Protein 8FPI (pdb70)

Secondary structure (DSSP, 8-state):
-B----SS--S--BHHHHHHHHHHHHTS-SS--SGGGTHHHHS--HHHHHHHHSHHHHHHHHHHHTT-SEE--HHHHHHHHHT-----SSSSSTTHHHHHHHHHHHHHHHHHHHHHHHHHHT----SHHHHHHHHHSSS--HHHHHHHHHHHHHHHHHHHHHHHHHHSTT--EEESSSSTTEEEEEETTEEEEEETTTTEEEEE-HHHHHHHHHHHHHHHHHHHHHHHHHHHHHH-TTTS-S----HHHHHHHHHHHHHHHHHS-TTHHHHHHTHHHHHHHHHHHHHS-HHHHHHHHHHHHHHHHHHHHHHHHHHHHHGGGSTTGGGS-HHHHTSTHHHHHHHHHHHHHHHHTT-HHHHHHGGGGGGSS----B-HHHHHHHHHHHHH---EEEHHHHHHHHHHHHHHHHHHHHHHTSSPPPBS-GGGS-HHHHHHHHTT----TTT--HHHHHHHTT--BPP-S---SS--HHHH--SSB-PPPGGGGGGGS-TTTS-HHHHHHHHHHGGGS-TTTT--BHHHHHHT-TT--TTHHHHHHHHTTTSS-TT--EEE--EE--HHHHHHHHHHHHHIIIIIGGG-TT--EEEEEEEE--TTHHHH--HHHHTTTHHHHHHHTT-SSSTTHHHHHGGGS-EEE--TT-PPP--TT---SSSSPPBTTEE----S--SSTTHHHHHHHHHHHHHHHHHHHT---B--B-SS-EEEEEEEE----TT--HHHHHHHHHHHHHHHHHHHHHHTT----TTT-EEESS-TTTTS-EEETTEEE--HHHHTTT--TTTT-SS--HHHHHHHHHHHHTHHHHTS--HHHHHHHHHHHHHIIIIISGGG-SSSTTHHHHHHHHHHHHHHHHTT-S-SSHHHHHHTTSBGGGT-SBSS-GGGGTBS--S-HHHHHHHHHHHHHHHHH---SSSPP---S--HHHHHHHHHH-------SHHHHHHH-TT---TT-S---HHHHHHHHHHHHHTT-SSHHHHHHHHSHHHHHHHTTTTTTT-SSB-HHHHHHHHHTSTHHHHHHHHHHHTTSS-STTTTT--SPBPHHHHHHHHHHHHHHHHHHHHHS--SHHHH-SSPPP-TT--HHHHHHHHHHHHHT-S-B-SS----HHHHEEEESS--TT--SEEEEE-SSSS--TT---SSPP---BPPP--EEPPPS-GGGS-HHHHHHHHHHHHHHHHTTTSTTHHHHHHHHHHHHTSS-SSSSTTTSPEE--S-HHHH---TTS-SB--BSS-HHHHTTEEEE-HHHHHHHHHHHTTS-EES-HHHHHHHHHHHHHHHHHHHSS--SEEEEEE-GGG-EE-------S---HHHHHHHHHHTGGG------HHHHTTT-/-TTTHHHHHTTTTTSTTTSSSSEEEEPPEE-SS-SSEE--EEEEHHHHHHHHHTTSS--SSHHHHHHHHTT---HHHHHHT-SS-PPPHHHHHHHHHT-/-TTTHHHHHHHHHHHHHHHHHHHHHHHSSHHHHHHT-HHHHH---HHHHHHHHHHH-/--SSSTTHHHHHHHHHHHHHHHHHHHHS-SSSSSHHHHHHHHHHHHHHHHHHTT-/-HHHHHHHHHHHHHHHHHHHHHTT--TTHHHHHHHHHHHHHHHHHHHHHH-

Sequence (1619 aa):
NVYLTDSYLKGVISFSECNALGSYIFNGPYLKNDYTNLISRQNPLIEHMNLKKLNITQSLISKYHKGEIKLEEPTYFQSLLMTYKSMTSSEQIATTNLLKKIIRRAIEISDVKVYAILNKLGLTIKTTLLKKLMCSMQHPPSWLIHWFNLYTKLNNILTQYRSNEVKNHGFTLIDNQTLSGFQFILNQYGCIVYHKELKRITVTTYNQFLTWKDISLSRLNVCLITWISNCLNTLNKSLGLRCGFNNVILTQLFLYGDCILKLFHNEGFYIIKEVEGFIMSLILNITEEDQFRKRFYNSMLNNITDAANKAQKNLLSRVCHTLLDKTVSDNIINGRWIILLSKFLKLIKLAGDNNLNNLSELYFLFRIFGHPMVDERQAMDAVKINCNETKFYLLSSLSMLRGAFIYRIIKGFVNNYNRWPTLRNAIVLPLRWLTYYKLNTYPSLLELTERDLIVLSGLRFYREFRLPKKVDLEMIINDKAISPPKNLIWTSFPRNYMPSHIQNYIEHEKLKFSESDKSRRVLEYYLRDNKFNECDLYNCVVNQSYLNNPNHVVSLTFAMQPGMFRQVQILAEKMIAENILQFFPESYISKCSIITDLSKFNQAFRYETSCICSDVLDELHGVQSLFSWLHLTIPHVTIICTYRHAPPYIGDHIVDLNNVDEQSGLYRYHMGGIEGWCQKLWTIEAISLLDLISLKGKFSITALINGDNQSIDISKPIRLMEGQTHAQADYLLALNSLKLLYKEYAGIGHKLKGTETYISRDMQFMSKTIQHNGVYYPASIKKVLRVGPWINTILDDFKVSLESIGSLTQELEYRGESLLCSLIFRNVWLYNQIALQLKNHALCNNKLYLDILKVLKHLKTFFNLDNIDTALTLYMNLPMLFGGGDPNLLYRSFYRRTPDFLTEAIVHSVFILSYYTNHDLKDKLQDLSDDRLNKFLTCIITFDKNPNAEFVTLMRDPQALGSERQAKITSEINRLAVTEVLSTAPNKIFSKSAQHYTTTEIDLNDIMQNIEPTYPHGLRVVYESLPFYKAEKIVNLISGTKSITNILEKTSAIDLTDIDRATEMMRKNITLLIRILPLDCNRDKREILSMENLSITELSKYVRERSWSLSNIVGVTSPSIMYTMDIKYTTSTISSGIIIEKYNVNSLTRGERGPTKPWVGSSTQEKKTMPVYNRQVLTKKQRDQIDLLAKLDWVYASIDNKDEFMEELSIGTLGLTYEKAKKLFPQYLSVNYLHRLTVSSRPCEFPASIPAYRTTNYHFDTSPINRILTEKYGDEDIDIVFQNCISFGLSLMSVVEQFTNVCPNRIILIPKLNEIHLMKPPIFTGDVDIHKLKQVIQKQHMFLPDKISLTQYVELFNITARLDRIDEKLSEILGMLHTLVVASAGPTSARDGIRDAMIGLREEMIEKIRTEALMTNDRLEAMARLRNEESEKMAKDTSDEVSLNPTSEKLNNLLENITARLDRIDEKLSEILGMLHTLVVASAGPTSARDGIRDAMIGLREEMIEKIRTEALNITARLDRIDEKLSEILGMLHTLVVASAGPTSARDGIRDAMIGLREEMIEKIRTEITARLDRIDEKLSEILGMLHTLVVAREEMIEKIRTEALMTNDRLEAMARLR

Solvent-accessible surface area: 58946 Å² total; per-residue (Å²): 127,23,54,17,17,47,14,16,16,141,50,88,2,1,3,2,20,0,0,0,0,0,0,19,2,6,89,4,22,0,0,46,77,24,43,0,1,83,16,0,83,119,58,14,6,110,21,2,64,89,1,30,131,44,141,37,2,88,49,5,15,41,66,38,110,146,44,79,1,78,6,21,5,2,7,36,0,3,8,31,0,0,69,12,111,36,100,75,97,90,19,28,98,64,1,31,92,50,4,59,89,5,0,89,22,0,0,19,2,0,0,0,11,0,51,0,3,34,28,6,2,39,82,122,27,102,9,82,26,0,110,116,0,15,93,52,1,57,137,9,36,72,42,0,16,9,0,11,3,0,7,29,30,0,14,59,0,1,31,77,0,12,19,34,4,21,130,79,113,59,44,29,6,81,13,67,144,32,2,47,25,6,26,2,0,0,12,48,89,0,0,3,0,7,16,118,124,72,106,59,0,0,0,0,0,10,36,8,0,1,1,0,1,9,4,0,0,5,0,0,0,0,0,4,0,3,14,0,3,48,17,0,12,115,54,28,135,6,0,0,3,37,4,41,6,84,7,85,32,0,20,77,0,0,61,53,0,2,40,1,1,80,20,2,8,20,18,0,14,71,4,5,116,43,2,39,15,5,0,46,0,14,0,1,51,64,17,7,92,75,38,2,68,102,24,21,51,38,24,4,0,23,36,2,0,79,3,0,51,91,0,41,147,41,0,67,81,27,2,72,124,9,45,0,66,146,28,31,40,93,54,0,105,87,25,122,8,20,47,27,2,3,96,1,3,98,17,0,117,103,7,0,96,113,57,14,26,7,2,2,4,0,19,0,0,62,126,0,2,8,59,53,4,70,18,24,8,70,53,10,54,67,43,48,98,50,0,18,20,9,16,3,0,36,0,17,28,0,0,16,0,0,0,3,0,0,2,19,0,1,54,8,0,19,96,63,47,123,71,2,0,28,13,32,3,30,44,1,1,1,56,102,1,42,71,44,34,130,125,52,54,54,1,43,53,162,98,9,61,64,99,3,3,2,4,1,0,1,2,27,2,24,26,16,3,48,3,22,100,58,15,41,9,95,38,0,11,53,78,106,33,4,2,5,6,19,42,1,0,1,18,24,10,10,151,43,1,8,46,80,26,1,23,85,39,15,80,110,16,61,156,142,35,40,92,5,44,39,0,104,109,1,12,12,27,2,3,36,28,74,131,22,63,26,47,68,6,30,67,12,1,11,63,22,62,2,29,81,32,95,44,8,0,0,0,37,87,115,15,28,4,8,2,49,1,31,18,0,24,33,9,4,25,72,3,4,28,56,13,0,34,73,8,1,110,37,64,63,73,2,82,0,0,0,5,2,38,18,45,58,17,14,22,7,2,2,4,2,1,0,1,0,0,0,2,0,0,0,3,0,0,1,2,6,0,0,3,2,3,2,5,0,4,0,2,57,6,0,1,0,3,6,38,99,12,1,0,5,121,7,25,120,155,49,52,42,1,54,97,1,97,43,52,48,3,0,3,32,28,3,5,0,0,13,117,42,17,7,70,65,5,7,16,0,2,0,0,0,5,1,11,6,0,13,19,66,10,148,12,69,22,87,5,93,11,65,45,81,36,0,12,0,50,0,26,62,100,56,220,49,124,164,80,31,77,98,28,91,2,3,19,90,13,0,8,76,2,2,84,36,1,3,107,19,0,4,12,5,6,5,56,27,81,26,80,62,6,25,3,0,74,37,62,1,16,43,61,148,29,8,56,36,114,15,13,30,29,5,21,0,0,56,87,0,8,97,0,0,5,22,6,104,18,78,18,8,6,8,43,48,0,1,72,13,0,0,58,46,0,13,37,0,7,14,89,1,3,0,2,0,0,0,2,0,0,9,6,5,6,1,11,11,0,0,13,26,27,0,81,64,2,5,25,0,76,69,86,0,44,92,1,2,51,88,0,4,114,14,0,79,77,3,2,119,10,116,78,58,86,27,0,13,9,1,3,3,2,1,1,17,39,4,4,7,0,3,28,11,24,4,8,72,13,4,0,63,93,5,24,0,86,2,0,2,0,0,0,0,0,0,1,0,2,0,12,34,1,92,12,64,8,78,75,139,10,83,107,53,125,48,66,49,0,12,52,1,0,3,0,4,32,20,10,111,99,74,42,114,34,35,12,3,34,0,0,51,64,6,31,4,4,12,12,114,19,42,12,82,93,45,24,64,28,12,29,129,21,0,6,108,26,7,24,101,5,62,1,116,28,4,7,84,6,5,86,76,4,78,60,0,39,100,2,0,20,32,0,2,76,92,6,131,18,5,0,0,8,0,4,26,0,0,5,13,0,0,0,0,40,44,2,2,56,6,5,68,61,1,2,40,32,75,10,4,45,19,34,30,106,108,81,79,0,0,32,83,72,5,10,68,45,8,13,109,11,6,79,87,16,5,18,6,0,50,112,2,0,28,82,73,50,4,99,108,90,220,144,37,39,70,4,82,119,32,10,0,1,95,11,0,64,111,4,1,29,56,0,6,52,31,104,59,0,25,14,3,12,6,6,0,6,1,12,0,3,22,10,72,74,94,74,66,141,92,76,20,0,3,28,0,44,30,114,23,146,60,57,59,0,39,22,61,101,15,102,34,167,52,38,97,0,72,38,64,122,20,107,65,61,106,32,147,21,41,50,15,12,2,17,106,62,2,67,64,6,3,34,34,0,1,21,0,17,29,1,1,51,48,7,98,12,48,86,77,0,0,41,40,0,0,71,15,1,0,26,4,38,34,102,68,0,75,126,3,1,5,72,31,111,14,120,11,16,5,64,51,3,63,16,82,39,48,17,97,70,13,30,2,7,7,10,60,6,1,2,0,0,1,65,57,47,23,61,13,10,83,127,50,28,66,125,120,27,40,143,86,39,28,16,19,30,97,19,2,6,0,0,0,0,1,0,0,0,4,3,6,1,6,22,56,52,78,4,19,118,86,0,3,0,31,18,44,57,86,2,5,61,89,28,93,30,11,120,0,64,14,68,5,44,32,116,52,0,102,57,0,19,108,22,0,95,18,13,25,10,21,129,5,52,102,41,14,29,34,17,0,167,129,42,102,50,38,3,72,124,0,44,93,36,0,70,77,0,23,33,21,0,71,39,0,0,2,0,0,4,0,21,49,106,75,66,103,25,20,40,54,20,68,22,4,64,60,123,78,2,4,60,53,0,130,79,78,63,10,138,14,53,56,78,123,17,4,14,15,49,1,96,128,112,111,25,146,105,35,33,145,38,3,39,86,135,32,85,36,31,122,30,0,78,94,0,32,96,48,24,176,154,69,52,50,67,1,56,158,5,7,30,58,0,0,13,0,1,0,0,0,12,0,2,9,2,1,27,0,2,4,3,0,3,92,37,37,0,8,30,5,15,13,15,10,3,6,6,39,0,40,62,0,41,101,89,15,202,143,48,63,68,59,1,74,40,0,46,103,0,5,63,20,0,17,13,10,0,32,7,3,19,25,4,49,42,54,86,108,89,17,10,61,12,0,102,85,32,28,101,26,8,81,102,92,2,23,89,88,17,145,100,112,78,51,63,66,0,51,132,1,26,76,88,0,54,72,0,20,41,47,0,92,65,2,13,129,71,98,120,110,2,18,91,51,9,58,50,37,2,35,115,0,0,71,99,19,26,49,59,21,166,104,139

Foldseek 3Di:
DFFFDDLAQDDAFAPLLQQLLVLLLQVWRQFFPDLSNVLSNVFNDPLSVVLNPDPVNVVLNVCVVVPQAAEDFVLQVLLVLLPQDDDDCPQLVVLQVVVLVLLVLLLCLLQLLVVLVCLQQVNCHDDVLSVQLSVQPNGQDPQLSSLSSSLVLLSVLVLVQRLVCRVPPPDWDWDDPSRPQWTWRADQSWIWIAGNVRRYIGIGHNSQSSQSSLLSLLLSLVSLLQSSQQSLCVVPVLFHFPAHFDVVLVVVLLSLLSVQCQQQPLLSLLLLLLVVLLLVLLLCVLFFDDPQSVLSVVLSVVSNVVSLVVSLVCNQVGLCRTSCNPSRDVCSVVVVCVVSVVVNSVSLSVRCVSPVQSSLLVCLSNVNSGHGNDHQLVVVVVLQPLQQDDADFDPLLLLLLLLLLLLLQQQLCCVPVVAGAAWPCLVLDDPVVNVCRVNSHDDDLVPDDSVNSNSSLPTAGAALFAAFQFDQVLQQDAWFWAQAFQLQNVVLADPSSDDPLQNVSNVVVVVPDACLRVQGHRNSNQLQDLPDDGRPLVVCQAVVCLFPPNRWAWEPCVIHTHSSVVSLLSSLVVCCVFPPCSSPVQCVWQKWKKKFFCPCVQSQDFLSLLPSSQVNVCNNHVTPCSSVSCNRHQQQYKYAHSHHSDDDDAPPPDSGLSPGDDDRRIDHRRGGGDPPRSVSSVVSSVVSLVSSLCSVVVWDWDWHDNHGMIMIMTIHDDDDDPPQDSSNSNVVVQVVSVVSVQVSCSSRRHHGDSNRMRMGRDCACVPVWGQRPLFTRHNLSSLQSSLAAQPPAFLSQRQVSLLVLLVSLCSCCLVSVNPVSSSSSSSSRLCCNQVPCQCSRSLCNCLLVVLLQVLLVLQCVLQVNPDSSVSLSLQCQQDLFLLGNDNDQSLCLQWNDDLAVLQSNLVSNVSSCCSVVVDRLLDAWADDPDCSNLLLLLLLLDDDADADLPLLVLQVAVRDFAPLRGADDQLVLCLLVLLVLQCPRSHVLSNLLSVCVVVLSVLLSQFQPFFQAAESQLSNLLVVLFLVVSSCVVSSNLSRHAQSPCSNPPDSGGDVVSSVSSVVSSSCSNNSNCRSRPNPCSNPCVPTDHRVLDASLVSSQSSRCSNNVRPHYAQRGFHRLSSFWRKDQDDDPVNAFKKKFFQDPDFDLRSHFAQAAFDWFAADAFAWAFADWSVSLDRPLQLVSLQSLLVCCQQAVQEPAVQLVSQLSCCLFAVDGCVLSVRGHIGTPDNDCSRHPDDPNGDRTMATSYHRRSSRRIDMDNVRHCVVCCVVVNPAAKRHDPSSNSSNQSSSQSVCCSVVVGGRRMMGIHGDCSNMGGRHRDRTYDHGPSVSSVVSSVSSVSSRGDHCDDVSSVRRD/DCVVVVVVVVVVVVVVVVQVVFKDWACWDADPVRPDIDHTDIDGLVVVLVCLVVCVPPDPPSVVVSQVSPVHADDVNCQVPPPDHDQDPVSVVVVVVVD/DVVVVVVVVVVVVVVVVVVVLVVLQVVCDDVVVVVVNNCVSVHDDDVVVVVVVVVVD/DVVVVVVVVVVVVVVVVVVVVVVVLVPPDDPVSVVVVVVVVVVVVVVVVVVPVVD/DVVVVVVVVVVVVVVVVVVVVVVVDVVVPVVVCVVVVVVVVVVVVVVVVVD

Nearest PDB structures (foldseek):
  6pzk-assembly1_C  TM=9.944E-01  e=2.398E-07  Human respiratory syncytial virus A2
  8fpi-assembly1_B  TM=1.010E+00  e=7.574E-18  Human respiratory syncytial virus A2
  8fu3-assembly1_B  TM=9.921E-01  e=2.842E-15  Human respiratory syncytial virus A2
  6pzk-assembly1_B  TM=9.920E-01  e=2.052E-15  Human respiratory syncytial virus A2
  8snx-assembly1_E  TM=9.918E-01  e=1.879E-14  Respiratory syncytial virus A2

B-factor: mean 58.62, std 10.72, range [44.03, 93.52]

InterPro domains:
  IPR014023 Mononegavirales RNA-directed RNA polymerase catalytic domain [PF00946] (16-1180)
  IPR014023 Mononegavirales RNA-directed RNA polymerase catalytic domain [PS50526] (693-877)
  IPR025786 Mononegavirus L protein 2-O-ribose methyltransferase [PS51590] (1820-2008)
  IPR026890 Mononegavirales mRNA-capping domain V [PF14318] (1201-1399)
  IPR039530 RNA-directed RNA polymerase L methyltransferase domain, rhabdovirus [PF14314] (1812-2041)
  IPR039736 RNA-directed RNA polymerase L, C-terminal [TIGR04198] (1285-2160)

Radius of gyration: 35.76 Å; Cα contacts (8 Å, |Δi|>4): 2834; chains: 5; bounding box: 82×104×88 Å

GO terms:
  GO:0039689 negative stranded viral RNA replication (P, IDA)
  GO:0030430 host cell cytoplasm (C, EXP)
  GO:0034062 5'-3' RNA polymerase activity (F, EXP)

Structure (mmCIF, N/CA/C/O backbone):
data_8FPI
#
_entry.id   8FPI
#
_cell.length_a   1.00
_cell.length_b   1.00
_cell.length_c   1.00
_cell.angle_alpha   90.00
_cell.angle_beta   90.00
_cell.angle_gamma   90.00
#
_symmetry.space_group_name_H-M   'P 1'
#
loop_
_entity.id
_entity.type
_entity.pdbx_description
1 polymer 'RNA-directed RNA polymerase L'
2 polymer Phosphoprotein
3 non-polymer "4-(2-aminopropan-2-yl)-N'-[4-(cyclopropyloxy)-3-methoxybenzoyl]-6-(4-fluorophenyl)pyridine-2-carbohydrazide"
#
loop_
_atom_site.group_PDB
_atom_site.id
_atom_site.type_symbol
_atom_site.label_atom_id
_atom_site.label_alt_id
_atom_site.label_comp_id
_atom_site.label_asym_id
_atom_site.label_entity_id
_atom_site.label_seq_id
_atom_site.pdbx_PDB_ins_code
_atom_site.Cartn_x
_atom_site.Cartn_y
_atom_site.Cartn_z
_atom_site.occupancy
_atom_site.B_iso_or_equiv
_atom_site.auth_seq_id
_atom_site.auth_comp_id
_atom_site.auth_asym_id
_atom_site.auth_atom_id
_atom_site.pdbx_PDB_model_num
ATOM 1 N N . ASN A 1 48 ? 92.188 135.586 103.641 1.00 61.45 11 ASN A N 1
ATOM 2 C CA . ASN A 1 48 ? 92.677 134.357 103.029 1.00 61.45 11 ASN A CA 1
ATOM 3 C C . ASN A 1 48 ? 94.047 134.581 102.399 1.00 61.45 11 ASN A C 1
ATOM 4 O O . ASN A 1 48 ? 94.203 135.380 101.480 1.00 61.45 11 ASN A O 1
ATOM 14 N N . VAL A 1 49 ? 95.036 133.854 102.906 1.00 56.95 12 VAL A N 1
ATOM 15 C CA . VAL A 1 49 ? 96.441 134.047 102.567 1.00 56.95 12 VAL A CA 1
ATOM 16 C C . VAL A 1 49 ? 96.924 132.790 101.863 1.00 56.95 12 VAL A C 1
ATOM 17 O O . VAL A 1 49 ? 96.362 131.710 102.063 1.00 56.95 12 VAL A O 1
ATOM 30 N N . TYR A 1 50 ? 97.942 132.931 101.022 1.00 57.30 13 TYR A N 1
ATOM 31 C CA . TYR A 1 50 ? 98.572 131.776 100.401 1.00 57.30 13 TYR A CA 1
ATOM 32 C C . TYR A 1 50 ? 100.034 131.720 100.808 1.00 57.30 13 TYR A C 1
ATOM 33 O O . TYR A 1 50 ? 100.799 132.642 100.530 1.00 57.30 13 TYR A O 1
ATOM 51 N N . LEU A 1 51 ? 100.421 130.641 101.472 1.00 54.51 14 LEU A N 1
ATOM 52 C CA . LEU A 1 51 ? 101.804 130.434 101.866 1.00 54.51 14 LEU A CA 1
ATOM 53 C C . LEU A 1 51 ? 102.380 129.370 100.949 1.00 54.51 14 LEU A C 1
ATOM 54 O O . LEU A 1 51 ? 101.858 128.253 100.886 1.00 54.51 14 LEU A O 1
ATOM 70 N N . THR A 1 52 ? 103.432 129.724 100.222 1.00 50.39 15 THR A N 1
ATOM 71 C CA . THR A 1 52 ? 103.988 128.831 99.223 1.00 50.39 15 THR A CA 1
ATOM 72 C C . THR A 1 52 ? 105.116 128.011 99.820 1.00 50.39 15 THR A C 1
ATOM 73 O O . THR A 1 52 ? 105.677 128.354 100.860 1.00 50.39 15 THR A O 1
ATOM 84 N N . ASP A 1 53 ? 105.441 126.916 99.149 1.00 49.57 16 ASP A N 1
ATOM 85 C CA . ASP A 1 53 ? 106.466 126.013 99.640 1.00 49.57 16 ASP A CA 1
ATOM 86 C C . ASP A 1 53 ? 107.813 126.715 99.709 1.00 49.57 16 ASP A C 1
ATOM 87 O O . ASP A 1 53 ? 108.135 127.576 98.893 1.00 49.57 16 ASP A O 1
ATOM 96 N N . SER A 1 54 ? 108.595 126.344 100.711 1.00 47.53 17 SER A N 1
ATOM 97 C CA . SER A 1 54 ? 109.972 126.780 100.832 1.00 47.53 17 SER A CA 1
ATOM 98 C C . SER A 1 54 ? 110.951 125.714 100.374 1.00 47.53 17 SER A C 1
ATOM 99 O O . SER A 1 54 ? 112.127 126.020 100.167 1.00 47.53 17 SER A O 1
ATOM 107 N N . TYR A 1 55 ? 110.484 124.481 100.210 1.00 47.75 18 TYR A N 1
ATOM 108 C CA . TYR A 1 55 ? 111.258 123.362 99.709 1.00 47.75 18 TYR A CA 1
ATOM 109 C C . TYR A 1 55 ? 110.430 122.671 98.651 1.00 47.75 18 TYR A C 1
ATOM 110 O O . TYR A 1 55 ? 109.216 122.860 98.580 1.00 47.75 18 TYR A O 1
ATOM 128 N N . LEU A 1 56 ? 111.090 121.874 97.826 1.00 46.96 19 LEU A N 1
ATOM 129 C CA . LEU A 1 56 ? 110.355 121.057 96.878 1.00 46.96 19 LEU A CA 1
ATOM 130 C C . LEU A 1 56 ? 109.579 119.984 97.625 1.00 46.96 19 LEU A C 1
ATOM 131 O O . LEU A 1 56 ? 110.160 119.135 98.308 1.00 46.96 19 LEU A O 1
ATOM 147 N N . LYS A 1 57 ? 108.255 120.050 97.520 1.00 49.01 20 LYS A N 1
ATOM 148 C CA . LYS A 1 57 ? 107.362 119.054 98.061 1.00 49.01 20 LYS A CA 1
ATOM 149 C C . LYS A 1 57 ? 106.386 118.720 96.938 1.00 49.01 20 LYS A C 1
ATOM 150 O O . LYS A 1 57 ? 105.256 119.187 96.898 1.00 49.01 20 LYS A O 1
ATOM 169 N N . GLY A 1 58 ? 106.819 117.883 96.020 1.00 48.78 21 GLY A N 1
ATOM 170 C CA . GLY A 1 58 ? 106.091 117.675 94.789 1.00 48.78 21 GLY A CA 1
ATOM 171 C C . GLY A 1 58 ? 107.057 117.469 93.643 1.00 48.78 21 GLY A C 1
ATOM 172 O O . GLY A 1 58 ? 108.223 117.154 93.841 1.00 48.78 21 GLY A O 1
ATOM 176 N N . VAL A 1 59 ? 106.544 117.660 92.435 1.00 47.51 22 VAL A N 1
ATOM 177 C CA . VAL A 1 59 ? 107.278 117.327 91.222 1.00 47.51 22 VAL A CA 1
ATOM 178 C C . VAL A 1 59 ? 107.454 118.569 90.364 1.00 47.51 22 VAL A C 1
ATOM 179 O O . VAL A 1 59 ? 106.572 119.428 90.273 1.00 47.51 22 VAL A O 1
ATOM 192 N N . ILE A 1 60 ? 108.617 118.650 89.725 1.00 46.46 23 ILE A N 1
ATOM 193 C CA . ILE A 1 60 ? 108.866 119.622 88.668 1.00 46.46 23 ILE A CA 1
ATOM 194 C C . ILE A 1 60 ? 108.103 119.118 87.449 1.00 46.46 23 ILE A C 1
ATOM 195 O O . ILE A 1 60 ? 108.396 118.052 86.920 1.00 46.46 23 ILE A O 1
ATOM 211 N N . SER A 1 61 ? 107.111 119.870 87.010 1.00 46.49 24 SER A N 1
ATOM 212 C CA . SER A 1 61 ? 106.253 119.392 85.944 1.00 46.49 24 SER A CA 1
ATOM 213 C C . SER A 1 61 ? 106.823 119.769 84.587 1.00 46.49 24 SER A C 1
ATOM 214 O O . SER A 1 61 ? 107.058 120.944 84.300 1.00 46.49 24 SER A O 1
ATOM 222 N N . PHE A 1 62 ? 107.061 118.753 83.763 1.00 46.85 25 PHE A N 1
ATOM 223 C CA . PHE A 1 62 ? 107.455 118.972 82.382 1.00 46.85 25 PHE A CA 1
ATOM 224 C C . PHE A 1 62 ? 106.350 119.681 81.620 1.00 46.85 25 PHE A C 1
ATOM 225 O O . PHE A 1 62 ? 106.608 120.601 80.839 1.00 46.85 25 PHE A O 1
ATOM 242 N N . SER A 1 63 ? 105.108 119.259 81.843 1.00 46.20 26 SER A N 1
ATOM 243 C CA . SER A 1 63 ? 103.959 119.837 81.164 1.00 46.20 26 SER A CA 1
ATOM 244 C C . SER A 1 63 ? 103.714 121.285 81.555 1.00 46.20 26 SER A C 1
ATOM 245 O O . SER A 1 63 ? 103.369 122.094 80.695 1.00 46.20 26 SER A O 1
ATOM 253 N N . GLU A 1 64 ? 103.880 121.632 82.828 1.00 45.74 27 GLU A N 1
ATOM 254 C CA . GLU A 1 64 ? 103.730 123.015 83.259 1.00 45.74 27 GLU A CA 1
ATOM 255 C C . GLU A 1 64 ? 104.771 123.917 82.618 1.00 45.74 27 GLU A C 1
ATOM 256 O O . GLU A 1 64 ? 104.434 124.978 82.080 1.00 45.74 27 GLU A O 1
ATOM 268 N N . CYS A 1 65 ? 106.037 123.503 82.680 1.00 45.63 28 CYS A N 1
ATOM 269 C CA . CYS A 1 65 ? 107.115 124.285 82.096 1.00 45.63 28 CYS A CA 1
ATOM 270 C C . CYS A 1 65 ? 106.933 124.420 80.593 1.00 45.63 28 CYS A C 1
ATOM 271 O O . CYS A 1 65 ? 107.110 125.507 80.034 1.00 45.63 28 CYS A O 1
ATOM 279 N N . ASN A 1 66 ? 106.533 123.334 79.929 1.00 44.98 29 ASN A N 1
ATOM 280 C CA . ASN A 1 66 ? 106.275 123.375 78.495 1.00 44.98 29 ASN A CA 1
ATOM 281 C C . ASN A 1 66 ? 105.126 124.317 78.162 1.00 44.98 29 ASN A C 1
ATOM 282 O O . ASN A 1 66 ? 105.236 125.120 77.237 1.00 44.98 29 ASN A O 1
ATOM 293 N N . ALA A 1 67 ? 104.021 124.253 78.909 1.00 45.37 30 ALA A N 1
ATOM 294 C CA . ALA A 1 67 ? 102.885 125.127 78.615 1.00 45.37 30 ALA A CA 1
ATOM 295 C C . ALA A 1 67 ? 103.243 126.597 78.801 1.00 45.37 30 ALA A C 1
ATOM 296 O O . ALA A 1 67 ? 102.952 127.432 77.935 1.00 45.37 30 ALA A O 1
ATOM 303 N N . LEU A 1 68 ? 103.886 126.935 79.919 1.00 45.50 31 LEU A N 1
ATOM 304 C CA . LEU A 1 68 ? 104.250 128.327 80.150 1.00 45.50 31 LEU A CA 1
ATOM 305 C C . LEU A 1 68 ? 105.228 128.827 79.095 1.00 45.50 31 LEU A C 1
ATOM 306 O O . LEU A 1 68 ? 104.985 129.855 78.451 1.00 45.50 31 LEU A O 1
ATOM 322 N N . GLY A 1 69 ? 106.342 128.116 78.897 1.00 45.41 32 GLY A N 1
ATOM 323 C CA . GLY A 1 69 ? 107.328 128.567 77.935 1.00 45.41 32 GLY A CA 1
ATOM 324 C C . GLY A 1 69 ? 106.803 128.600 76.517 1.00 45.41 32 GLY A C 1
ATOM 325 O O . GLY A 1 69 ? 107.155 129.490 75.741 1.00 45.41 32 GLY A O 1
ATOM 329 N N . SER A 1 70 ? 105.953 127.645 76.158 1.00 45.67 33 SER A N 1
ATOM 330 C CA . SER A 1 70 ? 105.409 127.610 74.815 1.00 45.67 33 SER A CA 1
ATOM 331 C C . SER A 1 70 ? 104.463 128.767 74.576 1.00 45.67 33 SER A C 1
ATOM 332 O O . SER A 1 70 ? 104.467 129.353 73.493 1.00 45.67 33 SER A O 1
ATOM 340 N N . TYR A 1 71 ? 103.634 129.116 75.562 1.00 45.71 34 TYR A N 1
ATOM 341 C CA . TYR A 1 71 ? 102.799 130.300 75.392 1.00 45.71 34 TYR A CA 1
ATOM 342 C C . TYR A 1 71 ? 103.644 131.562 75.313 1.00 45.71 34 TYR A C 1
ATOM 343 O O . TYR A 1 71 ? 103.372 132.449 74.498 1.00 45.71 34 TYR A O 1
ATOM 361 N N . ILE A 1 72 ? 104.673 131.664 76.153 1.00 46.26 35 ILE A N 1
ATOM 362 C CA . ILE A 1 72 ? 105.450 132.895 76.220 1.00 46.26 35 ILE A CA 1
ATOM 363 C C . ILE A 1 72 ? 106.205 133.123 74.916 1.00 46.26 35 ILE A C 1
ATOM 364 O O . ILE A 1 72 ? 106.254 134.244 74.399 1.00 46.26 35 ILE A O 1
ATOM 380 N N . PHE A 1 73 ? 106.796 132.067 74.355 1.00 47.11 36 PHE A N 1
ATOM 381 C CA . PHE A 1 73 ? 107.646 132.213 73.179 1.00 47.11 36 PHE A CA 1
ATOM 382 C C . PHE A 1 73 ? 106.987 131.811 71.867 1.00 47.11 36 PHE A C 1
ATOM 383 O O . PHE A 1 73 ? 107.675 131.791 70.844 1.00 47.11 36 PHE A O 1
ATOM 400 N N . ASN A 1 74 ? 105.692 131.510 71.850 1.00 47.25 37 ASN A N 1
ATOM 401 C CA . ASN A 1 74 ? 104.962 131.288 70.601 1.00 47.25 37 ASN A CA 1
ATOM 402 C C . ASN A 1 74 ? 105.615 130.210 69.744 1.00 47.25 37 ASN A C 1
ATOM 403 O O . ASN A 1 74 ? 105.846 130.385 68.548 1.00 47.25 37 ASN A O 1
ATOM 414 N N . GLY A 1 75 ? 105.904 129.078 70.359 1.00 45.42 38 GLY A N 1
ATOM 415 C CA . GLY A 1 75 ? 106.446 127.958 69.645 1.00 45.42 38 GLY A CA 1
ATOM 416 C C . GLY A 1 75 ? 106.792 126.852 70.604 1.00 45.42 38 GLY A C 1
ATOM 417 O O . GLY A 1 75 ? 107.061 127.098 71.780 1.00 45.42 38 GLY A O 1
ATOM 421 N N . PRO A 1 76 ? 106.790 125.609 70.130 1.00 46.46 39 PRO A N 1
ATOM 422 C CA . PRO A 1 76 ? 107.000 124.485 71.042 1.00 46.46 39 PRO A CA 1
ATOM 423 C C . PRO A 1 76 ? 108.286 124.686 71.813 1.00 46.46 39 PRO A C 1
ATOM 424 O O . PRO A 1 76 ? 109.354 124.871 71.236 1.00 46.46 39 PRO A O 1
ATOM 435 N N . TYR A 1 77 ? 108.177 124.686 73.128 1.00 45.46 40 TYR A N 1
ATOM 436 C CA . TYR A 1 77 ? 109.323 125.052 73.933 1.00 45.46 40 TYR A CA 1
ATOM 437 C C . TYR A 1 77 ? 110.143 123.810 74.242 1.00 45.46 40 TYR A C 1
ATOM 438 O O . TYR A 1 77 ? 111.321 123.738 73.890 1.00 45.46 40 TYR A O 1
ATOM 456 N N . LEU A 1 78 ? 109.538 122.824 74.884 1.00 46.06 41 LEU A N 1
ATOM 457 C CA . LEU A 1 78 ? 110.253 121.619 75.271 1.00 46.06 41 LEU A CA 1
ATOM 458 C C . LEU A 1 78 ? 109.901 120.417 74.417 1.00 46.06 41 LEU A C 1
ATOM 459 O O . LEU A 1 78 ? 110.794 119.652 74.055 1.00 46.06 41 LEU A O 1
ATOM 475 N N . LYS A 1 79 ? 108.630 120.242 74.091 1.00 47.80 42 LYS A N 1
ATOM 476 C CA . LYS A 1 79 ? 108.153 119.088 73.361 1.00 47.80 42 LYS A CA 1
ATOM 477 C C . LYS A 1 79 ? 106.976 119.553 72.532 1.00 47.80 42 LYS A C 1
ATOM 478 O O . LYS A 1 79 ? 106.229 120.439 72.941 1.00 47.80 42 LYS A O 1
ATOM 497 N N . ASN A 1 80 ? 106.825 118.956 71.361 1.00 48.69 43 ASN A N 1
ATOM 498 C CA . ASN A 1 80 ? 105.831 119.409 70.392 1.00 48.69 43 ASN A CA 1
ATOM 499 C C . ASN A 1 80 ? 104.514 118.669 70.579 1.00 48.69 43 ASN A C 1
ATOM 500 O O . ASN A 1 80 ? 103.924 118.175 69.624 1.00 48.69 43 ASN A O 1
ATOM 511 N N . ASP A 1 81 ? 104.017 118.610 71.813 1.00 46.97 44 ASP A N 1
ATOM 512 C CA . ASP A 1 81 ? 102.862 117.813 72.180 1.00 46.97 44 ASP A CA 1
ATOM 513 C C . ASP A 1 81 ? 101.639 118.720 72.281 1.00 46.97 44 ASP A C 1
ATOM 514 O O . ASP A 1 81 ? 101.687 119.874 71.827 1.00 46.97 44 ASP A O 1
ATOM 523 N N . TYR A 1 82 ? 100.548 118.201 72.840 1.00 46.29 45 TYR A N 1
ATOM 524 C CA . TYR A 1 82 ? 99.329 118.986 72.965 1.00 46.29 45 TYR A CA 1
ATOM 525 C C . TYR A 1 82 ? 99.412 120.013 74.089 1.00 46.29 45 TYR A C 1
ATOM 526 O O . TYR A 1 82 ? 98.664 120.991 74.073 1.00 46.29 45 TYR A O 1
ATOM 544 N N . THR A 1 83 ? 100.304 119.830 75.061 1.00 46.92 46 THR A N 1
ATOM 545 C CA . THR A 1 83 ? 100.560 120.888 76.031 1.00 46.92 46 THR A CA 1
ATOM 546 C C . THR A 1 83 ? 101.583 121.874 75.499 1.00 46.92 46 THR A C 1
ATOM 547 O O . THR A 1 83 ? 102.500 122.280 76.212 1.00 46.92 46 THR A O 1
ATOM 558 N N . ASN A 1 84 ? 101.446 122.244 74.241 1.00 46.68 47 ASN A N 1
ATOM 559 C CA . ASN A 1 84 ? 102.140 123.387 73.682 1.00 46.68 47 ASN A CA 1
ATOM 560 C C . ASN A 1 84 ? 101.175 124.083 72.749 1.00 46.68 47 ASN A C 1
ATOM 561 O O . ASN A 1 84 ? 101.400 125.222 72.356 1.00 46.68 47 ASN A O 1
ATOM 572 N N . LEU A 1 85 ? 100.102 123.397 72.381 1.00 47.21 48 LEU A N 1
ATOM 573 C CA . LEU A 1 85 ? 99.114 123.913 71.461 1.00 47.21 48 LEU A CA 1
ATOM 574 C C . LEU A 1 85 ? 97.992 124.619 72.198 1.00 47.21 48 LEU A C 1
ATOM 575 O O . LEU A 1 85 ? 97.727 125.796 71.952 1.00 47.21 48 LEU A O 1
ATOM 591 N N . ILE A 1 86 ? 97.348 123.913 73.123 1.00 46.73 49 ILE A N 1
ATOM 592 C CA . ILE A 1 86 ? 96.268 124.497 73.906 1.00 46.73 49 ILE A CA 1
ATOM 593 C C . ILE A 1 86 ? 96.805 125.595 74.814 1.00 46.73 49 ILE A C 1
ATOM 594 O O . ILE A 1 86 ? 96.083 126.526 75.182 1.00 46.73 49 ILE A O 1
ATOM 610 N N . SER A 1 87 ? 98.081 125.510 75.181 1.00 46.06 50 SER A N 1
ATOM 611 C CA . SER A 1 87 ? 98.693 126.553 75.992 1.00 46.06 50 SER A CA 1
ATOM 612 C C . SER A 1 87 ? 98.735 127.887 75.260 1.00 46.06 50 SER A C 1
ATOM 613 O O . SER A 1 87 ? 98.645 128.945 75.887 1.00 46.06 50 SER A O 1
ATOM 621 N N . ARG A 1 88 ? 98.895 127.868 73.940 1.00 45.84 51 ARG A N 1
ATOM 622 C CA . ARG A 1 88 ? 98.970 129.104 73.178 1.00 45.84 51 ARG A CA 1
ATOM 623 C C . ARG A 1 88 ? 97.656 129.494 72.530 1.00 45.84 51 ARG A C 1
ATOM 624 O O . ARG A 1 88 ? 97.479 130.678 72.225 1.00 45.84 51 ARG A O 1
ATOM 645 N N . GLN A 1 89 ? 96.737 128.553 72.282 1.00 48.37 52 GLN A N 1
ATOM 646 C CA . GLN A 1 89 ? 95.418 128.972 71.815 1.00 48.37 52 GLN A CA 1
ATOM 647 C C . GLN A 1 89 ? 94.631 129.617 72.943 1.00 48.37 52 GLN A C 1
ATOM 648 O O . GLN A 1 89 ? 94.085 130.714 72.787 1.00 48.37 52 GLN A O 1
ATOM 662 N N . ASN A 1 90 ? 94.581 128.958 74.095 1.00 47.62 53 ASN A N 1
ATOM 663 C CA . ASN A 1 90 ? 93.776 129.401 75.232 1.00 47.62 53 ASN A CA 1
ATOM 664 C C . ASN A 1 90 ? 94.661 129.368 76.466 1.00 47.62 53 ASN A C 1
ATOM 665 O O . ASN A 1 90 ? 94.647 128.407 77.238 1.00 47.62 53 ASN A O 1
ATOM 676 N N . PRO A 1 91 ? 95.474 130.403 76.671 1.00 47.02 54 PRO A N 1
ATOM 677 C CA . PRO A 1 91 ? 96.440 130.377 77.775 1.00 47.02 54 PRO A CA 1
ATOM 678 C C . PRO A 1 91 ? 95.796 130.576 79.141 1.00 47.02 54 PRO A C 1
ATOM 679 O O . PRO A 1 91 ? 94.704 131.126 79.280 1.00 47.02 54 PRO A O 1
ATOM 690 N N . LEU A 1 92 ? 96.509 130.120 80.165 1.00 46.25 55 LEU A N 1
ATOM 691 C CA . LEU A 1 92 ? 96.082 130.251 81.547 1.00 46.25 55 LEU A CA 1
ATOM 692 C C . LEU A 1 92 ? 96.255 131.697 81.988 1.00 46.25 55 LEU A C 1
ATOM 693 O O . LEU A 1 92 ? 97.191 132.373 81.567 1.00 46.25 55 LEU A O 1
ATOM 709 N N . ILE A 1 93 ? 95.358 132.167 82.854 1.00 48.11 56 ILE A N 1
ATOM 710 C CA . ILE A 1 93 ? 95.444 133.549 83.318 1.00 48.11 56 ILE A CA 1
ATOM 711 C C . ILE A 1 93 ? 96.757 133.783 84.049 1.00 48.11 56 ILE A C 1
ATOM 712 O O . ILE A 1 93 ? 97.363 134.855 83.943 1.00 48.11 56 ILE A O 1
ATOM 728 N N . GLU A 1 94 ? 97.220 132.789 84.800 1.00 47.82 57 GLU A N 1
ATOM 729 C CA . GLU A 1 94 ? 98.490 132.928 85.495 1.00 47.82 57 GLU A CA 1
ATOM 730 C C . GLU A 1 94 ? 99.657 133.082 84.534 1.00 47.82 57 GLU A C 1
ATOM 731 O O . GLU A 1 94 ? 100.623 133.778 84.857 1.00 47.82 57 GLU A O 1
ATOM 743 N N . HIS A 1 95 ? 99.612 132.423 83.378 1.00 46.06 58 HIS A N 1
ATOM 744 C CA . HIS A 1 95 ? 100.618 132.602 82.343 1.00 46.06 58 HIS A CA 1
ATOM 745 C C . HIS A 1 95 ? 100.488 133.931 81.625 1.00 46.06 58 HIS A C 1
ATOM 746 O O . HIS A 1 95 ? 101.500 134.592 81.372 1.00 46.06 58 HIS A O 1
ATOM 760 N N . MET A 1 96 ? 99.263 134.342 81.311 1.00 48.82 59 MET A N 1
ATOM 761 C CA . MET A 1 96 ? 99.057 135.656 80.724 1.00 48.82 59 MET A CA 1
ATOM 762 C C . MET A 1 96 ? 99.656 136.742 81.596 1.00 48.82 59 MET A C 1
ATOM 763 O O . MET A 1 96 ? 100.363 137.620 81.099 1.00 48.82 59 MET A O 1
ATOM 777 N N . ASN A 1 97 ? 99.406 136.694 82.903 1.00 49.22 60 ASN A N 1
ATOM 778 C CA . ASN A 1 97 ? 99.938 137.732 83.779 1.00 49.22 60 ASN A CA 1
ATOM 779 C C . ASN A 1 97 ? 101.456 137.786 83.746 1.00 49.22 60 ASN A C 1
ATOM 780 O O . ASN A 1 97 ? 102.021 138.881 83.740 1.00 49.22 60 ASN A O 1
ATOM 791 N N . LEU A 1 98 ? 102.126 136.636 83.740 1.00 47.98 61 LEU A N 1
ATOM 792 C CA . LEU A 1 98 ? 103.582 136.604 83.652 1.00 47.98 61 LEU A CA 1
ATOM 793 C C . LEU A 1 98 ? 104.070 137.201 82.344 1.00 47.98 61 LEU A C 1
ATOM 794 O O . LEU A 1 98 ? 105.035 137.959 82.325 1.00 47.98 61 LEU A O 1
ATOM 810 N N . LYS A 1 99 ? 103.426 136.853 81.234 1.00 47.59 62 LYS A N 1
ATOM 811 C CA . LYS A 1 99 ? 103.886 137.341 79.940 1.00 47.59 62 LYS A CA 1
ATOM 812 C C . LYS A 1 99 ? 103.616 138.825 79.754 1.00 47.59 62 LYS A C 1
ATOM 813 O O . LYS A 1 99 ? 104.336 139.494 79.011 1.00 47.59 62 LYS A O 1
ATOM 832 N N . LYS A 1 100 ? 102.565 139.353 80.378 1.00 48.88 63 LYS A N 1
ATOM 833 C CA . LYS A 1 100 ? 102.199 140.747 80.174 1.00 48.88 63 LYS A CA 1
ATOM 834 C C . LYS A 1 100 ? 103.093 141.714 80.930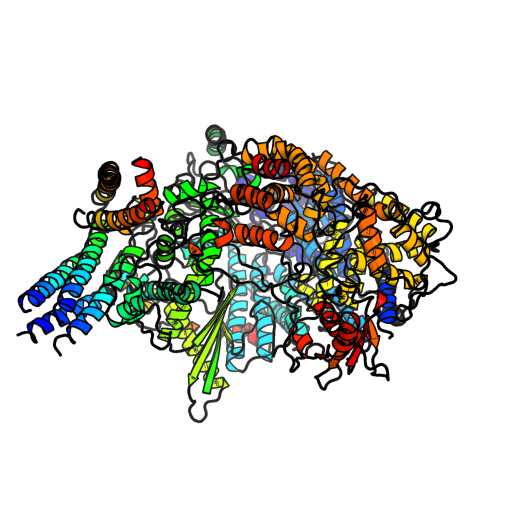 1.00 48.88 63 LYS A C 1
ATOM 835 O O . LYS A 1 100 ? 102.998 142.921 80.693 1.00 48.88 63 LYS A O 1
ATOM 854 N N . LEU A 1 101 ? 103.958 141.230 81.815 1.00 48.60 64 LEU A N 1
ATOM 855 C CA . LEU A 1 101 ? 104.809 142.127 82.581 1.00 48.60 64 LEU A CA 1
ATOM 856 C C . LEU A 1 101 ? 105.683 142.946 81.647 1.00 48.60 64 LEU A C 1
ATOM 857 O O . LEU A 1 101 ? 105.998 142.521 80.538 1.00 48.60 64 LEU A O 1
ATOM 873 N N . ASN A 1 102 ? 106.072 144.132 82.102 1.00 51.63 65 ASN A N 1
ATOM 874 C CA . ASN A 1 102 ? 106.946 144.982 81.309 1.00 51.63 65 ASN A CA 1
ATOM 875 C C . ASN A 1 102 ? 108.352 144.415 81.194 1.00 51.63 65 ASN A C 1
ATOM 876 O O . ASN A 1 102 ? 109.011 144.626 80.172 1.00 51.63 65 ASN A O 1
ATOM 887 N N . ILE A 1 103 ? 108.838 143.722 82.220 1.00 49.51 66 ILE A N 1
ATOM 888 C CA . ILE A 1 103 ? 110.163 143.120 82.142 1.00 49.51 66 ILE A CA 1
ATOM 889 C C . ILE A 1 103 ? 110.189 142.039 81.078 1.00 49.51 66 ILE A C 1
ATOM 890 O O . ILE A 1 103 ? 111.093 141.994 80.238 1.00 49.51 66 ILE A O 1
ATOM 906 N N . THR A 1 104 ? 109.187 141.160 81.091 1.00 49.10 67 THR A N 1
ATOM 907 C CA . THR A 1 104 ? 109.185 140.028 80.179 1.00 49.10 67 THR A CA 1
ATOM 908 C C . THR A 1 104 ? 108.782 140.450 78.780 1.00 49.10 67 THR A C 1
ATOM 909 O O . THR A 1 104 ? 109.180 139.812 77.805 1.00 49.10 67 THR A O 1
ATOM 920 N N . GLN A 1 105 ? 107.986 141.505 78.657 1.00 50.28 68 GLN A N 1
ATOM 921 C CA . GLN A 1 105 ? 107.590 141.955 77.333 1.00 50.28 68 GLN A CA 1
ATOM 922 C C . GLN A 1 105 ? 108.782 142.480 76.553 1.00 50.28 68 GLN A C 1
ATOM 923 O O . GLN A 1 105 ? 108.716 142.597 75.329 1.00 50.28 68 GLN A O 1
ATOM 937 N N . SER A 1 106 ? 109.874 142.803 77.243 1.00 51.03 69 SER A N 1
ATOM 938 C CA . SER A 1 106 ? 111.096 143.277 76.604 1.00 51.03 69 SER A CA 1
ATOM 939 C C . SER A 1 106 ? 112.052 142.131 76.300 1.00 51.03 69 SER A C 1
ATOM 940 O O . SER A 1 106 ? 112.708 142.132 75.258 1.00 51.03 69 SER A O 1
ATOM 948 N N . LEU A 1 107 ? 112.144 141.153 77.198 1.00 49.92 70 LEU A N 1
ATOM 949 C CA . LEU A 1 107 ? 112.907 139.944 76.924 1.00 49.92 70 LEU A CA 1
ATOM 950 C C . LEU A 1 107 ? 112.318 139.207 75.728 1.00 49.92 70 LEU A C 1
ATOM 951 O O . LEU A 1 107 ? 113.050 138.756 74.847 1.00 49.92 70 LEU A O 1
ATOM 967 N N . ILE A 1 108 ? 110.990 139.100 75.676 1.00 50.06 71 ILE A N 1
ATOM 968 C CA . ILE A 1 108 ? 110.307 138.525 74.521 1.00 50.06 71 ILE A CA 1
ATOM 969 C C . ILE A 1 108 ? 110.661 139.230 73.227 1.00 50.06 71 ILE A C 1
ATOM 970 O O . ILE A 1 108 ? 110.984 138.565 72.233 1.00 50.06 71 ILE A O 1
ATOM 986 N N . SER A 1 109 ? 110.597 140.556 73.205 1.00 53.14 72 SER A N 1
ATOM 987 C CA . SER A 1 109 ? 110.938 141.329 72.025 1.00 53.14 72 SER A CA 1
ATOM 988 C C . SER A 1 109 ? 112.388 141.148 71.629 1.00 53.14 72 SER A C 1
ATOM 989 O O . SER A 1 109 ? 112.678 140.976 70.448 1.00 53.14 72 SER A O 1
ATOM 997 N N . LYS A 1 110 ? 113.307 141.165 72.591 1.00 53.39 73 LYS A N 1
ATOM 998 C CA . LYS A 1 110 ? 114.695 140.857 72.279 1.00 53.39 73 LYS A CA 1
ATOM 999 C C . LYS A 1 110 ? 114.800 139.502 71.607 1.00 53.39 73 LYS A C 1
ATOM 1000 O O . LYS A 1 110 ? 115.556 139.335 70.647 1.00 53.39 73 LYS A O 1
ATOM 1019 N N . TYR A 1 111 ? 114.054 138.521 72.112 1.00 51.68 74 TYR A N 1
ATOM 1020 C CA . TYR A 1 111 ? 114.130 137.168 71.581 1.00 51.68 74 TYR A CA 1
ATOM 1021 C C . TYR A 1 111 ? 113.644 137.108 70.143 1.00 51.68 74 TYR A C 1
ATOM 1022 O O . TYR A 1 111 ? 114.270 136.465 69.297 1.00 51.68 74 TYR A O 1
ATOM 1040 N N . HIS A 1 112 ? 112.535 137.766 69.834 1.00 53.48 75 HIS A N 1
ATOM 1041 C CA . HIS A 1 112 ? 112.074 137.722 68.454 1.00 53.48 75 HIS A CA 1
ATOM 1042 C C . HIS A 1 112 ? 113.069 138.368 67.500 1.00 53.48 75 HIS A C 1
ATOM 1043 O O . HIS A 1 112 ? 113.299 137.837 66.412 1.00 53.48 75 HIS A O 1
ATOM 1057 N N . LYS A 1 113 ? 113.677 139.483 67.884 1.00 55.57 76 LYS A N 1
ATOM 1058 C CA . LYS A 1 113 ? 114.740 140.080 67.087 1.00 55.57 76 LYS A CA 1
ATOM 1059 C C . LYS A 1 113 ? 116.021 139.250 67.094 1.00 55.57 76 LYS A C 1
ATOM 1060 O O . LYS A 1 113 ? 117.012 139.666 66.485 1.00 55.57 76 LYS A O 1
ATOM 1079 N N . GLY A 1 114 ? 116.038 138.116 67.789 1.00 55.06 77 GLY A N 1
ATOM 1080 C CA . GLY A 1 114 ? 117.151 137.200 67.723 1.00 55.06 77 GLY A CA 1
ATOM 1081 C C . GLY A 1 114 ? 118.309 137.526 68.626 1.00 55.06 77 GLY A C 1
ATOM 1082 O O . GLY A 1 114 ? 119.372 136.920 68.473 1.00 55.06 77 GLY A O 1
ATOM 1086 N N . GLU A 1 115 ? 118.147 138.456 69.567 1.00 56.23 78 GLU A N 1
ATOM 1087 C CA . GLU A 1 115 ? 119.278 138.866 70.388 1.00 56.23 78 GLU A CA 1
ATOM 1088 C C . GLU A 1 115 ? 119.505 137.958 71.582 1.00 56.23 78 GLU A C 1
ATOM 1089 O O . GLU A 1 115 ? 120.540 138.083 72.238 1.00 56.23 78 GLU A O 1
ATOM 1101 N N . ILE A 1 116 ? 118.580 137.060 71.893 1.00 53.20 79 ILE A N 1
ATOM 1102 C CA . ILE A 1 116 ? 118.720 136.193 73.053 1.00 53.20 79 ILE A CA 1
ATOM 1103 C C . ILE A 1 116 ? 118.295 134.777 72.687 1.00 53.20 79 ILE A C 1
ATOM 1104 O O . ILE A 1 116 ? 117.284 134.575 72.008 1.00 53.20 79 ILE A O 1
ATOM 1120 N N . LYS A 1 117 ? 119.088 133.803 73.126 1.00 53.32 80 LYS A N 1
ATOM 1121 C CA . LYS A 1 117 ? 118.921 132.398 72.790 1.00 53.32 80 LYS A CA 1
ATOM 1122 C C . LYS A 1 117 ? 118.136 131.662 73.868 1.00 53.32 80 LYS A C 1
ATOM 1123 O O . LYS A 1 117 ? 118.586 131.511 75.003 1.00 53.32 80 LYS A O 1
ATOM 1142 N N . LEU A 1 118 ? 116.983 131.144 73.481 1.00 49.58 81 LEU A N 1
ATOM 1143 C CA . LEU A 1 118 ? 116.137 130.370 74.372 1.00 49.58 81 LEU A CA 1
ATOM 1144 C C . LEU A 1 118 ? 116.798 129.031 74.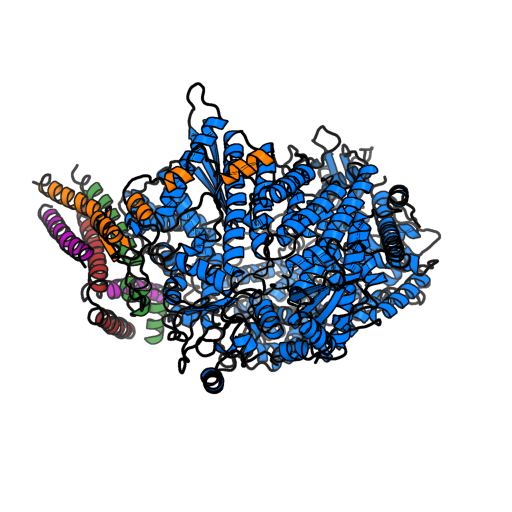668 1.00 49.58 81 LEU A C 1
ATOM 1145 O O . LEU A 1 118 ? 117.286 128.359 73.758 1.00 49.58 81 LEU A O 1
ATOM 1161 N N . GLU A 1 119 ? 116.830 128.648 75.944 1.00 50.11 82 GLU A N 1
ATOM 1162 C CA . GLU A 1 119 ? 117.489 127.420 76.367 1.00 50.11 82 GLU A CA 1
ATOM 1163 C C . GLU A 1 119 ? 116.600 126.659 77.336 1.00 50.11 82 GLU A C 1
ATOM 1164 O O . GLU A 1 119 ? 115.439 127.004 77.546 1.00 50.11 82 GLU A O 1
ATOM 1176 N N . GLU A 1 120 ? 117.169 125.603 77.915 1.00 49.24 83 GLU A N 1
ATOM 1177 C CA . GLU A 1 120 ? 116.507 124.628 78.765 1.00 49.24 83 GLU A CA 1
ATOM 1178 C C . GLU A 1 120 ? 116.908 124.848 80.219 1.00 49.24 83 GLU A C 1
ATOM 1179 O O . GLU A 1 120 ? 118.045 125.239 80.487 1.00 49.24 83 GLU A O 1
ATOM 1191 N N . PRO A 1 121 ? 116.024 124.582 81.177 1.00 47.80 84 PRO A N 1
ATOM 1192 C CA . PRO A 1 121 ? 116.359 124.898 82.571 1.00 47.80 84 PRO A CA 1
ATOM 1193 C C . PRO A 1 121 ? 117.585 124.189 83.117 1.00 47.80 84 PRO A C 1
ATOM 1194 O O . PRO A 1 121 ? 118.108 124.633 84.141 1.00 47.80 84 PRO A O 1
ATOM 1205 N N . THR A 1 122 ? 118.050 123.096 82.513 1.00 46.66 85 THR A N 1
ATOM 1206 C CA . THR A 1 122 ? 119.294 122.486 82.978 1.00 46.66 85 THR A CA 1
ATOM 1207 C C . THR A 1 122 ? 120.519 123.286 82.555 1.00 46.66 85 THR A C 1
ATOM 1208 O O . THR A 1 122 ? 121.543 123.268 83.252 1.00 46.66 85 THR A O 1
ATOM 1219 N N . TYR A 1 123 ? 120.424 123.995 81.433 1.00 50.05 86 TYR A N 1
ATOM 1220 C CA . TYR A 1 123 ? 121.481 124.906 81.023 1.00 50.05 86 TYR A CA 1
ATOM 1221 C C . TYR A 1 123 ? 121.688 125.990 82.072 1.00 50.05 86 TYR A C 1
ATOM 1222 O O . TYR A 1 123 ? 122.818 126.285 82.480 1.00 50.05 86 TYR A O 1
ATOM 1240 N N . PHE A 1 124 ? 120.592 126.573 82.551 1.00 47.95 87 PHE A N 1
ATOM 1241 C CA . PHE A 1 124 ? 120.697 127.605 83.568 1.00 47.95 87 PHE A CA 1
ATOM 1242 C C . PHE A 1 124 ? 120.953 127.018 84.937 1.00 47.95 87 PHE A C 1
ATOM 1243 O O . PHE A 1 124 ? 121.464 127.716 85.806 1.00 47.95 87 PHE A O 1
ATOM 1260 N N . GLN A 1 125 ? 120.615 125.751 85.160 1.00 45.82 88 GLN A N 1
ATOM 1261 C CA . GLN A 1 125 ? 121.064 125.100 86.381 1.00 45.82 88 GLN A CA 1
ATOM 1262 C C . GLN A 1 125 ? 122.577 125.052 86.410 1.00 45.82 88 GLN A C 1
ATOM 1263 O O . GLN A 1 125 ? 123.203 125.325 87.438 1.00 45.82 88 GLN A O 1
ATOM 1277 N N . SER A 1 126 ? 123.186 124.703 85.279 1.00 47.81 89 SER A N 1
ATOM 1278 C CA . SER A 1 126 ? 124.641 124.684 85.201 1.00 47.81 89 SER A CA 1
ATOM 1279 C C . SER A 1 126 ? 125.216 126.086 85.361 1.00 47.81 89 SER A C 1
ATOM 1280 O O . SER A 1 126 ? 126.258 126.269 85.994 1.00 47.81 89 SER A O 1
ATOM 1288 N N . LEU A 1 127 ? 124.564 127.087 84.763 1.00 49.69 90 LEU A N 1
ATOM 1289 C CA . LEU A 1 127 ? 125.024 128.467 84.922 1.00 49.69 90 LEU A CA 1
ATOM 1290 C C . LEU A 1 127 ? 124.946 128.943 86.366 1.00 49.69 90 LEU A C 1
ATOM 1291 O O . LEU A 1 127 ? 125.935 129.441 86.908 1.00 49.69 90 LEU A O 1
ATOM 1307 N N . LEU A 1 128 ? 123.782 128.804 87.000 1.00 48.56 91 LEU A N 1
ATOM 1308 C CA . LEU A 1 128 ? 123.636 129.192 88.393 1.00 48.56 91 LEU A CA 1
ATOM 1309 C C . LEU A 1 128 ? 124.648 128.487 89.269 1.00 48.56 91 LEU A C 1
ATOM 1310 O O . LEU A 1 128 ? 125.312 129.127 90.083 1.00 48.56 91 LEU A O 1
ATOM 1326 N N . MET A 1 129 ? 124.784 127.174 89.130 1.00 47.04 92 MET A N 1
ATOM 1327 C CA . MET A 1 129 ? 125.590 126.450 90.100 1.00 47.04 92 MET A CA 1
ATOM 1328 C C . MET A 1 129 ? 127.052 126.867 90.046 1.00 47.04 92 MET A C 1
ATOM 1329 O O . MET A 1 129 ? 127.738 126.865 91.070 1.00 47.04 92 MET A O 1
ATOM 1343 N N . THR A 1 130 ? 127.563 127.201 88.864 1.00 50.08 93 THR A N 1
ATOM 1344 C CA . THR A 1 130 ? 128.936 127.691 88.740 1.00 50.08 93 THR A CA 1
ATOM 1345 C C . THR A 1 130 ? 128.939 129.214 88.613 1.00 50.08 93 THR A C 1
ATOM 1346 O O . THR A 1 130 ? 129.609 129.802 87.765 1.00 50.08 93 THR A O 1
ATOM 1357 N N . TYR A 1 131 ? 128.186 129.860 89.495 1.00 53.86 94 TYR A N 1
ATOM 1358 C CA . TYR A 1 131 ? 128.092 131.315 89.525 1.00 53.86 94 TYR A CA 1
ATOM 1359 C C . TYR A 1 131 ? 129.142 131.782 90.515 1.00 53.86 94 TYR A C 1
ATOM 1360 O O . TYR A 1 131 ? 128.949 131.666 91.728 1.00 53.86 94 TYR A O 1
ATOM 1378 N N . LYS A 1 132 ? 130.276 132.256 90.007 1.00 59.19 95 LYS A N 1
ATOM 1379 C CA . LYS A 1 132 ? 131.333 132.787 90.860 1.00 59.19 95 LYS A CA 1
ATOM 1380 C C . LYS A 1 132 ? 131.440 134.259 90.496 1.00 59.19 95 LYS A C 1
ATOM 1381 O O . LYS A 1 132 ? 132.291 134.670 89.706 1.00 59.19 95 LYS A O 1
ATOM 1400 N N . SER A 1 133 ? 130.557 135.055 91.083 1.00 60.47 96 SER A N 1
ATOM 1401 C CA . SER A 1 133 ? 130.578 136.496 90.931 1.00 60.47 96 SER A CA 1
ATOM 1402 C C . SER A 1 133 ? 130.959 137.106 92.268 1.00 60.47 96 SER A C 1
ATOM 1403 O O . SER A 1 133 ? 130.381 136.785 93.308 1.00 60.47 96 SER A O 1
ATOM 1411 N N . MET A 1 134 ? 131.963 137.970 92.228 1.00 65.21 97 MET A N 1
ATOM 1412 C CA . MET A 1 134 ? 132.624 138.430 93.433 1.00 65.21 97 MET A CA 1
ATOM 1413 C C . MET A 1 134 ? 132.729 139.946 93.356 1.00 65.21 97 MET A C 1
ATOM 1414 O O . MET A 1 134 ? 132.718 140.544 92.275 1.00 65.21 97 MET A O 1
ATOM 1428 N N . THR A 1 135 ? 132.819 140.577 94.520 1.00 66.98 98 THR A N 1
ATOM 1429 C CA . THR A 1 135 ? 133.126 141.993 94.620 1.00 66.98 98 THR A CA 1
ATOM 1430 C C . THR A 1 135 ? 133.905 142.202 95.906 1.00 66.98 98 THR A C 1
ATOM 1431 O O . THR A 1 135 ? 134.442 141.246 96.473 1.00 66.98 98 THR A O 1
ATOM 1442 N N . SER A 1 136 ? 133.983 143.443 96.365 1.00 67.20 99 SER A N 1
ATOM 1443 C CA . SER A 1 136 ? 134.442 143.746 97.712 1.00 67.20 99 SER A CA 1
ATOM 1444 C C . SER A 1 136 ? 133.223 143.978 98.596 1.00 67.20 99 SER A C 1
ATOM 1445 O O . SER A 1 136 ? 133.308 144.534 99.691 1.00 67.20 99 SER A O 1
ATOM 1453 N N . SER A 1 137 ? 132.059 143.555 98.103 1.00 66.38 100 SER A N 1
ATOM 1454 C CA . SER A 1 137 ? 130.802 143.786 98.798 1.00 66.38 100 SER A CA 1
ATOM 1455 C C . SER A 1 137 ? 129.863 142.590 98.684 1.00 66.38 100 SER A C 1
ATOM 1456 O O . SER A 1 137 ? 128.724 142.654 99.158 1.00 66.38 100 SER A O 1
ATOM 1464 N N . GLU A 1 138 ? 130.311 141.502 98.050 1.00 62.69 101 GLU A N 1
ATOM 1465 C CA . GLU A 1 138 ? 129.538 140.269 98.023 1.00 62.69 101 GLU A CA 1
ATOM 1466 C C . GLU A 1 138 ? 130.313 139.052 98.493 1.00 62.69 101 GLU A C 1
ATOM 1467 O O . GLU A 1 138 ? 129.711 138.165 99.101 1.00 62.69 101 GLU A O 1
ATOM 1479 N N . GLN A 1 139 ? 131.613 138.971 98.223 1.00 61.75 102 GLN A N 1
ATOM 1480 C CA . GLN A 1 139 ? 132.444 137.898 98.748 1.00 61.75 102 GLN A CA 1
ATOM 1481 C C . GLN A 1 139 ? 133.105 138.288 100.058 1.00 61.75 102 GLN A C 1
ATOM 1482 O O . GLN A 1 139 ? 133.802 137.469 100.661 1.00 61.75 102 GLN A O 1
ATOM 1496 N N . ILE A 1 140 ? 132.902 139.521 100.508 1.00 60.76 103 ILE A N 1
ATOM 1497 C CA . ILE A 1 140 ? 133.293 139.920 101.850 1.00 60.76 103 ILE A CA 1
ATOM 1498 C C . ILE A 1 140 ? 132.111 139.969 102.802 1.00 60.76 103 ILE A C 1
ATOM 1499 O O . ILE A 1 140 ? 132.311 139.837 104.018 1.00 60.76 103 ILE A O 1
ATOM 1515 N N . ALA A 1 141 ? 130.889 140.128 102.305 1.00 58.78 104 ALA A N 1
ATOM 1516 C CA . ALA A 1 141 ? 129.708 140.119 103.151 1.00 58.78 104 ALA A CA 1
ATOM 1517 C C . ALA A 1 141 ? 129.062 138.743 103.138 1.00 58.78 104 ALA A C 1
ATOM 1518 O O . ALA A 1 141 ? 127.884 138.604 103.475 1.00 58.78 104 ALA A O 1
ATOM 1525 N N . THR A 1 142 ? 129.814 137.729 102.720 1.00 53.99 105 THR A N 1
ATOM 1526 C CA . THR A 1 142 ? 129.355 136.349 102.789 1.00 53.99 105 THR A CA 1
ATOM 1527 C C . THR A 1 142 ? 130.411 135.527 103.505 1.00 53.99 105 THR A C 1
ATOM 1528 O O . THR A 1 142 ? 130.089 134.592 104.235 1.00 53.99 105 THR A O 1
ATOM 1539 N N . THR A 1 143 ? 131.679 135.856 103.289 1.00 54.19 106 THR A N 1
ATOM 1540 C CA . THR A 1 143 ? 132.728 135.276 104.108 1.00 54.19 106 THR A CA 1
ATOM 1541 C C . THR A 1 143 ? 132.563 135.679 105.560 1.00 54.19 106 THR A C 1
ATOM 1542 O O . THR A 1 143 ? 132.722 134.847 106.459 1.00 54.19 106 THR A O 1
ATOM 1553 N N . ASN A 1 144 ? 132.240 136.941 105.799 1.00 53.80 107 ASN A N 1
ATOM 1554 C CA . ASN A 1 144 ? 132.049 137.446 107.143 1.00 53.80 107 ASN A CA 1
ATOM 1555 C C . ASN A 1 144 ? 130.833 136.850 107.831 1.00 53.80 107 ASN A C 1
ATOM 1556 O O . ASN A 1 144 ? 130.877 136.626 109.043 1.00 53.80 107 ASN A O 1
ATOM 1567 N N . LEU A 1 145 ? 129.752 136.601 107.100 1.00 51.03 108 LEU A N 1
ATOM 1568 C CA . LEU A 1 145 ? 128.586 135.979 107.709 1.00 51.03 108 LEU A CA 1
ATOM 1569 C C . LEU A 1 145 ? 128.829 134.505 108.017 1.00 51.03 108 LEU A C 1
ATOM 1570 O O . LEU A 1 145 ? 128.424 134.020 109.078 1.00 51.03 108 LEU A O 1
ATOM 1586 N N . LEU A 1 146 ? 129.505 133.788 107.122 1.00 49.63 109 LEU A N 1
ATOM 1587 C CA . LEU A 1 146 ? 129.854 132.396 107.379 1.00 49.63 109 LEU A CA 1
ATOM 1588 C C . LEU A 1 146 ? 130.816 132.257 108.546 1.00 49.63 109 LEU A C 1
ATOM 1589 O O . LEU A 1 146 ? 130.670 131.338 109.356 1.00 49.63 109 LEU A O 1
ATOM 1605 N N . LYS A 1 147 ? 131.816 133.129 108.644 1.00 51.74 110 LYS A N 1
ATOM 1606 C CA . LYS A 1 147 ? 132.738 133.043 109.769 1.00 51.74 110 LYS A CA 1
ATOM 1607 C C . LYS A 1 147 ? 132.000 133.208 111.090 1.00 51.74 110 LYS A C 1
ATOM 1608 O O . LYS A 1 147 ? 132.281 132.500 112.065 1.00 51.74 110 LYS A O 1
ATOM 1627 N N . LYS A 1 148 ? 131.037 134.127 111.129 1.00 51.51 111 LYS A N 1
ATOM 1628 C CA . LYS A 1 148 ? 130.218 134.310 112.318 1.00 51.51 111 LYS A CA 1
ATOM 1629 C C . LYS A 1 148 ? 129.385 133.073 112.615 1.00 51.51 111 LYS A C 1
ATOM 1630 O O . LYS A 1 148 ? 129.321 132.629 113.764 1.00 51.51 111 LYS A O 1
ATOM 1649 N N . ILE A 1 149 ? 128.711 132.513 111.606 1.00 49.06 112 ILE A N 1
ATOM 1650 C CA . ILE A 1 149 ? 127.894 131.328 111.865 1.00 49.06 112 ILE A CA 1
ATOM 1651 C C . ILE A 1 149 ? 128.752 130.213 112.443 1.00 49.06 112 ILE A C 1
ATOM 1652 O O . ILE A 1 149 ? 128.352 129.530 113.389 1.00 49.06 112 ILE A O 1
ATOM 1668 N N . ILE A 1 150 ? 129.931 129.990 111.872 1.00 49.10 113 ILE A N 1
ATOM 1669 C CA . ILE A 1 150 ? 130.764 128.890 112.344 1.00 49.10 113 ILE A CA 1
ATOM 1670 C C . ILE A 1 150 ? 131.229 129.147 113.769 1.00 49.10 113 ILE A C 1
ATOM 1671 O O . ILE A 1 150 ? 131.188 128.250 114.621 1.00 49.10 113 ILE A O 1
ATOM 1687 N N . ARG A 1 151 ? 131.680 130.368 114.056 1.00 51.91 114 ARG A N 1
ATOM 1688 C CA . ARG A 1 151 ? 132.129 130.675 115.408 1.00 51.91 114 ARG A CA 1
ATOM 1689 C C . ARG A 1 151 ? 130.996 130.501 116.402 1.00 51.91 114 ARG A C 1
ATOM 1690 O O . ARG A 1 151 ? 131.182 129.933 117.481 1.00 51.91 114 ARG A O 1
ATOM 1711 N N . ARG A 1 152 ? 129.807 130.982 116.052 1.00 49.80 115 ARG A N 1
ATOM 1712 C CA . ARG A 1 152 ? 128.676 130.883 116.959 1.00 49.80 115 ARG A CA 1
ATOM 1713 C C . ARG A 1 152 ? 128.260 129.443 117.185 1.00 49.80 115 ARG A C 1
ATOM 1714 O O . ARG A 1 152 ? 127.964 129.071 118.318 1.00 49.80 115 ARG A O 1
ATOM 1735 N N . ALA A 1 153 ? 128.227 128.619 116.137 1.00 46.52 116 ALA A N 1
ATOM 1736 C CA . ALA A 1 153 ? 127.845 127.222 116.309 1.00 46.52 116 ALA A CA 1
ATOM 1737 C C . ALA A 1 153 ? 128.856 126.476 117.164 1.00 46.52 116 ALA A C 1
ATOM 1738 O O . ALA A 1 153 ? 128.478 125.650 117.995 1.00 46.52 116 ALA A O 1
ATOM 1745 N N . ILE A 1 154 ? 130.142 126.757 116.992 1.00 49.29 117 ILE A N 1
ATOM 1746 C CA . ILE A 1 154 ? 131.130 126.145 117.873 1.00 49.29 117 ILE A CA 1
ATOM 1747 C C . ILE A 1 154 ? 130.959 126.634 119.308 1.00 49.29 117 ILE A C 1
ATOM 1748 O O . ILE A 1 154 ? 131.103 125.860 120.258 1.00 49.29 117 ILE A O 1
ATOM 1764 N N . GLU A 1 155 ? 130.647 127.916 119.502 1.00 50.04 118 GLU A N 1
ATOM 1765 C CA . GLU A 1 155 ? 130.477 128.439 120.852 1.00 50.04 118 GLU A CA 1
ATOM 1766 C C . GLU A 1 155 ? 129.227 127.908 121.529 1.00 50.04 118 GLU A C 1
ATOM 1767 O O . GLU A 1 155 ? 129.209 127.781 122.756 1.00 50.04 118 GLU A O 1
ATOM 1779 N N . ILE A 1 156 ? 128.177 127.626 120.768 1.00 47.58 119 ILE A N 1
ATOM 1780 C CA . ILE A 1 156 ? 126.990 126.993 121.325 1.00 47.58 119 ILE A CA 1
ATOM 1781 C C . ILE A 1 156 ? 127.264 125.535 121.653 1.00 47.58 119 ILE A C 1
ATOM 1782 O O . ILE A 1 156 ? 126.867 125.040 122.709 1.00 47.58 119 ILE A O 1
ATOM 1798 N N . SER A 1 157 ? 127.947 124.824 120.756 1.00 46.65 120 SER A N 1
ATOM 1799 C CA . SER A 1 157 ? 128.305 123.438 121.013 1.00 46.65 120 SER A CA 1
ATOM 1800 C C . SER A 1 157 ? 129.247 123.302 122.189 1.00 46.65 120 SER A C 1
ATOM 1801 O O . SER A 1 157 ? 129.320 122.231 122.795 1.00 46.65 120 SER A O 1
ATOM 1809 N N . ASP A 1 158 ? 129.997 124.354 122.503 1.00 50.14 121 ASP A N 1
ATOM 1810 C CA . ASP A 1 158 ? 131.020 124.228 123.527 1.00 50.14 121 ASP A CA 1
ATOM 1811 C C . ASP A 1 158 ? 130.433 123.863 124.874 1.00 50.14 121 ASP A C 1
ATOM 1812 O O . ASP A 1 158 ? 131.066 123.152 125.651 1.00 50.14 121 ASP A O 1
ATOM 1821 N N . VAL A 1 159 ? 129.232 124.340 125.185 1.00 50.87 122 VAL A N 1
ATOM 1822 C CA . VAL A 1 159 ? 128.710 124.119 126.529 1.00 50.87 122 VAL A CA 1
ATOM 1823 C C . VAL A 1 159 ? 128.249 122.672 126.685 1.00 50.87 122 VAL A C 1
ATOM 1824 O O . VAL A 1 159 ? 128.449 122.051 127.733 1.00 50.87 122 VAL A O 1
ATOM 1837 N N . LYS A 1 160 ? 127.641 122.106 125.641 1.00 48.18 123 LYS A N 1
ATOM 1838 C CA . LYS A 1 160 ? 127.307 120.684 125.661 1.00 48.18 123 LYS A CA 1
ATOM 1839 C C . LYS A 1 160 ? 128.554 119.819 125.675 1.00 48.18 123 LYS A C 1
ATOM 1840 O O . LYS A 1 160 ? 128.601 118.791 126.352 1.00 48.18 123 LYS A O 1
ATOM 1859 N N . VAL A 1 161 ? 129.572 120.203 124.913 1.00 48.28 124 VAL A N 1
ATOM 1860 C CA . VAL A 1 161 ? 130.816 119.446 124.934 1.00 48.28 124 VAL A CA 1
ATOM 1861 C C . VAL A 1 161 ? 131.442 119.511 126.317 1.00 48.28 124 VAL A C 1
ATOM 1862 O O . VAL A 1 161 ? 131.988 118.524 126.816 1.00 48.28 124 VAL A O 1
ATOM 1874 N N . TYR A 1 162 ? 131.377 120.679 126.953 1.00 51.06 125 TYR A N 1
ATOM 1875 C CA . TYR A 1 162 ? 131.858 120.843 128.319 1.00 51.06 125 TYR A CA 1
ATOM 1876 C C . TYR A 1 162 ? 131.104 119.934 129.279 1.00 51.06 125 TYR A C 1
ATOM 1877 O O . TYR A 1 162 ? 131.701 119.280 130.136 1.00 51.06 125 TYR A O 1
ATOM 1895 N N . ALA A 1 163 ? 129.777 119.898 129.147 1.00 49.83 126 ALA A N 1
ATOM 1896 C CA . ALA A 1 163 ? 128.949 119.050 129.992 1.00 49.83 126 ALA A CA 1
ATOM 1897 C C . ALA A 1 163 ? 129.298 117.580 129.820 1.00 49.83 126 ALA A C 1
ATOM 1898 O O . ALA A 1 163 ? 129.462 116.852 130.805 1.00 49.83 126 ALA A O 1
ATOM 1905 N N . ILE A 1 164 ? 129.406 117.122 128.571 1.00 48.36 127 ILE A N 1
ATOM 1906 C CA . ILE A 1 164 ? 129.752 115.739 128.307 1.00 48.36 127 ILE A CA 1
ATOM 1907 C C . ILE A 1 164 ? 131.140 115.400 128.815 1.00 48.36 127 ILE A C 1
ATOM 1908 O O . ILE A 1 164 ? 131.309 114.372 129.466 1.00 48.36 127 ILE A O 1
ATOM 1924 N N . LEU A 1 165 ? 132.152 116.212 128.541 1.00 49.20 128 LEU A N 1
ATOM 1925 C CA . LEU A 1 165 ? 133.479 115.882 129.045 1.00 49.20 128 LEU A CA 1
ATOM 1926 C C . LEU A 1 165 ? 133.545 115.931 130.556 1.00 49.20 128 LEU A C 1
ATOM 1927 O O . LEU A 1 165 ? 134.333 115.202 131.162 1.00 49.20 128 LEU A O 1
ATOM 1943 N N . ASN A 1 166 ? 132.757 116.806 131.170 1.00 53.63 129 ASN A N 1
ATOM 1944 C CA . ASN A 1 166 ? 132.719 116.890 132.623 1.00 53.63 129 ASN A CA 1
ATOM 1945 C C . ASN A 1 166 ? 132.087 115.642 133.221 1.00 53.63 129 ASN A C 1
ATOM 1946 O O . ASN A 1 166 ? 132.592 115.080 134.197 1.00 53.63 129 ASN A O 1
ATOM 1957 N N . LYS A 1 167 ? 130.974 115.192 132.638 1.00 52.62 130 LYS A N 1
ATOM 1958 C CA . LYS A 1 167 ? 130.312 113.989 133.122 1.00 52.62 130 LYS A CA 1
ATOM 1959 C C . LYS A 1 167 ? 131.181 112.760 132.908 1.00 52.62 130 LYS A C 1
ATOM 1960 O O . LYS A 1 167 ? 131.410 111.989 133.844 1.00 52.62 130 LYS A O 1
ATOM 1979 N N . LEU A 1 168 ? 131.687 112.564 131.694 1.00 50.90 131 LEU A N 1
ATOM 1980 C CA . LEU A 1 168 ? 132.544 111.416 131.436 1.00 50.90 131 LEU A CA 1
ATOM 1981 C C . LEU A 1 168 ? 133.849 111.499 132.206 1.00 50.90 131 LEU A C 1
ATOM 1982 O O . LEU A 1 168 ? 134.441 110.466 132.514 1.00 50.90 131 LEU A O 1
ATOM 1998 N N . GLY A 1 169 ? 134.312 112.700 132.526 1.00 50.11 132 GLY A N 1
ATOM 1999 C CA . GLY A 1 169 ? 135.526 112.834 133.301 1.00 50.11 132 GLY A CA 1
ATOM 2000 C C . GLY A 1 169 ? 136.785 112.820 132.477 1.00 50.11 132 GLY A C 1
ATOM 2001 O O . GLY A 1 169 ? 137.779 112.217 132.884 1.00 50.11 132 GLY A O 1
ATOM 2004 N N . LEU A 1 170 ? 136.778 113.482 131.329 1.00 51.00 133 LEU A N 1
ATOM 2005 C CA . LEU A 1 170 ? 137.874 113.391 130.381 1.00 51.00 133 LEU A CA 1
ATOM 2006 C C . LEU A 1 170 ? 138.752 114.637 130.408 1.00 51.00 133 LEU A C 1
ATOM 2007 O O . LEU A 1 170 ? 138.262 115.754 130.571 1.00 51.00 133 LEU A O 1
ATOM 2023 N N . THR A 1 221 ? 135.049 132.440 125.528 1.00 53.19 184 THR A N 1
ATOM 2024 C CA . THR A 1 221 ? 133.755 131.984 125.037 1.00 53.19 184 THR A CA 1
ATOM 2025 C C . THR A 1 221 ? 133.803 130.523 124.623 1.00 53.19 184 THR A C 1
ATOM 2026 O O . THR A 1 221 ? 132.768 129.900 124.417 1.00 53.19 184 THR A O 1
ATOM 2036 N N . ILE A 1 222 ? 135.013 129.994 124.468 1.00 51.78 185 ILE A N 1
ATOM 2037 C CA . ILE A 1 222 ? 135.253 128.566 124.315 1.00 51.78 185 ILE A CA 1
ATOM 2038 C C . ILE A 1 222 ? 136.060 128.121 125.521 1.00 51.78 185 ILE A C 1
ATOM 2039 O O . ILE A 1 222 ? 137.182 128.594 125.724 1.00 51.78 185 ILE A O 1
ATOM 2055 N N . LYS A 1 223 ? 135.496 127.216 126.315 1.00 53.18 186 LYS A N 1
ATOM 2056 C CA . LYS A 1 223 ? 136.180 126.692 127.487 1.00 53.18 186 LYS A CA 1
ATOM 2057 C C . LYS A 1 223 ? 136.893 125.381 127.200 1.00 53.18 186 LYS A C 1
ATOM 2058 O O . LYS A 1 223 ? 137.908 125.080 127.829 1.00 53.18 186 LYS A O 1
ATOM 2077 N N . THR A 1 224 ? 136.372 124.584 126.274 1.00 50.82 187 THR A N 1
ATOM 2078 C CA . THR A 1 224 ? 136.947 123.279 125.981 1.00 50.82 187 THR A CA 1
ATOM 2079 C C . THR A 1 224 ? 138.082 123.451 124.992 1.00 50.82 187 THR A C 1
ATOM 2080 O O . THR A 1 224 ? 137.886 124.017 123.917 1.00 50.82 187 THR A O 1
ATOM 2091 N N . THR A 1 225 ? 139.266 122.961 125.349 1.00 51.61 188 THR A N 1
ATOM 2092 C CA . THR A 1 225 ? 140.403 123.095 124.454 1.00 51.61 188 THR A CA 1
ATOM 2093 C C . THR A 1 225 ? 140.164 122.403 123.127 1.00 51.61 188 THR A C 1
ATOM 2094 O O . THR A 1 225 ? 140.801 122.758 122.134 1.00 51.61 188 THR A O 1
ATOM 2105 N N . LEU A 1 226 ? 139.258 121.430 123.083 1.00 49.42 189 LEU A N 1
ATOM 2106 C CA . LEU A 1 226 ? 138.945 120.783 121.820 1.00 49.42 189 LEU A CA 1
ATOM 2107 C C . LEU A 1 226 ? 138.346 121.766 120.828 1.00 49.42 189 LEU A C 1
ATOM 2108 O O . LEU A 1 226 ? 138.845 121.899 119.707 1.00 49.42 189 LEU A O 1
ATOM 2124 N N . LEU A 1 227 ? 137.293 122.474 121.218 1.00 48.93 190 LEU A N 1
ATOM 2125 C CA . LEU A 1 227 ? 136.648 123.433 120.339 1.00 48.93 190 LEU A CA 1
ATOM 2126 C C . LEU A 1 227 ? 137.439 124.723 120.218 1.00 48.93 190 LEU A C 1
ATOM 2127 O O . LEU A 1 227 ? 137.157 125.532 119.333 1.00 48.93 190 LEU A O 1
ATOM 2143 N N . LYS A 1 228 ? 138.415 124.923 121.086 1.00 51.43 191 LYS A N 1
ATOM 2144 C CA . LYS A 1 228 ? 139.392 125.988 120.972 1.00 51.43 191 LYS A CA 1
ATOM 2145 C C . LYS A 1 228 ? 140.391 125.694 119.865 1.00 51.43 191 LYS A C 1
ATOM 2146 O O . LYS A 1 228 ? 140.793 126.600 119.133 1.00 51.43 191 LYS A O 1
ATOM 2165 N N . LYS A 1 229 ? 140.808 124.434 119.742 1.00 51.50 192 LYS A N 1
ATOM 2166 C CA . LYS A 1 229 ? 141.580 124.004 118.587 1.00 51.50 192 LYS A CA 1
ATOM 2167 C C . LYS A 1 229 ? 140.746 123.974 117.319 1.00 51.50 192 LYS A C 1
ATOM 2168 O O . LYS A 1 229 ? 141.251 124.315 116.247 1.00 51.50 192 LYS A O 1
ATOM 2187 N N . LEU A 1 230 ? 139.498 123.534 117.408 1.00 49.60 193 LEU A N 1
ATOM 2188 C CA . LEU A 1 230 ? 138.618 123.500 116.253 1.00 49.60 193 LEU A CA 1
ATOM 2189 C C . LEU A 1 230 ? 138.288 124.880 115.729 1.00 49.60 193 LEU A C 1
ATOM 2190 O O . LEU A 1 230 ? 137.881 125.009 114.573 1.00 49.60 193 LEU A O 1
ATOM 2206 N N . MET A 1 231 ? 138.407 125.906 116.561 1.00 53.52 194 MET A N 1
ATOM 2207 C CA . MET A 1 231 ? 138.132 127.264 116.130 1.00 53.52 194 MET A CA 1
ATOM 2208 C C . MET A 1 231 ? 139.277 127.874 115.344 1.00 53.52 194 MET A C 1
ATOM 2209 O O . MET A 1 231 ? 139.025 128.581 114.370 1.00 53.52 194 MET A O 1
ATOM 2223 N N . CYS A 1 232 ? 140.519 127.604 115.724 1.00 54.26 195 CYS A N 1
ATOM 2224 C CA . CYS A 1 232 ? 141.650 128.082 114.951 1.00 54.26 195 CYS A CA 1
ATOM 2225 C C . CYS A 1 232 ? 141.763 127.387 113.608 1.00 54.26 195 CYS A C 1
ATOM 2226 O O . CYS A 1 232 ? 142.546 127.829 112.765 1.00 54.26 195 CYS A O 1
ATOM 2234 N N . SER A 1 233 ? 141.009 126.313 113.391 1.00 52.81 196 SER A N 1
ATOM 2235 C CA . SER A 1 233 ? 141.037 125.601 112.123 1.00 52.81 196 SER A CA 1
ATOM 2236 C C . SER A 1 233 ? 139.920 126.042 111.193 1.00 52.81 196 SER A C 1
ATOM 2237 O O . SER A 1 233 ? 140.134 126.140 109.984 1.00 52.81 196 SER A O 1
ATOM 2245 N N . MET A 1 234 ? 138.731 126.310 111.724 1.00 50.16 197 MET A N 1
ATOM 2246 C CA . MET A 1 234 ? 137.610 126.682 110.875 1.00 50.16 197 MET A CA 1
ATOM 2247 C C . MET A 1 234 ? 137.502 128.194 110.743 1.00 50.16 197 MET A C 1
ATOM 2248 O O . MET A 1 234 ? 136.425 128.724 110.462 1.00 50.16 197 MET A O 1
ATOM 2262 N N . GLN A 1 235 ? 138.619 128.893 110.916 1.00 54.23 198 GLN A N 1
ATOM 2263 C CA . GLN A 1 235 ? 138.597 130.346 110.864 1.00 54.23 198 GLN A CA 1
ATOM 2264 C C . GLN A 1 235 ? 138.305 130.871 109.467 1.00 54.23 198 GLN A C 1
ATOM 2265 O O . GLN A 1 235 ? 137.587 131.865 109.328 1.00 54.23 198 GLN A O 1
ATOM 2279 N N . HIS A 1 236 ? 138.841 130.236 108.428 1.00 54.50 199 HIS A N 1
ATOM 2280 C CA . HIS A 1 236 ? 138.672 130.698 107.054 1.00 54.50 199 HIS A CA 1
ATOM 2281 C C . HIS A 1 236 ? 137.916 129.662 106.237 1.00 54.50 199 HIS A C 1
ATOM 2282 O O . HIS A 1 236 ? 138.505 128.635 105.866 1.00 54.50 199 HIS A O 1
ATOM 2296 N N . PRO A 1 237 ? 136.643 129.861 105.919 1.00 49.80 200 PRO A N 1
ATOM 2297 C CA . PRO A 1 237 ? 135.944 128.902 105.069 1.00 49.80 200 PRO A CA 1
ATOM 2298 C C . PRO A 1 237 ? 136.614 128.790 103.712 1.00 49.80 200 PRO A C 1
ATOM 2299 O O . PRO A 1 237 ? 137.011 129.806 103.126 1.00 49.80 200 PRO A O 1
ATOM 2310 N N . PRO A 1 238 ? 136.750 127.586 103.166 1.00 48.04 201 PRO A N 1
ATOM 2311 C CA . PRO A 1 238 ? 137.373 127.465 101.846 1.00 48.04 201 PRO A CA 1
ATOM 2312 C C . PRO A 1 238 ? 136.498 128.001 100.729 1.00 48.04 201 PRO A C 1
ATOM 2313 O O . PRO A 1 238 ? 135.273 128.004 100.842 1.00 48.04 201 PRO A O 1
ATOM 2324 N N . SER A 1 239 ? 137.111 128.432 99.634 1.00 49.09 202 SER A N 1
ATOM 2325 C CA . SER A 1 239 ? 136.364 129.063 98.557 1.00 49.09 202 SER A CA 1
ATOM 2326 C C . SER A 1 239 ? 135.241 128.192 98.017 1.00 49.09 202 SER A C 1
ATOM 2327 O O . SER A 1 239 ? 134.214 128.733 97.598 1.00 49.09 202 SER A O 1
ATOM 2335 N N . TRP A 1 240 ? 135.400 126.870 98.008 1.00 47.95 203 TRP A N 1
ATOM 2336 C CA . TRP A 1 240 ? 134.312 126.020 97.538 1.00 47.95 203 TRP A CA 1
ATOM 2337 C C . TRP A 1 240 ? 133.097 126.139 98.444 1.00 47.95 203 TRP A C 1
ATOM 2338 O O . TRP A 1 240 ? 131.958 126.132 97.965 1.00 47.95 203 TRP A O 1
ATOM 2359 N N . LEU A 1 241 ? 133.320 126.231 99.758 1.00 47.68 204 LEU A N 1
ATOM 2360 C CA . LEU A 1 241 ? 132.213 126.339 100.701 1.00 47.68 204 LEU A CA 1
ATOM 2361 C C . LEU A 1 241 ? 131.587 127.721 100.661 1.00 47.68 204 LEU A C 1
ATOM 2362 O O . LEU A 1 241 ? 130.360 127.857 100.700 1.00 47.68 204 LEU A O 1
ATOM 2378 N N . ILE A 1 242 ? 132.412 128.763 100.596 1.00 49.89 205 ILE A N 1
ATOM 2379 C CA . ILE A 1 242 ? 131.868 130.100 100.406 1.00 49.89 205 ILE A CA 1
ATOM 2380 C C . ILE A 1 242 ? 131.027 130.152 99.145 1.00 49.89 205 ILE A C 1
ATOM 2381 O O . ILE A 1 242 ? 130.020 130.858 99.102 1.00 49.89 205 ILE A O 1
ATOM 2397 N N . HIS A 1 243 ? 131.411 129.401 98.106 1.00 48.25 206 HIS A N 1
ATOM 2398 C CA . HIS A 1 243 ? 130.671 129.437 96.849 1.00 48.25 206 HIS A CA 1
ATOM 2399 C C . HIS A 1 243 ? 129.219 129.008 97.032 1.00 48.25 206 HIS A C 1
ATOM 2400 O O . HIS A 1 243 ? 128.290 129.721 96.629 1.00 48.25 206 HIS A O 1
ATOM 2414 N N . TRP A 1 244 ? 128.999 127.846 97.641 1.00 46.53 207 TRP A N 1
ATOM 2415 C CA . TRP A 1 244 ? 127.647 127.343 97.844 1.00 46.53 207 TRP A CA 1
ATOM 2416 C C . TRP A 1 244 ? 126.909 128.078 98.942 1.00 46.53 207 TRP A C 1
ATOM 2417 O O . TRP A 1 244 ? 125.694 128.238 98.846 1.00 46.53 207 TRP A O 1
ATOM 2438 N N . PHE A 1 245 ? 127.601 128.537 99.983 1.00 47.86 208 PHE A N 1
ATOM 2439 C CA . PHE A 1 245 ? 126.922 129.361 100.969 1.00 47.86 208 PHE A CA 1
ATOM 2440 C C . PHE A 1 245 ? 126.412 130.655 100.351 1.00 47.86 208 PHE A C 1
ATOM 2441 O O . PHE A 1 245 ? 125.267 131.043 100.594 1.00 47.86 208 PHE A O 1
ATOM 2458 N N . ASN A 1 246 ? 127.227 131.324 99.537 1.00 49.45 209 ASN A N 1
ATOM 2459 C CA . ASN A 1 246 ? 126.779 132.515 98.831 1.00 49.45 209 ASN A CA 1
ATOM 2460 C C . ASN A 1 246 ? 125.614 132.209 97.909 1.00 49.45 209 ASN A C 1
ATOM 2461 O O . ASN A 1 246 ? 124.621 132.944 97.887 1.00 49.45 209 ASN A O 1
ATOM 2472 N N . LEU A 1 247 ? 125.723 131.138 97.123 1.00 46.83 210 LEU A N 1
ATOM 2473 C CA . LEU A 1 247 ? 124.654 130.824 96.186 1.00 46.83 210 LEU A CA 1
ATOM 2474 C C . LEU A 1 247 ? 123.362 130.515 96.920 1.00 46.83 210 LEU A C 1
ATOM 2475 O O . LEU A 1 247 ? 122.286 130.955 96.501 1.00 46.83 210 LEU A O 1
ATOM 2491 N N . TYR A 1 248 ? 123.452 129.762 98.019 1.00 45.42 211 TYR A N 1
ATOM 2492 C CA . TYR A 1 248 ? 122.268 129.401 98.783 1.00 45.42 211 TYR A CA 1
ATOM 2493 C C . TYR A 1 248 ? 121.646 130.623 99.438 1.00 45.42 211 TYR A C 1
ATOM 2494 O O . TYR A 1 248 ? 120.427 130.770 99.457 1.00 45.42 211 TYR A O 1
ATOM 2512 N N . THR A 1 249 ? 122.466 131.516 99.980 1.00 47.91 212 THR A N 1
ATOM 2513 C CA . THR A 1 249 ? 121.925 132.741 100.550 1.00 47.91 212 THR A CA 1
ATOM 2514 C C . THR A 1 249 ? 121.192 133.556 99.496 1.00 47.91 212 THR A C 1
ATOM 2515 O O . THR A 1 249 ? 120.068 134.002 99.727 1.00 47.91 212 THR A O 1
ATOM 2526 N N . LYS A 1 250 ? 121.791 133.732 98.318 1.00 49.99 213 LYS A N 1
ATOM 2527 C CA . LYS A 1 250 ? 121.141 134.533 97.284 1.00 49.99 213 LYS A CA 1
ATOM 2528 C C . LYS A 1 250 ? 119.842 133.890 96.801 1.00 49.99 213 LYS A C 1
ATOM 2529 O O . LYS A 1 250 ? 118.803 134.555 96.714 1.00 49.99 213 LYS A O 1
ATOM 2548 N N . LEU A 1 251 ? 119.876 132.603 96.473 1.00 46.67 214 LEU A N 1
ATOM 2549 C CA . LEU A 1 251 ? 118.667 131.936 96.012 1.00 46.67 214 LEU A CA 1
ATOM 2550 C C . LEU A 1 251 ? 117.597 131.924 97.089 1.00 46.67 214 LEU A C 1
ATOM 2551 O O . LEU A 1 251 ? 116.425 132.218 96.820 1.00 46.67 214 LEU A O 1
ATOM 2567 N N . ASN A 1 252 ? 117.996 131.604 98.320 1.00 46.88 215 ASN A N 1
ATOM 2568 C CA . ASN A 1 252 ? 117.061 131.515 99.424 1.00 46.88 215 ASN A CA 1
ATOM 2569 C C . ASN A 1 252 ? 116.424 132.855 99.724 1.00 46.88 215 ASN A C 1
ATOM 2570 O O . ASN A 1 252 ? 115.237 132.912 100.032 1.00 46.88 215 ASN A O 1
ATOM 2581 N N . ASN A 1 253 ? 117.182 133.939 99.676 1.00 47.53 216 ASN A N 1
ATOM 2582 C CA . ASN A 1 253 ? 116.577 135.215 100.009 1.00 47.53 216 ASN A CA 1
ATOM 2583 C C . ASN A 1 253 ? 115.995 135.925 98.801 1.00 47.53 216 ASN A C 1
ATOM 2584 O O . ASN A 1 253 ? 115.484 137.035 98.952 1.00 47.53 216 ASN A O 1
ATOM 2595 N N . ILE A 1 254 ? 116.082 135.330 97.609 1.00 47.68 217 ILE A N 1
ATOM 2596 C CA . ILE A 1 254 ? 115.088 135.608 96.573 1.00 47.68 217 ILE A CA 1
ATOM 2597 C C . ILE A 1 254 ? 113.778 134.915 96.919 1.00 47.68 217 ILE A C 1
ATOM 2598 O O . ILE A 1 254 ? 112.691 135.492 96.780 1.00 47.68 217 ILE A O 1
ATOM 2614 N N . LEU A 1 255 ? 113.861 133.668 97.385 1.00 47.43 218 LEU A N 1
ATOM 2615 C CA . LEU A 1 255 ? 112.665 132.901 97.721 1.00 47.43 218 LEU A CA 1
ATOM 2616 C C . LEU A 1 255 ? 111.916 133.488 98.912 1.00 47.43 218 LEU A C 1
ATOM 2617 O O . LEU A 1 255 ? 110.687 133.561 98.899 1.00 47.43 218 LEU A O 1
ATOM 2633 N N . THR A 1 256 ? 112.638 133.867 99.960 1.00 48.30 219 THR A N 1
ATOM 2634 C CA . THR A 1 256 ? 112.030 134.516 101.114 1.00 48.30 219 THR A CA 1
ATOM 2635 C C . THR A 1 256 ? 111.382 135.833 100.728 1.00 48.30 219 THR A C 1
ATOM 2636 O O . THR A 1 256 ? 110.273 136.140 101.179 1.00 48.30 219 THR A O 1
ATOM 2647 N N . GLN A 1 257 ? 112.065 136.626 99.909 1.00 49.15 220 GLN A N 1
ATOM 2648 C CA . GLN A 1 257 ? 111.500 137.879 99.447 1.00 49.15 220 GLN A CA 1
ATOM 2649 C C . GLN A 1 257 ? 110.240 137.657 98.637 1.00 49.15 220 GLN A C 1
ATOM 2650 O O . GLN A 1 257 ? 109.356 138.515 98.637 1.00 49.15 220 GLN A O 1
ATOM 2664 N N . TYR A 1 258 ? 110.142 136.544 97.910 1.00 47.76 221 TYR A N 1
ATOM 2665 C CA . TYR A 1 258 ? 108.886 136.276 97.219 1.00 47.76 221 TYR A CA 1
ATOM 2666 C C . TYR A 1 258 ? 107.817 135.797 98.193 1.00 47.76 221 TYR A C 1
ATOM 2667 O O . TYR A 1 258 ? 106.664 136.218 98.112 1.00 47.76 221 TYR A O 1
ATOM 2685 N N . ARG A 1 259 ? 108.183 134.912 99.121 1.00 49.19 222 ARG A N 1
ATOM 2686 C CA . ARG A 1 259 ? 107.193 134.285 99.991 1.00 49.19 222 ARG A CA 1
ATOM 2687 C C . ARG A 1 259 ? 106.546 135.297 100.922 1.00 49.19 222 ARG A C 1
ATOM 2688 O O . ARG A 1 259 ? 105.317 135.348 101.044 1.00 49.19 222 ARG A O 1
ATOM 2709 N N . SER A 1 260 ? 107.354 136.104 101.602 1.00 49.83 223 SER A N 1
ATOM 2710 C CA . SER A 1 260 ? 106.776 137.124 102.461 1.00 49.83 223 SER A CA 1
ATOM 2711 C C . SER A 1 260 ? 105.912 138.090 101.665 1.00 49.83 223 SER A C 1
ATOM 2712 O O . SER A 1 260 ? 104.816 138.440 102.105 1.00 49.83 223 SER A O 1
ATOM 2720 N N . ASN A 1 261 ? 106.373 138.513 100.489 1.00 50.26 224 ASN A N 1
ATOM 2721 C CA . ASN A 1 261 ? 105.641 139.490 99.694 1.00 50.26 224 ASN A CA 1
ATOM 2722 C C . ASN A 1 261 ? 104.375 138.919 99.091 1.00 50.26 224 ASN A C 1
ATOM 2723 O O . ASN A 1 261 ? 103.482 139.677 98.708 1.00 50.26 224 ASN A O 1
ATOM 2734 N N . GLU A 1 262 ? 104.301 137.606 98.946 1.00 52.03 225 GLU A N 1
ATOM 2735 C CA . GLU A 1 262 ? 103.088 136.972 98.465 1.00 52.03 225 GLU A CA 1
ATOM 2736 C C . GLU A 1 262 ? 102.116 136.694 99.592 1.00 52.03 225 GLU A C 1
ATOM 2737 O O . GLU A 1 262 ? 100.904 136.677 99.362 1.00 52.03 225 GLU A O 1
ATOM 2749 N N . VAL A 1 263 ? 102.624 136.469 100.802 1.00 52.76 226 VAL A N 1
ATOM 2750 C CA . VAL A 1 263 ? 101.760 136.472 101.973 1.00 52.76 226 VAL A CA 1
ATOM 2751 C C . VAL A 1 263 ? 101.130 137.845 102.148 1.00 52.76 226 VAL A C 1
ATOM 2752 O O . VAL A 1 263 ? 99.922 137.969 102.364 1.00 52.76 226 VAL A O 1
ATOM 2765 N N . LYS A 1 264 ? 101.936 138.900 102.040 1.00 52.80 227 LYS A N 1
ATOM 2766 C CA . LYS A 1 264 ? 101.425 140.240 102.299 1.00 52.80 227 LYS A CA 1
ATOM 2767 C C . LYS A 1 264 ? 100.361 140.635 101.292 1.00 52.80 227 LYS A C 1
ATOM 2768 O O . LYS A 1 264 ? 99.285 141.100 101.676 1.00 52.80 227 LYS A O 1
ATOM 2787 N N . ASN A 1 265 ? 100.628 140.454 100.005 1.00 53.23 228 ASN A N 1
ATOM 2788 C CA . ASN A 1 265 ? 99.624 140.731 98.989 1.00 53.23 228 ASN A CA 1
ATOM 2789 C C . ASN A 1 265 ? 99.640 139.627 97.948 1.00 53.23 228 ASN A C 1
ATOM 2790 O O . ASN A 1 265 ? 100.695 139.083 97.623 1.00 53.23 228 ASN A O 1
ATOM 2801 N N . HIS A 1 266 ? 98.457 139.296 97.445 1.00 54.74 229 HIS A N 1
ATOM 2802 C CA . HIS A 1 266 ? 98.301 138.187 96.520 1.00 54.74 229 HIS A CA 1
ATOM 2803 C C . HIS A 1 266 ? 98.642 138.624 95.103 1.00 54.74 229 HIS A C 1
ATOM 2804 O O . HIS A 1 266 ? 98.515 139.795 94.741 1.00 54.74 229 HIS A O 1
ATOM 2818 N N . GLY A 1 267 ? 99.078 137.663 94.293 1.00 53.20 230 GLY A N 1
ATOM 2819 C CA . GLY A 1 267 ? 99.449 137.945 92.924 1.00 53.20 230 GLY A CA 1
ATOM 2820 C C . GLY A 1 267 ? 100.837 138.505 92.750 1.00 53.20 230 GLY A C 1
ATOM 2821 O O . GLY A 1 267 ? 101.210 138.860 91.632 1.00 53.20 230 GLY A O 1
ATOM 2825 N N . PHE A 1 268 ? 101.617 138.583 93.819 1.00 48.82 231 PHE A N 1
ATOM 2826 C CA . PHE A 1 268 ? 102.928 139.206 93.754 1.00 48.82 231 PHE A CA 1
ATOM 2827 C C . PHE A 1 268 ? 103.829 138.435 92.797 1.00 48.82 231 PHE A C 1
ATOM 2828 O O . PHE A 1 268 ? 103.869 137.205 92.829 1.00 48.82 231 PHE A O 1
ATOM 2845 N N . THR A 1 269 ? 104.546 139.157 91.940 1.00 48.31 232 THR A N 1
ATOM 2846 C CA . THR A 1 269 ? 105.563 138.584 91.066 1.00 48.31 232 THR A CA 1
ATOM 2847 C C . THR A 1 269 ? 106.889 139.250 91.390 1.00 48.31 232 THR A C 1
ATOM 2848 O O . THR A 1 269 ? 107.050 140.452 91.166 1.00 48.31 232 THR A O 1
ATOM 2859 N N . LEU A 1 270 ? 107.842 138.480 91.899 1.00 48.71 233 LEU A N 1
ATOM 2860 C CA . LEU A 1 270 ? 109.142 139.054 92.217 1.00 48.71 233 LEU A CA 1
ATOM 2861 C C . LEU A 1 270 ? 109.959 139.258 90.949 1.00 48.71 233 LEU A C 1
ATOM 2862 O O . LEU A 1 270 ? 110.240 138.312 90.218 1.00 48.71 233 LEU A O 1
ATOM 2878 N N . ILE A 1 271 ? 110.355 140.497 90.692 1.00 49.01 234 ILE A N 1
ATOM 2879 C CA . ILE A 1 271 ? 111.208 140.834 89.562 1.00 49.01 234 ILE A CA 1
ATOM 2880 C C . ILE A 1 271 ? 112.533 141.321 90.121 1.00 49.01 234 ILE A C 1
ATOM 2881 O O . ILE A 1 271 ? 112.620 142.440 90.638 1.00 49.01 234 ILE A O 1
ATOM 2896 N N . ASP A 1 272 ? 113.566 140.496 89.999 1.00 52.59 235 ASP A N 1
ATOM 2897 C CA . ASP A 1 272 ? 114.808 140.694 90.740 1.00 52.59 235 ASP A CA 1
ATOM 2898 C C . ASP A 1 272 ? 115.977 140.552 89.781 1.00 52.59 235 ASP A C 1
ATOM 2899 O O . ASP A 1 272 ? 116.167 139.483 89.207 1.00 52.59 235 ASP A O 1
ATOM 2908 N N . ASN A 1 273 ? 116.778 141.601 89.621 1.00 54.29 236 ASN A N 1
ATOM 2909 C CA . ASN A 1 273 ? 117.975 141.510 88.797 1.00 54.29 236 ASN A CA 1
ATOM 2910 C C . ASN A 1 273 ? 119.236 141.921 89.537 1.00 54.29 236 ASN A C 1
ATOM 2911 O O . ASN A 1 273 ? 120.275 142.108 88.900 1.00 54.29 236 ASN A O 1
ATOM 2922 N N . GLN A 1 274 ? 119.185 142.032 90.861 1.00 55.29 237 GLN A N 1
ATOM 2923 C CA . GLN A 1 274 ? 120.311 142.511 91.649 1.00 55.29 237 GLN A CA 1
ATOM 2924 C C . GLN A 1 274 ? 120.858 141.489 92.626 1.00 55.29 237 GLN A C 1
ATOM 2925 O O . GLN A 1 274 ? 122.042 141.548 92.953 1.00 55.29 237 GLN A O 1
ATOM 2939 N N . THR A 1 275 ? 120.034 140.567 93.118 1.00 51.50 238 THR A N 1
ATOM 2940 C CA . THR A 1 275 ? 120.507 139.634 94.133 1.00 51.50 238 THR A CA 1
ATOM 2941 C C . THR A 1 275 ? 121.636 138.768 93.595 1.00 51.50 238 THR A C 1
ATOM 2942 O O . THR A 1 275 ? 122.699 138.661 94.215 1.00 51.50 238 THR A O 1
ATOM 2953 N N . LEU A 1 276 ? 121.426 138.145 92.441 1.00 51.15 239 LEU A N 1
ATOM 2954 C CA . LEU A 1 276 ? 122.458 137.407 91.724 1.00 51.15 239 LEU A CA 1
ATOM 2955 C C . LEU A 1 276 ? 122.924 138.268 90.563 1.00 51.15 239 LEU A C 1
ATOM 2956 O O . LEU A 1 276 ? 122.126 138.617 89.691 1.00 51.15 239 LEU A O 1
ATOM 2972 N N . SER A 1 277 ? 124.199 138.624 90.561 1.00 56.06 240 SER A N 1
ATOM 2973 C CA . SER A 1 277 ? 124.708 139.519 89.538 1.00 56.06 240 SER A CA 1
ATOM 2974 C C . SER A 1 277 ? 124.762 138.809 88.197 1.00 56.06 240 SER A C 1
ATOM 2975 O O . SER A 1 277 ? 125.321 137.717 88.077 1.00 56.06 240 SER A O 1
ATOM 2983 N N . GLY A 1 278 ? 124.184 139.441 87.182 1.00 54.90 241 GLY A N 1
ATOM 2984 C CA . GLY A 1 278 ? 124.126 138.860 85.857 1.00 54.90 241 GLY A CA 1
ATOM 2985 C C . GLY A 1 278 ? 122.790 138.223 85.542 1.00 54.90 241 GLY A C 1
ATOM 2986 O O . GLY A 1 278 ? 122.301 138.318 84.415 1.00 54.90 241 GLY A O 1
ATOM 2990 N N . PHE A 1 279 ? 122.183 137.586 86.531 1.00 50.51 242 PHE A N 1
ATOM 2991 C CA . PHE A 1 279 ? 120.907 136.926 86.322 1.00 50.51 242 PHE A CA 1
ATOM 2992 C C . PHE A 1 279 ? 119.757 137.891 86.552 1.00 50.51 242 PHE A C 1
ATOM 2993 O O . PHE A 1 279 ? 119.894 138.904 87.233 1.00 50.51 242 PHE A O 1
ATOM 3010 N N . GLN A 1 280 ? 118.613 137.575 85.964 1.00 50.55 243 GLN A N 1
ATOM 3011 C CA . GLN A 1 280 ? 117.395 138.332 86.186 1.00 50.55 243 GLN A CA 1
ATOM 3012 C C . GLN A 1 280 ? 116.232 137.367 86.284 1.00 50.55 243 GLN A C 1
ATOM 3013 O O . GLN A 1 280 ? 115.864 136.740 85.288 1.00 50.55 243 GLN A O 1
ATOM 3027 N N . PHE A 1 281 ? 115.648 137.268 87.471 1.00 48.63 244 PHE A N 1
ATOM 3028 C CA . PHE A 1 281 ? 114.521 136.389 87.728 1.00 48.63 244 PHE A CA 1
ATOM 3029 C C . PHE A 1 281 ? 113.218 137.165 87.645 1.00 48.63 244 PHE A C 1
ATOM 3030 O O . PHE A 1 281 ? 113.117 138.285 88.147 1.00 48.63 244 PHE A O 1
ATOM 3047 N N . ILE A 1 282 ? 112.244 136.579 86.965 1.00 47.66 245 ILE A N 1
ATOM 3048 C CA . ILE A 1 282 ? 110.835 136.866 87.164 1.00 47.66 245 ILE A CA 1
ATOM 3049 C C . ILE A 1 282 ? 110.259 135.643 87.849 1.00 47.66 245 ILE A C 1
ATOM 3050 O O . ILE A 1 282 ? 109.890 134.676 87.177 1.00 47.66 245 ILE A O 1
ATOM 3066 N N . LEU A 1 283 ? 110.228 135.662 89.179 1.00 47.44 246 LEU A N 1
ATOM 3067 C CA . LEU A 1 283 ? 109.809 134.521 89.978 1.00 47.44 246 LEU A CA 1
ATOM 3068 C C . LEU A 1 283 ? 108.370 134.713 90.421 1.00 47.44 246 LEU A C 1
ATOM 3069 O O . LEU A 1 283 ? 107.924 135.842 90.633 1.00 47.44 246 LEU A O 1
ATOM 3085 N N . ASN A 1 284 ? 107.653 133.607 90.557 1.00 47.92 247 ASN A N 1
ATOM 3086 C CA . ASN A 1 284 ? 106.241 133.610 90.874 1.00 47.92 247 ASN A CA 1
ATOM 3087 C C . ASN A 1 284 ? 105.831 132.160 91.070 1.00 47.92 247 ASN A C 1
ATOM 3088 O O . ASN A 1 284 ? 106.453 131.248 90.522 1.00 47.92 247 ASN A O 1
ATOM 3099 N N . GLN A 1 285 ? 104.785 131.926 91.855 1.00 49.11 248 GLN A N 1
ATOM 3100 C CA . GLN A 1 285 ? 104.406 130.543 92.117 1.00 49.11 248 GLN A CA 1
ATOM 3101 C C . GLN A 1 285 ? 103.880 129.851 90.871 1.00 49.11 248 GLN A C 1
ATOM 3102 O O . GLN A 1 285 ? 103.766 128.622 90.860 1.00 49.11 248 GLN A O 1
ATOM 3116 N N . TYR A 1 286 ? 103.579 130.609 89.826 1.00 48.76 249 TYR A N 1
ATOM 3117 C CA . TYR A 1 286 ? 103.153 130.068 88.549 1.00 48.76 249 TYR A CA 1
ATOM 3118 C C . TYR A 1 286 ? 104.242 130.110 87.491 1.00 48.76 249 TYR A C 1
ATOM 3119 O O . TYR A 1 286 ? 103.939 129.896 86.319 1.00 48.76 249 TYR A O 1
ATOM 3137 N N . GLY A 1 287 ? 105.490 130.381 87.861 1.00 45.68 250 GLY A N 1
ATOM 3138 C CA . GLY A 1 287 ? 106.548 130.381 86.874 1.00 45.68 250 GLY A CA 1
ATOM 3139 C C . GLY A 1 287 ? 107.804 131.113 87.278 1.00 45.68 250 GLY A C 1
ATOM 3140 O O . GLY A 1 287 ? 107.764 132.032 88.094 1.00 45.68 250 GLY A O 1
ATOM 3144 N N . CYS A 1 288 ? 108.929 130.717 86.704 1.00 46.25 251 CYS A N 1
ATOM 3145 C CA . CYS A 1 288 ? 110.206 131.376 86.920 1.00 46.25 251 CYS A CA 1
ATOM 3146 C C . CYS A 1 288 ? 110.905 131.589 85.585 1.00 46.25 251 CYS A C 1
ATOM 3147 O O . CYS A 1 288 ? 111.300 130.635 84.920 1.00 46.25 251 CYS A O 1
ATOM 3155 N N . ILE A 1 289 ? 111.082 132.847 85.204 1.00 46.39 252 ILE A N 1
ATOM 3156 C CA . ILE A 1 289 ? 111.763 133.199 83.965 1.00 46.39 252 ILE A CA 1
ATOM 3157 C C . ILE A 1 289 ? 113.131 133.756 84.314 1.00 46.39 252 ILE A C 1
ATOM 3158 O O . ILE A 1 289 ? 113.230 134.813 84.938 1.00 46.39 252 ILE A O 1
ATOM 3174 N N . VAL A 1 290 ? 114.190 133.066 83.910 1.00 47.75 253 VAL A N 1
ATOM 3175 C CA . VAL A 1 290 ? 115.544 133.546 84.159 1.00 47.75 253 VAL A CA 1
ATOM 3176 C C . VAL A 1 290 ? 116.133 134.044 82.852 1.00 47.75 253 VAL A C 1
ATOM 3177 O O . VAL A 1 290 ? 116.023 133.384 81.816 1.00 47.75 253 VAL A O 1
ATOM 3190 N N . TYR A 1 291 ? 116.727 135.229 82.901 1.00 50.74 254 TYR A N 1
ATOM 3191 C CA . TYR A 1 291 ? 117.406 135.829 81.767 1.00 50.74 254 TYR A CA 1
ATOM 3192 C C . TYR A 1 291 ? 118.828 136.168 82.176 1.00 50.74 254 TYR A C 1
ATOM 3193 O O . TYR A 1 291 ? 119.035 136.860 83.173 1.00 50.74 254 TYR A O 1
ATOM 3211 N N . HIS A 1 292 ? 119.802 135.680 81.419 1.00 52.56 255 HIS A N 1
ATOM 3212 C CA . HIS A 1 292 ? 121.211 136.002 81.619 1.00 52.56 255 HIS A CA 1
ATOM 3213 C C . HIS A 1 292 ? 121.661 136.920 80.492 1.00 52.56 255 HIS A C 1
ATOM 3214 O O . HIS A 1 292 ? 121.631 136.530 79.321 1.00 52.56 255 HIS A O 1
ATOM 3228 N N . LYS A 1 293 ? 122.066 138.139 80.843 1.00 54.39 256 LYS A N 1
ATOM 3229 C CA . LYS A 1 293 ? 122.356 139.153 79.835 1.00 54.39 256 LYS A CA 1
ATOM 3230 C C . LYS A 1 293 ? 123.708 138.925 79.176 1.00 54.39 256 LYS A C 1
ATOM 3231 O O . LYS A 1 293 ? 123.804 138.894 77.949 1.00 54.39 256 LYS A O 1
ATOM 3250 N N . GLU A 1 294 ? 124.764 138.766 79.972 1.00 56.77 257 GLU A N 1
ATOM 3251 C CA . GLU A 1 294 ? 126.096 138.634 79.394 1.00 56.77 257 GLU A CA 1
ATOM 3252 C C . GLU A 1 294 ? 126.152 137.507 78.376 1.00 56.77 257 GLU A C 1
ATOM 3253 O O . GLU A 1 294 ? 126.944 137.569 77.431 1.00 56.77 257 GLU A O 1
ATOM 3265 N N . LEU A 1 295 ? 125.331 136.474 78.547 1.00 53.69 258 LEU A N 1
ATOM 3266 C CA . LEU A 1 295 ? 125.287 135.354 77.621 1.00 53.69 258 LEU A CA 1
ATOM 3267 C C . LEU A 1 295 ? 124.099 135.428 76.675 1.00 53.69 258 LEU A C 1
ATOM 3268 O O . LEU A 1 295 ? 124.055 134.679 75.699 1.00 53.69 258 LEU A O 1
ATOM 3284 N N . LYS A 1 296 ? 123.141 136.313 76.935 1.00 53.86 259 LYS A N 1
ATOM 3285 C CA . LYS A 1 296 ? 121.951 136.459 76.102 1.00 53.86 259 LYS A CA 1
ATOM 3286 C C . LYS A 1 296 ? 121.106 135.198 76.049 1.00 53.86 259 LYS A C 1
ATOM 3287 O O . LYS A 1 296 ? 120.816 134.697 74.962 1.00 53.86 259 LYS A O 1
ATOM 3306 N N . ARG A 1 297 ? 120.681 134.689 77.196 1.00 51.78 260 ARG A N 1
ATOM 3307 C CA . ARG A 1 297 ? 119.915 133.457 77.243 1.00 51.78 260 ARG A CA 1
ATOM 3308 C C . ARG A 1 297 ? 118.709 133.607 78.152 1.00 51.78 260 ARG A C 1
ATOM 3309 O O . ARG A 1 297 ? 118.741 134.347 79.128 1.00 51.78 260 ARG A O 1
ATOM 3330 N N . ILE A 1 298 ? 117.639 132.904 77.809 1.00 50.41 261 ILE A N 1
ATOM 3331 C CA . ILE A 1 298 ? 116.403 132.899 78.576 1.00 50.41 261 ILE A CA 1
ATOM 3332 C C . ILE A 1 298 ? 115.960 131.464 78.789 1.00 50.41 261 ILE A C 1
ATOM 3333 O O . ILE A 1 298 ? 115.945 130.666 77.848 1.00 50.41 261 ILE A O 1
ATOM 3349 N N . THR A 1 299 ? 115.573 131.139 80.016 1.00 48.86 262 THR A N 1
ATOM 3350 C CA . THR A 1 299 ? 114.812 129.930 80.274 1.00 48.86 262 THR A CA 1
ATOM 3351 C C . THR A 1 299 ? 113.506 130.305 80.946 1.00 48.86 262 THR A C 1
ATOM 3352 O O . THR A 1 299 ? 113.440 131.246 81.739 1.00 48.86 262 THR A O 1
ATOM 3363 N N . VAL A 1 300 ? 112.468 129.562 80.599 1.00 45.42 263 VAL A N 1
ATOM 3364 C CA . VAL A 1 300 ? 111.202 129.571 81.307 1.00 45.42 263 VAL A CA 1
ATOM 3365 C C . VAL A 1 300 ? 111.120 128.268 82.077 1.00 45.42 263 VAL A C 1
ATOM 3366 O O . VAL A 1 300 ? 111.480 127.214 81.550 1.00 45.42 263 VAL A O 1
ATOM 3379 N N . THR A 1 301 ? 110.685 128.334 83.326 1.00 45.75 264 THR A N 1
ATOM 3380 C CA . THR A 1 301 ? 110.561 127.134 84.128 1.00 45.75 264 THR A CA 1
ATOM 3381 C C . THR A 1 301 ? 109.478 127.369 85.167 1.00 45.75 264 THR A C 1
ATOM 3382 O O . THR A 1 301 ? 108.725 128.338 85.090 1.00 45.75 264 THR A O 1
ATOM 3393 N N . THR A 1 302 ? 109.406 126.476 86.147 1.00 46.18 265 THR A N 1
ATOM 3394 C CA . THR A 1 302 ? 108.325 126.535 87.118 1.00 46.18 265 THR A CA 1
ATOM 3395 C C . THR A 1 302 ? 108.857 126.889 88.501 1.00 46.18 265 THR A C 1
ATOM 3396 O O . THR A 1 302 ? 110.058 126.852 88.761 1.00 46.18 265 THR A O 1
ATOM 3407 N N . TYR A 1 303 ? 107.935 127.249 89.392 1.00 46.76 266 TYR A N 1
ATOM 3408 C CA . TYR A 1 303 ? 108.320 127.607 90.750 1.00 46.76 266 TYR A CA 1
ATOM 3409 C C . TYR A 1 303 ? 108.996 126.433 91.440 1.00 46.76 266 TYR A C 1
ATOM 3410 O O . TYR A 1 303 ? 109.933 126.615 92.220 1.00 46.76 266 TYR A O 1
ATOM 3428 N N . ASN A 1 304 ? 108.542 125.217 91.147 1.00 46.40 267 ASN A N 1
ATOM 3429 C CA . ASN A 1 304 ? 109.138 124.020 91.723 1.00 46.40 267 ASN A CA 1
ATOM 3430 C C . ASN A 1 304 ? 110.565 123.804 91.259 1.00 46.40 267 ASN A C 1
ATOM 3431 O O . ASN A 1 304 ? 111.378 123.274 92.019 1.00 46.40 267 ASN A O 1
ATOM 3442 N N . GLN A 1 305 ? 110.887 124.182 90.026 1.00 45.64 268 GLN A N 1
ATOM 3443 C CA . GLN A 1 305 ? 112.259 124.084 89.553 1.00 45.64 268 GLN A CA 1
ATOM 3444 C C . GLN A 1 305 ? 113.165 125.101 90.234 1.00 45.64 268 GLN A C 1
ATOM 3445 O O . GLN A 1 305 ? 114.329 124.799 90.503 1.00 45.64 268 GLN A O 1
ATOM 3459 N N . PHE A 1 306 ? 112.662 126.300 90.532 1.00 45.49 269 PHE A N 1
ATOM 3460 C CA . PHE A 1 306 ? 113.437 127.218 91.356 1.00 45.49 269 PHE A CA 1
ATOM 3461 C C . PHE A 1 306 ? 113.620 126.671 92.764 1.00 45.49 269 PHE A C 1
ATOM 3462 O O . PHE A 1 306 ? 114.706 126.771 93.342 1.00 45.49 269 PHE A O 1
ATOM 3479 N N . LEU A 1 307 ? 112.564 126.116 93.347 1.00 45.82 270 LEU A N 1
ATOM 3480 C CA . LEU A 1 307 ? 112.711 125.453 94.636 1.00 45.82 270 LEU A CA 1
ATOM 3481 C C . LEU A 1 307 ? 113.776 124.378 94.563 1.00 45.82 270 LEU A C 1
ATOM 3482 O O . LEU A 1 307 ? 114.533 124.179 95.513 1.00 45.82 270 LEU A O 1
ATOM 3498 N N . THR A 1 308 ? 113.842 123.670 93.438 1.00 44.98 271 THR A N 1
ATOM 3499 C CA . THR A 1 308 ? 114.825 122.612 93.264 1.00 44.98 271 THR A CA 1
ATOM 3500 C C . THR A 1 308 ? 116.234 123.168 93.145 1.00 44.98 271 THR A C 1
ATOM 3501 O O . THR A 1 308 ? 117.183 122.555 93.628 1.00 44.98 271 THR A O 1
ATOM 3512 N N . TRP A 1 309 ? 116.401 124.299 92.456 1.00 44.76 272 TRP A N 1
ATOM 3513 C CA . TRP A 1 309 ? 117.714 124.938 92.404 1.00 44.76 272 TRP A CA 1
ATOM 3514 C C . TRP A 1 309 ? 118.165 125.347 93.791 1.00 44.76 272 TRP A C 1
ATOM 3515 O O . TRP A 1 309 ? 119.319 125.127 94.176 1.00 44.76 272 TRP A O 1
ATOM 3536 N N . LYS A 1 310 ? 117.262 125.960 94.550 1.00 45.70 273 LYS A N 1
ATOM 3537 C CA . LYS A 1 310 ? 117.560 126.320 95.927 1.00 45.70 273 LYS A CA 1
ATOM 3538 C C . LYS A 1 310 ? 117.905 125.080 96.738 1.00 45.70 273 LYS A C 1
ATOM 3539 O O . LYS A 1 310 ? 118.816 125.100 97.566 1.00 45.70 273 LYS A O 1
ATOM 3558 N N . ASP A 1 311 ? 117.190 123.984 96.509 1.00 46.02 274 ASP A N 1
ATOM 3559 C CA . ASP A 1 311 ? 117.496 122.744 97.208 1.00 46.02 274 ASP A CA 1
ATOM 3560 C C . ASP A 1 311 ? 118.858 122.195 96.816 1.00 46.02 274 ASP A C 1
ATOM 3561 O O . ASP A 1 311 ? 119.563 121.661 97.666 1.00 46.02 274 ASP A O 1
ATOM 3570 N N . ILE A 1 312 ? 119.242 122.306 95.546 1.00 44.10 275 ILE A N 1
ATOM 3571 C CA . ILE A 1 312 ? 120.558 121.843 95.121 1.00 44.10 275 ILE A CA 1
ATOM 3572 C C . ILE A 1 312 ? 121.644 122.649 95.808 1.00 44.10 275 ILE A C 1
ATOM 3573 O O . ILE A 1 312 ? 122.626 122.097 96.307 1.00 44.10 275 ILE A O 1
ATOM 3589 N N . SER A 1 313 ? 121.499 123.973 95.815 1.00 44.81 276 SER A N 1
ATOM 3590 C CA . SER A 1 313 ? 122.495 124.817 96.465 1.00 44.81 276 SER A CA 1
ATOM 3591 C C . SER A 1 313 ? 122.555 124.552 97.961 1.00 44.81 276 SER A C 1
ATOM 3592 O O . SER A 1 313 ? 123.644 124.481 98.532 1.00 44.81 276 SER A O 1
ATOM 3600 N N . LEU A 1 314 ? 121.407 124.356 98.601 1.00 45.01 277 LEU A N 1
ATOM 3601 C CA . LEU A 1 314 ? 121.390 123.986 100.010 1.00 45.01 277 LEU A CA 1
ATOM 3602 C C . LEU A 1 314 ? 122.063 122.641 100.239 1.00 45.01 277 LEU A C 1
ATOM 3603 O O . LEU A 1 314 ? 122.821 122.475 101.192 1.00 45.01 277 LEU A O 1
ATOM 3619 N N . SER A 1 315 ? 121.796 121.667 99.368 1.00 44.95 278 SER A N 1
ATOM 3620 C CA . SER A 1 315 ? 122.319 120.319 99.543 1.00 44.95 278 SER A CA 1
ATOM 3621 C C . SER A 1 315 ? 123.819 120.281 99.341 1.00 44.95 278 SER A C 1
ATOM 3622 O O . SER A 1 315 ? 124.525 119.560 100.046 1.00 44.95 278 SER A O 1
ATOM 3630 N N . ARG A 1 316 ? 124.328 121.039 98.378 1.00 44.03 279 ARG A N 1
ATOM 3631 C CA . ARG A 1 316 ? 125.768 121.095 98.177 1.00 44.03 279 ARG A CA 1
ATOM 3632 C C . ARG A 1 316 ? 126.442 121.900 99.264 1.00 44.03 279 ARG A C 1
ATOM 3633 O O . ARG A 1 316 ? 127.555 121.565 99.675 1.00 44.03 279 ARG A O 1
ATOM 3654 N N . LEU A 1 317 ? 125.778 122.945 99.758 1.00 45.19 280 LEU A N 1
ATOM 3655 C CA . LEU A 1 317 ? 126.257 123.639 100.943 1.00 45.19 280 LEU A CA 1
ATOM 3656 C C . LEU A 1 317 ? 126.353 122.684 102.118 1.00 45.19 280 LEU A C 1
ATOM 3657 O O . LEU A 1 317 ? 127.326 122.699 102.864 1.00 45.19 280 LEU A O 1
ATOM 3673 N N . ASN A 1 318 ? 125.341 121.847 102.301 1.00 45.32 281 ASN A N 1
ATOM 3674 C CA . ASN A 1 318 ? 125.350 120.898 103.402 1.00 45.32 281 ASN A CA 1
ATOM 3675 C C . ASN A 1 318 ? 126.424 119.844 103.216 1.00 45.32 281 ASN A C 1
ATOM 3676 O O . ASN A 1 318 ? 127.094 119.471 104.177 1.00 45.32 281 ASN A O 1
ATOM 3687 N N . VAL A 1 319 ? 126.595 119.332 101.999 1.00 45.73 282 VAL A N 1
ATOM 3688 C CA . VAL A 1 319 ? 127.643 118.343 101.774 1.00 45.73 282 VAL A CA 1
ATOM 3689 C C . VAL A 1 319 ? 128.999 118.947 102.092 1.00 45.73 282 VAL A C 1
ATOM 3690 O O . VAL A 1 319 ? 129.806 118.348 102.808 1.00 45.73 282 VAL A O 1
ATOM 3703 N N . CYS A 1 320 ? 129.250 120.164 101.615 1.00 46.73 283 CYS A N 1
ATOM 3704 C CA . CYS A 1 320 ? 130.499 120.854 101.906 1.00 46.73 283 CYS A CA 1
ATOM 3705 C C . CYS A 1 320 ? 130.656 121.171 103.386 1.00 46.73 283 CYS A C 1
ATOM 3706 O O . CYS A 1 320 ? 131.746 121.016 103.931 1.00 46.73 283 CYS A O 1
ATOM 3714 N N . LEU A 1 321 ? 129.589 121.616 104.049 1.00 45.55 284 LEU A N 1
ATOM 3715 C CA . LEU A 1 321 ? 129.636 121.911 105.476 1.00 45.55 284 LEU A CA 1
ATOM 3716 C C . LEU A 1 321 ? 129.951 120.666 106.282 1.00 45.55 284 LEU A C 1
ATOM 3717 O O . LEU A 1 321 ? 130.839 120.673 107.132 1.00 45.55 284 LEU A O 1
ATOM 3733 N N . ILE A 1 322 ? 129.202 119.590 106.052 1.00 45.59 285 ILE A N 1
ATOM 3734 C CA . ILE A 1 322 ? 129.445 118.345 106.769 1.00 45.59 285 ILE A CA 1
ATOM 3735 C C . ILE A 1 322 ? 130.869 117.890 106.523 1.00 45.59 285 ILE A C 1
ATOM 3736 O O . ILE A 1 322 ? 131.601 117.548 107.455 1.00 45.59 285 ILE A O 1
ATOM 3752 N N . THR A 1 323 ? 131.297 117.928 105.264 1.00 46.25 286 THR A N 1
ATOM 3753 C CA . THR A 1 323 ? 132.609 117.419 104.910 1.00 46.25 286 THR A CA 1
ATOM 3754 C C . THR A 1 323 ? 133.714 118.237 105.551 1.00 46.25 286 THR A C 1
ATOM 3755 O O . THR A 1 323 ? 134.706 117.678 106.015 1.00 46.25 286 THR A O 1
ATOM 3766 N N . TRP A 1 324 ? 133.561 119.556 105.605 1.00 45.86 287 TRP A N 1
ATOM 3767 C CA . TRP A 1 324 ? 134.656 120.399 106.064 1.00 45.86 287 TRP A CA 1
ATOM 3768 C C . TRP A 1 324 ? 134.634 120.597 107.575 1.00 45.86 287 TRP A C 1
ATOM 3769 O O . TRP A 1 324 ? 135.685 120.840 108.171 1.00 45.86 287 TRP A O 1
ATOM 3790 N N . ILE A 1 325 ? 133.476 120.454 108.219 1.00 46.70 288 ILE A N 1
ATOM 3791 C CA . ILE A 1 325 ? 133.451 120.258 109.665 1.00 46.70 288 ILE A CA 1
ATOM 3792 C C . ILE A 1 325 ? 134.135 118.945 110.021 1.00 46.70 288 ILE A C 1
ATOM 3793 O O . ILE A 1 325 ? 134.960 118.880 110.939 1.00 46.70 288 ILE A O 1
ATOM 3809 N N . SER A 1 326 ? 133.817 117.885 109.279 1.00 47.02 289 SER A N 1
ATOM 3810 C CA . SER A 1 326 ? 134.300 116.547 109.578 1.00 47.02 289 SER A CA 1
ATOM 3811 C C . SER A 1 326 ? 135.793 116.400 109.336 1.00 47.02 289 SER A C 1
ATOM 3812 O O . SER A 1 326 ? 136.471 115.710 110.099 1.00 47.02 289 SER A O 1
ATOM 3820 N N . ASN A 1 327 ? 136.322 117.039 108.298 1.00 46.44 290 ASN A N 1
ATOM 3821 C CA . ASN A 1 327 ? 137.746 116.957 108.008 1.00 46.44 290 ASN A CA 1
ATOM 3822 C C . ASN A 1 327 ? 138.563 117.705 109.046 1.00 46.44 290 ASN A C 1
ATOM 3823 O O . ASN A 1 327 ? 139.674 117.294 109.371 1.00 46.44 290 ASN A O 1
ATOM 3834 N N . CYS A 1 328 ? 138.039 118.811 109.568 1.00 47.26 291 CYS A N 1
ATOM 3835 C CA . CYS A 1 328 ? 138.722 119.521 110.645 1.00 47.26 291 CYS A CA 1
ATOM 3836 C C . CYS A 1 328 ? 138.679 118.719 111.936 1.00 47.26 291 CYS A C 1
ATOM 3837 O O . CYS A 1 328 ? 139.701 118.555 112.617 1.00 47.26 291 CYS A O 1
ATOM 3845 N N . LEU A 1 329 ? 137.504 118.183 112.263 1.00 46.58 292 LEU A N 1
ATOM 3846 C CA . LEU A 1 329 ? 137.402 117.251 113.374 1.00 46.58 292 LEU A CA 1
ATOM 3847 C C . LEU A 1 329 ? 138.427 116.141 113.256 1.00 46.58 292 LEU A C 1
ATOM 3848 O O . LEU A 1 329 ? 139.106 115.825 114.237 1.00 46.58 292 LEU A O 1
ATOM 3864 N N . ASN A 1 330 ? 138.561 115.541 112.066 1.00 46.14 293 ASN A N 1
ATOM 3865 C CA . ASN A 1 330 ? 139.463 114.412 111.874 1.00 46.14 293 ASN A CA 1
ATOM 3866 C C . ASN A 1 330 ? 140.916 114.822 111.763 1.00 46.14 293 ASN A C 1
ATOM 3867 O O . ASN A 1 330 ? 141.792 113.974 111.926 1.00 46.14 293 ASN A O 1
ATOM 3878 N N . THR A 1 331 ? 141.199 116.081 111.473 1.00 46.36 294 THR A N 1
ATOM 3879 C CA . THR A 1 331 ? 142.550 116.572 111.665 1.00 46.36 294 THR A CA 1
ATOM 3880 C C . THR A 1 331 ? 142.886 116.694 113.136 1.00 46.36 294 THR A C 1
ATOM 3881 O O . THR A 1 331 ? 144.059 116.601 113.502 1.00 46.36 294 THR A O 1
ATOM 3891 N N . LEU A 1 332 ? 141.883 116.924 113.983 1.00 48.39 295 LEU A N 1
ATOM 3892 C CA . LEU A 1 332 ? 142.108 116.926 115.426 1.00 48.39 295 LEU A CA 1
ATOM 3893 C C . LEU A 1 332 ? 142.180 115.512 115.994 1.00 48.39 295 LEU A C 1
ATOM 3894 O O . LEU A 1 332 ? 143.185 115.138 116.600 1.00 48.39 295 LEU A O 1
ATOM 3910 N N . ASN A 1 333 ? 141.121 114.726 115.821 1.00 47.59 296 ASN A N 1
ATOM 3911 C CA . ASN A 1 333 ? 141.095 113.314 116.187 1.00 47.59 296 ASN A CA 1
ATOM 3912 C C . ASN A 1 333 ? 140.564 112.511 115.020 1.00 47.59 296 ASN A C 1
ATOM 3913 O O . ASN A 1 333 ? 139.475 112.798 114.522 1.00 47.59 296 ASN A O 1
ATOM 3924 N N . LYS A 1 334 ? 141.289 111.489 114.625 1.00 47.29 297 LYS A N 1
ATOM 3925 C CA . LYS A 1 334 ? 140.802 110.694 113.514 1.00 47.29 297 LYS A CA 1
ATOM 3926 C C . LYS A 1 334 ? 139.513 110.003 113.826 1.00 47.29 297 LYS A C 1
ATOM 3927 O O . LYS A 1 334 ? 138.799 109.604 112.907 1.00 47.29 297 LYS A O 1
ATOM 3946 N N . SER A 1 335 ? 139.171 109.860 115.105 1.00 47.83 298 SER A N 1
ATOM 3947 C CA . SER A 1 335 ? 137.950 109.179 115.514 1.00 47.83 298 SER A CA 1
ATOM 3948 C C . SER A 1 335 ? 136.871 110.135 116.001 1.00 47.83 298 SER A C 1
ATOM 3949 O O . SER A 1 335 ? 135.896 109.684 116.599 1.00 47.83 298 SER A O 1
ATOM 3957 N N . LEU A 1 336 ? 137.005 111.428 115.730 1.00 47.17 299 LEU A N 1
ATOM 3958 C CA . LEU A 1 336 ? 136.079 112.440 116.211 1.00 47.17 299 LEU A CA 1
ATOM 3959 C C . LEU A 1 336 ? 135.102 112.874 115.136 1.00 47.17 299 LEU A C 1
ATOM 3960 O O . LEU A 1 336 ? 134.017 113.365 115.451 1.00 47.17 299 LEU A O 1
ATOM 3976 N N . GLY A 1 337 ? 135.468 112.711 113.873 1.00 46.45 300 GLY A N 1
ATOM 3977 C CA . GLY A 1 337 ? 134.601 113.060 112.774 1.00 46.45 300 GLY A CA 1
ATOM 3978 C C . GLY A 1 337 ? 133.903 111.849 112.199 1.00 46.45 300 GLY A C 1
ATOM 3979 O O . GLY A 1 337 ? 133.875 110.766 112.781 1.00 46.45 300 GLY A O 1
ATOM 3983 N N . LEU A 1 338 ? 133.346 112.039 111.009 1.00 47.09 301 LEU A N 1
ATOM 3984 C CA . LEU A 1 338 ? 132.630 110.963 110.346 1.00 47.09 301 LEU A CA 1
ATOM 3985 C C . LEU A 1 338 ? 133.603 109.891 109.849 1.00 47.09 301 LEU A C 1
ATOM 3986 O O . LEU A 1 338 ? 134.823 110.028 109.924 1.00 47.09 301 LEU A O 1
ATOM 4002 N N . ARG A 1 339 ? 133.032 108.798 109.340 1.00 48.27 302 ARG A N 1
ATOM 4003 C CA . ARG A 1 339 ? 133.845 107.684 108.861 1.00 48.27 302 ARG A CA 1
ATOM 4004 C C . ARG A 1 339 ? 134.476 108.004 107.510 1.00 48.27 302 ARG A C 1
ATOM 4005 O O . ARG A 1 339 ? 135.577 107.537 107.206 1.00 48.27 302 ARG A O 1
ATOM 4026 N N . CYS A 1 340 ? 133.783 108.785 106.685 1.00 49.65 303 CYS A N 1
ATOM 4027 C CA . CYS A 1 340 ? 134.262 109.168 105.365 1.00 49.65 303 CYS A CA 1
ATOM 4028 C C . CYS A 1 340 ? 135.347 110.244 105.455 1.00 49.65 303 CYS A C 1
ATOM 4029 O O . CYS A 1 340 ? 135.509 110.926 106.467 1.00 49.65 303 CYS A O 1
ATOM 4037 N N . GLY A 1 341 ? 136.100 110.387 104.365 1.00 50.70 304 GLY A N 1
ATOM 4038 C CA . GLY A 1 341 ? 137.227 111.300 104.311 1.00 50.70 304 GLY A CA 1
ATOM 4039 C C . GLY A 1 341 ? 137.312 112.173 103.074 1.00 50.70 304 GLY A C 1
ATOM 4040 O O . GLY A 1 341 ? 138.409 112.382 102.557 1.00 50.70 304 GLY A O 1
ATOM 4044 N N . PHE A 1 342 ? 136.193 112.692 102.585 1.00 50.25 305 PHE A N 1
ATOM 4045 C CA . PHE A 1 342 ? 136.161 113.305 101.261 1.00 50.25 305 PHE A CA 1
ATOM 4046 C C . PHE A 1 342 ? 137.097 114.503 101.133 1.00 50.25 305 PHE A C 1
ATOM 4047 O O . PHE A 1 342 ? 137.396 115.205 102.098 1.00 50.25 305 PHE A O 1
ATOM 4064 N N . ASN A 1 343 ? 137.555 114.723 99.906 1.00 51.47 306 ASN A N 1
ATOM 4065 C CA . ASN A 1 343 ? 138.301 115.909 99.507 1.00 51.47 306 ASN A CA 1
ATOM 4066 C C . ASN A 1 343 ? 137.363 116.775 98.674 1.00 51.47 306 ASN A C 1
ATOM 4067 O O . ASN A 1 343 ? 136.737 116.284 97.732 1.00 51.47 306 ASN A O 1
ATOM 4078 N N . ASN A 1 344 ? 137.273 118.062 99.010 1.00 50.61 307 ASN A N 1
ATOM 4079 C CA . ASN A 1 344 ? 136.145 118.848 98.524 1.00 50.61 307 ASN A CA 1
ATOM 4080 C C . ASN A 1 344 ? 136.428 119.555 97.203 1.00 50.61 307 ASN A C 1
ATOM 4081 O O . ASN A 1 344 ? 135.486 120.002 96.540 1.00 50.61 307 ASN A O 1
ATOM 4092 N N . VAL A 1 345 ? 137.689 119.653 96.777 1.00 51.52 308 VAL A N 1
ATOM 4093 C CA . VAL A 1 345 ? 137.918 120.107 95.409 1.00 51.52 308 VAL A CA 1
ATOM 4094 C C . VAL A 1 345 ? 137.438 119.046 94.427 1.00 51.52 308 VAL A C 1
ATOM 4095 O O . VAL A 1 345 ? 136.773 119.363 93.433 1.00 51.52 308 VAL A O 1
ATOM 4108 N N . ILE A 1 346 ? 137.723 117.772 94.708 1.00 50.76 309 ILE A N 1
ATOM 4109 C CA . ILE A 1 346 ? 137.159 116.693 93.907 1.00 50.76 309 ILE A CA 1
ATOM 4110 C C . ILE A 1 346 ? 135.645 116.719 93.963 1.00 50.76 309 ILE A C 1
ATOM 4111 O O . ILE A 1 346 ? 134.988 116.483 92.955 1.00 50.76 309 ILE A O 1
ATOM 4127 N N . LEU A 1 347 ? 135.061 116.985 95.123 1.00 49.00 310 LEU A N 1
ATOM 4128 C CA . LEU A 1 347 ? 133.609 116.961 95.225 1.00 49.00 310 LEU A CA 1
ATOM 4129 C C . LEU A 1 347 ? 132.980 118.088 94.419 1.00 49.00 310 LEU A C 1
ATOM 4130 O O . LEU A 1 347 ? 131.938 117.897 93.784 1.00 49.00 310 LEU A O 1
ATOM 4146 N N . THR A 1 348 ? 133.586 119.273 94.435 1.00 48.94 311 THR A N 1
ATOM 4147 C CA . THR A 1 348 ? 133.039 120.369 93.644 1.00 48.94 311 THR A CA 1
ATOM 4148 C C . THR A 1 348 ? 133.221 120.112 92.158 1.00 48.94 311 THR A C 1
ATOM 4149 O O . THR A 1 348 ? 132.348 120.454 91.354 1.00 48.94 311 THR A O 1
ATOM 4160 N N . GLN A 1 349 ? 134.341 119.507 91.770 1.00 49.74 312 GLN A N 1
ATOM 4161 C CA . GLN A 1 349 ? 134.497 119.083 90.384 1.00 49.74 312 GLN A CA 1
ATOM 4162 C C . GLN A 1 349 ? 133.430 118.065 90.004 1.00 49.74 312 GLN A C 1
ATOM 4163 O O . GLN A 1 349 ? 132.891 118.104 88.899 1.00 49.74 312 GLN A O 1
ATOM 4177 N N . LEU A 1 350 ? 133.133 117.132 90.904 1.00 48.32 313 LEU A N 1
ATOM 4178 C CA . LEU A 1 350 ? 132.023 116.209 90.709 1.00 48.32 313 LEU A CA 1
ATOM 4179 C C . LEU A 1 350 ? 130.731 116.949 90.422 1.00 48.32 313 LEU A C 1
ATOM 4180 O O . LEU A 1 350 ? 129.999 116.610 89.485 1.00 48.32 313 LEU A O 1
ATOM 4196 N N . PHE A 1 351 ? 130.424 117.948 91.246 1.00 47.21 314 PHE A N 1
ATOM 4197 C CA . PHE A 1 351 ? 129.208 118.727 91.054 1.00 47.21 314 PHE A CA 1
ATOM 4198 C C . PHE A 1 351 ? 129.205 119.393 89.689 1.00 47.21 314 PHE A C 1
ATOM 4199 O O . PHE A 1 351 ? 128.199 119.363 88.970 1.00 47.21 314 PHE A O 1
ATOM 4216 N N . LEU A 1 352 ? 130.338 119.969 89.298 1.00 48.64 315 LEU A N 1
ATOM 4217 C CA . LEU A 1 352 ? 130.380 120.706 88.042 1.00 48.64 315 LEU A CA 1
ATOM 4218 C C . LEU A 1 352 ? 130.321 119.780 86.838 1.00 48.64 315 LEU A C 1
ATOM 4219 O O . LEU A 1 352 ? 129.749 120.151 85.816 1.00 48.64 315 LEU A O 1
ATOM 4235 N N . TYR A 1 353 ? 130.881 118.574 86.929 1.00 48.79 316 TYR A N 1
ATOM 4236 C CA . TYR A 1 353 ? 130.837 117.664 85.786 1.00 48.79 316 TYR A CA 1
ATOM 4237 C C . TYR A 1 353 ? 129.469 117.012 85.646 1.00 48.79 316 TYR A C 1
ATOM 4238 O O . TYR A 1 353 ? 128.993 116.799 84.530 1.00 48.79 316 TYR A O 1
ATOM 4256 N N . GLY A 1 354 ? 128.820 116.681 86.751 1.00 46.66 317 GLY A N 1
ATOM 4257 C CA . GLY A 1 354 ? 127.433 116.303 86.634 1.00 46.66 317 GLY A CA 1
ATOM 4258 C C . GLY A 1 354 ? 126.548 117.383 86.078 1.00 46.66 317 GLY A C 1
ATOM 4259 O O . GLY A 1 354 ? 125.628 117.088 85.310 1.00 46.66 317 GLY A O 1
ATOM 4263 N N . ASP A 1 355 ? 126.801 118.633 86.445 1.00 47.65 318 ASP A N 1
ATOM 4264 C CA . ASP A 1 355 ? 126.131 119.779 85.852 1.00 47.65 318 ASP A CA 1
ATOM 4265 C C . ASP A 1 355 ? 126.405 119.912 84.368 1.00 47.65 318 ASP A C 1
ATOM 4266 O O . ASP A 1 355 ? 125.498 120.213 83.604 1.00 47.65 318 ASP A O 1
ATOM 4275 N N . CYS A 1 356 ? 127.648 119.693 83.947 1.00 50.44 319 CYS A N 1
ATOM 4276 C CA . CYS A 1 356 ? 127.981 119.674 82.528 1.00 50.44 319 CYS A CA 1
ATOM 4277 C C . CYS A 1 356 ? 127.228 118.572 81.791 1.00 50.44 319 CYS A C 1
ATOM 4278 O O . CYS A 1 356 ? 126.750 118.788 80.674 1.00 50.44 319 CYS A O 1
ATOM 4286 N N . ILE A 1 357 ? 127.129 117.388 82.391 1.00 48.12 320 ILE A N 1
ATOM 4287 C CA . ILE A 1 357 ? 126.359 116.308 81.786 1.00 48.12 320 ILE A CA 1
ATOM 4288 C C . ILE A 1 357 ? 124.914 116.733 81.607 1.00 48.12 320 ILE A C 1
ATOM 4289 O O . ILE A 1 357 ? 124.328 116.552 80.537 1.00 48.12 320 ILE A O 1
ATOM 4305 N N . LEU A 1 358 ? 124.314 117.308 82.646 1.00 47.16 321 LEU A N 1
ATOM 4306 C CA . LEU A 1 358 ? 122.943 117.787 82.507 1.00 47.16 321 LEU A CA 1
ATOM 4307 C C . LEU A 1 358 ? 122.839 118.985 81.578 1.00 47.16 321 LEU A C 1
ATOM 4308 O O . LEU A 1 358 ? 121.738 119.327 81.149 1.00 47.16 321 LEU A O 1
ATOM 4324 N N . LYS A 1 359 ? 123.948 119.647 81.277 1.00 49.75 322 LYS A N 1
ATOM 4325 C CA . LYS A 1 359 ? 123.904 120.752 80.330 1.00 49.75 322 LYS A CA 1
ATOM 4326 C C . LYS A 1 359 ? 123.901 120.237 78.897 1.00 49.75 322 LYS A C 1
ATOM 4327 O O . LYS A 1 359 ? 123.121 120.710 78.066 1.00 49.75 322 LYS A O 1
ATOM 4345 N N . LEU A 1 360 ? 124.785 119.282 78.584 1.00 51.49 323 LEU A N 1
ATOM 4346 C CA . LEU A 1 360 ? 124.774 118.646 77.267 1.00 51.49 323 LEU A CA 1
ATOM 4347 C C . LEU A 1 360 ? 123.463 117.929 77.021 1.00 51.49 323 LEU A C 1
ATOM 4348 O O . LEU A 1 360 ? 122.672 118.312 76.155 1.00 51.49 323 LEU A O 1
ATOM 4364 N N . PHE A 1 361 ? 123.235 116.860 77.757 1.00 49.63 324 PHE A N 1
ATOM 4365 C CA . PHE A 1 361 ? 121.932 116.239 77.788 1.00 49.63 324 PHE A CA 1
ATOM 4366 C C . PHE A 1 361 ? 120.934 117.090 78.543 1.00 49.63 324 PHE A C 1
ATOM 4367 O O . PHE A 1 361 ? 121.148 117.378 79.722 1.00 49.63 324 PHE A O 1
ATOM 4384 N N . HIS A 1 362 ? 119.836 117.457 77.923 1.00 48.53 325 HIS A N 1
ATOM 4385 C CA . HIS A 1 362 ? 118.847 118.335 78.537 1.00 48.53 325 HIS A CA 1
ATOM 4386 C C . HIS A 1 362 ? 118.212 117.500 79.647 1.00 48.53 325 HIS A C 1
ATOM 4387 O O . HIS A 1 362 ? 118.910 116.771 80.362 1.00 48.53 325 HIS A O 1
ATOM 4401 N N . ASN A 1 363 ? 116.934 117.711 79.926 1.00 48.09 326 ASN A N 1
ATOM 4402 C CA . ASN A 1 363 ? 116.227 116.855 80.866 1.00 48.09 326 ASN A CA 1
ATOM 4403 C C . ASN A 1 363 ? 116.746 115.417 80.813 1.00 48.09 326 ASN A C 1
ATOM 4404 O O . ASN A 1 363 ? 117.087 114.825 81.844 1.00 48.09 326 ASN A O 1
ATOM 4415 N N . GLU A 1 364 ? 116.879 114.866 79.606 1.00 50.91 327 GLU A N 1
ATOM 4416 C CA . GLU A 1 364 ? 117.368 113.506 79.388 1.00 50.91 327 GLU A CA 1
ATOM 4417 C C . GLU A 1 364 ? 118.603 113.165 80.210 1.00 50.91 327 GLU A C 1
ATOM 4418 O O . GLU A 1 364 ? 118.803 112.005 80.564 1.00 50.91 327 GLU A O 1
ATOM 4430 N N . GLY A 1 365 ? 119.443 114.153 80.506 1.00 48.22 328 GLY A N 1
ATOM 4431 C CA . GLY A 1 365 ? 120.683 113.873 81.199 1.00 48.22 328 GLY A CA 1
ATOM 4432 C C . GLY A 1 365 ? 120.481 113.153 82.505 1.00 48.22 328 GLY A C 1
ATOM 4433 O O . GLY A 1 365 ? 121.385 112.447 82.961 1.00 48.22 328 GLY A O 1
ATOM 4437 N N . PHE A 1 366 ? 119.303 113.289 83.111 1.00 46.85 329 PHE A N 1
ATOM 4438 C CA . PHE A 1 366 ? 119.069 112.619 84.381 1.00 46.85 329 PHE A CA 1
ATOM 4439 C C . PHE A 1 366 ? 119.062 111.104 84.232 1.00 46.85 329 PHE A C 1
ATOM 4440 O O . PHE A 1 366 ? 119.531 110.408 85.141 1.00 46.85 329 PHE A O 1
ATOM 4457 N N . TYR A 1 367 ? 118.588 110.586 83.091 1.00 51.28 330 TYR A N 1
ATOM 4458 C CA . TYR A 1 367 ? 118.808 109.181 82.762 1.00 51.28 330 TYR A CA 1
ATOM 4459 C C . TYR A 1 367 ? 120.229 108.768 83.076 1.00 51.28 330 TYR A C 1
ATOM 4460 O O . TYR A 1 367 ? 120.456 107.769 83.759 1.00 51.28 330 TYR A O 1
ATOM 4478 N N . ILE A 1 368 ? 121.204 109.513 82.574 1.00 48.54 331 ILE A N 1
ATOM 4479 C CA . ILE A 1 368 ? 122.588 109.140 82.815 1.00 48.54 331 ILE A CA 1
ATOM 4480 C C . ILE A 1 368 ? 122.913 109.246 84.295 1.00 48.54 331 ILE A C 1
ATOM 4481 O O . ILE A 1 368 ? 123.499 108.329 84.879 1.00 48.54 331 ILE A O 1
ATOM 4497 N N . ILE A 1 369 ? 122.499 110.340 84.941 1.00 48.15 332 ILE A N 1
ATOM 4498 C CA . ILE A 1 369 ? 122.823 110.521 86.351 1.00 48.15 332 ILE A CA 1
ATOM 4499 C C . ILE A 1 369 ? 122.230 109.389 87.171 1.00 48.15 332 ILE A C 1
ATOM 4500 O O . ILE A 1 369 ? 122.835 108.938 88.146 1.00 48.15 332 ILE A O 1
ATOM 4516 N N . LYS A 1 370 ? 121.038 108.921 86.800 1.00 50.53 333 LYS A N 1
ATOM 4517 C CA . LYS A 1 370 ? 120.388 107.832 87.516 1.00 50.53 333 LYS A CA 1
ATOM 4518 C C . LYS A 1 370 ? 121.195 106.543 87.498 1.00 50.53 333 LYS A C 1
ATOM 4519 O O . LYS A 1 370 ? 121.025 105.718 88.397 1.00 50.53 333 LYS A O 1
ATOM 4538 N N . GLU A 1 371 ? 122.059 106.340 86.508 1.00 53.07 334 GLU A N 1
ATOM 4539 C CA . GLU A 1 371 ? 122.926 105.170 86.476 1.00 53.07 334 GLU A CA 1
ATOM 4540 C C . GLU A 1 371 ? 124.144 105.324 87.369 1.00 53.07 334 GLU A C 1
ATOM 4541 O O . GLU A 1 371 ? 124.973 104.415 87.427 1.00 53.07 334 GLU A O 1
ATOM 4553 N N . VAL A 1 372 ? 124.278 106.458 88.052 1.00 52.39 335 VAL A N 1
ATOM 4554 C CA . VAL A 1 372 ? 125.391 106.658 88.973 1.00 52.39 335 VAL A CA 1
ATOM 4555 C C . VAL A 1 372 ? 125.347 105.623 90.083 1.00 52.39 335 VAL A C 1
ATOM 4556 O O . VAL A 1 372 ? 126.373 105.040 90.447 1.00 52.39 335 VAL A O 1
ATOM 4569 N N . GLU A 1 373 ? 124.164 105.393 90.655 1.00 53.90 336 GLU A N 1
ATOM 4570 C CA . GLU A 1 373 ? 124.026 104.325 91.639 1.00 53.90 336 GLU A CA 1
ATOM 4571 C C . GLU A 1 373 ? 124.745 103.079 91.156 1.00 53.90 336 GLU A C 1
ATOM 4572 O O . GLU A 1 373 ? 125.675 102.590 91.805 1.00 53.90 336 GLU A O 1
ATOM 4584 N N . GLY A 1 374 ? 124.343 102.580 89.985 1.00 52.43 337 GLY A N 1
ATOM 4585 C CA . GLY A 1 374 ? 125.008 101.430 89.406 1.00 52.43 337 GLY A CA 1
ATOM 4586 C C . GLY A 1 374 ? 126.514 101.527 89.498 1.00 52.43 337 GLY A C 1
ATOM 4587 O O . GLY A 1 374 ? 127.170 100.652 90.062 1.00 52.43 337 GLY A O 1
ATOM 4591 N N . PHE A 1 375 ? 127.085 102.608 88.976 1.00 50.93 338 PHE A N 1
ATOM 4592 C CA . PHE A 1 375 ? 128.537 102.698 88.967 1.00 50.93 338 PHE A CA 1
ATOM 4593 C C . PHE A 1 375 ? 129.087 102.567 90.378 1.00 50.93 338 PHE A C 1
ATOM 4594 O O . PHE A 1 375 ? 129.991 101.762 90.618 1.00 50.93 338 PHE A O 1
ATOM 4611 N N . ILE A 1 376 ? 128.505 103.287 91.340 1.00 51.01 339 ILE A N 1
ATOM 4612 C CA . ILE A 1 376 ? 128.999 103.188 92.708 1.00 51.01 339 ILE A CA 1
ATOM 4613 C C . ILE A 1 376 ? 128.874 101.760 93.201 1.00 51.01 339 ILE A C 1
ATOM 4614 O O . ILE A 1 376 ? 129.802 101.227 93.816 1.00 51.01 339 ILE A O 1
ATOM 4630 N N . MET A 1 377 ? 127.747 101.105 92.910 1.00 54.26 340 MET A N 1
ATOM 4631 C CA . MET A 1 377 ? 127.587 99.707 93.280 1.00 54.26 340 MET A CA 1
ATOM 4632 C C . MET A 1 377 ? 128.784 98.896 92.818 1.00 54.26 340 MET A C 1
ATOM 4633 O O . MET A 1 377 ? 129.400 98.171 93.605 1.00 54.26 340 MET A O 1
ATOM 4647 N N . SER A 1 378 ? 129.168 99.050 91.553 1.00 53.76 341 SER A N 1
ATOM 4648 C CA . SER A 1 378 ? 130.291 98.276 91.049 1.00 53.76 341 SER A CA 1
ATOM 4649 C C . SER A 1 378 ? 131.539 98.553 91.858 1.00 53.76 341 SER A C 1
ATOM 4650 O O . SER A 1 378 ? 132.267 97.627 92.220 1.00 53.76 341 SER A O 1
ATOM 4658 N N . LEU A 1 379 ? 131.793 99.816 92.179 1.00 51.46 342 LEU A N 1
ATOM 4659 C CA . LEU A 1 379 ? 132.999 100.134 92.927 1.00 51.46 342 LEU A CA 1
ATOM 4660 C C . LEU A 1 379 ? 132.983 99.470 94.289 1.00 51.46 342 LEU A C 1
ATOM 4661 O O . LEU A 1 379 ? 134.040 99.120 94.820 1.00 51.46 342 LEU A O 1
ATOM 4677 N N . ILE A 1 380 ? 131.798 99.296 94.869 1.00 52.87 343 ILE A N 1
ATOM 4678 C CA . ILE A 1 380 ? 131.685 98.542 96.110 1.00 52.87 343 ILE A CA 1
ATOM 4679 C C . ILE A 1 380 ? 131.919 97.064 95.844 1.00 52.87 343 ILE A C 1
ATOM 4680 O O . ILE A 1 380 ? 132.684 96.403 96.552 1.00 52.87 343 ILE A O 1
ATOM 4696 N N . LEU A 1 381 ? 131.298 96.535 94.786 1.00 55.06 344 LEU A N 1
ATOM 4697 C CA . LEU A 1 381 ? 131.456 95.121 94.468 1.00 55.06 344 LEU A CA 1
ATOM 4698 C C . LEU A 1 381 ? 132.905 94.789 94.166 1.00 55.06 344 LEU A C 1
ATOM 4699 O O . LEU A 1 381 ? 133.407 93.744 94.584 1.00 55.06 344 LEU A O 1
ATOM 4715 N N . ASN A 1 382 ? 133.605 95.680 93.474 1.00 53.86 345 ASN A N 1
ATOM 4716 C CA . ASN A 1 382 ? 135.003 95.429 93.159 1.00 53.86 345 ASN A CA 1
ATOM 4717 C C . ASN A 1 382 ? 135.833 95.235 94.413 1.00 53.86 345 ASN A C 1
ATOM 4718 O O . ASN A 1 382 ? 136.927 94.675 94.340 1.00 53.86 345 ASN A O 1
ATOM 4729 N N . ILE A 1 383 ? 135.350 95.701 95.564 1.00 54.11 346 ILE A N 1
ATOM 4730 C CA . ILE A 1 383 ? 136.079 95.504 96.816 1.00 54.11 346 ILE A CA 1
ATOM 4731 C C . ILE A 1 383 ? 135.615 94.235 97.515 1.00 54.11 346 ILE A C 1
ATOM 4732 O O . ILE A 1 383 ? 136.401 93.547 98.174 1.00 54.11 346 ILE A O 1
ATOM 4748 N N . THR A 1 384 ? 134.331 93.902 97.379 1.00 54.58 347 THR A N 1
ATOM 4749 C CA . THR A 1 384 ? 133.739 92.903 98.261 1.00 54.58 347 THR A CA 1
ATOM 4750 C C . THR A 1 384 ? 133.604 91.541 97.585 1.00 54.58 347 THR A C 1
ATOM 4751 O O . THR A 1 384 ? 133.561 90.512 98.268 1.00 54.58 347 THR A O 1
ATOM 4762 N N . GLU A 1 385 ? 133.550 91.505 96.257 1.00 59.03 348 GLU A N 1
ATOM 4763 C CA . GLU A 1 385 ? 133.221 90.288 95.528 1.00 59.03 348 GLU A CA 1
ATOM 4764 C C . GLU A 1 385 ? 134.454 89.631 94.930 1.00 59.03 348 GLU A C 1
ATOM 4765 O O . GLU A 1 385 ? 135.530 90.227 94.855 1.00 59.03 348 GLU A O 1
ATOM 4777 N N . GLU A 1 386 ? 134.274 88.381 94.505 1.00 62.44 349 GLU A N 1
ATOM 4778 C CA . GLU A 1 386 ? 135.295 87.672 93.753 1.00 62.44 349 GLU A CA 1
ATOM 4779 C C . GLU A 1 386 ? 135.149 87.974 92.265 1.00 62.44 349 GLU A C 1
ATOM 4780 O O . GLU A 1 386 ? 134.185 88.597 91.820 1.00 62.44 349 GLU A O 1
ATOM 4792 N N . ASP A 1 387 ? 136.103 87.468 91.486 1.00 61.58 350 ASP A N 1
ATOM 4793 C CA . ASP A 1 387 ? 136.304 87.975 90.134 1.00 61.58 350 ASP A CA 1
ATOM 4794 C C . ASP A 1 387 ? 135.050 87.883 89.283 1.00 61.58 350 ASP A C 1
ATOM 4795 O O . ASP A 1 387 ? 134.643 88.871 88.678 1.00 61.58 350 ASP A O 1
ATOM 4804 N N . GLN A 1 388 ? 134.435 86.712 89.195 1.00 62.21 351 GLN A N 1
ATOM 4805 C CA . GLN A 1 388 ? 133.341 86.547 88.248 1.00 62.21 351 GLN A CA 1
ATOM 4806 C C . GLN A 1 388 ? 132.111 87.356 88.610 1.00 62.21 351 GLN A C 1
ATOM 4807 O O . GLN A 1 388 ? 131.452 87.881 87.713 1.00 62.21 351 GLN A O 1
ATOM 4821 N N . PHE A 1 389 ? 131.779 87.477 89.890 1.00 61.82 352 PHE A N 1
ATOM 4822 C CA . PHE A 1 389 ? 130.610 88.261 90.262 1.00 61.82 352 PHE A CA 1
ATOM 4823 C C . PHE A 1 389 ? 130.809 89.733 89.923 1.00 61.82 352 PHE A C 1
ATOM 4824 O O . PHE A 1 389 ? 129.942 90.360 89.300 1.00 61.82 352 PHE A O 1
ATOM 4841 N N . ARG A 1 390 ? 131.966 90.291 90.290 1.00 58.75 353 ARG A N 1
ATOM 4842 C CA . ARG A 1 390 ? 132.202 91.713 90.090 1.00 58.75 353 ARG A CA 1
ATOM 4843 C C . ARG A 1 390 ? 132.462 92.026 88.624 1.00 58.75 353 ARG A C 1
ATOM 4844 O O . ARG A 1 390 ? 132.044 93.071 88.126 1.00 58.75 353 ARG A O 1
ATOM 4865 N N . LYS A 1 391 ? 133.152 91.136 87.911 1.00 59.00 354 LYS A N 1
ATOM 4866 C CA . LYS A 1 391 ? 133.365 91.343 86.484 1.00 59.00 354 LYS A CA 1
ATOM 4867 C C . LYS A 1 391 ? 132.042 91.399 85.744 1.00 59.00 354 LYS A C 1
ATOM 4868 O O . LYS A 1 391 ? 131.816 92.293 84.921 1.00 59.00 354 LYS A O 1
ATOM 4887 N N . ARG A 1 392 ? 131.151 90.461 86.029 1.00 59.22 355 ARG A N 1
ATOM 4888 C CA . ARG A 1 392 ? 129.835 90.462 85.420 1.00 59.22 355 ARG A CA 1
ATOM 4889 C C . ARG A 1 392 ? 129.024 91.686 85.792 1.00 59.22 355 ARG A C 1
ATOM 4890 O O . ARG A 1 392 ? 128.383 92.283 84.916 1.00 59.22 355 ARG A O 1
ATOM 4911 N N . PHE A 1 393 ? 129.028 92.083 87.066 1.00 55.29 356 PHE A N 1
ATOM 4912 C CA . PHE A 1 393 ? 128.280 93.273 87.446 1.00 55.29 356 PHE A CA 1
ATOM 4913 C C . PHE A 1 393 ? 128.852 94.511 86.767 1.00 55.29 356 PHE A C 1
ATOM 4914 O O . PHE A 1 393 ? 128.110 95.378 86.300 1.00 55.29 356 PHE A O 1
ATOM 4931 N N . TYR A 1 394 ? 130.179 94.597 86.687 1.00 54.86 357 TYR A N 1
ATOM 4932 C CA . TYR A 1 394 ? 130.835 95.742 86.074 1.00 54.86 357 TYR A CA 1
ATOM 4933 C C . TYR A 1 394 ? 130.489 95.858 84.598 1.00 54.86 357 TYR A C 1
ATOM 4934 O O . TYR A 1 394 ? 130.220 96.953 84.094 1.00 54.86 357 TYR A O 1
ATOM 4952 N N . ASN A 1 395 ? 130.499 94.734 83.884 1.00 56.24 358 ASN A N 1
ATOM 4953 C CA . ASN A 1 395 ? 130.166 94.770 82.467 1.00 56.24 358 ASN A CA 1
ATOM 4954 C C . ASN A 1 395 ? 128.703 95.127 82.252 1.00 56.24 358 ASN A C 1
ATOM 4955 O O . ASN A 1 395 ? 128.381 95.977 81.413 1.00 56.24 358 ASN A O 1
ATOM 4966 N N . SER A 1 396 ? 127.797 94.493 82.990 1.00 55.63 359 SER A N 1
ATOM 4967 C CA . SER A 1 396 ? 126.400 94.872 82.860 1.00 55.63 359 SER A CA 1
ATOM 4968 C C . SER A 1 396 ? 126.172 96.327 83.228 1.00 55.63 359 SER A C 1
ATOM 4969 O O . SER A 1 396 ? 125.260 96.954 82.689 1.00 55.63 359 SER A O 1
ATOM 4977 N N . MET A 1 397 ? 126.977 96.869 84.141 1.00 54.48 360 MET A N 1
ATOM 4978 C CA . MET A 1 397 ? 126.822 98.245 84.591 1.00 54.48 360 MET A CA 1
ATOM 4979 C C . MET A 1 397 ? 127.306 99.233 83.544 1.00 54.48 360 MET A C 1
ATOM 4980 O O . MET A 1 397 ? 126.661 100.256 83.300 1.00 54.48 360 MET A O 1
ATOM 4994 N N . LEU A 1 398 ? 128.453 98.958 82.930 1.00 54.02 361 LEU A N 1
ATOM 4995 C CA . LEU A 1 398 ? 128.879 99.787 81.816 1.00 54.02 361 LEU A CA 1
ATOM 4996 C C . LEU A 1 398 ? 127.881 99.736 80.680 1.00 54.02 361 LEU A C 1
ATOM 4997 O O . LEU A 1 398 ? 127.590 100.777 80.086 1.00 54.02 361 LEU A O 1
ATOM 5013 N N . ASN A 1 399 ? 127.325 98.563 80.385 1.00 53.40 362 ASN A N 1
ATOM 5014 C CA . ASN A 1 399 ? 126.277 98.490 79.374 1.00 53.40 362 ASN A CA 1
ATOM 5015 C C . ASN A 1 399 ? 125.080 99.337 79.771 1.00 53.40 362 ASN A C 1
ATOM 5016 O O . ASN A 1 399 ? 124.492 100.024 78.938 1.00 53.40 362 ASN A O 1
ATOM 5027 N N . ASN A 1 400 ? 124.690 99.288 81.039 1.00 54.24 363 ASN A N 1
ATOM 5028 C CA . ASN A 1 400 ? 123.542 100.070 81.480 1.00 54.24 363 ASN A CA 1
ATOM 5029 C C . ASN A 1 400 ? 123.797 101.559 81.313 1.00 54.24 363 ASN A C 1
ATOM 5030 O O . ASN A 1 400 ? 122.959 102.286 80.776 1.00 54.24 363 ASN A O 1
ATOM 5041 N N . ILE A 1 401 ? 124.966 102.026 81.754 1.00 52.51 364 ILE A N 1
ATOM 5042 C CA . ILE A 1 401 ? 125.287 103.447 81.671 1.00 52.51 364 ILE A CA 1
ATOM 5043 C C . ILE A 1 401 ? 125.296 103.902 80.227 1.00 52.51 364 ILE A C 1
ATOM 5044 O O . ILE A 1 401 ? 124.747 104.954 79.885 1.00 52.51 364 ILE A O 1
ATOM 5060 N N . THR A 1 402 ? 125.928 103.132 79.357 1.00 52.76 365 THR A N 1
ATOM 5061 C CA . THR A 1 402 ? 126.072 103.555 77.979 1.00 52.76 365 THR A CA 1
ATOM 5062 C C . THR A 1 402 ? 124.788 103.404 77.174 1.00 52.76 365 THR A C 1
ATOM 5063 O O . THR A 1 402 ? 124.542 104.206 76.273 1.00 52.76 365 THR A O 1
ATOM 5074 N N . ASP A 1 403 ? 123.943 102.420 77.472 1.00 51.81 366 ASP A N 1
ATOM 5075 C CA . ASP A 1 403 ? 122.620 102.392 76.862 1.00 51.81 366 ASP A CA 1
ATOM 5076 C C . ASP A 1 403 ? 121.767 103.539 77.367 1.00 51.81 366 ASP A C 1
ATOM 5077 O O . ASP A 1 403 ? 120.955 104.084 76.621 1.00 51.81 366 ASP A O 1
ATOM 5086 N N . ALA A 1 404 ? 121.930 103.920 78.635 1.00 50.98 367 ALA A N 1
ATOM 5087 C CA . ALA A 1 404 ? 121.270 105.118 79.135 1.00 50.98 367 ALA A CA 1
ATOM 5088 C C . ALA A 1 404 ? 121.709 106.354 78.369 1.00 50.98 367 ALA A C 1
ATOM 5089 O O . ALA A 1 404 ? 120.871 107.163 77.974 1.00 50.98 367 ALA A O 1
ATOM 5096 N N . ALA A 1 405 ? 123.009 106.499 78.131 1.00 50.30 368 ALA A N 1
ATOM 5097 C CA . ALA A 1 405 ? 123.517 107.627 77.361 1.00 50.30 368 ALA A CA 1
ATOM 5098 C C . ALA A 1 405 ? 123.009 107.624 75.923 1.00 50.30 368 ALA A C 1
ATOM 5099 O O . ALA A 1 405 ? 122.635 108.676 75.393 1.00 50.30 368 ALA A O 1
ATOM 5106 N N . ASN A 1 406 ? 123.009 106.463 75.266 1.00 52.49 369 ASN A N 1
ATOM 5107 C CA . ASN A 1 406 ? 122.537 106.385 73.886 1.00 52.49 369 ASN A CA 1
ATOM 5108 C C . ASN A 1 406 ? 121.049 106.676 73.803 1.00 52.49 369 ASN A C 1
ATOM 5109 O O . ASN A 1 406 ? 120.591 107.375 72.897 1.00 52.49 369 ASN A O 1
ATOM 5120 N N . LYS A 1 407 ? 120.270 106.138 74.737 1.00 51.99 370 LYS A N 1
ATOM 5121 C CA . LYS A 1 407 ? 118.847 106.445 74.767 1.00 51.99 370 LYS A CA 1
ATOM 5122 C C . LYS A 1 407 ? 118.619 107.920 75.053 1.00 51.99 370 LYS A C 1
ATOM 5123 O O . LYS A 1 407 ? 117.681 108.524 74.525 1.00 51.99 370 LYS A O 1
ATOM 5142 N N . ALA A 1 408 ? 119.470 108.515 75.890 1.00 51.26 371 ALA A N 1
ATOM 5143 C CA . ALA A 1 408 ? 119.363 109.934 76.190 1.00 51.26 371 ALA A CA 1
ATOM 5144 C C . ALA A 1 408 ? 119.586 110.771 74.943 1.00 51.26 371 ALA A C 1
ATOM 5145 O O . ALA A 1 408 ? 118.815 111.690 74.658 1.00 51.26 371 ALA A O 1
ATOM 5152 N N . GLN A 1 409 ? 120.630 110.462 74.175 1.00 51.51 372 GLN A N 1
ATOM 5153 C CA . GLN A 1 409 ? 120.840 111.195 72.931 1.00 51.51 372 GLN A CA 1
ATOM 5154 C C . GLN A 1 409 ? 119.696 110.979 71.958 1.00 51.51 372 GLN A C 1
ATOM 5155 O O . GLN A 1 409 ? 119.253 111.926 71.300 1.00 51.51 372 GLN A O 1
ATOM 5169 N N . LYS A 1 410 ? 119.226 109.745 71.826 1.00 52.04 373 LYS A N 1
ATOM 5170 C CA . LYS A 1 410 ? 118.121 109.482 70.918 1.00 52.04 373 LYS A CA 1
ATOM 5171 C C . LYS A 1 410 ? 116.904 110.313 71.280 1.00 52.04 373 LYS A C 1
ATOM 5172 O O . LYS A 1 410 ? 116.320 110.979 70.420 1.00 52.04 373 LYS A O 1
ATOM 5191 N N . ASN A 1 411 ? 116.513 110.297 72.552 1.00 51.57 374 ASN A N 1
ATOM 5192 C CA . ASN A 1 411 ? 115.317 111.015 72.969 1.00 51.57 374 ASN A CA 1
ATOM 5193 C C . ASN A 1 411 ? 115.517 112.518 72.877 1.00 51.57 374 ASN A C 1
ATOM 5194 O O . ASN A 1 411 ? 114.591 113.250 72.525 1.00 51.57 374 ASN A O 1
ATOM 5205 N N . LEU A 1 412 ? 116.722 113.000 73.179 1.00 50.85 375 LEU A N 1
ATOM 5206 C CA . LEU A 1 412 ? 116.987 114.426 73.079 1.00 50.85 375 LEU A CA 1
ATOM 5207 C C . LEU A 1 412 ? 116.828 114.906 71.648 1.00 50.85 375 LEU A C 1
ATOM 5208 O O . LEU A 1 412 ? 116.112 115.874 71.384 1.00 50.85 375 LEU A O 1
ATOM 5224 N N . LEU A 1 413 ? 117.488 114.239 70.704 1.00 51.04 376 LEU A N 1
ATOM 5225 C CA . LEU A 1 413 ? 117.382 114.666 69.317 1.00 51.04 376 LEU A CA 1
ATOM 5226 C C . LEU A 1 413 ? 115.999 114.427 68.738 1.00 51.04 376 LEU A C 1
ATOM 5227 O O . LEU A 1 413 ? 115.605 115.142 67.817 1.00 51.04 376 LEU A O 1
ATOM 5243 N N . SER A 1 414 ? 115.252 113.447 69.235 1.00 50.21 377 SER A N 1
ATOM 5244 C CA . SER A 1 414 ? 113.900 113.255 68.733 1.00 50.21 377 SER A CA 1
ATOM 5245 C C . SER A 1 414 ? 112.926 114.281 69.295 1.00 50.21 377 SER A C 1
ATOM 5246 O O . SER A 1 414 ? 111.981 114.672 68.605 1.00 50.21 377 SER A O 1
ATOM 5254 N N . ARG A 1 415 ? 113.120 114.698 70.547 1.00 49.77 378 ARG A N 1
ATOM 5255 C CA . ARG A 1 415 ? 112.251 115.675 71.190 1.00 49.77 378 ARG A CA 1
ATOM 5256 C C . ARG A 1 415 ? 112.519 117.081 70.684 1.00 49.77 378 ARG A C 1
ATOM 5257 O O . ARG A 1 415 ? 111.591 117.837 70.392 1.00 49.77 378 ARG A O 1
ATOM 5278 N N . VAL A 1 416 ? 113.793 117.429 70.562 1.00 49.97 379 VAL A N 1
ATOM 5279 C CA . VAL A 1 416 ? 114.187 118.813 70.358 1.00 49.97 379 VAL A CA 1
ATOM 5280 C C . VAL A 1 416 ? 114.080 119.183 68.888 1.00 49.97 379 VAL A C 1
ATOM 5281 O O . VAL A 1 416 ? 114.263 120.341 68.508 1.00 49.97 379 VAL A O 1
ATOM 5293 N N . CYS A 1 417 ? 113.747 118.215 68.041 1.00 52.33 380 CYS A N 1
ATOM 5294 C CA . CYS A 1 417 ? 113.837 118.437 66.603 1.00 52.33 380 CYS A CA 1
ATOM 5295 C C . CYS A 1 417 ? 112.856 119.500 66.130 1.00 52.33 380 CYS A C 1
ATOM 5296 O O . CYS A 1 417 ? 113.212 120.367 65.325 1.00 52.33 380 CYS A O 1
ATOM 5304 N N . HIS A 1 418 ? 111.616 119.450 66.608 1.00 53.15 381 HIS A N 1
ATOM 5305 C CA . HIS A 1 418 ? 110.564 120.322 66.103 1.00 53.15 381 HIS A CA 1
ATOM 5306 C C . HIS A 1 418 ? 110.207 121.448 67.060 1.00 53.15 381 HIS A C 1
ATOM 5307 O O . HIS A 1 418 ? 109.212 122.138 66.831 1.00 53.15 381 HIS A O 1
ATOM 5321 N N . THR A 1 419 ? 110.985 121.649 68.117 1.00 48.63 382 THR A N 1
ATOM 5322 C CA . THR A 1 419 ? 110.676 122.670 69.098 1.00 48.63 382 THR A CA 1
ATOM 5323 C C . THR A 1 419 ? 111.507 123.921 68.842 1.00 48.63 382 THR A C 1
ATOM 5324 O O . THR A 1 419 ? 112.248 124.020 67.865 1.00 48.63 382 THR A O 1
ATOM 5335 N N . LEU A 1 420 ? 111.359 124.899 69.737 1.00 48.12 383 LEU A N 1
ATOM 5336 C CA . LEU A 1 420 ? 112.198 126.089 69.698 1.00 48.12 383 LEU A CA 1
ATOM 5337 C C . LEU A 1 420 ? 113.612 125.818 70.179 1.00 48.12 383 LEU A C 1
ATOM 5338 O O . LEU A 1 420 ? 114.492 126.653 69.962 1.00 48.12 383 LEU A O 1
ATOM 5354 N N . LEU A 1 421 ? 113.849 124.675 70.814 1.00 48.66 384 LEU A N 1
ATOM 5355 C CA . LEU A 1 421 ? 115.163 124.302 71.311 1.00 48.66 384 LEU A CA 1
ATOM 5356 C C . LEU A 1 421 ? 116.000 123.557 70.280 1.00 48.66 384 LEU A C 1
ATOM 5357 O O . LEU A 1 421 ? 116.990 122.927 70.655 1.00 48.66 384 LEU A O 1
ATOM 5373 N N . ASP A 1 422 ? 115.640 123.633 68.998 1.00 50.92 385 ASP A N 1
ATOM 5374 C CA . ASP A 1 422 ? 116.226 122.752 67.993 1.00 50.92 385 ASP A CA 1
ATOM 5375 C C . ASP A 1 422 ? 117.729 122.960 67.853 1.00 50.92 385 ASP A C 1
ATOM 5376 O O . ASP A 1 422 ? 118.488 121.995 67.725 1.00 50.92 385 ASP A O 1
ATOM 5385 N N . LYS A 1 423 ? 118.182 124.209 67.859 1.00 52.45 386 LYS A N 1
ATOM 5386 C CA . LYS A 1 423 ? 119.596 124.510 67.695 1.00 52.45 386 LYS A CA 1
ATOM 5387 C C . LYS A 1 423 ? 120.307 124.726 69.021 1.00 52.45 386 LYS A C 1
ATOM 5388 O O . LYS A 1 423 ? 121.329 125.412 69.058 1.00 52.45 386 LYS A O 1
ATOM 5407 N N . THR A 1 424 ? 119.800 124.151 70.106 1.00 51.17 387 THR A N 1
ATOM 5408 C CA . THR A 1 424 ? 120.461 124.208 71.399 1.00 51.17 387 THR A CA 1
ATOM 5409 C C . THR A 1 424 ? 121.181 122.917 71.729 1.00 51.17 387 THR A C 1
ATOM 5410 O O . THR A 1 424 ? 121.718 122.785 72.830 1.00 51.17 387 THR A O 1
ATOM 5421 N N . VAL A 1 425 ? 121.204 121.962 70.811 1.00 51.98 388 VAL A N 1
ATOM 5422 C CA . VAL A 1 425 ? 121.859 120.681 71.022 1.00 51.98 388 VAL A CA 1
ATOM 5423 C C . VAL A 1 425 ? 123.325 120.840 70.656 1.00 51.98 388 VAL A C 1
ATOM 5424 O O . VAL A 1 425 ? 123.655 121.297 69.557 1.00 51.98 388 VAL A O 1
ATOM 5437 N N . SER A 1 426 ? 124.206 120.477 71.575 1.00 54.67 389 SER A N 1
ATOM 5438 C CA . SER A 1 426 ? 125.624 120.692 71.364 1.00 54.67 389 SER A CA 1
ATOM 5439 C C . SER A 1 426 ? 126.140 119.817 70.228 1.00 54.67 389 SER A C 1
ATOM 5440 O O . SER A 1 426 ? 125.494 118.860 69.798 1.00 54.67 389 SER A O 1
ATOM 5448 N N . ASP A 1 427 ? 127.324 120.173 69.728 1.00 58.17 390 ASP A N 1
ATOM 5449 C CA . ASP A 1 427 ? 127.987 119.329 68.742 1.00 58.17 390 ASP A CA 1
ATOM 5450 C C . ASP A 1 427 ? 128.730 118.182 69.404 1.00 58.17 390 ASP A C 1
ATOM 5451 O O . ASP A 1 427 ? 129.122 117.227 68.730 1.00 58.17 390 ASP A O 1
ATOM 5460 N N . ASN A 1 428 ? 128.947 118.260 70.714 1.00 55.59 391 ASN A N 1
ATOM 5461 C CA . ASN A 1 428 ? 129.518 117.136 71.437 1.00 55.59 391 ASN A CA 1
ATOM 5462 C C . ASN A 1 428 ? 128.521 116.007 71.616 1.00 55.59 391 ASN A C 1
ATOM 5463 O O . ASN A 1 428 ? 128.898 114.931 72.078 1.00 55.59 391 ASN A O 1
ATOM 5474 N N . ILE A 1 429 ? 127.257 116.226 71.288 1.00 53.62 392 ILE A N 1
ATOM 5475 C CA . ILE A 1 429 ? 126.288 115.142 71.282 1.00 53.62 392 ILE A CA 1
ATOM 5476 C C . ILE A 1 429 ? 126.262 114.444 69.934 1.00 53.62 392 ILE A C 1
ATOM 5477 O O . ILE A 1 429 ? 126.282 113.214 69.862 1.00 53.62 392 ILE A O 1
ATOM 5493 N N . ILE A 1 430 ? 126.242 115.214 68.846 1.00 56.21 393 ILE A N 1
ATOM 5494 C CA . ILE A 1 430 ? 126.158 114.610 67.524 1.00 56.21 393 ILE A CA 1
ATOM 5495 C C . ILE A 1 430 ? 127.442 113.868 67.184 1.00 56.21 393 ILE A C 1
ATOM 5496 O O . ILE A 1 430 ? 127.395 112.777 66.608 1.00 56.21 393 ILE A O 1
ATOM 5512 N N . ASN A 1 431 ? 128.602 114.419 67.543 1.00 56.92 394 ASN A N 1
ATOM 5513 C CA . ASN A 1 431 ? 129.876 113.813 67.176 1.00 56.92 394 ASN A CA 1
ATOM 5514 C C . ASN A 1 431 ? 130.431 112.883 68.244 1.00 56.92 394 ASN A C 1
ATOM 5515 O O . ASN A 1 431 ? 131.602 112.505 68.161 1.00 56.92 394 ASN A O 1
ATOM 5526 N N . GLY A 1 432 ? 129.642 112.534 69.254 1.00 54.84 395 GLY A N 1
ATOM 5527 C CA . GLY A 1 432 ? 130.024 111.495 70.183 1.00 54.84 395 GLY A CA 1
ATOM 5528 C C . GLY A 1 432 ? 131.132 111.852 71.143 1.00 54.84 395 GLY A C 1
ATOM 5529 O O . GLY A 1 432 ? 131.643 110.959 71.824 1.00 54.84 395 GLY A O 1
ATOM 5533 N N . ARG A 1 433 ? 131.523 113.121 71.229 1.00 55.90 396 ARG A N 1
ATOM 5534 C CA . ARG A 1 433 ? 132.564 113.503 72.172 1.00 55.90 396 ARG A CA 1
ATOM 5535 C C . ARG A 1 433 ? 132.093 113.455 73.616 1.00 55.90 396 ARG A C 1
ATOM 5536 O O . ARG A 1 433 ? 132.933 113.421 74.519 1.00 55.90 396 ARG A O 1
ATOM 5557 N N . TRP A 1 434 ? 130.785 113.418 73.859 1.00 52.34 397 TRP A N 1
ATOM 5558 C CA . TRP A 1 434 ? 130.292 113.389 75.228 1.00 52.34 397 TRP A CA 1
ATOM 5559 C C . TRP A 1 434 ? 130.872 112.219 76.006 1.00 52.34 397 TRP A C 1
ATOM 5560 O O . TRP A 1 434 ? 130.958 112.271 77.236 1.00 52.34 397 TRP A O 1
ATOM 5581 N N . ILE A 1 435 ? 131.274 111.157 75.311 1.00 53.37 398 ILE A N 1
ATOM 5582 C CA . ILE A 1 435 ? 131.792 109.981 75.992 1.00 53.37 398 ILE A CA 1
ATOM 5583 C C . ILE A 1 435 ? 132.974 110.374 76.847 1.00 53.37 398 ILE A C 1
ATOM 5584 O O . ILE A 1 435 ? 133.206 109.788 77.909 1.00 53.37 398 ILE A O 1
ATOM 5600 N N . ILE A 1 436 ? 133.745 111.366 76.406 1.00 53.35 399 ILE A N 1
ATOM 5601 C CA . ILE A 1 436 ? 134.870 111.835 77.207 1.00 53.35 399 ILE A CA 1
ATOM 5602 C C . ILE A 1 436 ? 134.369 112.491 78.486 1.00 53.35 399 ILE A C 1
ATOM 5603 O O . ILE A 1 436 ? 134.817 112.160 79.588 1.00 53.35 399 ILE A O 1
ATOM 5619 N N . LEU A 1 437 ? 133.401 113.401 78.361 1.00 50.71 400 LEU A N 1
ATOM 5620 C CA . LEU A 1 437 ? 132.823 114.031 79.541 1.00 50.71 400 LEU A CA 1
ATOM 5621 C C . LEU A 1 437 ? 132.348 112.980 80.533 1.00 50.71 400 LEU A C 1
ATOM 5622 O O . LEU A 1 437 ? 132.729 113.003 81.707 1.00 50.71 400 LEU A O 1
ATOM 5638 N N . LEU A 1 438 ? 131.539 112.028 80.069 1.00 49.96 401 LEU A N 1
ATOM 5639 C CA . LEU A 1 438 ? 131.152 110.910 80.922 1.00 49.96 401 LEU A CA 1
ATOM 5640 C C . LEU A 1 438 ? 132.364 110.240 81.541 1.00 49.96 401 LEU A C 1
ATOM 5641 O O . LEU A 1 438 ? 132.427 110.065 82.760 1.00 49.96 401 LEU A O 1
ATOM 5657 N N . SER A 1 439 ? 133.350 109.883 80.724 1.00 52.03 402 SER A N 1
ATOM 5658 C CA . SER A 1 439 ? 134.526 109.216 81.260 1.00 52.03 402 SER A CA 1
ATOM 5659 C C . SER A 1 439 ? 135.149 110.032 82.380 1.00 52.03 402 SER A C 1
ATOM 5660 O O . SER A 1 439 ? 135.680 109.470 83.344 1.00 52.03 402 SER A O 1
ATOM 5668 N N . LYS A 1 440 ? 135.091 111.363 82.272 1.00 51.02 403 LYS A N 1
ATOM 5669 C CA . LYS A 1 440 ? 135.680 112.220 83.296 1.00 51.02 403 LYS A CA 1
ATOM 5670 C C . LYS A 1 440 ? 134.784 112.316 84.522 1.00 51.02 403 LYS A C 1
ATOM 5671 O O . LYS A 1 440 ? 135.277 112.368 85.650 1.00 51.02 403 LYS A O 1
ATOM 5690 N N . PHE A 1 441 ? 133.466 112.322 84.321 1.00 48.32 404 PHE A N 1
ATOM 5691 C CA . PHE A 1 441 ? 132.537 112.280 85.442 1.00 48.32 404 PHE A CA 1
ATOM 5692 C C . PHE A 1 441 ? 132.729 111.015 86.267 1.00 48.32 404 PHE A C 1
ATOM 5693 O O . PHE A 1 441 ? 133.060 111.079 87.455 1.00 48.32 404 PHE A O 1
ATOM 5710 N N . LEU A 1 442 ? 132.531 109.848 85.654 1.00 50.04 405 LEU A N 1
ATOM 5711 C CA . LEU A 1 442 ? 132.709 108.603 86.388 1.00 50.04 405 LEU A CA 1
ATOM 5712 C C . LEU A 1 442 ? 134.099 108.523 86.984 1.00 50.04 405 LEU A C 1
ATOM 5713 O O . LEU A 1 442 ? 134.262 108.106 88.131 1.00 50.04 405 LEU A O 1
ATOM 5729 N N . LYS A 1 443 ? 135.115 108.933 86.235 1.00 51.55 406 LYS A N 1
ATOM 5730 C CA . LYS A 1 443 ? 136.470 108.821 86.752 1.00 51.55 406 LYS A CA 1
ATOM 5731 C C . LYS A 1 443 ? 136.666 109.689 87.986 1.00 51.55 406 LYS A C 1
ATOM 5732 O O . LYS A 1 443 ? 137.526 109.393 88.821 1.00 51.55 406 LYS A O 1
ATOM 5751 N N . LEU A 1 444 ? 135.868 110.752 88.127 1.00 49.96 407 LEU A N 1
ATOM 5752 C CA . LEU A 1 444 ? 135.885 111.540 89.354 1.00 49.96 407 LEU A CA 1
ATOM 5753 C C . LEU A 1 444 ? 135.187 110.813 90.493 1.00 49.96 407 LEU A C 1
ATOM 5754 O O . LEU A 1 444 ? 135.661 110.846 91.630 1.00 49.96 407 LEU A O 1
ATOM 5770 N N . ILE A 1 445 ? 134.062 110.149 90.212 1.00 49.44 408 ILE A N 1
ATOM 5771 C CA . ILE A 1 445 ? 133.383 109.388 91.256 1.00 49.44 408 ILE A CA 1
ATOM 5772 C C . ILE A 1 445 ? 134.327 108.367 91.868 1.00 49.44 408 ILE A C 1
ATOM 5773 O O . ILE A 1 445 ? 134.489 108.316 93.088 1.00 49.44 408 ILE A O 1
ATOM 5789 N N . LYS A 1 446 ? 134.991 107.565 91.043 1.00 51.67 409 LYS A N 1
ATOM 5790 C CA . LYS A 1 446 ? 135.925 106.583 91.573 1.00 51.67 409 LYS A CA 1
ATOM 5791 C C . LYS A 1 446 ? 137.045 107.250 92.356 1.00 51.67 409 LYS A C 1
ATOM 5792 O O . LYS A 1 446 ? 137.686 106.609 93.195 1.00 51.67 409 LYS A O 1
ATOM 5811 N N . LEU A 1 447 ? 137.300 108.531 92.098 1.00 50.95 410 LEU A N 1
ATOM 5812 C CA . LEU A 1 447 ? 138.327 109.248 92.846 1.00 50.95 410 LEU A CA 1
ATOM 5813 C C . LEU A 1 447 ? 137.770 109.816 94.147 1.00 50.95 410 LEU A C 1
ATOM 5814 O O . LEU A 1 447 ? 138.495 109.937 95.137 1.00 50.95 410 LEU A O 1
ATOM 5830 N N . ALA A 1 448 ? 136.487 110.176 94.159 1.00 49.94 411 ALA A N 1
ATOM 5831 C CA . ALA A 1 448 ? 135.853 110.591 95.400 1.00 49.94 411 ALA A CA 1
ATOM 5832 C C . ALA A 1 448 ? 135.681 109.412 96.341 1.00 49.94 411 ALA A C 1
ATOM 5833 O O . ALA A 1 448 ? 135.787 109.564 97.561 1.00 49.94 411 ALA A O 1
ATOM 5840 N N . GLY A 1 449 ? 135.408 108.230 95.792 1.00 51.27 412 GLY A N 1
ATOM 5841 C CA . GLY A 1 449 ? 135.312 107.031 96.596 1.00 51.27 412 GLY A CA 1
ATOM 5842 C C . GLY A 1 449 ? 136.615 106.612 97.236 1.00 51.27 412 GLY A C 1
ATOM 5843 O O . GLY A 1 449 ? 136.605 106.084 98.346 1.00 51.27 412 GLY A O 1
ATOM 5847 N N . ASP A 1 450 ? 137.733 106.813 96.558 1.00 55.30 413 ASP A N 1
ATOM 5848 C CA . ASP A 1 450 ? 139.051 106.479 97.080 1.00 55.30 413 ASP A CA 1
ATOM 5849 C C . ASP A 1 450 ? 139.208 104.999 97.394 1.00 55.30 413 ASP A C 1
ATOM 5850 O O . ASP A 1 450 ? 140.034 104.637 98.238 1.00 55.30 413 ASP A O 1
ATOM 5859 N N . ASN A 1 451 ? 138.447 104.125 96.735 1.00 54.00 414 ASN A N 1
ATOM 5860 C CA . ASN A 1 451 ? 138.547 102.685 96.973 1.00 54.00 414 ASN A CA 1
ATOM 5861 C C . ASN A 1 451 ? 138.385 102.369 98.457 1.00 54.00 414 ASN A C 1
ATOM 5862 O O . ASN A 1 451 ? 138.988 101.437 98.989 1.00 54.00 414 ASN A O 1
ATOM 5873 N N . ASN A 1 452 ? 137.564 103.162 99.126 1.00 52.32 415 ASN A N 1
ATOM 5874 C CA . ASN A 1 452 ? 137.287 103.046 100.547 1.00 52.32 415 ASN A CA 1
ATOM 5875 C C . ASN A 1 452 ? 135.783 102.914 100.687 1.00 52.32 415 ASN A C 1
ATOM 5876 O O . ASN A 1 452 ? 135.034 103.689 100.089 1.00 52.32 415 ASN A O 1
ATOM 5887 N N . LEU A 1 453 ? 135.339 101.923 101.449 1.00 51.50 416 LEU A N 1
ATOM 5888 C CA . LEU A 1 453 ? 133.928 101.574 101.431 1.00 51.50 416 LEU A CA 1
ATOM 5889 C C . LEU A 1 453 ? 133.069 102.602 102.160 1.00 51.50 416 LEU A C 1
ATOM 5890 O O . LEU A 1 453 ? 131.888 102.751 101.827 1.00 51.50 416 LEU A O 1
ATOM 5906 N N . ASN A 1 454 ? 133.642 103.326 103.127 1.00 51.34 417 ASN A N 1
ATOM 5907 C CA . ASN A 1 454 ? 132.928 104.422 103.776 1.00 51.34 417 ASN A CA 1
ATOM 5908 C C . ASN A 1 454 ? 132.622 105.544 102.802 1.00 51.34 417 ASN A C 1
ATOM 5909 O O . ASN A 1 454 ? 131.475 105.997 102.705 1.00 51.34 417 ASN A O 1
ATOM 5920 N N . ASN A 1 455 ? 133.641 106.023 102.090 1.00 51.47 418 ASN A N 1
ATOM 5921 C CA . ASN A 1 455 ? 133.414 107.049 101.083 1.00 51.47 418 ASN A CA 1
ATOM 5922 C C . ASN A 1 455 ? 132.390 106.574 100.077 1.00 51.47 418 ASN A C 1
ATOM 5923 O O . ASN A 1 455 ? 131.449 107.294 99.753 1.00 51.47 418 ASN A O 1
ATOM 5934 N N . LEU A 1 456 ? 132.544 105.344 99.592 1.00 50.41 419 LEU A N 1
ATOM 5935 C CA . LEU A 1 456 ? 131.661 104.839 98.554 1.00 50.41 419 LEU A CA 1
ATOM 5936 C C . LEU A 1 456 ? 130.219 104.738 99.010 1.00 50.41 419 LEU A C 1
ATOM 5937 O O . LEU A 1 456 ? 129.320 105.117 98.261 1.00 50.41 419 LEU A O 1
ATOM 5953 N N . SER A 1 457 ? 129.971 104.203 100.198 1.00 51.79 420 SER A N 1
ATOM 5954 C CA . SER A 1 457 ? 128.612 104.094 100.707 1.00 51.79 420 SER A CA 1
ATOM 5955 C C . SER A 1 457 ? 128.000 105.457 100.989 1.00 51.79 420 SER A C 1
ATOM 5956 O O . SER A 1 457 ? 126.820 105.677 100.701 1.00 51.79 420 SER A O 1
ATOM 5964 N N . GLU A 1 458 ? 128.776 106.385 101.546 1.00 51.41 421 GLU A N 1
ATOM 5965 C CA . GLU A 1 458 ? 128.236 107.713 101.782 1.00 51.41 421 GLU A CA 1
ATOM 5966 C C . GLU A 1 458 ? 128.072 108.489 100.490 1.00 51.41 421 GLU A C 1
ATOM 5967 O O . GLU A 1 458 ? 127.334 109.473 100.456 1.00 51.41 421 GLU A O 1
ATOM 5979 N N . LEU A 1 459 ? 128.717 108.051 99.419 1.00 49.36 422 LEU A N 1
ATOM 5980 C CA . LEU A 1 459 ? 128.717 108.766 98.154 1.00 49.36 422 LEU A CA 1
ATOM 5981 C C . LEU A 1 459 ? 127.372 108.666 97.459 1.00 49.36 422 LEU A C 1
ATOM 5982 O O . LEU A 1 459 ? 127.201 109.179 96.356 1.00 49.36 422 LEU A O 1
ATOM 5998 N N . TYR A 1 460 ? 126.412 108.004 98.092 1.00 51.22 423 TYR A N 1
ATOM 5999 C CA . TYR A 1 460 ? 125.086 107.888 97.510 1.00 51.22 423 TYR A CA 1
ATOM 6000 C C . TYR A 1 460 ? 124.307 109.185 97.593 1.00 51.22 423 TYR A C 1
ATOM 6001 O O . TYR A 1 460 ? 123.223 109.277 97.010 1.00 51.22 423 TYR A O 1
ATOM 6019 N N . PHE A 1 461 ? 124.808 110.173 98.338 1.00 47.48 424 PHE A N 1
ATOM 6020 C CA . PHE A 1 461 ? 124.182 111.488 98.327 1.00 47.48 424 PHE A CA 1
ATOM 6021 C C . PHE A 1 461 ? 124.274 112.121 96.951 1.00 47.48 424 PHE A C 1
ATOM 6022 O O . PHE A 1 461 ? 123.507 113.032 96.630 1.00 47.48 424 PHE A O 1
ATOM 6039 N N . LEU A 1 462 ? 125.207 111.645 96.129 1.00 48.29 425 LEU A N 1
ATOM 6040 C CA . LEU A 1 462 ? 125.383 112.148 94.777 1.00 48.29 425 LEU A CA 1
ATOM 6041 C C . LEU A 1 462 ? 124.131 111.980 93.948 1.00 48.29 425 LEU A C 1
ATOM 6042 O O . LEU A 1 462 ? 123.833 112.830 93.111 1.00 48.29 425 LEU A O 1
ATOM 6058 N N . PHE A 1 463 ? 123.392 110.900 94.170 1.00 51.96 426 PHE A N 1
ATOM 6059 C CA . PHE A 1 463 ? 122.202 110.616 93.381 1.00 51.96 426 PHE A CA 1
ATOM 6060 C C . PHE A 1 463 ? 121.103 111.628 93.646 1.00 51.96 426 PHE A C 1
ATOM 6061 O O . PHE A 1 463 ? 120.107 111.668 92.923 1.00 51.96 426 PHE A O 1
ATOM 6078 N N . ARG A 1 464 ? 121.261 112.449 94.676 1.00 50.94 427 ARG A N 1
ATOM 6079 C CA . ARG A 1 464 ? 120.240 113.405 95.063 1.00 50.94 427 ARG A CA 1
ATOM 6080 C C . ARG A 1 464 ? 120.684 114.855 94.938 1.00 50.94 427 ARG A C 1
ATOM 6081 O O . ARG A 1 464 ? 119.884 115.751 95.215 1.00 50.94 427 ARG A O 1
ATOM 6102 N N . ILE A 1 465 ? 121.913 115.110 94.495 1.00 46.25 428 ILE A N 1
ATOM 6103 C CA . ILE A 1 465 ? 122.521 116.423 94.614 1.00 46.25 428 ILE A CA 1
ATOM 6104 C C . ILE A 1 465 ? 122.562 117.151 93.280 1.00 46.25 428 ILE A C 1
ATOM 6105 O O . ILE A 1 465 ? 123.187 118.204 93.175 1.00 46.25 428 ILE A O 1
ATOM 6121 N N . PHE A 1 466 ? 121.907 116.613 92.256 1.00 45.36 429 PHE A N 1
ATOM 6122 C CA . PHE A 1 466 ? 121.901 117.201 90.926 1.00 45.36 429 PHE A CA 1
ATOM 6123 C C . PHE A 1 466 ? 120.523 117.669 90.526 1.00 45.36 429 PHE A C 1
ATOM 6124 O O . PHE A 1 466 ? 120.318 118.041 89.374 1.00 45.36 429 PHE A O 1
ATOM 6141 N N . GLY A 1 467 ? 119.587 117.673 91.447 1.00 44.86 430 GLY A N 1
ATOM 6142 C CA . GLY A 1 467 ? 118.268 118.150 91.160 1.00 44.86 430 GLY A CA 1
ATOM 6143 C C . GLY A 1 467 ? 117.346 117.009 90.832 1.00 44.86 430 GLY A C 1
ATOM 6144 O O . GLY A 1 467 ? 117.590 115.855 91.159 1.00 44.86 430 GLY A O 1
ATOM 6148 N N . HIS A 1 468 ? 116.259 117.356 90.171 1.00 45.94 431 HIS A N 1
ATOM 6149 C CA . HIS A 1 468 ? 115.258 116.385 89.814 1.00 45.94 431 HIS A CA 1
ATOM 6150 C C . HIS A 1 468 ? 114.829 116.605 88.374 1.00 45.94 431 HIS A C 1
ATOM 6151 O O . HIS A 1 468 ? 114.793 117.745 87.906 1.00 45.94 431 HIS A O 1
ATOM 6165 N N . PRO A 1 469 ? 114.522 115.543 87.637 1.00 45.96 432 PRO A N 1
ATOM 6166 C CA . PRO A 1 469 ? 114.147 115.727 86.237 1.00 45.96 432 PRO A CA 1
ATOM 6167 C C . PRO A 1 469 ? 112.746 116.288 86.118 1.00 45.96 432 PRO A C 1
ATOM 6168 O O . PRO A 1 469 ? 111.901 116.101 86.992 1.00 45.96 432 PRO A O 1
ATOM 6179 N N . MET A 1 470 ? 112.510 116.984 85.024 1.00 47.70 433 MET A N 1
ATOM 6180 C CA . MET A 1 470 ? 111.169 117.417 84.668 1.00 47.70 433 MET A CA 1
ATOM 6181 C C . MET A 1 470 ? 110.448 116.244 84.026 1.00 47.70 433 MET A C 1
ATOM 6182 O O . MET A 1 470 ? 110.490 116.057 82.811 1.00 47.70 433 MET A O 1
ATOM 6196 N N . VAL A 1 471 ? 109.782 115.443 84.848 1.00 48.84 434 VAL A N 1
ATOM 6197 C CA . VAL A 1 471 ? 109.266 114.156 84.405 1.00 48.84 434 VAL A CA 1
ATOM 6198 C C . VAL A 1 471 ? 108.117 114.401 83.434 1.00 48.84 434 VAL A C 1
ATOM 6199 O O . VAL A 1 471 ? 107.200 115.170 83.722 1.00 48.84 434 VAL A O 1
ATOM 6212 N N . ASP A 1 472 ? 108.176 113.742 82.278 1.00 50.59 435 ASP A N 1
ATOM 6213 C CA . ASP A 1 472 ? 107.138 113.819 81.262 1.00 50.59 435 ASP A CA 1
ATOM 6214 C C . ASP A 1 472 ? 106.023 112.842 81.591 1.00 50.59 435 ASP A C 1
ATOM 6215 O O . ASP A 1 472 ? 106.245 111.631 81.634 1.00 50.59 435 ASP A O 1
ATOM 6224 N N . GLU A 1 473 ? 104.816 113.356 81.803 1.00 49.78 436 GLU A N 1
ATOM 6225 C CA . GLU A 1 473 ? 103.723 112.536 82.303 1.00 49.78 436 GLU A CA 1
ATOM 6226 C C . GLU A 1 473 ? 103.072 111.681 81.231 1.00 49.78 436 GLU A C 1
ATOM 6227 O O . GLU A 1 473 ? 102.820 110.502 81.481 1.00 49.78 436 GLU A O 1
ATOM 6239 N N . ARG A 1 474 ? 102.804 112.226 80.055 1.00 47.35 437 ARG A N 1
ATOM 6240 C CA . ARG A 1 474 ? 102.243 111.449 78.967 1.00 47.35 437 ARG A CA 1
ATOM 6241 C C . ARG A 1 474 ? 103.174 110.370 78.443 1.00 47.35 437 ARG A C 1
ATOM 6242 O O . ARG A 1 474 ? 102.689 109.323 78.011 1.00 47.35 437 ARG A O 1
ATOM 6263 N N . GLN A 1 475 ? 104.484 110.604 78.443 1.00 52.18 438 GLN A N 1
ATOM 6264 C CA . GLN A 1 475 ? 105.446 109.613 77.981 1.00 52.18 438 GLN A CA 1
ATOM 6265 C C . GLN A 1 475 ? 105.614 108.467 78.967 1.00 52.18 438 GLN A C 1
ATOM 6266 O O . GLN A 1 475 ? 105.780 107.314 78.549 1.00 52.18 438 GLN A O 1
ATOM 6280 N N . ALA A 1 476 ? 105.588 108.755 80.266 1.00 51.37 439 ALA A N 1
ATOM 6281 C CA . ALA A 1 476 ? 105.696 107.691 81.252 1.00 51.37 439 ALA A CA 1
ATOM 6282 C C . ALA A 1 476 ? 104.497 106.761 81.213 1.00 51.37 439 ALA A C 1
ATOM 6283 O O . ALA A 1 476 ? 104.620 105.600 81.610 1.00 51.37 439 ALA A O 1
ATOM 6290 N N . MET A 1 477 ? 103.342 107.244 80.761 1.00 50.42 440 MET A N 1
ATOM 6291 C CA . MET A 1 477 ? 102.182 106.392 80.542 1.00 50.42 440 MET A CA 1
ATOM 6292 C C . MET A 1 477 ? 102.307 105.574 79.268 1.00 50.42 440 MET A C 1
ATOM 6293 O O . MET A 1 477 ? 101.837 104.435 79.215 1.00 50.42 440 MET A O 1
ATOM 6307 N N . ASP A 1 478 ? 102.908 106.146 78.227 1.00 51.91 441 ASP A N 1
ATOM 6308 C CA . ASP A 1 478 ? 103.096 105.410 76.986 1.00 51.91 441 ASP A CA 1
ATOM 6309 C C . ASP A 1 478 ? 104.095 104.281 77.158 1.00 51.91 441 ASP A C 1
ATOM 6310 O O . ASP A 1 478 ? 103.958 103.229 76.526 1.00 51.91 441 ASP A O 1
ATOM 6319 N N . ALA A 1 479 ? 105.105 104.475 77.995 1.00 53.83 442 ALA A N 1
ATOM 6320 C CA . ALA A 1 479 ? 106.053 103.408 78.275 1.00 53.83 442 ALA A CA 1
ATOM 6321 C C . ALA A 1 479 ? 105.427 102.256 79.042 1.00 53.83 442 ALA A C 1
ATOM 6322 O O . ALA A 1 479 ? 106.049 101.198 79.163 1.00 53.83 442 ALA A O 1
ATOM 6329 N N . VAL A 1 480 ? 104.217 102.435 79.556 1.00 54.27 443 VAL A N 1
ATOM 6330 C CA . VAL A 1 480 ? 103.581 101.467 80.435 1.00 54.27 443 VAL A CA 1
ATOM 6331 C C . VAL A 1 480 ? 102.367 100.882 79.730 1.00 54.27 443 VAL A C 1
ATOM 6332 O O . VAL A 1 480 ? 101.867 99.821 80.104 1.00 54.27 443 VAL A O 1
ATOM 6345 N N . LYS A 1 481 ? 101.888 101.567 78.697 1.00 54.21 444 LYS A N 1
ATOM 6346 C CA . LYS A 1 481 ? 100.796 101.020 77.907 1.00 54.21 444 LYS A CA 1
ATOM 6347 C C . LYS A 1 481 ? 101.200 99.718 77.235 1.00 54.21 444 LYS A C 1
ATOM 6348 O O . LYS A 1 481 ? 100.391 98.791 77.143 1.00 54.21 444 LYS A O 1
ATOM 6367 N N . ILE A 1 482 ? 102.437 99.633 76.748 1.00 58.17 445 ILE A N 1
ATOM 6368 C CA . ILE A 1 482 ? 102.870 98.454 76.007 1.00 58.17 445 ILE A CA 1
ATOM 6369 C C . ILE A 1 482 ? 103.003 97.256 76.935 1.00 58.17 445 ILE A C 1
ATOM 6370 O O . ILE A 1 482 ? 102.565 96.149 76.610 1.00 58.17 445 ILE A O 1
ATOM 6386 N N . ASN A 1 483 ? 103.623 97.450 78.097 1.00 57.64 446 ASN A N 1
ATOM 6387 C CA . ASN A 1 483 ? 103.829 96.345 79.019 1.00 57.64 446 ASN A CA 1
ATOM 6388 C C . ASN A 1 483 ? 102.533 95.838 79.625 1.00 57.64 446 ASN A C 1
ATOM 6389 O O . ASN A 1 483 ? 102.536 94.765 80.229 1.00 57.64 446 ASN A O 1
ATOM 6400 N N . CYS A 1 484 ? 101.437 96.584 79.500 1.00 54.57 447 CYS A N 1
ATOM 6401 C CA . CYS A 1 484 ? 100.176 96.226 80.127 1.00 54.57 447 CYS A CA 1
ATOM 6402 C C . CYS A 1 484 ? 99.090 95.819 79.154 1.00 54.57 447 CYS A C 1
ATOM 6403 O O . CYS A 1 484 ? 98.047 95.347 79.599 1.00 54.57 447 CYS A O 1
ATOM 6411 N N . ASN A 1 485 ? 99.285 96.004 77.855 1.00 55.87 448 ASN A N 1
ATOM 6412 C CA . ASN A 1 485 ? 98.365 95.446 76.877 1.00 55.87 448 ASN A CA 1
ATOM 6413 C C . ASN A 1 485 ? 98.862 94.126 76.320 1.00 55.87 448 ASN A C 1
ATOM 6414 O O . ASN A 1 485 ? 98.091 93.396 75.694 1.00 55.87 448 ASN A O 1
ATOM 6425 N N . GLU A 1 486 ? 100.130 93.812 76.541 1.00 60.39 449 GLU A N 1
ATOM 6426 C CA . GLU A 1 486 ? 100.768 92.665 75.922 1.00 60.39 449 GLU A CA 1
ATOM 6427 C C . GLU A 1 486 ? 100.103 91.365 76.352 1.00 60.39 449 GLU A C 1
ATOM 6428 O O . GLU A 1 486 ? 99.834 91.158 77.536 1.00 60.39 449 GLU A O 1
ATOM 6440 N N . THR A 1 487 ? 99.833 90.492 75.382 1.00 63.04 450 THR A N 1
ATOM 6441 C CA . THR A 1 487 ? 99.240 89.194 75.679 1.00 63.04 450 THR A CA 1
ATOM 6442 C C . THR A 1 487 ? 100.282 88.242 76.237 1.00 63.04 450 THR A C 1
ATOM 6443 O O . THR A 1 487 ? 101.427 88.220 75.791 1.00 63.04 450 THR A O 1
ATOM 6454 N N . LYS A 1 488 ? 99.869 87.438 77.205 1.00 60.12 451 LYS A N 1
ATOM 6455 C CA . LYS A 1 488 ? 100.749 86.512 77.897 1.00 60.12 451 LYS A CA 1
ATOM 6456 C C . LYS A 1 488 ? 100.314 85.083 77.623 1.00 60.12 451 LYS A C 1
ATOM 6457 O O . LYS A 1 488 ? 99.121 84.803 77.502 1.00 60.12 451 LYS A O 1
ATOM 6476 N N . PHE A 1 489 ? 101.286 84.189 77.524 1.00 67.14 452 PHE A N 1
ATOM 6477 C CA . PHE A 1 489 ? 101.053 82.793 77.192 1.00 67.14 452 PHE A CA 1
ATOM 6478 C C . PHE A 1 489 ? 101.649 81.919 78.282 1.00 67.14 452 PHE A C 1
ATOM 6479 O O . PHE A 1 489 ? 102.867 81.897 78.464 1.00 67.14 452 PHE A O 1
ATOM 6496 N N . TYR A 1 490 ? 100.793 81.195 78.990 1.00 62.22 453 TYR A N 1
ATOM 6497 C CA . TYR A 1 490 ? 101.217 80.329 80.076 1.00 62.22 453 TYR A CA 1
ATOM 6498 C C . TYR A 1 490 ? 100.866 78.886 79.759 1.00 62.22 453 TYR A C 1
ATOM 6499 O O . TYR A 1 490 ? 99.852 78.601 79.123 1.00 62.22 453 TYR A O 1
ATOM 6517 N N . LEU A 1 491 ? 101.710 77.980 80.231 1.00 66.86 454 LEU A N 1
ATOM 6518 C CA . LEU A 1 491 ? 101.360 76.570 80.281 1.00 66.86 454 LEU A CA 1
ATOM 6519 C C . LEU A 1 491 ? 100.366 76.357 81.411 1.00 66.86 454 LEU A C 1
ATOM 6520 O O . LEU A 1 491 ? 100.601 76.799 82.538 1.00 66.86 454 LEU A O 1
ATOM 6536 N N . LEU A 1 492 ? 99.264 75.673 81.124 1.00 66.25 455 LEU A N 1
ATOM 6537 C CA . LEU A 1 492 ? 98.252 75.465 82.147 1.00 66.25 455 LEU A CA 1
ATOM 6538 C C . LEU A 1 492 ? 98.891 74.836 83.371 1.00 66.25 455 LEU A C 1
ATOM 6539 O O . LEU A 1 492 ? 98.454 75.069 84.498 1.00 66.25 455 LEU A O 1
ATOM 6555 N N . SER A 1 493 ? 99.931 74.044 83.154 1.00 64.66 456 SER A N 1
ATOM 6556 C CA . SER A 1 493 ? 100.700 73.459 84.236 1.00 64.66 456 SER A CA 1
ATOM 6557 C C . SER A 1 493 ? 101.473 74.490 85.035 1.00 64.66 456 SER A C 1
ATOM 6558 O O . SER A 1 493 ? 101.760 74.247 86.205 1.00 64.66 456 SER A O 1
ATOM 6566 N N . SER A 1 494 ? 101.834 75.621 84.439 1.00 63.46 457 SER A N 1
ATOM 6567 C CA . SER A 1 494 ? 102.559 76.649 85.174 1.00 63.46 457 SER A CA 1
ATOM 6568 C C . SER A 1 494 ? 101.633 77.378 86.134 1.00 63.46 457 SER A C 1
ATOM 6569 O O . SER A 1 494 ? 102.046 77.793 87.218 1.00 63.46 457 SER A O 1
ATOM 6577 N N . LEU A 1 495 ? 100.376 77.553 85.732 1.00 61.53 458 LEU A N 1
ATOM 6578 C CA . LEU A 1 495 ? 99.390 78.199 86.582 1.00 61.53 458 LEU A CA 1
ATOM 6579 C C . LEU A 1 495 ? 98.959 77.276 87.708 1.00 61.53 458 LEU A C 1
ATOM 6580 O O . LEU A 1 495 ? 98.773 77.710 88.848 1.00 61.53 458 LEU A O 1
ATOM 6596 N N . SER A 1 496 ? 98.804 75.988 87.403 1.00 62.77 459 SER A N 1
ATOM 6597 C CA . SER A 1 496 ? 98.470 75.018 88.435 1.00 62.77 459 SER A CA 1
ATOM 6598 C C . SER A 1 496 ? 99.545 74.961 89.501 1.00 62.77 459 SER A C 1
ATOM 6599 O O . SER A 1 496 ? 99.242 74.901 90.691 1.00 62.77 459 SER A O 1
ATOM 6607 N N . MET A 1 497 ? 100.810 74.956 89.100 1.00 63.17 460 MET A N 1
ATOM 6608 C CA . MET A 1 497 ? 101.871 74.865 90.090 1.00 63.17 460 MET A CA 1
ATOM 6609 C C . MET A 1 497 ? 101.955 76.105 90.952 1.00 63.17 460 MET A C 1
ATOM 6610 O O . MET A 1 497 ? 102.208 75.988 92.149 1.00 63.17 460 MET A O 1
ATOM 6624 N N . LEU A 1 498 ? 101.760 77.286 90.377 1.00 60.04 461 LEU A N 1
ATOM 6625 C CA . LEU A 1 498 ? 101.750 78.500 91.180 1.00 60.04 461 LEU A CA 1
ATOM 6626 C C . LEU A 1 498 ? 100.593 78.484 92.169 1.00 60.04 461 LEU A C 1
ATOM 6627 O O . LEU A 1 498 ? 100.784 78.736 93.363 1.00 60.04 461 LEU A O 1
ATOM 6643 N N . ARG A 1 499 ? 99.385 78.189 91.686 1.00 60.32 462 ARG A N 1
ATOM 6644 C CA . ARG A 1 499 ? 98.241 78.081 92.577 1.00 60.32 462 ARG A CA 1
ATOM 6645 C C . ARG A 1 499 ? 98.495 77.077 93.686 1.00 60.32 462 ARG A C 1
ATOM 6646 O O . ARG A 1 499 ? 98.190 77.340 94.851 1.00 60.32 462 ARG A O 1
ATOM 6667 N N . GLY A 1 500 ? 99.028 75.908 93.342 1.00 60.88 463 GLY A N 1
ATOM 6668 C CA . GLY A 1 500 ? 99.245 74.882 94.340 1.00 60.88 463 GLY A CA 1
ATOM 6669 C C . GLY A 1 500 ? 100.313 75.260 95.339 1.00 60.88 463 GLY A C 1
ATOM 6670 O O . GLY A 1 500 ? 100.199 74.958 96.523 1.00 60.88 463 GLY A O 1
ATOM 6674 N N . ALA A 1 501 ? 101.378 75.911 94.877 1.00 59.94 464 ALA A N 1
ATOM 6675 C CA . ALA A 1 501 ? 102.409 76.352 95.800 1.00 59.94 464 ALA A CA 1
ATOM 6676 C C . ALA A 1 501 ? 101.895 77.440 96.718 1.00 59.94 464 ALA A C 1
ATOM 6677 O O . ALA A 1 501 ? 102.394 77.581 97.836 1.00 59.94 464 ALA A O 1
ATOM 6684 N N . PHE A 1 502 ? 100.927 78.225 96.261 1.00 57.48 465 PHE A N 1
ATOM 6685 C CA . PHE A 1 502 ? 100.275 79.178 97.144 1.00 57.48 465 PHE A CA 1
ATOM 6686 C C . PHE A 1 502 ? 99.406 78.463 98.168 1.00 57.48 465 PHE A C 1
ATOM 6687 O O . PHE A 1 502 ? 99.478 78.753 99.365 1.00 57.48 465 PHE A O 1
ATOM 6704 N N . ILE A 1 503 ? 98.595 77.512 97.716 1.00 59.99 466 ILE A N 1
ATOM 6705 C CA . ILE A 1 503 ? 97.692 76.778 98.591 1.00 59.99 466 ILE A CA 1
ATOM 6706 C C . ILE A 1 503 ? 98.497 76.029 99.638 1.00 59.99 466 ILE A C 1
ATOM 6707 O O . ILE A 1 503 ? 98.042 75.848 100.768 1.00 59.99 466 ILE A O 1
ATOM 6723 N N . TYR A 1 504 ? 99.685 75.574 99.271 1.00 61.40 467 TYR A N 1
ATOM 6724 C CA . TYR A 1 504 ? 100.576 74.917 100.208 1.00 61.40 467 TYR A CA 1
ATOM 6725 C C . TYR A 1 504 ? 101.042 75.854 101.306 1.00 61.40 467 TYR A C 1
ATOM 6726 O O . TYR A 1 504 ? 101.106 75.453 102.466 1.00 61.40 467 TYR A O 1
ATOM 6744 N N . ARG A 1 505 ? 101.359 77.101 100.970 1.00 59.18 468 ARG A N 1
ATOM 6745 C CA . ARG A 1 505 ? 101.710 78.074 101.996 1.00 59.18 468 ARG A CA 1
ATOM 6746 C C . ARG A 1 505 ? 100.560 78.303 102.960 1.00 59.18 468 ARG A C 1
ATOM 6747 O O . ARG A 1 505 ? 100.779 78.440 104.164 1.00 59.18 468 ARG A O 1
ATOM 6768 N N . ILE A 1 506 ? 99.334 78.336 102.452 1.00 58.67 469 ILE A N 1
ATOM 6769 C CA . ILE A 1 506 ? 98.172 78.577 103.293 1.00 58.67 469 ILE A CA 1
ATOM 6770 C C . ILE A 1 506 ? 97.889 77.385 104.198 1.00 58.67 469 ILE A C 1
ATOM 6771 O O . ILE A 1 506 ? 97.593 77.555 105.382 1.00 58.67 469 ILE A O 1
ATOM 6787 N N . ILE A 1 507 ? 97.983 76.166 103.671 1.00 60.39 470 ILE A N 1
ATOM 6788 C CA . ILE A 1 507 ? 97.809 74.977 104.499 1.00 60.39 470 ILE A CA 1
ATOM 6789 C C . ILE A 1 507 ? 98.897 74.908 105.563 1.00 60.39 470 ILE A C 1
ATOM 6790 O O . ILE A 1 507 ? 98.632 74.603 106.731 1.00 60.39 470 ILE A O 1
ATOM 6806 N N . LYS A 1 508 ? 100.139 75.182 105.171 1.00 60.21 471 LYS A N 1
ATOM 6807 C CA . LYS A 1 508 ? 101.243 75.179 106.117 1.00 60.21 471 LYS A CA 1
ATOM 6808 C C . LYS A 1 508 ? 101.046 76.213 107.214 1.00 60.21 471 LYS A C 1
ATOM 6809 O O . LYS A 1 508 ? 101.260 75.917 108.394 1.00 60.21 471 LYS A O 1
ATOM 6828 N N . GLY A 1 509 ? 100.637 77.426 106.851 1.00 59.15 472 GLY A N 1
ATOM 6829 C CA . GLY A 1 509 ? 100.452 78.461 107.848 1.00 59.15 472 GLY A CA 1
ATOM 6830 C C . GLY A 1 509 ? 99.289 78.175 108.773 1.00 59.15 472 GLY A C 1
ATOM 6831 O O . GLY A 1 509 ? 99.361 78.440 109.973 1.00 59.15 472 GLY A O 1
ATOM 6835 N N . PHE A 1 510 ? 98.197 77.638 108.232 1.00 60.29 473 PHE A N 1
ATOM 6836 C CA . PHE A 1 510 ? 97.098 77.235 109.097 1.00 60.29 473 PHE A CA 1
ATOM 6837 C C . PHE A 1 510 ? 97.542 76.177 110.093 1.00 60.29 473 PHE A C 1
ATOM 6838 O O . PHE A 1 510 ? 97.310 76.315 111.296 1.00 60.29 473 PHE A O 1
ATOM 6855 N N . VAL A 1 511 ? 98.206 75.123 109.625 1.00 62.35 474 VAL A N 1
ATOM 6856 C CA . VAL A 1 511 ? 98.638 74.084 110.549 1.00 62.35 474 VAL A CA 1
ATOM 6857 C C . VAL A 1 511 ? 99.606 74.652 111.580 1.00 62.35 474 VAL A C 1
ATOM 6858 O O . VAL A 1 511 ? 99.639 74.199 112.729 1.00 62.35 474 VAL A O 1
ATOM 6871 N N . ASN A 1 512 ? 100.422 75.634 111.195 1.00 61.77 475 ASN A N 1
ATOM 6872 C CA . ASN A 1 512 ? 101.375 76.187 112.151 1.00 61.77 475 ASN A CA 1
ATOM 6873 C C . ASN A 1 512 ? 100.717 77.134 113.149 1.00 61.77 475 ASN A C 1
ATOM 6874 O O . ASN A 1 512 ? 101.173 77.233 114.292 1.00 61.77 475 ASN A O 1
ATOM 6885 N N . ASN A 1 513 ? 99.671 77.847 112.747 1.00 61.08 476 ASN A N 1
ATOM 6886 C CA . ASN A 1 513 ? 99.020 78.793 113.643 1.00 61.08 476 ASN A CA 1
ATOM 6887 C C . ASN A 1 513 ? 97.820 78.175 114.339 1.00 61.08 476 ASN A C 1
ATOM 6888 O O . ASN A 1 513 ? 97.750 78.161 115.571 1.00 61.08 476 ASN A O 1
ATOM 6899 N N . TYR A 1 514 ? 96.872 77.665 113.560 1.00 60.69 477 TYR A N 1
ATOM 6900 C CA . TYR A 1 514 ? 95.605 77.203 114.105 1.00 60.69 477 TYR A CA 1
ATOM 6901 C C . TYR A 1 514 ? 95.615 75.710 114.384 1.00 60.69 477 TYR A C 1
ATOM 6902 O O . TYR A 1 514 ? 94.565 75.123 114.653 1.00 60.69 477 TYR A O 1
ATOM 6920 N N . ASN A 1 515 ? 96.788 75.087 114.312 1.00 64.38 478 ASN A N 1
ATOM 6921 C CA . ASN A 1 515 ? 96.945 73.675 114.643 1.00 64.38 478 ASN A CA 1
ATOM 6922 C C . ASN A 1 515 ? 95.977 72.810 113.851 1.00 64.38 478 ASN A C 1
ATOM 6923 O O . ASN A 1 515 ? 95.464 71.811 114.352 1.00 64.38 478 ASN A O 1
ATOM 6934 N N . ARG A 1 516 ? 95.727 73.181 112.605 1.00 62.83 479 ARG A N 1
ATOM 6935 C CA . ARG A 1 516 ? 94.632 72.608 111.853 1.00 62.83 479 ARG A CA 1
ATOM 6936 C C . ARG A 1 516 ? 94.891 72.862 110.371 1.00 62.83 479 ARG A C 1
ATOM 6937 O O . ARG A 1 516 ? 95.654 73.765 110.014 1.00 62.83 479 ARG A O 1
ATOM 6958 N N . TRP A 1 517 ? 94.260 72.070 109.511 1.00 63.61 480 TRP A N 1
ATOM 6959 C CA . TRP A 1 517 ? 94.163 72.366 108.095 1.00 63.61 480 TRP A CA 1
ATOM 6960 C C . TRP A 1 517 ? 92.978 73.298 107.927 1.00 63.61 480 TRP A C 1
ATOM 6961 O O . TRP A 1 517 ? 92.020 73.206 108.694 1.00 63.61 480 TRP A O 1
ATOM 6982 N N . PRO A 1 518 ? 92.999 74.198 106.952 1.00 61.06 481 PRO A N 1
ATOM 6983 C CA . PRO A 1 518 ? 91.790 74.968 106.664 1.00 61.06 481 PRO A CA 1
ATOM 6984 C C . PRO A 1 518 ? 90.664 74.042 106.248 1.00 61.06 481 PRO A C 1
ATOM 6985 O O . PRO A 1 518 ? 90.880 72.989 105.655 1.00 61.06 481 PRO A O 1
ATOM 6996 N N . THR A 1 519 ? 89.448 74.427 106.599 1.00 64.06 482 THR A N 1
ATOM 6997 C CA . THR A 1 519 ? 88.288 73.606 106.282 1.00 64.06 482 THR A CA 1
ATOM 6998 C C . THR A 1 519 ? 88.131 73.498 104.769 1.00 64.06 482 THR A C 1
ATOM 6999 O O . THR A 1 519 ? 87.945 74.507 104.083 1.00 64.06 482 THR A O 1
ATOM 7010 N N . LEU A 1 520 ? 88.201 72.278 104.249 1.00 63.55 483 LEU A N 1
ATOM 7011 C CA . LEU A 1 520 ? 88.179 72.038 102.817 1.00 63.55 483 LEU A CA 1
ATOM 7012 C C . LEU A 1 520 ? 86.759 71.811 102.334 1.00 63.55 483 LEU A C 1
ATOM 7013 O O . LEU A 1 520 ? 86.013 71.017 102.907 1.00 63.55 483 LEU A O 1
ATOM 7029 N N . ARG A 1 521 ? 86.405 72.501 101.264 1.00 66.30 484 ARG A N 1
ATOM 7030 C CA . ARG A 1 521 ? 85.164 72.270 100.553 1.00 66.30 484 ARG A CA 1
ATOM 7031 C C . ARG A 1 521 ? 85.240 71.058 99.640 1.00 66.30 484 ARG A C 1
ATOM 7032 O O . ARG A 1 521 ? 84.210 70.635 99.109 1.00 66.30 484 ARG A O 1
ATOM 7053 N N . ASN A 1 522 ? 86.431 70.476 99.477 1.00 66.88 485 ASN A N 1
ATOM 7054 C CA . ASN A 1 522 ? 86.733 69.583 98.362 1.00 66.88 485 ASN A CA 1
ATOM 7055 C C . ASN A 1 522 ? 87.457 68.307 98.745 1.00 66.88 485 ASN A C 1
ATOM 7056 O O . ASN A 1 522 ? 87.982 67.646 97.848 1.00 66.88 485 ASN A O 1
ATOM 7067 N N . ALA A 1 523 ? 87.490 67.908 100.011 1.00 67.97 486 ALA A N 1
ATOM 7068 C CA . ALA A 1 523 ? 88.386 66.853 100.472 1.00 67.97 486 ALA A CA 1
ATOM 7069 C C . ALA A 1 523 ? 88.407 65.643 99.547 1.00 67.97 486 ALA A C 1
ATOM 7070 O O . ALA A 1 523 ? 89.389 64.897 99.527 1.00 67.97 486 ALA A O 1
ATOM 7077 N N . ILE A 1 524 ? 87.333 65.429 98.785 1.00 73.69 487 ILE A N 1
ATOM 7078 C CA . ILE A 1 524 ? 87.273 64.307 97.861 1.00 73.69 487 ILE A CA 1
ATOM 7079 C C . ILE A 1 524 ? 88.282 64.435 96.732 1.00 73.69 487 ILE A C 1
ATOM 7080 O O . ILE A 1 524 ? 88.461 63.493 95.964 1.00 73.69 487 ILE A O 1
ATOM 7095 N N . VAL A 1 525 ? 88.944 65.584 96.612 1.00 69.86 488 VAL A N 1
ATOM 7096 C CA . VAL A 1 525 ? 89.876 65.815 95.513 1.00 69.86 488 VAL A CA 1
ATOM 7097 C C . VAL A 1 525 ? 91.231 65.181 95.807 1.00 69.86 488 VAL A C 1
ATOM 7098 O O . VAL A 1 525 ? 91.978 64.830 94.889 1.00 69.86 488 VAL A O 1
ATOM 7111 N N . LEU A 1 526 ? 91.578 65.033 97.075 1.00 69.36 489 LEU A N 1
ATOM 7112 C CA . LEU A 1 526 ? 92.923 64.602 97.401 1.00 69.36 489 LEU A CA 1
ATOM 7113 C C . LEU A 1 526 ? 93.067 63.095 97.197 1.00 69.36 489 LEU A C 1
ATOM 7114 O O . LEU A 1 526 ? 92.079 62.362 97.209 1.00 69.36 489 LEU A O 1
ATOM 7130 N N . PRO A 1 527 ? 94.287 62.614 96.984 1.00 72.41 490 PRO A N 1
ATOM 7131 C CA . PRO A 1 527 ? 94.544 61.176 97.053 1.00 72.41 490 PRO A CA 1
ATOM 7132 C C . PRO A 1 527 ? 94.704 60.717 98.496 1.00 72.41 490 PRO A C 1
ATOM 7133 O O . PRO A 1 527 ? 94.670 61.506 99.436 1.00 72.41 490 PRO A O 1
ATOM 7144 N N . LEU A 1 528 ? 94.892 59.408 98.657 1.00 75.15 491 LEU A N 1
ATOM 7145 C CA . LEU A 1 528 ? 95.047 58.855 99.998 1.00 75.15 491 LEU A CA 1
ATOM 7146 C C . LEU A 1 528 ? 96.285 59.406 100.688 1.00 75.15 491 LEU A C 1
ATOM 7147 O O . LEU A 1 528 ? 96.262 59.676 101.893 1.00 75.15 491 LEU A O 1
ATOM 7163 N N . ARG A 1 529 ? 97.381 59.569 99.950 1.00 71.13 492 ARG A N 1
ATOM 7164 C CA . ARG A 1 529 ? 98.590 60.119 100.551 1.00 71.13 492 ARG A CA 1
ATOM 7165 C C . ARG A 1 529 ? 98.354 61.526 101.081 1.00 71.13 492 ARG A C 1
ATOM 7166 O O . ARG A 1 529 ? 98.951 61.915 102.089 1.00 71.13 492 ARG A O 1
ATOM 7187 N N . TRP A 1 530 ? 97.502 62.304 100.418 1.00 68.35 493 TRP A N 1
ATOM 7188 C CA . TRP A 1 530 ? 97.227 63.682 100.842 1.00 68.35 493 TRP A CA 1
ATOM 7189 C C . TRP A 1 530 ? 96.062 63.712 101.822 1.00 68.35 493 TRP A C 1
ATOM 7190 O O . TRP A 1 530 ? 96.136 64.361 102.868 1.00 68.35 493 TRP A O 1
ATOM 7211 N N . LEU A 1 531 ? 94.986 63.001 101.498 1.00 70.29 494 LEU A N 1
ATOM 7212 C CA . LEU A 1 531 ? 93.800 63.005 102.337 1.00 70.29 494 LEU A CA 1
ATOM 7213 C C . LEU A 1 531 ? 94.150 62.474 103.715 1.00 70.29 494 LEU A C 1
ATOM 7214 O O . LEU A 1 531 ? 93.418 62.707 104.677 1.00 70.29 494 LEU A O 1
ATOM 7230 N N . THR A 1 532 ? 95.262 61.757 103.824 1.00 69.07 495 THR A N 1
ATOM 7231 C CA . THR A 1 532 ? 95.796 61.357 105.111 1.00 69.07 495 THR A CA 1
ATOM 7232 C C . THR A 1 532 ? 96.546 62.487 105.795 1.00 69.07 495 THR A C 1
ATOM 7233 O O . THR A 1 532 ? 96.735 62.440 107.013 1.00 69.07 495 THR A O 1
ATOM 7244 N N . TYR A 1 533 ? 96.990 63.493 105.052 1.00 67.30 496 TYR A N 1
ATOM 7245 C CA . TYR A 1 533 ? 97.531 64.706 105.640 1.00 67.30 496 TYR A CA 1
ATOM 7246 C C . TYR A 1 533 ? 96.440 65.637 106.134 1.00 67.30 496 TYR A C 1
ATOM 7247 O O . TYR A 1 533 ? 96.680 66.415 107.060 1.00 67.30 496 TYR A O 1
ATOM 7265 N N . TYR A 1 534 ? 95.255 65.581 105.530 1.00 65.36 497 TYR A N 1
ATOM 7266 C CA . TYR A 1 534 ? 94.126 66.354 106.021 1.00 65.36 497 TYR A CA 1
ATOM 7267 C C . TYR A 1 534 ? 93.727 65.900 107.419 1.00 65.36 497 TYR A C 1
ATOM 7268 O O . TYR A 1 534 ? 93.510 66.723 108.314 1.00 65.36 497 TYR A O 1
ATOM 7286 N N . LYS A 1 535 ? 93.639 64.585 107.631 1.00 67.86 498 LYS A N 1
ATOM 7287 C CA . LYS A 1 535 ? 93.102 64.081 108.888 1.00 67.86 498 LYS A CA 1
ATOM 7288 C C . LYS A 1 535 ? 94.106 64.212 110.019 1.00 67.86 498 LYS A C 1
ATOM 7289 O O . LYS A 1 535 ? 93.728 64.492 111.161 1.00 67.86 498 LYS A O 1
ATOM 7308 N N . LEU A 1 536 ? 95.382 64.018 109.733 1.00 67.23 499 LEU A N 1
ATOM 7309 C CA . LEU A 1 536 ? 96.400 64.184 110.757 1.00 67.23 499 LEU A CA 1
ATOM 7310 C C . LEU A 1 536 ? 96.743 65.640 111.015 1.00 67.23 499 LEU A C 1
ATOM 7311 O O . LEU A 1 536 ? 97.520 65.917 111.932 1.00 67.23 499 LEU A O 1
ATOM 7327 N N . ASN A 1 537 ? 96.195 66.566 110.231 1.00 65.80 500 ASN A N 1
ATOM 7328 C CA . ASN A 1 537 ? 96.511 67.986 110.351 1.00 65.80 500 ASN A CA 1
ATOM 7329 C C . ASN A 1 537 ? 98.019 68.207 110.371 1.00 65.80 500 ASN A C 1
ATOM 7330 O O . ASN A 1 537 ? 98.563 68.900 111.232 1.00 65.80 500 ASN A O 1
ATOM 7341 N N . THR A 1 538 ? 98.702 67.589 109.412 1.00 66.94 501 THR A N 1
ATOM 7342 C CA . THR A 1 538 ? 100.119 67.848 109.202 1.00 66.94 501 THR A CA 1
ATOM 7343 C C . THR A 1 538 ? 100.402 67.939 107.707 1.00 66.94 501 THR A C 1
ATOM 7344 O O . THR A 1 538 ? 99.561 67.557 106.890 1.00 66.94 501 THR A O 1
ATOM 7355 N N . TYR A 1 539 ? 101.568 68.454 107.341 1.00 64.07 502 TYR A N 1
ATOM 7356 C CA . TYR A 1 539 ? 101.896 68.738 105.953 1.00 64.07 502 TYR A CA 1
ATOM 7357 C C . TYR A 1 539 ? 103.269 68.161 105.652 1.00 64.07 502 TYR A C 1
ATOM 7358 O O . TYR A 1 539 ? 104.092 67.998 106.562 1.00 64.07 502 TYR A O 1
ATOM 7376 N N . PRO A 1 540 ? 103.551 67.841 104.388 1.00 67.05 503 PRO A N 1
ATOM 7377 C CA . PRO A 1 540 ? 104.908 67.421 104.018 1.00 67.05 503 PRO A CA 1
ATOM 7378 C C . PRO A 1 540 ? 105.824 68.624 103.880 1.00 67.05 503 PRO A C 1
ATOM 7379 O O . PRO A 1 540 ? 105.373 69.728 103.583 1.00 67.05 503 PRO A O 1
ATOM 7390 N N . SER A 1 541 ? 107.114 68.409 104.101 1.00 68.74 504 SER A N 1
ATOM 7391 C CA . SER A 1 541 ? 108.057 69.500 103.938 1.00 68.74 504 SER A CA 1
ATOM 7392 C C . SER A 1 541 ? 108.357 69.717 102.459 1.00 68.74 504 SER A C 1
ATOM 7393 O O . SER A 1 541 ? 107.964 68.931 101.595 1.00 68.74 504 SER A O 1
ATOM 7401 N N . LEU A 1 542 ? 109.055 70.815 102.170 1.00 68.69 505 LEU A N 1
ATOM 7402 C CA . LEU A 1 542 ? 109.462 71.080 100.796 1.00 68.69 505 LEU A CA 1
ATOM 7403 C C . LEU A 1 542 ? 110.264 69.920 100.220 1.00 68.69 505 LEU A C 1
ATOM 7404 O O . LEU A 1 542 ? 110.168 69.633 99.023 1.00 68.69 505 LEU A O 1
ATOM 7420 N N . LEU A 1 543 ? 111.058 69.246 101.053 1.00 71.10 506 LEU A N 1
ATOM 7421 C CA . LEU A 1 543 ? 111.867 68.134 100.571 1.00 71.10 506 LEU A CA 1
ATOM 7422 C C . LEU A 1 543 ? 111.011 66.967 100.096 1.00 71.10 506 LEU A C 1
ATOM 7423 O O . LEU A 1 543 ? 111.295 66.385 99.044 1.00 71.10 506 LEU A O 1
ATOM 7439 N N . GLU A 1 544 ? 109.975 66.599 100.850 1.00 70.72 507 GLU A N 1
ATOM 7440 C CA . GLU A 1 544 ? 109.088 65.520 100.431 1.00 70.72 507 GLU A CA 1
ATOM 7441 C C . GLU A 1 544 ? 108.053 65.979 99.422 1.00 70.72 507 GLU A C 1
ATOM 7442 O O . GLU A 1 544 ? 107.322 65.146 98.881 1.00 70.72 507 GLU A O 1
ATOM 7454 N N . LEU A 1 545 ? 107.971 67.276 99.165 1.00 67.36 508 LEU A N 1
ATOM 7455 C CA . LEU A 1 545 ? 106.966 67.794 98.256 1.00 67.36 508 LEU A CA 1
ATOM 7456 C C . LEU A 1 545 ? 107.399 67.575 96.813 1.00 67.36 508 LEU A C 1
ATOM 7457 O O . LEU A 1 545 ? 108.583 67.637 96.478 1.00 67.36 508 LEU A O 1
ATOM 7473 N N . THR A 1 546 ? 106.422 67.310 95.956 1.00 67.45 509 THR A N 1
ATOM 7474 C CA . THR A 1 546 ? 106.655 67.011 94.554 1.00 67.45 509 THR A CA 1
ATOM 7475 C C . THR A 1 546 ? 105.773 67.913 93.707 1.00 67.45 509 THR A C 1
ATOM 7476 O O . THR A 1 546 ? 104.759 68.424 94.178 1.00 67.45 509 THR A O 1
ATOM 7487 N N . GLU A 1 547 ? 106.175 68.136 92.460 1.00 67.11 510 GLU A N 1
ATOM 7488 C CA . GLU A 1 547 ? 105.409 69.049 91.621 1.00 67.11 510 GLU A CA 1
ATOM 7489 C C . GLU A 1 547 ? 104.040 68.482 91.281 1.00 67.11 510 GLU A C 1
ATOM 7490 O O . GLU A 1 547 ? 103.088 69.244 91.077 1.00 67.11 510 GLU A O 1
ATOM 7502 N N . ARG A 1 548 ? 103.911 67.156 91.240 1.00 69.34 511 ARG A N 1
ATOM 7503 C CA . ARG A 1 548 ? 102.585 66.554 91.179 1.00 69.34 511 ARG A CA 1
ATOM 7504 C C . ARG A 1 548 ? 101.757 66.927 92.401 1.00 69.34 511 ARG A C 1
ATOM 7505 O O . ARG A 1 548 ? 100.550 67.166 92.286 1.00 69.34 511 ARG A O 1
ATOM 7526 N N . ASP A 1 549 ? 102.385 66.972 93.580 1.00 66.36 512 ASP A N 1
ATOM 7527 C CA . ASP A 1 549 ? 101.679 67.420 94.773 1.00 66.36 512 ASP A CA 1
ATOM 7528 C C . ASP A 1 549 ? 101.155 68.838 94.597 1.00 66.36 512 ASP A C 1
ATOM 7529 O O . ASP A 1 549 ? 100.013 69.133 94.959 1.00 66.36 512 ASP A O 1
ATOM 7538 N N . LEU A 1 550 ? 101.974 69.730 94.049 1.00 63.77 513 LEU A N 1
ATOM 7539 C CA . LEU A 1 550 ? 101.529 71.094 93.821 1.00 63.77 513 LEU A CA 1
ATOM 7540 C C . LEU A 1 550 ? 100.439 71.176 92.775 1.00 63.77 513 LEU A C 1
ATOM 7541 O O . LEU A 1 550 ? 99.624 72.094 92.841 1.00 63.77 513 LEU A O 1
ATOM 7557 N N . ILE A 1 551 ? 100.399 70.266 91.808 1.00 65.86 514 ILE A N 1
ATOM 7558 C CA . ILE A 1 551 ? 99.294 70.278 90.854 1.00 65.86 514 ILE A CA 1
ATOM 7559 C C . ILE A 1 551 ? 98.004 69.822 91.524 1.00 65.86 514 ILE A C 1
ATOM 7560 O O . ILE A 1 551 ? 96.926 70.372 91.275 1.00 65.86 514 ILE A O 1
ATOM 7576 N N . VAL A 1 552 ? 98.093 68.780 92.357 1.00 67.25 515 VAL A N 1
ATOM 7577 C CA . VAL A 1 552 ? 96.901 68.237 93.008 1.00 67.25 515 VAL A CA 1
ATOM 7578 C C . VAL A 1 552 ? 96.348 69.209 94.041 1.00 67.25 515 VAL A C 1
ATOM 7579 O O . VAL A 1 552 ? 95.128 69.300 94.224 1.00 67.25 515 VAL A O 1
ATOM 7592 N N . LEU A 1 553 ? 97.220 69.940 94.738 1.00 63.04 516 LEU A N 1
ATOM 7593 C CA . LEU A 1 553 ? 96.749 70.916 95.714 1.00 63.04 516 LEU A CA 1
ATOM 7594 C C . LEU A 1 553 ? 95.945 72.027 95.062 1.00 63.04 516 LEU A C 1
ATOM 7595 O O . LEU A 1 553 ? 95.075 72.616 95.704 1.00 63.04 516 LEU A O 1
ATOM 7611 N N . SER A 1 554 ? 96.209 72.324 93.793 1.00 62.85 517 SER A N 1
ATOM 7612 C CA . SER A 1 554 ? 95.553 73.451 93.149 1.00 62.85 517 SER A CA 1
ATOM 7613 C C . SER A 1 554 ? 94.070 73.214 92.926 1.00 62.85 517 SER A C 1
ATOM 7614 O O . SER A 1 554 ? 93.383 74.112 92.428 1.00 62.85 517 SER A O 1
ATOM 7622 N N . GLY A 1 555 ? 93.566 72.028 93.246 1.00 63.43 518 GLY A N 1
ATOM 7623 C CA . GLY A 1 555 ? 92.153 71.751 93.134 1.00 63.43 518 GLY A CA 1
ATOM 7624 C C . GLY A 1 555 ? 91.367 71.995 94.388 1.00 63.43 518 GLY A C 1
ATOM 7625 O O . GLY A 1 555 ? 90.140 72.080 94.339 1.00 63.43 518 GLY A O 1
ATOM 7629 N N . LEU A 1 556 ? 92.049 72.123 95.518 1.00 63.48 519 LEU A N 1
ATOM 7630 C CA . LEU A 1 556 ? 91.395 72.341 96.794 1.00 63.48 519 LEU A CA 1
ATOM 7631 C C . LEU A 1 556 ? 90.678 73.681 96.821 1.00 63.48 519 LEU A C 1
ATOM 7632 O O . LEU A 1 556 ? 91.198 74.703 96.372 1.00 63.48 519 LEU A O 1
ATOM 7648 N N . ARG A 1 557 ? 89.471 73.664 97.373 1.00 65.15 520 ARG A N 1
ATOM 7649 C CA . ARG A 1 557 ? 88.710 74.868 97.647 1.00 65.15 520 ARG A CA 1
ATOM 7650 C C . ARG A 1 557 ? 88.369 74.900 99.124 1.00 65.15 520 ARG A C 1
ATOM 7651 O O . ARG A 1 557 ? 88.032 73.877 99.720 1.00 65.15 520 ARG A O 1
ATOM 7672 N N . PHE A 1 558 ? 88.472 76.079 99.708 1.00 61.54 521 PHE A N 1
ATOM 7673 C CA . PHE A 1 558 ? 88.360 76.251 101.140 1.00 61.54 521 PHE A CA 1
ATOM 7674 C C . PHE A 1 558 ? 86.983 76.784 101.508 1.00 61.54 521 PHE A C 1
ATOM 7675 O O . PHE A 1 558 ? 86.276 77.380 100.691 1.00 61.54 521 PHE A O 1
ATOM 7692 N N . TYR A 1 559 ? 86.596 76.541 102.754 1.00 64.93 522 TYR A N 1
ATOM 7693 C CA . TYR A 1 559 ? 85.482 77.228 103.379 1.00 64.93 522 TYR A CA 1
ATOM 7694 C C . TYR A 1 559 ? 86.028 78.453 104.097 1.00 64.93 522 TYR A C 1
ATOM 7695 O O . TYR A 1 559 ? 87.213 78.518 104.431 1.00 64.93 522 TYR A O 1
ATOM 7713 N N . ARG A 1 560 ? 85.154 79.426 104.336 1.00 63.14 523 ARG A N 1
ATOM 7714 C CA . ARG A 1 560 ? 85.548 80.687 104.946 1.00 63.14 523 ARG A CA 1
ATOM 7715 C C . ARG A 1 560 ? 86.227 80.418 106.280 1.00 63.14 523 ARG A C 1
ATOM 7716 O O . ARG A 1 560 ? 85.732 79.622 107.083 1.00 63.14 523 ARG A O 1
ATOM 7737 N N . GLU A 1 561 ? 87.357 81.080 106.515 1.00 60.91 524 GLU A N 1
ATOM 7738 C CA . GLU A 1 561 ? 88.051 80.950 107.787 1.00 60.91 524 GLU A CA 1
ATOM 7739 C C . GLU A 1 561 ? 88.150 82.287 108.502 1.00 60.91 524 GLU A C 1
ATOM 7740 O O . GLU A 1 561 ? 88.147 82.336 109.734 1.00 60.91 524 GLU A O 1
ATOM 7752 N N . PHE A 1 562 ? 88.263 83.369 107.742 1.00 57.95 525 PHE A N 1
ATOM 7753 C CA . PHE A 1 562 ? 88.232 84.701 108.311 1.00 57.95 525 PHE A CA 1
ATOM 7754 C C . PHE A 1 562 ? 86.945 85.402 107.918 1.00 57.95 525 PHE A C 1
ATOM 7755 O O . PHE A 1 562 ? 86.192 84.938 107.064 1.00 57.95 525 PHE A O 1
ATOM 7772 N N . ARG A 1 563 ? 86.698 86.536 108.561 1.00 63.73 526 ARG A N 1
ATOM 7773 C CA . ARG A 1 563 ? 85.467 87.287 108.386 1.00 63.73 526 ARG A CA 1
ATOM 7774 C C . ARG A 1 563 ? 85.793 88.727 108.035 1.00 63.73 526 ARG A C 1
ATOM 7775 O O . ARG A 1 563 ? 86.786 89.279 108.514 1.00 63.73 526 ARG A O 1
ATOM 7796 N N . LEU A 1 564 ? 84.970 89.321 107.189 1.00 59.80 527 LEU A N 1
ATOM 7797 C CA . LEU A 1 564 ? 85.122 90.739 106.904 1.00 59.80 527 LEU A CA 1
ATOM 7798 C C . LEU A 1 564 ? 84.705 91.568 108.116 1.00 59.80 527 LEU A C 1
ATOM 7799 O O . LEU A 1 564 ? 83.683 91.277 108.741 1.00 59.80 527 LEU A O 1
ATOM 7815 N N . PRO A 1 565 ? 85.469 92.601 108.470 1.00 60.06 528 PRO A N 1
ATOM 7816 C CA . PRO A 1 565 ? 84.952 93.605 109.407 1.00 60.06 528 PRO A CA 1
ATOM 7817 C C . PRO A 1 565 ? 83.691 94.240 108.852 1.00 60.06 528 PRO A C 1
ATOM 7818 O O . PRO A 1 565 ? 83.664 94.709 107.716 1.00 60.06 528 PRO A O 1
ATOM 7829 N N . LYS A 1 566 ? 82.637 94.240 109.652 1.00 59.69 529 LYS A N 1
ATOM 7830 C CA . LYS A 1 566 ? 81.334 94.656 109.166 1.00 59.69 529 LYS A CA 1
ATOM 7831 C C . LYS A 1 566 ? 81.128 96.157 109.224 1.00 59.69 529 LYS A C 1
ATOM 7832 O O . LYS A 1 566 ? 80.171 96.652 108.626 1.00 59.69 529 LYS A O 1
ATOM 7851 N N . LYS A 1 567 ? 82.003 96.891 109.905 1.00 61.65 530 LYS A N 1
ATOM 7852 C CA . LYS A 1 567 ? 81.871 98.332 110.031 1.00 61.65 530 LYS A CA 1
ATOM 7853 C C . LYS A 1 567 ? 83.205 98.967 109.676 1.00 61.65 530 LYS A C 1
ATOM 7854 O O . LYS A 1 567 ? 84.253 98.513 110.138 1.00 61.65 530 LYS A O 1
ATOM 7873 N N . VAL A 1 568 ? 83.152 100.023 108.857 1.00 60.75 531 VAL A N 1
ATOM 7874 C CA . VAL A 1 568 ? 84.370 100.628 108.329 1.00 60.75 531 VAL A CA 1
ATOM 7875 C C . VAL A 1 568 ? 85.264 101.076 109.469 1.00 60.75 531 VAL A C 1
ATOM 7876 O O . VAL A 1 568 ? 84.796 101.614 110.477 1.00 60.75 531 VAL A O 1
ATOM 7889 N N . ASP A 1 569 ? 86.563 100.874 109.301 1.00 61.40 532 ASP A N 1
ATOM 7890 C CA . ASP A 1 569 ? 87.569 101.516 110.139 1.00 61.40 532 ASP A CA 1
ATOM 7891 C C . ASP A 1 569 ? 87.877 102.861 109.501 1.00 61.40 532 ASP A C 1
ATOM 7892 O O . ASP A 1 569 ? 88.507 102.940 108.448 1.00 61.40 532 ASP A O 1
ATOM 7901 N N . LEU A 1 570 ? 87.411 103.938 110.133 1.00 59.80 533 LEU A N 1
ATOM 7902 C CA . LEU A 1 570 ? 87.598 105.261 109.549 1.00 59.80 533 LEU A CA 1
ATOM 7903 C C . LEU A 1 570 ? 89.048 105.712 109.623 1.00 59.80 533 LEU A C 1
ATOM 7904 O O . LEU A 1 570 ? 89.442 106.641 108.917 1.00 59.80 533 LEU A O 1
ATOM 7920 N N . GLU A 1 571 ? 89.853 105.082 110.467 1.00 60.98 534 GLU A N 1
ATOM 7921 C CA . GLU A 1 571 ? 91.253 105.463 110.548 1.00 60.98 534 GLU A CA 1
ATOM 7922 C C . GLU A 1 571 ? 92.051 104.955 109.358 1.00 60.98 534 GLU A C 1
ATOM 7923 O O . GLU A 1 571 ? 93.181 105.403 109.146 1.00 60.98 534 GLU A O 1
ATOM 7935 N N . MET A 1 572 ? 91.495 104.020 108.583 1.00 59.58 535 MET A N 1
ATOM 7936 C CA . MET A 1 572 ? 92.233 103.476 107.448 1.00 59.58 535 MET A CA 1
ATOM 7937 C C . MET A 1 572 ? 91.756 104.064 106.127 1.00 59.58 535 MET A C 1
ATOM 7938 O O . MET A 1 572 ? 92.452 103.947 105.114 1.00 59.58 535 MET A O 1
ATOM 7952 N N . ILE A 1 573 ? 90.581 104.693 106.111 1.00 57.97 536 ILE A N 1
ATOM 7953 C CA . ILE A 1 573 ? 90.030 105.239 104.879 1.00 57.97 536 ILE A CA 1
ATOM 7954 C C . ILE A 1 573 ? 90.165 106.751 104.776 1.00 57.97 536 ILE A C 1
ATOM 7955 O O . ILE A 1 573 ? 89.691 107.331 103.788 1.00 57.97 536 ILE A O 1
ATOM 7971 N N . ILE A 1 574 ? 90.802 107.407 105.741 1.00 59.00 537 ILE A N 1
ATOM 7972 C CA . ILE A 1 574 ? 90.863 108.863 105.793 1.00 59.00 537 ILE A CA 1
ATOM 7973 C C . ILE A 1 574 ? 92.327 109.276 105.813 1.00 59.00 537 ILE A C 1
ATOM 7974 O O . ILE A 1 574 ? 93.122 108.737 106.591 1.00 59.00 537 ILE A O 1
ATOM 7990 N N . ASN A 1 575 ? 92.684 110.228 104.952 1.00 59.99 538 ASN A N 1
ATOM 7991 C CA . ASN A 1 575 ? 94.042 110.744 104.893 1.00 59.99 538 ASN A CA 1
ATOM 7992 C C . ASN A 1 575 ? 94.043 112.112 104.225 1.00 59.99 538 ASN A C 1
ATOM 7993 O O . ASN A 1 575 ? 93.002 112.637 103.827 1.00 59.99 538 ASN A O 1
ATOM 8004 N N . ASP A 1 576 ? 95.244 112.679 104.104 1.00 62.53 539 ASP A N 1
ATOM 8005 C CA . ASP A 1 576 ? 95.394 114.056 103.653 1.00 62.53 539 ASP A CA 1
ATOM 8006 C C . ASP A 1 576 ? 95.453 114.186 102.138 1.00 62.53 539 ASP A C 1
ATOM 8007 O O . ASP A 1 576 ? 95.477 115.311 101.633 1.00 62.53 539 ASP A O 1
ATOM 8016 N N . LYS A 1 577 ? 95.486 113.081 101.401 1.00 61.04 540 LYS A N 1
ATOM 8017 C CA . LYS A 1 577 ? 95.794 113.141 99.979 1.00 61.04 540 LYS A CA 1
ATOM 8018 C C . LYS A 1 577 ? 94.515 113.327 99.165 1.00 61.04 540 LYS A C 1
ATOM 8019 O O . LYS A 1 577 ? 93.410 113.420 99.702 1.00 61.04 540 LYS A O 1
ATOM 8038 N N . ALA A 1 578 ? 94.664 113.382 97.846 1.00 57.68 541 ALA A N 1
ATOM 8039 C CA . ALA A 1 578 ? 93.592 113.744 96.937 1.00 57.68 541 ALA A CA 1
ATOM 8040 C C . ALA A 1 578 ? 92.872 112.509 96.410 1.00 57.68 541 ALA A C 1
ATOM 8041 O O . ALA A 1 578 ? 93.306 111.372 96.588 1.00 57.68 541 ALA A O 1
ATOM 8048 N N . ILE A 1 579 ? 91.756 112.752 95.737 1.00 54.31 542 ILE A N 1
ATOM 8049 C CA . ILE A 1 579 ? 90.858 111.701 95.287 1.00 54.31 542 ILE A CA 1
ATOM 8050 C C . ILE A 1 579 ? 90.465 111.984 93.843 1.00 54.31 542 ILE A C 1
ATOM 8051 O O . ILE A 1 579 ? 90.149 113.125 93.491 1.00 54.31 542 ILE A O 1
ATOM 8067 N N . SER A 1 580 ? 90.504 110.956 93.008 1.00 49.53 543 SER A N 1
ATOM 8068 C CA . SER A 1 580 ? 90.099 111.130 91.631 1.00 49.53 543 SER A CA 1
ATOM 8069 C C . SER A 1 580 ? 88.599 111.380 91.557 1.00 49.53 543 SER A C 1
ATOM 8070 O O . SER A 1 580 ? 87.825 110.739 92.264 1.00 49.53 543 SER A O 1
ATOM 8078 N N . PRO A 1 581 ? 88.156 112.309 90.721 1.00 48.44 544 PRO A N 1
ATOM 8079 C CA . PRO A 1 581 ? 86.727 112.465 90.518 1.00 48.44 544 PRO A CA 1
ATOM 8080 C C . PRO A 1 581 ? 86.120 111.168 90.023 1.00 48.44 544 PRO A C 1
ATOM 8081 O O . PRO A 1 581 ? 86.846 110.242 89.637 1.00 48.44 544 PRO A O 1
ATOM 8092 N N . PRO A 1 582 ? 84.802 111.046 90.036 1.00 48.93 545 PRO A N 1
ATOM 8093 C CA . PRO A 1 582 ? 84.169 109.994 89.246 1.00 48.93 545 PRO A CA 1
ATOM 8094 C C . PRO A 1 582 ? 84.452 110.207 87.771 1.00 48.93 545 PRO A C 1
ATOM 8095 O O . PRO A 1 582 ? 84.888 111.277 87.352 1.00 48.93 545 PRO A O 1
ATOM 8106 N N . LYS A 1 583 ? 84.208 109.165 86.977 1.00 48.78 546 LYS A N 1
ATOM 8107 C CA . LYS A 1 583 ? 84.555 109.222 85.562 1.00 48.78 546 LYS A CA 1
ATOM 8108 C C . LYS A 1 583 ? 83.951 110.438 84.880 1.00 48.78 546 LYS A C 1
ATOM 8109 O O . LYS A 1 583 ? 84.654 111.212 84.229 1.00 48.78 546 LYS A O 1
ATOM 8128 N N . ASN A 1 584 ? 82.646 110.632 85.025 1.00 49.39 547 ASN A N 1
ATOM 8129 C CA . ASN A 1 584 ? 81.986 111.708 84.305 1.00 49.39 547 ASN A CA 1
ATOM 8130 C C . ASN A 1 584 ? 82.492 113.081 84.710 1.00 49.39 547 ASN A C 1
ATOM 8131 O O . ASN A 1 584 ? 82.266 114.046 83.978 1.00 49.39 547 ASN A O 1
ATOM 8142 N N . LEU A 1 585 ? 83.165 113.196 85.844 1.00 49.02 548 LEU A N 1
ATOM 8143 C CA . LEU A 1 585 ? 83.729 114.458 86.281 1.00 49.02 548 LEU A CA 1
ATOM 8144 C C . LEU A 1 585 ? 85.242 114.494 86.170 1.00 49.02 548 LEU A C 1
ATOM 8145 O O . LEU A 1 585 ? 85.873 115.357 86.786 1.00 49.02 548 LEU A O 1
ATOM 8161 N N . ILE A 1 586 ? 85.845 113.592 85.399 1.00 48.03 549 ILE A N 1
ATOM 8162 C CA . ILE A 1 586 ? 87.299 113.573 85.308 1.00 48.03 549 ILE A CA 1
ATOM 8163 C C . ILE A 1 586 ? 87.804 114.847 84.649 1.00 48.03 549 ILE A C 1
ATOM 8164 O O . ILE A 1 586 ? 88.893 115.335 84.973 1.00 48.03 549 ILE A O 1
ATOM 8180 N N . TRP A 1 587 ? 87.006 115.436 83.755 1.00 46.91 550 TRP A N 1
ATOM 8181 C CA . TRP A 1 587 ? 87.418 116.675 83.113 1.00 46.91 550 TRP A CA 1
ATOM 8182 C C . TRP A 1 587 ? 87.509 117.833 84.091 1.00 46.91 550 TRP A C 1
ATOM 8183 O O . TRP A 1 587 ? 87.980 118.906 83.711 1.00 46.91 550 TRP A O 1
ATOM 8204 N N . THR A 1 588 ? 87.061 117.661 85.336 1.00 48.11 551 THR A N 1
ATOM 8205 C CA . THR A 1 588 ? 87.267 118.720 86.314 1.00 48.11 551 THR A CA 1
ATOM 8206 C C . THR A 1 588 ? 88.697 118.752 86.822 1.00 48.11 551 THR A C 1
ATOM 8207 O O . THR A 1 588 ? 89.040 119.636 87.608 1.00 48.11 551 THR A O 1
ATOM 8218 N N . SER A 1 589 ? 89.538 117.813 86.405 1.00 46.30 552 SER A N 1
ATOM 8219 C CA . SER A 1 589 ? 90.927 117.833 86.834 1.00 46.30 552 SER A CA 1
ATOM 8220 C C . SER A 1 589 ? 91.813 118.665 85.918 1.00 46.30 552 SER A C 1
ATOM 8221 O O . SER A 1 589 ? 93.026 118.720 86.137 1.00 46.30 552 SER A O 1
ATOM 8229 N N . PHE A 1 590 ? 91.237 119.325 84.918 1.00 45.69 553 PHE A N 1
ATOM 8230 C CA . PHE A 1 590 ? 91.983 120.163 83.995 1.00 45.69 553 PHE A CA 1
ATOM 8231 C C . PHE A 1 590 ? 91.436 121.582 83.993 1.00 45.69 553 PHE A C 1
ATOM 8232 O O . PHE A 1 590 ? 90.227 121.776 84.131 1.00 45.69 553 PHE A O 1
ATOM 8249 N N . PRO A 1 591 ? 92.278 122.597 83.819 1.00 46.17 554 PRO A N 1
ATOM 8250 C CA . PRO A 1 591 ? 91.777 123.969 83.856 1.00 46.17 554 PRO A CA 1
ATOM 8251 C C . PRO A 1 591 ? 90.750 124.228 82.775 1.00 46.17 554 PRO A C 1
ATOM 8252 O O . PRO A 1 591 ? 90.820 123.684 81.678 1.00 46.17 554 PRO A O 1
ATOM 8263 N N . ARG A 1 592 ? 89.790 125.084 83.107 1.00 52.35 555 ARG A N 1
ATOM 8264 C CA . ARG A 1 59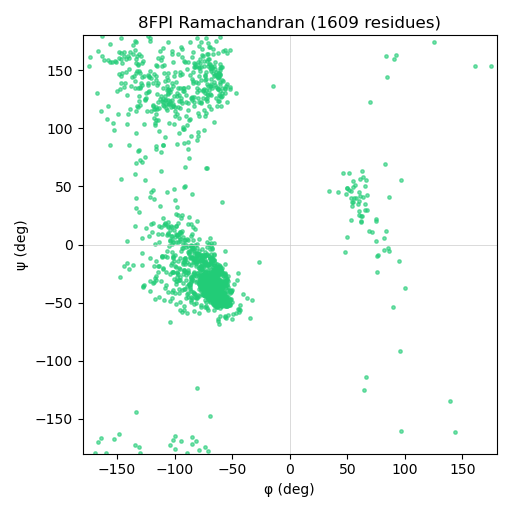2 ? 88.662 125.331 82.223 1.00 52.35 555 ARG A CA 1
ATOM 8265 C C . ARG A 1 592 ? 89.117 125.897 80.886 1.00 52.35 555 ARG A C 1
ATOM 8266 O O . ARG A 1 592 ? 88.378 125.855 79.899 1.00 52.35 555 ARG A O 1
ATOM 8287 N N . ASN A 1 593 ? 90.327 126.445 80.837 1.00 47.70 556 ASN A N 1
ATOM 8288 C CA . ASN A 1 593 ? 90.812 127.045 79.603 1.00 47.70 556 ASN A CA 1
ATOM 8289 C C . ASN A 1 593 ? 91.405 126.002 78.674 1.00 47.70 556 ASN A C 1
ATOM 8290 O O . ASN A 1 593 ? 91.457 126.208 77.459 1.00 47.70 556 ASN A O 1
ATOM 8301 N N . TYR A 1 594 ? 91.851 124.880 79.224 1.00 45.25 557 TYR A N 1
ATOM 8302 C CA . TYR A 1 594 ? 92.449 123.813 78.442 1.00 45.25 557 TYR A CA 1
ATOM 8303 C C . TYR A 1 594 ? 91.431 122.828 77.903 1.00 45.25 557 TYR A C 1
ATOM 8304 O O . TYR A 1 594 ? 91.808 121.943 77.134 1.00 45.25 557 TYR A O 1
ATOM 8322 N N . MET A 1 595 ? 90.174 122.961 78.266 1.00 47.17 558 MET A N 1
ATOM 8323 C CA . MET A 1 595 ? 89.087 122.108 77.832 1.00 47.17 558 MET A CA 1
ATOM 8324 C C . MET A 1 595 ? 88.220 122.818 76.807 1.00 47.17 558 MET A C 1
ATOM 8325 O O . MET A 1 595 ? 87.980 124.020 76.932 1.00 47.17 558 MET A O 1
ATOM 8339 N N . PRO A 1 596 ? 87.738 122.118 75.785 1.00 48.71 559 PRO A N 1
ATOM 8340 C CA . PRO A 1 596 ? 86.900 122.780 74.786 1.00 48.71 559 PRO A CA 1
ATOM 8341 C C . PRO A 1 596 ? 85.531 123.132 75.346 1.00 48.71 559 PRO A C 1
ATOM 8342 O O . PRO A 1 596 ? 85.104 122.629 76.381 1.00 48.71 559 PRO A O 1
ATOM 8353 N N . SER A 1 597 ? 84.837 124.023 74.639 1.00 51.26 560 SER A N 1
ATOM 8354 C CA . SER A 1 597 ? 83.602 124.582 75.175 1.00 51.26 560 SER A CA 1
ATOM 8355 C C . SER A 1 597 ? 82.578 123.498 75.470 1.00 51.26 560 SER A C 1
ATOM 8356 O O . SER A 1 597 ? 81.898 123.544 76.502 1.00 51.26 560 SER A O 1
ATOM 8364 N N . HIS A 1 598 ? 82.440 122.523 74.577 1.00 51.10 561 HIS A N 1
ATOM 8365 C CA . HIS A 1 598 ? 81.460 121.467 74.782 1.00 51.10 561 HIS A CA 1
ATOM 8366 C C . HIS A 1 598 ? 81.745 120.639 76.023 1.00 51.10 561 HIS A C 1
ATOM 8367 O O . HIS A 1 598 ? 80.829 119.987 76.530 1.00 51.10 561 HIS A O 1
ATOM 8381 N N . ILE A 1 599 ? 82.975 120.638 76.518 1.00 49.11 562 ILE A N 1
ATOM 8382 C CA . ILE A 1 599 ? 83.330 119.940 77.744 1.00 49.11 562 ILE A CA 1
ATOM 8383 C C . ILE A 1 599 ? 83.085 120.814 78.961 1.00 49.11 562 ILE A C 1
ATOM 8384 O O . ILE A 1 599 ? 82.628 120.338 79.999 1.00 49.11 562 ILE A O 1
ATOM 8400 N N . GLN A 1 600 ? 83.370 122.107 78.847 1.00 51.08 563 GLN A N 1
ATOM 8401 C CA . GLN A 1 600 ? 83.075 123.018 79.941 1.00 51.08 563 GLN A CA 1
ATOM 8402 C C . GLN A 1 600 ? 81.587 123.032 80.242 1.00 51.08 563 GLN A C 1
ATOM 8403 O O . GLN A 1 600 ? 81.171 122.841 81.390 1.00 51.08 563 GLN A O 1
ATOM 8417 N N . ASN A 1 601 ? 80.763 123.250 79.224 1.00 51.49 564 ASN A N 1
ATOM 8418 C CA . ASN A 1 601 ? 79.333 123.325 79.478 1.00 51.49 564 ASN A CA 1
ATOM 8419 C C . ASN A 1 601 ? 78.674 121.960 79.492 1.00 51.49 564 ASN A C 1
ATOM 8420 O O . ASN A 1 601 ? 77.445 121.883 79.502 1.00 51.49 564 ASN A O 1
ATOM 8431 N N . TYR A 1 602 ? 79.456 120.889 79.465 1.00 49.89 565 TYR A N 1
ATOM 8432 C CA . TYR A 1 602 ? 78.957 119.567 79.809 1.00 49.89 565 TYR A CA 1
ATOM 8433 C C . TYR A 1 602 ? 79.212 119.297 81.283 1.00 49.89 565 TYR A C 1
ATOM 8434 O O . TYR A 1 602 ? 78.369 118.720 81.973 1.00 49.89 565 TYR A O 1
ATOM 8452 N N . ILE A 1 603 ? 80.368 119.727 81.784 1.00 49.66 566 ILE A N 1
ATOM 8453 C CA . ILE A 1 603 ? 80.693 119.448 83.174 1.00 49.66 566 ILE A CA 1
ATOM 8454 C C . ILE A 1 603 ? 80.084 120.482 84.102 1.00 49.66 566 ILE A C 1
ATOM 8455 O O . ILE A 1 603 ? 80.084 120.304 85.322 1.00 49.66 566 ILE A O 1
ATOM 8471 N N . GLU A 1 604 ? 79.549 121.572 83.557 1.00 53.60 567 GLU A N 1
ATOM 8472 C CA . GLU A 1 604 ? 78.679 122.402 84.380 1.00 53.60 567 GLU A CA 1
ATOM 8473 C C . GLU A 1 604 ? 77.310 121.773 84.599 1.00 53.60 567 GLU A C 1
ATOM 8474 O O . GLU A 1 604 ? 76.633 122.135 85.565 1.00 53.60 567 GLU A O 1
ATOM 8486 N N . HIS A 1 605 ? 76.891 120.843 83.745 1.00 53.53 568 HIS A N 1
ATOM 8487 C CA . HIS A 1 605 ? 75.623 120.151 83.904 1.00 53.53 568 HIS A CA 1
ATOM 8488 C C . HIS A 1 605 ? 75.777 118.792 84.558 1.00 53.53 568 HIS A C 1
ATOM 8489 O O . HIS A 1 605 ? 74.816 118.289 85.141 1.00 53.53 568 HIS A O 1
ATOM 8503 N N . GLU A 1 606 ? 76.946 118.176 84.460 1.00 50.97 569 GLU A N 1
ATOM 8504 C CA . GLU A 1 606 ? 77.181 116.902 85.115 1.00 50.97 569 GLU A CA 1
ATOM 8505 C C . GLU A 1 606 ? 77.426 117.041 86.604 1.00 50.97 569 GLU A C 1
ATOM 8506 O O . GLU A 1 606 ? 77.380 116.040 87.320 1.00 50.97 569 GLU A O 1
ATOM 8518 N N . LYS A 1 607 ? 77.713 118.248 87.090 1.00 51.48 570 LYS A N 1
ATOM 8519 C CA . LYS A 1 607 ? 77.842 118.449 88.527 1.00 51.48 570 LYS A CA 1
ATOM 8520 C C . LYS A 1 607 ? 76.480 118.496 89.196 1.00 51.48 570 LYS A C 1
ATOM 8521 O O . LYS A 1 607 ? 76.332 118.059 90.339 1.00 51.48 570 LYS A O 1
ATOM 8540 N N . LEU A 1 608 ? 75.470 118.995 88.494 1.00 52.31 571 LEU A N 1
ATOM 8541 C CA . LEU A 1 608 ? 74.121 119.050 89.029 1.00 52.31 571 LEU A CA 1
ATOM 8542 C C . LEU A 1 608 ? 73.516 117.676 89.254 1.00 52.31 571 LEU A C 1
ATOM 8543 O O . LEU A 1 608 ? 72.357 117.593 89.673 1.00 52.31 571 LEU A O 1
ATOM 8559 N N . LYS A 1 609 ? 74.253 116.603 88.977 1.00 51.72 572 LYS A N 1
ATOM 8560 C CA . LYS A 1 609 ? 73.771 115.253 89.233 1.00 51.72 572 LYS A CA 1
ATOM 8561 C C . LYS A 1 609 ? 74.825 114.396 89.921 1.00 51.72 572 LYS A C 1
ATOM 8562 O O . LYS A 1 609 ? 74.860 113.184 89.713 1.00 51.72 572 LYS A O 1
ATOM 8581 N N . PHE A 1 610 ? 75.673 115.000 90.738 1.00 51.17 573 PHE A N 1
ATOM 8582 C CA . PHE A 1 610 ? 76.577 114.272 91.609 1.00 51.17 573 PHE A CA 1
ATOM 8583 C C . PHE A 1 610 ? 76.466 114.838 93.015 1.00 51.17 573 PHE A C 1
ATOM 8584 O O . PHE A 1 610 ? 76.178 116.021 93.197 1.00 51.17 573 PHE A O 1
ATOM 8601 N N . SER A 1 611 ? 76.677 113.984 94.006 1.00 55.20 574 SER A N 1
ATOM 8602 C CA . SER A 1 611 ? 76.641 114.432 95.383 1.00 55.20 574 SER A CA 1
ATOM 8603 C C . SER A 1 611 ? 77.865 115.281 95.689 1.00 55.20 574 SER A C 1
ATOM 8604 O O . SER A 1 611 ? 78.896 115.194 95.025 1.00 55.20 574 SER A O 1
ATOM 8612 N N . GLU A 1 612 ? 77.747 116.104 96.727 1.00 56.34 575 GLU A N 1
ATOM 8613 C CA . GLU A 1 612 ? 78.864 116.937 97.137 1.00 56.34 575 GLU A CA 1
ATOM 8614 C C . GLU A 1 612 ? 80.083 116.119 97.519 1.00 56.34 575 GLU A C 1
ATOM 8615 O O . GLU A 1 612 ? 81.192 116.656 97.520 1.00 56.34 575 GLU A O 1
ATOM 8627 N N . SER A 1 613 ? 79.909 114.849 97.859 1.00 56.76 576 SER A N 1
ATOM 8628 C CA . SER A 1 613 ? 81.031 113.973 98.147 1.00 56.76 576 SER A CA 1
ATOM 8629 C C . SER A 1 613 ? 81.744 113.506 96.887 1.00 56.76 576 SER A C 1
ATOM 8630 O O . SER A 1 613 ? 82.973 113.408 96.888 1.00 56.76 576 SER A O 1
ATOM 8638 N N . ASP A 1 614 ? 81.011 113.242 95.810 1.00 54.54 577 ASP A N 1
ATOM 8639 C CA . ASP A 1 614 ? 81.627 112.883 94.541 1.00 54.54 577 ASP A CA 1
ATOM 8640 C C . ASP A 1 614 ? 82.417 114.034 93.941 1.00 54.54 577 ASP A C 1
ATOM 8641 O O . ASP A 1 614 ? 83.478 113.812 93.350 1.00 54.54 577 ASP A O 1
ATOM 8650 N N . LYS A 1 615 ? 81.925 115.263 94.089 1.00 52.81 578 LYS A N 1
ATOM 8651 C CA . LYS A 1 615 ? 82.632 116.412 93.540 1.00 52.81 578 LYS A CA 1
ATOM 8652 C C . LYS A 1 615 ? 83.747 116.880 94.466 1.00 52.81 578 LYS A C 1
ATOM 8653 O O . LYS A 1 615 ? 84.286 117.973 94.277 1.00 52.81 578 LYS A O 1
ATOM 8672 N N . SER A 1 616 ? 84.117 116.070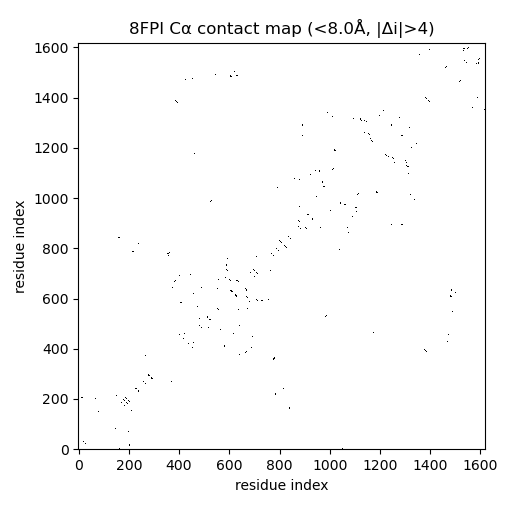 95.457 1.00 57.34 579 SER A N 1
ATOM 8673 C CA . SER A 1 616 ? 84.847 116.600 96.602 1.00 57.34 579 SER A CA 1
ATOM 8674 C C . SER A 1 616 ? 86.295 116.941 96.260 1.00 57.34 579 SER A C 1
ATOM 8675 O O . SER A 1 616 ? 86.787 118.005 96.654 1.00 57.34 579 SER A O 1
ATOM 8683 N N . ARG A 1 617 ? 86.991 116.074 95.531 1.00 54.61 580 ARG A N 1
ATOM 8684 C CA . ARG A 1 617 ? 88.370 116.330 95.116 1.00 54.61 580 ARG A CA 1
ATOM 8685 C C . ARG A 1 617 ? 89.419 116.009 96.169 1.00 54.61 580 ARG A C 1
ATOM 8686 O O . ARG A 1 617 ? 90.612 116.084 95.875 1.00 54.61 580 ARG A O 1
ATOM 8707 N N . ARG A 1 618 ? 89.019 115.633 97.378 1.00 57.52 581 ARG A N 1
ATOM 8708 C CA . ARG A 1 618 ? 89.973 115.151 98.370 1.00 57.52 581 ARG A CA 1
ATOM 8709 C C . ARG A 1 618 ? 89.318 114.078 99.222 1.00 57.52 581 ARG A C 1
ATOM 8710 O O . ARG A 1 618 ? 88.095 114.024 99.349 1.00 57.52 581 ARG A O 1
ATOM 8730 N N . VAL A 1 619 ? 90.152 113.222 99.805 1.00 56.39 582 VAL A N 1
ATOM 8731 C CA . VAL A 1 619 ? 89.647 112.097 100.589 1.00 56.39 582 VAL A CA 1
ATOM 8732 C C . VAL A 1 619 ? 88.926 112.594 101.837 1.00 56.39 582 VAL A C 1
ATOM 8733 O O . VAL A 1 619 ? 87.749 112.283 102.067 1.00 56.39 582 VAL A O 1
ATOM 8746 N N . LEU A 1 620 ? 89.621 113.380 102.658 1.00 57.71 583 LEU A N 1
ATOM 8747 C CA . LEU A 1 620 ? 89.011 113.934 103.860 1.00 57.71 583 LEU A CA 1
ATOM 8748 C C . LEU A 1 620 ? 87.701 114.626 103.529 1.00 57.71 583 LEU A C 1
ATOM 8749 O O . LEU A 1 620 ? 86.665 114.356 104.142 1.00 57.71 583 LEU A O 1
ATOM 8765 N N . GLU A 1 621 ? 87.732 115.526 102.553 1.00 57.76 584 GLU A N 1
ATOM 8766 C CA . GLU A 1 621 ? 86.522 116.204 102.117 1.00 57.76 584 GLU A CA 1
ATOM 8767 C C . GLU A 1 621 ? 85.506 115.218 101.566 1.00 57.76 584 GLU A C 1
ATOM 8768 O O . GLU A 1 621 ? 84.295 115.407 101.715 1.00 57.76 584 GLU A O 1
ATOM 8780 N N . TYR A 1 622 ? 85.985 114.155 100.915 1.00 55.51 585 TYR A N 1
ATOM 8781 C CA . TYR A 1 622 ? 85.083 113.169 100.332 1.00 55.51 585 TYR A CA 1
ATOM 8782 C C . TYR A 1 622 ? 84.207 112.545 101.398 1.00 55.51 585 TYR A C 1
ATOM 8783 O O . TYR A 1 622 ? 83.004 112.360 101.194 1.00 55.51 585 TYR A O 1
ATOM 8801 N N . TYR A 1 623 ? 84.794 112.220 102.548 1.00 56.51 586 TYR A N 1
ATOM 8802 C CA . TYR A 1 623 ? 84.021 111.587 103.610 1.00 56.51 586 TYR A CA 1
ATOM 8803 C C . TYR A 1 623 ? 83.261 112.608 104.446 1.00 56.51 586 TYR A C 1
ATOM 8804 O O . TYR A 1 623 ? 82.087 112.399 104.762 1.00 56.51 586 TYR A O 1
ATOM 8822 N N . LEU A 1 624 ? 83.899 113.727 104.795 1.00 57.74 587 LEU A N 1
ATOM 8823 C CA . LEU A 1 624 ? 83.229 114.747 105.593 1.00 57.74 587 LEU A CA 1
ATOM 8824 C C . LEU A 1 624 ? 81.981 115.289 104.929 1.00 57.74 587 LEU A C 1
ATOM 8825 O O . LEU A 1 624 ? 81.109 115.802 105.631 1.00 57.74 587 LEU A O 1
ATOM 8841 N N . ARG A 1 625 ? 81.865 115.193 103.610 1.00 57.79 588 ARG A N 1
ATOM 8842 C CA . ARG A 1 625 ? 80.723 115.739 102.894 1.00 57.79 588 ARG A CA 1
ATOM 8843 C C . ARG A 1 625 ? 79.669 114.694 102.591 1.00 57.79 588 ARG A C 1
ATOM 8844 O O . ARG A 1 625 ? 78.721 114.980 101.856 1.00 57.79 588 ARG A O 1
ATOM 8865 N N . ASP A 1 626 ? 79.810 113.491 103.140 1.00 58.76 589 ASP A N 1
ATOM 8866 C CA . ASP A 1 626 ? 78.920 112.381 102.820 1.00 58.76 589 ASP A CA 1
ATOM 8867 C C . ASP A 1 626 ? 77.787 112.360 103.838 1.00 58.76 589 ASP A C 1
ATOM 8868 O O . ASP A 1 626 ? 77.911 111.852 104.951 1.00 58.76 589 ASP A O 1
ATOM 8877 N N . ASN A 1 627 ? 76.665 112.906 103.437 1.00 58.44 590 ASN A N 1
ATOM 8878 C CA . ASN A 1 627 ? 75.519 112.981 104.319 1.00 58.44 590 ASN A CA 1
ATOM 8879 C C . ASN A 1 627 ? 74.665 111.733 104.291 1.00 58.44 590 ASN A C 1
ATOM 8880 O O . ASN A 1 627 ? 73.662 111.686 105.005 1.00 58.44 590 ASN A O 1
ATOM 8891 N N . LYS A 1 628 ? 75.018 110.722 103.496 1.00 59.86 591 LYS A N 1
ATOM 8892 C CA . LYS A 1 628 ? 74.338 109.433 103.499 1.00 59.86 591 LYS A CA 1
ATOM 8893 C C . LYS A 1 628 ? 75.304 108.322 103.879 1.00 59.86 591 LYS A C 1
ATOM 8894 O O . LYS A 1 628 ? 75.044 107.146 103.636 1.00 59.86 591 LYS A O 1
ATOM 8913 N N . PHE A 1 629 ? 76.419 108.691 104.489 1.00 58.53 592 PHE A N 1
ATOM 8914 C CA . PHE A 1 629 ? 77.403 107.725 104.940 1.00 58.53 592 PHE A CA 1
ATOM 8915 C C . PHE A 1 629 ? 76.795 106.806 105.987 1.00 58.53 592 PHE A C 1
ATOM 8916 O O . PHE A 1 629 ? 75.944 107.219 106.775 1.00 58.53 592 PHE A O 1
ATOM 8933 N N . ASN A 1 630 ? 77.216 105.544 105.982 1.00 61.10 593 ASN A N 1
ATOM 8934 C CA . ASN A 1 630 ? 76.963 104.672 107.116 1.00 61.10 593 ASN A CA 1
ATOM 8935 C C . ASN A 1 630 ? 78.077 103.648 107.190 1.00 61.10 593 ASN A C 1
ATOM 8936 O O . ASN A 1 630 ? 78.747 103.369 106.199 1.00 61.10 593 ASN A O 1
ATOM 8947 N N . GLU A 1 631 ? 78.272 103.100 108.388 1.00 62.36 594 GLU A N 1
ATOM 8948 C CA . GLU A 1 631 ? 79.477 102.330 108.663 1.00 62.36 594 GLU A CA 1
ATOM 8949 C C . GLU A 1 631 ? 79.504 101.019 107.901 1.00 62.36 594 GLU A C 1
ATOM 8950 O O . GLU A 1 631 ? 80.560 100.390 107.791 1.00 62.36 594 GLU A O 1
ATOM 8962 N N . CYS A 1 632 ? 78.360 100.590 107.378 1.00 62.94 595 CYS A N 1
ATOM 8963 C CA . CYS A 1 632 ? 78.240 99.293 106.735 1.00 62.94 595 CYS A CA 1
ATOM 8964 C C . CYS A 1 632 ? 78.161 99.389 105.218 1.00 62.94 595 CYS A C 1
ATOM 8965 O O . CYS A 1 632 ? 77.749 98.421 104.573 1.00 62.94 595 CYS A O 1
ATOM 8973 N N . ASP A 1 633 ? 78.521 100.527 104.637 1.00 61.27 596 ASP A N 1
ATOM 8974 C CA . ASP A 1 633 ? 78.475 100.719 103.197 1.00 61.27 596 ASP A CA 1
ATOM 8975 C C . ASP A 1 633 ? 79.650 100.078 102.476 1.00 61.27 596 ASP A C 1
ATOM 8976 O O . ASP A 1 633 ? 79.478 99.621 101.345 1.00 61.27 596 ASP A O 1
ATOM 8985 N N . LEU A 1 634 ? 80.836 100.056 103.077 1.00 56.38 597 LEU A N 1
ATOM 8986 C CA . LEU A 1 634 ? 81.966 99.372 102.470 1.00 56.38 597 LEU A CA 1
ATOM 8987 C C . LEU A 1 634 ? 81.664 97.884 102.432 1.00 56.38 597 LEU A C 1
ATOM 8988 O O . LEU A 1 634 ? 81.761 97.246 101.382 1.00 56.38 597 LEU A O 1
ATOM 9004 N N . TYR A 1 635 ? 81.250 97.337 103.569 1.00 58.95 598 TYR A N 1
ATOM 9005 C CA . TYR A 1 635 ? 80.974 95.917 103.701 1.00 58.95 598 TYR A CA 1
ATOM 9006 C C . TYR A 1 635 ? 79.898 95.468 102.727 1.00 58.95 598 TYR A C 1
ATOM 9007 O O . TYR A 1 635 ? 80.009 94.395 102.135 1.00 58.95 598 TYR A O 1
ATOM 9025 N N . ASN A 1 636 ? 78.850 96.258 102.550 1.00 58.38 599 ASN A N 1
ATOM 9026 C CA . ASN A 1 636 ? 77.823 95.877 101.593 1.00 58.38 599 ASN A CA 1
ATOM 9027 C C . ASN A 1 636 ? 78.325 95.883 100.160 1.00 58.38 599 ASN A C 1
ATOM 9028 O O . ASN A 1 636 ? 77.794 95.137 99.334 1.00 58.38 599 ASN A O 1
ATOM 9039 N N . CYS A 1 637 ? 79.321 96.705 99.846 1.00 57.68 600 CYS A N 1
ATOM 9040 C CA . CYS A 1 637 ? 79.891 96.718 98.505 1.00 57.68 600 CYS A CA 1
ATOM 9041 C C . CYS A 1 637 ? 80.687 95.448 98.232 1.00 57.68 600 CYS A C 1
ATOM 9042 O O . CYS A 1 637 ? 80.525 94.811 97.188 1.00 57.68 600 CYS A O 1
ATOM 9050 N N . VAL A 1 638 ? 81.552 95.061 99.169 1.00 56.57 601 VAL A N 1
ATOM 9051 C CA . VAL A 1 638 ? 82.366 93.867 98.977 1.00 56.57 601 VAL A CA 1
ATOM 9052 C C . VAL A 1 638 ? 81.516 92.612 98.932 1.00 56.57 601 VAL A C 1
ATOM 9053 O O . VAL A 1 638 ? 81.939 91.591 98.385 1.00 56.57 601 VAL A O 1
ATOM 9066 N N . VAL A 1 639 ? 80.319 92.652 99.510 1.00 60.41 602 VAL A N 1
ATOM 9067 C CA . VAL A 1 639 ? 79.453 91.481 99.466 1.00 60.41 602 VAL A CA 1
ATOM 9068 C C . VAL A 1 639 ? 78.579 91.495 98.223 1.00 60.41 602 VAL A C 1
ATOM 9069 O O . VAL A 1 639 ? 78.412 90.461 97.572 1.00 60.41 602 VAL A O 1
ATOM 9082 N N . ASN A 1 640 ? 78.016 92.643 97.862 1.00 61.09 603 ASN A N 1
ATOM 9083 C CA . ASN A 1 640 ? 77.210 92.757 96.658 1.00 61.09 603 ASN A CA 1
ATOM 9084 C C . ASN A 1 640 ? 78.046 92.943 95.408 1.00 61.09 603 ASN A C 1
ATOM 9085 O O . ASN A 1 640 ? 77.506 92.854 94.305 1.00 61.09 603 ASN A O 1
ATOM 9096 N N . GLN A 1 641 ? 79.341 93.207 95.552 1.00 57.47 604 GLN A N 1
ATOM 9097 C CA . GLN A 1 641 ? 80.237 93.413 94.421 1.00 57.47 604 GLN A CA 1
ATOM 9098 C C . GLN A 1 641 ? 79.707 94.520 93.512 1.00 57.47 604 GLN A C 1
ATOM 9099 O O . GLN A 1 641 ? 79.500 94.345 92.314 1.00 57.47 604 GLN A O 1
ATOM 9113 N N . SER A 1 642 ? 79.472 95.669 94.135 1.00 57.33 605 SER A N 1
ATOM 9114 C CA . SER A 1 642 ? 78.996 96.832 93.408 1.00 57.33 605 SER A CA 1
ATOM 9115 C C . SER A 1 642 ? 80.128 97.608 92.764 1.00 57.33 605 SER A C 1
ATOM 9116 O O . SER A 1 642 ? 79.868 98.580 92.050 1.00 57.33 605 SER A O 1
ATOM 9124 N N . TYR A 1 643 ? 81.365 97.187 92.994 1.00 53.84 606 TYR A N 1
ATOM 9125 C CA . TYR A 1 643 ? 82.549 97.713 92.341 1.00 53.84 606 TYR A CA 1
ATOM 9126 C C . TYR A 1 643 ? 82.850 97.041 91.009 1.00 53.84 606 TYR A C 1
ATOM 9127 O O . TYR A 1 643 ? 83.910 97.293 90.440 1.00 53.84 606 TYR A O 1
ATOM 9145 N N . LEU A 1 644 ? 81.972 96.186 90.503 1.00 54.34 607 LEU A N 1
ATOM 9146 C CA . LEU A 1 644 ? 82.169 95.516 89.231 1.00 54.34 607 LEU A CA 1
ATOM 9147 C C . LEU A 1 644 ? 81.300 96.191 88.188 1.00 54.34 607 LEU A C 1
ATOM 9148 O O . LEU A 1 644 ? 80.123 96.460 88.432 1.00 54.34 607 LEU A O 1
ATOM 9164 N N . ASN A 1 645 ? 81.883 96.460 87.026 1.00 54.93 608 ASN A N 1
ATOM 9165 C CA . ASN A 1 645 ? 81.169 97.080 85.922 1.00 54.93 608 ASN A CA 1
ATOM 9166 C C . ASN A 1 645 ? 80.502 98.372 86.382 1.00 54.93 608 ASN A C 1
ATOM 9167 O O . ASN A 1 645 ? 79.382 98.700 85.999 1.00 54.93 608 ASN A O 1
ATOM 9178 N N . ASN A 1 646 ? 81.227 99.104 87.216 1.00 51.62 609 ASN A N 1
ATOM 9179 C CA . ASN A 1 646 ? 80.740 100.338 87.796 1.00 51.62 609 ASN A CA 1
ATOM 9180 C C . ASN A 1 646 ? 81.061 101.497 86.872 1.00 51.62 609 ASN A C 1
ATOM 9181 O O . ASN A 1 646 ? 82.242 101.787 86.654 1.00 51.62 609 ASN A O 1
ATOM 9192 N N . PRO A 1 647 ? 80.062 102.184 86.313 1.00 52.24 610 PRO A N 1
ATOM 9193 C CA . PRO A 1 647 ? 80.352 103.215 85.309 1.00 52.24 610 PRO A CA 1
ATOM 9194 C C . PRO A 1 647 ? 81.031 104.452 85.856 1.00 52.24 610 PRO A C 1
ATOM 9195 O O . PRO A 1 647 ? 81.190 105.415 85.101 1.00 52.24 610 PRO A O 1
ATOM 9206 N N . ASN A 1 648 ? 81.417 104.477 87.124 1.00 50.13 611 ASN A N 1
ATOM 9207 C CA . ASN A 1 648 ? 82.131 105.610 87.685 1.00 50.13 611 ASN A CA 1
ATOM 9208 C C . ASN A 1 648 ? 83.623 105.367 87.793 1.00 50.13 611 ASN A C 1
ATOM 9209 O O . ASN A 1 648 ? 84.312 106.147 88.449 1.00 50.13 611 ASN A O 1
ATOM 9220 N N . HIS A 1 649 ? 84.138 104.322 87.169 1.00 48.42 612 HIS A N 1
ATOM 9221 C CA . HIS A 1 649 ? 85.509 103.911 87.414 1.00 48.42 612 HIS A CA 1
ATOM 9222 C C . HIS A 1 649 ? 86.458 104.558 86.416 1.00 48.42 612 HIS A C 1
ATOM 9223 O O . HIS A 1 649 ? 86.176 104.614 85.218 1.00 48.42 612 HIS A O 1
ATOM 9237 N N . VAL A 1 650 ? 87.574 105.067 86.927 1.00 48.64 613 VAL A N 1
ATOM 9238 C CA . VAL A 1 650 ? 88.666 105.595 86.127 1.00 48.64 613 VAL A CA 1
ATOM 9239 C C . VAL A 1 650 ? 89.947 105.326 86.891 1.00 48.64 613 VAL A C 1
ATOM 9240 O O . VAL A 1 650 ? 89.933 104.987 88.071 1.00 48.64 613 VAL A O 1
ATOM 9253 N N . VAL A 1 651 ? 91.064 105.468 86.195 1.00 48.55 614 VAL A N 1
ATOM 9254 C CA . VAL A 1 651 ? 92.368 105.584 86.823 1.00 48.55 614 VAL A CA 1
ATOM 9255 C C . VAL A 1 651 ? 93.009 106.858 86.304 1.00 48.55 614 VAL A C 1
ATOM 9256 O O . VAL A 1 651 ? 93.116 107.063 85.089 1.00 48.55 614 VAL A O 1
ATOM 9269 N N . SER A 1 652 ? 93.403 107.717 87.229 1.00 49.17 615 SER A N 1
ATOM 9270 C CA . SER A 1 652 ? 93.965 109.019 86.933 1.00 49.17 615 SER A CA 1
ATOM 9271 C C . SER A 1 652 ? 95.398 109.029 87.423 1.00 49.17 615 SER A C 1
ATOM 9272 O O . SER A 1 652 ? 95.642 108.907 88.623 1.00 49.17 615 SER A O 1
ATOM 9280 N N . LEU A 1 653 ? 96.337 109.180 86.504 1.00 50.59 616 LEU A N 1
ATOM 9281 C CA . LEU A 1 653 ? 97.755 109.178 86.822 1.00 50.59 616 LEU A CA 1
ATOM 9282 C C . LEU A 1 653 ? 98.201 110.608 87.074 1.00 50.59 616 LEU A C 1
ATOM 9283 O O . LEU A 1 653 ? 97.842 111.516 86.320 1.00 50.59 616 LEU A O 1
ATOM 9299 N N . THR A 1 654 ? 98.960 110.806 88.141 1.00 54.87 617 THR A N 1
ATOM 9300 C CA . THR A 1 654 ? 99.438 112.128 88.512 1.00 54.87 617 THR A CA 1
ATOM 9301 C C . THR A 1 654 ? 100.877 112.044 88.992 1.00 54.87 617 THR A C 1
ATOM 9302 O O . THR A 1 654 ? 101.675 111.282 88.450 1.00 54.87 617 THR A O 1
ATOM 9313 N N . PHE A 1 666 ? 102.055 107.906 90.371 1.00 55.97 629 PHE A N 1
ATOM 9314 C CA . PHE A 1 666 ? 101.001 107.853 91.377 1.00 55.97 629 PHE A CA 1
ATOM 9315 C C . PHE A 1 666 ? 99.632 107.746 90.728 1.00 55.97 629 PHE A C 1
ATOM 9316 O O . PHE A 1 666 ? 99.247 108.605 89.952 1.00 55.97 629 PHE A O 1
ATOM 9332 N N . ALA A 1 667 ? 98.888 106.699 91.061 1.00 51.48 630 ALA A N 1
ATOM 9333 C CA . ALA A 1 667 ? 97.591 106.434 90.459 1.00 51.48 630 ALA A CA 1
ATOM 9334 C C . ALA A 1 667 ? 96.500 106.635 91.495 1.00 51.48 630 ALA A C 1
ATOM 9335 O O . ALA A 1 667 ? 96.744 106.504 92.693 1.00 51.48 630 ALA A O 1
ATOM 9342 N N . MET A 1 668 ? 95.299 106.957 91.034 1.00 50.39 631 MET A N 1
ATOM 9343 C CA . MET A 1 668 ? 94.187 107.150 91.942 1.00 50.39 631 MET A CA 1
ATOM 9344 C C . MET A 1 668 ? 92.886 106.916 91.198 1.00 50.39 631 MET A C 1
ATOM 9345 O O . MET A 1 668 ? 92.818 107.024 89.977 1.00 50.39 631 MET A O 1
ATOM 9359 N N . GLN A 1 669 ? 91.854 106.584 91.960 1.00 48.74 632 GLN A N 1
ATOM 9360 C CA . GLN A 1 669 ? 90.546 106.241 91.419 1.00 48.74 632 GLN A CA 1
ATOM 9361 C C . GLN A 1 669 ? 89.496 106.786 92.368 1.00 48.74 632 GLN A C 1
ATOM 9362 O O . GLN A 1 669 ? 89.816 107.160 93.500 1.00 48.74 632 GLN A O 1
ATOM 9376 N N . PRO A 1 670 ? 88.237 106.842 91.945 1.00 49.71 633 PRO A N 1
ATOM 9377 C CA . PRO A 1 670 ? 87.189 107.356 92.826 1.00 49.71 633 PRO A CA 1
ATOM 9378 C C . PRO A 1 670 ? 87.194 106.671 94.182 1.00 49.71 633 PRO A C 1
ATOM 9379 O O . PRO A 1 670 ? 87.855 105.653 94.388 1.00 49.71 633 PRO A O 1
ATOM 9390 N N . GLY A 1 671 ? 86.458 107.261 95.124 1.00 51.32 634 GLY A N 1
ATOM 9391 C CA . GLY A 1 671 ? 86.523 106.797 96.500 1.00 51.32 634 GLY A CA 1
ATOM 9392 C C . GLY A 1 671 ? 85.923 105.425 96.698 1.00 51.32 634 GLY A C 1
ATOM 9393 O O . GLY A 1 671 ? 86.398 104.642 97.521 1.00 51.32 634 GLY A O 1
ATOM 9397 N N . MET A 1 672 ? 84.868 105.115 95.953 1.00 53.36 635 MET A N 1
ATOM 9398 C CA . MET A 1 672 ? 84.172 103.854 96.152 1.00 53.36 635 MET A CA 1
ATOM 9399 C C . MET A 1 672 ? 85.051 102.658 95.819 1.00 53.36 635 MET A C 1
ATOM 9400 O O . MET A 1 672 ? 84.819 101.564 96.334 1.00 53.36 635 MET A O 1
ATOM 9414 N N . PHE A 1 673 ? 86.049 102.835 94.957 1.00 50.55 636 PHE A N 1
ATOM 9415 C CA . PHE A 1 673 ? 86.966 101.760 94.600 1.00 50.55 636 PHE A CA 1
ATOM 9416 C C . PHE A 1 673 ? 88.251 101.831 95.395 1.00 50.55 636 PHE A C 1
ATOM 9417 O O . PHE A 1 673 ? 88.882 100.804 95.641 1.00 50.55 636 PHE A O 1
ATOM 9434 N N . ARG A 1 674 ? 88.676 103.034 95.755 1.00 51.90 637 ARG A N 1
ATOM 9435 C CA . ARG A 1 674 ? 89.783 103.175 96.678 1.00 51.90 637 ARG A CA 1
ATOM 9436 C C . ARG A 1 674 ? 89.480 102.498 98.002 1.00 51.90 637 ARG A C 1
ATOM 9437 O O . ARG A 1 674 ? 90.371 101.891 98.603 1.00 51.90 637 ARG A O 1
ATOM 9458 N N . GLN A 1 675 ? 88.229 102.584 98.452 1.00 54.05 638 GLN A N 1
ATOM 9459 C CA . GLN A 1 675 ? 87.779 101.867 99.639 1.00 54.05 638 GLN A CA 1
ATOM 9460 C C . GLN A 1 675 ? 88.059 100.376 99.523 1.00 54.05 638 GLN A C 1
ATOM 9461 O O . GLN A 1 675 ? 88.664 99.771 100.413 1.00 54.05 638 GLN A O 1
ATOM 9475 N N . VAL A 1 676 ? 87.605 99.770 98.426 1.00 52.62 639 VAL A N 1
ATOM 9476 C CA . VAL A 1 676 ? 87.769 98.341 98.217 1.00 52.62 639 VAL A CA 1
ATOM 9477 C C . VAL A 1 676 ? 89.235 97.979 98.075 1.00 52.62 639 VAL A C 1
ATOM 9478 O O . VAL A 1 676 ? 89.677 96.950 98.580 1.00 52.62 639 VAL A O 1
ATOM 9491 N N . GLN A 1 677 ? 90.012 98.810 97.399 1.00 50.87 640 GLN A N 1
ATOM 9492 C CA . GLN A 1 677 ? 91.440 98.562 97.276 1.00 50.87 640 GLN A CA 1
ATOM 9493 C C . GLN A 1 677 ? 92.112 98.523 98.643 1.00 50.87 640 GLN A C 1
ATOM 9494 O O . GLN A 1 677 ? 92.894 97.610 98.937 1.00 50.87 640 GLN A O 1
ATOM 9508 N N . ILE A 1 678 ? 91.801 99.494 99.504 1.00 52.56 641 ILE A N 1
ATOM 9509 C CA . ILE A 1 678 ? 92.407 99.535 100.832 1.00 52.56 641 ILE A CA 1
ATOM 9510 C C . ILE A 1 678 ? 91.929 98.367 101.689 1.00 52.56 641 ILE A C 1
ATOM 9511 O O . ILE A 1 678 ? 92.715 97.764 102.423 1.00 52.56 641 ILE A O 1
ATOM 9527 N N . LEU A 1 679 ? 90.639 98.031 101.617 1.00 54.22 642 LEU A N 1
ATOM 9528 C CA . LEU A 1 679 ? 90.130 96.889 102.369 1.00 54.22 642 LEU A CA 1
ATOM 9529 C C . LEU A 1 679 ? 90.806 95.599 101.937 1.00 54.22 642 LEU A C 1
ATOM 9530 O O . LEU A 1 679 ? 91.160 94.764 102.774 1.00 54.22 642 LEU A O 1
ATOM 9546 N N . ALA A 1 680 ? 90.959 95.399 100.632 1.00 53.27 643 ALA A N 1
ATOM 9547 C CA . ALA A 1 680 ? 91.600 94.189 100.148 1.00 53.27 643 ALA A CA 1
ATOM 9548 C C . ALA A 1 680 ? 93.050 94.115 100.588 1.00 53.27 643 ALA A C 1
ATOM 9549 O O . ALA A 1 680 ? 93.523 93.042 100.962 1.00 53.27 643 ALA A O 1
ATOM 9556 N N . GLU A 1 681 ? 93.777 95.227 100.548 1.00 54.71 644 GLU A N 1
ATOM 9557 C CA . GLU A 1 681 ? 95.141 95.197 101.058 1.00 54.71 644 GLU A CA 1
ATOM 9558 C C . GLU A 1 681 ? 95.165 94.934 102.558 1.00 54.71 644 GLU A C 1
ATOM 9559 O O . GLU A 1 681 ? 96.058 94.245 103.063 1.00 54.71 644 GLU A O 1
ATOM 9571 N N . LYS A 1 682 ? 94.180 95.463 103.285 1.00 55.28 645 LYS A N 1
ATOM 9572 C CA . LYS A 1 682 ? 94.173 95.361 104.739 1.00 55.28 645 LYS A CA 1
ATOM 9573 C C . LYS A 1 682 ? 93.860 93.943 105.195 1.00 55.28 645 LYS A C 1
ATOM 9574 O O . LYS A 1 682 ? 94.436 93.454 106.170 1.00 55.28 645 LYS A O 1
ATOM 9593 N N . MET A 1 683 ? 92.938 93.270 104.511 1.00 54.81 646 MET A N 1
ATOM 9594 C CA . MET A 1 683 ? 92.618 91.896 104.871 1.00 54.81 646 MET A CA 1
ATOM 9595 C C . MET A 1 683 ? 93.805 90.978 104.648 1.00 54.81 646 MET A C 1
ATOM 9596 O O . MET A 1 683 ? 94.046 90.073 105.448 1.00 54.81 646 MET A O 1
ATOM 9610 N N . ILE A 1 684 ? 94.557 91.189 103.572 1.00 54.44 647 ILE A N 1
ATOM 9611 C CA . ILE A 1 684 ? 95.780 90.424 103.369 1.00 54.44 647 ILE A CA 1
ATOM 9612 C C . ILE A 1 684 ? 96.796 90.752 104.454 1.00 54.44 647 ILE A C 1
ATOM 9613 O O . ILE A 1 684 ? 97.504 89.870 104.941 1.00 54.44 647 ILE A O 1
ATOM 9629 N N . ALA A 1 685 ? 96.893 92.019 104.848 1.00 54.79 648 ALA A N 1
ATOM 9630 C CA . ALA A 1 685 ? 97.864 92.378 105.876 1.00 54.79 648 ALA A CA 1
ATOM 9631 C C . ALA A 1 685 ? 97.520 91.748 107.222 1.00 54.79 648 ALA A C 1
ATOM 9632 O O . ALA A 1 685 ? 98.411 91.329 107.971 1.00 54.79 648 ALA A O 1
ATOM 9639 N N . GLU A 1 686 ? 96.232 91.691 107.552 1.00 58.36 649 GLU A N 1
ATOM 9640 C CA . GLU A 1 686 ? 95.813 91.219 108.866 1.00 58.36 649 GLU A CA 1
ATOM 9641 C C . GLU A 1 686 ? 95.779 89.702 108.922 1.00 58.36 649 GLU A C 1
ATOM 9642 O O . GLU A 1 686 ? 96.359 89.087 109.822 1.00 58.36 649 GLU A O 1
ATOM 9654 N N . ASN A 1 687 ? 95.121 89.089 107.957 1.00 56.16 650 ASN A N 1
ATOM 9655 C CA . ASN A 1 687 ? 94.759 87.690 108.013 1.00 56.16 650 ASN A CA 1
ATOM 9656 C C . ASN A 1 687 ? 95.718 86.767 107.282 1.00 56.16 650 ASN A C 1
ATOM 9657 O O . ASN A 1 687 ? 95.811 85.597 107.650 1.00 56.16 650 ASN A O 1
ATOM 9668 N N . ILE A 1 688 ? 96.449 87.253 106.279 1.00 55.64 651 ILE A N 1
ATOM 9669 C CA . ILE A 1 688 ? 97.132 86.377 105.344 1.00 55.64 651 ILE A CA 1
ATOM 9670 C C . ILE A 1 688 ? 98.647 86.540 105.360 1.00 55.64 651 ILE A C 1
ATOM 9671 O O . ILE A 1 688 ? 99.349 85.647 104.878 1.00 55.64 651 ILE A O 1
ATOM 9687 N N . LEU A 1 689 ? 99.182 87.637 105.878 1.00 55.61 652 LEU A N 1
ATOM 9688 C CA . LEU A 1 689 ? 100.630 87.794 105.847 1.00 55.61 652 LEU A CA 1
ATOM 9689 C C . LEU A 1 689 ? 101.273 87.012 106.978 1.00 55.61 652 LEU A C 1
ATOM 9690 O O . LEU A 1 689 ? 102.500 86.920 107.048 1.00 55.61 652 LEU A O 1
ATOM 9706 N N . GLN A 1 690 ? 100.460 86.469 107.884 1.00 57.74 653 GLN A N 1
ATOM 9707 C CA . GLN A 1 690 ? 100.988 85.589 108.922 1.00 57.74 653 GLN A CA 1
ATOM 9708 C C . GLN A 1 690 ? 101.605 84.337 108.315 1.00 57.74 653 GLN A C 1
ATOM 9709 O O . GLN A 1 690 ? 102.560 83.781 108.865 1.00 57.74 653 GLN A O 1
ATOM 9723 N N . PHE A 1 691 ? 101.067 83.885 107.185 1.00 57.12 654 PHE A N 1
ATOM 9724 C CA . PHE A 1 691 ? 101.558 82.710 106.484 1.00 57.12 654 PHE A CA 1
ATOM 9725 C C . PHE A 1 691 ? 102.804 82.989 105.656 1.00 57.12 654 PHE A C 1
ATOM 9726 O O . PHE A 1 691 ? 103.428 82.041 105.175 1.00 57.12 654 PHE A O 1
ATOM 9743 N N . PHE A 1 692 ? 103.174 84.254 105.475 1.00 56.57 655 PHE A N 1
ATOM 9744 C CA . PHE A 1 692 ? 104.278 84.653 104.612 1.00 56.57 655 PHE A CA 1
ATOM 9745 C C . PHE A 1 692 ? 105.228 85.570 105.366 1.00 56.57 655 PHE A C 1
ATOM 9746 O O . PHE A 1 692 ? 105.294 86.767 105.077 1.00 56.57 655 PHE A O 1
ATOM 9763 N N . PRO A 1 693 ? 105.986 85.046 106.329 1.00 60.53 656 PRO A N 1
ATOM 9764 C CA . PRO A 1 693 ? 106.846 85.913 107.149 1.00 60.53 656 PRO A CA 1
ATOM 9765 C C . PRO A 1 693 ? 107.999 86.562 106.397 1.00 60.53 656 PRO A C 1
ATOM 9766 O O . PRO A 1 693 ? 108.740 87.341 107.006 1.00 60.53 656 PRO A O 1
ATOM 9777 N N . GLU A 1 694 ? 108.194 86.257 105.113 1.00 61.84 657 GLU A N 1
ATOM 9778 C CA . GLU A 1 694 ? 109.281 86.875 104.363 1.00 61.84 657 GLU A CA 1
ATOM 9779 C C . GLU A 1 694 ? 108.924 88.275 103.881 1.00 61.84 657 GLU A C 1
ATOM 9780 O O . GLU A 1 694 ? 109.818 89.031 103.489 1.00 61.84 657 GLU A O 1
ATOM 9792 N N . SER A 1 695 ? 107.647 88.638 103.916 1.00 60.01 658 SER A N 1
ATOM 9793 C CA . SER A 1 695 ? 107.214 89.995 103.624 1.00 60.01 658 SER A CA 1
ATOM 9794 C C . SER A 1 695 ? 107.869 90.989 104.572 1.00 60.01 658 SER A C 1
ATOM 9795 O O . SER A 1 695 ? 107.458 91.123 105.723 1.00 60.01 658 SER A O 1
ATOM 9803 N N . TYR A 1 728 ? 130.234 70.376 99.780 1.00 70.45 691 TYR A N 1
ATOM 9804 C CA . TYR A 1 728 ? 130.231 71.821 99.952 1.00 70.45 691 TYR A CA 1
ATOM 9805 C C . TYR A 1 728 ? 128.824 72.393 99.795 1.00 70.45 691 TYR A C 1
ATOM 9806 O O . TYR A 1 728 ? 128.087 72.015 98.891 1.00 70.45 691 TYR A O 1
ATOM 9823 N N . ILE A 1 729 ? 128.456 73.311 100.685 1.00 69.83 692 ILE A N 1
ATOM 9824 C CA . ILE A 1 729 ? 127.153 73.962 100.617 1.00 69.83 692 ILE A CA 1
ATOM 9825 C C . ILE A 1 729 ? 127.253 75.244 99.797 1.00 69.83 692 ILE A C 1
ATOM 9826 O O . ILE A 1 729 ? 127.458 76.334 100.339 1.00 69.83 692 ILE A O 1
ATOM 9842 N N . SER A 1 730 ? 127.092 75.124 98.482 1.00 69.02 693 SER A N 1
ATOM 9843 C CA . SER A 1 730 ? 127.266 76.269 97.601 1.00 69.02 693 SER A CA 1
ATOM 9844 C C . SER A 1 730 ? 126.140 77.274 97.784 1.00 69.02 693 SER A C 1
ATOM 9845 O O . SER A 1 730 ? 124.972 76.980 97.530 1.00 69.02 693 SER A O 1
ATOM 9853 N N . LYS A 1 731 ? 126.511 78.483 98.191 1.00 68.49 694 LYS A N 1
ATOM 9854 C CA . LYS A 1 731 ? 125.563 79.533 98.521 1.00 68.49 694 LYS A CA 1
ATOM 9855 C C . LYS A 1 731 ? 125.655 80.628 97.474 1.00 68.49 694 LYS A C 1
ATOM 9856 O O . LYS A 1 731 ? 126.637 80.709 96.735 1.00 68.49 694 LYS A O 1
ATOM 9875 N N . CYS A 1 732 ? 124.625 81.461 97.405 1.00 67.21 695 CYS A N 1
ATOM 9876 C CA . CYS A 1 732 ? 124.492 82.439 96.340 1.00 67.21 695 CYS A CA 1
ATOM 9877 C C . CYS A 1 732 ? 123.409 83.437 96.716 1.00 67.21 695 CYS A C 1
ATOM 9878 O O . CYS A 1 732 ? 122.622 83.212 97.637 1.00 67.21 695 CYS A O 1
ATOM 9886 N N . SER A 1 733 ? 123.361 84.545 95.986 1.00 65.06 696 SER A N 1
ATOM 9887 C CA . SER A 1 733 ? 122.356 85.570 96.221 1.00 65.06 696 SER A CA 1
ATOM 9888 C C . SER A 1 733 ? 121.941 86.147 94.878 1.00 65.06 696 SER A C 1
ATOM 9889 O O . SER A 1 733 ? 122.782 86.347 94.003 1.00 65.06 696 SER A O 1
ATOM 9897 N N . ILE A 1 734 ? 120.647 86.390 94.712 1.00 65.17 697 ILE A N 1
ATOM 9898 C CA . ILE A 1 734 ? 120.107 86.966 93.489 1.00 65.17 697 ILE A CA 1
ATOM 9899 C C . ILE A 1 734 ? 119.177 88.104 93.869 1.00 65.17 697 ILE A C 1
ATOM 9900 O O . ILE A 1 734 ? 118.158 87.889 94.531 1.00 65.17 697 ILE A O 1
ATOM 9916 N N . ILE A 1 735 ? 119.504 89.313 93.429 1.00 65.06 698 ILE A N 1
ATOM 9917 C CA . ILE A 1 735 ? 118.748 90.504 93.789 1.00 65.06 698 ILE A CA 1
ATOM 9918 C C . ILE A 1 735 ? 117.966 90.973 92.575 1.00 65.06 698 ILE A C 1
ATOM 9919 O O . ILE A 1 735 ? 118.531 91.160 91.494 1.00 65.06 698 ILE A O 1
ATOM 9935 N N . THR A 1 736 ? 116.664 91.161 92.758 1.00 66.20 699 THR A N 1
ATOM 9936 C CA . THR A 1 736 ? 115.764 91.550 91.687 1.00 66.20 699 THR A CA 1
ATOM 9937 C C . THR A 1 736 ? 114.970 92.770 92.122 1.00 66.20 699 THR A C 1
ATOM 9938 O O . THR A 1 736 ? 114.603 92.896 93.292 1.00 66.20 699 THR A O 1
ATOM 9949 N N . ASP A 1 737 ? 114.704 93.665 91.176 1.00 65.79 700 ASP A N 1
ATOM 9950 C CA . ASP A 1 737 ? 113.883 94.841 91.419 1.00 65.79 700 ASP A CA 1
ATOM 9951 C C . ASP A 1 737 ? 112.494 94.554 90.862 1.00 65.79 700 ASP A C 1
ATOM 9952 O O . ASP A 1 737 ? 112.341 94.285 89.668 1.00 65.79 700 ASP A O 1
ATOM 9961 N N . LEU A 1 738 ? 111.480 94.616 91.723 1.00 63.85 701 LEU A N 1
ATOM 9962 C CA . LEU A 1 738 ? 110.110 94.299 91.349 1.00 63.85 701 LEU A CA 1
ATOM 9963 C C . LEU A 1 738 ? 109.282 95.538 91.048 1.00 63.85 701 LEU A C 1
ATOM 9964 O O . LEU A 1 738 ? 108.059 95.505 91.186 1.00 63.85 701 LEU A O 1
ATOM 9980 N N . SER A 1 739 ? 109.918 96.627 90.627 1.00 64.06 702 SER A N 1
ATOM 9981 C CA . SER A 1 739 ? 109.175 97.851 90.362 1.00 64.06 702 SER A CA 1
ATOM 9982 C C . SER A 1 739 ? 108.177 97.664 89.227 1.00 64.06 702 SER A C 1
ATOM 9983 O O . SER A 1 739 ? 106.992 97.977 89.379 1.00 64.06 702 SER A O 1
ATOM 9991 N N . LYS A 1 740 ? 108.631 97.159 88.082 1.00 63.49 703 LYS A N 1
ATOM 9992 C CA . LYS A 1 740 ? 107.754 96.877 86.952 1.00 63.49 703 LYS A CA 1
ATOM 9993 C C . LYS A 1 740 ? 107.014 95.560 87.112 1.00 63.49 703 LYS A C 1
ATOM 9994 O O . LYS A 1 740 ? 106.097 95.279 86.341 1.00 63.49 703 LYS A O 1
ATOM 10013 N N . PHE A 1 741 ? 107.385 94.762 88.105 1.00 60.65 704 PHE A N 1
ATOM 10014 C CA . PHE A 1 741 ? 106.892 93.408 88.287 1.00 60.65 704 PHE A CA 1
ATOM 10015 C C . PHE A 1 741 ? 105.377 93.346 88.376 1.00 60.65 704 PHE A C 1
ATOM 10016 O O . PHE A 1 741 ? 104.795 92.337 87.977 1.00 60.65 704 PHE A O 1
ATOM 10033 N N . ASN A 1 742 ? 104.728 94.403 88.860 1.00 56.22 705 ASN A N 1
ATOM 10034 C CA . ASN A 1 742 ? 103.274 94.486 88.865 1.00 56.22 705 ASN A CA 1
ATOM 10035 C C . ASN A 1 742 ? 102.689 94.615 87.473 1.00 56.22 705 ASN A C 1
ATOM 10036 O O . ASN A 1 742 ? 101.515 94.299 87.279 1.00 56.22 705 ASN A O 1
ATOM 10047 N N . GLN A 1 743 ? 103.462 95.126 86.524 1.00 57.36 706 GLN A N 1
ATOM 10048 C CA . GLN A 1 743 ? 102.980 95.363 85.173 1.00 57.36 706 GLN A CA 1
ATOM 10049 C C . GLN A 1 743 ? 102.741 94.072 84.415 1.00 57.36 706 GLN A C 1
ATOM 10050 O O . GLN A 1 743 ? 101.874 94.031 83.537 1.00 57.36 706 GLN A O 1
ATOM 10064 N N . ALA A 1 744 ? 103.490 93.020 84.750 1.00 58.97 707 ALA A N 1
ATOM 10065 C CA . ALA A 1 744 ? 103.431 91.779 83.994 1.00 58.97 707 ALA A CA 1
ATOM 10066 C C . ALA A 1 744 ? 102.300 90.882 84.478 1.00 58.97 707 ALA A C 1
ATOM 10067 O O . ALA A 1 744 ? 101.880 89.965 83.765 1.00 58.97 707 ALA A O 1
ATOM 10074 N N . PHE A 1 745 ? 101.786 91.132 85.675 1.00 55.85 708 PHE A N 1
ATOM 10075 C CA . PHE A 1 745 ? 100.717 90.307 86.216 1.00 55.85 708 PHE A CA 1
ATOM 10076 C C . PHE A 1 745 ? 99.478 90.440 85.363 1.00 55.85 708 PHE A C 1
ATOM 10077 O O . PHE A 1 745 ? 99.247 91.482 84.758 1.00 55.85 708 PHE A O 1
ATOM 10094 N N . ARG A 1 746 ? 98.698 89.380 85.292 1.00 55.13 709 ARG A N 1
ATOM 10095 C CA . ARG A 1 746 ? 97.413 89.394 84.623 1.00 55.13 709 ARG A CA 1
ATOM 10096 C C . ARG A 1 746 ? 96.405 88.695 85.517 1.00 55.13 709 ARG A C 1
ATOM 10097 O O . ARG A 1 746 ? 96.749 88.140 86.557 1.00 55.13 709 ARG A O 1
ATOM 10118 N N . TYR A 1 747 ? 95.146 88.699 85.094 1.00 57.34 710 TYR A N 1
ATOM 10119 C CA . TYR A 1 747 ? 94.154 87.979 85.874 1.00 57.34 710 TYR A CA 1
ATOM 10120 C C . TYR A 1 747 ? 94.511 86.506 86.004 1.00 57.34 710 TYR A C 1
ATOM 10121 O O . TYR A 1 747 ? 94.281 85.905 87.055 1.00 57.34 710 TYR A O 1
ATOM 10139 N N . GLU A 1 748 ? 95.066 85.901 84.954 1.00 58.81 711 GLU A N 1
ATOM 10140 C CA . GLU A 1 748 ? 95.348 84.474 84.996 1.00 58.81 711 GLU A CA 1
ATOM 10141 C C . GLU A 1 748 ? 96.463 84.133 85.964 1.00 58.81 711 GLU A C 1
ATOM 10142 O O . GLU A 1 748 ? 96.520 82.999 86.437 1.00 58.81 711 GLU A O 1
ATOM 10154 N N . THR A 1 749 ? 97.346 85.074 86.270 1.00 57.14 712 THR A N 1
ATOM 10155 C CA . THR A 1 749 ? 98.438 84.833 87.194 1.00 57.14 712 THR A CA 1
ATOM 10156 C C . THR A 1 749 ? 98.214 85.441 88.569 1.00 57.14 712 THR A C 1
ATOM 10157 O O . THR A 1 749 ? 98.779 84.941 89.546 1.00 57.14 712 THR A O 1
ATOM 10168 N N . SER A 1 750 ? 97.409 86.493 88.677 1.00 55.38 713 SER A N 1
ATOM 10169 C CA . SER A 1 750 ? 97.096 87.097 89.965 1.00 55.38 713 SER A CA 1
ATOM 10170 C C . SER A 1 750 ? 95.968 86.353 90.664 1.00 55.38 713 SER A C 1
ATOM 10171 O O . SER A 1 750 ? 96.139 85.861 91.779 1.00 55.38 713 SER A O 1
ATOM 10179 N N . CYS A 1 751 ? 94.818 86.253 90.011 1.00 58.12 714 CYS A N 1
ATOM 10180 C CA . CYS A 1 751 ? 93.627 85.714 90.640 1.00 58.12 714 CYS A CA 1
ATOM 10181 C C . CYS A 1 751 ? 93.496 84.215 90.433 1.00 58.12 714 CYS A C 1
ATOM 10182 O O . CYS A 1 751 ? 92.440 83.728 90.028 1.00 58.12 714 CYS A O 1
ATOM 10189 N N . ILE A 1 752 ? 94.562 83.477 90.715 1.00 58.32 715 ILE A N 1
ATOM 10190 C CA . ILE A 1 752 ? 94.465 82.048 90.976 1.00 58.32 715 ILE A CA 1
ATOM 10191 C C . ILE A 1 752 ? 94.916 81.862 92.415 1.00 58.32 715 ILE A C 1
ATOM 10192 O O . ILE A 1 752 ? 94.451 80.963 93.120 1.00 58.32 715 ILE A O 1
ATOM 10208 N N . CYS A 1 753 ? 95.819 82.732 92.858 1.00 57.09 716 CYS A N 1
ATOM 10209 C CA . CYS A 1 753 ? 96.226 82.806 94.252 1.00 57.09 716 CYS A CA 1
ATOM 10210 C C . CYS A 1 753 ? 95.311 83.740 95.036 1.00 57.09 716 CYS A C 1
ATOM 10211 O O . CYS A 1 753 ? 95.058 83.522 96.221 1.00 57.09 716 CYS A O 1
ATOM 10219 N N . SER A 1 754 ? 94.821 84.791 94.392 1.00 56.29 717 SER A N 1
ATOM 10220 C CA . SER A 1 754 ? 93.920 85.730 95.041 1.00 56.29 717 SER A CA 1
ATOM 10221 C C . SER A 1 754 ? 92.525 85.146 95.155 1.00 56.29 717 SER A C 1
ATOM 10222 O O . SER A 1 754 ? 91.706 85.642 95.928 1.00 56.29 717 SER A O 1
ATOM 10230 N N . ASP A 1 755 ? 92.227 84.125 94.360 1.00 58.83 718 ASP A N 1
ATOM 10231 C CA . ASP A 1 755 ? 90.961 83.425 94.488 1.00 58.83 718 ASP A CA 1
ATOM 10232 C C . ASP A 1 755 ? 90.943 82.472 95.668 1.00 58.83 718 ASP A C 1
ATOM 10233 O O . ASP A 1 755 ? 89.864 82.063 96.098 1.00 58.83 718 ASP A O 1
ATOM 10242 N N . VAL A 1 756 ? 92.105 82.092 96.187 1.00 58.27 719 VAL A N 1
ATOM 10243 C CA . VAL A 1 756 ? 92.152 81.294 97.400 1.00 58.27 719 VAL A CA 1
ATOM 10244 C C . VAL A 1 756 ? 91.903 82.147 98.633 1.00 58.27 719 VAL A C 1
ATOM 10245 O O . VAL A 1 756 ? 91.395 81.631 99.635 1.00 58.27 719 VAL A O 1
ATOM 10258 N N . LEU A 1 757 ? 92.244 83.434 98.586 1.00 55.74 720 LEU A N 1
ATOM 10259 C CA . LEU A 1 757 ? 91.931 84.346 99.678 1.00 55.74 720 LEU A CA 1
ATOM 10260 C C . LEU A 1 757 ? 90.481 84.800 99.639 1.00 55.74 720 LEU A C 1
ATOM 10261 O O . LEU A 1 757 ? 89.920 85.142 100.679 1.00 55.74 720 LEU A O 1
ATOM 10277 N N . ASP A 1 758 ? 89.853 84.800 98.471 1.00 58.39 721 ASP A N 1
ATOM 10278 C CA . ASP A 1 758 ? 88.425 85.069 98.415 1.00 58.39 721 ASP A CA 1
ATOM 10279 C C . ASP A 1 758 ? 87.630 84.015 99.160 1.00 58.39 721 ASP A C 1
ATOM 10280 O O . ASP A 1 758 ? 86.628 84.338 99.800 1.00 58.39 721 ASP A O 1
ATOM 10289 N N . GLU A 1 759 ? 88.043 82.757 99.057 1.00 60.36 722 GLU A N 1
ATOM 10290 C CA . GLU A 1 759 ? 87.308 81.672 99.687 1.00 60.36 722 GLU A CA 1
ATOM 10291 C C . GLU A 1 759 ? 87.528 81.666 101.189 1.00 60.36 722 GLU A C 1
ATOM 10292 O O . GLU A 1 759 ? 86.598 81.424 101.960 1.00 60.36 722 GLU A O 1
ATOM 10304 N N . LEU A 1 760 ? 88.749 81.954 101.623 1.00 58.30 723 LEU A N 1
ATOM 10305 C CA . LEU A 1 760 ? 89.051 82.062 103.039 1.00 58.30 723 LEU A CA 1
ATOM 10306 C C . LEU A 1 760 ? 88.225 83.134 103.735 1.00 58.30 723 LEU A C 1
ATOM 10307 O O . LEU A 1 760 ? 87.865 82.963 104.901 1.00 58.30 723 LEU A O 1
ATOM 10323 N N . HIS A 1 761 ? 87.936 84.245 103.062 1.00 55.56 724 HIS A N 1
ATOM 10324 C CA . HIS A 1 761 ? 87.145 85.297 103.684 1.00 55.56 724 HIS A CA 1
ATOM 10325 C C . HIS A 1 761 ? 85.687 85.199 103.272 1.00 55.56 724 HIS A C 1
ATOM 10326 O O . HIS A 1 761 ? 84.891 86.085 103.580 1.00 55.56 724 HIS A O 1
ATOM 10340 N N . GLY A 1 762 ? 85.330 84.131 102.577 1.00 60.75 725 GLY A N 1
ATOM 10341 C CA . GLY A 1 762 ? 83.945 83.896 102.224 1.00 60.75 725 GLY A CA 1
ATOM 10342 C C . GLY A 1 762 ? 83.405 84.876 101.213 1.00 60.75 725 GLY A C 1
ATOM 10343 O O . GLY A 1 762 ? 82.196 84.907 100.976 1.00 60.75 725 GLY A O 1
ATOM 10346 N N . VAL A 1 763 ? 84.270 85.665 100.592 1.00 58.70 726 VAL A N 1
ATOM 10347 C CA . VAL A 1 763 ? 83.838 86.717 99.684 1.00 58.70 726 VAL A CA 1
ATOM 10348 C C . VAL A 1 763 ? 84.026 86.251 98.257 1.00 58.70 726 VAL A C 1
ATOM 10349 O O . VAL A 1 763 ? 84.747 85.291 97.978 1.00 58.70 726 VAL A O 1
ATOM 10362 N N . GLN A 1 764 ? 83.370 86.953 97.351 1.00 61.82 727 GLN A N 1
ATOM 10363 C CA . GLN A 1 764 ? 83.635 86.831 95.931 1.00 61.82 727 GLN A CA 1
ATOM 10364 C C . GLN A 1 764 ? 84.361 88.087 95.490 1.00 61.82 727 GLN A C 1
ATOM 10365 O O . GLN A 1 764 ? 83.878 89.200 95.722 1.00 61.82 727 GLN A O 1
ATOM 10379 N N . SER A 1 765 ? 85.532 87.927 94.893 1.00 56.56 728 SER A N 1
ATOM 10380 C CA . SER A 1 765 ? 86.197 88.922 94.065 1.00 56.56 728 SER A CA 1
ATOM 10381 C C . SER A 1 765 ? 86.817 90.064 94.851 1.00 56.56 728 SER A C 1
ATOM 10382 O O . SER A 1 765 ? 87.321 90.993 94.234 1.00 56.56 728 SER A O 1
ATOM 10390 N N . LEU A 1 766 ? 86.777 90.059 96.183 1.00 54.42 729 LEU A N 1
ATOM 10391 C CA . LEU A 1 766 ? 87.377 91.182 96.893 1.00 54.42 729 LEU A CA 1
ATOM 10392 C C . LEU A 1 766 ? 88.854 91.288 96.569 1.00 54.42 729 LEU A C 1
ATOM 10393 O O . LEU A 1 766 ? 89.362 92.376 96.285 1.00 54.42 729 LEU A O 1
ATOM 10409 N N . PHE A 1 767 ? 89.562 90.175 96.618 1.00 54.53 730 PHE A N 1
ATOM 10410 C CA . PHE A 1 767 ? 90.989 90.184 96.374 1.00 54.53 730 PHE A CA 1
ATOM 10411 C C . PHE A 1 767 ? 91.314 90.099 94.895 1.00 54.53 730 PHE A C 1
ATOM 10412 O O . PHE A 1 767 ? 92.487 90.187 94.528 1.00 54.53 730 PHE A O 1
ATOM 10429 N N . SER A 1 768 ? 90.303 89.947 94.049 1.00 55.16 731 SER A N 1
ATOM 10430 C CA . SER A 1 768 ? 90.461 89.883 92.606 1.00 55.16 731 SER A CA 1
ATOM 10431 C C . SER A 1 768 ? 89.912 91.137 91.946 1.00 55.16 731 SER A C 1
ATOM 10432 O O . SER A 1 768 ? 89.659 91.153 90.743 1.00 55.16 731 SER A O 1
ATOM 10440 N N . TRP A 1 769 ? 89.719 92.193 92.736 1.00 49.97 732 TRP A N 1
ATOM 10441 C CA . TRP A 1 769 ? 88.968 93.353 92.272 1.00 49.97 732 TRP A CA 1
ATOM 10442 C C . TRP A 1 769 ? 89.666 94.030 91.103 1.00 49.97 732 TRP A C 1
ATOM 10443 O O . TRP A 1 769 ? 89.010 94.471 90.155 1.00 49.97 732 TRP A O 1
ATOM 10464 N N . LEU A 1 770 ? 90.996 94.111 91.151 1.00 50.35 733 LEU A N 1
ATOM 10465 C CA . LEU A 1 770 ? 91.794 94.885 90.207 1.00 50.35 733 LEU A CA 1
ATOM 10466 C C . LEU A 1 770 ? 91.663 94.380 88.778 1.00 50.35 733 LEU A C 1
ATOM 10467 O O . LEU A 1 770 ? 91.160 95.094 87.906 1.00 50.35 733 LEU A O 1
ATOM 10483 N N . HIS A 1 771 ? 92.108 93.157 88.518 1.00 51.14 734 HIS A N 1
ATOM 10484 C CA . HIS A 1 771 ? 92.117 92.648 87.159 1.00 51.14 734 HIS A CA 1
ATOM 10485 C C . HIS A 1 771 ? 90.731 92.371 86.630 1.00 51.14 734 HIS A C 1
ATOM 10486 O O . HIS A 1 771 ? 90.593 92.140 85.432 1.00 51.14 734 HIS A O 1
ATOM 10500 N N . LEU A 1 772 ? 89.704 92.408 87.468 1.00 54.94 735 LEU A N 1
ATOM 10501 C CA . LEU A 1 772 ? 88.336 92.221 87.010 1.00 54.94 735 LEU A CA 1
ATOM 10502 C C . LEU A 1 772 ? 87.638 93.521 86.664 1.00 54.94 735 LEU A C 1
ATOM 10503 O O . LEU A 1 772 ? 86.571 93.490 86.047 1.00 54.94 735 LEU A O 1
ATOM 10519 N N . THR A 1 773 ? 88.208 94.660 87.045 1.00 52.02 736 THR A N 1
ATOM 10520 C CA . THR A 1 773 ? 87.558 95.957 86.915 1.00 52.02 736 THR A CA 1
ATOM 10521 C C . THR A 1 773 ? 88.350 96.931 86.054 1.00 52.02 736 THR A C 1
ATOM 10522 O O . THR A 1 773 ? 87.765 97.663 85.260 1.00 52.02 736 THR A O 1
ATOM 10533 N N . ILE A 1 774 ? 89.670 96.949 86.196 1.00 50.02 737 ILE A N 1
ATOM 10534 C CA . ILE A 1 774 ? 90.505 97.948 85.542 1.00 50.02 737 ILE A CA 1
ATOM 10535 C C . ILE A 1 774 ? 90.591 97.713 84.038 1.00 50.02 737 ILE A C 1
ATOM 10536 O O . ILE A 1 774 ? 90.716 98.680 83.278 1.00 50.02 737 ILE A O 1
ATOM 10552 N N . PRO A 1 775 ? 90.548 96.476 83.549 1.00 51.64 738 PRO A N 1
ATOM 10553 C CA . PRO A 1 775 ? 90.518 96.291 82.097 1.00 51.64 738 PRO A CA 1
ATOM 10554 C C . PRO A 1 775 ? 89.381 97.013 81.410 1.00 51.64 738 PRO A C 1
ATOM 10555 O O . PRO A 1 775 ? 89.431 97.185 80.189 1.00 51.64 738 PRO A O 1
ATOM 10566 N N . HIS A 1 776 ? 88.355 97.443 82.143 1.00 52.87 739 HIS A N 1
ATOM 10567 C CA . HIS A 1 776 ? 87.197 98.069 81.515 1.00 52.87 739 HIS A CA 1
ATOM 10568 C C . HIS A 1 776 ? 87.173 99.578 81.678 1.00 52.87 739 HIS A C 1
ATOM 10569 O O . HIS A 1 776 ? 86.211 100.216 81.251 1.00 52.87 739 HIS A O 1
ATOM 10583 N N . VAL A 1 777 ? 88.198 100.155 82.265 1.00 48.68 740 VAL A N 1
ATOM 10584 C CA . VAL A 1 777 ? 88.239 101.580 82.550 1.00 48.68 740 VAL A CA 1
ATOM 10585 C C . VAL A 1 777 ? 89.343 102.215 81.726 1.00 48.68 740 VAL A C 1
ATOM 10586 O O . VAL A 1 777 ? 90.256 101.541 81.239 1.00 48.68 740 VAL A O 1
ATOM 10599 N N . THR A 1 778 ? 89.255 103.531 81.569 1.00 47.83 741 THR A N 1
ATOM 10600 C CA . THR A 1 778 ? 90.250 104.288 80.827 1.00 47.83 741 THR A CA 1
ATOM 10601 C C . THR A 1 778 ? 91.314 104.806 81.782 1.00 47.83 741 THR A C 1
ATOM 10602 O O . THR A 1 778 ? 90.991 105.351 82.836 1.00 47.83 741 THR A O 1
ATOM 10613 N N . ILE A 1 779 ? 92.576 104.615 81.427 1.00 48.33 742 ILE A N 1
ATOM 10614 C CA . ILE A 1 779 ? 93.692 105.145 82.195 1.00 48.33 742 ILE A CA 1
ATOM 10615 C C . ILE A 1 779 ? 94.102 106.453 81.541 1.00 48.33 742 ILE A C 1
ATOM 10616 O O . ILE A 1 779 ? 94.399 106.489 80.344 1.00 48.33 742 ILE A O 1
ATOM 10632 N N . ILE A 1 780 ? 94.098 107.533 82.315 1.00 47.33 743 ILE A N 1
ATOM 10633 C CA . ILE A 1 780 ? 94.287 108.866 81.765 1.00 47.33 743 ILE A CA 1
ATOM 10634 C C . ILE A 1 780 ? 95.273 109.637 82.626 1.00 47.33 743 ILE A C 1
ATOM 10635 O O . ILE A 1 780 ? 95.273 109.525 83.853 1.00 47.33 743 ILE A O 1
ATOM 10651 N N . CYS A 1 781 ? 96.136 110.406 81.972 1.00 47.26 744 CYS A N 1
ATOM 10652 C CA . CYS A 1 781 ? 96.984 111.363 82.668 1.00 47.26 744 CYS A CA 1
ATOM 10653 C C . CYS A 1 781 ? 96.151 112.591 82.995 1.00 47.26 744 CYS A C 1
ATOM 10654 O O . CYS A 1 781 ? 95.760 113.339 82.095 1.00 47.26 744 CYS A O 1
ATOM 10662 N N . THR A 1 782 ? 95.867 112.794 84.278 1.00 48.37 745 THR A N 1
ATOM 10663 C CA . THR A 1 782 ? 95.014 113.890 84.708 1.00 48.37 745 THR A CA 1
ATOM 10664 C C . THR A 1 782 ? 95.799 115.011 85.362 1.00 48.37 745 THR A C 1
ATOM 10665 O O . THR A 1 782 ? 95.215 115.825 86.077 1.00 48.37 745 THR A O 1
ATOM 10676 N N . TYR A 1 783 ? 97.106 115.081 85.131 1.00 48.64 746 TYR A N 1
ATOM 10677 C CA . TYR A 1 783 ? 97.857 116.232 85.600 1.00 48.64 746 TYR A CA 1
ATOM 10678 C C . TYR A 1 783 ? 97.360 117.490 84.899 1.00 48.64 746 TYR A C 1
ATOM 10679 O O . TYR A 1 783 ? 96.949 117.459 83.739 1.00 48.64 746 TYR A O 1
ATOM 10697 N N . ARG A 1 784 ? 97.391 118.601 85.636 1.00 45.88 747 ARG A N 1
ATOM 10698 C CA . ARG A 1 784 ? 96.660 119.810 85.273 1.00 45.88 747 ARG A CA 1
ATOM 10699 C C . ARG A 1 784 ? 96.951 120.262 83.846 1.00 45.88 747 ARG A C 1
ATOM 10700 O O . ARG A 1 784 ? 96.038 120.526 83.060 1.00 45.88 747 ARG A O 1
ATOM 10721 N N . HIS A 1 785 ? 98.226 120.375 83.501 1.00 46.00 748 HIS A N 1
ATOM 10722 C CA . HIS A 1 785 ? 98.630 121.015 82.259 1.00 46.00 748 HIS A CA 1
ATOM 10723 C C . HIS A 1 785 ? 98.717 120.025 81.109 1.00 46.00 748 HIS A C 1
ATOM 10724 O O . HIS A 1 785 ? 98.959 120.419 79.969 1.00 46.00 748 HIS A O 1
ATOM 10738 N N . ALA A 1 786 ? 98.466 118.758 81.380 1.00 46.73 749 ALA A N 1
ATOM 10739 C CA . ALA A 1 786 ? 98.572 117.725 80.365 1.00 46.73 749 ALA A CA 1
ATOM 10740 C C . ALA A 1 786 ? 97.193 117.178 80.036 1.00 46.73 749 ALA A C 1
ATOM 10741 O O . ALA A 1 786 ? 96.924 115.996 80.262 1.00 46.73 749 ALA A O 1
ATOM 10748 N N . PRO A 1 787 ? 96.294 118.001 79.499 1.00 45.31 750 PRO A N 1
ATOM 10749 C CA . PRO A 1 787 ? 94.981 117.497 79.143 1.00 45.31 750 PRO A CA 1
ATOM 10750 C C . PRO A 1 787 ? 95.060 116.600 77.922 1.00 45.31 750 PRO A C 1
ATOM 10751 O O . PRO A 1 787 ? 96.068 116.601 77.197 1.00 45.31 750 PRO A O 1
ATOM 10762 N N . PRO A 1 788 ? 94.027 115.811 77.658 1.00 46.66 751 PRO A N 1
ATOM 10763 C CA . PRO A 1 788 ? 93.987 115.061 76.410 1.00 46.66 751 PRO A CA 1
ATOM 10764 C C . PRO A 1 788 ? 93.280 115.867 75.346 1.00 46.66 751 PRO A C 1
ATOM 10765 O O . PRO A 1 788 ? 92.490 116.763 75.640 1.00 46.66 751 PRO A O 1
ATOM 10776 N N . TYR A 1 789 ? 93.568 115.552 74.098 1.00 47.68 752 TYR A N 1
ATOM 10777 C CA . TYR A 1 789 ? 92.806 116.158 73.026 1.00 47.68 752 TYR A CA 1
ATOM 10778 C C . TYR A 1 789 ? 91.474 115.435 72.916 1.00 47.68 752 TYR A C 1
ATOM 10779 O O . TYR A 1 789 ? 91.437 114.216 72.731 1.00 47.68 752 TYR A O 1
ATOM 10797 N N . ILE A 1 790 ? 90.381 116.174 73.047 1.00 48.69 753 ILE A N 1
ATOM 10798 C CA . ILE A 1 790 ? 89.040 115.612 73.051 1.00 48.69 753 ILE A CA 1
ATOM 10799 C C . ILE A 1 790 ? 88.367 116.009 71.753 1.00 48.69 753 ILE A C 1
ATOM 10800 O O . ILE A 1 790 ? 88.187 117.199 71.477 1.00 48.69 753 ILE A O 1
ATOM 10816 N N . GLY A 1 791 ? 87.988 115.018 70.960 1.00 52.90 754 GLY A N 1
ATOM 10817 C CA . GLY A 1 791 ? 87.330 115.312 69.707 1.00 52.90 754 GLY A CA 1
ATOM 10818 C C . GLY A 1 791 ? 85.975 115.944 69.934 1.00 52.90 754 GLY A C 1
ATOM 10819 O O . GLY A 1 791 ? 85.331 115.731 70.958 1.00 52.90 754 GLY A O 1
ATOM 10823 N N . ASP A 1 792 ? 85.535 116.718 68.950 1.00 58.15 755 ASP A N 1
ATOM 10824 C CA . ASP A 1 792 ? 84.302 117.476 69.096 1.00 58.15 755 ASP A CA 1
ATOM 10825 C C . ASP A 1 792 ? 83.168 116.573 69.545 1.00 58.15 755 ASP A C 1
ATOM 10826 O O . ASP A 1 792 ? 82.975 115.477 69.015 1.00 58.15 755 ASP A O 1
ATOM 10835 N N . HIS A 1 793 ? 82.422 117.039 70.536 1.00 58.17 756 HIS A N 1
ATOM 10836 C CA . HIS A 1 793 ? 81.210 116.372 70.981 1.00 58.17 756 HIS A CA 1
ATOM 10837 C C . HIS A 1 793 ? 81.483 114.960 71.478 1.00 58.17 756 HIS A C 1
ATOM 10838 O O . HIS A 1 793 ? 80.686 114.047 71.260 1.00 58.17 756 HIS A O 1
ATOM 10852 N N . ILE A 1 794 ? 82.610 114.770 72.153 1.00 51.66 757 ILE A N 1
ATOM 10853 C CA . ILE A 1 794 ? 82.874 113.571 72.932 1.00 51.66 757 ILE A CA 1
ATOM 10854 C C . ILE A 1 794 ? 83.028 114.000 74.379 1.00 51.66 757 ILE A C 1
ATOM 10855 O O . ILE A 1 794 ? 83.960 114.737 74.715 1.00 51.66 757 ILE A O 1
ATOM 10871 N N . VAL A 1 795 ? 82.130 113.526 75.235 1.00 49.80 758 VAL A N 1
ATOM 10872 C CA . VAL A 1 795 ? 82.068 113.983 76.616 1.00 49.80 758 VAL A CA 1
ATOM 10873 C C . VAL A 1 795 ? 82.489 112.856 77.545 1.00 49.80 758 VAL A C 1
ATOM 10874 O O . VAL A 1 795 ? 83.051 113.099 78.615 1.00 49.80 758 VAL A O 1
ATOM 10887 N N . ASP A 1 796 ? 82.215 111.619 77.138 1.00 50.50 759 ASP A N 1
ATOM 10888 C CA . ASP A 1 796 ? 82.612 110.427 77.883 1.00 50.50 759 ASP A CA 1
ATOM 10889 C C . ASP A 1 796 ? 84.046 110.097 77.499 1.00 50.50 759 ASP A C 1
ATOM 10890 O O . ASP A 1 796 ? 84.410 110.217 76.329 1.00 50.50 759 ASP A O 1
ATOM 10899 N N . LEU A 1 797 ? 84.878 109.699 78.463 1.00 48.65 760 LEU A N 1
ATOM 10900 C CA . LEU A 1 797 ? 86.258 109.383 78.111 1.00 48.65 760 LEU A CA 1
ATOM 10901 C C . LEU A 1 797 ? 86.465 107.918 77.813 1.00 48.65 760 LEU A C 1
ATOM 10902 O O . LEU A 1 797 ? 87.576 107.528 77.451 1.00 48.65 760 LEU A O 1
ATOM 10918 N N . ASN A 1 798 ? 85.444 107.094 77.962 1.00 49.57 761 ASN A N 1
ATOM 10919 C CA . ASN A 1 798 ? 85.488 105.777 77.357 1.00 49.57 761 ASN A CA 1
ATOM 10920 C C . ASN A 1 798 ? 85.315 105.856 75.852 1.00 49.57 761 ASN A C 1
ATOM 10921 O O . ASN A 1 798 ? 85.666 104.905 75.150 1.00 49.57 761 ASN A O 1
ATOM 10932 N N . ASN A 1 799 ? 84.800 106.976 75.347 1.00 49.44 762 ASN A N 1
ATOM 10933 C CA . ASN A 1 799 ? 84.666 107.211 73.921 1.00 49.44 762 ASN A CA 1
ATOM 10934 C C . ASN A 1 799 ? 85.749 108.135 73.391 1.00 49.44 762 ASN A C 1
ATOM 10935 O O . ASN A 1 799 ? 85.835 108.336 72.179 1.00 49.44 762 ASN A O 1
ATOM 10946 N N . VAL A 1 800 ? 86.566 108.707 74.258 1.00 49.22 763 VAL A N 1
ATOM 10947 C CA . VAL A 1 800 ? 87.673 109.543 73.819 1.00 49.22 763 VAL A CA 1
ATOM 10948 C C . VAL A 1 800 ? 88.741 108.639 73.236 1.00 49.22 763 VAL A C 1
ATOM 10949 O O . VAL A 1 800 ? 89.193 107.692 73.886 1.00 49.22 763 VAL A O 1
ATOM 10962 N N . ASP A 1 801 ? 89.135 108.916 72.003 1.00 50.08 764 ASP A N 1
ATOM 10963 C CA . ASP A 1 801 ? 90.063 108.036 71.316 1.00 50.08 764 ASP A CA 1
ATOM 10964 C C . ASP A 1 801 ? 91.428 108.062 71.989 1.00 50.08 764 ASP A C 1
ATOM 10965 O O . ASP A 1 801 ? 91.840 109.074 72.557 1.00 50.08 764 ASP A O 1
ATOM 10974 N N . GLU A 1 802 ? 92.113 106.925 71.952 1.00 50.51 765 GLU A N 1
ATOM 10975 C CA . GLU A 1 802 ? 93.383 106.801 72.642 1.00 50.51 765 GLU A CA 1
ATOM 10976 C C . GLU A 1 802 ? 94.431 107.684 71.983 1.00 50.51 765 GLU A C 1
ATOM 10977 O O . GLU A 1 802 ? 94.365 107.991 70.791 1.00 50.51 765 GLU A O 1
ATOM 10989 N N . GLN A 1 803 ? 95.400 108.102 72.781 1.00 46.96 766 GLN A N 1
ATOM 10990 C CA . GLN A 1 803 ? 96.412 109.052 72.355 1.00 46.96 766 GLN A CA 1
ATOM 10991 C C . GLN A 1 803 ? 97.505 109.014 73.402 1.00 46.96 766 GLN A C 1
ATOM 10992 O O . GLN A 1 803 ? 97.520 108.137 74.263 1.00 46.96 766 GLN A O 1
ATOM 11006 N N . SER A 1 804 ? 98.426 109.960 73.320 1.00 45.82 767 SER A N 1
ATOM 11007 C CA . SER A 1 804 ? 99.453 110.044 74.344 1.00 45.82 767 SER A CA 1
ATOM 11008 C C . SER A 1 804 ? 98.826 110.468 75.662 1.00 45.82 767 SER A C 1
ATOM 11009 O O . SER A 1 804 ? 98.099 111.462 75.720 1.00 45.82 767 SER A O 1
ATOM 11017 N N . GLY A 1 805 ? 99.111 109.714 76.721 1.00 46.32 768 GLY A N 1
ATOM 11018 C CA . GLY A 1 805 ? 98.568 109.996 78.029 1.00 46.32 768 GLY A CA 1
ATOM 11019 C C . GLY A 1 805 ? 97.112 109.646 78.216 1.00 46.32 768 GLY A C 1
ATOM 11020 O O . GLY A 1 805 ? 96.465 110.229 79.087 1.00 46.32 768 GLY A O 1
ATOM 11024 N N . 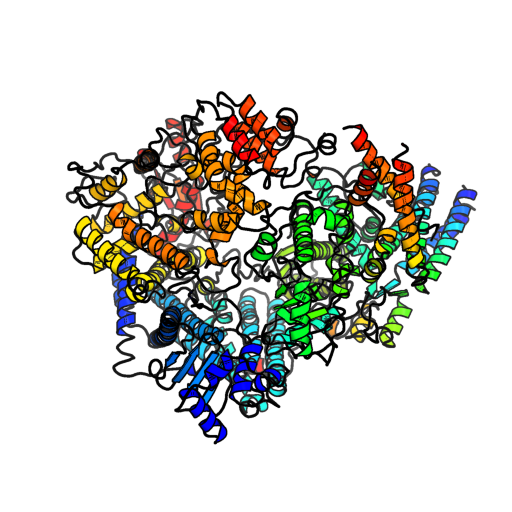LEU A 1 806 ? 96.560 108.745 77.410 1.00 47.36 769 LEU A N 1
ATOM 11025 C CA . LEU A 1 806 ? 95.189 108.282 77.597 1.00 47.36 769 LEU A CA 1
ATOM 11026 C C . LEU A 1 806 ? 94.997 107.007 76.799 1.00 47.36 769 LEU A C 1
ATOM 11027 O O . LEU A 1 806 ? 95.037 107.048 75.571 1.00 47.36 769 LEU A O 1
ATOM 11043 N N . TYR A 1 807 ? 94.758 105.888 77.480 1.00 50.13 770 TYR A N 1
ATOM 11044 C CA . TYR A 1 807 ? 94.539 104.634 76.776 1.00 50.13 770 TYR A CA 1
ATOM 11045 C C . TYR A 1 807 ? 93.546 103.772 77.536 1.00 50.13 770 TYR A C 1
ATOM 11046 O O . TYR A 1 807 ? 93.059 104.142 78.602 1.00 50.13 770 TYR A O 1
ATOM 11064 N N . ARG A 1 808 ? 93.237 102.621 76.958 1.00 48.89 771 ARG A N 1
ATOM 11065 C CA . ARG A 1 808 ? 92.278 101.680 77.502 1.00 48.89 771 ARG A CA 1
ATOM 11066 C C . ARG A 1 808 ? 92.897 100.285 77.547 1.00 48.89 771 ARG A C 1
ATOM 11067 O O . ARG A 1 808 ? 94.064 100.091 77.215 1.00 48.89 771 ARG A O 1
ATOM 11088 N N . TYR A 1 809 ? 92.106 99.315 78.012 1.00 52.43 772 TYR A N 1
ATOM 11089 C CA . TYR A 1 809 ? 92.501 97.904 78.051 1.00 52.43 772 TYR A CA 1
ATOM 11090 C C . TYR A 1 809 ? 93.827 97.712 78.765 1.00 52.43 772 TYR A C 1
ATOM 11091 O O . TYR A 1 809 ? 94.714 97.006 78.295 1.00 52.43 772 TYR A O 1
ATOM 11109 N N . HIS A 1 810 ? 93.961 98.351 79.912 1.00 50.86 773 HIS A N 1
ATOM 11110 C CA . HIS A 1 810 ? 95.107 98.119 80.762 1.00 50.86 773 HIS A CA 1
ATOM 11111 C C . HIS A 1 810 ? 94.886 96.834 81.535 1.00 50.86 773 HIS A C 1
ATOM 11112 O O . HIS A 1 810 ? 94.190 96.818 82.549 1.00 50.86 773 HIS A O 1
ATOM 11126 N N . MET A 1 811 ? 95.445 95.746 81.038 1.00 52.85 774 MET A N 1
ATOM 11127 C CA . MET A 1 811 ? 95.538 94.523 81.811 1.00 52.85 774 MET A CA 1
ATOM 11128 C C . MET A 1 811 ? 96.793 94.640 82.658 1.00 52.85 774 MET A C 1
ATOM 11129 O O . MET A 1 811 ? 97.788 95.207 82.209 1.00 52.85 774 MET A O 1
ATOM 11143 N N . GLY A 1 812 ? 96.751 94.159 83.883 1.00 51.90 775 GLY A N 1
ATOM 11144 C CA . GLY A 1 812 ? 97.993 93.972 84.595 1.00 51.90 775 GLY A CA 1
ATOM 11145 C C . GLY A 1 812 ? 98.538 94.990 85.575 1.00 51.90 775 GLY A C 1
ATOM 11146 O O . GLY A 1 812 ? 99.690 95.400 85.446 1.00 51.90 775 GLY A O 1
ATOM 11150 N N . GLY A 1 813 ? 97.770 95.361 86.586 1.00 52.81 776 GLY A N 1
ATOM 11151 C CA . GLY A 1 813 ? 98.398 95.779 87.824 1.00 52.81 776 GLY A CA 1
ATOM 11152 C C . GLY A 1 813 ? 98.905 97.196 87.984 1.00 52.81 776 GLY A C 1
ATOM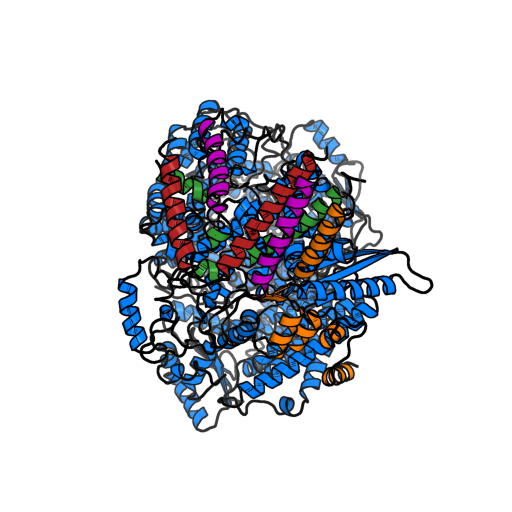 11153 O O . GLY A 1 813 ? 100.116 97.418 88.016 1.00 52.81 776 GLY A O 1
ATOM 11157 N N . ILE A 1 814 ? 98.001 98.169 88.066 1.00 52.27 777 ILE A N 1
ATOM 11158 C CA . ILE A 1 814 ? 98.375 99.477 88.593 1.00 52.27 777 ILE A CA 1
ATOM 11159 C C . ILE A 1 814 ? 99.172 99.285 89.872 1.00 52.27 777 ILE A C 1
ATOM 11160 O O . ILE A 1 814 ? 98.757 98.547 90.770 1.00 52.27 777 ILE A O 1
ATOM 11176 N N . GLU A 1 815 ? 100.321 99.946 89.965 1.00 55.88 778 GLU A N 1
ATOM 11177 C CA . GLU A 1 815 ? 101.260 99.640 91.036 1.00 55.88 778 GLU A CA 1
ATOM 11178 C C . GLU A 1 815 ? 100.816 100.254 92.357 1.00 55.88 778 GLU A C 1
ATOM 11179 O O . GLU A 1 815 ? 100.152 101.292 92.392 1.00 55.88 778 GLU A O 1
ATOM 11191 N N . GLY A 1 816 ? 101.223 99.614 93.449 1.00 54.68 779 GLY A N 1
ATOM 11192 C CA . GLY A 1 816 ? 100.767 99.983 94.767 1.00 54.68 779 GLY A CA 1
ATOM 11193 C C . GLY A 1 816 ? 99.506 99.234 95.122 1.00 54.68 779 GLY A C 1
ATOM 11194 O O . GLY A 1 816 ? 99.432 98.579 96.162 1.00 54.68 779 GLY A O 1
ATOM 11198 N N . TRP A 1 817 ? 98.501 99.326 94.262 1.00 50.98 780 TRP A N 1
ATOM 11199 C CA . TRP A 1 817 ? 97.282 98.561 94.449 1.00 50.98 780 TRP A CA 1
ATOM 11200 C C . TRP A 1 817 ? 97.654 97.088 94.427 1.00 50.98 780 TRP A C 1
ATOM 11201 O O . TRP A 1 817 ? 98.407 96.660 93.554 1.00 50.98 780 TRP A O 1
ATOM 11222 N N . CYS A 1 818 ? 97.173 96.308 95.387 1.00 53.19 781 CYS A N 1
ATOM 11223 C CA . CYS A 1 818 ? 97.443 94.874 95.414 1.00 53.19 781 CYS A CA 1
ATOM 11224 C C . CYS A 1 818 ? 98.922 94.555 95.537 1.00 53.19 781 CYS A C 1
ATOM 11225 O O . CYS A 1 818 ? 99.332 93.430 95.256 1.00 53.19 781 CYS A O 1
ATOM 11233 N N . GLN A 1 819 ? 99.731 95.503 95.995 1.00 56.10 782 GLN A N 1
ATOM 11234 C CA . GLN A 1 819 ? 101.144 95.206 96.162 1.00 56.10 782 GLN A CA 1
ATOM 11235 C C . GLN A 1 819 ? 101.381 94.032 97.095 1.00 56.10 782 GLN A C 1
ATOM 11236 O O . GLN A 1 819 ? 102.375 93.320 96.932 1.00 56.10 782 GLN A O 1
ATOM 11250 N N . LYS A 1 820 ? 100.515 93.829 98.085 1.00 55.14 783 LYS A N 1
ATOM 11251 C CA . LYS A 1 820 ? 100.663 92.732 99.028 1.00 55.14 783 LYS A CA 1
ATOM 11252 C C . LYS A 1 820 ? 100.249 91.392 98.446 1.00 55.14 783 LYS A C 1
ATOM 11253 O O . LYS A 1 820 ? 100.848 90.373 98.790 1.00 55.14 783 LYS A O 1
ATOM 11272 N N . LEU A 1 821 ? 99.242 91.373 97.577 1.00 54.38 784 LEU A N 1
ATOM 11273 C CA . LEU A 1 821 ? 98.880 90.152 96.877 1.00 54.38 784 LEU A CA 1
ATOM 11274 C C . LEU A 1 821 ? 100.012 89.663 95.995 1.00 54.38 784 LEU A C 1
ATOM 11275 O O . LEU A 1 821 ? 100.313 88.469 95.985 1.00 54.38 784 LEU A O 1
ATOM 11291 N N . TRP A 1 822 ? 100.656 90.562 95.266 1.00 54.43 785 TRP A N 1
ATOM 11292 C CA . TRP A 1 822 ? 101.752 90.203 94.386 1.00 54.43 785 TRP A CA 1
ATOM 11293 C C . TRP A 1 822 ? 103.007 89.801 95.136 1.00 54.43 785 TRP A C 1
ATOM 11294 O O . TRP A 1 822 ? 103.809 89.040 94.595 1.00 54.43 785 TRP A O 1
ATOM 11315 N N . THR A 1 823 ? 103.211 90.286 96.350 1.00 56.64 786 THR A N 1
ATOM 11316 C CA . THR A 1 823 ? 104.344 89.851 97.149 1.00 56.64 786 THR A CA 1
ATOM 11317 C C . THR A 1 823 ? 104.244 88.395 97.569 1.00 56.64 786 THR A C 1
ATOM 11318 O O . THR A 1 823 ? 105.244 87.673 97.520 1.00 56.64 786 THR A O 1
ATOM 11329 N N . ILE A 1 824 ? 103.065 87.946 97.990 1.00 55.83 787 ILE A N 1
ATOM 11330 C CA . ILE A 1 824 ? 102.904 86.580 98.462 1.00 55.83 787 ILE A CA 1
ATOM 11331 C C . ILE A 1 824 ? 102.813 85.590 97.312 1.00 55.83 787 ILE A C 1
ATOM 11332 O O . ILE A 1 824 ? 103.265 84.446 97.464 1.00 55.83 787 ILE A O 1
ATOM 11348 N N . GLU A 1 825 ? 102.302 86.002 96.152 1.00 57.18 788 GLU A N 1
ATOM 11349 C CA . GLU A 1 825 ? 102.452 85.225 94.927 1.00 57.18 788 GLU A CA 1
ATOM 11350 C C . GLU A 1 825 ? 103.909 85.098 94.505 1.00 57.18 788 GLU A C 1
ATOM 11351 O O . GLU A 1 825 ? 104.330 84.035 94.049 1.00 57.18 788 GLU A O 1
ATOM 11363 N N . ALA A 1 826 ? 104.695 86.160 94.648 1.00 58.11 789 ALA A N 1
ATOM 11364 C CA . ALA A 1 826 ? 106.114 86.066 94.340 1.00 58.11 789 ALA A CA 1
ATOM 11365 C C . ALA A 1 826 ? 106.822 85.108 95.288 1.00 58.11 789 ALA A C 1
ATOM 11366 O O . ALA A 1 826 ? 107.673 84.321 94.865 1.00 58.11 789 ALA A O 1
ATOM 11372 N N . ILE A 1 827 ? 106.493 85.158 96.583 1.00 59.31 790 ILE A N 1
ATOM 11373 C CA . ILE A 1 827 ? 107.101 84.211 97.517 1.00 59.31 790 ILE A CA 1
ATOM 11374 C C . ILE A 1 827 ? 106.657 82.781 97.227 1.00 59.31 790 ILE A C 1
ATOM 11375 O O . ILE A 1 827 ? 107.446 81.839 97.379 1.00 59.31 790 ILE A O 1
ATOM 11391 N N . SER A 1 828 ? 105.408 82.592 96.806 1.00 58.88 791 SER A N 1
ATOM 11392 C CA . SER A 1 828 ? 104.960 81.275 96.381 1.00 58.88 791 SER A CA 1
ATOM 11393 C C . SER A 1 828 ? 105.758 80.785 95.177 1.00 58.88 791 SER A C 1
ATOM 11394 O O . SER A 1 828 ? 106.158 79.616 95.115 1.00 58.88 791 SER A O 1
ATOM 11402 N N . LEU A 1 829 ? 105.987 81.669 94.206 1.00 61.85 792 LEU A N 1
ATOM 11403 C CA . LEU A 1 829 ? 106.850 81.342 93.078 1.00 61.85 792 LEU A CA 1
ATOM 11404 C C . LEU A 1 829 ? 108.236 80.937 93.544 1.00 61.85 792 LEU A C 1
ATOM 11405 O O . LEU A 1 829 ? 108.844 80.027 92.981 1.00 61.85 792 LEU A O 1
ATOM 11421 N N . LEU A 1 830 ? 108.775 81.639 94.536 1.00 63.29 793 LEU A N 1
ATOM 11422 C CA . LEU A 1 830 ? 110.093 81.279 95.038 1.00 63.29 793 LEU A CA 1
ATOM 11423 C C . LEU A 1 830 ? 110.083 79.885 95.636 1.00 63.29 793 LEU A C 1
ATOM 11424 O O . LEU A 1 830 ? 111.041 79.126 95.461 1.00 63.29 793 LEU A O 1
ATOM 11440 N N . ASP A 1 831 ? 109.022 79.529 96.346 1.00 63.15 794 ASP A N 1
ATOM 11441 C CA . ASP A 1 831 ? 108.894 78.180 96.881 1.00 63.15 794 ASP A CA 1
ATOM 11442 C C . ASP A 1 831 ? 108.759 77.123 95.795 1.00 63.15 794 ASP A C 1
ATOM 11443 O O . ASP A 1 831 ? 109.216 75.996 95.990 1.00 63.15 794 ASP A O 1
ATOM 11452 N N . LEU A 1 832 ? 108.130 77.451 94.674 1.00 63.15 795 LEU A N 1
ATOM 11453 C CA . LEU A 1 832 ? 108.037 76.545 93.535 1.00 63.15 795 LEU A CA 1
ATOM 11454 C C . LEU A 1 832 ? 109.362 76.391 92.796 1.00 63.15 795 LEU A C 1
ATOM 11455 O O . LEU A 1 832 ? 109.704 75.293 92.347 1.00 63.15 795 LEU A O 1
ATOM 11471 N N . ILE A 1 833 ? 110.118 77.480 92.666 1.00 64.37 796 ILE A N 1
ATOM 11472 C CA . ILE A 1 833 ? 111.455 77.411 92.083 1.00 64.37 796 ILE A CA 1
ATOM 11473 C C . ILE A 1 833 ? 112.370 76.569 92.958 1.00 64.37 796 ILE A C 1
ATOM 11474 O O . ILE A 1 833 ? 113.133 75.736 92.464 1.00 64.37 796 ILE A O 1
ATOM 11490 N N . SER A 1 834 ? 112.326 76.793 94.272 1.00 64.06 797 SER A N 1
ATOM 11491 C CA . SER A 1 834 ? 113.149 76.007 95.182 1.00 64.06 797 SER A CA 1
ATOM 11492 C C . SER A 1 834 ? 112.889 74.522 95.022 1.00 64.06 797 SER A C 1
ATOM 11493 O O . SER A 1 834 ? 113.794 73.705 95.210 1.00 64.06 797 SER A O 1
ATOM 11501 N N . LEU A 1 835 ? 111.655 74.158 94.694 1.00 65.71 798 LEU A N 1
ATOM 11502 C CA . LEU A 1 835 ? 111.303 72.766 94.464 1.00 65.71 798 LEU A CA 1
ATOM 11503 C C . LEU A 1 835 ? 111.831 72.282 93.123 1.00 65.71 798 LEU A C 1
ATOM 11504 O O . LEU A 1 835 ? 112.359 71.172 93.022 1.00 65.71 798 LEU A O 1
ATOM 11520 N N . LYS A 1 836 ? 111.699 73.111 92.084 1.00 65.57 799 LYS A N 1
ATOM 11521 C CA . LYS A 1 836 ? 112.107 72.698 90.745 1.00 65.57 799 LYS A CA 1
ATOM 11522 C C . LYS A 1 836 ? 113.620 72.583 90.626 1.00 65.57 799 LYS A C 1
ATOM 11523 O O . LYS A 1 836 ? 114.130 71.749 89.872 1.00 65.57 799 LYS A O 1
ATOM 11542 N N . GLY A 1 837 ? 114.356 73.417 91.347 1.00 65.35 800 GLY A N 1
ATOM 11543 C CA . GLY A 1 837 ? 115.797 73.443 91.208 1.00 65.35 800 GLY A CA 1
ATOM 11544 C C . GLY A 1 837 ? 116.562 72.800 92.341 1.00 65.35 800 GLY A C 1
ATOM 11545 O O . GLY A 1 837 ? 117.792 72.751 92.305 1.00 65.35 800 GLY A O 1
ATOM 11549 N N . LYS A 1 838 ? 115.855 72.302 93.351 1.00 66.65 801 LYS A N 1
ATOM 11550 C CA . LYS A 1 838 ? 116.474 71.594 94.472 1.00 66.65 801 LYS A CA 1
ATOM 11551 C C . LYS A 1 838 ? 117.476 72.462 95.226 1.00 66.65 801 LYS A C 1
ATOM 11552 O O . LYS A 1 838 ? 118.571 72.012 95.564 1.00 66.65 801 LYS A O 1
ATOM 11571 N N . PHE A 1 839 ? 117.121 73.708 95.515 1.00 65.91 802 PHE A N 1
ATOM 11572 C CA . PHE A 1 839 ? 117.912 74.528 96.418 1.00 65.91 802 PHE A CA 1
ATOM 11573 C C . PHE A 1 839 ? 117.009 75.166 97.463 1.00 65.91 802 PHE A C 1
ATOM 11574 O O . PHE A 1 839 ? 115.788 75.218 97.321 1.00 65.91 802 PHE A O 1
ATOM 11591 N N . SER A 1 840 ? 117.633 75.653 98.529 1.00 65.96 803 SER A N 1
ATOM 11592 C CA . SER A 1 840 ? 116.908 76.170 99.684 1.00 65.96 803 SER A CA 1
ATOM 11593 C C . SER A 1 840 ? 116.811 77.691 99.600 1.00 65.96 803 SER A C 1
ATOM 11594 O O . SER A 1 840 ? 117.625 78.427 100.147 1.00 65.96 803 SER A O 1
ATOM 11602 N N . ILE A 1 841 ? 115.773 78.159 98.908 1.00 64.88 804 ILE A N 1
ATOM 11603 C CA . ILE A 1 841 ? 115.593 79.595 98.753 1.00 64.88 804 ILE A CA 1
ATOM 11604 C C . ILE A 1 841 ? 115.143 80.191 100.075 1.00 64.88 804 ILE A C 1
ATOM 11605 O O . ILE A 1 841 ? 114.035 79.920 100.548 1.00 64.88 804 ILE A O 1
ATOM 11621 N N . THR A 1 842 ? 115.993 81.012 100.671 1.00 66.38 805 THR A N 1
ATOM 11622 C CA . THR A 1 842 ? 115.541 82.023 101.609 1.00 66.38 805 THR A CA 1
ATOM 11623 C C . THR A 1 842 ? 115.229 83.298 100.831 1.00 66.38 805 THR A C 1
ATOM 11624 O O . THR A 1 842 ? 115.809 83.567 99.781 1.00 66.38 805 THR A O 1
ATOM 11635 N N . ALA A 1 843 ? 114.293 84.085 101.342 1.00 65.28 806 ALA A N 1
ATOM 11636 C CA . ALA A 1 843 ? 113.808 85.227 100.588 1.00 65.28 806 ALA A CA 1
ATOM 11637 C C . ALA A 1 843 ? 113.618 86.404 101.525 1.00 65.28 806 ALA A C 1
ATOM 11638 O O . ALA A 1 843 ? 113.532 86.254 102.743 1.00 65.28 806 ALA A O 1
ATOM 11645 N N . LEU A 1 844 ? 113.579 87.592 100.932 1.00 66.32 807 LEU A N 1
ATOM 11646 C CA . LEU A 1 844 ? 113.364 88.818 101.683 1.00 66.32 807 LEU A CA 1
ATOM 11647 C C . LEU A 1 844 ? 112.861 89.868 100.711 1.00 66.32 807 LEU A C 1
ATOM 11648 O O . LEU A 1 844 ? 113.627 90.357 99.879 1.00 66.32 807 LEU A O 1
ATOM 11664 N N . ILE A 1 845 ? 111.586 90.214 100.817 1.00 64.65 808 ILE A N 1
ATOM 11665 C CA . ILE A 1 845 ? 110.967 91.198 99.943 1.00 64.65 808 ILE A CA 1
ATOM 11666 C C . ILE A 1 845 ? 110.667 92.435 100.771 1.00 64.65 808 ILE A C 1
ATOM 11667 O O . ILE A 1 845 ? 109.997 92.346 101.804 1.00 64.65 808 ILE A O 1
ATOM 11683 N N . ASN A 1 846 ? 111.169 93.582 100.325 1.00 67.99 809 ASN A N 1
ATOM 11684 C CA . ASN A 1 846 ? 110.877 94.850 100.977 1.00 67.99 809 ASN A CA 1
ATOM 11685 C C . ASN A 1 846 ? 110.700 95.908 99.905 1.00 67.99 809 ASN A C 1
ATOM 11686 O O . ASN A 1 846 ? 111.681 96.389 99.331 1.00 67.99 809 ASN A O 1
ATOM 11697 N N . GLY A 1 847 ? 109.451 96.273 99.646 1.00 67.53 810 GLY A N 1
ATOM 11698 C CA . GLY A 1 847 ? 109.159 97.224 98.598 1.00 67.53 810 GLY A CA 1
ATOM 11699 C C . GLY A 1 847 ? 109.519 96.693 97.230 1.00 67.53 810 GLY A C 1
ATOM 11700 O O . GLY A 1 847 ? 109.061 95.620 96.830 1.00 67.53 810 GLY A O 1
ATOM 11704 N N . ASP A 1 848 ? 110.336 97.445 96.500 1.00 67.43 811 ASP A N 1
ATOM 11705 C CA . ASP A 1 848 ? 110.725 97.101 95.141 1.00 67.43 811 ASP A CA 1
ATOM 11706 C C . ASP A 1 848 ? 112.098 96.447 95.060 1.00 67.43 811 ASP A C 1
ATOM 11707 O O . ASP A 1 848 ? 112.861 96.750 94.139 1.00 67.43 811 ASP A O 1
ATOM 11716 N N . ASN A 1 849 ? 112.449 95.585 96.008 1.00 67.51 812 ASN A N 1
ATOM 11717 C CA . ASN A 1 849 ? 113.724 94.882 95.944 1.00 67.51 812 ASN A CA 1
ATOM 11718 C C . ASN A 1 849 ? 113.555 93.524 96.599 1.00 67.51 812 ASN A C 1
ATOM 11719 O O . ASN A 1 849 ? 113.373 93.446 97.816 1.00 67.51 812 ASN A O 1
ATOM 11730 N N . GLN A 1 850 ? 113.629 92.466 95.803 1.00 65.27 813 GLN A N 1
ATOM 11731 C CA . GLN A 1 850 ? 113.526 91.100 96.290 1.00 65.27 813 GLN A CA 1
ATOM 11732 C C . GLN A 1 850 ? 114.920 90.501 96.361 1.00 65.27 813 GLN A C 1
ATOM 11733 O O . GLN A 1 850 ? 115.596 90.373 95.339 1.00 65.27 813 GLN A O 1
ATOM 11747 N N . SER A 1 851 ? 115.337 90.119 97.561 1.00 66.99 814 SER A N 1
ATOM 11748 C CA . SER A 1 851 ? 116.701 89.666 97.817 1.00 66.99 814 SER A CA 1
ATOM 11749 C C . SER A 1 851 ? 116.659 88.172 98.105 1.00 66.99 814 SER A C 1
ATOM 11750 O O . SER A 1 851 ? 116.620 87.747 99.257 1.00 66.99 814 SER A O 1
ATOM 11758 N N . ILE A 1 852 ? 116.689 87.375 97.040 1.00 65.62 815 ILE A N 1
ATOM 11759 C CA . ILE A 1 852 ? 116.740 85.929 97.178 1.00 65.62 815 ILE A CA 1
ATOM 11760 C C . ILE A 1 852 ? 118.086 85.520 97.747 1.00 65.62 815 ILE A C 1
ATOM 11761 O O . ILE A 1 852 ? 119.125 86.098 97.413 1.00 65.62 815 ILE A O 1
ATOM 11777 N N . ASP A 1 853 ? 118.074 84.514 98.605 1.00 66.42 816 ASP A N 1
ATOM 11778 C CA . ASP A 1 853 ? 119.278 83.819 99.015 1.00 66.42 816 ASP A CA 1
ATOM 11779 C C . ASP A 1 853 ? 119.107 82.340 98.710 1.00 66.42 816 ASP A C 1
ATOM 11780 O O . ASP A 1 853 ? 118.043 81.764 98.931 1.00 66.42 816 ASP A O 1
ATOM 11789 N N . ILE A 1 854 ? 120.158 81.725 98.176 1.00 65.57 817 ILE A N 1
ATOM 11790 C CA . ILE A 1 854 ? 120.059 80.364 97.672 1.00 65.57 817 ILE A CA 1
ATOM 11791 C C . ILE A 1 854 ? 121.192 79.553 98.268 1.00 65.57 817 ILE A C 1
ATOM 11792 O O . ILE A 1 854 ? 122.317 80.035 98.406 1.00 65.57 817 ILE A O 1
ATOM 11808 N N . SER A 1 855 ? 120.878 78.321 98.648 1.00 66.69 818 SER A N 1
ATOM 11809 C CA . SER A 1 855 ? 121.874 77.351 99.065 1.00 66.69 818 SER A CA 1
ATOM 11810 C C . SER A 1 855 ? 121.573 76.049 98.351 1.00 66.69 818 SER A C 1
ATOM 11811 O O . SER A 1 855 ? 120.425 75.745 98.031 1.00 66.69 818 SER A O 1
ATOM 11819 N N . LYS A 1 856 ? 122.608 75.288 98.080 1.00 68.26 819 LYS A N 1
ATOM 11820 C CA . LYS A 1 856 ? 122.388 73.991 97.468 1.00 68.26 819 LYS A CA 1
ATOM 11821 C C . LYS A 1 856 ? 123.538 73.071 97.830 1.00 68.26 819 LYS A C 1
ATOM 11822 O O . LYS A 1 856 ? 124.628 73.204 97.266 1.00 68.26 819 LYS A O 1
ATOM 11841 N N . PRO A 1 857 ? 123.349 72.124 98.747 1.00 69.56 820 PRO A N 1
ATOM 11842 C CA . PRO A 1 857 ? 124.475 71.275 99.146 1.00 69.56 820 PRO A CA 1
ATOM 11843 C C . PRO A 1 857 ? 124.979 70.459 97.968 1.00 69.56 820 PRO A C 1
ATOM 11844 O O . PRO A 1 857 ? 124.219 69.743 97.314 1.00 69.56 820 PRO A O 1
ATOM 11855 N N . ILE A 1 858 ? 126.269 70.609 97.682 1.00 72.49 821 ILE A N 1
ATOM 11856 C CA . ILE A 1 858 ? 126.966 69.820 96.680 1.00 72.49 821 ILE A CA 1
ATOM 11857 C C . ILE A 1 858 ? 128.277 69.351 97.292 1.00 72.49 821 ILE A C 1
ATOM 11858 O O . ILE A 1 858 ? 128.638 69.724 98.407 1.00 72.49 821 ILE A O 1
ATOM 11874 N N . ARG A 1 859 ? 128.985 68.509 96.550 1.00 77.30 822 ARG A N 1
ATOM 11875 C CA . ARG A 1 859 ? 130.396 68.276 96.825 1.00 77.30 822 ARG A CA 1
ATOM 11876 C C . ARG A 1 859 ? 131.141 68.409 95.510 1.00 77.30 822 ARG A C 1
ATOM 11877 O O . ARG A 1 859 ? 130.819 67.731 94.530 1.00 77.30 822 ARG A O 1
ATOM 11898 N N . LEU A 1 860 ? 132.118 69.305 95.508 1.00 76.53 823 LEU A N 1
ATOM 11899 C CA . LEU A 1 860 ? 132.712 69.802 94.280 1.00 76.53 823 LEU A CA 1
ATOM 11900 C C . LEU A 1 860 ? 133.786 68.852 93.774 1.00 76.53 823 LEU A C 1
ATOM 11901 O O . LEU A 1 860 ? 134.420 68.124 94.540 1.00 76.53 823 LEU A O 1
ATOM 11917 N N . MET A 1 861 ? 133.989 68.872 92.460 1.00 81.38 824 MET A N 1
ATOM 11918 C CA . MET A 1 861 ? 134.986 68.013 91.836 1.00 81.38 824 MET A CA 1
ATOM 11919 C C . MET A 1 861 ? 136.384 68.533 92.143 1.00 81.38 824 MET A C 1
ATOM 11920 O O . MET A 1 861 ? 136.544 69.473 92.928 1.00 81.38 824 MET A O 1
ATOM 11934 N N . GLU A 1 862 ? 137.402 67.917 91.550 1.00 84.05 825 GLU A N 1
ATOM 11935 C CA . GLU A 1 862 ? 138.788 68.316 91.750 1.00 84.05 825 GLU A CA 1
ATOM 11936 C C . GLU A 1 862 ? 139.081 69.522 90.868 1.00 84.05 825 GLU A C 1
ATOM 11937 O O . GLU A 1 862 ? 138.713 69.539 89.689 1.00 84.05 825 GLU A O 1
ATOM 11949 N N . GLY A 1 863 ? 139.735 70.527 91.441 1.00 80.11 826 GLY A N 1
ATOM 11950 C CA . GLY A 1 863 ? 140.074 71.722 90.700 1.00 80.11 826 GLY A CA 1
ATOM 11951 C C . GLY A 1 863 ? 138.994 72.777 90.661 1.00 80.11 826 GLY A C 1
ATOM 11952 O O . GLY A 1 863 ? 139.240 73.870 90.139 1.00 80.11 826 GLY A O 1
ATOM 11956 N N . GLN A 1 864 ? 137.812 72.491 91.192 1.00 74.68 827 GLN A N 1
ATOM 11957 C CA . GLN A 1 864 ? 136.735 73.463 91.276 1.00 74.68 827 GLN A CA 1
ATOM 11958 C C . GLN A 1 864 ? 136.730 74.069 92.670 1.00 74.68 827 GLN A C 1
ATOM 11959 O O . GLN A 1 864 ? 136.729 73.347 93.671 1.00 74.68 827 GLN A O 1
ATOM 11973 N N . THR A 1 865 ? 136.747 75.394 92.732 1.00 70.99 828 THR A N 1
ATOM 11974 C CA . THR A 1 865 ? 136.866 76.107 93.992 1.00 70.99 828 THR A CA 1
ATOM 11975 C C . THR A 1 865 ? 135.496 76.531 94.503 1.00 70.99 828 THR A C 1
ATOM 11976 O O . THR A 1 865 ? 134.505 76.545 93.769 1.00 70.99 828 THR A O 1
ATOM 11987 N N . HIS A 1 866 ? 135.457 76.879 95.790 1.00 69.96 829 HIS A N 1
ATOM 11988 C CA . HIS A 1 866 ? 134.221 77.353 96.400 1.00 69.96 829 HIS A CA 1
ATOM 11989 C C . HIS A 1 866 ? 133.639 78.516 95.614 1.00 69.96 829 HIS A C 1
ATOM 11990 O O . HIS A 1 866 ? 132.432 78.571 95.369 1.00 69.96 829 HIS A O 1
ATOM 12004 N N . ALA A 1 867 ? 134.486 79.471 95.233 1.00 66.76 830 ALA A N 1
ATOM 12005 C CA . ALA A 1 867 ? 134.010 80.623 94.478 1.00 66.76 830 ALA A CA 1
ATOM 12006 C C . ALA A 1 867 ? 133.465 80.204 93.125 1.00 66.76 830 ALA A C 1
ATOM 12007 O O . ALA A 1 867 ? 132.416 80.690 92.692 1.00 66.76 830 ALA A O 1
ATOM 12014 N N . GLN A 1 868 ? 134.163 79.297 92.444 1.00 68.75 831 GLN A N 1
ATOM 12015 C CA . GLN A 1 868 ? 133.683 78.807 91.158 1.00 68.75 831 GLN A CA 1
ATOM 12016 C C . GLN A 1 868 ? 132.346 78.100 91.311 1.00 68.75 831 GLN A C 1
ATOM 12017 O O . GLN A 1 868 ? 131.438 78.293 90.496 1.00 68.75 831 GLN A O 1
ATOM 12031 N N . ALA A 1 869 ? 132.209 77.282 92.356 1.00 68.76 832 ALA A N 1
ATOM 12032 C CA . ALA A 1 869 ? 130.963 76.574 92.619 1.00 68.76 832 ALA A CA 1
ATOM 12033 C C . ALA A 1 869 ? 129.822 77.542 92.895 1.00 68.76 832 ALA A C 1
ATOM 12034 O O . ALA A 1 869 ? 128.715 77.380 92.379 1.00 68.76 832 ALA A O 1
ATOM 12041 N N . ASP A 1 870 ? 130.071 78.551 93.731 1.00 66.81 833 ASP A N 1
ATOM 12042 C CA . ASP A 1 870 ? 129.038 79.535 94.027 1.00 66.81 833 ASP A CA 1
ATOM 12043 C C . ASP A 1 870 ? 128.637 80.294 92.776 1.00 66.81 833 ASP A C 1
ATOM 12044 O O . ASP A 1 870 ? 127.453 80.561 92.560 1.00 66.81 833 ASP A O 1
ATOM 12053 N N . TYR A 1 871 ? 129.607 80.667 91.944 1.00 63.93 834 TYR A N 1
ATOM 12054 C CA . TYR A 1 871 ? 129.264 81.353 90.706 1.00 63.93 834 TYR A CA 1
ATOM 12055 C C . TYR A 1 871 ? 128.430 80.467 89.800 1.00 63.93 834 TYR A C 1
ATOM 12056 O O . TYR A 1 871 ? 127.466 80.935 89.187 1.00 63.93 834 TYR A O 1
ATOM 12074 N N . LEU A 1 872 ? 128.796 79.192 89.692 1.00 66.48 835 LEU A N 1
ATOM 12075 C CA . LEU A 1 872 ? 128.043 78.272 88.855 1.00 66.48 835 LEU A CA 1
ATOM 12076 C C . LEU A 1 872 ? 126.624 78.102 89.373 1.00 66.48 835 LEU A C 1
ATOM 12077 O O . LEU A 1 872 ? 125.666 78.107 88.595 1.00 66.48 835 LEU A O 1
ATOM 12093 N N . LEU A 1 873 ? 126.476 77.953 90.687 1.00 66.72 836 LEU A N 1
ATOM 12094 C CA . LEU A 1 873 ? 125.155 77.835 91.288 1.00 66.72 836 LEU A CA 1
ATOM 12095 C C . LEU A 1 873 ? 124.339 79.093 91.045 1.00 66.72 836 LEU A C 1
ATOM 12096 O O . LEU A 1 873 ? 123.145 79.023 90.751 1.00 66.72 836 LEU A O 1
ATOM 12112 N N . ALA A 1 874 ? 124.971 80.260 91.156 1.00 65.07 837 ALA A N 1
ATOM 12113 C CA . ALA A 1 874 ? 124.269 81.508 90.890 1.00 65.07 837 ALA A CA 1
ATOM 12114 C C . ALA A 1 874 ? 123.798 81.568 89.450 1.00 65.07 837 ALA A C 1
ATOM 12115 O O . ALA A 1 874 ? 122.652 81.927 89.178 1.00 65.07 837 ALA A O 1
ATOM 12122 N N . LEU A 1 875 ? 124.662 81.204 88.514 1.00 66.32 838 LEU A N 1
ATOM 12123 C CA . LEU A 1 875 ? 124.296 81.244 87.106 1.00 66.32 838 LEU A CA 1
ATOM 12124 C C . LEU A 1 875 ? 123.204 80.246 86.761 1.00 66.32 838 LEU A C 1
ATOM 12125 O O . LEU A 1 875 ? 122.360 80.544 85.912 1.00 66.32 838 LEU A O 1
ATOM 12141 N N . ASN A 1 876 ? 123.229 79.062 87.376 1.00 66.66 839 ASN A N 1
ATOM 12142 C CA . ASN A 1 876 ? 122.205 78.051 87.151 1.00 66.66 839 ASN A CA 1
ATOM 12143 C C . ASN A 1 876 ? 120.868 78.475 87.744 1.00 66.66 839 ASN A C 1
ATOM 12144 O O . ASN A 1 876 ? 119.833 78.419 87.073 1.00 66.66 839 ASN A O 1
ATOM 12155 N N . SER A 1 877 ? 120.879 78.917 89.002 1.00 66.57 840 SER A N 1
ATOM 12156 C CA . SER A 1 877 ? 119.658 79.370 89.650 1.00 66.57 840 SER A CA 1
ATOM 12157 C C . SER A 1 877 ? 119.083 80.591 88.959 1.00 66.57 840 SER A C 1
ATOM 12158 O O . SER A 1 877 ? 117.868 80.769 88.926 1.00 66.57 840 SER A O 1
ATOM 12166 N N . LEU A 1 878 ? 119.939 81.458 88.423 1.00 66.06 841 LEU A N 1
ATOM 12167 C CA . LEU A 1 878 ? 119.478 82.597 87.645 1.00 66.06 841 LEU A CA 1
ATOM 12168 C C . LEU A 1 878 ? 118.771 82.166 86.375 1.00 66.06 841 LEU A C 1
ATOM 12169 O O . LEU A 1 878 ? 117.755 82.758 86.013 1.00 66.06 841 LEU A O 1
ATOM 12185 N N . LYS A 1 879 ? 119.296 81.153 85.694 1.00 67.60 842 LYS A N 1
ATOM 12186 C CA . LYS A 1 879 ? 118.617 80.604 84.529 1.00 67.60 842 LYS A CA 1
ATOM 12187 C C . LYS A 1 879 ? 117.224 80.118 84.895 1.00 67.60 842 LYS A C 1
ATOM 12188 O O . LYS A 1 879 ? 116.246 80.412 84.197 1.00 67.60 842 LYS A O 1
ATOM 12207 N N . LEU A 1 880 ? 117.123 79.376 85.997 1.00 66.64 843 LEU A N 1
ATOM 12208 C CA . LEU A 1 880 ? 115.861 78.809 86.450 1.00 66.64 843 LEU A CA 1
ATOM 12209 C C . LEU A 1 880 ? 114.886 79.894 86.879 1.00 66.64 843 LEU A C 1
ATOM 12210 O O . LEU A 1 880 ? 113.703 79.849 86.545 1.00 66.64 843 LEU A O 1
ATOM 12226 N N . LEU A 1 881 ? 115.368 80.866 87.635 1.00 65.96 844 LEU A N 1
ATOM 12227 C CA . LEU A 1 881 ? 114.572 82.000 88.060 1.00 65.96 844 LEU A CA 1
ATOM 12228 C C . LEU A 1 881 ? 113.971 82.681 86.843 1.00 65.96 844 LEU A C 1
ATOM 12229 O O . LEU A 1 881 ? 112.771 82.959 86.810 1.00 65.96 844 LEU A O 1
ATOM 12245 N N . TYR A 1 882 ? 114.799 82.943 85.835 1.00 69.21 845 TYR A N 1
ATOM 12246 C CA . TYR A 1 882 ? 114.337 83.539 84.591 1.00 69.21 845 TYR A CA 1
ATOM 12247 C C . TYR A 1 882 ? 113.273 82.696 83.917 1.00 69.21 845 TYR A C 1
ATOM 12248 O O . TYR A 1 882 ? 112.223 83.219 83.532 1.00 69.21 845 TYR A O 1
ATOM 12266 N N . LYS A 1 883 ? 113.526 81.396 83.767 1.00 68.03 846 LYS A N 1
ATOM 12267 C CA . LYS A 1 883 ? 112.573 80.548 83.066 1.00 68.03 846 LYS A CA 1
ATOM 12268 C C . LYS A 1 883 ? 111.238 80.498 83.786 1.00 68.03 846 LYS A C 1
ATOM 12269 O O . LYS A 1 883 ? 110.187 80.560 83.146 1.00 68.03 846 LYS A O 1
ATOM 12288 N N . GLU A 1 884 ? 111.255 80.404 85.111 1.00 67.30 847 GLU A N 1
ATOM 12289 C CA . GLU A 1 884 ? 110.017 80.253 85.860 1.00 67.30 847 GLU A CA 1
ATOM 12290 C C . GLU A 1 884 ? 109.253 81.559 85.971 1.00 67.30 847 GLU A C 1
ATOM 12291 O O . GLU A 1 884 ? 108.019 81.547 85.937 1.00 67.30 847 GLU A O 1
ATOM 12303 N N . TYR A 1 885 ? 109.946 82.688 86.086 1.00 64.20 848 TYR A N 1
ATOM 12304 C CA . TYR A 1 885 ? 109.252 83.962 85.986 1.00 64.20 848 TYR A CA 1
ATOM 12305 C C . TYR A 1 885 ? 108.633 84.131 84.609 1.00 64.20 848 TYR A C 1
ATOM 12306 O O . TYR A 1 885 ? 107.504 84.611 84.487 1.00 64.20 848 TYR A O 1
ATOM 12324 N N . ALA A 1 886 ? 109.350 83.740 83.556 1.00 65.51 849 ALA A N 1
ATOM 12325 C CA . ALA A 1 886 ? 108.786 83.843 82.220 1.00 65.51 849 ALA A CA 1
ATOM 12326 C C . ALA A 1 886 ? 107.608 82.905 82.046 1.00 65.51 849 ALA A C 1
ATOM 12327 O O . ALA A 1 886 ? 106.690 83.201 81.276 1.00 65.51 849 ALA A O 1
ATOM 12334 N N . GLY A 1 887 ? 107.612 81.779 82.749 1.00 64.68 850 GLY A N 1
ATOM 12335 C CA . GLY A 1 887 ? 106.515 80.838 82.680 1.00 64.68 850 GLY A CA 1
ATOM 12336 C C . GLY A 1 887 ? 105.198 81.491 83.026 1.00 64.68 850 GLY A C 1
ATOM 12337 O O . GLY A 1 887 ? 104.149 81.101 82.512 1.00 64.68 850 GLY A O 1
ATOM 12341 N N . ILE A 1 888 ? 105.243 82.490 83.903 1.00 62.25 851 ILE A N 1
ATOM 12342 C CA . ILE A 1 888 ? 104.075 83.315 84.173 1.00 62.25 851 ILE A CA 1
ATOM 12343 C C . ILE A 1 888 ? 104.364 84.740 83.734 1.00 62.25 851 ILE A C 1
ATOM 12344 O O . ILE A 1 888 ? 104.798 85.564 84.536 1.00 62.25 851 ILE A O 1
ATOM 12360 N N . GLY A 1 889 ? 104.156 85.034 82.459 1.00 61.95 852 GLY A N 1
ATOM 12361 C CA . GLY A 1 889 ? 104.044 86.398 81.983 1.00 61.95 852 GLY A CA 1
ATOM 12362 C C . GLY A 1 889 ? 105.103 87.417 82.368 1.00 61.95 852 GLY A C 1
ATOM 12363 O O . GLY A 1 889 ? 104.943 88.585 82.016 1.00 61.95 852 GLY A O 1
ATOM 12367 N N . HIS A 1 890 ? 106.190 87.029 83.029 1.00 62.39 853 HIS A N 1
ATOM 12368 C CA . HIS A 1 890 ? 107.167 87.980 83.550 1.00 62.39 853 HIS A CA 1
ATOM 12369 C C . HIS A 1 890 ? 108.526 87.764 82.905 1.00 62.39 853 HIS A C 1
ATOM 12370 O O . HIS A 1 890 ? 109.150 86.720 83.094 1.00 62.39 853 HIS A O 1
ATOM 12384 N N . LYS A 1 891 ? 109.001 88.764 82.170 1.00 70.43 854 LYS A N 1
ATOM 12385 C CA . LYS A 1 891 ? 110.299 88.706 81.507 1.00 70.43 854 LYS A CA 1
ATOM 12386 C C . LYS A 1 891 ? 111.271 89.568 82.294 1.00 70.43 854 LYS A C 1
ATOM 12387 O O . LYS A 1 891 ? 111.220 90.797 82.214 1.00 70.43 854 LYS A O 1
ATOM 12406 N N . LEU A 1 892 ? 112.160 88.936 83.042 1.00 68.08 855 LEU A N 1
ATOM 12407 C CA . LEU A 1 892 ? 113.146 89.683 83.802 1.00 68.08 855 LEU A CA 1
ATOM 12408 C C . LEU A 1 892 ? 114.047 90.424 82.822 1.00 68.08 855 LEU A C 1
ATOM 12409 O O . LEU A 1 892 ? 113.943 90.281 81.602 1.00 68.08 855 LEU A O 1
ATOM 12425 N N . LYS A 1 893 ? 114.949 91.237 83.357 1.00 68.26 856 LYS A N 1
ATOM 12426 C CA . LYS A 1 893 ? 115.819 92.062 82.527 1.00 68.26 856 LYS A CA 1
ATOM 12427 C C . LYS A 1 893 ? 117.191 92.082 83.173 1.00 68.26 856 LYS A C 1
ATOM 12428 O O . LYS A 1 893 ? 117.304 92.372 84.366 1.00 68.26 856 LYS A O 1
ATOM 12447 N N . GLY A 1 894 ? 118.222 91.781 82.396 1.00 68.67 857 GLY A N 1
ATOM 12448 C CA . GLY A 1 894 ? 119.563 91.697 82.933 1.00 68.67 857 GLY A CA 1
ATOM 12449 C C . GLY A 1 894 ? 119.967 92.948 83.680 1.00 68.67 857 GLY A C 1
ATOM 12450 O O . GLY A 1 894 ? 120.805 92.895 84.583 1.00 68.67 857 GLY A O 1
ATOM 12454 N N . THR A 1 895 ? 119.378 94.084 83.308 1.00 66.33 858 THR A N 1
ATOM 12455 C CA . THR A 1 895 ? 119.729 95.344 83.951 1.00 66.33 858 THR A CA 1
ATOM 12456 C C . THR A 1 895 ? 119.292 95.372 85.411 1.00 66.33 858 THR A C 1
ATOM 12457 O O . THR A 1 895 ? 120.103 95.656 86.299 1.00 66.33 858 THR A O 1
ATOM 12468 N N . GLU A 1 896 ? 118.031 95.056 85.680 1.00 67.88 859 GLU A N 1
ATOM 12469 C CA . GLU A 1 896 ? 117.458 95.192 87.011 1.00 67.88 859 GLU A CA 1
ATOM 12470 C C . GLU A 1 896 ? 117.758 94.009 87.923 1.00 67.88 859 GLU A C 1
ATOM 12471 O O . GLU A 1 896 ? 117.563 94.118 89.137 1.00 67.88 859 GLU A O 1
ATOM 12483 N N . THR A 1 897 ? 118.243 92.900 87.381 1.00 66.79 860 THR A N 1
ATOM 12484 C CA . THR A 1 897 ? 118.620 91.735 88.164 1.00 66.79 860 THR A CA 1
ATOM 12485 C C . THR A 1 897 ? 120.133 91.595 88.167 1.00 66.79 860 THR A C 1
ATOM 12486 O O . THR A 1 897 ? 120.810 91.963 87.206 1.00 66.79 860 THR A O 1
ATOM 12497 N N . TYR A 1 898 ? 120.664 91.079 89.266 1.00 63.50 861 TYR A N 1
ATOM 12498 C CA . TYR A 1 898 ? 122.070 90.737 89.329 1.00 63.50 861 TYR A CA 1
ATOM 12499 C C . TYR A 1 898 ? 122.265 89.672 90.396 1.00 63.50 861 TYR A C 1
ATOM 12500 O O . TYR A 1 898 ? 121.340 89.313 91.126 1.00 63.50 861 TYR A O 1
ATOM 12518 N N . ILE A 1 899 ? 123.481 89.149 90.466 1.00 64.25 862 ILE A N 1
ATOM 12519 C CA . ILE A 1 899 ? 123.821 88.036 91.336 1.00 64.25 862 ILE A CA 1
ATOM 12520 C C . ILE A 1 899 ? 125.037 88.433 92.152 1.00 64.25 862 ILE A C 1
ATOM 12521 O O . ILE A 1 899 ? 125.970 89.042 91.623 1.00 64.25 862 ILE A O 1
ATOM 12537 N N . SER A 1 900 ? 125.014 88.111 93.437 1.00 64.20 863 SER A N 1
ATOM 12538 C CA . SER A 1 900 ? 126.156 88.295 94.311 1.00 64.20 863 SER A CA 1
ATOM 12539 C C . SER A 1 900 ? 126.294 87.045 95.152 1.00 64.20 863 SER A C 1
ATOM 12540 O O . SER A 1 900 ? 125.377 86.229 95.234 1.00 64.20 863 SER A O 1
ATOM 12548 N N . ARG A 1 901 ? 127.454 86.880 95.762 1.00 66.19 864 ARG A N 1
ATOM 12549 C CA . ARG A 1 901 ? 127.636 85.796 96.706 1.00 66.19 864 ARG A CA 1
ATOM 12550 C C . ARG A 1 901 ? 127.227 86.204 98.110 1.00 66.19 864 ARG A C 1
ATOM 12551 O O . ARG A 1 901 ? 126.894 85.338 98.922 1.00 66.19 864 ARG A O 1
ATOM 12572 N N . ASP A 1 902 ? 127.211 87.504 98.410 1.00 66.87 865 ASP A N 1
ATOM 12573 C CA . ASP A 1 902 ? 126.904 87.958 99.767 1.00 66.87 865 ASP A CA 1
ATOM 12574 C C . ASP A 1 902 ? 126.004 89.198 99.711 1.00 66.87 865 ASP A C 1
ATOM 12575 O O . ASP A 1 902 ? 126.488 90.331 99.733 1.00 66.87 865 ASP A O 1
ATOM 12584 N N . MET A 1 903 ? 124.693 88.959 99.617 1.00 67.28 866 MET A N 1
ATOM 12585 C CA . MET A 1 903 ? 123.661 89.841 100.164 1.00 67.28 866 MET A CA 1
ATOM 12586 C C . MET A 1 903 ? 123.969 91.336 100.138 1.00 67.28 866 MET A C 1
ATOM 12587 O O . MET A 1 903 ? 123.665 92.049 101.096 1.00 67.28 866 MET A O 1
ATOM 12601 N N . GLN A 1 904 ? 124.467 91.847 99.022 1.00 62.29 867 GLN A N 1
ATOM 12602 C CA . GLN A 1 904 ? 124.867 93.245 98.964 1.00 62.29 867 GLN A CA 1
ATOM 12603 C C . GLN A 1 904 ? 123.654 94.161 98.815 1.00 62.29 867 GLN A C 1
ATOM 12604 O O . GLN A 1 904 ? 122.629 93.789 98.241 1.00 62.29 867 GLN A O 1
ATOM 12618 N N . PHE A 1 905 ? 123.784 95.368 99.361 1.00 60.50 868 PHE A N 1
ATOM 12619 C CA . PHE A 1 905 ? 122.793 96.430 99.194 1.00 60.50 868 PHE A CA 1
ATOM 12620 C C . PHE A 1 905 ? 121.387 95.918 99.476 1.00 60.50 868 PHE A C 1
ATOM 12621 O O . PHE A 1 905 ? 120.431 96.218 98.759 1.00 60.50 868 PHE A O 1
ATOM 12638 N N . MET A 1 906 ? 121.259 95.138 100.547 1.00 66.91 869 MET A N 1
ATOM 12639 C CA . MET A 1 906 ? 119.992 94.472 100.827 1.00 66.91 869 MET A CA 1
ATOM 12640 C C . MET A 1 906 ? 118.884 95.483 101.097 1.00 66.91 869 MET A C 1
ATOM 12641 O O . MET A 1 906 ? 117.775 95.351 100.571 1.00 66.91 869 MET A O 1
ATOM 12655 N N . SER A 1 907 ? 119.174 96.498 101.913 1.00 67.31 870 SER A N 1
ATOM 12656 C CA . SER A 1 907 ? 118.161 97.491 102.251 1.00 67.31 870 SER A CA 1
ATOM 12657 C C . SER A 1 907 ? 118.610 98.889 101.855 1.00 67.31 870 SER A C 1
ATOM 12658 O O . SER A 1 907 ? 118.389 99.852 102.597 1.00 67.31 870 SER A O 1
ATOM 12666 N N . LYS A 1 908 ? 119.234 99.022 100.688 1.00 67.60 871 LYS A N 1
ATOM 12667 C CA . LYS A 1 908 ? 119.930 100.256 100.356 1.00 67.60 871 LYS A CA 1
ATOM 12668 C C . LYS A 1 908 ? 120.823 100.596 101.536 1.00 67.60 871 LYS A C 1
ATOM 12669 O O . LYS A 1 908 ? 120.811 101.722 102.042 1.00 67.60 871 LYS A O 1
ATOM 12688 N N . THR A 1 909 ? 121.583 99.605 101.992 1.00 62.82 872 THR A N 1
ATOM 12689 C CA . THR A 1 909 ? 122.283 99.682 103.262 1.00 62.82 872 THR A CA 1
ATOM 12690 C C . THR A 1 909 ? 123.519 98.800 103.219 1.00 62.82 872 THR A C 1
ATOM 12691 O O . THR A 1 909 ? 123.424 97.588 103.413 1.00 62.82 872 THR A O 1
ATOM 12702 N N . ILE A 1 910 ? 124.685 99.387 102.973 1.00 54.90 873 ILE A N 1
ATOM 12703 C CA . ILE A 1 910 ? 125.869 98.581 102.703 1.00 54.90 873 ILE A CA 1
ATOM 12704 C C . ILE A 1 910 ? 126.347 97.982 104.021 1.00 54.90 873 ILE A C 1
ATOM 12705 O O . ILE A 1 910 ? 127.036 98.637 104.804 1.00 54.90 873 ILE A O 1
ATOM 12721 N N . GLN A 1 911 ? 125.981 96.731 104.267 1.00 57.21 874 GLN A N 1
ATOM 12722 C CA . GLN A 1 911 ? 126.553 95.930 105.340 1.00 57.21 874 GLN A CA 1
ATOM 12723 C C . GLN A 1 911 ? 127.587 95.014 104.716 1.00 57.21 874 GLN A C 1
ATOM 12724 O O . GLN A 1 911 ? 127.289 94.322 103.741 1.00 57.21 874 GLN A O 1
ATOM 12738 N N . HIS A 1 912 ? 128.799 95.022 105.255 1.00 52.04 875 HIS A N 1
ATOM 12739 C CA . HIS A 1 912 ? 129.863 94.183 104.729 1.00 52.04 875 HIS A CA 1
ATOM 12740 C C . HIS A 1 912 ? 130.644 93.590 105.887 1.00 52.04 875 HIS A C 1
ATOM 12741 O O . HIS A 1 912 ? 131.292 94.324 106.637 1.00 52.04 875 HIS A O 1
ATOM 12755 N N . ASN A 1 913 ? 130.612 92.262 106.000 1.00 50.74 876 ASN A N 1
ATOM 12756 C CA . ASN A 1 913 ? 131.237 91.544 107.102 1.00 50.74 876 ASN A CA 1
ATOM 12757 C C . ASN A 1 913 ? 130.628 91.967 108.423 1.00 50.74 876 ASN A C 1
ATOM 12758 O O . ASN A 1 913 ? 131.344 92.160 109.406 1.00 50.74 876 ASN A O 1
ATOM 12769 N N . GLY A 1 914 ? 129.311 92.125 108.449 1.00 50.56 877 GLY A N 1
ATOM 12770 C CA . GLY A 1 914 ? 128.613 92.490 109.660 1.00 50.56 877 GLY A CA 1
ATOM 12771 C C . GLY A 1 914 ? 128.759 93.949 110.032 1.00 50.56 877 GLY A C 1
ATOM 12772 O O . GLY A 1 914 ? 127.902 94.499 110.725 1.00 50.56 877 GLY A O 1
ATOM 12776 N N . VAL A 1 915 ? 129.818 94.596 109.557 1.00 49.02 878 VAL A N 1
ATOM 12777 C CA . VAL A 1 915 ? 130.023 96.015 109.789 1.00 49.02 878 VAL A CA 1
ATOM 12778 C C . VAL A 1 915 ? 128.998 96.762 108.958 1.00 49.02 878 VAL A C 1
ATOM 12779 O O . VAL A 1 915 ? 128.452 96.218 107.998 1.00 49.02 878 VAL A O 1
ATOM 12792 N N . TYR A 1 916 ? 128.722 98.003 109.314 1.00 51.12 879 TYR A N 1
ATOM 12793 C CA . TYR A 1 916 ? 127.655 98.776 108.699 1.00 51.12 879 TYR A CA 1
ATOM 12794 C C . TYR A 1 916 ? 128.264 100.040 108.121 1.00 51.12 879 TYR A C 1
ATOM 12795 O O . TYR A 1 916 ? 129.060 100.710 108.783 1.00 51.12 879 TYR A O 1
ATOM 12813 N N . TYR A 1 917 ? 127.918 100.341 106.876 1.00 49.73 880 TYR A N 1
ATOM 12814 C CA . TYR A 1 917 ? 128.441 101.500 106.175 1.00 49.73 880 TYR A CA 1
ATOM 12815 C C . TYR A 1 917 ? 127.280 102.415 105.858 1.00 49.73 880 TYR A C 1
ATOM 12816 O O . TYR A 1 917 ? 126.501 102.124 104.940 1.00 49.73 880 TYR A O 1
ATOM 12834 N N . PRO A 1 918 ? 127.095 103.502 106.596 1.00 49.89 881 PRO A N 1
ATOM 12835 C CA . PRO A 1 918 ? 125.876 104.290 106.451 1.00 49.89 881 PRO A CA 1
ATOM 12836 C C . PRO A 1 918 ? 125.952 105.303 105.323 1.00 49.89 881 PRO A C 1
ATOM 12837 O O . PRO A 1 918 ? 127.019 105.710 104.867 1.00 49.89 881 PRO A O 1
ATOM 12848 N N . ALA A 1 919 ? 124.771 105.738 104.921 1.00 50.94 882 ALA A N 1
ATOM 12849 C CA . ALA A 1 919 ? 124.562 106.835 103.991 1.00 50.94 882 ALA A CA 1
ATOM 12850 C C . ALA A 1 919 ? 124.054 108.050 104.757 1.00 50.94 882 ALA A C 1
ATOM 12851 O O . ALA A 1 919 ? 123.077 108.691 104.377 1.00 50.94 882 ALA A O 1
ATOM 12858 N N . SER A 1 920 ? 124.691 108.324 105.894 1.00 50.38 883 SER A N 1
ATOM 12859 C CA . SER A 1 920 ? 124.195 109.339 106.816 1.00 50.38 883 SER A CA 1
ATOM 12860 C C . SER A 1 920 ? 124.092 110.705 106.149 1.00 50.38 883 SER A C 1
ATOM 12861 O O . SER A 1 920 ? 123.085 111.401 106.300 1.00 50.38 883 SER A O 1
ATOM 12869 N N . ILE A 1 921 ? 125.115 111.103 105.391 1.00 47.95 884 ILE A N 1
ATOM 12870 C CA . ILE A 1 921 ? 125.090 112.424 104.771 1.00 47.95 884 ILE A CA 1
ATOM 12871 C C . ILE A 1 921 ? 123.870 112.579 103.879 1.00 47.95 884 ILE A C 1
ATOM 12872 O O . ILE A 1 921 ? 123.291 113.663 103.798 1.00 47.95 884 ILE A O 1
ATOM 12888 N N . LYS A 1 922 ? 123.466 111.516 103.189 1.00 49.39 885 LYS A N 1
ATOM 12889 C CA . LYS A 1 922 ? 122.283 111.585 102.338 1.00 49.39 885 LYS A CA 1
ATOM 12890 C C . LYS A 1 922 ? 121.048 112.000 103.122 1.00 49.39 885 LYS A C 1
ATOM 12891 O O . LYS A 1 922 ? 120.154 112.651 102.576 1.00 49.39 885 LYS A O 1
ATOM 12910 N N . LYS A 1 923 ? 120.968 111.618 104.395 1.00 50.61 886 LYS A N 1
ATOM 12911 C CA . LYS A 1 923 ? 119.781 111.897 105.192 1.00 50.61 886 LYS A CA 1
ATOM 12912 C C . LYS A 1 923 ? 119.683 113.369 105.560 1.00 50.61 886 LYS A C 1
ATOM 12913 O O . LYS A 1 923 ? 118.619 113.840 105.973 1.00 50.61 886 LYS A O 1
ATOM 12932 N N . VAL A 1 924 ? 120.775 114.111 105.396 1.00 47.89 887 VAL A N 1
ATOM 12933 C CA . VAL A 1 924 ? 120.898 115.411 106.035 1.00 47.89 887 VAL A CA 1
ATOM 12934 C C . VAL A 1 924 ? 121.061 116.521 105.002 1.00 47.89 887 VAL A C 1
ATOM 12935 O O . VAL A 1 924 ? 121.372 117.661 105.347 1.00 47.89 887 VAL A O 1
ATOM 12948 N N . LEU A 1 925 ? 120.854 116.221 103.724 1.00 46.63 888 LEU A N 1
ATOM 12949 C CA . LEU A 1 925 ? 121.091 117.207 102.679 1.00 46.63 888 LEU A CA 1
ATOM 12950 C C . LEU A 1 925 ? 120.168 118.403 102.820 1.00 46.63 888 LEU A C 1
ATOM 12951 O O . LEU A 1 925 ? 120.600 119.545 102.659 1.00 46.63 888 LEU A O 1
ATOM 12967 N N . ARG A 1 926 ? 118.904 118.161 103.116 1.00 48.28 889 ARG A N 1
ATOM 12968 C CA . ARG A 1 926 ? 117.926 119.235 103.137 1.00 48.28 889 ARG A CA 1
ATOM 12969 C C . ARG A 1 926 ? 117.660 119.781 104.540 1.00 48.28 889 ARG A C 1
ATOM 12970 O O . ARG A 1 926 ? 116.544 120.223 104.818 1.00 48.28 889 ARG A O 1
ATOM 12991 N N . VAL A 1 927 ? 118.661 119.781 105.418 1.00 46.39 890 VAL A N 1
ATOM 12992 C CA . VAL A 1 927 ? 118.551 120.423 106.720 1.00 46.39 890 VAL A CA 1
ATOM 12993 C C . VAL A 1 927 ? 118.703 121.926 106.525 1.00 46.39 890 VAL A C 1
ATOM 12994 O O . VAL A 1 927 ? 119.715 122.395 106.000 1.00 46.39 890 VAL A O 1
ATOM 13007 N N . GLY A 1 928 ? 117.704 122.691 106.947 1.00 47.03 891 GLY A N 1
ATOM 13008 C CA . GLY A 1 928 ? 117.685 124.109 106.704 1.00 47.03 891 GLY A CA 1
ATOM 13009 C C . GLY A 1 928 ? 116.683 124.826 107.575 1.00 47.03 891 GLY A C 1
ATOM 13010 O O . GLY A 1 928 ? 116.173 124.276 108.550 1.00 47.03 891 GLY A O 1
ATOM 13014 N N . PRO A 1 929 ? 116.385 126.072 107.241 1.00 48.06 892 PRO A N 1
ATOM 13015 C CA . PRO A 1 929 ? 115.581 126.909 108.136 1.00 48.06 892 PRO A CA 1
ATOM 13016 C C . PRO A 1 929 ? 114.214 126.366 108.537 1.00 48.06 892 PRO A C 1
ATOM 13017 O O . PRO A 1 929 ? 113.989 126.140 109.727 1.00 48.06 892 PRO A O 1
ATOM 13028 N N . TRP A 1 930 ? 113.298 126.140 107.602 1.00 49.89 893 TRP A N 1
ATOM 13029 C CA . TRP A 1 930 ? 111.904 125.936 107.986 1.00 49.89 893 TRP A CA 1
ATOM 13030 C C . TRP A 1 930 ? 111.391 124.565 107.576 1.00 49.89 893 TRP A C 1
ATOM 13031 O O . TRP A 1 930 ? 110.294 124.449 107.025 1.00 49.89 893 TRP A O 1
ATOM 13052 N N . ILE A 1 931 ? 112.163 123.525 107.858 1.00 48.54 894 ILE A N 1
ATOM 13053 C CA . ILE A 1 931 ? 111.903 122.202 107.307 1.00 48.54 894 ILE A CA 1
ATOM 13054 C C . ILE A 1 931 ? 110.833 121.493 108.120 1.00 48.54 894 ILE A C 1
ATOM 13055 O O . ILE A 1 931 ? 110.809 121.570 109.351 1.00 48.54 894 ILE A O 1
ATOM 13071 N N . ASN A 1 932 ? 109.942 120.795 107.418 1.00 50.59 895 ASN A N 1
ATOM 13072 C CA . ASN A 1 932 ? 109.037 119.817 108.019 1.00 50.59 895 ASN A CA 1
ATOM 13073 C C . ASN A 1 932 ? 108.073 120.460 109.006 1.00 50.59 895 ASN A C 1
ATOM 13074 O O . ASN A 1 932 ? 107.785 119.893 110.059 1.00 50.59 895 ASN A O 1
ATOM 13085 N N . THR A 1 933 ? 107.556 121.628 108.665 1.00 52.33 896 THR A N 1
ATOM 13086 C CA . THR A 1 933 ? 106.636 122.348 109.529 1.00 52.33 896 THR A CA 1
ATOM 13087 C C . THR A 1 933 ? 105.322 122.573 108.798 1.00 52.33 896 THR A C 1
ATOM 13088 O O . THR A 1 933 ? 105.159 122.202 107.636 1.00 52.33 896 THR A O 1
ATOM 13099 N N . ILE A 1 934 ? 104.374 123.175 109.505 1.00 55.92 897 ILE A N 1
ATOM 13100 C CA . ILE A 1 934 ? 103.142 123.682 108.922 1.00 55.92 897 ILE A CA 1
ATOM 13101 C C . ILE A 1 934 ? 103.031 125.142 109.321 1.00 55.92 897 ILE A C 1
ATOM 13102 O O . ILE A 1 934 ? 103.079 125.465 110.512 1.00 55.92 897 ILE A O 1
ATOM 13118 N N . LEU A 1 935 ? 102.892 126.023 108.334 1.00 55.95 898 LEU A N 1
ATOM 13119 C CA . LEU A 1 935 ? 102.908 127.459 108.584 1.00 55.95 898 LEU A CA 1
ATOM 13120 C C . LEU A 1 935 ? 104.217 127.902 109.224 1.00 55.95 898 LEU A C 1
ATOM 13121 O O . LEU A 1 935 ? 104.238 128.813 110.050 1.00 55.95 898 LEU A O 1
ATOM 13137 N N . ASP A 1 936 ? 105.322 127.266 108.851 1.00 53.32 899 ASP A N 1
ATOM 13138 C CA . ASP A 1 936 ? 106.652 127.697 109.273 1.00 53.32 899 ASP A CA 1
ATOM 13139 C C . ASP A 1 936 ? 106.774 127.735 110.791 1.00 53.32 899 ASP A C 1
ATOM 13140 O O . ASP A 1 936 ? 107.383 128.644 111.352 1.00 53.32 899 ASP A O 1
ATOM 13149 N N . ASP A 1 937 ? 106.199 126.746 111.470 1.00 54.04 900 ASP A N 1
ATOM 13150 C CA . ASP A 1 937 ? 106.236 126.709 112.925 1.00 54.04 900 ASP A CA 1
ATOM 13151 C C . ASP A 1 937 ? 107.669 126.625 113.422 1.00 54.04 900 ASP A C 1
ATOM 13152 O O . ASP A 1 937 ? 108.404 125.701 113.080 1.00 54.04 900 ASP A O 1
ATOM 13161 N N . PHE A 1 938 ? 108.051 127.585 114.258 1.00 51.35 901 PHE A N 1
ATOM 13162 C CA . PHE A 1 938 ? 109.424 127.693 114.722 1.00 51.35 901 PHE A CA 1
ATOM 13163 C C . PHE A 1 938 ? 109.868 126.488 115.540 1.00 51.35 901 PHE A C 1
ATOM 13164 O O . PHE A 1 938 ? 111.050 126.136 115.509 1.00 51.35 901 PHE A O 1
ATOM 13181 N N . LYS A 1 939 ? 108.963 125.856 116.279 1.00 51.49 902 LYS A N 1
ATOM 13182 C CA . LYS A 1 939 ? 109.336 124.767 117.174 1.00 51.49 902 LYS A CA 1
ATOM 13183 C C . LYS A 1 939 ? 109.422 123.432 116.442 1.00 51.49 902 LYS A C 1
ATOM 13184 O O . LYS A 1 939 ? 110.339 122.647 116.684 1.00 51.49 902 LYS A O 1
ATOM 13203 N N . VAL A 1 940 ? 108.482 123.163 115.538 1.00 50.96 903 VAL A N 1
ATOM 13204 C CA . VAL A 1 940 ? 108.555 121.950 114.737 1.00 50.96 903 VAL A CA 1
ATOM 13205 C C . VAL A 1 940 ? 109.781 121.972 113.835 1.00 50.96 903 VAL A C 1
ATOM 13206 O O . VAL A 1 940 ? 110.412 120.937 113.606 1.00 50.96 903 VAL A O 1
ATOM 13219 N N . SER A 1 941 ? 110.134 123.138 113.298 1.00 50.15 904 SER A N 1
ATOM 13220 C CA . SER A 1 941 ? 111.342 123.248 112.490 1.00 50.15 904 SER A CA 1
ATOM 13221 C C . SER A 1 941 ? 112.578 122.912 113.308 1.00 50.15 904 SER A C 1
ATOM 13222 O O . SER A 1 941 ? 113.467 122.193 112.845 1.00 50.15 904 SER A O 1
ATOM 13230 N N . LEU A 1 942 ? 112.656 123.437 114.527 1.00 49.00 905 LEU A N 1
ATOM 13231 C CA . LEU A 1 942 ? 113.758 123.088 115.411 1.00 49.00 905 LEU A CA 1
ATOM 13232 C C . LEU A 1 942 ? 113.778 121.595 115.683 1.00 49.00 905 LEU A C 1
ATOM 13233 O O . LEU A 1 942 ? 114.844 120.967 115.704 1.00 49.00 905 LEU A O 1
ATOM 13249 N N . GLU A 1 943 ? 112.604 121.012 115.898 1.00 50.36 906 GLU A N 1
ATOM 13250 C CA . GLU A 1 943 ? 112.510 119.588 116.179 1.00 50.36 906 GLU A CA 1
ATOM 13251 C C . GLU A 1 943 ? 113.053 118.761 115.026 1.00 50.36 906 GLU A C 1
ATOM 13252 O O . GLU A 1 943 ? 113.794 117.802 115.244 1.00 50.36 906 GLU A O 1
ATOM 13264 N N . SER A 1 944 ? 112.693 119.120 113.795 1.00 47.84 907 SER A N 1
ATOM 13265 C CA . SER A 1 944 ? 113.159 118.370 112.636 1.00 47.84 907 SER A CA 1
ATOM 13266 C C . SER A 1 944 ? 114.639 118.599 112.360 1.00 47.84 907 SER A C 1
ATOM 13267 O O . SER A 1 944 ? 115.344 117.653 112.008 1.00 47.84 907 SER A O 1
ATOM 13275 N N . ILE A 1 945 ? 115.143 119.820 112.523 1.00 46.66 908 ILE A N 1
ATOM 13276 C CA . ILE A 1 945 ? 116.585 120.015 112.415 1.00 46.66 908 ILE A CA 1
ATOM 13277 C C . ILE A 1 945 ? 117.307 119.096 113.390 1.00 46.66 908 ILE A C 1
ATOM 13278 O O . ILE A 1 945 ? 118.235 118.368 113.015 1.00 46.66 908 ILE A O 1
ATOM 13294 N N . GLY A 1 946 ? 116.875 119.091 114.651 1.00 47.32 909 GLY A N 1
ATOM 13295 C CA . GLY A 1 946 ? 117.562 118.289 115.648 1.00 47.32 909 GLY A CA 1
ATOM 13296 C C . GLY A 1 946 ? 117.438 116.801 115.392 1.00 47.32 909 GLY A C 1
ATOM 13297 O O . GLY A 1 946 ? 118.383 116.043 115.604 1.00 47.32 909 GLY A O 1
ATOM 13301 N N . SER A 1 947 ? 116.263 116.358 114.941 1.00 48.25 910 SER A N 1
ATOM 13302 C CA . SER A 1 947 ? 116.057 114.935 114.702 1.00 48.25 910 SER A CA 1
ATOM 13303 C C . SER A 1 947 ? 116.867 114.453 113.512 1.00 48.25 910 SER A C 1
ATOM 13304 O O . SER A 1 947 ? 117.576 113.446 113.604 1.00 48.25 910 SER A O 1
ATOM 13312 N N . LEU A 1 948 ? 116.785 115.162 112.386 1.00 48.26 911 LEU A N 1
ATOM 13313 C CA . LEU A 1 948 ? 117.564 114.788 111.218 1.00 48.26 911 LEU A CA 1
ATOM 13314 C C . LEU A 1 948 ? 119.055 114.861 111.482 1.00 48.26 911 LEU A C 1
ATOM 13315 O O . LEU A 1 948 ? 119.821 114.111 110.878 1.00 48.26 911 LEU A O 1
ATOM 13331 N N . THR A 1 949 ? 119.492 115.748 112.360 1.00 47.40 912 THR A N 1
ATOM 13332 C CA . THR A 1 949 ? 120.919 115.963 112.508 1.00 47.40 912 THR A CA 1
ATOM 13333 C C . THR A 1 949 ? 121.605 114.922 113.387 1.00 47.40 912 THR A C 1
ATOM 13334 O O . THR A 1 949 ? 122.835 114.890 113.420 1.00 47.40 912 THR A O 1
ATOM 13345 N N . GLN A 1 950 ? 120.872 114.056 114.083 1.00 47.96 913 GLN A N 1
ATOM 13346 C CA . GLN A 1 950 ? 121.519 112.972 114.812 1.00 47.96 913 GLN A CA 1
ATOM 13347 C C . GLN A 1 950 ? 121.563 111.675 114.013 1.00 47.96 913 GLN A C 1
ATOM 13348 O O . GLN A 1 950 ? 121.900 110.628 114.568 1.00 47.96 913 GLN A O 1
ATOM 13362 N N . GLU A 1 951 ? 121.241 111.728 112.720 1.00 48.80 914 GLU A N 1
ATOM 13363 C CA . GLU A 1 951 ? 121.663 110.670 111.813 1.00 48.80 914 GLU A CA 1
ATOM 13364 C C . GLU A 1 951 ? 123.173 110.696 111.634 1.00 48.80 914 GLU A C 1
ATOM 13365 O O . GLU A 1 951 ? 123.780 109.675 111.301 1.00 48.80 914 GLU A O 1
ATOM 13377 N N . LEU A 1 952 ? 123.795 111.858 111.839 1.00 47.03 915 LEU A N 1
ATOM 13378 C CA . LEU A 1 952 ? 125.249 111.956 111.814 1.00 47.03 915 LEU A CA 1
ATOM 13379 C C . LEU A 1 952 ? 125.873 111.417 113.082 1.00 47.03 915 LEU A C 1
ATOM 13380 O O . LEU A 1 952 ? 127.097 111.308 113.162 1.00 47.03 915 LEU A O 1
ATOM 13396 N N . GLU A 1 953 ? 125.069 111.114 114.086 1.00 47.33 916 GLU A N 1
ATOM 13397 C CA . GLU A 1 953 ? 125.542 110.463 115.296 1.00 47.33 916 GLU A CA 1
ATOM 13398 C C . GLU A 1 953 ? 125.078 109.027 115.421 1.00 47.33 916 GLU A C 1
ATOM 13399 O O . GLU A 1 953 ? 125.883 108.149 115.712 1.00 47.33 916 GLU A O 1
ATOM 13411 N N . TYR A 1 954 ? 123.795 108.767 115.206 1.00 46.45 917 TYR A N 1
ATOM 13412 C CA . TYR A 1 954 ? 123.288 107.413 115.333 1.00 46.45 917 TYR A CA 1
ATOM 13413 C C . TYR A 1 954 ? 123.842 106.493 114.257 1.00 46.45 917 TYR A C 1
ATOM 13414 O O . TYR A 1 954 ? 124.180 105.343 114.551 1.00 46.45 917 TYR A O 1
ATOM 13432 N N . ARG A 1 955 ? 123.945 106.966 113.017 1.00 48.49 918 ARG A N 1
ATOM 13433 C CA . ARG A 1 955 ? 124.523 106.193 111.926 1.00 48.49 918 ARG A CA 1
ATOM 13434 C C . ARG A 1 955 ? 125.931 106.641 111.575 1.00 48.49 918 ARG A C 1
ATOM 13435 O O . ARG A 1 955 ? 126.834 105.811 111.473 1.00 48.49 918 ARG A O 1
ATOM 13456 N N . GLY A 1 956 ? 126.148 107.942 111.397 1.00 47.80 919 GLY A N 1
ATOM 13457 C CA . GLY A 1 956 ? 127.487 108.422 111.131 1.00 47.80 919 GLY A CA 1
ATOM 13458 C C . GLY A 1 956 ? 128.456 108.172 112.260 1.00 47.80 919 GLY A C 1
ATOM 13459 O O . GLY A 1 956 ? 129.667 108.120 112.033 1.00 47.80 919 GLY A O 1
ATOM 13463 N N . GLU A 1 957 ? 127.952 108.023 113.481 1.00 47.89 920 GLU A N 1
ATOM 13464 C CA . GLU A 1 957 ? 128.771 107.743 114.653 1.00 47.89 920 GLU A CA 1
ATOM 13465 C C . GLU A 1 957 ? 129.710 108.890 114.994 1.00 47.89 920 GLU A C 1
ATOM 13466 O O . GLU A 1 957 ? 130.790 108.672 115.539 1.00 47.89 920 GLU A O 1
ATOM 13478 N N . SER A 1 958 ? 129.322 110.119 114.689 1.00 46.88 921 SER A N 1
ATOM 13479 C CA . SER A 1 958 ? 130.025 111.301 115.169 1.00 46.88 921 SER A CA 1
ATOM 13480 C C . SER A 1 958 ? 129.076 112.115 116.031 1.00 46.88 921 SER A C 1
ATOM 13481 O O . SER A 1 958 ? 128.130 112.717 115.518 1.00 46.88 921 SER A O 1
ATOM 13489 N N . LEU A 1 959 ? 129.322 112.121 117.336 1.00 46.27 922 LEU A N 1
ATOM 13490 C CA . LEU A 1 959 ? 128.577 113.002 118.218 1.00 46.27 922 LEU A CA 1
ATOM 13491 C C . LEU A 1 959 ? 128.851 114.456 117.873 1.00 46.27 922 LEU A C 1
ATOM 13492 O O . LEU A 1 959 ? 127.915 115.234 117.660 1.00 46.27 922 LEU A O 1
ATOM 13508 N N . LEU A 1 960 ? 130.128 114.824 117.772 1.00 46.21 923 LEU A N 1
ATOM 13509 C CA . LEU A 1 960 ? 130.499 116.222 117.657 1.00 46.21 923 LEU A CA 1
ATOM 13510 C C . LEU A 1 960 ? 130.175 116.808 116.298 1.00 46.21 923 LEU A C 1
ATOM 13511 O O . LEU A 1 960 ? 129.725 117.951 116.237 1.00 46.21 923 LEU A O 1
ATOM 13527 N N . CYS A 1 961 ? 130.367 116.069 115.216 1.00 46.79 924 CYS A N 1
ATOM 13528 C CA . CYS A 1 961 ? 129.954 116.528 113.900 1.00 46.79 924 CYS A CA 1
ATOM 13529 C C . CYS A 1 961 ? 128.454 116.716 113.806 1.00 46.79 924 CYS A C 1
ATOM 13530 O O . CYS A 1 961 ? 127.997 117.660 113.172 1.00 46.79 924 CYS A O 1
ATOM 13538 N N . SER A 1 962 ? 127.671 115.846 114.437 1.00 46.81 925 SER A N 1
ATOM 13539 C CA . SER A 1 962 ? 126.233 116.062 114.507 1.00 46.81 925 SER A CA 1
ATOM 13540 C C . SER A 1 962 ? 125.917 117.326 115.299 1.00 46.81 925 SER A C 1
ATOM 13541 O O . SER A 1 962 ? 125.064 118.123 114.907 1.00 46.81 925 SER A O 1
ATOM 13549 N N . LEU A 1 963 ? 126.615 117.527 116.417 1.00 45.97 926 LEU A N 1
ATOM 13550 C CA . LEU A 1 963 ? 126.401 118.696 117.261 1.00 45.97 926 LEU A CA 1
ATOM 13551 C C . LEU A 1 963 ? 126.669 120.005 116.525 1.00 45.97 926 LEU A C 1
ATOM 13552 O O . LEU A 1 963 ? 125.826 120.903 116.511 1.00 45.97 926 LEU A O 1
ATOM 13568 N N . ILE A 1 964 ? 127.842 120.127 115.902 1.00 45.07 927 ILE A N 1
ATOM 13569 C CA . ILE A 1 964 ? 128.222 121.384 115.271 1.00 45.07 927 ILE A CA 1
ATOM 13570 C C . ILE A 1 964 ? 127.320 121.699 114.094 1.00 45.07 927 ILE A C 1
ATOM 13571 O O . ILE A 1 964 ? 126.968 122.856 113.866 1.00 45.07 927 ILE A O 1
ATOM 13587 N N . PHE A 1 965 ? 126.967 120.701 113.307 1.00 45.26 928 PHE A N 1
ATOM 13588 C CA . PHE A 1 965 ? 126.052 120.885 112.195 1.00 45.26 928 PHE A CA 1
ATOM 13589 C C . PHE A 1 965 ? 124.644 121.256 112.648 1.00 45.26 928 PHE A C 1
ATOM 13590 O O . PHE A 1 965 ? 124.026 122.169 112.073 1.00 45.26 928 PHE A O 1
ATOM 13607 N N . ARG A 1 966 ? 124.139 120.602 113.686 1.00 46.55 929 ARG A N 1
ATOM 13608 C CA . ARG A 1 966 ? 122.915 121.020 114.341 1.00 46.55 929 ARG A CA 1
ATOM 13609 C C . ARG A 1 966 ? 122.960 122.475 114.737 1.00 46.55 929 ARG A C 1
ATOM 13610 O O . ARG A 1 966 ? 122.012 123.207 114.481 1.00 46.55 929 ARG A O 1
ATOM 13631 N N . ASN A 1 967 ? 124.035 122.894 115.394 1.00 44.33 930 ASN A N 1
ATOM 13632 C CA . ASN A 1 967 ? 124.108 124.247 115.904 1.00 44.33 930 ASN A CA 1
ATOM 13633 C C . ASN A 1 967 ? 124.281 125.272 114.797 1.00 44.33 930 ASN A C 1
ATOM 13634 O O . ASN A 1 967 ? 123.738 126.367 114.912 1.00 44.33 930 ASN A O 1
ATOM 13645 N N . VAL A 1 968 ? 124.982 124.944 113.717 1.00 44.42 931 VAL A N 1
ATOM 13646 C CA . VAL A 1 968 ? 124.981 125.822 112.550 1.00 44.42 931 VAL A CA 1
ATOM 13647 C C . VAL A 1 968 ? 123.550 126.088 112.115 1.00 44.42 931 VAL A C 1
ATOM 13648 O O . VAL A 1 968 ? 123.114 127.238 111.998 1.00 44.42 931 VAL A O 1
ATOM 13661 N N . TRP A 1 969 ? 122.782 125.024 111.911 1.00 44.04 932 TRP A N 1
ATOM 13662 C CA . TRP A 1 969 ? 121.475 125.229 111.300 1.00 44.04 932 TRP A CA 1
ATOM 13663 C C . TRP A 1 969 ? 120.417 125.639 112.313 1.00 44.04 932 TRP A C 1
ATOM 13664 O O . TRP A 1 969 ? 119.329 126.068 111.921 1.00 44.04 932 TRP A O 1
ATOM 13685 N N . LEU A 1 970 ? 120.713 125.520 113.607 1.00 46.42 933 LEU A N 1
ATOM 13686 C CA . LEU A 1 970 ? 119.824 126.050 114.631 1.00 46.42 933 LEU A CA 1
ATOM 13687 C C . LEU A 1 970 ? 120.083 127.527 114.841 1.00 46.42 933 LEU A C 1
ATOM 13688 O O . LEU A 1 970 ? 119.152 128.336 114.820 1.00 46.42 933 LEU A O 1
ATOM 13704 N N . TYR A 1 971 ? 121.347 127.897 115.059 1.00 48.11 934 TYR A N 1
ATOM 13705 C CA . TYR A 1 971 ? 121.706 129.299 115.129 1.00 48.11 934 TYR A CA 1
ATOM 13706 C C . TYR A 1 971 ? 121.196 130.052 113.924 1.00 48.11 934 TYR A C 1
ATOM 13707 O O . TYR A 1 971 ? 120.741 131.188 114.066 1.00 48.11 934 TYR A O 1
ATOM 13725 N N . ASN A 1 972 ? 121.263 129.460 112.738 1.00 48.87 935 ASN A N 1
ATOM 13726 C CA . ASN A 1 972 ? 120.770 130.139 111.562 1.00 48.87 935 ASN A CA 1
ATOM 13727 C C . ASN A 1 972 ? 119.276 130.420 111.630 1.00 48.87 935 ASN A C 1
ATOM 13728 O O . ASN A 1 972 ? 118.861 131.526 111.284 1.00 48.87 935 ASN A O 1
ATOM 13739 N N . GLN A 1 973 ? 118.461 129.481 112.099 1.00 48.94 936 GLN A N 1
ATOM 13740 C CA . GLN A 1 973 ? 117.028 129.728 112.180 1.00 48.94 936 GLN A CA 1
ATOM 13741 C C . GLN A 1 973 ? 116.631 130.607 113.355 1.00 48.94 936 GLN A C 1
ATOM 13742 O O . GLN A 1 973 ? 115.594 131.272 113.295 1.00 48.94 936 GLN A O 1
ATOM 13756 N N . ILE A 1 974 ? 117.408 130.614 114.428 1.00 49.58 937 ILE A N 1
ATOM 13757 C CA . ILE A 1 974 ? 117.087 131.459 115.570 1.00 49.58 937 ILE A CA 1
ATOM 13758 C C . ILE A 1 974 ? 117.650 132.862 115.400 1.00 49.58 937 ILE A C 1
ATOM 13759 O O . ILE A 1 974 ? 116.927 133.844 115.549 1.00 49.58 937 ILE A O 1
ATOM 13775 N N . ALA A 1 975 ? 118.923 132.993 115.052 1.00 49.57 938 ALA A N 1
ATOM 13776 C CA . ALA A 1 975 ? 119.581 134.285 115.051 1.00 49.57 938 ALA A CA 1
ATOM 13777 C C . ALA A 1 975 ? 119.472 135.014 113.720 1.00 49.57 938 ALA A C 1
ATOM 13778 O O . ALA A 1 975 ? 119.559 136.244 113.700 1.00 49.57 938 ALA A O 1
ATOM 13785 N N . LEU A 1 976 ? 119.266 134.302 112.612 1.00 49.94 939 LEU A N 1
ATOM 13786 C CA . LEU A 1 976 ? 119.322 134.941 111.302 1.00 49.94 939 LEU A CA 1
ATOM 13787 C C . LEU A 1 976 ? 118.005 134.890 110.548 1.00 49.94 939 LEU A C 1
ATOM 13788 O O . LEU A 1 976 ? 117.574 135.907 110.006 1.00 49.94 939 LEU A O 1
ATOM 13804 N N . GLN A 1 977 ? 117.355 133.741 110.494 1.00 48.82 940 GLN A N 1
ATOM 13805 C CA . GLN A 1 977 ? 116.148 133.608 109.700 1.00 48.82 940 GLN A CA 1
ATOM 13806 C C . GLN A 1 977 ? 114.876 133.807 110.505 1.00 48.82 940 GLN A C 1
ATOM 13807 O O . GLN A 1 977 ? 113.786 133.670 109.949 1.00 48.82 940 GLN A O 1
ATOM 13821 N N . LEU A 1 978 ? 114.980 134.136 111.793 1.00 51.09 941 LEU A N 1
ATOM 13822 C CA . LEU A 1 978 ? 113.778 134.297 112.604 1.00 51.09 941 LEU A CA 1
ATOM 13823 C C . LEU A 1 978 ? 113.084 135.620 112.320 1.00 51.09 941 LEU A C 1
ATOM 13824 O O . LEU A 1 978 ? 111.852 135.698 112.358 1.00 51.09 941 LEU A O 1
ATOM 13840 N N . LYS A 1 979 ? 113.850 136.673 112.049 1.00 51.75 942 LYS A N 1
ATOM 13841 C CA . LYS A 1 979 ? 113.241 137.956 111.731 1.00 51.75 942 LYS A CA 1
ATOM 13842 C C . LYS A 1 979 ? 112.590 137.977 110.361 1.00 51.75 942 LYS A C 1
ATOM 13843 O O . LYS A 1 979 ? 111.928 138.963 110.033 1.00 51.75 942 LYS A O 1
ATOM 13862 N N . ASN A 1 980 ? 112.770 136.937 109.554 1.00 52.26 943 ASN A N 1
ATOM 13863 C CA . ASN A 1 980 ? 112.240 136.889 108.201 1.00 52.26 943 ASN A CA 1
ATOM 13864 C C . ASN A 1 980 ? 110.997 136.028 108.078 1.00 52.26 943 ASN A C 1
ATOM 13865 O O . ASN A 1 980 ? 110.616 135.680 106.959 1.00 52.26 943 ASN A O 1
ATOM 13876 N N . HIS A 1 981 ? 110.353 135.680 109.187 1.00 54.11 944 HIS A N 1
ATOM 13877 C CA . HIS A 1 981 ? 109.221 134.767 109.150 1.00 54.11 944 HIS A CA 1
ATOM 13878 C C . HIS A 1 981 ? 108.177 135.285 108.178 1.00 54.11 944 HIS A C 1
ATOM 13879 O O . HIS A 1 981 ? 107.916 136.485 108.120 1.00 54.11 944 HIS A O 1
ATOM 13893 N N . ALA A 1 982 ? 107.594 134.384 107.394 1.00 53.63 945 ALA A N 1
ATOM 13894 C CA . ALA A 1 982 ? 106.710 134.803 106.319 1.00 53.63 945 ALA A CA 1
ATOM 13895 C C . ALA A 1 982 ? 105.398 135.354 106.857 1.00 53.63 945 ALA A C 1
ATOM 13896 O O . ALA A 1 982 ? 104.776 136.211 106.220 1.00 53.63 945 ALA A O 1
ATOM 13903 N N . LEU A 1 983 ? 104.955 134.872 108.017 1.00 55.65 946 LEU A N 1
ATOM 13904 C CA . LEU A 1 983 ? 103.664 135.260 108.574 1.00 55.65 946 LEU A CA 1
ATOM 13905 C C . LEU A 1 983 ? 103.783 136.184 109.774 1.00 55.65 946 LEU A C 1
ATOM 13906 O O . LEU A 1 983 ? 102.844 136.929 110.067 1.00 55.65 946 LEU A O 1
ATOM 13922 N N . CYS A 1 984 ? 104.919 136.156 110.461 1.00 58.44 947 CYS A N 1
ATOM 13923 C CA . CYS A 1 984 ? 105.113 136.815 111.743 1.00 58.44 947 CYS A CA 1
ATOM 13924 C C . CYS A 1 984 ? 106.309 137.747 111.747 1.00 58.44 947 CYS A C 1
ATOM 13925 O O . CYS A 1 984 ? 107.181 137.587 112.605 1.00 58.44 947 CYS A O 1
ATOM 13933 N N . ASN A 1 985 ? 106.377 138.706 110.830 1.00 57.78 948 ASN A N 1
ATOM 13934 C CA . ASN A 1 985 ? 107.641 139.181 110.277 1.00 57.78 948 ASN A CA 1
ATOM 13935 C C . ASN A 1 985 ? 108.796 139.193 111.269 1.00 57.78 948 ASN A C 1
ATOM 13936 O O . ASN A 1 985 ? 109.752 138.443 111.079 1.00 57.78 948 ASN A O 1
ATOM 13947 N N . ASN A 1 986 ? 108.735 139.986 112.339 1.00 54.66 949 ASN A N 1
ATOM 13948 C CA . ASN A 1 986 ? 109.808 139.912 113.329 1.00 54.66 949 ASN A CA 1
ATOM 13949 C C . ASN A 1 986 ? 109.253 139.715 114.726 1.00 54.66 949 ASN A C 1
ATOM 13950 O O . ASN A 1 986 ? 110.011 139.727 115.700 1.00 54.66 949 ASN A O 1
ATOM 13961 N N . LYS A 1 987 ? 107.939 139.530 114.838 1.00 56.34 950 LYS A N 1
ATOM 13962 C CA . LYS A 1 987 ? 107.321 139.231 116.122 1.00 56.34 950 LYS A CA 1
ATOM 13963 C C . LYS A 1 987 ? 108.093 138.151 116.866 1.00 56.34 950 LYS A C 1
ATOM 13964 O O . LYS A 1 987 ? 108.562 138.361 117.989 1.00 56.34 950 LYS A O 1
ATOM 13983 N N . LEU A 1 988 ? 108.222 136.978 116.247 1.00 54.81 951 LEU A N 1
ATOM 13984 C CA . LEU A 1 988 ? 108.947 135.874 116.859 1.00 54.81 951 LEU A CA 1
ATOM 13985 C C . LEU A 1 988 ? 110.345 136.290 117.275 1.00 54.81 951 LEU A C 1
ATOM 13986 O O . LEU A 1 988 ? 110.840 135.850 118.318 1.00 54.81 951 LEU A O 1
ATOM 14002 N N . TYR A 1 989 ? 110.993 137.147 116.491 1.00 52.34 952 TYR A N 1
ATOM 14003 C CA . TYR A 1 989 ? 112.351 137.561 116.818 1.00 52.34 952 TYR A CA 1
ATOM 14004 C C . TYR A 1 989 ? 112.381 138.540 117.984 1.00 52.34 952 TYR A C 1
ATOM 14005 O O . TYR A 1 989 ? 113.294 138.494 118.813 1.00 52.34 952 TYR A O 1
ATOM 14023 N N . LEU A 1 990 ? 111.406 139.442 118.064 1.00 54.24 953 LEU A N 1
ATOM 14024 C CA . LEU A 1 990 ? 111.349 140.336 119.211 1.00 54.24 953 LEU A CA 1
ATOM 14025 C C . LEU A 1 990 ? 111.072 139.556 120.487 1.00 54.24 953 LEU A C 1
ATOM 14026 O O . LEU A 1 990 ? 111.637 139.859 121.546 1.00 54.24 953 LEU A O 1
ATOM 14042 N N . ASP A 1 991 ? 110.212 138.541 120.396 1.00 54.48 954 ASP A N 1
ATOM 14043 C CA . ASP A 1 991 ? 109.994 137.619 121.499 1.00 54.48 954 ASP A CA 1
ATOM 14044 C C . ASP A 1 991 ? 111.261 136.891 121.900 1.00 54.48 954 ASP A C 1
ATOM 14045 O O . ASP A 1 991 ? 111.522 136.756 123.092 1.00 54.48 954 ASP A O 1
ATOM 14054 N N . ILE A 1 992 ? 112.048 136.409 120.950 1.00 51.72 955 ILE A N 1
ATOM 14055 C CA . ILE A 1 992 ? 113.316 135.793 121.312 1.00 51.72 955 ILE A CA 1
ATOM 14056 C C . ILE A 1 992 ? 114.235 136.793 121.992 1.00 51.72 955 ILE A C 1
ATOM 14057 O O . ILE A 1 992 ? 114.922 136.453 122.951 1.00 51.72 955 ILE A O 1
ATOM 14073 N N . LEU A 1 993 ? 114.278 138.036 121.520 1.00 52.76 956 LEU A N 1
ATOM 14074 C CA . LEU A 1 993 ? 115.177 139.013 122.127 1.00 52.76 956 LEU A CA 1
ATOM 14075 C C . LEU A 1 993 ? 114.781 139.331 123.560 1.00 52.76 956 LEU A C 1
ATOM 14076 O O . LEU A 1 993 ? 115.648 139.490 124.424 1.00 52.76 956 LEU A O 1
ATOM 14092 N N . LYS A 1 994 ? 113.486 139.434 123.839 1.00 53.69 957 LYS A N 1
ATOM 14093 C CA . LYS A 1 994 ? 113.063 139.665 125.213 1.00 53.69 957 LYS A CA 1
ATOM 14094 C C . LYS A 1 994 ? 113.171 138.419 126.085 1.00 53.69 957 LYS A C 1
ATOM 14095 O O . LYS A 1 994 ? 113.476 138.539 127.277 1.00 53.69 957 LYS A O 1
ATOM 14114 N N . VAL A 1 995 ? 112.990 137.231 125.513 1.00 52.15 958 VAL A N 1
ATOM 14115 C CA . VAL A 1 995 ? 113.296 136.005 126.232 1.00 52.15 958 VAL A CA 1
ATOM 14116 C C . VAL A 1 995 ? 114.766 135.950 126.603 1.00 52.15 958 VAL A C 1
ATOM 14117 O O . VAL A 1 995 ? 115.117 135.438 127.666 1.00 52.15 958 VAL A O 1
ATOM 14130 N N . LEU A 1 996 ? 115.646 136.443 125.739 1.00 51.02 959 LEU A N 1
ATOM 14131 C CA . LEU A 1 996 ? 117.070 136.489 126.023 1.00 51.02 959 LEU A CA 1
ATOM 14132 C C . LEU A 1 996 ? 117.437 137.556 127.032 1.00 51.02 959 LEU A C 1
ATOM 14133 O O . LEU A 1 996 ? 118.354 137.342 127.823 1.00 51.02 959 LEU A O 1
ATOM 14149 N N . LYS A 1 997 ? 116.761 138.703 127.019 1.00 54.00 960 LYS A N 1
ATOM 14150 C CA . LYS A 1 997 ? 116.973 139.676 128.083 1.00 54.00 960 LYS A CA 1
ATOM 14151 C C . LYS A 1 997 ? 116.599 139.075 129.429 1.00 54.00 960 LYS A C 1
ATOM 14152 O O . LYS A 1 997 ? 117.340 139.208 130.413 1.00 54.00 960 LYS A O 1
ATOM 14171 N N . HIS A 1 998 ? 115.452 138.396 129.484 1.00 54.32 961 HIS A N 1
ATOM 14172 C CA . HIS A 1 998 ? 115.057 137.670 130.680 1.00 54.32 961 HIS A CA 1
ATOM 14173 C C . HIS A 1 998 ? 116.143 136.714 131.131 1.00 54.32 961 HIS A C 1
ATOM 14174 O O . HIS A 1 998 ? 116.532 136.739 132.292 1.00 54.32 961 HIS A O 1
ATOM 14188 N N . LEU A 1 999 ? 116.628 135.862 130.232 1.00 52.02 962 LEU A N 1
ATOM 14189 C CA . LEU A 1 999 ? 117.662 134.901 130.591 1.00 52.02 962 LEU A CA 1
ATOM 14190 C C . LEU A 1 999 ? 118.911 135.600 131.089 1.00 52.02 962 LEU A C 1
ATOM 14191 O O . LEU A 1 999 ? 119.601 135.111 131.985 1.00 52.02 962 LEU A O 1
ATOM 14207 N N . LYS A 1 1000 ? 119.245 136.732 130.482 1.00 53.35 963 LYS A N 1
ATOM 14208 C CA . LYS A 1 1000 ? 120.445 137.447 130.877 1.00 53.35 963 LYS A CA 1
ATOM 14209 C C . LYS A 1 1000 ? 120.328 137.918 132.315 1.00 53.35 963 LYS A C 1
ATOM 14210 O O . LYS A 1 1000 ? 121.272 137.802 133.101 1.00 53.35 963 LYS A O 1
ATOM 14229 N N . THR A 1 1001 ? 119.162 138.455 132.677 1.00 55.54 964 THR A N 1
ATOM 14230 C CA . THR A 1 1001 ? 118.990 138.966 134.035 1.00 55.54 964 THR A CA 1
ATOM 14231 C C . THR A 1 1001 ? 118.755 137.849 135.046 1.00 55.54 964 THR A C 1
ATOM 14232 O O . THR A 1 1001 ? 119.171 137.966 136.201 1.00 55.54 964 THR A O 1
ATOM 14243 N N . PHE A 1 1002 ? 118.094 136.768 134.641 1.00 55.89 965 PHE A N 1
ATOM 14244 C CA . PHE A 1 1002 ? 117.843 135.659 135.552 1.00 55.89 965 PHE A CA 1
ATOM 14245 C C . PHE A 1 1002 ? 119.145 135.004 135.983 1.00 55.89 965 PHE A C 1
ATOM 14246 O O . PHE A 1 1002 ? 119.407 134.840 137.179 1.00 55.89 965 PHE A O 1
ATOM 14263 N N . PHE A 1 1003 ? 119.976 134.623 135.022 1.00 53.99 966 PHE A N 1
ATOM 14264 C CA . PHE A 1 1003 ? 121.258 134.012 135.319 1.00 53.99 966 PHE A CA 1
ATOM 14265 C C . PHE A 1 1003 ? 122.386 135.022 135.352 1.00 53.99 966 PHE A C 1
ATOM 14266 O O . PHE A 1 1003 ? 123.551 134.629 135.412 1.00 53.99 966 PHE A O 1
ATOM 14283 N N . ASN A 1 1004 ? 122.074 136.312 135.310 1.00 54.81 967 ASN A N 1
ATOM 14284 C CA . ASN A 1 1004 ? 123.081 137.357 135.434 1.00 54.81 967 ASN A CA 1
ATOM 14285 C C . ASN A 1 1004 ? 124.218 137.087 134.442 1.00 54.81 967 ASN A C 1
ATOM 14286 O O . ASN A 1 1004 ? 125.371 136.840 134.793 1.00 54.81 967 ASN A O 1
ATOM 14297 N N . LEU A 1 1005 ? 123.839 137.102 133.166 1.00 53.88 968 LEU A N 1
ATOM 14298 C CA . LEU A 1 1005 ? 124.745 136.829 132.061 1.00 53.88 968 LEU A CA 1
ATOM 14299 C C . LEU A 1 1005 ? 125.274 138.146 131.513 1.00 53.88 968 LEU A C 1
ATOM 14300 O O . LEU A 1 1005 ? 124.557 139.149 131.496 1.00 53.88 968 LEU A O 1
ATOM 14316 N N . ASP A 1 1006 ? 126.524 138.136 131.053 1.00 55.80 969 ASP A N 1
ATOM 14317 C CA . ASP A 1 1006 ? 127.196 139.375 130.680 1.00 55.80 969 ASP A CA 1
ATOM 14318 C C . ASP A 1 1006 ? 126.771 139.914 129.322 1.00 55.80 969 ASP A C 1
ATOM 14319 O O . ASP A 1 1006 ? 127.081 141.069 129.022 1.00 55.80 969 ASP A O 1
ATOM 14328 N N . ASN A 1 1007 ? 126.076 139.130 128.505 1.00 55.05 970 ASN A N 1
ATOM 14329 C CA . ASN A 1 1007 ? 125.724 139.556 127.157 1.00 55.05 970 ASN A CA 1
ATOM 14330 C C . ASN A 1 1007 ? 124.397 138.923 126.781 1.00 55.05 970 ASN A C 1
ATOM 14331 O O . ASN A 1 1007 ? 123.972 137.931 127.371 1.00 55.05 970 ASN A O 1
ATOM 14342 N N . ILE A 1 1008 ? 123.746 139.509 125.777 1.00 52.52 971 ILE A N 1
ATOM 14343 C CA . ILE A 1 1008 ? 122.625 138.860 125.119 1.00 52.52 971 ILE A CA 1
ATOM 14344 C C . ILE A 1 1008 ? 123.089 137.861 124.072 1.00 52.52 971 ILE A C 1
ATOM 14345 O O . ILE A 1 1008 ? 122.267 137.127 123.513 1.00 52.52 971 ILE A O 1
ATOM 14361 N N . ASP A 1 1009 ? 124.390 137.817 123.790 1.00 53.74 972 ASP A N 1
ATOM 14362 C CA . ASP A 1 1009 ? 124.991 136.780 122.962 1.00 53.74 972 ASP A CA 1
ATOM 14363 C C . ASP A 1 1009 ? 125.258 135.515 123.757 1.00 53.74 972 ASP A C 1
ATOM 14364 O O . ASP A 1 1009 ? 124.969 134.414 123.283 1.00 53.74 972 ASP A O 1
ATOM 14373 N N . THR A 1 1010 ? 125.824 135.651 124.951 1.00 52.95 973 THR A N 1
ATOM 14374 C CA . THR A 1 1010 ? 125.949 134.527 125.861 1.00 52.95 973 THR A CA 1
ATOM 14375 C C . THR A 1 1010 ? 124.612 134.075 126.412 1.00 52.95 973 THR A C 1
ATOM 14376 O O . THR A 1 1010 ? 124.553 133.023 127.047 1.00 52.95 973 THR A O 1
ATOM 14387 N N . ALA A 1 1011 ? 123.552 134.846 126.214 1.00 50.92 974 ALA A N 1
ATOM 14388 C CA . ALA A 1 1011 ? 122.217 134.445 126.615 1.00 50.92 974 ALA A CA 1
ATOM 14389 C C . ALA A 1 1011 ? 121.512 133.638 125.545 1.00 50.92 974 ALA A C 1
ATOM 14390 O O . ALA A 1 1011 ? 120.502 133.002 125.836 1.00 50.92 974 ALA A O 1
ATOM 14397 N N . LEU A 1 1012 ? 122.003 133.677 124.312 1.00 49.26 975 LEU A N 1
ATOM 14398 C CA . LEU A 1 1012 ? 121.506 132.839 123.232 1.00 49.26 975 LEU A CA 1
ATOM 14399 C C . LEU A 1 1012 ? 122.217 131.497 123.221 1.00 49.26 975 LEU A C 1
ATOM 14400 O O . LEU A 1 1012 ? 121.608 130.468 122.931 1.00 49.26 975 LEU A O 1
ATOM 14416 N N . THR A 1 1013 ? 123.498 131.491 123.567 1.00 49.52 976 THR A N 1
ATOM 14417 C CA . THR A 1 1013 ? 124.197 130.236 123.785 1.00 49.52 976 THR A CA 1
ATOM 14418 C C . THR A 1 1013 ? 123.493 129.401 124.844 1.00 49.52 976 THR A C 1
ATOM 14419 O O . THR A 1 1013 ? 123.511 128.169 124.785 1.00 49.52 976 THR A O 1
ATOM 14430 N N . LEU A 1 1014 ? 122.876 130.052 125.831 1.00 50.55 977 LEU A N 1
ATOM 14431 C CA . LEU A 1 1014 ? 122.177 129.320 126.881 1.00 50.55 977 LEU A CA 1
ATOM 14432 C C . LEU A 1 1014 ? 120.772 128.922 126.444 1.00 50.55 977 LEU A C 1
ATOM 14433 O O . LEU A 1 1014 ? 120.323 127.809 126.718 1.00 50.55 977 LEU A O 1
ATOM 14449 N N . TYR A 1 1015 ? 120.059 129.816 125.770 1.00 49.08 978 TYR A N 1
ATOM 14450 C CA . TYR A 1 1015 ? 118.720 129.488 125.307 1.00 49.08 978 TYR A CA 1
ATOM 14451 C C . TYR A 1 1015 ? 118.713 128.289 124.378 1.00 49.08 978 TYR A C 1
ATOM 14452 O O . TYR A 1 1015 ? 117.753 127.512 124.382 1.00 49.08 978 TYR A O 1
ATOM 14470 N N . MET A 1 1016 ? 119.751 128.129 123.570 1.00 49.19 979 MET A N 1
ATOM 14471 C CA . MET A 1 1016 ? 119.822 127.064 122.586 1.00 49.19 979 MET A CA 1
ATOM 14472 C C . MET A 1 1016 ? 120.436 125.799 123.146 1.00 49.19 979 MET A C 1
ATOM 14473 O O . MET A 1 1016 ? 120.632 124.836 122.404 1.00 49.19 979 MET A O 1
ATOM 14487 N N . ASN A 1 1017 ? 120.734 125.779 124.436 1.00 49.13 980 ASN A N 1
ATOM 14488 C CA . ASN A 1 1017 ? 121.172 124.582 125.119 1.00 49.13 980 ASN A CA 1
ATOM 14489 C C . ASN A 1 1017 ? 120.123 124.021 126.058 1.00 49.13 980 ASN A C 1
ATOM 14490 O O . ASN A 1 1017 ? 119.983 122.803 126.146 1.00 49.13 980 ASN A O 1
ATOM 14501 N N . LEU A 1 1018 ? 119.364 124.854 126.738 1.00 49.53 981 LEU A N 1
ATOM 14502 C CA . LEU A 1 1018 ? 118.425 124.276 127.686 1.00 49.53 981 LEU A CA 1
ATOM 14503 C C . LEU A 1 1018 ? 117.185 123.733 126.972 1.00 49.53 981 LEU A C 1
ATOM 14504 O O . LEU A 1 1018 ? 116.806 124.218 125.908 1.00 49.53 981 LEU A O 1
ATOM 14520 N N . PRO A 1 1019 ? 116.545 122.721 127.548 1.00 49.15 982 PRO A N 1
ATOM 14521 C CA . PRO A 1 1019 ? 115.607 121.893 126.789 1.00 49.15 982 PRO A CA 1
ATOM 14522 C C . PRO A 1 1019 ? 114.371 122.622 126.292 1.00 49.15 982 PRO A C 1
ATOM 14523 O O . PRO A 1 1019 ? 113.944 123.638 126.831 1.00 49.15 982 PRO A O 1
ATOM 14534 N N . MET A 1 1020 ? 113.791 122.049 125.235 1.00 50.36 983 MET A N 1
ATOM 14535 C CA . MET A 1 1020 ? 112.582 122.601 124.642 1.00 50.36 983 MET A CA 1
ATOM 14536 C C . MET A 1 1020 ? 111.363 122.349 125.511 1.00 50.36 983 MET A C 1
ATOM 14537 O O . MET A 1 1020 ? 110.312 122.961 125.297 1.00 50.36 983 MET A O 1
ATOM 14551 N N . LEU A 1 1021 ? 111.465 121.423 126.465 1.00 50.36 984 LEU A N 1
ATOM 14552 C CA . LEU A 1 1021 ? 110.362 121.181 127.385 1.00 50.36 984 LEU A CA 1
ATOM 14553 C C . LEU A 1 1021 ? 110.093 122.406 128.243 1.00 50.36 984 LEU A C 1
ATOM 14554 O O . LEU A 1 1021 ? 108.933 122.761 128.476 1.00 50.36 984 LEU A O 1
ATOM 14570 N N . PHE A 1 1022 ? 111.149 123.078 128.693 1.00 50.31 985 PHE A N 1
ATOM 14571 C CA . PHE A 1 1022 ? 111.042 124.299 129.471 1.00 50.31 985 PHE A CA 1
ATOM 14572 C C . PHE A 1 1022 ? 110.963 125.543 128.603 1.00 50.31 985 PHE A C 1
ATOM 14573 O O . PHE A 1 1022 ? 111.300 126.630 129.073 1.00 50.31 985 PHE A O 1
ATOM 14590 N N . GLY A 1 1023 ? 110.530 125.411 127.354 1.00 50.52 986 GLY A N 1
ATOM 14591 C CA . GLY A 1 1023 ? 110.490 126.546 126.457 1.00 50.52 986 GLY A CA 1
ATOM 14592 C C . GLY A 1 1023 ? 111.837 126.978 125.939 1.00 50.52 986 GLY A C 1
ATOM 14593 O O . GLY A 1 1023 ? 111.983 128.114 125.494 1.00 50.52 986 GLY A O 1
ATOM 14597 N N . GLY A 1 1024 ? 112.826 126.098 125.986 1.00 49.29 987 GLY A N 1
ATOM 14598 C CA . GLY A 1 1024 ? 114.150 126.396 125.498 1.00 49.29 987 GLY A CA 1
ATOM 14599 C C . GLY A 1 1024 ? 114.304 126.154 124.013 1.00 49.29 987 GLY A C 1
ATOM 14600 O O . GLY A 1 1024 ? 113.342 126.010 123.261 1.00 49.29 987 GLY A O 1
ATOM 14604 N N . GLY A 1 1025 ? 115.563 126.121 123.586 1.00 48.62 988 GLY A N 1
ATOM 14605 C CA . GLY A 1 1025 ? 115.888 125.931 122.191 1.00 48.62 988 GLY A CA 1
ATOM 14606 C C . GLY A 1 1025 ? 116.583 124.640 121.842 1.00 48.62 988 GLY A C 1
ATOM 14607 O O . GLY A 1 1025 ? 116.897 124.434 120.670 1.00 48.62 988 GLY A O 1
ATOM 14611 N N . ASP A 1 1026 ? 116.823 123.749 122.803 1.00 49.29 989 ASP A N 1
ATOM 14612 C CA . ASP A 1 1026 ? 117.562 122.523 122.531 1.00 49.29 989 ASP A CA 1
ATOM 14613 C C . ASP A 1 1026 ? 116.604 121.416 122.122 1.00 49.29 989 ASP A C 1
ATOM 14614 O O . ASP A 1 1026 ? 115.875 120.905 122.979 1.00 49.29 989 ASP A O 1
ATOM 14623 N N . PRO A 1 1027 ? 116.600 120.977 120.862 1.00 48.79 990 PRO A N 1
ATOM 14624 C CA . PRO A 1 1027 ? 115.652 119.935 120.464 1.00 48.79 990 PRO A CA 1
ATOM 14625 C C . PRO A 1 1027 ? 116.109 118.540 120.818 1.00 48.79 990 PRO A C 1
ATOM 14626 O O . PRO A 1 1027 ? 115.277 117.628 120.842 1.00 48.79 990 PRO A O 1
ATOM 14637 N N . ASN A 1 1028 ? 117.395 118.342 121.075 1.00 48.09 991 ASN A N 1
ATOM 14638 C CA . ASN A 1 1028 ? 117.963 117.032 121.354 1.00 48.09 991 ASN A CA 1
ATOM 14639 C C . ASN A 1 1028 ? 118.486 117.046 122.781 1.00 48.09 991 ASN A C 1
ATOM 14640 O O . ASN A 1 1028 ? 119.512 117.660 123.072 1.00 48.09 991 ASN A O 1
ATOM 14651 N N . LEU A 1 1029 ? 117.771 116.362 123.667 1.00 47.70 992 LEU A N 1
ATOM 14652 C CA . LEU A 1 1029 ? 118.196 116.235 125.053 1.00 47.70 992 LEU A CA 1
ATOM 14653 C C . LEU A 1 1029 ? 119.488 115.444 125.137 1.00 47.70 992 LEU A C 1
ATOM 14654 O O . LEU A 1 1029 ? 119.719 114.519 124.362 1.00 47.70 992 LEU A O 1
ATOM 14670 N N . LEU A 1 1030 ? 120.326 115.799 126.099 1.00 47.19 993 LEU A N 1
ATOM 14671 C CA . LEU A 1 1030 ? 121.675 115.260 126.137 1.00 47.19 993 LEU A CA 1
ATOM 14672 C C . LEU A 1 1030 ? 121.676 113.754 126.376 1.00 47.19 993 LEU A C 1
ATOM 14673 O O . LEU A 1 1030 ? 122.687 113.087 126.141 1.00 47.19 993 LEU A O 1
ATOM 14688 N N . TYR A 1 1031 ? 120.555 113.203 126.835 1.00 46.36 994 TYR A N 1
ATOM 14689 C CA . TYR A 1 1031 ? 120.456 111.771 127.070 1.00 46.36 994 TYR A CA 1
ATOM 14690 C C . TYR A 1 1031 ? 120.359 110.975 125.786 1.00 46.36 994 TYR A C 1
ATOM 14691 O O . TYR A 1 1031 ? 120.707 109.791 125.783 1.00 46.36 994 TYR A O 1
ATOM 14709 N N . ARG A 1 1032 ? 119.902 111.595 124.698 1.00 45.62 995 ARG A N 1
ATOM 14710 C CA . ARG A 1 1032 ? 119.744 110.881 123.443 1.00 45.62 995 ARG A CA 1
ATOM 14711 C C . ARG A 1 1032 ? 121.067 110.638 122.742 1.00 45.62 995 ARG A C 1
ATOM 14712 O O . ARG A 1 1032 ? 121.106 109.870 121.781 1.00 45.62 995 ARG A O 1
ATOM 14733 N N . SER A 1 1033 ? 122.142 111.265 123.194 1.00 45.55 996 SER A N 1
ATOM 14734 C CA . SER A 1 1033 ? 123.467 110.912 122.721 1.00 45.55 996 SER A CA 1
ATOM 14735 C C . SER A 1 1033 ? 123.958 109.586 123.277 1.00 45.55 996 SER A C 1
ATOM 14736 O O . SER A 1 1033 ? 125.036 109.138 122.880 1.00 45.55 996 SER A O 1
ATOM 14744 N N . PHE A 1 1034 ? 123.220 108.966 124.201 1.00 46.24 997 PHE A N 1
ATOM 14745 C CA . PHE A 1 1034 ? 123.639 107.715 124.818 1.00 46.24 997 PHE A CA 1
ATOM 14746 C C . PHE A 1 1034 ? 122.601 106.608 124.750 1.00 46.24 997 PHE A C 1
ATOM 14747 O O . PHE A 1 1034 ? 122.977 105.451 124.580 1.00 46.24 997 PHE A O 1
ATOM 14764 N N . TYR A 1 1035 ? 121.313 106.914 124.867 1.00 45.35 998 TYR A N 1
ATOM 14765 C CA . TYR A 1 1035 ? 120.289 105.909 124.615 1.00 45.35 998 TYR A CA 1
ATOM 14766 C C . TYR A 1 1035 ? 119.079 106.597 124.020 1.00 45.35 998 TYR A C 1
ATOM 14767 O O . TYR A 1 1035 ? 118.782 107.736 124.368 1.00 45.35 998 TYR A O 1
ATOM 14785 N N . ARG A 1 1036 ? 118.390 105.913 123.118 1.00 46.93 999 ARG A N 1
ATOM 14786 C CA . ARG A 1 1036 ? 117.398 106.594 122.309 1.00 46.93 999 ARG A CA 1
ATOM 14787 C C . ARG A 1 1036 ? 116.050 106.732 122.991 1.00 46.93 999 ARG A C 1
ATOM 14788 O O . ARG A 1 1036 ? 115.229 107.523 122.525 1.00 46.93 999 ARG A O 1
ATOM 14809 N N . ARG A 1 1037 ? 115.792 106.000 124.070 1.00 48.85 1000 ARG A N 1
ATOM 14810 C CA . ARG A 1 1037 ? 114.459 105.974 124.654 1.00 48.85 1000 ARG A CA 1
ATOM 14811 C C . ARG A 1 1037 ? 114.534 106.229 126.146 1.00 48.85 1000 ARG A C 1
ATOM 14812 O O . ARG A 1 1037 ? 115.526 105.890 126.791 1.00 48.85 1000 ARG A O 1
ATOM 14833 N N . THR A 1 1038 ? 113.502 106.868 126.677 1.00 49.08 1001 THR A N 1
ATOM 14834 C CA . THR A 1 1038 ? 113.355 107.008 128.105 1.00 49.08 1001 THR A CA 1
ATOM 14835 C C . THR A 1 1038 ? 111.877 106.958 128.462 1.00 49.08 1001 THR A C 1
ATOM 14836 O O . THR A 1 1038 ? 111.035 107.377 127.663 1.00 49.08 1001 THR A O 1
ATOM 14847 N N . PRO A 1 1039 ? 111.526 106.426 129.633 1.00 50.07 1002 PRO A N 1
ATOM 14848 C CA . PRO A 1 1039 ? 110.128 106.491 130.065 1.00 50.07 1002 PRO A CA 1
ATOM 14849 C C . PRO A 1 1039 ? 109.709 107.851 130.605 1.00 50.07 1002 PRO A C 1
ATOM 14850 O O . PRO A 1 1039 ? 108.519 108.174 130.533 1.00 50.07 1002 PRO A O 1
ATOM 14861 N N . ASP A 1 1040 ? 110.637 108.660 131.120 1.00 50.13 1003 ASP A N 1
ATOM 14862 C CA . ASP A 1 1040 ? 110.302 109.909 131.800 1.00 50.13 1003 ASP A CA 1
ATOM 14863 C C . ASP A 1 1040 ? 111.069 111.066 131.173 1.00 50.13 1003 ASP A C 1
ATOM 14864 O O . ASP A 1 1040 ? 112.260 111.238 131.440 1.00 50.13 1003 ASP A O 1
ATOM 14873 N N . PHE A 1 1041 ? 110.382 111.869 130.358 1.00 48.23 1004 PHE A N 1
ATOM 14874 C CA . PHE A 1 1041 ? 111.027 112.998 129.695 1.00 48.23 1004 PHE A CA 1
ATOM 14875 C C . PHE A 1 1041 ? 111.365 114.136 130.646 1.00 48.23 1004 PHE A C 1
ATOM 14876 O O . PHE A 1 1041 ? 112.327 114.862 130.398 1.00 48.23 1004 PHE A O 1
ATOM 14893 N N . LEU A 1 1042 ? 110.581 114.339 131.705 1.00 49.28 1005 LEU A N 1
ATOM 14894 C CA . LEU A 1 1042 ? 110.820 115.467 132.598 1.00 49.28 1005 LEU A CA 1
ATOM 14895 C C . LEU A 1 1042 ? 112.129 115.309 133.353 1.00 49.28 1005 LEU A C 1
ATOM 14896 O O . LEU A 1 1042 ? 112.855 116.284 133.560 1.00 49.28 1005 LEU A O 1
ATOM 14912 N N . THR A 1 1043 ? 112.434 114.101 133.807 1.00 49.13 1006 THR A N 1
ATOM 14913 C CA . THR A 1 1043 ? 113.694 113.903 134.510 1.00 49.13 1006 THR A CA 1
ATOM 14914 C C . THR A 1 1043 ? 114.868 114.152 133.577 1.00 49.13 1006 THR A C 1
ATOM 14915 O O . THR A 1 1043 ? 115.906 114.675 133.991 1.00 49.13 1006 THR A O 1
ATOM 14926 N N . GLU A 1 1044 ? 114.720 113.777 132.310 1.00 49.05 1007 GLU A N 1
ATOM 14927 C CA . GLU A 1 1044 ? 115.777 114.020 131.344 1.00 49.05 1007 GLU A CA 1
ATOM 14928 C C . GLU A 1 1044 ? 115.924 115.501 131.056 1.00 49.05 1007 GLU A C 1
ATOM 14929 O O . GLU A 1 1044 ? 117.043 116.004 130.953 1.00 49.05 1007 GLU A O 1
ATOM 14941 N N . ALA A 1 1045 ? 114.811 116.222 130.942 1.00 48.36 1008 ALA A N 1
ATOM 14942 C CA . ALA A 1 1045 ? 114.895 117.663 130.754 1.00 48.36 1008 ALA A CA 1
ATOM 14943 C C . ALA A 1 1045 ? 115.564 118.342 131.942 1.00 48.36 1008 ALA A C 1
ATOM 14944 O O . ALA A 1 1045 ? 116.399 119.232 131.757 1.00 48.36 1008 ALA A O 1
ATOM 14951 N N . ILE A 1 1046 ? 115.242 117.918 133.163 1.00 49.80 1009 ILE A N 1
ATOM 14952 C CA . ILE A 1 1046 ? 115.812 118.559 134.345 1.00 49.80 1009 ILE A CA 1
ATOM 14953 C C . ILE A 1 1046 ? 117.291 118.224 134.479 1.00 49.80 1009 ILE A C 1
ATOM 14954 O O . ILE A 1 1046 ? 118.106 119.078 134.844 1.00 49.80 1009 ILE A O 1
ATOM 14970 N N . VAL A 1 1047 ? 117.664 116.976 134.200 1.00 49.85 1010 VAL A N 1
ATOM 14971 C CA . VAL A 1 1047 ? 119.073 116.597 134.248 1.00 49.85 1010 VAL A CA 1
ATOM 14972 C C . VAL A 1 1047 ? 119.855 117.341 133.180 1.00 49.85 1010 VAL A C 1
ATOM 14973 O O . VAL A 1 1047 ? 120.984 117.781 133.412 1.00 49.85 1010 VAL A O 1
ATOM 14986 N N . HIS A 1 1048 ? 119.275 117.470 131.990 1.00 48.99 1011 HIS A N 1
ATOM 14987 C CA . HIS A 1 1048 ? 119.884 118.252 130.929 1.00 48.99 1011 HIS A CA 1
ATOM 14988 C C . HIS A 1 1048 ? 120.138 119.679 131.377 1.00 48.99 1011 HIS A C 1
ATOM 14989 O O . HIS A 1 1048 ? 121.235 120.208 131.188 1.00 48.99 1011 HIS A O 1
ATOM 15003 N N . SER A 1 1049 ? 119.129 120.321 131.964 1.00 51.12 1012 SER A N 1
ATOM 15004 C CA . SER A 1 1049 ? 119.290 121.690 132.438 1.00 51.12 1012 SER A CA 1
ATOM 15005 C C . SER A 1 1049 ? 120.378 121.787 133.496 1.00 51.12 1012 SER A C 1
ATOM 15006 O O . SER A 1 1049 ? 121.166 122.730 133.489 1.00 51.12 1012 SER A O 1
ATOM 15014 N N . VAL A 1 1050 ? 120.443 120.823 134.411 1.00 53.50 1013 VAL A N 1
ATOM 15015 C CA . VAL A 1 1050 ? 121.496 120.829 135.425 1.00 53.50 1013 VAL A CA 1
ATOM 15016 C C . VAL A 1 1050 ? 122.870 120.765 134.766 1.00 53.50 1013 VAL A C 1
ATOM 15017 O O . VAL A 1 1050 ? 123.778 121.552 135.073 1.00 53.50 1013 VAL A O 1
ATOM 15030 N N . PHE A 1 1051 ? 123.045 119.807 133.857 1.00 52.00 1014 PHE A N 1
ATOM 15031 C CA . PHE A 1 1051 ? 124.334 119.606 133.208 1.00 52.00 1014 PHE A CA 1
ATOM 15032 C C . PHE A 1 1051 ? 124.746 120.838 132.421 1.00 52.00 1014 PHE A C 1
ATOM 15033 O O . PHE A 1 1051 ? 125.903 121.262 132.472 1.00 52.00 1014 PHE A O 1
ATOM 15050 N N . ILE A 1 1052 ? 123.804 121.423 131.683 1.00 50.67 1015 ILE A N 1
ATOM 15051 C CA . ILE A 1 1052 ? 124.088 122.619 130.898 1.00 50.67 1015 ILE A CA 1
ATOM 15052 C C . ILE A 1 1052 ? 124.447 123.787 131.799 1.00 50.67 1015 ILE A C 1
ATOM 15053 O O . ILE A 1 1052 ? 125.431 124.493 131.558 1.00 50.67 1015 ILE A O 1
ATOM 15069 N N . LEU A 1 1053 ? 123.658 124.018 132.844 1.00 53.12 1016 LEU A N 1
ATOM 15070 C CA . LEU A 1 1053 ? 123.938 125.112 133.751 1.00 53.12 1016 LEU A CA 1
ATOM 15071 C C . LEU A 1 1053 ? 125.284 124.958 134.425 1.00 53.12 1016 LEU A C 1
ATOM 15072 O O . LEU A 1 1053 ? 125.872 125.960 134.835 1.00 53.12 1016 LEU A O 1
ATOM 15088 N N . SER A 1 1054 ? 125.787 123.735 134.552 1.00 55.06 1017 SER A N 1
ATOM 15089 C CA . SER A 1 1054 ? 127.095 123.530 135.165 1.00 55.06 1017 SER A CA 1
ATOM 15090 C C . SER A 1 1054 ? 128.197 124.301 134.444 1.00 55.06 1017 SER A C 1
ATOM 15091 O O . SER A 1 1054 ? 129.222 124.632 135.040 1.00 55.06 1017 SER A O 1
ATOM 15099 N N . TYR A 1 1055 ? 127.996 124.590 133.163 1.00 53.78 1018 TYR A N 1
ATOM 15100 C CA . TYR A 1 1055 ? 128.951 125.343 132.362 1.00 53.78 1018 TYR A CA 1
ATOM 15101 C C . TYR A 1 1055 ? 129.179 126.735 132.932 1.00 53.78 1018 TYR A C 1
ATOM 15102 O O . TYR A 1 1055 ? 130.316 127.208 133.000 1.00 53.78 1018 TYR A O 1
ATOM 15120 N N . TYR A 1 1056 ? 128.093 127.391 133.348 1.00 53.90 1019 TYR A N 1
ATOM 15121 C CA . TYR A 1 1056 ? 128.175 128.730 133.915 1.00 53.90 1019 TYR A CA 1
ATOM 15122 C C . TYR A 1 1056 ? 128.420 128.684 135.415 1.00 53.90 1019 TYR A C 1
ATOM 15123 O O . TYR A 1 1056 ? 129.105 129.550 135.966 1.00 53.90 1019 TYR A O 1
ATOM 15141 N N . THR A 1 1057 ? 127.862 127.687 136.087 1.00 59.15 1020 THR A N 1
ATOM 15142 C CA . THR A 1 1057 ? 127.996 127.517 137.523 1.00 59.15 1020 THR A CA 1
ATOM 15143 C C . THR A 1 1057 ? 129.245 126.737 137.905 1.00 59.15 1020 THR A C 1
ATOM 15144 O O . THR A 1 1057 ? 129.593 126.696 139.086 1.00 59.15 1020 THR A O 1
ATOM 15155 N N . ASN A 1 1058 ? 129.925 126.136 136.931 1.00 61.38 1021 ASN A N 1
ATOM 15156 C CA . ASN A 1 1058 ? 131.069 125.244 137.157 1.00 61.38 1021 ASN A CA 1
ATOM 15157 C C . ASN A 1 1058 ? 130.842 124.300 138.339 1.00 61.38 1021 ASN A C 1
ATOM 15158 O O . ASN A 1 1058 ? 131.724 124.096 139.175 1.00 61.38 1021 ASN A O 1
ATOM 15169 N N . HIS A 1 1059 ? 129.654 123.705 138.400 1.00 61.99 1022 HIS A N 1
ATOM 15170 C CA . HIS A 1 1059 ? 129.467 122.481 139.161 1.00 61.99 1022 HIS A CA 1
ATOM 15171 C C . HIS A 1 1059 ? 130.185 121.326 138.468 1.00 61.99 1022 HIS A C 1
ATOM 15172 O O . HIS A 1 1059 ? 130.409 121.341 137.256 1.00 61.99 1022 HIS A O 1
ATOM 15186 N N . ASP A 1 1060 ? 130.543 120.310 139.248 1.00 61.77 1023 ASP A N 1
ATOM 15187 C CA . ASP A 1 1060 ? 131.102 119.075 138.714 1.00 61.77 1023 ASP A CA 1
ATOM 15188 C C . ASP A 1 1060 ? 130.045 117.984 138.746 1.00 61.77 1023 ASP A C 1
ATOM 15189 O O . ASP A 1 1060 ? 129.513 117.657 139.810 1.00 61.77 1023 ASP A O 1
ATOM 15198 N N . LEU A 1 1061 ? 129.751 117.421 137.577 1.00 57.15 1024 LEU A N 1
ATOM 15199 C CA . LEU A 1 1061 ? 128.707 116.419 137.444 1.00 57.15 1024 LEU A CA 1
ATOM 15200 C C . LEU A 1 1061 ? 129.135 115.045 137.929 1.00 57.15 1024 LEU A C 1
ATOM 15201 O O . LEU A 1 1061 ? 128.275 114.178 138.109 1.00 57.15 1024 LEU A O 1
ATOM 15217 N N . LYS A 1 1062 ? 130.428 114.815 138.130 1.00 60.67 1025 LYS A N 1
ATOM 15218 C CA . LYS A 1 1062 ? 130.848 113.587 138.788 1.00 60.67 1025 LYS A CA 1
ATOM 15219 C C . LYS A 1 1062 ? 130.623 113.662 140.292 1.00 60.67 1025 LYS A C 1
ATOM 15220 O O . LYS A 1 1062 ? 130.265 112.659 140.920 1.00 60.67 1025 LYS A O 1
ATOM 15239 N N . ASP A 1 1063 ? 130.823 114.837 140.884 1.00 66.96 1026 ASP A N 1
ATOM 15240 C CA . ASP A 1 1063 ? 130.631 114.997 142.316 1.00 66.96 1026 ASP A CA 1
ATOM 15241 C C . ASP A 1 1063 ? 129.155 115.206 142.648 1.00 66.96 1026 ASP A C 1
ATOM 15242 O O . ASP A 1 1063 ? 128.358 115.668 141.829 1.00 66.96 1026 ASP A O 1
ATOM 15251 N N . LYS A 1 1064 ? 128.803 114.857 143.881 1.00 68.88 1027 LYS A N 1
ATOM 15252 C CA . LYS A 1 1064 ? 127.433 115.005 144.350 1.00 68.88 1027 LYS A CA 1
ATOM 15253 C C . LYS A 1 1064 ? 127.014 116.469 144.299 1.00 68.88 1027 LYS A C 1
ATOM 15254 O O . LYS A 1 1064 ? 127.846 117.371 144.425 1.00 68.88 1027 LYS A O 1
ATOM 15273 N N . LEU A 1 1065 ? 125.719 116.711 144.100 1.00 65.46 1028 LEU A N 1
ATOM 15274 C CA . LEU A 1 1065 ? 125.227 118.080 144.147 1.00 65.46 1028 LEU A CA 1
ATOM 15275 C C . LEU A 1 1065 ? 125.598 118.716 145.476 1.00 65.46 1028 LEU A C 1
ATOM 15276 O O . LEU A 1 1065 ? 125.469 118.101 146.537 1.00 65.46 1028 LEU A O 1
ATOM 15292 N N . GLN A 1 1066 ? 126.062 119.958 145.412 1.00 70.19 1029 GLN A N 1
ATOM 15293 C CA . GLN A 1 1066 ? 126.618 120.622 146.574 1.00 70.19 1029 GLN A CA 1
ATOM 15294 C C . GLN A 1 1066 ? 126.174 122.073 146.594 1.00 70.19 1029 GLN A C 1
ATOM 15295 O O . GLN A 1 1066 ? 125.718 122.622 145.590 1.00 70.19 1029 GLN A O 1
ATOM 15309 N N . ASP A 1 1067 ? 126.296 122.680 147.769 1.00 71.44 1030 ASP A N 1
ATOM 15310 C CA . ASP A 1 1067 ? 126.196 124.126 147.882 1.00 71.44 1030 ASP A CA 1
ATOM 15311 C C . ASP A 1 1067 ? 127.398 124.789 147.225 1.00 71.44 1030 ASP A C 1
ATOM 15312 O O . ASP A 1 1067 ? 128.541 124.362 147.405 1.00 71.44 1030 ASP A O 1
ATOM 15321 N N . LEU A 1 1068 ? 127.134 125.845 146.462 1.00 67.10 1031 LEU A N 1
ATOM 15322 C CA . LEU A 1 1068 ? 128.188 126.643 145.860 1.00 67.10 1031 LEU A CA 1
ATOM 15323 C C . LEU A 1 1068 ? 127.872 128.112 146.082 1.00 67.10 1031 LEU A C 1
ATOM 15324 O O . LEU A 1 1068 ? 126.718 128.497 146.280 1.00 67.10 1031 LEU A O 1
ATOM 15340 N N . SER A 1 1069 ? 128.912 128.932 146.043 1.00 69.09 1032 SER A N 1
ATOM 15341 C CA . SER A 1 1069 ? 128.758 130.359 146.295 1.00 69.09 1032 SER A CA 1
ATOM 15342 C C . SER A 1 1069 ? 127.782 131.025 145.352 1.00 69.09 1032 SER A C 1
ATOM 15343 O O . SER A 1 1069 ? 127.185 132.025 145.762 1.00 69.09 1032 SER A O 1
ATOM 15351 N N . ASP A 1 1070 ? 127.573 130.538 144.131 1.00 65.08 1033 ASP A N 1
ATOM 15352 C CA . ASP A 1 1070 ? 126.570 131.094 143.240 1.00 65.08 1033 ASP A CA 1
ATOM 15353 C C . ASP A 1 1070 ? 125.423 130.106 143.129 1.00 65.08 1033 ASP A C 1
ATOM 15354 O O . ASP A 1 1070 ? 125.630 128.892 143.075 1.00 65.08 1033 ASP A O 1
ATOM 15363 N N . ASP A 1 1071 ? 124.207 130.641 143.107 1.00 62.74 1034 ASP A N 1
ATOM 15364 C CA . ASP A 1 1071 ? 123.015 129.836 143.299 1.00 62.74 1034 ASP A CA 1
ATOM 15365 C C . ASP A 1 1071 ? 122.181 129.676 142.042 1.00 62.74 1034 ASP A C 1
ATOM 15366 O O . ASP A 1 1071 ? 120.987 129.395 142.149 1.00 62.74 1034 ASP A O 1
ATOM 15375 N N . ARG A 1 1072 ? 122.767 129.836 140.865 1.00 57.57 1035 ARG A N 1
ATOM 15376 C CA . ARG A 1 1072 ? 121.980 129.833 139.642 1.00 57.57 1035 ARG A CA 1
ATOM 15377 C C . ARG A 1 1072 ? 121.263 128.509 139.421 1.00 57.57 1035 ARG A C 1
ATOM 15378 O O . ARG A 1 1072 ? 120.151 128.484 138.884 1.00 57.57 1035 ARG A O 1
ATOM 15399 N N . LEU A 1 1073 ? 121.883 127.403 139.828 1.00 57.69 1036 LEU A N 1
ATOM 15400 C CA . LEU A 1 1073 ? 121.194 126.123 139.734 1.00 57.69 1036 LEU A CA 1
ATOM 15401 C C . LEU A 1 1073 ? 120.127 125.994 140.813 1.00 57.69 1036 LEU A C 1
ATOM 15402 O O . LEU A 1 1073 ? 119.048 125.447 140.559 1.00 57.69 1036 LEU A O 1
ATOM 15418 N N . ASN A 1 1074 ? 120.399 126.512 142.011 1.00 60.15 1037 ASN A N 1
ATOM 15419 C CA . ASN A 1 1074 ? 119.368 126.583 143.037 1.00 60.15 1037 ASN A CA 1
ATOM 15420 C C . ASN A 1 1074 ? 118.176 127.397 142.556 1.00 60.15 1037 ASN A C 1
ATOM 15421 O O . ASN A 1 1074 ? 117.025 126.990 142.723 1.00 60.15 1037 ASN A O 1
ATOM 15432 N N . LYS A 1 1075 ? 118.434 128.567 141.966 1.00 59.79 1038 LYS A N 1
ATOM 15433 C CA . LYS A 1 1075 ? 117.339 129.379 141.453 1.00 59.79 1038 LYS A CA 1
ATOM 15434 C C . LYS A 1 1075 ? 116.600 128.667 140.337 1.00 59.79 1038 LYS A C 1
ATOM 15435 O O . LYS A 1 1075 ? 115.374 128.760 140.242 1.00 59.79 1038 LYS A O 1
ATOM 15454 N N . PHE A 1 1076 ? 117.323 127.994 139.448 1.00 54.50 1039 PHE A N 1
ATOM 15455 C CA . PHE A 1 1076 ? 116.623 127.273 138.396 1.00 54.50 1039 PHE A CA 1
ATOM 15456 C C . PHE A 1 1076 ? 115.698 126.212 138.971 1.00 54.50 1039 PHE A C 1
ATOM 15457 O O . PHE A 1 1076 ? 114.525 126.138 138.591 1.00 54.50 1039 PHE A O 1
ATOM 15474 N N . LEU A 1 1077 ? 116.194 125.400 139.905 1.00 56.59 1040 LEU A N 1
ATOM 15475 C CA . LEU A 1 1077 ? 115.383 124.311 140.435 1.00 56.59 1040 LEU A CA 1
ATOM 15476 C C . LEU A 1 1077 ? 114.216 124.841 141.255 1.00 56.59 1040 LEU A C 1
ATOM 15477 O O . LEU A 1 1077 ? 113.106 124.304 141.184 1.00 56.59 1040 LEU A O 1
ATOM 15493 N N . THR A 1 1078 ? 114.442 125.896 142.040 1.00 59.50 1041 THR A N 1
ATOM 15494 C CA . THR A 1 1078 ? 113.359 126.488 142.810 1.00 59.50 1041 THR A CA 1
ATOM 15495 C C . THR A 1 1078 ? 112.246 127.009 141.928 1.00 59.50 1041 THR A C 1
ATOM 15496 O O . THR A 1 1078 ? 111.079 126.766 142.224 1.00 59.50 1041 THR A O 1
ATOM 15507 N N . CYS A 1 1079 ? 112.568 127.717 140.856 1.00 57.85 1042 CYS A N 1
ATOM 15508 C CA . CYS A 1 1079 ? 111.532 128.149 139.936 1.00 57.85 1042 CYS A CA 1
ATOM 15509 C C . CYS A 1 1079 ? 110.839 126.974 139.271 1.00 57.85 1042 CYS A C 1
ATOM 15510 O O . CYS A 1 1079 ? 109.713 127.123 138.788 1.00 57.85 1042 CYS A O 1
ATOM 15518 N N . ILE A 1 1080 ? 111.486 125.810 139.255 1.00 54.85 1043 ILE A N 1
ATOM 15519 C CA . ILE A 1 1080 ? 110.907 124.632 138.626 1.00 54.85 1043 ILE A CA 1
ATOM 15520 C C . ILE A 1 1080 ? 109.896 123.974 139.559 1.00 54.85 1043 ILE A C 1
ATOM 15521 O O . ILE A 1 1080 ? 108.786 123.624 139.144 1.00 54.85 1043 ILE A O 1
ATOM 15537 N N . ILE A 1 1081 ? 110.251 123.820 140.839 1.00 56.09 1044 ILE A N 1
ATOM 15538 C CA . ILE A 1 1081 ? 109.378 123.152 141.804 1.00 56.09 1044 ILE A CA 1
ATOM 15539 C C . ILE A 1 1081 ? 108.365 124.092 142.425 1.00 56.09 1044 ILE A C 1
ATOM 15540 O O . ILE A 1 1081 ? 107.283 123.647 142.824 1.00 56.09 1044 ILE A O 1
ATOM 15555 N N . THR A 1 1082 ? 108.677 125.373 142.527 1.00 61.42 1045 THR A N 1
ATOM 15556 C CA . THR A 1 1082 ? 107.796 126.349 143.146 1.00 61.42 1045 THR A CA 1
ATOM 15557 C C . THR A 1 1082 ? 107.061 127.088 142.040 1.00 61.42 1045 THR A C 1
ATOM 15558 O O . THR A 1 1082 ? 107.688 127.732 141.197 1.00 61.42 1045 THR A O 1
ATOM 15568 N N . PHE A 1 1083 ? 105.740 126.971 142.028 1.00 55.78 1046 PHE A N 1
ATOM 15569 C CA . PHE A 1 1083 ? 104.940 127.627 141.013 1.00 55.78 1046 PHE A CA 1
ATOM 15570 C C . PHE A 1 1083 ? 103.473 127.444 141.351 1.00 55.78 1046 PHE A C 1
ATOM 15571 O O . PHE A 1 1083 ? 103.105 126.572 142.138 1.00 55.78 1046 PHE A O 1
ATOM 15588 N N . ASP A 1 1084 ? 102.643 128.286 140.754 1.00 59.47 1047 ASP A N 1
ATOM 15589 C CA . ASP A 1 1084 ? 101.230 128.281 141.074 1.00 59.47 1047 ASP A CA 1
ATOM 15590 C C . ASP A 1 1084 ? 100.551 127.047 140.504 1.00 59.47 1047 ASP A C 1
ATOM 15591 O O . ASP A 1 1084 ? 100.798 126.638 139.369 1.00 59.47 1047 ASP A O 1
ATOM 15600 N N . LYS A 1 1085 ? 99.678 126.459 141.309 1.00 57.02 1048 LYS A N 1
ATOM 15601 C CA . LYS A 1 1085 ? 98.920 125.287 140.914 1.00 57.02 1048 LYS A CA 1
ATOM 15602 C C . LYS A 1 1085 ? 97.675 125.720 140.162 1.00 57.02 1048 LYS A C 1
ATOM 15603 O O . LYS A 1 1085 ? 96.896 126.539 140.650 1.00 57.02 1048 LYS A O 1
ATOM 15622 N N . ASN A 1 1086 ? 97.492 125.169 138.979 1.00 60.21 1049 ASN A N 1
ATOM 15623 C CA . ASN A 1 1086 ? 96.312 125.485 138.194 1.00 60.21 1049 ASN A CA 1
ATOM 15624 C C . ASN A 1 1086 ? 95.894 124.260 137.391 1.00 60.21 1049 ASN A C 1
ATOM 15625 O O . ASN A 1 1086 ? 95.766 124.333 136.164 1.00 60.21 1049 ASN A O 1
ATOM 15636 N N . PRO A 1 1087 ? 95.652 123.128 138.047 1.00 57.56 1050 PRO A N 1
ATOM 15637 C CA . PRO A 1 1087 ? 95.277 121.913 137.316 1.00 57.56 1050 PRO A CA 1
ATOM 15638 C C . PRO A 1 1087 ? 93.904 122.050 136.680 1.00 57.56 1050 PRO A C 1
ATOM 15639 O O . PRO A 1 1087 ? 92.952 122.511 137.309 1.00 57.56 1050 PRO A O 1
ATOM 15650 N N . ASN A 1 1088 ? 93.806 121.638 135.426 1.00 59.51 1051 ASN A N 1
ATOM 15651 C CA . ASN A 1 1088 ? 92.550 121.653 134.698 1.00 59.51 1051 ASN A CA 1
ATOM 15652 C C . ASN A 1 1088 ? 92.499 120.433 133.795 1.00 59.51 1051 ASN A C 1
ATOM 15653 O O . ASN A 1 1088 ? 93.487 120.101 133.138 1.00 59.51 1051 ASN A O 1
ATOM 15664 N N . ALA A 1 1089 ? 91.352 119.760 133.777 1.00 56.32 1052 ALA A N 1
ATOM 15665 C CA . ALA A 1 1089 ? 91.168 118.536 133.003 1.00 56.32 1052 ALA A CA 1
ATOM 15666 C C . ALA A 1 1089 ? 92.343 117.590 133.211 1.00 56.32 1052 ALA A C 1
ATOM 15667 O O . ALA A 1 1089 ? 93.061 117.230 132.280 1.00 56.32 1052 ALA A O 1
ATOM 15674 N N . GLU A 1 1090 ? 92.525 117.173 134.463 1.00 54.97 1053 GLU A N 1
ATOM 15675 C CA . GLU A 1 1090 ? 93.722 116.427 134.832 1.00 54.97 1053 GLU A CA 1
ATOM 15676 C C . GLU A 1 1090 ? 93.754 115.059 134.172 1.00 54.97 1053 GLU A C 1
ATOM 15677 O O . GLU A 1 1090 ? 94.825 114.556 133.819 1.00 54.97 1053 GLU A O 1
ATOM 15689 N N . PHE A 1 1091 ? 92.594 114.429 134.018 1.00 54.07 1054 PHE A N 1
ATOM 15690 C CA . PHE A 1 1091 ? 92.574 112.999 133.722 1.00 54.07 1054 PHE A CA 1
ATOM 15691 C C . PHE A 1 1091 ? 92.452 112.756 132.225 1.00 54.07 1054 PHE A C 1
ATOM 15692 O O . PHE A 1 1091 ? 93.141 111.898 131.671 1.00 54.07 1054 PHE A O 1
ATOM 15709 N N . VAL A 1 1092 ? 91.607 113.524 131.547 1.00 53.80 1055 VAL A N 1
ATOM 15710 C CA . VAL A 1 1092 ? 91.494 113.403 130.101 1.00 53.80 1055 VAL A CA 1
ATOM 15711 C C . VAL A 1 1092 ? 92.802 113.812 129.450 1.00 53.80 1055 VAL A C 1
ATOM 15712 O O . VAL A 1 1092 ? 93.074 113.420 128.317 1.00 53.80 1055 VAL A O 1
ATOM 15725 N N . THR A 1 1093 ? 93.618 114.600 130.147 1.00 52.19 1056 THR A N 1
ATOM 15726 C CA . THR A 1 1093 ? 94.921 115.020 129.644 1.00 52.19 1056 THR A CA 1
ATOM 15727 C C . THR A 1 1093 ? 96.014 114.004 129.925 1.00 52.19 1056 THR A C 1
ATOM 15728 O O . THR A 1 1093 ? 96.813 113.706 129.041 1.00 52.19 1056 THR A O 1
ATOM 15739 N N . LEU A 1 1094 ? 96.081 113.476 131.143 1.00 51.16 1057 LEU A N 1
ATOM 15740 C CA . LEU A 1 1094 ? 96.994 112.383 131.426 1.00 51.16 1057 LEU A CA 1
ATOM 15741 C C . LEU A 1 1094 ? 96.663 111.149 130.611 1.00 51.16 1057 LEU A C 1
ATOM 15742 O O . LEU A 1 1094 ? 97.520 110.282 130.441 1.00 51.16 1057 LEU A O 1
ATOM 15758 N N . MET A 1 1095 ? 95.436 111.035 130.122 1.00 53.03 1058 MET A N 1
ATOM 15759 C CA . MET A 1 1095 ? 95.088 109.903 129.283 1.00 53.03 1058 MET A CA 1
ATOM 15760 C C . MET A 1 1095 ? 95.732 110.033 127.916 1.00 53.03 1058 MET A C 1
ATOM 15761 O O . MET A 1 1095 ? 96.430 109.124 127.459 1.00 53.03 1058 MET A O 1
ATOM 15775 N N . ARG A 1 1096 ? 95.527 111.169 127.247 1.00 53.27 1059 ARG A N 1
ATOM 15776 C CA . ARG A 1 1096 ? 95.993 111.271 125.871 1.00 53.27 1059 ARG A CA 1
ATOM 15777 C C . ARG A 1 1096 ? 97.456 111.700 125.798 1.00 53.27 1059 ARG A C 1
ATOM 15778 O O . ARG A 1 1096 ? 98.020 111.777 124.705 1.00 53.27 1059 ARG A O 1
ATOM 15798 N N . ASP A 1 1097 ? 98.093 111.951 126.935 1.00 51.70 1060 ASP A N 1
ATOM 15799 C CA . ASP A 1 1097 ? 99.547 112.083 127.013 1.00 51.70 1060 ASP A CA 1
ATOM 15800 C C . ASP A 1 1097 ? 99.980 111.772 128.436 1.00 51.70 1060 ASP A C 1
ATOM 15801 O O . ASP A 1 1097 ? 100.146 112.671 129.265 1.00 51.70 1060 ASP A O 1
ATOM 15810 N N . PRO A 1 1098 ? 100.188 110.499 128.754 1.00 50.54 1061 PRO A N 1
ATOM 15811 C CA . PRO A 1 1098 ? 100.505 110.122 130.135 1.00 50.54 1061 PRO A CA 1
ATOM 15812 C C . PRO A 1 1098 ? 101.712 110.818 130.729 1.00 50.54 1061 PRO A C 1
ATOM 15813 O O . PRO A 1 1098 ? 102.001 110.641 131.913 1.00 50.54 1061 PRO A O 1
ATOM 15824 N N . GLN A 1 1099 ? 102.432 111.599 129.931 1.00 50.49 1062 GLN A N 1
ATOM 15825 C CA . GLN A 1 1099 ? 103.599 112.327 130.408 1.00 50.49 1062 GLN A CA 1
ATOM 15826 C C . GLN A 1 1099 ? 103.371 113.833 130.379 1.00 50.49 1062 GLN A C 1
ATOM 15827 O O . GLN A 1 1099 ? 104.328 114.601 130.474 1.00 50.49 1062 GLN A O 1
ATOM 15841 N N . ALA A 1 1100 ? 102.120 114.266 130.262 1.00 51.69 1063 ALA A N 1
ATOM 15842 C CA . ALA A 1 1100 ? 101.807 115.685 130.263 1.00 51.69 1063 ALA A CA 1
ATOM 15843 C C . ALA A 1 1100 ? 102.074 116.286 131.634 1.00 51.69 1063 ALA A C 1
ATOM 15844 O O . ALA A 1 1100 ? 101.943 115.612 132.657 1.00 51.69 1063 ALA A O 1
ATOM 15851 N N . LEU A 1 1101 ? 102.446 117.565 131.658 1.00 51.86 1064 LEU A N 1
ATOM 15852 C CA . LEU A 1 1101 ? 102.818 118.183 132.923 1.00 51.86 1064 LEU A CA 1
ATOM 15853 C C . LEU A 1 1101 ? 101.669 118.932 133.576 1.00 51.86 1064 LEU A C 1
ATOM 15854 O O . LEU A 1 1101 ? 101.436 118.747 134.773 1.00 51.86 1064 LEU A O 1
ATOM 15870 N N . GLY A 1 1102 ? 100.961 119.787 132.854 1.00 53.20 1065 GLY A N 1
ATOM 15871 C CA . GLY A 1 1102 ? 99.839 120.489 133.453 1.00 53.20 1065 GLY A CA 1
ATOM 15872 C C . GLY A 1 1102 ? 100.213 121.736 134.228 1.00 53.20 1065 GLY A C 1
ATOM 15873 O O . GLY A 1 1102 ? 101.369 121.904 134.616 1.00 53.20 1065 GLY A O 1
ATOM 15877 N N . SER A 1 1103 ? 99.231 122.602 134.485 1.00 55.98 1066 SER A N 1
ATOM 15878 C CA . SER A 1 1103 ? 99.448 123.908 135.106 1.00 55.98 1066 SER A CA 1
ATOM 15879 C C . SER A 1 1103 ? 100.241 124.831 134.191 1.00 55.98 1066 SER A C 1
ATOM 15880 O O . SER A 1 1103 ? 100.966 125.709 134.665 1.00 55.98 1066 SER A O 1
ATOM 15888 N N . GLU A 1 1104 ? 100.100 124.655 132.879 1.00 57.25 1067 GLU A N 1
ATOM 15889 C CA . GLU A 1 1104 ? 100.828 125.455 131.899 1.00 57.25 1067 GLU A CA 1
ATOM 15890 C C . GLU A 1 1104 ? 102.330 125.400 132.142 1.00 57.25 1067 GLU A C 1
ATOM 15891 O O . GLU A 1 1104 ? 103.036 126.387 131.950 1.00 57.25 1067 GLU A O 1
ATOM 15903 N N . ARG A 1 1105 ? 102.827 124.245 132.565 1.00 54.53 1068 ARG A N 1
ATOM 15904 C CA . ARG A 1 1105 ? 104.231 124.084 132.895 1.00 54.53 1068 ARG A CA 1
ATOM 15905 C C . ARG A 1 1105 ? 105.022 123.433 131.776 1.00 54.53 1068 ARG A C 1
ATOM 15906 O O . ARG A 1 1105 ? 106.198 123.118 131.971 1.00 54.53 1068 ARG A O 1
ATOM 15927 N N . GLN A 1 1106 ? 104.403 123.209 130.624 1.00 53.22 1069 GLN A N 1
ATOM 15928 C CA . GLN A 1 1106 ? 105.105 122.733 129.448 1.00 53.22 1069 GLN A CA 1
ATOM 15929 C C . GLN A 1 1106 ? 104.514 123.413 128.223 1.00 53.22 1069 GLN A C 1
ATOM 15930 O O . GLN A 1 1106 ? 103.405 123.947 128.256 1.00 53.22 1069 GLN A O 1
ATOM 15944 N N . ALA A 1 1107 ? 105.289 123.410 127.146 1.00 55.57 1070 ALA A N 1
ATOM 15945 C CA . ALA A 1 1107 ? 104.854 124.023 125.902 1.00 55.57 1070 ALA A CA 1
ATOM 15946 C C . ALA A 1 1107 ? 103.713 123.227 125.292 1.00 55.57 1070 ALA A C 1
ATOM 15947 O O . ALA A 1 1107 ? 103.748 121.996 125.254 1.00 55.57 1070 ALA A O 1
ATOM 15954 N N . LYS A 1 1108 ? 102.696 123.927 124.811 1.00 59.69 1071 LYS A N 1
ATOM 15955 C CA . LYS A 1 1108 ? 101.616 123.226 124.145 1.00 59.69 1071 LYS A CA 1
ATOM 15956 C C . LYS A 1 1108 ? 102.055 122.838 122.738 1.00 59.69 1071 LYS A C 1
ATOM 15957 O O . LYS A 1 1108 ? 103.147 123.177 122.279 1.00 59.69 1071 LYS A O 1
ATOM 15976 N N . ILE A 1 1109 ? 101.202 122.087 122.047 1.00 61.93 1072 ILE A N 1
ATOM 15977 C CA . ILE A 1 1109 ? 101.516 121.582 120.720 1.00 61.93 1072 ILE A CA 1
ATOM 15978 C C . ILE A 1 1109 ? 100.304 121.806 119.837 1.00 61.93 1072 ILE A C 1
ATOM 15979 O O . ILE A 1 1109 ? 99.216 122.125 120.311 1.00 61.93 1072 ILE A O 1
ATOM 15995 N N . THR A 1 1110 ? 100.505 121.636 118.532 1.00 60.88 1073 THR A N 1
ATOM 15996 C CA . THR A 1 1110 ? 99.506 122.064 117.564 1.00 60.88 1073 THR A CA 1
ATOM 15997 C C . THR A 1 1110 ? 98.193 121.304 117.708 1.00 60.88 1073 THR A C 1
ATOM 15998 O O . THR A 1 1110 ? 97.125 121.857 117.425 1.00 60.88 1073 THR A O 1
ATOM 16009 N N . SER A 1 1111 ? 98.243 120.042 118.137 1.00 61.57 1074 SER A N 1
ATOM 16010 C CA . SER A 1 1111 ? 97.019 119.257 118.272 1.00 61.57 1074 SER A CA 1
ATOM 16011 C C . SER A 1 1111 ? 96.094 119.860 119.321 1.00 61.57 1074 SER A C 1
ATOM 16012 O O . SER A 1 1111 ? 94.896 120.038 119.083 1.00 61.57 1074 SER A O 1
ATOM 16020 N N . GLU A 1 1112 ? 96.640 120.202 120.487 1.00 62.12 1075 GLU A N 1
ATOM 16021 C CA . GLU A 1 1112 ? 95.825 120.821 121.526 1.00 62.12 1075 GLU A CA 1
ATOM 16022 C C . GLU A 1 1112 ? 95.312 122.185 121.097 1.00 62.12 1075 GLU A C 1
ATOM 16023 O O . GLU A 1 1112 ? 94.162 122.535 121.382 1.00 62.12 1075 GLU A O 1
ATOM 16035 N N . ILE A 1 1113 ? 96.153 122.967 120.430 1.00 59.82 1076 ILE A N 1
ATOM 16036 C CA . ILE A 1 1113 ? 95.783 124.312 120.015 1.00 59.82 1076 ILE A CA 1
ATOM 16037 C C . ILE A 1 1113 ? 94.662 124.269 118.997 1.00 59.82 1076 ILE A C 1
ATOM 16038 O O . ILE A 1 1113 ? 93.735 125.083 119.038 1.00 59.82 1076 ILE A O 1
ATOM 16054 N N . ASN A 1 1114 ? 94.733 123.331 118.068 1.00 60.18 1077 ASN A N 1
ATOM 16055 C CA . ASN A 1 1114 ? 93.810 123.275 116.951 1.00 60.18 1077 ASN A CA 1
ATOM 16056 C C . ASN A 1 1114 ? 92.626 122.362 117.190 1.00 60.18 1077 ASN A C 1
ATOM 16057 O O . ASN A 1 1114 ? 91.742 122.306 116.335 1.00 60.18 1077 ASN A O 1
ATOM 16068 N N . ARG A 1 1115 ? 92.599 121.632 118.307 1.00 57.53 1078 ARG A N 1
ATOM 16069 C CA . ARG A 1 1115 ? 91.525 120.683 118.544 1.00 57.53 1078 ARG A CA 1
ATOM 16070 C C . ARG A 1 1115 ? 90.169 121.357 118.613 1.00 57.53 1078 ARG A C 1
ATOM 16071 O O . ARG A 1 1115 ? 89.209 120.876 118.009 1.00 57.53 1078 ARG A O 1
ATOM 16092 N N . LEU A 1 1116 ? 90.064 122.469 119.324 1.00 58.06 1079 LEU A N 1
ATOM 16093 C CA . LEU A 1 1116 ? 88.781 123.129 119.480 1.00 58.06 1079 LEU A CA 1
ATOM 16094 C C . LEU A 1 1116 ? 88.309 123.788 118.194 1.00 58.06 1079 LEU A C 1
ATOM 16095 O O . LEU A 1 1116 ? 87.120 124.080 118.065 1.00 58.06 1079 LEU A O 1
ATOM 16111 N N . ALA A 1 1117 ? 89.200 124.020 117.238 1.00 58.26 1080 ALA A N 1
ATOM 16112 C CA . ALA A 1 1117 ? 88.790 124.483 115.922 1.00 58.26 1080 ALA A CA 1
ATOM 16113 C C . ALA A 1 1117 ? 88.430 123.330 115.002 1.00 58.26 1080 ALA A C 1
ATOM 16114 O O . ALA A 1 1117 ? 87.503 123.452 114.192 1.00 58.26 1080 ALA A O 1
ATOM 16121 N N . VAL A 1 1118 ? 89.137 122.206 115.135 1.00 57.73 1081 VAL A N 1
ATOM 16122 C CA . VAL A 1 1118 ? 88.842 121.030 114.326 1.00 57.73 1081 VAL A CA 1
ATOM 16123 C C . VAL A 1 1118 ? 87.434 120.539 114.611 1.00 57.73 1081 VAL A C 1
ATOM 16124 O O . VAL A 1 1118 ? 86.688 120.177 113.696 1.00 57.73 1081 VAL A O 1
ATOM 16137 N N . THR A 1 1119 ? 87.052 120.504 115.884 1.00 56.74 1082 THR A N 1
ATOM 16138 C CA . THR A 1 1119 ? 85.731 120.020 116.241 1.00 56.74 1082 THR A CA 1
ATOM 16139 C C . THR A 1 1119 ? 84.636 120.990 115.842 1.00 56.74 1082 THR A C 1
ATOM 16140 O O . THR A 1 1119 ? 83.511 120.558 115.590 1.00 56.74 1082 THR A O 1
ATOM 16151 N N . GLU A 1 1120 ? 84.933 122.282 115.766 1.00 58.30 1083 GLU A N 1
ATOM 16152 C CA . GLU A 1 1120 ? 83.938 123.250 115.332 1.00 58.30 1083 GLU A CA 1
ATOM 16153 C C . GLU A 1 1120 ? 83.780 123.305 113.825 1.00 58.30 1083 GLU A C 1
ATOM 16154 O O . GLU A 1 1120 ? 82.725 123.730 113.350 1.00 58.30 1083 GLU A O 1
ATOM 16166 N N . VAL A 1 1121 ? 84.800 122.912 113.061 1.00 58.32 1084 VAL A N 1
ATOM 16167 C CA . VAL A 1 1121 ? 84.548 122.691 111.636 1.00 58.32 1084 VAL A CA 1
ATOM 16168 C C . VAL A 1 1121 ? 83.865 121.341 111.421 1.00 58.32 1084 VAL A C 1
ATOM 16169 O O . VAL A 1 1121 ? 83.033 121.204 110.518 1.00 58.32 1084 VAL A O 1
ATOM 16182 N N . LEU A 1 1122 ? 84.190 120.334 112.238 1.00 58.12 1085 LEU A N 1
ATOM 16183 C CA . LEU A 1 1122 ? 83.561 119.025 112.091 1.00 58.12 1085 LEU A CA 1
ATOM 16184 C C . LEU A 1 1122 ? 82.102 119.045 112.512 1.00 58.12 1085 LEU A C 1
ATOM 16185 O O . LEU A 1 1122 ? 81.295 118.289 111.970 1.00 58.12 1085 LEU A O 1
ATOM 16201 N N . SER A 1 1123 ? 81.743 119.884 113.474 1.00 57.13 1086 SER A N 1
ATOM 16202 C CA . SER A 1 1123 ? 80.356 119.978 113.895 1.00 57.13 1086 SER A CA 1
ATOM 16203 C C . SER A 1 1123 ? 79.443 120.434 112.778 1.00 57.13 1086 SER A C 1
ATOM 16204 O O . SER A 1 1123 ? 78.226 120.267 112.891 1.00 57.13 1086 SER A O 1
ATOM 16212 N N . THR A 1 1124 ? 79.991 121.016 111.719 1.00 59.20 1087 THR A N 1
ATOM 16213 C CA . THR A 1 1124 ? 79.213 121.453 110.573 1.00 59.20 1087 THR A CA 1
ATOM 16214 C C . THR A 1 1124 ? 79.311 120.507 109.386 1.00 59.20 1087 THR A C 1
ATOM 16215 O O . THR A 1 1124 ? 78.699 120.777 108.349 1.00 59.20 1087 THR A O 1
ATOM 16226 N N . ALA A 1 1125 ? 80.054 119.417 109.506 1.00 57.26 1088 ALA A N 1
ATOM 16227 C CA . ALA A 1 1125 ? 80.198 118.471 108.415 1.00 57.26 1088 ALA A CA 1
ATOM 16228 C C . ALA A 1 1125 ? 78.846 117.841 108.106 1.00 57.26 1088 ALA A C 1
ATOM 16229 O O . ALA A 1 1125 ? 78.107 117.504 109.033 1.00 57.26 1088 ALA A O 1
ATOM 16236 N N . PRO A 1 1126 ? 78.465 117.708 106.832 1.00 57.70 1089 PRO A N 1
ATOM 16237 C CA . PRO A 1 1126 ? 77.198 117.029 106.521 1.00 57.70 1089 PRO A CA 1
ATOM 16238 C C . PRO A 1 1126 ? 77.165 115.569 106.928 1.00 57.70 1089 PRO A C 1
ATOM 16239 O O . PRO A 1 1126 ? 76.072 115.024 107.108 1.00 57.70 1089 PRO A O 1
ATOM 16250 N N . ASN A 1 1127 ? 78.312 114.917 107.075 1.00 57.90 1090 ASN A N 1
ATOM 16251 C CA . ASN A 1 1127 ? 78.341 113.519 107.482 1.00 57.90 1090 ASN A CA 1
ATOM 16252 C C . ASN A 1 1127 ? 78.148 113.420 108.986 1.00 57.90 1090 ASN A C 1
ATOM 16253 O O . ASN A 1 1127 ? 79.022 113.817 109.761 1.00 57.90 1090 ASN A O 1
ATOM 16264 N N . LYS A 1 1128 ? 77.017 112.852 109.400 1.00 58.85 1091 LYS A N 1
ATOM 16265 C CA . LYS A 1 1128 ? 76.620 112.896 110.800 1.00 58.85 1091 LYS A CA 1
ATOM 16266 C C . LYS A 1 1128 ? 77.542 112.100 111.708 1.00 58.85 1091 LYS A C 1
ATOM 16267 O O . LYS A 1 1128 ? 77.584 112.372 112.910 1.00 58.85 1091 LYS A O 1
ATOM 16286 N N . ILE A 1 1129 ? 78.291 111.136 111.176 1.00 58.91 1092 ILE A N 1
ATOM 16287 C CA . ILE A 1 1129 ? 79.212 110.392 112.020 1.00 58.91 1092 ILE A CA 1
ATOM 16288 C C . ILE A 1 1129 ? 80.264 111.310 112.619 1.00 58.91 1092 ILE A C 1
ATOM 16289 O O . ILE A 1 1129 ? 80.629 111.146 113.785 1.00 58.91 1092 ILE A O 1
ATOM 16305 N N . PHE A 1 1130 ? 80.764 112.278 111.861 1.00 58.84 1093 PHE A N 1
ATOM 16306 C CA . PHE A 1 1130 ? 81.685 113.269 112.399 1.00 58.84 1093 PHE A CA 1
ATOM 16307 C C . PHE A 1 1130 ? 80.967 114.448 113.033 1.00 58.84 1093 PHE A C 1
ATOM 16308 O O . PHE A 1 1130 ? 81.452 115.005 114.016 1.00 58.84 1093 PHE A O 1
ATOM 16325 N N . SER A 1 1131 ? 79.812 114.830 112.495 1.00 57.86 1094 SER A N 1
ATOM 16326 C CA . SER A 1 1131 ? 79.067 115.945 113.061 1.00 57.86 1094 SER A CA 1
ATOM 16327 C C . SER A 1 1131 ? 78.706 115.687 114.518 1.00 57.86 1094 SER A C 1
ATOM 16328 O O . SER A 1 1131 ? 78.998 116.507 115.393 1.00 57.86 1094 SER A O 1
ATOM 16336 N N . LYS A 1 1132 ? 78.072 114.548 114.804 1.00 58.21 1095 LYS A N 1
ATOM 16337 C CA . LYS A 1 1132 ? 77.610 114.294 116.164 1.00 58.21 1095 LYS A CA 1
ATOM 16338 C C . LYS A 1 1132 ? 78.777 114.024 117.100 1.00 58.21 1095 LYS A C 1
ATOM 16339 O O . LYS A 1 1132 ? 78.768 114.451 118.261 1.00 58.21 1095 LYS A O 1
ATOM 16358 N N . SER A 1 1133 ? 79.802 113.337 116.609 1.00 57.00 1096 SER A N 1
ATOM 16359 C CA . SER A 1 1133 ? 81.002 113.148 117.408 1.00 57.00 1096 SER A CA 1
ATOM 16360 C C . SER A 1 1133 ? 81.591 114.481 117.834 1.00 57.00 1096 SER A C 1
ATOM 16361 O O . SER A 1 1133 ? 81.899 114.688 119.009 1.00 57.00 1096 SER A O 1
ATOM 16369 N N . ALA A 1 1134 ? 81.755 115.402 116.888 1.00 56.75 1097 ALA A N 1
ATOM 16370 C CA . ALA A 1 1134 ? 82.337 116.698 117.185 1.00 56.75 1097 ALA A CA 1
ATOM 16371 C C . ALA A 1 1134 ? 81.436 117.558 118.044 1.00 56.75 1097 ALA A C 1
ATOM 16372 O O . ALA A 1 1134 ? 81.943 118.339 118.851 1.00 56.75 1097 ALA A O 1
ATOM 16379 N N . GLN A 1 1135 ? 80.122 117.434 117.894 1.00 57.05 1098 GLN A N 1
ATOM 16380 C CA . GLN A 1 1135 ? 79.179 118.132 118.748 1.00 57.05 1098 GLN A CA 1
ATOM 16381 C C . GLN A 1 1135 ? 79.205 117.648 120.186 1.00 57.05 1098 GLN A C 1
ATOM 16382 O O . GLN A 1 1135 ? 78.944 118.445 121.091 1.00 57.05 1098 GLN A O 1
ATOM 16396 N N . HIS A 1 1136 ? 79.500 116.367 120.420 1.00 57.81 1099 HIS A N 1
ATOM 16397 C CA . HIS A 1 1136 ? 79.592 115.816 121.768 1.00 57.81 1099 HIS A CA 1
ATOM 16398 C C . HIS A 1 1136 ? 81.023 115.751 122.277 1.00 57.81 1099 HIS A C 1
ATOM 16399 O O . HIS A 1 1136 ? 81.254 115.228 123.361 1.00 57.81 1099 HIS A O 1
ATOM 16413 N N . TYR A 1 1137 ? 81.990 116.219 121.501 1.00 56.47 1100 TYR A N 1
ATOM 16414 C CA . TYR A 1 1137 ? 83.390 116.109 121.884 1.00 56.47 1100 TYR A CA 1
ATOM 16415 C C . TYR A 1 1137 ? 83.716 116.772 123.213 1.00 56.47 1100 TYR A C 1
ATOM 16416 O O . TYR A 1 1137 ? 84.375 116.148 124.053 1.00 56.47 1100 TYR A O 1
ATOM 16434 N N . THR A 1 1138 ? 83.296 118.019 123.422 1.00 57.55 1101 THR A N 1
ATOM 16435 C CA . THR A 1 1138 ? 83.611 118.716 124.666 1.00 57.55 1101 THR A CA 1
ATOM 16436 C C . THR A 1 1138 ? 82.954 118.069 125.879 1.00 57.55 1101 THR A C 1
ATOM 16437 O O . THR A 1 1138 ? 83.614 117.882 126.909 1.00 57.55 1101 THR A O 1
ATOM 16448 N N . THR A 1 1139 ? 81.684 117.687 125.766 1.00 57.80 1102 THR A N 1
ATOM 16449 C CA . THR A 1 1139 ? 80.997 116.988 126.839 1.00 57.80 1102 THR A CA 1
ATOM 16450 C C . THR A 1 1139 ? 81.612 115.631 127.120 1.00 57.80 1102 THR A C 1
ATOM 16451 O O . THR A 1 1139 ? 81.665 115.210 128.278 1.00 57.80 1102 THR A O 1
ATOM 16462 N N . THR A 1 1140 ? 82.078 114.939 126.086 1.00 58.16 1103 THR A N 1
ATOM 16463 C CA . THR A 1 1140 ? 82.653 113.621 126.264 1.00 58.16 1103 THR A CA 1
ATOM 16464 C C . THR A 1 1140 ? 84.030 113.684 126.888 1.00 58.16 1103 THR A C 1
ATOM 16465 O O . THR A 1 1140 ? 84.399 112.765 127.617 1.00 58.16 1103 THR A O 1
ATOM 16476 N N . GLU A 1 1141 ? 84.804 114.724 126.621 1.00 57.80 1104 GLU A N 1
ATOM 16477 C CA . GLU A 1 1141 ? 86.023 114.895 127.391 1.00 57.80 1104 GLU A CA 1
ATOM 16478 C C . GLU A 1 1141 ? 85.749 115.448 128.780 1.00 57.80 1104 GLU A C 1
ATOM 16479 O O . GLU A 1 1141 ? 86.609 115.328 129.656 1.00 57.80 1104 GLU A O 1
ATOM 16491 N N . ILE A 1 1142 ? 84.576 116.042 129.008 1.00 58.38 1105 ILE A N 1
ATOM 16492 C CA . ILE A 1 1142 ? 84.192 116.405 130.368 1.00 58.38 1105 ILE A CA 1
ATOM 16493 C C . ILE A 1 1142 ? 83.928 115.177 131.224 1.00 58.38 1105 ILE A C 1
ATOM 16494 O O . ILE A 1 1142 ? 84.390 115.120 132.365 1.00 58.38 1105 ILE A O 1
ATOM 16510 N N . ASP A 1 1143 ? 83.196 114.188 130.712 1.00 59.58 1106 ASP A N 1
ATOM 16511 C CA . ASP A 1 1143 ? 82.876 112.989 131.479 1.00 59.58 1106 ASP A CA 1
ATOM 16512 C C . ASP A 1 1143 ? 83.916 111.899 131.308 1.00 59.58 1106 ASP A C 1
ATOM 16513 O O . ASP A 1 1143 ? 84.085 111.070 132.203 1.00 59.58 1106 ASP A O 1
ATOM 16522 N N . LEU A 1 1144 ? 84.632 111.879 130.192 1.00 57.01 1107 LEU A N 1
ATOM 16523 C CA . LEU A 1 1144 ? 85.804 111.024 130.082 1.00 57.01 1107 LEU A CA 1
ATOM 16524 C C . LEU A 1 1144 ? 86.839 111.457 131.102 1.00 57.01 1107 LEU A C 1
ATOM 16525 O O . LEU A 1 1144 ? 87.749 110.701 131.439 1.00 57.01 1107 LEU A O 1
ATOM 16541 N N . ASN A 1 1145 ? 86.716 112.649 131.583 1.00 56.36 1108 ASN A N 1
ATOM 16542 C CA . ASN A 1 1145 ? 87.574 113.102 132.662 1.00 56.36 1108 ASN A CA 1
ATOM 16543 C C . ASN A 1 1145 ? 87.073 112.635 134.022 1.00 56.36 1108 ASN A C 1
ATOM 16544 O O . ASN A 1 1145 ? 87.877 112.444 134.936 1.00 56.36 1108 ASN A O 1
ATOM 16554 N N . ASP A 1 1146 ? 85.765 112.397 134.162 1.00 59.13 1109 ASP A N 1
ATOM 16555 C CA . ASP A 1 1146 ? 85.204 112.033 135.459 1.00 59.13 1109 ASP A CA 1
ATOM 16556 C C . ASP A 1 1146 ? 85.347 110.545 135.744 1.00 59.13 1109 ASP A C 1
ATOM 16557 O O . ASP A 1 1146 ? 85.347 110.134 136.908 1.00 59.13 1109 ASP A O 1
ATOM 16566 N N . ILE A 1 1147 ? 85.461 109.722 134.704 1.00 57.73 1110 ILE A N 1
ATOM 16567 C CA . ILE A 1 1147 ? 85.460 108.270 134.850 1.00 57.73 1110 ILE A CA 1
ATOM 16568 C C . ILE A 1 1147 ? 86.439 107.831 135.926 1.00 57.73 1110 ILE A C 1
ATOM 16569 O O . ILE A 1 1147 ? 86.046 107.203 136.913 1.00 57.73 1110 ILE A O 1
ATOM 16585 N N . MET A 1 1148 ? 87.715 108.154 135.748 1.00 57.41 1111 MET A N 1
ATOM 16586 C CA . MET A 1 1148 ? 88.766 107.622 136.602 1.00 57.41 1111 MET A CA 1
ATOM 16587 C C . MET A 1 1148 ? 89.174 108.597 137.695 1.00 57.41 1111 MET A C 1
ATOM 16588 O O . MET A 1 1148 ? 90.222 108.410 138.315 1.00 57.41 1111 MET A O 1
ATOM 16602 N N . GLN A 1 1149 ? 88.356 109.620 137.946 1.00 59.26 1112 GLN A N 1
ATOM 16603 C CA . GLN A 1 1149 ? 88.684 110.683 138.889 1.00 59.26 1112 GLN A CA 1
ATOM 16604 C C . GLN A 1 1149 ? 89.033 110.171 140.277 1.00 59.26 1112 GLN A C 1
ATOM 16605 O O . GLN A 1 1149 ? 90.029 110.600 140.869 1.00 59.26 1112 GLN A O 1
ATOM 16619 N N . ASN A 1 1150 ? 88.206 109.286 140.828 1.00 59.36 1113 ASN A N 1
ATOM 16620 C CA . ASN A 1 1150 ? 88.201 108.994 142.251 1.00 59.36 1113 ASN A CA 1
ATOM 16621 C C . ASN A 1 1150 ? 89.061 107.796 142.607 1.00 59.36 1113 ASN A C 1
ATOM 16622 O O . ASN A 1 1150 ? 88.848 107.182 143.652 1.00 59.36 1113 ASN A O 1
ATOM 16633 N N . ILE A 1 1151 ? 90.030 107.456 141.769 1.00 57.96 1114 ILE A N 1
ATOM 16634 C CA . ILE A 1 1151 ? 90.934 106.343 142.027 1.00 57.96 1114 ILE A CA 1
ATOM 16635 C C . ILE A 1 1151 ? 92.221 106.966 142.560 1.00 57.96 1114 ILE A C 1
ATOM 16636 O O . ILE A 1 1151 ? 93.030 107.522 141.824 1.00 57.96 1114 ILE A O 1
ATOM 16652 N N . GLU A 1 1152 ? 92.407 106.851 143.869 1.00 61.08 1115 GLU A N 1
ATOM 16653 C CA . GLU A 1 1152 ? 93.291 107.689 144.670 1.00 61.08 1115 GLU A CA 1
ATOM 16654 C C . GLU A 1 1152 ? 94.746 107.669 144.218 1.00 61.08 1115 GLU A C 1
ATOM 16655 O O . GLU A 1 1152 ? 95.407 108.718 144.255 1.00 61.08 1115 GLU A O 1
ATOM 16667 N N . PRO A 1 1153 ? 95.311 106.512 143.850 1.00 55.95 1116 PRO A N 1
ATOM 16668 C CA . PRO A 1 1153 ? 96.628 106.531 143.202 1.00 55.95 1116 PRO A CA 1
ATOM 16669 C C . PRO A 1 1153 ? 96.455 106.666 141.708 1.00 55.95 1116 PRO A C 1
ATOM 16670 O O . PRO A 1 1153 ? 95.587 106.000 141.143 1.00 55.95 1116 PRO A O 1
ATOM 16681 N N . THR A 1 1154 ? 97.228 107.515 141.049 1.00 52.00 1117 THR A N 1
ATOM 16682 C CA . THR A 1 1154 ? 97.037 107.768 139.630 1.00 52.00 1117 THR A CA 1
ATOM 16683 C C . THR A 1 1154 ? 98.104 107.042 138.830 1.00 52.00 1117 THR A C 1
ATOM 16684 O O . THR A 1 1154 ? 99.301 107.239 139.044 1.00 52.00 1117 THR A O 1
ATOM 16695 N N . TYR A 1 1155 ? 97.654 106.199 137.909 1.00 52.44 1118 TYR A N 1
ATOM 16696 C CA . TYR A 1 1155 ? 98.535 105.505 136.982 1.00 52.44 1118 TYR A CA 1
ATOM 16697 C C . TYR A 1 1155 ? 98.235 106.033 135.588 1.00 52.44 1118 TYR A C 1
ATOM 16698 O O . TYR A 1 1155 ? 97.259 105.602 134.961 1.00 52.44 1118 TYR A O 1
ATOM 16716 N N . PRO A 1 1156 ? 99.009 106.987 135.071 1.00 50.71 1119 PRO A N 1
ATOM 16717 C CA . PRO A 1 1156 ? 98.655 107.574 133.772 1.00 50.71 1119 PRO A CA 1
ATOM 16718 C C . PRO A 1 1156 ? 98.654 106.584 132.618 1.00 50.71 1119 PRO A C 1
ATOM 16719 O O . PRO A 1 1156 ? 97.946 106.805 131.634 1.00 50.71 1119 PRO A O 1
ATOM 16730 N N . HIS A 1 1157 ? 99.445 105.509 132.696 1.00 50.31 1120 HIS A N 1
ATOM 16731 C CA . HIS A 1 1157 ? 99.450 104.510 131.629 1.00 50.31 1120 HIS A CA 1
ATOM 16732 C C . HIS A 1 1157 ? 98.241 103.585 131.708 1.00 50.31 1120 HIS A C 1
ATOM 16733 O O . HIS A 1 1157 ? 97.698 103.184 130.674 1.00 50.31 1120 HIS A O 1
ATOM 16747 N N . GLY A 1 1158 ? 97.797 103.235 132.910 1.00 50.47 1121 GLY A N 1
ATOM 16748 C CA . GLY A 1 1158 ? 96.507 102.583 133.032 1.00 50.47 1121 GLY A CA 1
ATOM 16749 C C . GLY A 1 1158 ? 95.388 103.476 132.546 1.00 50.47 1121 GLY A C 1
ATOM 16750 O O . GLY A 1 1158 ? 94.422 103.009 131.944 1.00 50.47 1121 GLY A O 1
ATOM 16754 N N . LEU A 1 1159 ? 95.500 104.772 132.817 1.00 52.66 1122 LEU A N 1
ATOM 16755 C CA . LEU A 1 1159 ? 94.572 105.754 132.271 1.00 52.66 1122 LEU A CA 1
ATOM 16756 C C . LEU A 1 1159 ? 94.608 105.737 130.749 1.00 52.66 1122 LEU A C 1
ATOM 16757 O O . LEU A 1 1159 ? 93.574 105.849 130.085 1.00 52.66 1122 LEU A O 1
ATOM 16773 N N . ARG A 1 1160 ? 95.803 105.573 130.180 1.00 51.57 1123 ARG A N 1
ATOM 16774 C CA . ARG A 1 1160 ? 95.948 105.428 128.736 1.00 51.57 1123 ARG A CA 1
ATOM 16775 C C . ARG A 1 1160 ? 95.194 104.210 128.226 1.00 51.57 1123 ARG A C 1
ATOM 16776 O O . ARG A 1 1160 ? 94.520 104.269 127.193 1.00 51.57 1123 ARG A O 1
ATOM 16797 N N . VAL A 1 1161 ? 95.326 103.082 128.925 1.00 53.55 1124 VAL A N 1
ATOM 16798 C CA . VAL A 1 1161 ? 94.635 101.866 128.498 1.00 53.55 1124 VAL A CA 1
ATOM 16799 C C . VAL A 1 1161 ? 93.125 102.059 128.571 1.00 53.55 1124 VAL A C 1
ATOM 16800 O O . VAL A 1 1161 ? 92.388 101.675 127.656 1.00 53.55 1124 VAL A O 1
ATOM 16813 N N . VAL A 1 1162 ? 92.640 102.656 129.659 1.00 53.93 1125 VAL A N 1
ATOM 16814 C CA . VAL A 1 1162 ? 91.211 102.936 129.772 1.00 53.93 1125 VAL A CA 1
ATOM 16815 C C . VAL A 1 1162 ? 90.763 103.792 128.603 1.00 53.93 1125 VAL A C 1
ATOM 16816 O O . VAL A 1 1162 ? 89.700 103.576 128.017 1.00 53.93 1125 VAL A O 1
ATOM 16829 N N . TYR A 1 1163 ? 91.564 104.789 128.264 1.00 53.86 1126 TYR A N 1
ATOM 16830 C CA . TYR A 1 1163 ? 91.294 105.690 127.160 1.00 53.86 1126 TYR A CA 1
ATOM 16831 C C . TYR A 1 1163 ? 91.166 104.940 125.838 1.00 53.86 1126 TYR A C 1
ATOM 16832 O O . TYR A 1 1163 ? 90.215 105.155 125.082 1.00 53.86 1126 TYR A O 1
ATOM 16850 N N . GLU A 1 1164 ? 92.124 104.058 125.554 1.00 53.35 1127 GLU A N 1
ATOM 16851 C CA . GLU A 1 1164 ? 92.120 103.314 124.300 1.00 53.35 1127 GLU A CA 1
ATOM 16852 C C . GLU A 1 1164 ? 91.013 102.272 124.249 1.00 53.35 1127 GLU A C 1
ATOM 16853 O O . GLU A 1 1164 ? 90.599 101.867 123.158 1.00 53.35 1127 GLU A O 1
ATOM 16865 N N . SER A 1 1165 ? 90.530 101.821 125.403 1.00 55.72 1128 SER A N 1
ATOM 16866 C CA . SER A 1 1165 ? 89.411 100.889 125.428 1.00 55.72 1128 SER A CA 1
ATOM 16867 C C . SER A 1 1165 ? 88.109 101.569 125.047 1.00 55.72 1128 SER A C 1
ATOM 16868 O O . SER A 1 1165 ? 87.089 100.898 124.877 1.00 55.72 1128 SER A O 1
ATOM 16876 N N . LEU A 1 1166 ? 88.112 102.893 124.929 1.00 56.15 1129 LEU A N 1
ATOM 16877 C CA . LEU A 1 1166 ? 86.876 103.628 124.718 1.00 56.15 1129 LEU A CA 1
ATOM 16878 C C . LEU A 1 1166 ? 86.809 104.193 123.300 1.00 56.15 1129 LEU A C 1
ATOM 16879 O O . LEU A 1 1166 ? 87.837 104.422 122.665 1.00 56.15 1129 LEU A O 1
ATOM 16895 N N . PRO A 1 1167 ? 85.603 104.422 122.775 1.00 57.39 1130 PRO A N 1
ATOM 16896 C CA . PRO A 1 1167 ? 85.484 104.889 121.388 1.00 57.39 1130 PRO A CA 1
ATOM 16897 C C . PRO A 1 1167 ? 85.907 106.327 121.174 1.00 57.39 1130 PRO A C 1
ATOM 16898 O O . PRO A 1 1167 ? 85.860 106.797 120.035 1.00 57.39 1130 PRO A O 1
ATOM 16909 N N . PHE A 1 1168 ? 86.297 107.048 122.218 1.00 56.95 1131 PHE A N 1
ATOM 16910 C CA . PHE A 1 1168 ? 86.840 108.385 122.050 1.00 56.95 1131 PHE A CA 1
ATOM 16911 C C . PHE A 1 1168 ? 88.265 108.358 121.531 1.00 56.95 1131 PHE A C 1
ATOM 16912 O O . PHE A 1 1168 ? 88.667 109.263 120.791 1.00 56.95 1131 PHE A O 1
ATOM 16929 N N . TYR A 1 1169 ? 89.035 107.340 121.900 1.00 54.69 1132 TYR A N 1
ATOM 16930 C CA . TYR A 1 1169 ? 90.376 107.193 121.367 1.00 54.69 1132 TYR A CA 1
ATOM 16931 C C . TYR A 1 1169 ? 90.382 107.223 119.853 1.00 54.69 1132 TYR A C 1
ATOM 16932 O O . TYR A 1 1169 ? 91.283 107.819 119.259 1.00 54.69 1132 TYR A O 1
ATOM 16950 N N . LYS A 1 1170 ? 89.397 106.594 119.219 1.00 57.73 1133 LYS A N 1
ATOM 16951 C CA . LYS A 1 1170 ? 89.250 106.578 117.773 1.00 57.73 1133 LYS A CA 1
ATOM 16952 C C . LYS A 1 1170 ? 88.525 107.802 117.248 1.00 57.73 1133 LYS A C 1
ATOM 16953 O O . LYS A 1 1170 ? 88.733 108.197 116.102 1.00 57.73 1133 LYS A O 1
ATOM 16972 N N . ALA A 1 1171 ? 87.665 108.406 118.064 1.00 57.94 1134 ALA A N 1
ATOM 16973 C CA . ALA A 1 1171 ? 87.003 109.634 117.656 1.00 57.94 1134 ALA A CA 1
ATOM 16974 C C . ALA A 1 1171 ? 87.999 110.760 117.470 1.00 57.94 1134 ALA A C 1
ATOM 16975 O O . ALA A 1 1171 ? 87.855 111.563 116.544 1.00 57.94 1134 ALA A O 1
ATOM 16981 N N . GLU A 1 1172 ? 89.008 110.848 118.330 1.00 56.46 1135 GLU A N 1
ATOM 16982 C CA . GLU A 1 1172 ? 89.942 111.959 118.259 1.00 56.46 1135 GLU A CA 1
ATOM 16983 C C . GLU A 1 1172 ? 91.276 111.598 117.628 1.00 56.46 1135 GLU A C 1
ATOM 16984 O O . GLU A 1 1172 ? 92.180 112.434 117.617 1.00 56.46 1135 GLU A O 1
ATOM 16996 N N . LYS A 1 1173 ? 91.420 110.400 117.073 1.00 57.23 1136 LYS A N 1
ATOM 16997 C CA . LYS A 1 1173 ? 92.451 110.172 116.069 1.00 57.23 1136 LYS A CA 1
ATOM 16998 C C . LYS A 1 1173 ? 92.136 110.859 114.756 1.00 57.23 1136 LYS A C 1
ATOM 16999 O O . LYS A 1 1173 ? 93.049 111.300 114.059 1.00 57.23 1136 LYS A O 1
ATOM 17018 N N . ILE A 1 1174 ? 90.860 110.933 114.399 1.00 58.57 1137 ILE A N 1
ATOM 17019 C CA . ILE A 1 1174 ? 90.462 111.670 113.215 1.00 58.57 1137 ILE A CA 1
ATOM 17020 C C . ILE A 1 1174 ? 90.598 113.163 113.446 1.00 58.57 1137 ILE A C 1
ATOM 17021 O O . ILE A 1 1174 ? 90.881 113.913 112.511 1.00 58.57 1137 ILE A O 1
ATOM 17037 N N . VAL A 1 1175 ? 90.380 113.620 114.677 1.00 57.07 1138 VAL A N 1
ATOM 17038 C CA . VAL A 1 1175 ? 90.594 115.023 115.004 1.00 57.07 1138 VAL A CA 1
ATOM 17039 C C . VAL A 1 1175 ? 92.079 115.346 115.032 1.00 57.07 1138 VAL A C 1
ATOM 17040 O O . VAL A 1 1175 ? 92.512 116.360 114.480 1.00 57.07 1138 VAL A O 1
ATOM 17053 N N . ASN A 1 1176 ? 92.890 114.495 115.656 1.00 57.41 1139 ASN A N 1
ATOM 17054 C CA . ASN A 1 1176 ? 94.318 114.770 115.695 1.00 57.41 1139 ASN A CA 1
ATOM 17055 C C . ASN A 1 1176 ? 94.913 114.809 114.300 1.00 57.41 1139 ASN A C 1
ATOM 17056 O O . ASN A 1 1176 ? 95.902 115.510 114.074 1.00 57.41 1139 ASN A O 1
ATOM 17067 N N . LEU A 1 1177 ? 94.340 114.058 113.361 1.00 58.40 1140 LEU A N 1
ATOM 17068 C CA . LEU A 1 1177 ? 94.826 114.076 111.986 1.00 58.40 1140 LEU A CA 1
ATOM 17069 C C . LEU A 1 1177 ? 94.435 115.370 111.282 1.00 58.40 1140 LEU A C 1
ATOM 17070 O O . LEU A 1 1177 ? 95.266 116.011 110.632 1.00 58.40 1140 LEU A O 1
ATOM 17086 N N . ILE A 1 1178 ? 93.171 115.766 111.395 1.00 57.91 1141 ILE A N 1
ATOM 17087 C CA . ILE A 1 1178 ? 92.706 116.966 110.718 1.00 57.91 1141 ILE A CA 1
ATOM 17088 C C . ILE A 1 1178 ? 93.368 118.211 111.284 1.00 57.91 1141 ILE A C 1
ATOM 17089 O O . ILE A 1 1178 ? 93.424 119.244 110.613 1.00 57.91 1141 ILE A O 1
ATOM 17105 N N . SER A 1 1179 ? 93.861 118.153 112.517 1.00 58.69 1142 SER A N 1
ATOM 17106 C CA . SER A 1 1179 ? 94.478 119.324 113.120 1.00 58.69 1142 SER A CA 1
ATOM 17107 C C . SER A 1 1179 ? 95.941 119.472 112.738 1.00 58.69 1142 SER A C 1
ATOM 17108 O O . SER A 1 1179 ? 96.586 120.420 113.192 1.00 58.69 1142 SER A O 1
ATOM 17116 N N . GLY A 1 1180 ? 96.488 118.547 111.954 1.00 58.47 1143 GLY A N 1
ATOM 17117 C CA . GLY A 1 1180 ? 97.824 118.683 111.419 1.00 58.47 1143 GLY A CA 1
ATOM 17118 C C . GLY A 1 1180 ? 97.873 119.355 110.069 1.00 58.47 1143 GLY A C 1
ATOM 17119 O O . GLY A 1 1180 ? 98.961 119.751 109.630 1.00 58.47 1143 GLY A O 1
ATOM 17123 N N . THR A 1 1181 ? 96.743 119.506 109.393 1.00 59.21 1144 THR A N 1
ATOM 17124 C CA . THR A 1 1181 ? 96.710 120.196 108.120 1.00 59.21 1144 THR A CA 1
ATOM 17125 C C . THR A 1 1181 ? 96.965 121.679 108.331 1.00 59.21 1144 THR A C 1
ATOM 17126 O O . THR A 1 1181 ? 97.015 122.167 109.462 1.00 59.21 1144 THR A O 1
ATOM 17137 N N . LYS A 1 1182 ? 97.170 122.388 107.229 1.00 59.18 1145 LYS A N 1
ATOM 17138 C CA . LYS A 1 1182 ? 97.176 123.840 107.266 1.00 59.18 1145 LYS A CA 1
ATOM 17139 C C . LYS A 1 1182 ? 95.833 124.353 106.775 1.00 59.18 1145 LYS A C 1
ATOM 17140 O O . LYS A 1 1182 ? 95.210 123.758 105.894 1.00 59.18 1145 LYS A O 1
ATOM 17159 N N . SER A 1 1183 ? 95.384 125.456 107.360 1.00 60.71 1146 SER A N 1
ATOM 17160 C CA . SER A 1 1183 ? 94.052 125.977 107.086 1.00 60.71 1146 SER A CA 1
ATOM 17161 C C . SER A 1 1183 ? 92.973 124.996 107.509 1.00 60.71 1146 SER A C 1
ATOM 17162 O O . SER A 1 1183 ? 92.220 124.497 106.669 1.00 60.71 1146 SER A O 1
ATOM 17170 N N . ILE A 1 1184 ? 92.890 124.710 108.808 1.00 59.26 1147 ILE A N 1
ATOM 17171 C CA . ILE A 1 1184 ? 91.828 123.843 109.298 1.00 59.26 1147 ILE A CA 1
ATOM 17172 C C . ILE A 1 1184 ? 90.465 124.433 108.986 1.00 59.26 1147 ILE A C 1
ATOM 17173 O O . ILE A 1 1184 ? 89.511 123.699 108.715 1.00 59.26 1147 ILE A O 1
ATOM 17189 N N . THR A 1 1185 ? 90.342 125.754 109.015 1.00 60.41 1148 THR A N 1
ATOM 17190 C CA . THR A 1 1185 ? 89.039 126.375 108.846 1.00 60.41 1148 THR A CA 1
ATOM 17191 C C . THR A 1 1185 ? 88.481 126.195 107.443 1.00 60.41 1148 THR A C 1
ATOM 17192 O O . THR A 1 1185 ? 87.261 126.113 107.279 1.00 60.41 1148 THR A O 1
ATOM 17203 N N . ASN A 1 1186 ? 89.335 126.140 106.424 1.00 61.60 1149 ASN A N 1
ATOM 17204 C CA . ASN A 1 1186 ? 88.869 126.086 105.044 1.00 61.60 1149 ASN A CA 1
ATOM 17205 C C . ASN A 1 1186 ? 88.696 124.668 104.516 1.00 61.60 1149 ASN A C 1
ATOM 17206 O O . ASN A 1 1186 ? 88.370 124.502 103.337 1.00 61.60 1149 ASN A O 1
ATOM 17217 N N . ILE A 1 1187 ? 88.893 123.654 105.353 1.00 59.99 1150 ILE A N 1
ATOM 17218 C CA . ILE A 1 1187 ? 88.848 122.257 104.940 1.00 59.99 1150 ILE A CA 1
ATOM 17219 C C . ILE A 1 1187 ? 87.605 121.985 104.105 1.00 59.99 1150 ILE A C 1
ATOM 17220 O O . ILE A 1 1187 ? 87.632 121.156 103.191 1.00 59.99 1150 ILE A O 1
ATOM 17236 N N . LEU A 1 1188 ? 86.509 122.672 104.413 1.00 60.30 1151 LEU A N 1
ATOM 17237 C CA . LEU A 1 1188 ? 85.241 122.481 103.722 1.00 60.30 1151 LEU A CA 1
ATOM 17238 C C . LEU A 1 1188 ? 84.919 123.667 102.820 1.00 60.30 1151 LEU A C 1
ATOM 17239 O O . LEU A 1 1188 ? 83.769 123.856 102.418 1.00 60.30 1151 LEU A O 1
ATOM 17255 N N . GLU A 1 1189 ? 85.928 124.471 102.487 1.00 62.49 1152 GLU A N 1
ATOM 17256 C CA . GLU A 1 1189 ? 85.720 125.725 101.777 1.00 62.49 1152 GLU A CA 1
ATOM 17257 C C . GLU A 1 1189 ? 86.233 125.716 100.349 1.00 62.49 1152 GLU A C 1
ATOM 17258 O O . GLU A 1 1189 ? 85.936 126.645 99.599 1.00 62.49 1152 GLU A O 1
ATOM 17270 N N . LYS A 1 1190 ? 86.983 124.691 99.952 1.00 60.47 1153 LYS A N 1
ATOM 17271 C CA . LYS A 1 1190 ? 87.478 124.568 98.586 1.00 60.47 1153 LYS A CA 1
ATOM 17272 C C . LYS A 1 1190 ? 88.429 125.703 98.231 1.00 60.47 1153 LYS A C 1
ATOM 17273 O O . LYS A 1 1190 ? 88.188 126.451 97.279 1.00 60.47 1153 LYS A O 1
ATOM 17292 N N . THR A 1 1191 ? 89.507 125.841 98.994 1.00 61.49 1154 THR A N 1
ATOM 17293 C CA . THR A 1 1191 ? 90.582 126.771 98.676 1.00 61.49 1154 THR A CA 1
ATOM 17294 C C . THR A 1 1191 ? 91.866 126.209 99.263 1.00 61.49 1154 THR A C 1
ATOM 17295 O O . THR A 1 1191 ? 91.844 125.405 100.197 1.00 61.49 1154 THR A O 1
ATOM 17306 N N . SER A 1 1192 ? 92.991 126.648 98.705 1.00 59.92 1155 SER A N 1
ATOM 17307 C CA . SER A 1 1192 ? 94.300 126.358 99.271 1.00 59.92 1155 SER A CA 1
ATOM 17308 C C . SER A 1 1192 ? 94.788 127.505 100.148 1.00 59.92 1155 SER A C 1
ATOM 17309 O O . SER A 1 1192 ? 95.932 127.490 100.611 1.00 59.92 1155 SER A O 1
ATOM 17317 N N . ALA A 1 1193 ? 93.937 128.496 100.384 1.00 58.64 1156 ALA A N 1
ATOM 17318 C CA . ALA A 1 1193 ? 94.306 129.659 101.174 1.00 58.64 1156 ALA A CA 1
ATOM 17319 C C . ALA A 1 1193 ? 94.239 129.320 102.655 1.00 58.64 1156 ALA A C 1
ATOM 17320 O O . ALA A 1 1193 ? 93.316 128.635 103.102 1.00 58.64 1156 ALA A O 1
ATOM 17327 N N . ILE A 1 1194 ? 95.213 129.804 103.416 1.00 58.30 1157 ILE A N 1
ATOM 17328 C CA . ILE A 1 1194 ? 95.189 129.686 104.869 1.00 58.30 1157 ILE A CA 1
ATOM 17329 C C . ILE A 1 1194 ? 94.338 130.823 105.421 1.00 58.30 1157 ILE A C 1
ATOM 17330 O O . ILE A 1 1194 ? 94.558 131.990 105.099 1.00 58.30 1157 ILE A O 1
ATOM 17346 N N . ASP A 1 1195 ? 93.345 130.481 106.237 1.00 59.50 1158 ASP A N 1
ATOM 17347 C CA . ASP A 1 1195 ? 92.492 131.487 106.851 1.00 59.50 1158 ASP A CA 1
ATOM 17348 C C . ASP A 1 1195 ? 93.289 132.313 107.846 1.00 59.50 1158 ASP A C 1
ATOM 17349 O O . ASP A 1 1195 ? 94.268 131.838 108.421 1.00 59.50 1158 ASP A O 1
ATOM 17358 N N . LEU A 1 1196 ? 92.870 133.562 108.039 1.00 58.54 1159 LEU A N 1
ATOM 17359 C CA . LEU A 1 1196 ? 93.628 134.454 108.904 1.00 58.54 1159 LEU A CA 1
ATOM 17360 C C . LEU A 1 1196 ? 93.483 134.066 110.367 1.00 58.54 1159 LEU A C 1
ATOM 17361 O O . LEU A 1 1196 ? 94.395 134.298 111.163 1.00 58.54 1159 LEU A O 1
ATOM 17377 N N . THR A 1 1197 ? 92.354 133.464 110.743 1.00 59.70 1160 THR A N 1
ATOM 17378 C CA . THR A 1 1197 ? 92.215 132.963 112.106 1.00 59.70 1160 THR A CA 1
ATOM 17379 C C . THR A 1 1197 ? 93.224 131.860 112.384 1.00 59.70 1160 THR A C 1
ATOM 17380 O O . THR A 1 1197 ? 93.779 131.782 113.481 1.00 59.70 1160 THR A O 1
ATOM 17391 N N . ASP A 1 1198 ? 93.459 130.985 111.412 1.00 59.54 1161 ASP A N 1
ATOM 17392 C CA . ASP A 1 1198 ? 94.504 129.981 111.543 1.00 59.54 1161 ASP A CA 1
ATOM 17393 C C . ASP A 1 1198 ? 95.882 130.603 111.661 1.00 59.54 1161 ASP A C 1
ATOM 17394 O O . ASP A 1 1198 ? 96.699 130.134 112.464 1.00 59.54 1161 ASP A O 1
ATOM 17403 N N . ILE A 1 1199 ? 96.157 131.659 110.895 1.00 58.19 1162 ILE A N 1
ATOM 17404 C CA . ILE A 1 1199 ? 97.431 132.352 111.036 1.00 58.19 1162 ILE A CA 1
ATOM 17405 C C . ILE A 1 1199 ? 97.572 132.904 112.444 1.00 58.19 1162 ILE A C 1
ATOM 17406 O O . ILE A 1 1199 ? 98.626 132.771 113.072 1.00 58.19 1162 ILE A O 1
ATOM 17422 N N . ASP A 1 1200 ? 96.518 133.539 112.959 1.00 58.94 1163 ASP A N 1
ATOM 17423 C CA . ASP A 1 1200 ? 96.584 134.155 114.279 1.00 58.94 1163 ASP A CA 1
ATOM 17424 C C . ASP A 1 1200 ? 96.743 133.108 115.371 1.00 58.94 1163 ASP A C 1
ATOM 17425 O O . ASP A 1 1200 ? 97.499 133.300 116.326 1.00 58.94 1163 ASP A O 1
ATOM 17434 N N . ARG A 1 1201 ? 96.028 131.995 115.253 1.00 59.17 1164 ARG A N 1
ATOM 17435 C CA . ARG A 1 1201 ? 96.187 130.916 116.214 1.00 59.17 1164 ARG A CA 1
ATOM 17436 C C . ARG A 1 1201 ? 97.614 130.399 116.221 1.00 59.17 1164 ARG A C 1
ATOM 17437 O O . ARG A 1 1201 ? 98.215 130.237 117.289 1.00 59.17 1164 ARG A O 1
ATOM 17458 N N . ALA A 1 1202 ? 98.186 130.161 115.042 1.00 57.01 1165 ALA A N 1
ATOM 17459 C CA . ALA A 1 1202 ? 99.559 129.677 114.985 1.00 57.01 1165 ALA A CA 1
ATOM 17460 C C . ALA A 1 1202 ? 100.529 130.709 115.539 1.00 57.01 1165 ALA A C 1
ATOM 17461 O O . ALA A 1 1202 ? 101.517 130.358 116.190 1.00 57.01 1165 ALA A O 1
ATOM 17468 N N . THR A 1 1203 ? 100.264 131.990 115.283 1.00 57.53 1166 THR A N 1
ATOM 17469 C CA . THR A 1 1203 ? 101.146 133.049 115.753 1.00 57.53 1166 THR A CA 1
ATOM 17470 C C . THR A 1 1203 ? 101.127 133.154 117.269 1.00 57.53 1166 THR A C 1
ATOM 17471 O O . THR A 1 1203 ? 102.184 133.247 117.900 1.00 57.53 1166 THR A O 1
ATOM 17482 N N . GLU A 1 1204 ? 99.937 133.151 117.871 1.00 59.07 1167 GLU A N 1
ATOM 17483 C CA . GLU A 1 1204 ? 99.841 133.143 119.325 1.00 59.07 1167 GLU A CA 1
ATOM 17484 C C . GLU A 1 1204 ? 100.534 131.924 119.903 1.00 59.07 1167 GLU A C 1
ATOM 17485 O O . GLU A 1 1204 ? 101.269 132.023 120.891 1.00 59.07 1167 GLU A O 1
ATOM 17497 N N . MET A 1 1205 ? 100.293 130.754 119.311 1.00 58.17 1168 MET A N 1
ATOM 17498 C CA . MET A 1 1205 ? 100.956 129.547 119.780 1.00 58.17 1168 MET A CA 1
ATOM 17499 C C . MET A 1 1205 ? 102.462 129.728 119.784 1.00 58.17 1168 MET A C 1
ATOM 17500 O O . MET A 1 1205 ? 103.131 129.426 120.777 1.00 58.17 1168 MET A O 1
ATOM 17514 N N . MET A 1 1206 ? 103.016 130.210 118.673 1.00 56.54 1169 MET A N 1
ATOM 17515 C CA . MET A 1 1206 ? 104.463 130.329 118.571 1.00 56.54 1169 MET A CA 1
ATOM 17516 C C . MET A 1 1206 ? 105.001 131.331 119.575 1.00 56.54 1169 MET A C 1
ATOM 17517 O O . MET A 1 1206 ? 106.025 131.080 120.211 1.00 56.54 1169 MET A O 1
ATOM 17531 N N . ARG A 1 1207 ? 104.343 132.480 119.722 1.00 56.02 1170 ARG A N 1
ATOM 17532 C CA . ARG A 1 1207 ? 104.876 133.503 120.611 1.00 56.02 1170 ARG A CA 1
ATOM 17533 C C . ARG A 1 1207 ? 104.816 133.061 122.062 1.00 56.02 1170 ARG A C 1
ATOM 17534 O O . ARG A 1 1207 ? 105.777 133.264 122.813 1.00 56.02 1170 ARG A O 1
ATOM 17555 N N . LYS A 1 1208 ? 103.721 132.423 122.468 1.00 55.71 1171 LYS A N 1
ATOM 17556 C CA . LYS A 1 1208 ? 103.648 131.850 123.806 1.00 55.71 1171 LYS A CA 1
ATOM 17557 C C . LYS A 1 1208 ? 104.732 130.801 124.013 1.00 55.71 1171 LYS A C 1
ATOM 17558 O O . LYS A 1 1208 ? 105.375 130.756 125.064 1.00 55.71 1171 LYS A O 1
ATOM 17577 N N . ASN A 1 1209 ? 104.948 129.938 123.021 1.00 55.07 1172 ASN A N 1
ATOM 17578 C CA . ASN A 1 1209 ? 105.944 128.887 123.178 1.00 55.07 1172 ASN A CA 1
ATOM 17579 C C . ASN A 1 1209 ? 107.342 129.470 123.307 1.00 55.07 1172 ASN A C 1
ATOM 17580 O O . ASN A 1 1209 ? 108.163 128.974 124.082 1.00 55.07 1172 ASN A O 1
ATOM 17591 N N . ILE A 1 1210 ? 107.642 130.510 122.539 1.00 53.81 1173 ILE A N 1
ATOM 17592 C CA . ILE A 1 1210 ? 108.946 131.156 122.628 1.00 53.81 1173 ILE A CA 1
ATOM 17593 C C . ILE A 1 1210 ? 109.117 131.769 124.006 1.00 53.81 1173 ILE A C 1
ATOM 17594 O O . ILE A 1 1210 ? 110.163 131.603 124.642 1.00 53.81 1173 ILE A O 1
ATOM 17610 N N . THR A 1 1211 ? 108.090 132.468 124.486 1.00 53.38 1174 THR A N 1
ATOM 17611 C CA . THR A 1 1211 ? 108.219 133.195 125.741 1.00 53.38 1174 THR A CA 1
ATOM 17612 C C . THR A 1 1211 ? 108.002 132.320 126.968 1.00 53.38 1174 THR A C 1
ATOM 17613 O O . THR A 1 1211 ? 108.099 132.829 128.086 1.00 53.38 1174 THR A O 1
ATOM 17624 N N . LEU A 1 1212 ? 107.725 131.029 126.791 1.00 52.35 1175 LEU A N 1
ATOM 17625 C CA . LEU A 1 1212 ? 107.475 130.137 127.916 1.00 52.35 1175 LEU A CA 1
ATOM 17626 C C . LEU A 1 1212 ? 108.561 130.240 128.970 1.00 52.35 1175 LEU A C 1
ATOM 17627 O O . LEU A 1 1212 ? 108.273 130.190 130.165 1.00 52.35 1175 LEU A O 1
ATOM 17643 N N . LEU A 1 1213 ? 109.806 130.377 128.551 1.00 51.56 1176 LEU A N 1
ATOM 17644 C CA . LEU A 1 1213 ? 110.901 130.421 129.507 1.00 51.56 1176 LEU A CA 1
ATOM 17645 C C . LEU A 1 1213 ? 110.794 131.590 130.479 1.00 51.56 1176 LEU A C 1
ATOM 17646 O O . LEU A 1 1213 ? 111.352 131.507 131.572 1.00 51.56 1176 LEU A O 1
ATOM 17662 N N . ILE A 1 1214 ? 110.113 132.675 130.120 1.00 52.89 1177 ILE A N 1
ATOM 17663 C CA . ILE A 1 1214 ? 109.930 133.775 131.060 1.00 52.89 1177 ILE A CA 1
ATOM 17664 C C . ILE A 1 1214 ? 108.970 133.377 132.167 1.00 52.89 1177 ILE A C 1
ATOM 17665 O O . ILE A 1 1214 ? 109.174 133.725 133.333 1.00 52.89 1177 ILE A O 1
ATOM 17681 N N . ARG A 1 1215 ? 107.898 132.662 131.818 1.00 52.95 1178 ARG A N 1
ATOM 17682 C CA . ARG A 1 1215 ? 106.925 132.233 132.815 1.00 52.95 1178 ARG A CA 1
ATOM 17683 C C . ARG A 1 1215 ? 107.459 131.083 133.661 1.00 52.95 1178 ARG A C 1
ATOM 17684 O O . ARG A 1 1215 ? 107.295 131.078 134.884 1.00 52.95 1178 ARG A O 1
ATOM 17705 N N . ILE A 1 1216 ? 108.104 130.103 133.031 1.00 53.32 1179 ILE A N 1
ATOM 17706 C CA . ILE A 1 1216 ? 108.650 128.978 133.772 1.00 53.32 1179 ILE A CA 1
ATOM 17707 C C . ILE A 1 1216 ? 109.730 129.422 134.743 1.00 53.32 1179 ILE A C 1
ATOM 17708 O O . ILE A 1 1216 ? 109.987 128.722 135.727 1.00 53.32 1179 ILE A O 1
ATOM 17724 N N . LEU A 1 1217 ? 110.366 130.565 134.507 1.00 54.86 1180 LEU A N 1
ATOM 17725 C CA . LEU A 1 1217 ? 111.554 130.941 135.260 1.00 54.86 1180 LEU A CA 1
ATOM 17726 C C . LEU A 1 1217 ? 111.483 132.395 135.718 1.00 54.86 1180 LEU A C 1
ATOM 17727 O O . LEU A 1 1217 ? 112.372 133.186 135.388 1.00 54.86 1180 LEU A O 1
ATOM 17743 N N . PRO A 1 1218 ? 110.490 132.779 136.517 1.00 59.16 1181 PRO A N 1
ATOM 17744 C CA . PRO A 1 1218 ? 110.290 134.203 136.801 1.00 59.16 1181 PRO A CA 1
ATOM 17745 C C . PRO A 1 1218 ? 111.419 134.775 137.645 1.00 59.16 1181 PRO A C 1
ATOM 17746 O O . PRO A 1 1218 ? 112.055 134.070 138.426 1.00 59.16 1181 PRO A O 1
ATOM 17757 N N . LEU A 1 1219 ? 111.672 136.072 137.474 1.00 59.71 1182 LEU A N 1
ATOM 17758 C CA . LEU A 1 1219 ? 112.721 136.739 138.233 1.00 59.71 1182 LEU A CA 1
ATOM 17759 C C . LEU A 1 1219 ? 112.261 137.172 139.609 1.00 59.71 1182 LEU A C 1
ATOM 17760 O O . LEU A 1 1219 ? 113.103 137.472 140.460 1.00 59.71 1182 LEU A O 1
ATOM 17776 N N . ASP A 1 1220 ? 110.953 137.193 139.856 1.00 70.18 1183 ASP A N 1
ATOM 17777 C CA . ASP A 1 1220 ? 110.417 137.845 141.042 1.00 70.18 1183 ASP A CA 1
ATOM 17778 C C . ASP A 1 1220 ? 110.744 137.026 142.280 1.00 70.18 1183 ASP A C 1
ATOM 17779 O O . ASP A 1 1220 ? 109.851 136.490 142.942 1.00 70.18 1183 ASP A O 1
ATOM 17788 N N . CYS A 1 1221 ? 112.029 136.934 142.605 1.00 72.74 1184 CYS A N 1
ATOM 17789 C CA . CYS A 1 1221 ? 112.479 136.204 143.783 1.00 72.74 1184 CYS A CA 1
ATOM 17790 C C . CYS A 1 1221 ? 112.112 134.731 143.699 1.00 72.74 1184 CYS A C 1
ATOM 17791 O O . CYS A 1 1221 ? 112.072 134.036 144.720 1.00 72.74 1184 CYS A O 1
ATOM 17799 N N . ASN A 1 1222 ? 111.844 134.235 142.492 1.00 66.82 1185 ASN A N 1
ATOM 17800 C CA . ASN A 1 1222 ? 111.431 132.850 142.289 1.00 66.82 1185 ASN A CA 1
ATOM 17801 C C . ASN A 1 1222 ? 110.174 132.545 143.111 1.00 66.82 1185 ASN A C 1
ATOM 17802 O O . ASN A 1 1222 ? 110.105 131.581 143.874 1.00 66.82 1185 ASN A O 1
ATOM 17813 N N . ARG A 1 1223 ? 109.182 133.416 142.936 1.00 69.94 1186 ARG A N 1
ATOM 17814 C CA . ARG A 1 1223 ? 107.898 133.302 143.628 1.00 69.94 1186 ARG A CA 1
ATOM 17815 C C . ARG A 1 1223 ? 108.059 133.518 145.132 1.00 69.94 1186 ARG A C 1
ATOM 17816 O O . ARG A 1 1223 ? 107.685 132.678 145.952 1.00 69.94 1186 ARG A O 1
ATOM 17837 N N . ASP A 1 1224 ? 108.628 134.670 145.491 1.00 74.10 1187 ASP A N 1
ATOM 17838 C CA . ASP A 1 1224 ? 108.790 135.095 146.881 1.00 74.10 1187 ASP A CA 1
ATOM 17839 C C . ASP A 1 1224 ? 109.485 134.046 147.736 1.00 74.10 1187 ASP A C 1
ATOM 17840 O O . ASP A 1 1224 ? 109.355 134.059 148.964 1.00 74.10 1187 ASP A O 1
ATOM 17849 N N . LYS A 1 1225 ? 110.218 133.129 147.116 1.00 71.71 1188 LYS A N 1
ATOM 17850 C CA . LYS A 1 1225 ? 111.028 132.165 147.854 1.00 71.71 1188 LYS A CA 1
ATOM 17851 C C . LYS A 1 1225 ? 112.392 132.800 148.076 1.00 71.71 1188 LYS A C 1
ATOM 17852 O O . LYS A 1 1225 ? 113.346 132.558 147.336 1.00 71.71 1188 LYS A O 1
ATOM 17871 N N . ARG A 1 1226 ? 112.477 133.647 149.104 1.00 76.29 1189 ARG A N 1
ATOM 17872 C CA . ARG A 1 1226 ? 113.758 134.238 149.463 1.00 76.29 1189 ARG A CA 1
ATOM 17873 C C . ARG A 1 1226 ? 114.750 133.199 149.958 1.00 76.29 1189 ARG A C 1
ATOM 17874 O O . ARG A 1 1226 ? 115.959 133.450 149.913 1.00 76.29 1189 ARG A O 1
ATOM 17895 N N . GLU A 1 1227 ? 114.275 132.045 150.417 1.00 74.04 1190 GLU A N 1
ATOM 17896 C CA . GLU A 1 1227 ? 115.125 130.891 150.663 1.00 74.04 1190 GLU A CA 1
ATOM 17897 C C . GLU A 1 1227 ? 114.981 129.951 149.475 1.00 74.04 1190 GLU A C 1
ATOM 17898 O O . GLU A 1 1227 ? 113.897 129.413 149.227 1.00 74.04 1190 GLU A O 1
ATOM 17910 N N . ILE A 1 1228 ? 116.067 129.771 148.745 1.00 65.91 1191 ILE A N 1
ATOM 17911 C CA . ILE A 1 1228 ? 116.054 128.970 147.533 1.00 65.91 1191 ILE A CA 1
ATOM 17912 C C . ILE A 1 1228 ? 116.200 127.501 147.909 1.00 65.91 1191 ILE A C 1
ATOM 17913 O O . ILE A 1 1228 ? 116.725 127.155 148.973 1.00 65.91 1191 ILE A O 1
ATOM 17929 N N . LEU A 1 1229 ? 115.723 126.628 147.029 1.00 60.70 1192 LEU A N 1
ATOM 17930 C CA . LEU A 1 1229 ? 115.819 125.190 147.240 1.00 60.70 1192 LEU A CA 1
ATOM 17931 C C . LEU A 1 1229 ? 117.247 124.774 147.555 1.00 60.70 1192 LEU A C 1
ATOM 17932 O O . LEU A 1 1229 ? 118.194 125.231 146.913 1.00 60.70 1192 LEU A O 1
ATOM 17948 N N . SER A 1 1230 ? 117.396 123.911 148.555 1.00 65.19 1193 SER A N 1
ATOM 17949 C CA . SER A 1 1230 ? 118.712 123.413 148.944 1.00 65.19 1193 SER A CA 1
ATOM 17950 C C . SER A 1 1230 ? 119.079 122.201 148.101 1.00 65.19 1193 SER A C 1
ATOM 17951 O O . SER A 1 1230 ? 118.211 121.403 147.734 1.00 65.19 1193 SER A O 1
ATOM 17959 N N . MET A 1 1231 ? 120.367 122.055 147.799 1.00 64.25 1194 MET A N 1
ATOM 17960 C CA . MET A 1 1231 ? 120.823 120.998 146.911 1.00 64.25 1194 MET A CA 1
ATOM 17961 C C . MET A 1 1231 ? 121.549 119.868 147.622 1.00 64.25 1194 MET A C 1
ATOM 17962 O O . MET A 1 1231 ? 121.901 118.880 146.972 1.00 64.25 1194 MET A O 1
ATOM 17976 N N . GLU A 1 1232 ? 121.793 119.985 148.922 1.00 67.89 1195 GLU A N 1
ATOM 17977 C CA . GLU A 1 1232 ? 122.400 118.888 149.661 1.00 67.89 1195 GLU A CA 1
ATOM 17978 C C . GLU A 1 1232 ? 121.395 117.757 149.816 1.00 67.89 1195 GLU A C 1
ATOM 17979 O O . GLU A 1 1232 ? 120.255 117.976 150.232 1.00 67.89 1195 GLU A O 1
ATOM 17991 N N . ASN A 1 1233 ? 121.821 116.544 149.475 1.00 66.26 1196 ASN A N 1
ATOM 17992 C CA . ASN A 1 1233 ? 120.997 115.342 149.550 1.00 66.26 1196 ASN A CA 1
ATOM 17993 C C . ASN A 1 1233 ? 119.752 115.429 148.676 1.00 66.26 1196 ASN A C 1
ATOM 17994 O O . ASN A 1 1233 ? 118.731 114.809 148.992 1.00 66.26 1196 ASN A O 1
ATOM 18005 N N . LEU A 1 1234 ? 119.813 116.186 147.587 1.00 60.79 1197 LEU A N 1
ATOM 18006 C CA . LEU A 1 1234 ? 118.693 116.284 146.667 1.00 60.79 1197 LEU A CA 1
ATOM 18007 C C . LEU A 1 1234 ? 118.720 115.128 145.678 1.00 60.79 1197 LEU A C 1
ATOM 18008 O O . LEU A 1 1234 ? 119.784 114.724 145.205 1.00 60.79 1197 LEU A O 1
ATOM 18024 N N . SER A 1 1235 ? 117.545 114.588 145.371 1.00 55.86 1198 SER A N 1
ATOM 18025 C CA . SER A 1 1235 ? 117.389 113.584 144.329 1.00 55.86 1198 SER A CA 1
ATOM 18026 C C . SER A 1 1235 ? 116.541 114.174 143.216 1.00 55.86 1198 SER A C 1
ATOM 18027 O O . SER A 1 1235 ? 115.407 114.594 143.453 1.00 55.86 1198 SER A O 1
ATOM 18035 N N . ILE A 1 1236 ? 117.090 114.190 142.002 1.00 53.56 1199 ILE A N 1
ATOM 18036 C CA . ILE A 1 1236 ? 116.410 114.833 140.886 1.00 53.56 1199 ILE A CA 1
ATOM 18037 C C . ILE A 1 1236 ? 115.130 114.105 140.521 1.00 53.56 1199 ILE A C 1
ATOM 18038 O O . ILE A 1 1236 ? 114.201 114.714 139.986 1.00 53.56 1199 ILE A O 1
ATOM 18054 N N . THR A 1 1237 ? 115.062 112.796 140.750 1.00 52.20 1200 THR A N 1
ATOM 18055 C CA . THR A 1 1237 ? 113.863 112.077 140.344 1.00 52.20 1200 THR A CA 1
ATOM 18056 C C . THR A 1 1237 ? 112.735 112.281 141.340 1.00 52.20 1200 THR A C 1
ATOM 18057 O O . THR A 1 1237 ? 111.568 112.316 140.948 1.00 52.20 1200 THR A O 1
ATOM 18068 N N . GLU A 1 1238 ? 113.054 112.436 142.622 1.00 53.14 1201 GLU A N 1
ATOM 18069 C CA . GLU A 1 1238 ? 112.045 112.877 143.575 1.00 53.14 1201 GLU A CA 1
ATOM 18070 C C . GLU A 1 1238 ? 111.563 114.284 143.244 1.00 53.14 1201 GLU A C 1
ATOM 18071 O O . GLU A 1 1238 ? 110.369 114.575 143.334 1.00 53.14 1201 GLU A O 1
ATOM 18083 N N . LEU A 1 1239 ? 112.479 115.162 142.847 1.00 54.08 1202 LEU A N 1
ATOM 18084 C CA . LEU A 1 1239 ? 112.098 116.493 142.391 1.00 54.08 1202 LEU A CA 1
ATOM 18085 C C . LEU A 1 1239 ? 111.159 116.419 141.194 1.00 54.08 1202 LEU A C 1
ATOM 18086 O O . LEU A 1 1239 ? 110.186 117.166 141.111 1.00 54.08 1202 LEU A O 1
ATOM 18102 N N . SER A 1 1240 ? 111.454 115.537 140.240 1.00 51.30 1203 SER A N 1
ATOM 18103 C CA . SER A 1 1240 ? 110.599 115.385 139.068 1.00 51.30 1203 SER A CA 1
ATOM 18104 C C . SER A 1 1240 ? 109.235 114.820 139.434 1.00 51.30 1203 SER A C 1
ATOM 18105 O O . SER A 1 1240 ? 108.210 115.274 138.910 1.00 51.30 1203 SER A O 1
ATOM 18113 N N . LYS A 1 1241 ? 109.218 113.798 140.296 1.00 51.77 1204 LYS A N 1
ATOM 18114 C CA . LYS A 1 1241 ? 107.998 113.324 140.942 1.00 51.77 1204 LYS A CA 1
ATOM 18115 C C . LYS A 1 1241 ? 107.164 114.479 141.471 1.00 51.77 1204 LYS A C 1
ATOM 18116 O O . LYS A 1 1241 ? 105.977 114.609 141.147 1.00 51.77 1204 LYS A O 1
ATOM 18135 N N . TYR A 1 1242 ? 107.778 115.308 142.310 1.00 52.09 1205 TYR A N 1
ATOM 18136 C CA . TYR A 1 1242 ? 107.086 116.422 142.935 1.00 52.09 1205 TYR A CA 1
ATOM 18137 C C . TYR A 1 1242 ? 106.569 117.403 141.902 1.00 52.09 1205 TYR A C 1
ATOM 18138 O O . TYR A 1 1242 ? 105.440 117.875 142.005 1.00 52.09 1205 TYR A O 1
ATOM 18156 N N . VAL A 1 1243 ? 107.381 117.732 140.905 1.00 51.94 1206 VAL A N 1
ATOM 18157 C CA . VAL A 1 1243 ? 106.962 118.693 139.895 1.00 51.94 1206 VAL A CA 1
ATOM 18158 C C . VAL A 1 1243 ? 105.755 118.170 139.138 1.00 51.94 1206 VAL A C 1
ATOM 18159 O O . VAL A 1 1243 ? 104.825 118.919 138.831 1.00 51.94 1206 VAL A O 1
ATOM 18172 N N . ARG A 1 1244 ? 105.758 116.879 138.808 1.00 50.76 1207 ARG A N 1
ATOM 18173 C CA . ARG A 1 1244 ? 104.648 116.317 138.050 1.00 50.76 1207 ARG A CA 1
ATOM 18174 C C . ARG A 1 1244 ? 103.376 116.265 138.875 1.00 50.76 1207 ARG A C 1
ATOM 18175 O O . ARG A 1 1244 ? 102.302 116.599 138.372 1.00 50.76 1207 ARG A O 1
ATOM 18196 N N . GLU A 1 1245 ? 103.470 115.825 140.130 1.00 52.05 1208 GLU A N 1
ATOM 18197 C CA . GLU A 1 1245 ? 102.292 115.778 140.990 1.00 52.05 1208 GLU A CA 1
ATOM 18198 C C . GLU A 1 1245 ? 101.760 117.177 141.266 1.00 52.05 1208 GLU A C 1
ATOM 18199 O O . GLU A 1 1245 ? 100.583 117.463 141.030 1.00 52.05 1208 GLU A O 1
ATOM 18211 N N . ARG A 1 1246 ? 102.625 118.071 141.743 1.00 53.98 1209 ARG A N 1
ATOM 18212 C CA . ARG A 1 1246 ? 102.256 119.463 141.967 1.00 53.98 1209 ARG A CA 1
ATOM 18213 C C . ARG A 1 1246 ? 101.599 120.080 140.754 1.00 53.98 1209 ARG A C 1
ATOM 18214 O O . ARG A 1 1246 ? 100.638 120.840 140.893 1.00 53.98 1209 ARG A O 1
ATOM 18235 N N . SER A 1 1247 ? 102.101 119.775 139.569 1.00 52.99 1210 SER A N 1
ATOM 18236 C CA . SER A 1 1247 ? 101.543 120.317 138.350 1.00 52.99 1210 SER A CA 1
ATOM 18237 C C . SER A 1 1247 ? 100.076 119.977 138.183 1.00 52.99 1210 SER A C 1
ATOM 18238 O O . SER A 1 1247 ? 99.357 120.726 137.524 1.00 52.99 1210 SER A O 1
ATOM 18246 N N . TRP A 1 1248 ? 99.615 118.875 138.771 1.00 52.11 1211 TRP A N 1
ATOM 18247 C CA . TRP A 1 1248 ? 98.212 118.495 138.744 1.00 52.11 1211 TRP A CA 1
ATOM 18248 C C . TRP A 1 1248 ? 97.539 118.609 140.103 1.00 52.11 1211 TRP A C 1
ATOM 18249 O O . TRP A 1 1248 ? 96.312 118.498 140.178 1.00 52.11 1211 TRP A O 1
ATOM 18270 N N . SER A 1 1249 ? 98.308 118.814 141.172 1.00 54.52 1212 SER A N 1
ATOM 18271 C CA . SER A 1 1249 ? 97.836 118.754 142.551 1.00 54.52 1212 SER A CA 1
ATOM 18272 C C . SER A 1 1249 ? 97.658 117.313 143.007 1.00 54.52 1212 SER A C 1
ATOM 18273 O O . SER A 1 1249 ? 97.450 117.056 144.195 1.00 54.52 1212 SER A O 1
ATOM 18281 N N . LEU A 1 1250 ? 97.772 116.368 142.080 1.00 51.54 1213 LEU A N 1
ATOM 18282 C CA . LEU A 1 1250 ? 97.490 114.975 142.373 1.00 51.54 1213 LEU A CA 1
ATOM 18283 C C . LEU A 1 1250 ? 98.398 114.480 143.479 1.00 51.54 1213 LEU A C 1
ATOM 18284 O O . LEU A 1 1250 ? 99.617 114.612 143.396 1.00 51.54 1213 LEU A O 1
ATOM 18300 N N . SER A 1 1251 ? 97.809 113.904 144.520 1.00 53.10 1214 SER A N 1
ATOM 18301 C CA . SER A 1 1251 ? 98.593 113.453 145.656 1.00 53.10 1214 SER A CA 1
ATOM 18302 C C . SER A 1 1251 ? 99.575 112.360 145.280 1.00 53.10 1214 SER A C 1
ATOM 18303 O O . SER A 1 1251 ? 100.622 112.240 145.921 1.00 53.10 1214 SER A O 1
ATOM 18311 N N . ASN A 1 1252 ? 99.265 111.569 144.261 1.00 52.75 1215 ASN A N 1
ATOM 18312 C CA . ASN A 1 1252 ? 100.087 110.428 143.894 1.00 52.75 1215 ASN A CA 1
ATOM 18313 C C . ASN A 1 1252 ? 99.965 110.210 142.401 1.00 52.75 1215 ASN A C 1
ATOM 18314 O O . ASN A 1 1252 ? 98.855 110.224 141.863 1.00 52.75 1215 ASN A O 1
ATOM 18325 N N . ILE A 1 1253 ? 101.100 110.039 141.735 1.00 51.07 1216 ILE A N 1
ATOM 18326 C CA . ILE A 1 1253 ? 101.151 109.563 140.361 1.00 51.07 1216 ILE A CA 1
ATOM 18327 C C . ILE A 1 1253 ? 102.164 108.432 140.324 1.00 51.07 1216 ILE A C 1
ATOM 18328 O O . ILE A 1 1253 ? 103.334 108.636 140.652 1.00 51.07 1216 ILE A O 1
ATOM 18344 N N . VAL A 1 1254 ? 101.719 107.246 139.942 1.00 52.44 1217 VAL A N 1
ATOM 18345 C CA . VAL A 1 1254 ? 102.575 106.069 139.937 1.00 52.44 1217 VAL A CA 1
ATOM 18346 C C . VAL A 1 1254 ? 102.801 105.656 138.496 1.00 52.44 1217 VAL A C 1
ATOM 18347 O O . VAL A 1 1254 ? 102.021 106.000 137.605 1.00 52.44 1217 VAL A O 1
ATOM 18360 N N . GLY A 1 1255 ? 103.875 104.911 138.269 1.00 52.46 1218 GLY A N 1
ATOM 18361 C CA . GLY A 1 1255 ? 104.281 104.635 136.914 1.00 52.46 1218 GLY A CA 1
ATOM 18362 C C . GLY A 1 1255 ? 105.347 105.594 136.446 1.00 52.46 1218 GLY A C 1
ATOM 18363 O O . GLY A 1 1255 ? 106.535 105.370 136.675 1.00 52.46 1218 GLY A O 1
ATOM 18367 N N . VAL A 1 1256 ? 104.918 106.691 135.831 1.00 50.57 1219 VAL A N 1
ATOM 18368 C CA . VAL A 1 1256 ? 105.735 107.496 134.929 1.00 50.57 1219 VAL A CA 1
ATOM 18369 C C . VAL A 1 1256 ? 107.153 107.736 135.434 1.00 50.57 1219 VAL A C 1
ATOM 18370 O O . VAL A 1 1256 ? 108.120 107.390 134.753 1.00 50.57 1219 VAL A O 1
ATOM 18383 N N . THR A 1 1257 ? 107.299 108.297 136.622 1.00 51.24 1220 THR A N 1
ATOM 18384 C CA . THR A 1 1257 ? 108.604 108.785 137.047 1.00 51.24 1220 THR A CA 1
ATOM 18385 C C . THR A 1 1257 ? 109.641 107.678 136.993 1.00 51.24 1220 THR A C 1
ATOM 18386 O O . THR A 1 1257 ? 109.420 106.585 137.516 1.00 51.24 1220 THR A O 1
ATOM 18397 N N . SER A 1 1258 ? 110.773 107.963 136.364 1.00 50.61 1221 SER A N 1
ATOM 18398 C CA . SER A 1 1258 ? 111.884 107.028 136.305 1.00 50.61 1221 SER A CA 1
ATOM 18399 C C . SER A 1 1258 ? 113.179 107.815 136.424 1.00 50.61 1221 SER A C 1
ATOM 18400 O O . SER A 1 1258 ? 113.240 108.953 135.959 1.00 50.61 1221 SER A O 1
ATOM 18408 N N . PRO A 1 1259 ? 114.225 107.265 136.996 1.00 50.28 1222 PRO A N 1
ATOM 18409 C CA . PRO A 1 1259 ? 115.482 108.012 137.065 1.00 50.28 1222 PRO A CA 1
ATOM 18410 C C . PRO A 1 1259 ? 116.030 108.362 135.698 1.00 50.28 1222 PRO A C 1
ATOM 18411 O O . PRO A 1 1259 ? 115.436 108.039 134.668 1.00 50.28 1222 PRO A O 1
ATOM 18422 N N . SER A 1 1260 ? 117.150 109.065 135.689 1.00 49.67 1223 SER A N 1
ATOM 18423 C CA . SER A 1 1260 ? 117.945 109.271 134.491 1.00 49.67 1223 SER A CA 1
ATOM 18424 C C . SER A 1 1260 ? 119.175 108.393 134.621 1.00 49.67 1223 SER A C 1
ATOM 18425 O O . SER A 1 1260 ? 119.827 108.399 135.667 1.00 49.67 1223 SER A O 1
ATOM 18433 N N . ILE A 1 1261 ? 119.471 107.609 133.588 1.00 48.61 1224 ILE A N 1
ATOM 18434 C CA . ILE A 1 1261 ? 120.691 106.812 133.624 1.00 48.61 1224 ILE A CA 1
ATOM 18435 C C . ILE A 1 1261 ? 121.900 107.727 133.534 1.00 48.61 1224 ILE A C 1
ATOM 18436 O O . ILE A 1 1261 ? 122.913 107.520 134.209 1.00 48.61 1224 ILE A O 1
ATOM 18452 N N . MET A 1 1262 ? 121.801 108.762 132.703 1.00 50.24 1225 MET A N 1
ATOM 18453 C CA . MET A 1 1262 ? 122.866 109.747 132.585 1.00 50.24 1225 MET A CA 1
ATOM 18454 C C . MET A 1 1262 ? 123.186 110.376 133.929 1.00 50.24 1225 MET A C 1
ATOM 18455 O O . MET A 1 1262 ? 124.355 110.479 134.305 1.00 50.24 1225 MET A O 1
ATOM 18469 N N . TYR A 1 1263 ? 122.163 110.809 134.665 1.00 52.49 1226 TYR A N 1
ATOM 18470 C CA . TYR A 1 1263 ? 122.396 111.387 135.981 1.00 52.49 1226 TYR A CA 1
ATOM 18471 C C . TYR A 1 1263 ? 122.699 110.310 137.014 1.00 52.49 1226 TYR A C 1
ATOM 18472 O O . TYR A 1 1263 ? 123.602 110.457 137.842 1.00 52.49 1226 TYR A O 1
ATOM 18490 N N . THR A 1 1264 ? 121.950 109.210 136.975 1.00 51.81 1227 THR A N 1
ATOM 18491 C CA . THR A 1 1264 ? 122.047 108.204 138.026 1.00 51.81 1227 THR A CA 1
ATOM 18492 C C . THR A 1 1264 ? 123.432 107.587 138.097 1.00 51.81 1227 THR A C 1
ATOM 18493 O O . THR A 1 1264 ? 123.955 107.353 139.189 1.00 51.81 1227 THR A O 1
ATOM 18504 N N . MET A 1 1265 ? 124.039 107.305 136.952 1.00 52.10 1228 MET A N 1
ATOM 18505 C CA . MET A 1 1265 ? 125.258 106.512 136.916 1.00 52.10 1228 MET A CA 1
ATOM 18506 C C . MET A 1 1265 ? 126.493 107.394 136.868 1.00 52.10 1228 MET A C 1
ATOM 18507 O O . MET A 1 1265 ? 126.601 108.284 136.029 1.00 52.10 1228 MET A O 1
ATOM 18521 N N . ASP A 1 1266 ? 127.424 107.135 137.768 1.00 56.36 1229 ASP A N 1
ATOM 18522 C CA . ASP A 1 1266 ? 128.695 107.841 137.825 1.00 56.36 1229 ASP A CA 1
ATOM 18523 C C . ASP A 1 1266 ? 129.740 106.989 137.117 1.00 56.36 1229 ASP A C 1
ATOM 18524 O O . ASP A 1 1266 ? 129.883 105.799 137.409 1.00 56.36 1229 ASP A O 1
ATOM 18533 N N . ILE A 1 1267 ? 130.489 107.606 136.208 1.00 53.82 1230 ILE A N 1
ATOM 18534 C CA . ILE A 1 1267 ? 131.319 106.851 135.284 1.00 53.82 1230 ILE A CA 1
ATOM 18535 C C . ILE A 1 1267 ? 132.702 106.641 135.874 1.00 53.82 1230 ILE A C 1
ATOM 18536 O O . ILE A 1 1267 ? 133.362 107.589 136.313 1.00 53.82 1230 ILE A O 1
ATOM 18552 N N . LYS A 1 1268 ? 133.153 105.391 135.876 1.00 56.61 1231 LYS A N 1
ATOM 18553 C CA . LYS A 1 1268 ? 134.477 105.037 136.361 1.00 56.61 1231 LYS A CA 1
ATOM 18554 C C . LYS A 1 1268 ? 135.191 104.231 135.291 1.00 56.61 1231 LYS A C 1
ATOM 18555 O O . LYS A 1 1268 ? 134.568 103.632 134.414 1.00 56.61 1231 LYS A O 1
ATOM 18574 N N . TYR A 1 1269 ? 136.515 104.222 135.375 1.00 54.68 1232 TYR A N 1
ATOM 18575 C CA . TYR A 1 1269 ? 137.342 103.530 134.404 1.00 54.68 1232 TYR A CA 1
ATOM 18576 C C . TYR A 1 1269 ? 138.248 102.487 135.037 1.00 54.68 1232 TYR A C 1
ATOM 18577 O O . TYR A 1 1269 ? 139.081 101.914 134.332 1.00 54.68 1232 TYR A O 1
ATOM 18595 N N . THR A 1 1270 ? 138.103 102.212 136.330 1.00 60.92 1233 THR A N 1
ATOM 18596 C CA . THR A 1 1270 ? 138.861 101.183 137.023 1.00 60.92 1233 THR A CA 1
ATOM 18597 C C . THR A 1 1270 ? 137.985 100.578 138.105 1.00 60.92 1233 THR A C 1
ATOM 18598 O O . THR A 1 1270 ? 137.003 101.193 138.526 1.00 60.92 1233 THR A O 1
ATOM 18609 N N . THR A 1 1271 ? 138.338 99.375 138.553 1.00 63.69 1234 THR A N 1
ATOM 18610 C CA . THR A 1 1271 ? 137.614 98.706 139.635 1.00 63.69 1234 THR A CA 1
ATOM 18611 C C . THR A 1 1271 ? 138.377 98.905 140.935 1.00 63.69 1234 THR A C 1
ATOM 18612 O O . THR A 1 1271 ? 139.460 98.350 141.125 1.00 63.69 1234 THR A O 1
ATOM 18623 N N . SER A 1 1272 ? 137.811 99.697 141.836 1.00 69.15 1235 SER A N 1
ATOM 18624 C CA . SER A 1 1272 ? 138.409 99.917 143.145 1.00 69.15 1235 SER A CA 1
ATOM 18625 C C . SER A 1 1272 ? 137.794 98.940 144.148 1.00 69.15 1235 SER A C 1
ATOM 18626 O O . SER A 1 1272 ? 137.083 97.998 143.791 1.00 69.15 1235 SER A O 1
ATOM 18634 N N . THR A 1 1273 ? 138.070 99.167 145.434 1.00 71.83 1236 THR A N 1
ATOM 18635 C CA . THR A 1 1273 ? 137.557 98.292 146.481 1.00 71.83 1236 THR A CA 1
ATOM 18636 C C . THR A 1 1273 ? 136.037 98.233 146.486 1.00 71.83 1236 THR A C 1
ATOM 18637 O O . THR A 1 1273 ? 135.463 97.255 146.981 1.00 71.83 1236 THR A O 1
ATOM 18648 N N . ILE A 1 1274 ? 135.374 99.257 145.948 1.00 68.91 1237 ILE A N 1
ATOM 18649 C CA . ILE A 1 1274 ? 133.914 99.296 145.954 1.00 68.91 1237 ILE A CA 1
ATOM 18650 C C . ILE A 1 1274 ? 133.339 98.047 145.298 1.00 68.91 1237 ILE A C 1
ATOM 18651 O O . ILE A 1 1274 ? 132.407 97.427 145.823 1.00 68.91 1237 ILE A O 1
ATOM 18667 N N . SER A 1 1275 ? 133.888 97.652 144.150 1.00 69.04 1238 SER A N 1
ATOM 18668 C CA . SER A 1 1275 ? 133.457 96.435 143.472 1.00 69.04 1238 SER A CA 1
ATOM 18669 C C . SER A 1 1275 ? 131.960 96.451 143.195 1.00 69.04 1238 SER A C 1
ATOM 18670 O O . SER A 1 1275 ? 131.289 95.423 143.336 1.00 69.04 1238 SER A O 1
ATOM 18678 N N . SER A 1 1276 ? 131.429 97.600 142.796 1.00 63.55 1239 SER A N 1
ATOM 18679 C CA . SER A 1 1276 ? 130.012 97.761 142.503 1.00 63.55 1239 SER A CA 1
ATOM 18680 C C . SER A 1 1276 ? 129.830 98.231 141.066 1.00 63.55 1239 SER A C 1
ATOM 18681 O O . SER A 1 1276 ? 130.792 98.494 140.346 1.00 63.55 1239 SER A O 1
ATOM 18689 N N . GLY A 1 1277 ? 128.576 98.320 140.648 1.00 56.41 1240 GLY A N 1
ATOM 18690 C CA . GLY A 1 1277 ? 128.249 98.909 139.374 1.00 56.41 1240 GLY A CA 1
ATOM 18691 C C . GLY A 1 1277 ? 128.209 97.911 138.238 1.00 56.41 1240 GLY A C 1
ATOM 18692 O O . GLY A 1 1277 ? 128.755 96.816 138.298 1.00 56.41 1240 GLY A O 1
ATOM 18696 N N . ILE A 1 1278 ? 127.525 98.318 137.179 1.00 53.71 1241 ILE A N 1
ATOM 18697 C CA . ILE A 1 1278 ? 127.558 97.620 135.903 1.00 53.71 1241 ILE A CA 1
ATOM 18698 C C . ILE A 1 1278 ? 128.961 97.718 135.336 1.00 53.71 1241 ILE A C 1
ATOM 18699 O O . ILE A 1 1278 ? 129.637 98.732 135.511 1.00 53.71 1241 ILE A O 1
ATOM 18715 N N . ILE A 1 1279 ? 129.413 96.668 134.660 1.00 54.63 1242 ILE A N 1
ATOM 18716 C CA . ILE A 1 1279 ? 130.740 96.633 134.059 1.00 54.63 1242 ILE A CA 1
ATOM 18717 C C . ILE A 1 1279 ? 130.567 96.460 132.563 1.00 54.63 1242 ILE A C 1
ATOM 18718 O O . ILE A 1 1279 ? 130.001 95.461 132.119 1.00 54.63 1242 ILE A O 1
ATOM 18734 N N . ILE A 1 1280 ? 131.065 97.408 131.778 1.00 52.09 1243 ILE A N 1
ATOM 18735 C CA . ILE A 1 1280 ? 131.045 97.306 130.326 1.00 52.09 1243 ILE A CA 1
ATOM 18736 C C . ILE A 1 1280 ? 132.481 97.107 129.880 1.00 52.09 1243 ILE A C 1
ATOM 18737 O O . ILE A 1 1280 ? 133.351 97.917 130.205 1.00 52.09 1243 ILE A O 1
ATOM 18753 N N . GLU A 1 1281 ? 132.736 96.018 129.162 1.00 55.26 1244 GLU A N 1
ATOM 18754 C CA . GLU A 1 1281 ? 134.076 95.601 128.788 1.00 55.26 1244 GLU A CA 1
ATOM 18755 C C . GLU A 1 1281 ? 134.180 95.525 127.276 1.00 55.26 1244 GLU A C 1
ATOM 18756 O O . GLU A 1 1281 ? 133.199 95.250 126.588 1.00 55.26 1244 GLU A O 1
ATOM 18768 N N . LYS A 1 1282 ? 135.376 95.788 126.767 1.00 54.49 1245 LYS A N 1
ATOM 18769 C CA . LYS A 1 1282 ? 135.659 95.706 125.342 1.00 54.49 1245 LYS A CA 1
ATOM 18770 C C . LYS A 1 1282 ? 136.225 94.328 125.048 1.00 54.49 1245 LYS A C 1
ATOM 18771 O O . LYS A 1 1282 ? 137.231 93.930 125.641 1.00 54.49 1245 LYS A O 1
ATOM 18790 N N . TYR A 1 1283 ? 135.580 93.603 124.136 1.00 54.65 1246 TYR A N 1
ATOM 18791 C CA . TYR A 1 1283 ? 136.027 92.248 123.837 1.00 54.65 1246 TYR A CA 1
ATOM 18792 C C . TYR A 1 1283 ? 136.944 92.218 122.621 1.00 54.65 1246 TYR A C 1
ATOM 18793 O O . TYR A 1 1283 ? 137.721 91.275 122.450 1.00 54.65 1246 TYR A O 1
ATOM 18811 N N . ASN A 1 1284 ? 136.891 93.252 121.780 1.00 56.36 1247 ASN A N 1
ATOM 18812 C CA . ASN A 1 1284 ? 137.873 93.404 120.714 1.00 56.36 1247 ASN A CA 1
ATOM 18813 C C . ASN A 1 1284 ? 139.278 93.412 121.284 1.00 56.36 1247 ASN A C 1
ATOM 18814 O O . ASN A 1 1284 ? 139.462 93.526 122.498 1.00 56.36 1247 ASN A O 1
ATOM 18825 N N . VAL A 1 1285 ? 140.275 93.283 120.415 1.00 58.48 1248 VAL A N 1
ATOM 18826 C CA . VAL A 1 1285 ? 141.671 93.410 120.813 1.00 58.48 1248 VAL A CA 1
ATOM 18827 C C . VAL A 1 1285 ? 142.308 94.688 120.297 1.00 58.48 1248 VAL A C 1
ATOM 18828 O O . VAL A 1 1285 ? 143.428 95.014 120.720 1.00 58.48 1248 VAL A O 1
ATOM 18841 N N . ASN A 1 1286 ? 141.639 95.428 119.419 1.00 56.46 1249 ASN A N 1
ATOM 18842 C CA . ASN A 1 1286 ? 142.187 96.648 118.841 1.00 56.46 1249 ASN A CA 1
ATOM 18843 C C . ASN A 1 1286 ? 141.571 97.862 119.524 1.00 56.46 1249 ASN A C 1
ATOM 18844 O O . ASN A 1 1286 ? 140.365 97.892 119.780 1.00 56.46 1249 ASN A O 1
ATOM 18855 N N . SER A 1 1287 ? 142.405 98.867 119.797 1.00 55.53 1250 SER A N 1
ATOM 18856 C CA . SER A 1 1287 ? 141.977 100.000 120.613 1.00 55.53 1250 SER A CA 1
ATOM 18857 C C . SER A 1 1287 ? 140.785 100.724 120.010 1.00 55.53 1250 SER A C 1
ATOM 18858 O O . SER A 1 1287 ? 139.941 101.251 120.738 1.00 55.53 1250 SER A O 1
ATOM 18866 N N . LEU A 1 1288 ? 140.709 100.792 118.691 1.00 52.51 1251 LEU A N 1
ATOM 18867 C CA . LEU A 1 1288 ? 139.613 101.498 118.059 1.00 52.51 1251 LEU A CA 1
ATOM 18868 C C . LEU A 1 1288 ? 138.614 100.496 117.495 1.00 52.51 1251 LEU A C 1
ATOM 18869 O O . LEU A 1 1288 ? 138.948 99.662 116.653 1.00 52.51 1251 LEU A O 1
ATOM 18885 N N . THR A 1 1289 ? 137.375 100.582 117.966 1.00 51.20 1252 THR A N 1
ATOM 18886 C CA . THR A 1 1289 ? 136.361 99.640 117.508 1.00 51.20 1252 THR A CA 1
ATOM 18887 C C . THR A 1 1289 ? 135.277 100.275 116.660 1.00 51.20 1252 THR A C 1
ATOM 18888 O O . THR A 1 1289 ? 134.243 99.640 116.468 1.00 51.20 1252 THR A O 1
ATOM 18899 N N . ARG A 1 1290 ? 135.450 101.487 116.156 1.00 47.61 1253 ARG A N 1
ATOM 18900 C CA . ARG A 1 1290 ? 134.466 102.020 115.228 1.00 47.61 1253 ARG A CA 1
ATOM 18901 C C . ARG A 1 1290 ? 134.627 101.375 113.859 1.00 47.61 1253 ARG A C 1
ATOM 18902 O O . ARG A 1 1290 ? 135.734 101.264 113.328 1.00 47.61 1253 ARG A O 1
ATOM 18923 N N . GLY A 1 1291 ? 133.507 100.953 113.284 1.00 46.95 1254 GLY A N 1
ATOM 18924 C CA . GLY A 1 1291 ? 133.560 100.227 112.041 1.00 46.95 1254 GLY A CA 1
ATOM 18925 C C . GLY A 1 1291 ? 134.233 98.883 112.132 1.00 46.95 1254 GLY A C 1
ATOM 18926 O O . GLY A 1 1291 ? 134.917 98.484 111.192 1.00 46.95 1254 GLY A O 1
ATOM 18930 N N . GLU A 1 1292 ? 134.075 98.179 113.246 1.00 48.51 1255 GLU A N 1
ATOM 18931 C CA . GLU A 1 1292 ? 134.508 96.803 113.415 1.00 48.51 1255 GLU A CA 1
ATOM 18932 C C . GLU A 1 1292 ? 133.303 95.962 113.810 1.00 48.51 1255 GLU A C 1
ATOM 18933 O O . GLU A 1 1292 ? 132.185 96.461 113.932 1.00 48.51 1255 GLU A O 1
ATOM 18945 N N . ARG A 1 1293 ? 133.533 94.668 113.997 1.00 49.89 1256 ARG A N 1
ATOM 18946 C CA . ARG A 1 1293 ? 132.553 93.785 114.606 1.00 49.89 1256 ARG A CA 1
ATOM 18947 C C . ARG A 1 1293 ? 133.227 93.021 115.728 1.00 49.89 1256 ARG A C 1
ATOM 18948 O O . ARG A 1 1293 ? 134.453 92.942 115.805 1.00 49.89 1256 ARG A O 1
ATOM 18969 N N . GLY A 1 1294 ? 132.409 92.465 116.605 1.00 50.68 1257 GLY A N 1
ATOM 18970 C CA . GLY A 1 1294 ? 132.909 91.737 117.739 1.00 50.68 1257 GLY A CA 1
ATOM 18971 C C . GLY A 1 1294 ? 132.152 90.450 117.964 1.00 50.68 1257 GLY A C 1
ATOM 18972 O O . GLY A 1 1294 ? 131.141 90.168 117.319 1.00 50.68 1257 GLY A O 1
ATOM 18976 N N . PRO A 1 1295 ? 132.649 89.632 118.889 1.00 51.08 1258 PRO A N 1
ATOM 18977 C CA . PRO A 1 1295 ? 132.008 88.335 119.124 1.00 51.08 1258 PRO A CA 1
ATOM 18978 C C . PRO A 1 1295 ? 130.597 88.447 119.655 1.00 51.08 1258 PRO A C 1
ATOM 18979 O O . PRO A 1 1295 ? 129.736 87.634 119.302 1.00 51.08 1258 PRO A O 1
ATOM 18990 N N . THR A 1 1296 ? 130.335 89.448 120.483 1.00 51.22 1259 THR A N 1
ATOM 18991 C CA . THR A 1 1296 ? 129.107 89.531 121.248 1.00 51.22 1259 THR A CA 1
ATOM 18992 C C . THR A 1 1296 ? 127.895 89.577 120.320 1.00 51.22 1259 THR A C 1
ATOM 18993 O O . THR A 1 1296 ? 127.984 89.944 119.154 1.00 51.22 1259 THR A O 1
ATOM 19004 N N . LYS A 1 1297 ? 126.753 89.158 120.847 1.00 53.20 1260 LYS A N 1
ATOM 19005 C CA . LYS A 1 1297 ? 125.483 89.288 120.151 1.00 53.20 1260 LYS A CA 1
ATOM 19006 C C . LYS A 1 1297 ? 125.038 90.744 120.161 1.00 53.20 1260 LYS A C 1
ATOM 19007 O O . LYS A 1 1297 ? 125.264 91.468 121.128 1.00 53.20 1260 LYS A O 1
ATOM 19026 N N . PRO A 1 1298 ? 124.387 91.217 119.104 1.00 51.84 1261 PRO A N 1
ATOM 19027 C CA . PRO A 1 1298 ? 123.943 92.612 119.088 1.00 51.84 1261 PRO A CA 1
ATOM 19028 C C . PRO A 1 1298 ? 122.979 92.884 120.232 1.00 51.84 1261 PRO A C 1
ATOM 19029 O O . PRO A 1 1298 ? 122.195 92.031 120.638 1.00 51.84 1261 PRO A O 1
ATOM 19040 N N . TRP A 1 1299 ? 123.053 94.106 120.755 1.00 50.00 1262 TRP A N 1
ATOM 19041 C CA . TRP A 1 1299 ? 122.189 94.540 121.850 1.00 50.00 1262 TRP A CA 1
ATOM 19042 C C . TRP A 1 1299 ? 121.012 95.288 121.242 1.00 50.00 1262 TRP A C 1
ATOM 19043 O O . TRP A 1 1299 ? 121.102 96.475 120.932 1.00 50.00 1262 TRP A O 1
ATOM 19064 N N . VAL A 1 1300 ? 119.924 94.576 121.044 1.00 53.97 1263 VAL A N 1
ATOM 19065 C CA . VAL A 1 1300 ? 118.604 95.171 120.939 1.00 53.97 1263 VAL A CA 1
ATOM 19066 C C . VAL A 1 1300 ? 118.047 95.207 122.348 1.00 53.97 1263 VAL A C 1
ATOM 19067 O O . VAL A 1 1300 ? 117.969 94.166 123.016 1.00 53.97 1263 VAL A O 1
ATOM 19080 N N . GLY A 1 1301 ? 117.684 96.391 122.825 1.00 52.93 1264 GLY A N 1
ATOM 19081 C CA . GLY A 1 1301 ? 117.174 96.460 124.175 1.00 52.93 1264 GLY A CA 1
ATOM 19082 C C . GLY A 1 1301 ? 115.691 96.177 124.186 1.00 52.93 1264 GLY A C 1
ATOM 19083 O O . GLY A 1 1301 ? 114.873 97.084 124.023 1.00 52.93 1264 GLY A O 1
ATOM 19087 N N . SER A 1 1302 ? 115.328 94.920 124.398 1.00 56.23 1265 SER A N 1
ATOM 19088 C CA . SER A 1 1302 ? 113.943 94.495 124.331 1.00 56.23 1265 SER A CA 1
ATOM 19089 C C . SER A 1 1302 ? 113.377 94.428 125.736 1.00 56.23 1265 SER A C 1
ATOM 19090 O O . SER A 1 1302 ? 114.053 94.006 126.676 1.00 56.23 1265 SER A O 1
ATOM 19098 N N . SER A 1 1303 ? 112.131 94.864 125.870 1.00 59.60 1266 SER A N 1
ATOM 19099 C CA . SER A 1 1303 ? 111.431 94.866 127.143 1.00 59.60 1266 SER A CA 1
ATOM 19100 C C . SER A 1 1303 ? 111.072 93.435 127.501 1.00 59.60 1266 SER A C 1
ATOM 19101 O O . SER A 1 1303 ? 110.563 92.692 126.655 1.00 59.60 1266 SER A O 1
ATOM 19109 N N . THR A 1 1304 ? 111.337 93.049 128.744 1.00 65.17 1267 THR A N 1
ATOM 19110 C CA . THR A 1 1304 ? 110.913 91.738 129.210 1.00 65.17 1267 THR A CA 1
ATOM 19111 C C . THR A 1 1304 ? 109.410 91.605 129.026 1.00 65.17 1267 THR A C 1
ATOM 19112 O O . THR A 1 1304 ? 108.649 92.519 129.357 1.00 65.17 1267 THR A O 1
ATOM 19123 N N . GLN A 1 1305 ? 108.983 90.461 128.501 1.00 68.96 1268 GLN A N 1
ATOM 19124 C CA . GLN A 1 1305 ? 107.648 90.362 127.932 1.00 68.96 1268 GLN A CA 1
ATOM 19125 C C . GLN A 1 1305 ? 106.575 90.412 129.014 1.00 68.96 1268 GLN A C 1
ATOM 19126 O O . GLN A 1 1305 ? 106.847 90.355 130.217 1.00 68.96 1268 GLN A O 1
ATOM 19140 N N . GLU A 1 1306 ? 105.330 90.533 128.552 1.00 64.13 1269 GLU A N 1
ATOM 19141 C CA . GLU A 1 1306 ? 104.148 90.552 129.410 1.00 64.13 1269 GLU A CA 1
ATOM 19142 C C . GLU A 1 1306 ? 103.632 89.119 129.546 1.00 64.13 1269 GLU A C 1
ATOM 19143 O O . GLU A 1 1306 ? 102.952 88.569 128.677 1.00 64.13 1269 GLU A O 1
ATOM 19155 N N . LYS A 1 1307 ? 103.991 88.509 130.671 1.00 65.57 1270 LYS A N 1
ATOM 19156 C CA . LYS A 1 1307 ? 103.808 87.079 130.880 1.00 65.57 1270 LYS A CA 1
ATOM 19157 C C . LYS A 1 1307 ? 102.343 86.753 131.121 1.00 65.57 1270 LYS A C 1
ATOM 19158 O O . LYS A 1 1307 ? 101.790 87.082 132.171 1.00 65.57 1270 LYS A O 1
ATOM 19177 N N . LYS A 1 1308 ? 101.720 86.075 130.163 1.00 63.24 1271 LYS A N 1
ATOM 19178 C CA . LYS A 1 1308 ? 100.287 85.834 130.217 1.00 63.24 1271 LYS A CA 1
ATOM 19179 C C . LYS A 1 1308 ? 99.985 84.460 129.645 1.00 63.24 1271 LYS A C 1
ATOM 19180 O O . LYS A 1 1308 ? 100.810 83.861 128.954 1.00 63.24 1271 LYS A O 1
ATOM 19199 N N . THR A 1 1309 ? 98.793 83.960 129.953 1.00 63.66 1272 THR A N 1
ATOM 19200 C CA . THR A 1 1309 ? 98.299 82.699 129.416 1.00 63.66 1272 THR A CA 1
ATOM 19201 C C . THR A 1 1309 ? 97.211 83.008 128.406 1.00 63.66 1272 THR A C 1
ATOM 19202 O O . THR A 1 1309 ? 96.201 83.628 128.748 1.00 63.66 1272 THR A O 1
ATOM 19213 N N . MET A 1 1310 ? 97.413 82.574 127.178 1.00 64.93 1273 MET A N 1
ATOM 19214 C CA . MET A 1 1310 ? 96.416 82.769 126.143 1.00 64.93 1273 MET A CA 1
ATOM 19215 C C . MET A 1 1310 ? 95.395 81.640 126.205 1.00 64.93 1273 MET A C 1
ATOM 19216 O O . MET A 1 1310 ? 95.783 80.469 126.170 1.00 64.93 1273 MET A O 1
ATOM 19230 N N . PRO A 1 1311 ? 94.104 81.933 126.306 1.00 65.14 1274 PRO A N 1
ATOM 19231 C CA . PRO A 1 1311 ? 93.109 80.863 126.393 1.00 65.14 1274 PRO A CA 1
ATOM 19232 C C . PRO A 1 1311 ? 92.852 80.213 125.042 1.00 65.14 1274 PRO A C 1
ATOM 19233 O O . PRO A 1 1311 ? 93.275 80.698 123.992 1.00 65.14 1274 PRO A O 1
ATOM 19244 N N . VAL A 1 1312 ? 92.149 79.086 125.087 1.00 66.28 1275 VAL A N 1
ATOM 19245 C CA . VAL A 1 1312 ? 91.942 78.284 123.885 1.00 66.28 1275 VAL A CA 1
ATOM 19246 C C . VAL A 1 1312 ? 90.584 78.632 123.288 1.00 66.28 1275 VAL A C 1
ATOM 19247 O O . VAL A 1 1312 ? 89.542 78.440 123.920 1.00 66.28 1275 VAL A O 1
ATOM 19260 N N . TYR A 1 1313 ? 90.601 79.141 122.062 1.00 64.93 1276 TYR A N 1
ATOM 19261 C CA . TYR A 1 1313 ? 89.399 79.358 121.284 1.00 64.93 1276 TYR A CA 1
ATOM 19262 C C . TYR A 1 1313 ? 89.832 79.686 119.867 1.00 64.93 1276 TYR A C 1
ATOM 19263 O O . TYR A 1 1313 ? 91.025 79.714 119.564 1.00 64.93 1276 TYR A O 1
ATOM 19281 N N . ASN A 1 1314 ? 88.857 79.928 119.001 1.00 65.12 1277 ASN A N 1
ATOM 19282 C CA . ASN A 1 1314 ? 89.127 80.113 117.583 1.00 65.12 1277 ASN A CA 1
ATOM 19283 C C . ASN A 1 1314 ? 89.429 81.568 117.243 1.00 65.12 1277 ASN A C 1
ATOM 19284 O O . ASN A 1 1314 ? 88.526 82.320 116.864 1.00 65.12 1277 ASN A O 1
ATOM 19295 N N . ARG A 1 1315 ? 90.703 81.962 117.340 1.00 64.78 1278 ARG A N 1
ATOM 19296 C CA . ARG A 1 1315 ? 91.078 83.360 117.144 1.00 64.78 1278 ARG A CA 1
ATOM 19297 C C . ARG A 1 1315 ? 90.522 83.916 115.839 1.00 64.78 1278 ARG A C 1
ATOM 19298 O O . ARG A 1 1315 ? 90.048 85.054 115.788 1.00 64.78 1278 ARG A O 1
ATOM 19319 N N . GLN A 1 1316 ? 90.581 83.130 114.769 1.00 62.97 1279 GLN A N 1
ATOM 19320 C CA . GLN A 1 1316 ? 90.276 83.637 113.439 1.00 62.97 1279 GLN A CA 1
ATOM 19321 C C . GLN A 1 1316 ? 88.804 83.991 113.292 1.00 62.97 1279 GLN A C 1
ATOM 19322 O O . GLN A 1 1316 ? 88.401 84.563 112.276 1.00 62.97 1279 GLN A O 1
ATOM 19336 N N . VAL A 1 1317 ? 87.989 83.648 114.284 1.00 65.39 1280 VAL A N 1
ATOM 19337 C CA . VAL A 1 1317 ? 86.567 83.959 114.238 1.00 65.39 1280 VAL A CA 1
ATOM 19338 C C . VAL A 1 1317 ? 86.356 85.442 114.521 1.00 65.39 1280 VAL A C 1
ATOM 19339 O O . VAL A 1 1317 ? 85.355 86.026 114.096 1.00 65.39 1280 VAL A O 1
ATOM 19352 N N . LEU A 1 1318 ? 87.295 86.063 115.235 1.00 63.80 1281 LEU A N 1
ATOM 19353 C CA . LEU A 1 1318 ? 87.221 87.473 115.589 1.00 63.80 1281 LEU A CA 1
ATOM 19354 C C . LEU A 1 1318 ? 88.119 88.294 114.679 1.00 63.80 1281 LEU A C 1
ATOM 19355 O O . LEU A 1 1318 ? 89.270 87.926 114.435 1.00 63.80 1281 LEU A O 1
ATOM 19371 N N . THR A 1 1319 ? 87.603 89.426 114.212 1.00 62.67 1282 THR A N 1
ATOM 19372 C CA . THR A 1 1319 ? 88.396 90.343 113.404 1.00 62.67 1282 THR A CA 1
ATOM 19373 C C . THR A 1 1319 ? 89.453 90.987 114.291 1.00 62.67 1282 THR A C 1
ATOM 19374 O O . THR A 1 1319 ? 89.282 91.060 115.508 1.00 62.67 1282 THR A O 1
ATOM 19385 N N . LYS A 1 1320 ? 90.552 91.434 113.693 1.00 63.37 1283 LYS A N 1
ATOM 19386 C CA . LYS A 1 1320 ? 91.671 91.945 114.474 1.00 63.37 1283 LYS A CA 1
ATOM 19387 C C . LYS A 1 1320 ? 91.251 93.142 115.315 1.00 63.37 1283 LYS A C 1
ATOM 19388 O O . LYS A 1 1320 ? 91.859 93.422 116.350 1.00 63.37 1283 LYS A O 1
ATOM 19407 N N . LYS A 1 1321 ? 90.212 93.850 114.884 1.00 62.16 1284 LYS A N 1
ATOM 19408 C CA . LYS A 1 1321 ? 89.704 94.987 115.638 1.00 62.16 1284 LYS A CA 1
ATOM 19409 C C . LYS A 1 1321 ? 88.719 94.513 116.695 1.00 62.16 1284 LYS A C 1
ATOM 19410 O O . LYS A 1 1321 ? 87.919 95.297 117.208 1.00 62.16 1284 LYS A O 1
ATOM 19429 N N . GLN A 1 1322 ? 88.756 93.221 117.001 1.00 62.37 1285 GLN A N 1
ATOM 19430 C CA . GLN A 1 1322 ? 87.997 92.646 118.098 1.00 62.37 1285 GLN A CA 1
ATOM 19431 C C . GLN A 1 1322 ? 88.987 91.997 119.045 1.00 62.37 1285 GLN A C 1
ATOM 19432 O O . GLN A 1 1322 ? 88.776 91.959 120.257 1.00 62.37 1285 GLN A O 1
ATOM 19446 N N . ARG A 1 1323 ? 90.083 91.499 118.485 1.00 62.39 1286 ARG A N 1
ATOM 19447 C CA . ARG A 1 1323 ? 91.083 90.759 119.232 1.00 62.39 1286 ARG A CA 1
ATOM 19448 C C . ARG A 1 1323 ? 91.948 91.647 120.105 1.00 62.39 1286 ARG A C 1
ATOM 19449 O O . ARG A 1 1323 ? 92.448 91.175 121.128 1.00 62.39 1286 ARG A O 1
ATOM 19470 N N . ASP A 1 1324 ? 92.158 92.900 119.722 1.00 61.53 1287 ASP A N 1
ATOM 19471 C CA . ASP A 1 1324 ? 92.906 93.845 120.537 1.00 61.53 1287 ASP A CA 1
ATOM 19472 C C . ASP A 1 1324 ? 92.003 94.708 121.403 1.00 61.53 1287 ASP A C 1
ATOM 19473 O O . ASP A 1 1324 ? 92.502 95.400 122.290 1.00 61.53 1287 ASP A O 1
ATOM 19482 N N . GLN A 1 1325 ? 90.694 94.690 121.164 1.00 60.17 1288 GLN A N 1
ATOM 19483 C CA . GLN A 1 1325 ? 89.724 95.195 122.121 1.00 60.17 1288 GLN A CA 1
ATOM 19484 C C . GLN A 1 1325 ? 89.543 94.263 123.305 1.00 60.17 1288 GLN A C 1
ATOM 19485 O O . GLN A 1 1325 ? 89.099 94.712 124.361 1.00 60.17 1288 GLN A O 1
ATOM 19499 N N . ILE A 1 1326 ? 89.849 92.980 123.145 1.00 60.96 1289 ILE A N 1
ATOM 19500 C CA . ILE A 1 1326 ? 89.879 92.038 124.249 1.00 60.96 1289 ILE A CA 1
ATOM 19501 C C . ILE A 1 1326 ? 91.174 92.157 125.034 1.00 60.96 1289 ILE A C 1
ATOM 19502 O O . ILE A 1 1326 ? 91.160 92.133 126.263 1.00 60.96 1289 ILE A O 1
ATOM 19518 N N . ASP A 1 1327 ? 92.302 92.264 124.339 1.00 59.87 1290 ASP A N 1
ATOM 19519 C CA . ASP A 1 1327 ? 93.575 92.435 125.020 1.00 59.87 1290 ASP A CA 1
ATOM 19520 C C . ASP A 1 1327 ? 93.660 93.758 125.767 1.00 59.87 1290 ASP A C 1
ATOM 19521 O O . ASP A 1 1327 ? 94.482 93.884 126.675 1.00 59.87 1290 ASP A O 1
ATOM 19530 N N . LEU A 1 1328 ? 92.841 94.744 125.406 1.00 55.98 1291 LEU A N 1
ATOM 19531 C CA . LEU A 1 1328 ? 92.751 95.971 126.189 1.00 55.98 1291 LEU A CA 1
ATOM 19532 C C . LEU A 1 1328 ? 91.923 95.748 127.446 1.00 55.98 1291 LEU A C 1
ATOM 19533 O O . LEU A 1 1328 ? 92.371 96.035 128.559 1.00 55.98 1291 LEU A O 1
ATOM 19549 N N . LEU A 1 1329 ? 90.703 95.234 127.282 1.00 58.57 1292 LEU A N 1
ATOM 19550 C CA . LEU A 1 1329 ? 89.858 94.924 128.424 1.00 58.57 1292 LEU A CA 1
ATOM 19551 C C . LEU A 1 1329 ? 90.499 93.922 129.358 1.00 58.57 1292 LEU A C 1
ATOM 19552 O O . LEU A 1 1329 ? 90.241 93.960 130.562 1.00 58.57 1292 LEU A O 1
ATOM 19568 N N . ALA A 1 1330 ? 91.297 92.999 128.835 1.00 59.43 1293 ALA A N 1
ATOM 19569 C CA . ALA A 1 1330 ? 92.029 92.092 129.704 1.00 59.43 1293 ALA A CA 1
ATOM 19570 C C . ALA A 1 1330 ? 93.119 92.828 130.462 1.00 59.43 1293 ALA A C 1
ATOM 19571 O O . ALA A 1 1330 ? 93.361 92.548 131.641 1.00 59.43 1293 ALA A O 1
ATOM 19578 N N . LYS A 1 1331 ? 93.775 93.783 129.810 1.00 57.03 1294 LYS A N 1
ATOM 19579 C CA . LYS A 1 1331 ? 94.766 94.590 130.505 1.00 57.03 1294 LYS A CA 1
ATOM 19580 C C . LYS A 1 1331 ? 94.135 95.403 131.624 1.00 57.03 1294 LYS A C 1
ATOM 19581 O O . LYS A 1 1331 ? 94.763 95.615 132.662 1.00 57.03 1294 LYS A O 1
ATOM 19600 N N . LEU A 1 1332 ? 92.909 95.883 131.431 1.00 55.58 1295 LEU A N 1
ATOM 19601 C CA . LEU A 1 1332 ? 92.193 96.567 132.500 1.00 55.58 1295 LEU A CA 1
ATOM 19602 C C . LEU A 1 1332 ? 91.762 95.627 133.613 1.00 55.58 1295 LEU A C 1
ATOM 19603 O O . LEU A 1 1332 ? 91.817 96.014 134.780 1.00 55.58 1295 LEU A O 1
ATOM 19619 N N . ASP A 1 1333 ? 91.332 94.412 133.285 1.00 57.70 1296 ASP A N 1
ATOM 19620 C CA . ASP A 1 1333 ? 91.160 93.382 134.300 1.00 57.70 1296 ASP A CA 1
ATOM 19621 C C . ASP A 1 1333 ? 92.421 93.246 135.132 1.00 57.70 1296 ASP A C 1
ATOM 19622 O O . ASP A 1 1333 ? 92.348 93.070 136.347 1.00 57.70 1296 ASP A O 1
ATOM 19631 N N . TRP A 1 1334 ? 93.581 93.338 134.486 1.00 54.73 1297 TRP A N 1
ATOM 19632 C CA . TRP A 1 1334 ? 94.852 93.180 135.182 1.00 54.73 1297 TRP A CA 1
ATOM 19633 C C . TRP A 1 1334 ? 95.159 94.379 136.075 1.00 54.73 1297 TRP A C 1
ATOM 19634 O O . TRP A 1 1334 ? 95.405 94.228 137.276 1.00 54.73 1297 TRP A O 1
ATOM 19655 N N . VAL A 1 1335 ? 95.147 95.583 135.501 1.00 55.07 1298 VAL A N 1
ATOM 19656 C CA . VAL A 1 1335 ? 95.633 96.766 136.208 1.00 55.07 1298 VAL A CA 1
ATOM 19657 C C . VAL A 1 1335 ? 94.678 97.152 137.330 1.00 55.07 1298 VAL A C 1
ATOM 19658 O O . VAL A 1 1335 ? 95.099 97.477 138.445 1.00 55.07 1298 VAL A O 1
ATOM 19671 N N . TYR A 1 1336 ? 93.379 97.120 137.049 1.00 56.12 1299 TYR A N 1
ATOM 19672 C CA . TYR A 1 1336 ? 92.382 97.691 137.946 1.00 56.12 1299 TYR A CA 1
ATOM 19673 C C . TYR A 1 1336 ? 91.482 96.651 138.589 1.00 56.12 1299 TYR A C 1
ATOM 19674 O O . TYR A 1 1336 ? 90.314 96.923 138.860 1.00 56.12 1299 TYR A O 1
ATOM 19692 N N . ALA A 1 1337 ? 92.012 95.465 138.859 1.00 58.39 1300 ALA A N 1
ATOM 19693 C CA . ALA A 1 1337 ? 91.203 94.450 139.513 1.00 58.39 1300 ALA A CA 1
ATOM 19694 C C . ALA A 1 1337 ? 90.856 94.846 140.938 1.00 58.39 1300 ALA A C 1
ATOM 19695 O O . ALA A 1 1337 ? 89.864 94.358 141.489 1.00 58.39 1300 ALA A O 1
ATOM 19702 N N . SER A 1 1338 ? 91.650 95.720 141.551 1.00 58.96 1301 SER A N 1
ATOM 19703 C CA . SER A 1 1338 ? 91.500 96.056 142.961 1.00 58.96 1301 SER A CA 1
ATOM 19704 C C . SER A 1 1338 ? 90.526 97.198 143.216 1.00 58.96 1301 SER A C 1
ATOM 19705 O O . SER A 1 1338 ? 90.216 97.470 144.377 1.00 58.96 1301 SER A O 1
ATOM 19713 N N . ILE A 1 1339 ? 90.020 97.865 142.184 1.00 59.24 1302 ILE A N 1
ATOM 19714 C CA . ILE A 1 1339 ? 89.097 98.956 142.447 1.00 59.24 1302 ILE A CA 1
ATOM 19715 C C . ILE A 1 1339 ? 87.789 98.402 142.998 1.00 59.24 1302 ILE A C 1
ATOM 19716 O O . ILE A 1 1339 ? 87.380 97.277 142.708 1.00 59.24 1302 ILE A O 1
ATOM 19732 N N . ASP A 1 1340 ? 87.113 99.224 143.799 1.00 62.01 1303 ASP A N 1
ATOM 19733 C CA . ASP A 1 1340 ? 85.949 98.753 144.535 1.00 62.01 1303 ASP A CA 1
ATOM 19734 C C . ASP A 1 1340 ? 84.790 98.410 143.620 1.00 62.01 1303 ASP A C 1
ATOM 19735 O O . ASP A 1 1340 ? 83.822 97.790 144.068 1.00 62.01 1303 ASP A O 1
ATOM 19744 N N . ASN A 1 1341 ? 84.874 98.784 142.351 1.00 61.18 1304 ASN A N 1
ATOM 19745 C CA . ASN A 1 1341 ? 83.732 98.826 141.453 1.00 61.18 1304 ASN A CA 1
ATOM 19746 C C . ASN A 1 1341 ? 83.965 97.903 140.267 1.00 61.18 1304 ASN A C 1
ATOM 19747 O O . ASN A 1 1341 ? 83.303 98.012 139.232 1.00 61.18 1304 ASN A O 1
ATOM 19757 N N . LYS A 1 1342 ? 84.923 96.983 140.402 1.00 60.81 1305 LYS A N 1
ATOM 19758 C CA . LYS A 1 1342 ? 85.441 96.279 139.235 1.00 60.81 1305 LYS A CA 1
ATOM 19759 C C . LYS A 1 1342 ? 84.362 95.468 138.535 1.00 60.81 1305 LYS A C 1
ATOM 19760 O O . LYS A 1 1342 ? 84.291 95.457 137.303 1.00 60.81 1305 LYS A O 1
ATOM 19779 N N . ASP A 1 1343 ? 83.525 94.760 139.289 1.00 62.73 1306 ASP A N 1
ATOM 19780 C CA . ASP A 1 1343 ? 82.503 93.958 138.631 1.00 62.73 1306 ASP A CA 1
ATOM 19781 C C . ASP A 1 1343 ? 81.656 94.825 137.712 1.00 62.73 1306 ASP A C 1
ATOM 19782 O O . ASP A 1 1343 ? 81.552 94.546 136.515 1.00 62.73 1306 ASP A O 1
ATOM 19791 N N . GLU A 1 1344 ? 81.108 95.926 138.233 1.00 62.30 1307 GLU A N 1
ATOM 19792 C CA . GLU A 1 1344 ? 80.371 96.859 137.384 1.00 62.30 1307 GLU A CA 1
ATOM 19793 C C . GLU A 1 1344 ? 81.274 97.478 136.332 1.00 62.30 1307 GLU A C 1
ATOM 19794 O O . GLU A 1 1344 ? 80.847 97.698 135.195 1.00 62.30 1307 GLU A O 1
ATOM 19806 N N . PHE A 1 1345 ? 82.521 97.778 136.698 1.00 60.15 1308 PHE A N 1
ATOM 19807 C CA . PHE A 1 1345 ? 83.433 98.425 135.762 1.00 60.15 1308 PHE A CA 1
ATOM 19808 C C . PHE A 1 1345 ? 83.557 97.615 134.485 1.00 60.15 1308 PHE A C 1
ATOM 19809 O O . PHE A 1 1345 ? 83.154 98.071 133.408 1.00 60.15 1308 PHE A O 1
ATOM 19826 N N . MET A 1 1346 ? 84.072 96.389 134.591 1.00 60.29 1309 MET A N 1
ATOM 19827 C CA . MET A 1 1346 ? 84.265 95.580 133.399 1.00 60.29 1309 MET A CA 1
ATOM 19828 C C . MET A 1 1346 ? 82.965 94.978 132.892 1.00 60.29 1309 MET A C 1
ATOM 19829 O O . MET A 1 1346 ? 82.921 94.508 131.757 1.00 60.29 1309 MET A O 1
ATOM 19843 N N . GLU A 1 1347 ? 81.885 95.031 133.671 1.00 63.05 1310 GLU A N 1
ATOM 19844 C CA . GLU A 1 1347 ? 80.587 94.643 133.137 1.00 63.05 1310 GLU A CA 1
ATOM 19845 C C . GLU A 1 1347 ? 80.082 95.672 132.132 1.00 63.05 1310 GLU A C 1
ATOM 19846 O O . GLU A 1 1347 ? 79.774 95.337 130.986 1.00 63.05 1310 GLU A O 1
ATOM 19858 N N . GLU A 1 1348 ? 79.983 96.933 132.543 1.00 61.99 1311 GLU A N 1
ATOM 19859 C CA . GLU A 1 1348 ? 79.577 97.977 131.609 1.00 61.99 1311 GLU A CA 1
ATOM 19860 C C . GLU A 1 1348 ? 80.594 98.196 130.509 1.00 61.99 1311 GLU A C 1
ATOM 19861 O O . GLU A 1 1348 ? 80.201 98.523 129.386 1.00 61.99 1311 GLU A O 1
ATOM 19873 N N . LEU A 1 1349 ? 81.883 98.034 130.803 1.00 58.98 1312 LEU A N 1
ATOM 19874 C CA . LEU A 1 1349 ? 82.936 98.243 129.829 1.00 58.98 1312 LEU A CA 1
ATOM 19875 C C . LEU A 1 1349 ? 83.101 97.079 128.869 1.00 58.98 1312 LEU A C 1
ATOM 19876 O O . LEU A 1 1349 ? 83.675 97.266 127.795 1.00 58.98 1312 LEU A O 1
ATOM 19892 N N . SER A 1 1350 ? 82.618 95.889 129.224 1.00 60.99 1313 SER A N 1
ATOM 19893 C CA . SER A 1 1350 ? 82.611 94.743 128.328 1.00 60.99 1313 SER A CA 1
ATOM 19894 C C . SER A 1 1350 ? 81.362 94.660 127.471 1.00 60.99 1313 SER A C 1
ATOM 19895 O O . SER A 1 1350 ? 81.469 94.340 126.292 1.00 60.99 1313 SER A O 1
ATOM 19903 N N . ILE A 1 1351 ? 80.181 94.933 128.033 1.00 62.56 1314 ILE A N 1
ATOM 19904 C CA . ILE A 1 1351 ? 78.966 95.028 127.226 1.00 62.56 1314 ILE A CA 1
ATOM 19905 C C . ILE A 1 1351 ? 78.977 96.215 126.281 1.00 62.56 1314 ILE A C 1
ATOM 19906 O O . ILE A 1 1351 ? 78.440 96.115 125.173 1.00 62.56 1314 ILE A O 1
ATOM 19922 N N . GLY A 1 1352 ? 79.538 97.342 126.696 1.00 61.21 1315 GLY A N 1
ATOM 19923 C CA . GLY A 1 1352 ? 79.519 98.533 125.881 1.00 61.21 1315 GLY A CA 1
ATOM 19924 C C . GLY A 1 1352 ? 80.331 98.381 124.618 1.00 61.21 1315 GLY A C 1
ATOM 19925 O O . GLY A 1 1352 ? 79.895 98.790 123.540 1.00 61.21 1315 GLY A O 1
ATOM 19929 N N . THR A 1 1353 ? 81.513 97.783 124.735 1.00 60.79 1316 THR A N 1
ATOM 19930 C CA . THR A 1 1353 ? 82.420 97.668 123.599 1.00 60.79 1316 THR A CA 1
ATOM 19931 C C . THR A 1 1353 ? 82.238 96.343 122.862 1.00 60.79 1316 THR A C 1
ATOM 19932 O O . THR A 1 1353 ? 81.939 96.327 121.664 1.00 60.79 1316 THR A O 1
ATOM 19943 N N . LEU A 1 1354 ? 82.415 95.225 123.575 1.00 62.10 1317 LEU A N 1
ATOM 19944 C CA . LEU A 1 1354 ? 82.398 93.914 122.936 1.00 62.10 1317 LEU A CA 1
ATOM 19945 C C . LEU A 1 1354 ? 80.982 93.456 122.618 1.00 62.10 1317 LEU A C 1
ATOM 19946 O O . LEU A 1 1354 ? 80.743 92.852 121.568 1.00 62.10 1317 LEU A O 1
ATOM 19962 N N . GLY A 1 1355 ? 80.033 93.732 123.498 1.00 62.78 1318 GLY A N 1
ATOM 19963 C CA . GLY A 1 1355 ? 78.691 93.216 123.365 1.00 62.78 1318 GLY A CA 1
ATOM 19964 C C . GLY A 1 1355 ? 78.440 91.948 124.145 1.00 62.78 1318 GLY A C 1
ATOM 19965 O O . GLY A 1 1355 ? 77.279 91.571 124.319 1.00 62.78 1318 GLY A O 1
ATOM 19969 N N . LEU A 1 1356 ? 79.495 91.285 124.619 1.00 64.37 1319 LEU A N 1
ATOM 19970 C CA . LEU A 1 1356 ? 79.369 90.129 125.496 1.00 64.37 1319 LEU A CA 1
ATOM 19971 C C . LEU A 1 1356 ? 79.070 90.639 126.892 1.00 64.37 1319 LEU A C 1
ATOM 19972 O O . LEU A 1 1356 ? 78.917 91.846 127.066 1.00 64.37 1319 LEU A O 1
ATOM 19988 N N . THR A 1 1357 ? 78.967 89.767 127.892 1.00 64.74 1320 THR A N 1
ATOM 19989 C CA . THR A 1 1357 ? 78.758 90.280 129.240 1.00 64.74 1320 THR A CA 1
ATOM 19990 C C . THR A 1 1357 ? 79.715 89.689 130.258 1.00 64.74 1320 THR A C 1
ATOM 19991 O O . THR A 1 1357 ? 79.315 88.859 131.073 1.00 64.74 1320 THR A O 1
ATOM 20002 N N . TYR A 1 1358 ? 80.976 90.100 130.211 1.00 64.32 1321 TYR A N 1
ATOM 20003 C CA . TYR A 1 1358 ? 81.970 89.954 131.272 1.00 64.32 1321 TYR A CA 1
ATOM 20004 C C . TYR A 1 1358 ? 82.086 88.565 131.895 1.00 64.32 1321 TYR A C 1
ATOM 20005 O O . TYR A 1 1358 ? 83.000 88.322 132.687 1.00 64.32 1321 TYR A O 1
ATOM 20023 N N . GLU A 1 1359 ? 81.216 87.628 131.537 1.00 65.89 1322 GLU A N 1
ATOM 20024 C CA . GLU A 1 1359 ? 81.452 86.243 131.903 1.00 65.89 1322 GLU A CA 1
ATOM 20025 C C . GLU A 1 1359 ? 81.590 85.407 130.656 1.00 65.89 1322 GLU A C 1
ATOM 20026 O O . GLU A 1 1359 ? 82.345 84.433 130.648 1.00 65.89 1322 GLU A O 1
ATOM 20038 N N . LYS A 1 1360 ? 80.886 85.789 129.602 1.00 65.80 1323 LYS A N 1
ATOM 20039 C CA . LYS A 1 1360 ? 81.162 85.307 128.269 1.00 65.80 1323 LYS A CA 1
ATOM 20040 C C . LYS A 1 1360 ? 82.415 85.932 127.685 1.00 65.80 1323 LYS A C 1
ATOM 20041 O O . LYS A 1 1360 ? 82.966 85.388 126.727 1.00 65.80 1323 LYS A O 1
ATOM 20060 N N . ALA A 1 1361 ? 82.881 87.049 128.243 1.00 63.96 1324 ALA A N 1
ATOM 20061 C CA . ALA A 1 1361 ? 84.072 87.745 127.772 1.00 63.96 1324 ALA A CA 1
ATOM 20062 C C . ALA A 1 1361 ? 85.304 87.404 128.596 1.00 63.96 1324 ALA A C 1
ATOM 20063 O O . ALA A 1 1361 ? 86.419 87.403 128.078 1.00 63.96 1324 ALA A O 1
ATOM 20070 N N . LYS A 1 1362 ? 85.125 87.122 129.878 1.00 65.17 1325 LYS A N 1
ATOM 20071 C CA . LYS A 1 1362 ? 86.238 86.743 130.731 1.00 65.17 1325 LYS A CA 1
ATOM 20072 C C . LYS A 1 1362 ? 86.896 85.480 130.189 1.00 65.17 1325 LYS A C 1
ATOM 20073 O O . LYS A 1 1362 ? 88.079 85.224 130.427 1.00 65.17 1325 LYS A O 1
ATOM 20092 N N . LYS A 1 1363 ? 86.128 84.689 129.444 1.00 65.95 1326 LYS A N 1
ATOM 20093 C CA . LYS A 1 1363 ? 86.653 83.449 128.887 1.00 65.95 1326 LYS A CA 1
ATOM 20094 C C . LYS A 1 1363 ? 87.761 83.718 127.878 1.00 65.95 1326 LYS A C 1
ATOM 20095 O O . LYS A 1 1363 ? 88.703 82.927 127.755 1.00 65.95 1326 LYS A O 1
ATOM 20114 N N . LEU A 1 1364 ? 87.657 84.820 127.134 1.00 63.76 1327 LEU A N 1
ATOM 20115 C CA . LEU A 1 1364 ? 88.630 85.135 126.096 1.00 63.76 1327 LEU A CA 1
ATOM 20116 C C . LEU A 1 1364 ? 89.787 85.983 126.599 1.00 63.76 1327 LEU A C 1
ATOM 20117 O O . LEU A 1 1364 ? 90.821 86.051 125.930 1.00 63.76 1327 LEU A O 1
ATOM 20133 N N . PHE A 1 1365 ? 89.642 86.617 127.748 1.00 62.16 1328 PHE A N 1
ATOM 20134 C CA . PHE A 1 1365 ? 90.686 87.487 128.260 1.00 62.16 1328 PHE A CA 1
ATOM 20135 C C . PHE A 1 1365 ? 91.934 86.675 128.562 1.00 62.16 1328 PHE A C 1
ATOM 20136 O O . PHE A 1 1365 ? 91.851 85.691 129.301 1.00 62.16 1328 PHE A O 1
ATOM 20153 N N . PRO A 1 1366 ? 93.097 87.042 128.030 1.00 61.32 1329 PRO A N 1
ATOM 20154 C CA . PRO A 1 1366 ? 94.337 86.449 128.536 1.00 61.32 1329 PRO A CA 1
ATOM 20155 C C . PRO A 1 1366 ? 94.510 86.774 130.005 1.00 61.32 1329 PRO A C 1
ATOM 20156 O O . PRO A 1 1366 ? 94.220 87.883 130.451 1.00 61.32 1329 PRO A O 1
ATOM 20167 N N . GLN A 1 1367 ? 94.985 85.795 130.757 1.00 62.88 1330 GLN A N 1
ATOM 20168 C CA . GLN A 1 1367 ? 95.152 85.930 132.194 1.00 62.88 1330 GLN A CA 1
ATOM 20169 C C . GLN A 1 1367 ? 96.616 86.191 132.502 1.00 62.88 1330 GLN A C 1
ATOM 20170 O O . GLN A 1 1367 ? 97.478 85.362 132.204 1.00 62.88 1330 GLN A O 1
ATOM 20184 N N . TYR A 1 1368 ? 96.889 87.332 133.113 1.00 59.35 1331 TYR A N 1
ATOM 20185 C CA . TYR A 1 1368 ? 98.245 87.822 133.283 1.00 59.35 1331 TYR A CA 1
ATOM 20186 C C . TYR A 1 1368 ? 98.853 87.161 134.506 1.00 59.35 1331 TYR A C 1
ATOM 20187 O O . TYR A 1 1368 ? 98.298 87.236 135.605 1.00 59.35 1331 TYR A O 1
ATOM 20205 N N . LEU A 1 1369 ? 99.975 86.484 134.299 1.00 63.89 1332 LEU A N 1
ATOM 20206 C CA . LEU A 1 1369 ? 100.740 85.910 135.388 1.00 63.89 1332 LEU A CA 1
ATOM 20207 C C . LEU A 1 1369 ? 101.686 86.920 136.010 1.00 63.89 1332 LEU A C 1
ATOM 20208 O O . LEU A 1 1369 ? 102.244 86.652 137.079 1.00 63.89 1332 LEU A O 1
ATOM 20224 N N . SER A 1 1370 ? 101.875 88.066 135.367 1.00 60.82 1333 SER A N 1
ATOM 20225 C CA . SER A 1 1370 ? 102.748 89.097 135.893 1.00 60.82 1333 SER A CA 1
ATOM 20226 C C . SER A 1 1370 ? 102.020 89.886 136.968 1.00 60.82 1333 SER A C 1
ATOM 20227 O O . SER A 1 1370 ? 100.919 90.397 136.747 1.00 60.82 1333 SER A O 1
ATOM 20235 N N . VAL A 1 1371 ? 102.638 89.971 138.144 1.00 58.78 1334 VAL A N 1
ATOM 20236 C CA . VAL A 1 1371 ? 102.036 90.692 139.259 1.00 58.78 1334 VAL A CA 1
ATOM 20237 C C . VAL A 1 1371 ? 102.088 92.197 139.024 1.00 58.78 1334 VAL A C 1
ATOM 20238 O O . VAL A 1 1371 ? 101.111 92.912 139.269 1.00 58.78 1334 VAL A O 1
ATOM 20251 N N . ASN A 1 1372 ? 103.225 92.696 138.542 1.00 56.96 1335 ASN A N 1
ATOM 20252 C CA . ASN A 1 1372 ? 103.476 94.132 138.449 1.00 56.96 1335 ASN A CA 1
ATOM 20253 C C . ASN A 1 1372 ? 103.155 94.624 137.047 1.00 56.96 1335 ASN A C 1
ATOM 20254 O O . ASN A 1 1372 ? 103.880 94.343 136.096 1.00 56.96 1335 ASN A O 1
ATOM 20263 N N . TYR A 1 1373 ? 102.065 95.370 136.927 1.00 55.13 1336 TYR A N 1
ATOM 20264 C CA . TYR A 1 1373 ? 101.758 96.080 135.694 1.00 55.13 1336 TYR A CA 1
ATOM 20265 C C . TYR A 1 1373 ? 102.589 97.337 135.543 1.00 55.13 1336 TYR A C 1
ATOM 20266 O O . TYR A 1 1373 ? 102.820 97.772 134.415 1.00 55.13 1336 TYR A O 1
ATOM 20284 N N . LEU A 1 1374 ? 103.026 97.935 136.649 1.00 54.10 1337 LEU A N 1
ATOM 20285 C CA . LEU A 1 1374 ? 103.890 99.103 136.564 1.00 54.10 1337 LEU A CA 1
ATOM 20286 C C . LEU A 1 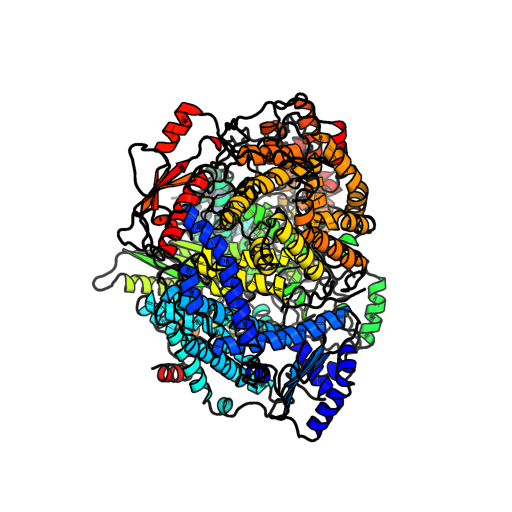1374 ? 105.140 98.795 135.758 1.00 54.10 1337 LEU A C 1
ATOM 20287 O O . LEU A 1 1374 ? 105.642 99.648 135.023 1.00 54.10 1337 LEU A O 1
ATOM 20303 N N . HIS A 1 1375 ? 105.647 97.574 135.876 1.00 56.60 1338 HIS A N 1
ATOM 20304 C CA . HIS A 1 1375 ? 106.868 97.152 135.213 1.00 56.60 1338 HIS A CA 1
ATOM 20305 C C . HIS A 1 1375 ? 106.628 96.529 133.850 1.00 56.60 1338 HIS A C 1
ATOM 20306 O O . HIS A 1 1375 ? 107.549 96.510 133.032 1.00 56.60 1338 HIS A O 1
ATOM 20320 N N . ARG A 1 1376 ? 105.428 96.017 133.588 1.00 58.56 1339 ARG A N 1
ATOM 20321 C CA . ARG A 1 1376 ? 105.203 95.111 132.475 1.00 58.56 1339 ARG A CA 1
ATOM 20322 C C . ARG A 1 1376 ? 104.057 95.505 131.565 1.00 58.56 1339 ARG A C 1
ATOM 20323 O O . ARG A 1 1376 ? 103.879 94.866 130.526 1.00 58.56 1339 ARG A O 1
ATOM 20344 N N . LEU A 1 1377 ? 103.275 96.513 131.911 1.00 54.76 1340 LEU A N 1
ATOM 20345 C CA . LEU A 1 1377 ? 102.199 96.918 131.030 1.00 54.76 1340 LEU A CA 1
ATOM 20346 C C . LEU A 1 1377 ? 102.777 97.365 129.701 1.00 54.76 1340 LEU A C 1
ATOM 20347 O O . LEU A 1 1377 ? 103.692 98.187 129.657 1.00 54.76 1340 LEU A O 1
ATOM 20363 N N . THR A 1 1378 ? 102.253 96.811 128.618 1.00 55.87 1341 THR A N 1
ATOM 20364 C CA . THR A 1 1378 ? 102.570 97.279 127.282 1.00 55.87 1341 THR A CA 1
ATOM 20365 C C . THR A 1 1378 ? 101.402 98.111 126.791 1.00 55.87 1341 THR A C 1
ATOM 20366 O O . THR A 1 1378 ? 100.264 97.639 126.772 1.00 55.87 1341 THR A O 1
ATOM 20376 N N . VAL A 1 1379 ? 101.684 99.350 126.398 1.00 51.58 1342 VAL A N 1
ATOM 20377 C CA . VAL A 1 1379 ? 100.646 100.266 125.956 1.00 51.58 1342 VAL A CA 1
ATOM 20378 C C . VAL A 1 1379 ? 101.294 101.277 125.030 1.00 51.58 1342 VAL A C 1
ATOM 20379 O O . VAL A 1 1379 ? 102.508 101.485 125.080 1.00 51.58 1342 VAL A O 1
ATOM 20392 N N . SER A 1 1380 ? 100.488 101.885 124.166 1.00 51.78 1343 SER A N 1
ATOM 20393 C CA . SER A 1 1380 ? 100.965 102.857 123.192 1.00 51.78 1343 SER A CA 1
ATOM 20394 C C . SER A 1 1380 ? 102.014 103.792 123.773 1.00 51.78 1343 SER A C 1
ATOM 20395 O O . SER A 1 1380 ? 103.028 104.069 123.131 1.00 51.78 1343 SER A O 1
ATOM 20403 N N . SER A 1 1381 ? 101.787 104.260 124.997 1.00 50.87 1344 SER A N 1
ATOM 20404 C CA . SER A 1 1381 ? 102.543 105.354 125.591 1.00 50.87 1344 SER A CA 1
ATOM 20405 C C . SER A 1 1381 ? 103.882 104.939 126.164 1.00 50.87 1344 SER A C 1
ATOM 20406 O O . SER A 1 1381 ? 104.602 105.809 126.656 1.00 50.87 1344 SER A O 1
ATOM 20414 N N . ARG A 1 1382 ? 104.236 103.661 126.139 1.00 51.04 1345 ARG A N 1
ATOM 20415 C CA . ARG A 1 1382 ? 105.428 103.176 126.805 1.00 51.04 1345 ARG A CA 1
ATOM 20416 C C . ARG A 1 1382 ? 106.421 102.624 125.789 1.00 51.04 1345 ARG A C 1
ATOM 20417 O O . ARG A 1 1382 ? 106.004 101.981 124.818 1.00 51.04 1345 ARG A O 1
ATOM 20438 N N . PRO A 1 1383 ? 107.724 102.843 125.967 1.00 50.97 1346 PRO A N 1
ATOM 20439 C CA . PRO A 1 1383 ? 108.696 102.300 125.010 1.00 50.97 1346 PRO A CA 1
ATOM 20440 C C . PRO A 1 1383 ? 108.611 100.785 124.902 1.00 50.97 1346 PRO A C 1
ATOM 20441 O O . PRO A 1 1383 ? 108.556 100.073 125.906 1.00 50.97 1346 PRO A O 1
ATOM 20452 N N . CYS A 1 1384 ? 108.631 100.289 123.664 1.00 55.99 1347 CYS A N 1
ATOM 20453 C CA . CYS A 1 1384 ? 108.665 98.848 123.441 1.00 55.99 1347 CYS A CA 1
ATOM 20454 C C . CYS A 1 1384 ? 110.075 98.294 123.590 1.00 55.99 1347 CYS A C 1
ATOM 20455 O O . CYS A 1 1384 ? 110.255 97.148 124.009 1.00 55.99 1347 CYS A O 1
ATOM 20463 N N . GLU A 1 1385 ? 111.084 99.091 123.264 1.00 52.95 1348 GLU A N 1
ATOM 20464 C CA . GLU A 1 1385 ? 112.467 98.650 123.319 1.00 52.95 1348 GLU A CA 1
ATOM 20465 C C . GLU A 1 1385 ? 113.347 99.829 123.712 1.00 52.95 1348 GLU A C 1
ATOM 20466 O O . GLU A 1 1385 ? 112.907 100.976 123.683 1.00 52.95 1348 GLU A O 1
ATOM 20478 N N . PHE A 1 1386 ? 114.581 99.537 124.116 1.00 50.77 1349 PHE A N 1
ATOM 20479 C CA . PHE A 1 1386 ? 115.480 100.524 124.721 1.00 50.77 1349 PHE A CA 1
ATOM 20480 C C . PHE A 1 1386 ? 116.868 100.447 124.096 1.00 50.77 1349 PHE A C 1
ATOM 20481 O O . PHE A 1 1386 ? 117.836 100.039 124.742 1.00 50.77 1349 PHE A O 1
ATOM 20498 N N . PRO A 1 1387 ? 117.002 100.864 122.839 1.00 48.61 1350 PRO A N 1
ATOM 20499 C CA . PRO A 1 1387 ? 118.281 100.727 122.141 1.00 48.61 1350 PRO A CA 1
ATOM 20500 C C . PRO A 1 1387 ? 119.295 101.761 122.597 1.00 48.61 1350 PRO A C 1
ATOM 20501 O O . PRO A 1 1387 ? 118.951 102.768 123.213 1.00 48.61 1350 PRO A O 1
ATOM 20512 N N . ALA A 1 1388 ? 120.557 101.505 122.280 1.00 47.27 1351 ALA A N 1
ATOM 20513 C CA . ALA A 1 1388 ? 121.612 102.471 122.530 1.00 47.27 1351 ALA A CA 1
ATOM 20514 C C . ALA A 1 1388 ? 121.683 103.475 121.386 1.00 47.27 1351 ALA A C 1
ATOM 20515 O O . ALA A 1 1388 ? 121.077 103.285 120.331 1.00 47.27 1351 ALA A O 1
ATOM 20522 N N . SER A 1 1389 ? 122.398 104.576 121.613 1.00 47.56 1352 SER A N 1
ATOM 20523 C CA . SER A 1 1389 ? 122.723 105.517 120.540 1.00 47.56 1352 SER A CA 1
ATOM 20524 C C . SER A 1 1389 ? 124.019 105.077 119.864 1.00 47.56 1352 SER A C 1
ATOM 20525 O O . SER A 1 1389 ? 125.095 105.644 120.044 1.00 47.56 1352 SER A O 1
ATOM 20533 N N . ILE A 1 1390 ? 123.887 104.026 119.077 1.00 47.84 1353 ILE A N 1
ATOM 20534 C CA . ILE A 1 1390 ? 125.017 103.237 118.620 1.00 47.84 1353 ILE A CA 1
ATOM 20535 C C . ILE A 1 1390 ? 124.445 102.367 117.510 1.00 47.84 1353 ILE A C 1
ATOM 20536 O O . ILE A 1 1390 ? 123.379 101.766 117.703 1.00 47.84 1353 ILE A O 1
ATOM 20552 N N . PRO A 1 1391 ? 125.052 102.295 116.332 1.00 47.71 1354 PRO A N 1
ATOM 20553 C CA . PRO A 1 1391 ? 124.558 101.340 115.341 1.00 47.71 1354 PRO A CA 1
ATOM 20554 C C . PRO A 1 1391 ? 124.673 99.925 115.883 1.00 47.71 1354 PRO A C 1
ATOM 20555 O O . PRO A 1 1391 ? 125.616 99.593 116.602 1.00 47.71 1354 PRO A O 1
ATOM 20566 N N . ALA A 1 1392 ? 123.688 99.093 115.540 1.00 47.53 1355 ALA A N 1
ATOM 20567 C CA . ALA A 1 1392 ? 123.567 97.781 116.167 1.00 47.53 1355 ALA A CA 1
ATOM 20568 C C . ALA A 1 1392 ? 124.871 97.002 116.103 1.00 47.53 1355 ALA A C 1
ATOM 20569 O O . ALA A 1 1392 ? 125.324 96.457 117.113 1.00 47.53 1355 ALA A O 1
ATOM 20576 N N . TYR A 1 1393 ? 125.508 96.966 114.934 1.00 47.93 1356 TYR A N 1
ATOM 20577 C CA . TYR A 1 1393 ? 126.715 96.167 114.769 1.00 47.93 1356 TYR A CA 1
ATOM 20578 C C . TYR A 1 1393 ? 127.731 96.460 115.862 1.00 47.93 1356 TYR A C 1
ATOM 20579 O O . TYR A 1 1393 ? 128.348 95.543 116.413 1.00 47.93 1356 TYR A O 1
ATOM 20597 N N . ARG A 1 1394 ? 127.886 97.723 116.229 1.00 48.07 1357 ARG A N 1
ATOM 20598 C CA . ARG A 1 1394 ? 128.945 98.081 117.154 1.00 48.07 1357 ARG A CA 1
ATOM 20599 C C . ARG A 1 1394 ? 128.705 97.550 118.557 1.00 48.07 1357 ARG A C 1
ATOM 20600 O O . ARG A 1 1394 ? 129.670 97.291 119.285 1.00 48.07 1357 ARG A O 1
ATOM 20621 N N . THR A 1 1395 ? 127.445 97.358 118.943 1.00 48.84 1358 THR A N 1
ATOM 20622 C CA . THR A 1 1395 ? 127.173 96.770 120.242 1.00 48.84 1358 THR A CA 1
ATOM 20623 C C . THR A 1 1395 ? 127.847 95.426 120.387 1.00 48.84 1358 THR A C 1
ATOM 20624 O O . THR A 1 1395 ? 128.175 95.028 121.505 1.00 48.84 1358 THR A O 1
ATOM 20635 N N . THR A 1 1396 ? 128.093 94.738 119.280 1.00 49.49 1359 THR A N 1
ATOM 20636 C CA . THR A 1 1396 ? 128.695 93.421 119.320 1.00 49.49 1359 THR A CA 1
ATOM 20637 C C . THR A 1 1396 ? 130.138 93.451 119.771 1.00 49.49 1359 THR A C 1
ATOM 20638 O O . THR A 1 1396 ? 130.759 92.395 119.814 1.00 49.49 1359 THR A O 1
ATOM 20649 N N . ASN A 1 1397 ? 130.697 94.613 120.104 1.00 50.19 1360 ASN A N 1
ATOM 20650 C CA . ASN A 1 1397 ? 132.072 94.675 120.579 1.00 50.19 1360 ASN A CA 1
ATOM 20651 C C . ASN A 1 1397 ? 132.207 94.601 122.091 1.00 50.19 1360 ASN A C 1
ATOM 20652 O O . ASN A 1 1397 ? 133.310 94.340 122.580 1.00 50.19 1360 ASN A O 1
ATOM 20663 N N . TYR A 1 1398 ? 131.133 94.821 122.846 1.00 49.91 1361 TYR A N 1
ATOM 20664 C CA . TYR A 1 1398 ? 131.233 94.995 124.287 1.00 49.91 1361 TYR A CA 1
ATOM 20665 C C . TYR A 1 1398 ? 130.388 93.974 125.024 1.00 49.91 1361 TYR A C 1
ATOM 20666 O O . TYR A 1 1398 ? 129.308 93.583 124.577 1.00 49.91 1361 TYR A O 1
ATOM 20684 N N . HIS A 1 1399 ? 130.908 93.567 126.171 1.00 53.15 1362 HIS A N 1
ATOM 20685 C CA . HIS A 1 1399 ? 130.280 92.609 127.069 1.00 53.15 1362 HIS A CA 1
ATOM 20686 C C . HIS A 1 1399 ? 129.888 93.350 128.344 1.00 53.15 1362 HIS A C 1
ATOM 20687 O O . HIS A 1 1399 ? 130.731 93.988 128.976 1.00 53.15 1362 HIS A O 1
ATOM 20701 N N . PHE A 1 1400 ? 128.617 93.270 128.724 1.00 52.41 1363 PHE A N 1
ATOM 20702 C CA . PHE A 1 1400 ? 128.140 93.942 129.925 1.00 52.41 1363 PHE A CA 1
ATOM 20703 C C . PHE A 1 1400 ? 127.788 92.947 131.021 1.00 52.41 1363 PHE A C 1
ATOM 20704 O O . PHE A 1 1400 ? 127.119 91.943 130.779 1.00 52.41 1363 PHE A O 1
ATOM 20721 N N . ASP A 1 1401 ? 128.242 93.247 132.229 1.00 54.90 1364 ASP A N 1
ATOM 20722 C CA . ASP A 1 1401 ? 127.958 92.473 133.425 1.00 54.90 1364 ASP A CA 1
ATOM 20723 C C . ASP A 1 1401 ? 127.155 93.330 134.393 1.00 54.90 1364 ASP A C 1
ATOM 20724 O O . ASP A 1 1401 ? 127.667 94.321 134.921 1.00 54.90 1364 ASP A O 1
ATOM 20733 N N . THR A 1 1402 ? 125.899 92.950 134.611 1.00 54.90 1365 THR A N 1
ATOM 20734 C CA . THR A 1 1402 ? 125.032 93.588 135.588 1.00 54.90 1365 THR A CA 1
ATOM 20735 C C . THR A 1 1402 ? 125.011 92.863 136.924 1.00 54.90 1365 THR A C 1
ATOM 20736 O O . THR A 1 1402 ? 124.186 93.193 137.776 1.00 54.90 1365 THR A O 1
ATOM 20747 N N . SER A 1 1403 ? 125.883 91.892 137.123 1.00 56.56 1366 SER A N 1
ATOM 20748 C CA . SER A 1 1403 ? 125.886 91.082 138.330 1.00 56.56 1366 SER A CA 1
ATOM 20749 C C . SER A 1 1403 ? 126.140 91.912 139.581 1.00 56.56 1366 SER A C 1
ATOM 20750 O O . SER A 1 1403 ? 125.418 91.747 140.568 1.00 56.56 1366 SER A O 1
ATOM 20758 N N . PRO A 1 1404 ? 127.148 92.790 139.612 1.00 56.96 1367 PRO A N 1
ATOM 20759 C CA . PRO A 1 1404 ? 127.453 93.506 140.853 1.00 56.96 1367 PRO A CA 1
ATOM 20760 C C . PRO A 1 1404 ? 126.369 94.461 141.321 1.00 56.96 1367 PRO A C 1
ATOM 20761 O O . PRO A 1 1404 ? 126.386 94.852 142.494 1.00 56.96 1367 PRO A O 1
ATOM 20772 N N . ILE A 1 1405 ? 125.439 94.852 140.460 1.00 56.64 1368 ILE A N 1
ATOM 20773 C CA . ILE A 1 1405 ? 124.388 95.775 140.857 1.00 56.64 1368 ILE A CA 1
ATOM 20774 C C . ILE A 1 1405 ? 123.135 95.029 141.270 1.00 56.64 1368 ILE A C 1
ATOM 20775 O O . ILE A 1 1405 ? 122.281 95.572 141.970 1.00 56.64 1368 ILE A O 1
ATOM 20791 N N . ASN A 1 1406 ? 122.988 93.781 140.842 1.00 56.46 1369 ASN A N 1
ATOM 20792 C CA . ASN A 1 1406 ? 121.900 92.956 141.343 1.00 56.46 1369 ASN A CA 1
ATOM 20793 C C . ASN A 1 1406 ? 122.174 92.524 142.775 1.00 56.46 1369 ASN A C 1
ATOM 20794 O O . ASN A 1 1406 ? 121.241 92.224 143.518 1.00 56.46 1369 ASN A O 1
ATOM 20805 N N . ARG A 1 1407 ? 123.439 92.478 143.173 1.00 58.68 1370 ARG A N 1
ATOM 20806 C CA . ARG A 1 1407 ? 123.769 92.200 144.561 1.00 58.68 1370 ARG A CA 1
ATOM 20807 C C . ARG A 1 1407 ? 123.397 93.349 145.480 1.00 58.68 1370 ARG A C 1
ATOM 20808 O O . ARG A 1 1407 ? 122.961 93.113 146.610 1.00 58.68 1370 ARG A O 1
ATOM 20829 N N . ILE A 1 1408 ? 123.586 94.583 145.029 1.00 57.68 1371 ILE A N 1
ATOM 20830 C CA . ILE A 1 1408 ? 123.252 95.764 145.817 1.00 57.68 1371 ILE A CA 1
ATOM 20831 C C . ILE A 1 1408 ? 121.773 96.095 145.713 1.00 57.68 1371 ILE A C 1
ATOM 20832 O O . ILE A 1 1408 ? 121.128 96.440 146.704 1.00 57.68 1371 ILE A O 1
ATOM 20848 N N . LEU A 1 1409 ? 121.210 96.008 144.519 1.00 55.50 1372 LEU A N 1
ATOM 20849 C CA . LEU A 1 1409 ? 119.796 96.277 144.350 1.00 55.50 1372 LEU A CA 1
ATOM 20850 C C . LEU A 1 1409 ? 118.925 95.158 144.889 1.00 55.50 1372 LEU A C 1
ATOM 20851 O O . LEU A 1 1409 ? 117.704 95.324 144.936 1.00 55.50 1372 LEU A O 1
ATOM 20867 N N . THR A 1 1410 ? 119.506 94.024 145.275 1.00 58.64 1373 THR A N 1
ATOM 20868 C CA . THR A 1 1410 ? 118.743 92.933 145.869 1.00 58.64 1373 THR A CA 1
ATOM 20869 C C . THR A 1 1410 ? 118.715 93.059 147.382 1.00 58.64 1373 THR A C 1
ATOM 20870 O O . THR A 1 1410 ? 117.641 93.060 147.984 1.00 58.64 1373 THR A O 1
ATOM 20881 N N . GLU A 1 1411 ? 119.880 93.187 148.007 1.00 60.32 1374 GLU A N 1
ATOM 20882 C CA . GLU A 1 1411 ? 119.940 93.193 149.460 1.00 60.32 1374 GLU A CA 1
ATOM 20883 C C . GLU A 1 1411 ? 119.299 94.441 150.048 1.00 60.32 1374 GLU A C 1
ATOM 20884 O O . GLU A 1 1411 ? 119.249 94.590 151.273 1.00 60.32 1374 GLU A O 1
ATOM 20896 N N . LYS A 1 1412 ? 118.812 95.345 149.200 1.00 58.78 1375 LYS A N 1
ATOM 20897 C CA . LYS A 1 1412 ? 118.161 96.550 149.690 1.00 58.78 1375 LYS A CA 1
ATOM 20898 C C . LYS A 1 1412 ? 116.682 96.537 149.327 1.00 58.78 1375 LYS A C 1
ATOM 20899 O O . LYS A 1 1412 ? 115.834 96.836 150.170 1.00 58.78 1375 LYS A O 1
ATOM 20918 N N . TYR A 1 1413 ? 116.354 96.188 148.085 1.00 57.60 1376 TYR A N 1
ATOM 20919 C CA . TYR A 1 1413 ? 114.968 96.079 147.649 1.00 57.60 1376 TYR A CA 1
ATOM 20920 C C . TYR A 1 1413 ? 114.531 94.632 147.480 1.00 57.60 1376 TYR A C 1
ATOM 20921 O O . TYR A 1 1413 ? 113.446 94.370 146.955 1.00 57.60 1376 TYR A O 1
ATOM 20939 N N . GLY A 1 1414 ? 115.362 93.684 147.900 1.00 59.10 1377 GLY A N 1
ATOM 20940 C CA . GLY A 1 1414 ? 114.975 92.289 147.880 1.00 59.10 1377 GLY A CA 1
ATOM 20941 C C . GLY A 1 1414 ? 114.783 91.771 146.475 1.00 59.10 1377 GLY A C 1
ATOM 20942 O O . GLY A 1 1414 ? 115.740 91.676 145.703 1.00 59.10 1377 GLY A O 1
ATOM 20946 N N . ASP A 1 1415 ? 113.547 91.420 146.135 1.00 60.57 1378 ASP A N 1
ATOM 20947 C CA . ASP A 1 1415 ? 113.224 91.036 144.771 1.00 60.57 1378 ASP A CA 1
ATOM 20948 C C . ASP A 1 1415 ? 111.990 91.795 144.314 1.00 60.57 1378 ASP A C 1
ATOM 20949 O O . ASP A 1 1415 ? 111.238 91.329 143.452 1.00 60.57 1378 ASP A O 1
ATOM 20958 N N . GLU A 1 1416 ? 111.789 92.974 144.880 1.00 58.40 1379 GLU A N 1
ATOM 20959 C CA . GLU A 1 1416 ? 110.713 93.867 144.495 1.00 58.40 1379 GLU A CA 1
ATOM 20960 C C . GLU A 1 1416 ? 111.122 94.646 143.253 1.00 58.40 1379 GLU A C 1
ATOM 20961 O O . GLU A 1 1416 ? 112.302 94.866 142.992 1.00 58.40 1379 GLU A O 1
ATOM 20973 N N . ASP A 1 1417 ? 110.130 95.067 142.483 1.00 55.81 1380 ASP A N 1
ATOM 20974 C CA . ASP A 1 1417 ? 110.396 95.849 141.287 1.00 55.81 1380 ASP A CA 1
ATOM 20975 C C . ASP A 1 1417 ? 110.756 97.272 141.683 1.00 55.81 1380 ASP A C 1
ATOM 20976 O O . ASP A 1 1417 ? 110.002 97.934 142.399 1.00 55.81 1380 ASP A O 1
ATOM 20985 N N . ILE A 1 1418 ? 111.903 97.748 141.206 1.00 53.71 1381 ILE A N 1
ATOM 20986 C CA . ILE A 1 1418 ? 112.371 99.088 141.534 1.00 53.71 1381 ILE A CA 1
ATOM 20987 C C . ILE A 1 1418 ? 112.184 99.970 140.317 1.00 53.71 1381 ILE A C 1
ATOM 20988 O O . ILE A 1 1418 ? 111.780 99.502 139.250 1.00 53.71 1381 ILE A O 1
ATOM 21004 N N . ASP A 1 1419 ? 112.454 101.255 140.471 1.00 54.35 1382 ASP A N 1
ATOM 21005 C CA . ASP A 1 1419 ? 112.131 102.230 139.439 1.00 54.35 1382 ASP A CA 1
ATOM 21006 C C . ASP A 1 1419 ? 113.456 102.733 138.880 1.00 54.35 1382 ASP A C 1
ATOM 21007 O O . ASP A 1 1419 ? 113.961 103.774 139.308 1.00 54.35 1382 ASP A O 1
ATOM 21016 N N . ILE A 1 1420 ? 114.055 101.932 138.001 1.00 51.45 1383 ILE A N 1
ATOM 21017 C CA . ILE A 1 1420 ? 115.145 102.328 137.120 1.00 51.45 1383 ILE A CA 1
ATOM 21018 C C . ILE A 1 1420 ? 115.144 101.345 135.962 1.00 51.45 1383 ILE A C 1
ATOM 21019 O O . ILE A 1 1420 ? 115.334 100.145 136.170 1.00 51.45 1383 ILE A O 1
ATOM 21035 N N . VAL A 1 1421 ? 114.955 101.826 134.736 1.00 50.45 1384 VAL A N 1
ATOM 21036 C CA . VAL A 1 1421 ? 114.858 100.906 133.612 1.00 50.45 1384 VAL A CA 1
ATOM 21037 C C . VAL A 1 1421 ? 116.151 100.124 133.502 1.00 50.45 1384 VAL A C 1
ATOM 21038 O O . VAL A 1 1421 ? 117.241 100.700 133.479 1.00 50.45 1384 VAL A O 1
ATOM 21051 N N . PHE A 1 1422 ? 116.034 98.797 133.453 1.00 52.23 1385 PHE A N 1
ATOM 21052 C CA . PHE A 1 1422 ? 117.214 97.940 133.406 1.00 52.23 1385 PHE A CA 1
ATOM 21053 C C . PHE A 1 1422 ? 117.921 98.045 132.060 1.00 52.23 1385 PHE A C 1
ATOM 21054 O O . PHE A 1 1422 ? 119.145 98.187 131.999 1.00 52.23 1385 PHE A O 1
ATOM 21071 N N . GLN A 1 1423 ? 117.164 97.983 130.967 1.00 52.24 1386 GLN A N 1
ATOM 21072 C CA . GLN A 1 1423 ? 117.740 98.064 129.632 1.00 52.24 1386 GLN A CA 1
ATOM 21073 C C . GLN A 1 1423 ? 118.582 99.319 129.455 1.00 52.24 1386 GLN A C 1
ATOM 21074 O O . GLN A 1 1423 ? 119.691 99.254 128.919 1.00 52.24 1386 GLN A O 1
ATOM 21088 N N . ASN A 1 1424 ? 118.061 100.468 129.882 1.00 49.51 1387 ASN A N 1
ATOM 21089 C CA . ASN A 1 1424 ? 118.738 101.720 129.588 1.00 49.51 1387 ASN A CA 1
ATOM 21090 C C . ASN A 1 1424 ? 120.069 101.844 130.307 1.00 49.51 1387 ASN A C 1
ATOM 21091 O O . ASN A 1 1424 ? 120.921 102.601 129.851 1.00 49.51 1387 ASN A O 1
ATOM 21102 N N . CYS A 1 1425 ? 120.297 101.106 131.389 1.00 50.98 1388 CYS A N 1
ATOM 21103 C CA . CYS A 1 1425 ? 121.629 101.110 131.982 1.00 50.98 1388 CYS A CA 1
ATOM 21104 C C . CYS A 1 1425 ? 122.650 100.499 131.030 1.00 50.98 1388 CYS A C 1
ATOM 21105 O O . CYS A 1 1425 ? 123.748 101.043 130.840 1.00 50.98 1388 CYS A O 1
ATOM 21113 N N . ILE A 1 1426 ? 122.297 99.368 130.419 1.00 50.85 1389 ILE A N 1
ATOM 21114 C CA . ILE A 1 1426 ? 123.173 98.725 129.450 1.00 50.85 1389 ILE A CA 1
ATOM 21115 C C . ILE A 1 1426 ? 123.303 99.581 128.202 1.00 50.85 1389 ILE A C 1
ATOM 21116 O O . ILE A 1 1426 ? 124.397 99.739 127.658 1.00 50.85 1389 ILE A O 1
ATOM 21132 N N . SER A 1 1427 ? 122.190 100.121 127.709 1.00 47.89 1390 SER A N 1
ATOM 21133 C CA . SER A 1 1427 ? 122.269 101.037 126.577 1.00 47.89 1390 SER A CA 1
ATOM 21134 C C . SER A 1 1427 ? 123.221 102.189 126.868 1.00 47.89 1390 SER A C 1
ATOM 21135 O O . SER A 1 1427 ? 124.049 102.540 126.022 1.00 47.89 1390 SER A O 1
ATOM 21143 N N . PHE A 1 1428 ? 123.121 102.782 128.058 1.00 48.46 1391 PHE A N 1
ATOM 21144 C CA . PHE A 1 1428 ? 123.987 103.886 128.434 1.00 48.46 1391 PHE A CA 1
ATOM 21145 C C . PHE A 1 1428 ? 125.442 103.467 128.426 1.00 48.46 1391 PHE A C 1
ATOM 21146 O O . PHE A 1 1428 ? 126.285 104.175 127.882 1.00 48.46 1391 PHE A O 1
ATOM 21163 N N . GLY A 1 1429 ? 125.762 102.323 129.027 1.00 49.61 1392 GLY A N 1
ATOM 21164 C CA . GLY A 1 1429 ? 127.152 101.886 129.046 1.00 49.61 1392 GLY A CA 1
ATOM 21165 C C . GLY A 1 1429 ? 127.697 101.609 127.656 1.00 49.61 1392 GLY A C 1
ATOM 21166 O O . GLY A 1 1429 ? 128.837 101.955 127.333 1.00 49.61 1392 GLY A O 1
ATOM 21170 N N . LEU A 1 1430 ? 126.884 100.977 126.811 1.00 48.23 1393 LEU A N 1
ATOM 21171 C CA . LEU A 1 1430 ? 127.311 100.696 125.448 1.00 48.23 1393 LEU A CA 1
ATOM 21172 C C . LEU A 1 1430 ? 127.591 101.971 124.672 1.00 48.23 1393 LEU A C 1
ATOM 21173 O O . LEU A 1 1430 ? 128.632 102.075 124.020 1.00 48.23 1393 LEU A O 1
ATOM 21189 N N . SER A 1 1431 ? 126.687 102.953 124.721 1.00 46.48 1394 SER A N 1
ATOM 21190 C CA . SER A 1 1431 ? 126.934 104.210 124.020 1.00 46.48 1394 SER A CA 1
ATOM 21191 C C . SER A 1 1431 ? 128.118 104.956 124.613 1.00 46.48 1394 SER A C 1
ATOM 21192 O O . SER A 1 1431 ? 128.888 105.589 123.885 1.00 46.48 1394 SER A O 1
ATOM 21200 N N . LEU A 1 1432 ? 128.247 104.926 125.932 1.00 49.91 1395 LEU A N 1
ATOM 21201 C CA . LEU A 1 1432 ? 129.381 105.496 126.627 1.00 49.91 1395 LEU A CA 1
ATOM 21202 C C . LEU A 1 1432 ? 130.690 104.948 126.119 1.00 49.91 1395 LEU A C 1
ATOM 21203 O O . LEU A 1 1432 ? 131.693 105.664 126.122 1.00 49.91 1395 LEU A O 1
ATOM 21218 N N . MET A 1 1433 ? 130.710 103.687 125.723 1.00 50.98 1396 MET A N 1
ATOM 21219 C CA . MET A 1 1433 ? 131.915 103.109 125.157 1.00 50.98 1396 MET A CA 1
ATOM 21220 C C . MET A 1 1433 ? 132.324 103.798 123.863 1.00 50.98 1396 MET A C 1
ATOM 21221 O O . MET A 1 1433 ? 133.509 104.066 123.666 1.00 50.98 1396 MET A O 1
ATOM 21235 N N . SER A 1 1434 ? 131.368 104.098 122.982 1.00 48.01 1397 SER A N 1
ATOM 21236 C CA . SER A 1 1434 ? 131.633 104.805 121.734 1.00 48.01 1397 SER A CA 1
ATOM 21237 C C . SER A 1 1434 ? 132.073 106.239 121.957 1.00 48.01 1397 SER A C 1
ATOM 21238 O O . SER A 1 1434 ? 133.072 106.690 121.387 1.00 48.01 1397 SER A O 1
ATOM 21246 N N . VAL A 1 1435 ? 131.307 106.964 122.765 1.00 46.74 1398 VAL A N 1
ATOM 21247 C CA . VAL A 1 1435 ? 131.492 108.400 122.913 1.00 46.74 1398 VAL A CA 1
ATOM 21248 C C . VAL A 1 1435 ? 132.862 108.684 123.509 1.00 46.74 1398 VAL A C 1
ATOM 21249 O O . VAL A 1 1435 ? 133.510 109.666 123.148 1.00 46.74 1398 VAL A O 1
ATOM 21262 N N . VAL A 1 1436 ? 133.320 107.835 124.423 1.00 49.69 1399 VAL A N 1
ATOM 21263 C CA . VAL A 1 1436 ? 134.644 108.032 125.001 1.00 49.69 1399 VAL A CA 1
ATOM 21264 C C . VAL A 1 1436 ? 135.752 107.903 123.963 1.00 49.69 1399 VAL A C 1
ATOM 21265 O O . VAL A 1 1436 ? 136.698 108.697 123.979 1.00 49.69 1399 VAL A O 1
ATOM 21278 N N . GLU A 1 1437 ? 135.677 106.918 123.072 1.00 50.25 1400 GLU A N 1
ATOM 21279 C CA . GLU A 1 1437 ? 136.648 106.775 122.002 1.00 50.25 1400 GLU A CA 1
ATOM 21280 C C . GLU A 1 1437 ? 136.545 107.881 120.968 1.00 50.25 1400 GLU A C 1
ATOM 21281 O O . GLU A 1 1437 ? 137.557 108.228 120.353 1.00 50.25 1400 GLU A O 1
ATOM 21293 N N . GLN A 1 1438 ? 135.357 108.449 120.771 1.00 46.87 1401 GLN A N 1
ATOM 21294 C CA . GLN A 1 1438 ? 135.245 109.602 119.886 1.00 46.87 1401 GLN A CA 1
ATOM 21295 C C . GLN A 1 1438 ? 136.117 110.743 120.380 1.00 46.87 1401 GLN A C 1
ATOM 21296 O O . GLN A 1 1438 ? 136.839 111.367 119.598 1.00 46.87 1401 GLN A O 1
ATOM 21310 N N . PHE A 1 1439 ? 136.077 111.028 121.677 1.00 47.02 1402 PHE A N 1
ATOM 21311 C CA . PHE A 1 1439 ? 136.782 112.172 122.231 1.00 47.02 1402 PHE A CA 1
ATOM 21312 C C . PHE A 1 1439 ? 138.190 111.844 122.690 1.00 47.02 1402 PHE A C 1
ATOM 21313 O O . PHE A 1 1439 ? 138.961 112.766 122.960 1.00 47.02 1402 PHE A O 1
ATOM 21330 N N . THR A 1 1440 ? 138.553 110.568 122.778 1.00 50.03 1403 THR A N 1
ATOM 21331 C CA . THR A 1 1440 ? 139.879 110.179 123.235 1.00 50.03 1403 THR A CA 1
ATOM 21332 C C . THR A 1 1440 ? 140.711 109.457 122.191 1.00 50.03 1403 THR A C 1
ATOM 21333 O O . THR A 1 1440 ? 141.920 109.319 122.390 1.00 50.03 1403 THR A O 1
ATOM 21344 N N . ASN A 1 1441 ? 140.116 108.991 121.097 1.00 50.54 1404 ASN A N 1
ATOM 21345 C CA . ASN A 1 1441 ? 140.813 108.180 120.108 1.00 50.54 1404 ASN A CA 1
ATOM 21346 C C . ASN A 1 1441 ? 141.325 106.875 120.705 1.00 50.54 1404 ASN A C 1
ATOM 21347 O O . ASN A 1 1441 ? 142.295 106.301 120.209 1.00 50.54 1404 ASN A O 1
ATOM 21358 N N . VAL A 1 1442 ? 140.698 106.415 121.783 1.00 52.38 1405 VAL A N 1
ATOM 21359 C CA . VAL A 1 1442 ? 140.942 105.101 122.364 1.00 52.38 1405 VAL A CA 1
ATOM 21360 C C . VAL A 1 1442 ? 139.632 104.616 122.960 1.00 52.38 1405 VAL A C 1
ATOM 21361 O O . VAL A 1 1442 ? 138.937 105.379 123.635 1.00 52.38 1405 VAL A O 1
ATOM 21374 N N . CYS A 1 1443 ? 139.280 103.365 122.699 1.00 53.58 1406 CYS A N 1
ATOM 21375 C CA . CYS A 1 1443 ? 138.151 102.767 123.390 1.00 53.58 1406 CYS A CA 1
ATOM 21376 C C . CYS A 1 1443 ? 138.584 102.302 124.778 1.00 53.58 1406 CYS A C 1
ATOM 21377 O O . CYS A 1 1443 ? 139.616 101.645 124.921 1.00 53.58 1406 CYS A O 1
ATOM 21385 N N . PRO A 1 1444 ? 137.837 102.650 125.825 1.00 52.43 1407 PRO A N 1
ATOM 21386 C CA . PRO A 1 1444 ? 138.214 102.181 127.158 1.00 52.43 1407 PRO A CA 1
ATOM 21387 C C . PRO A 1 1444 ? 138.164 100.668 127.237 1.00 52.43 1407 PRO A C 1
ATOM 21388 O O . PRO A 1 1444 ? 137.285 100.018 126.670 1.00 52.43 1407 PRO A O 1
ATOM 21399 N N . ASN A 1 1445 ? 139.118 100.107 127.976 1.00 55.56 1408 ASN A N 1
ATOM 21400 C CA . ASN A 1 1445 ? 139.115 98.667 128.184 1.00 55.56 1408 ASN A CA 1
ATOM 21401 C C . ASN A 1 1445 ? 137.844 98.235 128.892 1.00 55.56 1408 ASN A C 1
ATOM 21402 O O . ASN A 1 1445 ? 137.236 97.222 128.532 1.00 55.56 1408 ASN A O 1
ATOM 21413 N N . ARG A 1 1446 ? 137.426 98.995 129.899 1.00 56.01 1409 ARG A N 1
ATOM 21414 C CA . ARG A 1 1446 ? 136.116 98.827 130.504 1.00 56.01 1409 ARG A CA 1
ATOM 21415 C C . ARG A 1 1446 ? 135.724 100.124 131.192 1.00 56.01 1409 ARG A C 1
ATOM 21416 O O . ARG A 1 1446 ? 136.575 100.953 131.516 1.00 56.01 1409 ARG A O 1
ATOM 21437 N N . ILE A 1 1447 ? 134.423 100.282 131.402 1.00 54.23 1410 ILE A N 1
ATOM 21438 C CA . ILE A 1 1447 ? 133.868 101.385 132.170 1.00 54.23 1410 ILE A CA 1
ATOM 21439 C C . ILE A 1 1447 ? 132.907 100.787 133.188 1.00 54.23 1410 ILE A C 1
ATOM 21440 O O . ILE A 1 1447 ? 132.110 99.906 132.852 1.00 54.23 1410 ILE A O 1
ATOM 21456 N N . ILE A 1 1448 ? 132.978 101.268 134.429 1.00 57.01 1411 ILE A N 1
ATOM 21457 C CA . ILE A 1 1448 ? 132.058 100.818 135.462 1.00 57.01 1411 ILE A CA 1
ATOM 21458 C C . ILE A 1 1448 ? 131.063 101.922 135.783 1.00 57.01 1411 ILE A C 1
ATOM 21459 O O . ILE A 1 1448 ? 131.445 103.044 136.129 1.00 57.01 1411 ILE A O 1
ATOM 21475 N N . LEU A 1 1449 ? 129.780 101.605 135.680 1.00 53.16 1412 LEU A N 1
ATOM 21476 C CA . LEU A 1 1449 ? 128.695 102.507 136.039 1.00 53.16 1412 LEU A CA 1
ATOM 21477 C C . LEU A 1 1449 ? 128.306 102.221 137.483 1.00 53.16 1412 LEU A C 1
ATOM 21478 O O . LEU A 1 1449 ? 127.925 101.098 137.811 1.00 53.16 1412 LEU A O 1
ATOM 21494 N N . ILE A 1 1450 ? 128.392 103.233 138.340 1.00 57.07 1413 ILE A N 1
ATOM 21495 C CA . ILE A 1 1450 ? 128.066 103.110 139.758 1.00 57.07 1413 ILE A CA 1
ATOM 21496 C C . ILE A 1 1450 ? 126.828 103.964 140.019 1.00 57.07 1413 ILE A C 1
ATOM 21497 O O . ILE A 1 1450 ? 126.890 105.185 139.827 1.00 57.07 1413 ILE A O 1
ATOM 21513 N N . PRO A 1 1451 ? 125.707 103.389 140.443 1.00 55.12 1414 PRO A N 1
ATOM 21514 C CA . PRO A 1 1451 ? 124.472 104.171 140.515 1.00 55.12 1414 PRO A CA 1
ATOM 21515 C C . PRO A 1 1451 ? 124.406 105.049 141.752 1.00 55.12 1414 PRO A C 1
ATOM 21516 O O . PRO A 1 1451 ? 125.057 104.808 142.770 1.00 55.12 1414 PRO A O 1
ATOM 21527 N N . LYS A 1 1452 ? 123.593 106.091 141.637 1.00 54.13 1415 LYS A N 1
ATOM 21528 C CA . LYS A 1 1452 ? 123.168 106.889 142.775 1.00 54.13 1415 LYS A CA 1
ATOM 21529 C C . LYS A 1 1452 ? 121.932 106.222 143.359 1.00 54.13 1415 LYS A C 1
ATOM 21530 O O . LYS A 1 1452 ? 120.862 106.251 142.743 1.00 54.13 1415 LYS A O 1
ATOM 21549 N N . LEU A 1 1453 ? 122.076 105.600 144.527 1.00 55.40 1416 LEU A N 1
ATOM 21550 C CA . LEU A 1 1453 ? 120.945 104.874 145.091 1.00 55.40 1416 LEU A CA 1
ATOM 21551 C C . LEU A 1 1453 ? 119.805 105.824 145.430 1.00 55.40 1416 LEU A C 1
ATOM 21552 O O . LEU A 1 1453 ? 118.633 105.497 145.220 1.00 55.40 1416 LEU A O 1
ATOM 21568 N N . ASN A 1 1454 ? 120.135 107.007 145.944 1.00 57.02 1417 ASN A N 1
ATOM 21569 C CA . ASN A 1 1454 ? 119.181 108.087 146.144 1.00 57.02 1417 ASN A CA 1
ATOM 21570 C C . ASN A 1 1454 ? 118.165 108.141 145.020 1.00 57.02 1417 ASN A C 1
ATOM 21571 O O . ASN A 1 1454 ? 116.967 108.290 145.262 1.00 57.02 1417 ASN A O 1
ATOM 21582 N N . GLU A 1 1455 ? 118.639 108.044 143.785 1.00 53.91 1418 GLU A N 1
ATOM 21583 C CA . GLU A 1 1455 ? 117.769 108.184 142.630 1.00 53.91 1418 GLU A CA 1
ATOM 21584 C C . GLU A 1 1455 ? 116.883 106.975 142.398 1.00 53.91 1418 GLU A C 1
ATOM 21585 O O . GLU A 1 1455 ? 115.954 107.060 141.593 1.00 53.91 1418 GLU A O 1
ATOM 21597 N N . ILE A 1 1456 ? 117.132 105.867 143.086 1.00 54.35 1419 ILE A N 1
ATOM 21598 C CA . ILE A 1 1456 ? 116.429 104.614 142.847 1.00 54.35 1419 ILE A CA 1
ATOM 21599 C C . ILE A 1 1456 ? 115.411 104.427 143.959 1.00 54.35 1419 ILE A C 1
ATOM 21600 O O . ILE A 1 1456 ? 115.740 104.570 145.141 1.00 54.35 1419 ILE A O 1
ATOM 21616 N N . HIS A 1 1457 ? 114.176 104.117 143.580 1.00 54.52 1420 HIS A N 1
ATOM 21617 C CA . HIS A 1 1457 ? 113.078 103.946 144.515 1.00 54.52 1420 HIS A CA 1
ATOM 21618 C C . HIS A 1 1457 ? 112.301 102.682 144.186 1.00 54.52 1420 HIS A C 1
ATOM 21619 O O . HIS A 1 1457 ? 112.360 102.169 143.069 1.00 54.52 1420 HIS A O 1
ATOM 21633 N N . LEU A 1 1458 ? 111.569 102.188 145.180 1.00 55.61 1421 LEU A N 1
ATOM 21634 C CA . LEU A 1 1458 ? 110.680 101.053 144.985 1.00 55.61 1421 LEU A CA 1
ATOM 21635 C C . LEU A 1 1458 ? 109.574 101.395 143.999 1.00 55.61 1421 LEU A C 1
ATOM 21636 O O . LEU A 1 1458 ? 109.084 102.522 143.952 1.00 55.61 1421 LEU A O 1
ATOM 21652 N N . MET A 1 1459 ? 109.181 100.406 143.201 1.00 54.68 1422 MET A N 1
ATOM 21653 C CA . MET A 1 1459 ? 108.029 100.516 142.310 1.00 54.68 1422 MET A CA 1
ATOM 21654 C C . MET A 1 1459 ? 107.221 99.240 142.497 1.00 54.68 1422 MET A C 1
ATOM 21655 O O . MET A 1 1459 ? 107.513 98.222 141.869 1.00 54.68 1422 MET A O 1
ATOM 21669 N N . LYS A 1 1460 ? 106.206 99.293 143.358 1.00 56.84 1423 LYS A N 1
ATOM 21670 C CA . LYS A 1 1460 ? 105.406 98.130 143.657 1.00 56.84 1423 LYS A CA 1
ATOM 21671 C C . LYS A 1 1460 ? 103.995 98.433 143.180 1.00 56.84 1423 LYS A C 1
ATOM 21672 O O . LYS A 1 1460 ? 103.618 99.609 143.098 1.00 56.84 1423 LYS A O 1
ATOM 21691 N N . PRO A 1 1461 ? 103.202 97.418 142.860 1.00 56.85 1424 PRO A N 1
ATOM 21692 C CA . PRO A 1 1461 ? 101.872 97.666 142.317 1.00 56.85 1424 PRO A CA 1
ATOM 21693 C C . PRO A 1 1461 ? 100.939 98.193 143.391 1.00 56.85 1424 PRO A C 1
ATOM 21694 O O . PRO A 1 1461 ? 100.784 97.572 144.450 1.00 56.85 1424 PRO A O 1
ATOM 21705 N N . PRO A 1 1462 ? 100.303 99.321 143.163 1.00 56.44 1425 PRO A N 1
ATOM 21706 C CA . PRO A 1 1462 ? 99.444 99.892 144.203 1.00 56.44 1425 PRO A CA 1
ATOM 21707 C C . PRO A 1 1462 ? 98.151 99.122 144.388 1.00 56.44 1425 PRO A C 1
ATOM 21708 O O . PRO A 1 1462 ? 97.894 98.143 143.682 1.00 56.44 1425 PRO A O 1
ATOM 21719 N N . ILE A 1 1463 ? 97.332 99.552 145.343 1.00 58.98 1426 ILE A N 1
ATOM 21720 C CA . ILE A 1 1463 ? 95.947 99.113 145.462 1.00 58.98 1426 ILE A CA 1
ATOM 21721 C C . ILE A 1 1463 ? 95.088 100.316 145.117 1.00 58.98 1426 ILE A C 1
ATOM 21722 O O . ILE A 1 1463 ? 95.219 101.376 145.739 1.00 58.98 1426 ILE A O 1
ATOM 21738 N N . PHE A 1 1464 ? 94.223 100.163 144.127 1.00 58.10 1427 PHE A N 1
ATOM 21739 C CA . PHE A 1 1464 ? 93.480 101.295 143.590 1.00 58.10 1427 PHE A CA 1
ATOM 21740 C C . PHE A 1 1464 ? 92.182 101.458 144.363 1.00 58.10 1427 PHE A C 1
ATOM 21741 O O . PHE A 1 1464 ? 91.220 100.721 144.157 1.00 58.10 1427 PHE A O 1
ATOM 21758 N N . THR A 1 1465 ? 92.158 102.442 145.253 1.00 61.06 1428 THR A N 1
ATOM 21759 C CA . THR A 1 1465 ? 90.970 102.756 146.024 1.00 61.06 1428 THR A CA 1
ATOM 21760 C C . THR A 1 1465 ? 89.985 103.540 145.171 1.00 61.06 1428 THR A C 1
ATOM 21761 O O . THR A 1 1465 ? 90.344 104.115 144.148 1.00 61.06 1428 THR A O 1
ATOM 21772 N N . GLY A 1 1466 ? 88.727 103.527 145.579 1.00 62.93 1429 GLY A N 1
ATOM 21773 C CA . GLY A 1 1466 ? 87.713 104.343 144.953 1.00 62.93 1429 GLY A CA 1
ATOM 21774 C C . GLY A 1 1466 ? 86.981 103.611 143.843 1.00 62.93 1429 GLY A C 1
ATOM 21775 O O . GLY A 1 1466 ? 87.427 102.589 143.326 1.00 62.93 1429 GLY A O 1
ATOM 21779 N N . ASP A 1 1467 ? 85.834 104.154 143.475 1.00 62.09 1430 ASP A N 1
ATOM 21780 C CA . ASP A 1 1467 ? 85.018 103.586 142.422 1.00 62.09 1430 ASP A CA 1
ATOM 21781 C C . ASP A 1 1467 ? 85.349 104.230 141.085 1.00 62.09 1430 ASP A C 1
ATOM 21782 O O . ASP A 1 1467 ? 86.042 105.242 141.004 1.00 62.09 1430 ASP A O 1
ATOM 21791 N N . VAL A 1 1468 ? 84.852 103.621 140.034 1.00 60.28 1431 VAL A N 1
ATOM 21792 C CA . VAL A 1 1468 ? 84.795 104.234 138.716 1.00 60.28 1431 VAL A CA 1
ATOM 21793 C C . VAL A 1 1468 ? 83.434 104.884 138.585 1.00 60.28 1431 VAL A C 1
ATOM 21794 O O . VAL A 1 1468 ? 82.443 104.399 139.134 1.00 60.28 1431 VAL A O 1
ATOM 21807 N N . ASP A 1 1469 ? 83.371 106.000 137.876 1.00 60.60 1432 ASP A N 1
ATOM 21808 C CA . ASP A 1 1469 ? 82.098 106.671 137.649 1.00 60.60 1432 ASP A CA 1
ATOM 21809 C C . ASP A 1 1469 ? 81.401 105.926 136.522 1.00 60.60 1432 ASP A C 1
ATOM 21810 O O . ASP A 1 1469 ? 81.620 106.206 135.345 1.00 60.60 1432 ASP A O 1
ATOM 21819 N N . ILE A 1 1470 ? 80.558 104.959 136.891 1.00 60.38 1433 ILE A N 1
ATOM 21820 C CA . ILE A 1 1470 ? 80.001 104.033 135.912 1.00 60.38 1433 ILE A CA 1
ATOM 21821 C C . ILE A 1 1470 ? 78.953 104.669 135.021 1.00 60.38 1433 ILE A C 1
ATOM 21822 O O . ILE A 1 1470 ? 78.779 104.225 133.884 1.00 60.38 1433 ILE A O 1
ATOM 21838 N N . HIS A 1 1471 ? 78.248 105.690 135.490 1.00 60.81 1434 HIS A N 1
ATOM 21839 C CA . HIS A 1 1471 ? 77.330 106.416 134.630 1.00 60.81 1434 HIS A CA 1
ATOM 21840 C C . HIS A 1 1471 ? 78.049 107.347 133.673 1.00 60.81 1434 HIS A C 1
ATOM 21841 O O . HIS A 1 1471 ? 77.522 107.627 132.596 1.00 60.81 1434 HIS A O 1
ATOM 21855 N N . LYS A 1 1472 ? 79.239 107.819 134.040 1.00 60.18 1435 LYS A N 1
ATOM 21856 C CA . LYS A 1 1472 ? 80.097 108.566 133.130 1.00 60.18 1435 LYS A CA 1
ATOM 21857 C C . LYS A 1 1472 ? 80.771 107.645 132.122 1.00 60.18 1435 LYS A C 1
ATOM 21858 O O . LYS A 1 1472 ? 80.960 108.025 130.963 1.00 60.18 1435 LYS A O 1
ATOM 21877 N N . LEU A 1 1473 ? 81.147 106.438 132.553 1.00 59.03 1436 LEU A N 1
ATOM 21878 C CA . LEU A 1 1473 ? 81.741 105.458 131.648 1.00 59.03 1436 LEU A CA 1
ATOM 21879 C C . LEU A 1 1473 ? 80.797 105.106 130.518 1.00 59.03 1436 LEU A C 1
ATOM 21880 O O . LEU A 1 1473 ? 81.232 104.939 129.377 1.00 59.03 1436 LEU A O 1
ATOM 21896 N N . LYS A 1 1474 ? 79.510 104.981 130.813 1.00 60.69 1437 LYS A N 1
ATOM 21897 C CA . LYS A 1 1474 ? 78.508 104.756 129.786 1.00 60.69 1437 LYS A CA 1
ATOM 21898 C C . LYS A 1 1474 ? 78.207 105.997 128.967 1.00 60.69 1437 LYS A C 1
ATOM 21899 O O . LYS A 1 1474 ? 77.798 105.871 127.811 1.00 60.69 1437 LYS A O 1
ATOM 21918 N N . GLN A 1 1475 ? 78.402 107.189 129.527 1.00 60.29 1438 GLN A N 1
ATOM 21919 C CA . GLN A 1 1475 ? 78.214 108.403 128.745 1.00 60.29 1438 GLN A CA 1
ATOM 21920 C C . GLN A 1 1475 ? 79.199 108.461 127.589 1.00 60.29 1438 GLN A C 1
ATOM 21921 O O . GLN A 1 1475 ? 78.832 108.816 126.466 1.00 60.29 1438 GLN A O 1
ATOM 21935 N N . VAL A 1 1476 ? 80.462 108.120 127.844 1.00 57.88 1439 VAL A N 1
ATOM 21936 C CA . VAL A 1 1476 ? 81.453 108.120 126.774 1.00 57.88 1439 VAL A CA 1
ATOM 21937 C C . VAL A 1 1476 ? 81.055 107.124 125.696 1.00 57.88 1439 VAL A C 1
ATOM 21938 O O . VAL A 1 1476 ? 81.022 107.447 124.505 1.00 57.88 1439 VAL A O 1
ATOM 21951 N N . ILE A 1 1477 ? 80.720 105.900 126.103 1.00 58.61 1440 ILE A N 1
ATOM 21952 C CA . ILE A 1 1477 ? 80.380 104.865 125.142 1.00 58.61 1440 ILE A CA 1
ATOM 21953 C C . ILE A 1 1477 ? 79.165 105.253 124.327 1.00 58.61 1440 ILE A C 1
ATOM 21954 O O . ILE A 1 1477 ? 79.099 104.940 123.139 1.00 58.61 1440 ILE A O 1
ATOM 21970 N N . GLN A 1 1478 ? 78.189 105.918 124.935 1.00 59.80 1441 GLN A N 1
ATOM 21971 C CA . GLN A 1 1478 ? 76.972 106.290 124.231 1.00 59.80 1441 GLN A CA 1
ATOM 21972 C C . GLN A 1 1478 ? 77.167 107.491 123.310 1.00 59.80 1441 GLN A C 1
ATOM 21973 O O . GLN A 1 1478 ? 76.624 107.515 122.201 1.00 59.80 1441 GLN A O 1
ATOM 21987 N N . LYS A 1 1479 ? 77.926 108.496 123.746 1.00 58.68 1442 LYS A N 1
ATOM 21988 C CA . LYS A 1 1479 ? 78.063 109.708 122.949 1.00 58.68 1442 LYS A CA 1
ATOM 21989 C C . LYS A 1 1479 ? 79.098 109.535 121.846 1.00 58.68 1442 LYS A C 1
ATOM 21990 O O . LYS A 1 1479 ? 79.123 110.314 120.887 1.00 58.68 1442 LYS A O 1
ATOM 22009 N N . GLN A 1 1480 ? 79.946 108.518 121.952 1.00 57.43 1443 GLN A N 1
ATOM 22010 C CA . GLN A 1 1480 ? 80.922 108.189 120.922 1.00 57.43 1443 GLN A CA 1
ATOM 22011 C C . GLN A 1 1480 ? 80.658 106.803 120.347 1.00 57.43 1443 GLN A C 1
ATOM 22012 O O . GLN A 1 1480 ? 81.581 106.047 120.055 1.00 57.43 1443 GLN A O 1
ATOM 22026 N N . HIS A 1 1481 ? 79.383 106.463 120.166 1.00 59.05 1444 HIS A N 1
ATOM 22027 C CA . HIS A 1 1481 ? 79.009 105.121 119.747 1.00 59.05 1444 HIS A CA 1
ATOM 22028 C C . HIS A 1 1481 ? 79.360 104.832 118.298 1.00 59.05 1444 HIS A C 1
ATOM 22029 O O . HIS A 1 1481 ? 79.524 103.665 117.940 1.00 59.05 1444 HIS A O 1
ATOM 22043 N N . MET A 1 1482 ? 79.485 105.857 117.462 1.00 58.35 1445 MET A N 1
ATOM 22044 C CA . MET A 1 1482 ? 79.756 105.654 116.049 1.00 58.35 1445 MET A CA 1
ATOM 22045 C C . MET A 1 1482 ? 81.160 105.131 115.784 1.00 58.35 1445 MET A C 1
ATOM 22046 O O . MET A 1 1482 ? 81.403 104.584 114.707 1.00 58.35 1445 MET A O 1
ATOM 22060 N N . PHE A 1 1483 ? 82.084 105.284 116.728 1.00 58.18 1446 PHE A N 1
ATOM 22061 C CA . PHE A 1 1483 ? 83.441 104.774 116.600 1.00 58.18 1446 PHE A CA 1
ATOM 22062 C C . PHE A 1 1483 ? 83.649 103.512 117.422 1.00 58.18 1446 PHE A C 1
ATOM 22063 O O . PHE A 1 1483 ? 84.791 103.120 117.678 1.00 58.18 1446 PHE A O 1
ATOM 22080 N N . LEU A 1 1484 ? 82.574 102.882 117.848 1.00 59.12 1447 LEU A N 1
ATOM 22081 C CA . LEU A 1 1484 ? 82.690 101.650 118.598 1.00 59.12 1447 LEU A CA 1
ATOM 22082 C C . LEU A 1 1484 ? 83.114 100.516 117.670 1.00 59.12 1447 LEU A C 1
ATOM 22083 O O . LEU A 1 1484 ? 82.761 100.509 116.489 1.00 59.12 1447 LEU A O 1
ATOM 22099 N N . PRO A 1 1485 ? 83.860 99.540 118.176 1.00 61.94 1448 PRO A N 1
ATOM 22100 C CA . PRO A 1 1485 ? 84.249 98.417 117.319 1.00 61.94 1448 PRO A CA 1
ATOM 22101 C C . PRO A 1 1485 ? 83.059 97.535 117.001 1.00 61.94 1448 PRO A C 1
ATOM 22102 O O . PRO A 1 1485 ? 81.932 97.833 117.405 1.00 61.94 1448 PRO A O 1
ATOM 22113 N N . ASP A 1 1486 ? 83.292 96.455 116.270 1.00 63.47 1449 ASP A N 1
ATOM 22114 C CA . ASP A 1 1486 ? 82.244 95.497 115.970 1.00 63.47 1449 ASP A CA 1
ATOM 22115 C C . ASP A 1 1486 ? 81.924 94.689 117.216 1.00 63.47 1449 ASP A C 1
ATOM 22116 O O . ASP A 1 1486 ? 82.818 94.340 117.992 1.00 63.47 1449 ASP A O 1
ATOM 22125 N N . LYS A 1 1487 ? 80.643 94.407 117.411 1.00 65.07 1450 LYS A N 1
ATOM 22126 C CA . LYS A 1 1487 ? 80.210 93.621 118.555 1.00 65.07 1450 LYS A CA 1
ATOM 22127 C C . LYS A 1 1487 ? 80.469 92.152 118.267 1.00 65.07 1450 LYS A C 1
ATOM 22128 O O . LYS A 1 1487 ? 80.137 91.663 117.183 1.00 65.07 1450 LYS A O 1
ATOM 22147 N N . ILE A 1 1488 ? 81.063 91.445 119.223 1.00 64.66 1451 ILE A N 1
ATOM 22148 C CA . ILE A 1 1488 ? 81.198 90.003 119.091 1.00 64.66 1451 ILE A CA 1
ATOM 22149 C C . ILE A 1 1488 ? 79.787 89.446 119.132 1.00 64.66 1451 ILE A C 1
ATOM 22150 O O . ILE A 1 1488 ? 79.165 89.381 120.196 1.00 64.66 1451 ILE A O 1
ATOM 22166 N N . SER A 1 1489 ? 79.274 89.035 117.977 1.00 68.33 1452 SER A N 1
ATOM 22167 C CA . SER A 1 1489 ? 77.853 88.750 117.844 1.00 68.33 1452 SER A CA 1
ATOM 22168 C C . SER A 1 1489 ? 77.513 87.360 118.358 1.00 68.33 1452 SER A C 1
ATOM 22169 O O . SER A 1 1489 ? 78.334 86.713 119.013 1.00 68.33 1452 SER A O 1
ATOM 22177 N N . LEU A 1 1490 ? 76.297 86.901 118.076 1.00 72.52 1453 LEU A N 1
ATOM 22178 C CA . LEU A 1 1490 ? 75.810 85.636 118.604 1.00 72.52 1453 LEU A CA 1
ATOM 22179 C C . LEU A 1 1490 ? 76.119 84.449 117.703 1.00 72.52 1453 LEU A C 1
ATOM 22180 O O . LEU A 1 1490 ? 76.306 83.342 118.212 1.00 72.52 1453 LEU A O 1
ATOM 22196 N N . THR A 1 1491 ? 76.182 84.647 116.389 1.00 72.63 1454 THR A N 1
ATOM 22197 C CA . THR A 1 1491 ? 76.648 83.631 115.452 1.00 72.63 1454 THR A CA 1
ATOM 22198 C C . THR A 1 1491 ? 78.167 83.649 115.353 1.00 72.63 1454 THR A C 1
ATOM 22199 O O . THR A 1 1491 ? 78.750 83.091 114.424 1.00 72.63 1454 THR A O 1
ATOM 22210 N N . GLN A 1 1492 ? 78.820 84.305 116.306 1.00 67.21 1455 GLN A N 1
ATOM 22211 C CA . GLN A 1 1492 ? 80.266 84.439 116.289 1.00 67.21 1455 GLN A CA 1
ATOM 22212 C C . GLN A 1 1492 ? 80.843 84.005 117.624 1.00 67.21 1455 GLN A C 1
ATOM 22213 O O . GLN A 1 1492 ? 82.041 83.740 117.724 1.00 67.21 1455 GLN A O 1
ATOM 22227 N N . TYR A 1 1493 ? 80.000 83.932 118.653 1.00 66.33 1456 TYR A N 1
ATOM 22228 C CA . TYR A 1 1493 ? 80.439 83.474 119.963 1.00 66.33 1456 TYR A CA 1
ATOM 22229 C C . TYR A 1 1493 ? 80.279 81.972 120.131 1.00 66.33 1456 TYR A C 1
ATOM 22230 O O . TYR A 1 1493 ? 81.130 81.324 120.746 1.00 66.33 1456 TYR A O 1
ATOM 22248 N N . VAL A 1 1494 ? 79.193 81.406 119.601 1.00 71.11 1457 VAL A N 1
ATOM 22249 C CA . VAL A 1 1494 ? 78.984 79.968 119.666 1.00 71.11 1457 VAL A CA 1
ATOM 22250 C C . VAL A 1 1494 ? 80.067 79.194 118.942 1.00 71.11 1457 VAL A C 1
ATOM 22251 O O . VAL A 1 1494 ? 80.379 78.069 119.340 1.00 71.11 1457 VAL A O 1
ATOM 22264 N N . GLU A 1 1495 ? 80.649 79.765 117.892 1.00 69.28 1458 GLU A N 1
ATOM 22265 C CA . GLU A 1 1495 ? 81.718 79.111 117.154 1.00 69.28 1458 GLU A CA 1
ATOM 22266 C C . GLU A 1 1495 ? 83.096 79.599 117.569 1.00 69.28 1458 GLU A C 1
ATOM 22267 O O . GLU A 1 1495 ? 84.081 79.269 116.906 1.00 69.28 1458 GLU A O 1
ATOM 22279 N N . LEU A 1 1496 ? 83.194 80.389 118.632 1.00 65.67 1459 LEU A N 1
ATOM 22280 C CA . LEU A 1 1496 ? 84.477 80.587 119.285 1.00 65.67 1459 LEU A CA 1
ATOM 22281 C C . LEU A 1 1496 ? 84.871 79.367 120.090 1.00 65.67 1459 LEU A C 1
ATOM 22282 O O . LEU A 1 1496 ? 86.063 79.074 120.219 1.00 65.67 1459 LEU A O 1
ATOM 22298 N N . PHE A 1 1497 ? 83.882 78.656 120.625 1.00 67.44 1460 PHE A N 1
ATOM 22299 C CA . PHE A 1 1497 ? 84.090 77.537 121.532 1.00 67.44 1460 PHE A CA 1
ATOM 22300 C C . PHE A 1 1497 ? 84.798 78.024 122.795 1.00 67.44 1460 PHE A C 1
ATOM 22301 O O . PHE A 1 1497 ? 84.432 79.054 123.366 1.00 67.44 1460 PHE A O 1
ATOM 22318 N N . ASN B 2 130 ? 91.462 40.101 82.697 1.00 93.52 130 ASN B N 1
ATOM 22319 C CA . ASN B 2 130 ? 90.282 40.885 82.354 1.00 93.52 130 ASN B CA 1
ATOM 22320 C C . ASN B 2 130 ? 90.185 42.127 83.231 1.00 93.52 130 ASN B C 1
ATOM 22321 O O . ASN B 2 130 ? 89.715 43.175 82.792 1.00 93.52 130 ASN B O 1
ATOM 22331 N N . ILE B 2 131 ? 90.633 41.999 84.478 1.00 92.48 131 ILE B N 1
ATOM 22332 C CA . ILE B 2 131 ? 90.670 43.118 85.412 1.00 92.48 131 ILE B CA 1
ATOM 22333 C C . ILE B 2 131 ? 92.105 43.626 85.481 1.00 92.48 131 ILE B C 1
ATOM 22334 O O . ILE B 2 131 ? 92.412 44.575 86.211 1.00 92.48 131 ILE B O 1
ATOM 22350 N N . THR B 2 132 ? 92.990 43.022 84.690 1.00 92.38 132 THR B N 1
ATOM 22351 C CA . THR B 2 132 ? 94.314 43.584 84.466 1.00 92.38 132 THR B CA 1
ATOM 22352 C C . THR B 2 132 ? 94.379 44.165 83.061 1.00 92.38 132 THR B C 1
ATOM 22353 O O . THR B 2 132 ? 95.331 44.870 82.715 1.00 92.38 132 THR B O 1
ATOM 22364 N N . ALA B 2 133 ? 93.368 43.871 82.244 1.00 91.89 133 ALA B N 1
ATOM 22365 C CA . ALA B 2 133 ? 93.254 44.464 80.919 1.00 91.89 133 ALA B CA 1
ATOM 22366 C C . ALA B 2 133 ? 92.283 45.634 80.960 1.00 91.89 133 ALA B C 1
ATOM 22367 O O . ALA B 2 133 ? 92.608 46.738 80.513 1.00 91.89 133 ALA B O 1
ATOM 22374 N N . ARG B 2 134 ? 91.089 45.401 81.501 1.00 92.08 134 ARG B N 1
ATOM 22375 C CA . ARG B 2 134 ? 90.096 46.456 81.645 1.00 92.08 134 ARG B CA 1
ATOM 22376 C C . ARG B 2 134 ? 90.659 47.588 82.491 1.00 92.08 134 ARG B C 1
ATOM 22377 O O . ARG B 2 134 ? 90.303 48.754 82.298 1.00 92.08 134 ARG B O 1
ATOM 22398 N N . LEU B 2 135 ? 91.530 47.250 83.436 1.00 89.14 135 LEU B N 1
ATOM 22399 C CA . LEU B 2 135 ? 92.196 48.250 84.255 1.00 89.14 135 LEU B CA 1
ATOM 22400 C C . LEU B 2 135 ? 93.329 48.949 83.521 1.00 89.14 135 LEU B C 1
ATOM 22401 O O . LEU B 2 135 ? 93.701 50.062 83.903 1.00 89.14 135 LEU B O 1
ATOM 22417 N N . ASP B 2 136 ? 93.879 48.334 82.477 1.00 90.33 136 ASP B N 1
ATOM 22418 C CA . ASP B 2 136 ? 94.961 48.955 81.725 1.00 90.33 136 ASP B CA 1
ATOM 22419 C C . ASP B 2 136 ? 94.458 49.907 80.649 1.00 90.33 136 ASP B C 1
ATOM 22420 O O . ASP B 2 136 ? 95.153 50.876 80.326 1.00 90.33 136 ASP B O 1
ATOM 22429 N N . ARG B 2 137 ? 93.276 49.654 80.087 1.00 90.42 137 ARG B N 1
ATOM 22430 C CA . ARG B 2 137 ? 92.675 50.575 79.132 1.00 90.42 137 ARG B CA 1
ATOM 22431 C C . ARG B 2 137 ? 92.203 51.859 79.791 1.00 90.42 137 ARG B C 1
ATOM 22432 O O . ARG B 2 137 ? 92.122 52.892 79.120 1.00 90.42 137 ARG B O 1
ATOM 22453 N N . ILE B 2 138 ? 91.872 51.814 81.083 1.00 87.20 138 ILE B N 1
ATOM 22454 C CA . ILE B 2 138 ? 91.602 53.030 81.841 1.00 87.20 138 ILE B CA 1
ATOM 22455 C C . ILE B 2 138 ? 92.880 53.766 82.201 1.00 87.20 138 ILE B C 1
ATOM 22456 O O . ILE B 2 138 ? 92.847 54.991 82.382 1.00 87.20 138 ILE B O 1
ATOM 22472 N N . ASP B 2 139 ? 94.006 53.066 82.305 1.00 86.94 139 ASP B N 1
ATOM 22473 C CA . ASP B 2 139 ? 95.283 53.687 82.613 1.00 86.94 139 ASP B CA 1
ATOM 22474 C C . ASP B 2 139 ? 95.964 54.266 81.384 1.00 86.94 139 ASP B C 1
ATOM 22475 O O . ASP B 2 139 ? 97.011 54.904 81.518 1.00 86.94 139 ASP B O 1
ATOM 22484 N N . GLU B 2 140 ? 95.404 54.058 80.195 1.00 85.91 140 GLU B N 1
ATOM 22485 C CA . GLU B 2 140 ? 95.910 54.692 78.986 1.00 85.91 140 GLU B CA 1
ATOM 22486 C C . GLU B 2 140 ? 95.161 55.966 78.633 1.00 85.91 140 GLU B C 1
ATOM 22487 O O . GLU B 2 140 ? 95.757 56.875 78.051 1.00 85.91 140 GLU B O 1
ATOM 22499 N N . LYS B 2 141 ? 93.879 56.057 78.978 1.00 83.69 141 LYS B N 1
ATOM 22500 C CA . LYS B 2 141 ? 93.127 57.300 78.879 1.00 83.69 141 LYS B CA 1
ATOM 22501 C C . LYS B 2 141 ? 93.466 58.262 80.002 1.00 83.69 141 LYS B C 1
ATOM 22502 O O . LYS B 2 141 ? 93.055 59.421 79.959 1.00 83.69 141 LYS B O 1
ATOM 22521 N N . LEU B 2 142 ? 94.196 57.791 81.008 1.00 80.70 142 LEU B N 1
ATOM 22522 C CA . LEU B 2 142 ? 94.688 58.617 82.094 1.00 80.70 142 LEU B CA 1
ATOM 22523 C C . LEU B 2 142 ? 96.066 59.192 81.818 1.00 80.70 142 LEU B C 1
ATOM 22524 O O . LEU B 2 142 ? 96.514 60.068 82.565 1.00 80.70 142 LEU B O 1
ATOM 22540 N N . SER B 2 143 ? 96.751 58.719 80.781 1.00 80.82 143 SER B N 1
ATOM 22541 C CA . SER B 2 143 ? 98.023 59.282 80.365 1.00 80.82 143 SER B CA 1
ATOM 22542 C C . SER B 2 143 ? 97.883 60.233 79.186 1.00 80.82 143 SER B C 1
ATOM 22543 O O . SER B 2 143 ? 98.791 61.038 78.950 1.00 80.82 143 SER B O 1
ATOM 22551 N N . GLU B 2 144 ? 96.779 60.160 78.444 1.00 80.58 144 GLU B N 1
ATOM 22552 C CA . GLU B 2 144 ? 96.506 61.079 77.354 1.00 80.58 144 GLU B CA 1
ATOM 22553 C C . GLU B 2 144 ? 95.522 62.166 77.743 1.00 80.58 144 GLU B C 1
ATOM 22554 O O . GLU B 2 144 ? 95.322 63.107 76.971 1.00 80.58 144 GLU B O 1
ATOM 22566 N N . ILE B 2 145 ? 94.887 62.057 78.909 1.00 78.02 145 ILE B N 1
ATOM 22567 C CA . ILE B 2 145 ? 94.232 63.203 79.521 1.00 78.02 145 ILE B CA 1
ATOM 22568 C C . ILE B 2 145 ? 95.223 64.035 80.308 1.00 78.02 145 ILE B C 1
ATOM 22569 O O . ILE B 2 145 ? 95.002 65.240 80.481 1.00 78.02 145 ILE B O 1
ATOM 22585 N N . LEU B 2 146 ? 96.311 63.440 80.776 1.00 75.00 146 LEU B N 1
ATOM 22586 C CA . LEU B 2 146 ? 97.394 64.162 81.423 1.00 75.00 146 LEU B CA 1
ATOM 22587 C C . LEU B 2 146 ? 98.502 64.501 80.436 1.00 75.00 146 LEU B C 1
ATOM 22588 O O . LEU B 2 146 ? 99.553 65.012 80.824 1.00 75.00 146 LEU B O 1
ATOM 22604 N N . GLY B 2 147 ? 98.291 64.189 79.163 1.00 76.41 147 GLY B N 1
ATOM 22605 C CA . GLY B 2 147 ? 99.181 64.637 78.116 1.00 76.41 147 GLY B CA 1
ATOM 22606 C C . GLY B 2 147 ? 98.580 65.825 77.402 1.00 76.41 147 GLY B C 1
ATOM 22607 O O . GLY B 2 147 ? 99.276 66.779 77.059 1.00 76.41 147 GLY B O 1
ATOM 22611 N N . MET B 2 148 ? 97.268 65.774 77.192 1.00 77.41 148 MET B N 1
ATOM 22612 C CA . MET B 2 148 ? 96.542 66.887 76.604 1.00 77.41 148 MET B CA 1
ATOM 22613 C C . MET B 2 148 ? 96.366 68.048 77.564 1.00 77.41 148 MET B C 1
ATOM 22614 O O . MET B 2 148 ? 96.027 69.146 77.118 1.00 77.41 148 MET B O 1
ATOM 22628 N N . LEU B 2 149 ? 96.567 67.832 78.861 1.00 73.32 149 LEU B N 1
ATOM 22629 C CA . LEU B 2 149 ? 96.441 68.875 79.863 1.00 73.32 149 LEU B CA 1
ATOM 22630 C C . LEU B 2 149 ? 97.787 69.428 80.286 1.00 73.32 149 LEU B C 1
ATOM 22631 O O . LEU B 2 149 ? 97.867 70.602 80.652 1.00 73.32 149 LEU B O 1
ATOM 22647 N N . HIS B 2 150 ? 98.842 68.622 80.246 1.00 72.47 150 HIS B N 1
ATOM 22648 C CA . HIS B 2 150 ? 100.196 69.106 80.436 1.00 72.47 150 HIS B CA 1
ATOM 22649 C C . HIS B 2 150 ? 100.732 69.769 79.180 1.00 72.47 150 HIS B C 1
ATOM 22650 O O . HIS B 2 150 ? 101.898 70.166 79.145 1.00 72.47 150 HIS B O 1
ATOM 22664 N N . THR B 2 151 ? 99.897 69.898 78.153 1.00 72.52 151 THR B N 1
ATOM 22665 C CA . THR B 2 151 ? 100.259 70.508 76.887 1.00 72.52 151 THR B CA 1
ATOM 22666 C C . THR B 2 151 ? 99.515 71.806 76.603 1.00 72.52 151 THR B C 1
ATOM 22667 O O . THR B 2 151 ? 99.987 72.591 75.783 1.00 72.52 151 THR B O 1
ATOM 22678 N N . LEU B 2 152 ? 98.393 72.066 77.269 1.00 71.21 152 LEU B N 1
ATOM 22679 C CA . LEU B 2 152 ? 97.621 73.268 76.998 1.00 71.21 152 LEU B CA 1
ATOM 22680 C C . LEU B 2 152 ? 98.389 74.521 77.376 1.00 71.21 152 LEU B C 1
ATOM 22681 O O . LEU B 2 152 ? 99.058 74.577 78.410 1.00 71.21 152 LEU B O 1
ATOM 22697 N N . VAL B 2 153 ? 98.265 75.537 76.525 1.00 69.37 153 VAL B N 1
ATOM 22698 C CA . VAL B 2 153 ? 98.753 76.880 76.782 1.00 69.37 153 VAL B CA 1
ATOM 22699 C C . VAL B 2 153 ? 97.549 77.803 76.768 1.00 69.37 153 VAL B C 1
ATOM 22700 O O . VAL B 2 153 ? 96.648 77.650 75.934 1.00 69.37 153 VAL B O 1
ATOM 22713 N N . VAL B 2 154 ? 97.531 78.744 77.703 1.00 66.01 154 VAL B N 1
ATOM 22714 C CA . VAL B 2 154 ? 96.448 79.701 77.860 1.00 66.01 154 VAL B CA 1
ATOM 22715 C C . VAL B 2 154 ? 96.996 81.091 77.577 1.00 66.01 154 VAL B C 1
ATOM 22716 O O . VAL B 2 154 ? 98.044 81.479 78.104 1.00 66.01 154 VAL B O 1
ATOM 22729 N N . ALA B 2 155 ? 96.302 81.820 76.719 1.00 64.63 155 ALA B N 1
ATOM 22730 C CA . ALA B 2 155 ? 96.625 83.195 76.393 1.00 64.63 155 ALA B CA 1
ATOM 22731 C C . ALA B 2 155 ? 95.796 84.099 77.289 1.00 64.63 155 ALA B C 1
ATOM 22732 O O . ALA B 2 155 ? 94.568 83.974 77.340 1.00 64.63 155 ALA B O 1
ATOM 22739 N N . SER B 2 156 ? 96.475 85.001 77.993 1.00 59.82 156 SER B N 1
ATOM 22740 C CA . SER B 2 156 ? 95.830 85.941 78.894 1.00 59.82 156 SER B CA 1
ATOM 22741 C C . SER B 2 156 ? 94.825 86.788 78.140 1.00 59.82 156 SER B C 1
ATOM 22742 O O . SER B 2 156 ? 95.070 87.168 76.995 1.00 59.82 156 SER B O 1
ATOM 22750 N N . ALA B 2 157 ? 93.691 87.080 78.765 1.00 60.60 157 ALA B N 1
ATOM 22751 C CA . ALA B 2 157 ? 92.698 87.933 78.135 1.00 60.60 157 ALA B CA 1
ATOM 22752 C C . ALA B 2 157 ? 93.286 89.312 77.888 1.00 60.60 157 ALA B C 1
ATOM 22753 O O . ALA B 2 157 ? 94.094 89.817 78.668 1.00 60.60 157 ALA B O 1
ATOM 22760 N N . GLY B 2 158 ? 92.895 89.917 76.778 1.00 58.33 158 GLY B N 1
ATOM 22761 C CA . GLY B 2 158 ? 93.460 91.178 76.389 1.00 58.33 158 GLY B CA 1
ATOM 22762 C C . GLY B 2 158 ? 92.614 91.881 75.364 1.00 58.33 158 GLY B C 1
ATOM 22763 O O . GLY B 2 158 ? 91.570 91.384 74.942 1.00 58.33 158 GLY B O 1
ATOM 22767 N N . PRO B 2 159 ? 93.051 93.067 74.948 1.00 55.85 159 PRO B N 1
ATOM 22768 C CA . PRO B 2 159 ? 92.295 93.818 73.942 1.00 55.85 159 PRO B CA 1
ATOM 22769 C C . PRO B 2 159 ? 92.220 93.064 72.625 1.00 55.85 159 PRO B C 1
ATOM 22770 O O . PRO B 2 159 ? 93.134 92.324 72.258 1.00 55.85 159 PRO B O 1
ATOM 22781 N N . THR B 2 160 ? 91.109 93.252 71.920 1.00 59.40 160 THR B N 1
ATOM 22782 C CA . THR B 2 160 ? 90.913 92.664 70.605 1.00 59.40 160 THR B CA 1
ATOM 22783 C C . THR B 2 160 ? 91.903 93.297 69.634 1.00 59.40 160 THR B C 1
ATOM 22784 O O . THR B 2 160 ? 92.544 94.294 69.971 1.00 59.40 160 THR B O 1
ATOM 22795 N N . SER B 2 161 ? 92.053 92.727 68.439 1.00 61.12 161 SER B N 1
ATOM 22796 C CA . SER B 2 161 ? 92.875 93.325 67.396 1.00 61.12 161 SER B CA 1
ATOM 22797 C C . SER B 2 161 ? 92.389 94.696 66.960 1.00 61.12 161 SER B C 1
ATOM 22798 O O . SER B 2 161 ? 93.206 95.601 66.790 1.00 61.12 161 SER B O 1
ATOM 22806 N N . ALA B 2 162 ? 91.083 94.872 66.779 1.00 60.17 162 ALA B N 1
ATOM 22807 C CA . ALA B 2 162 ? 90.518 96.198 66.584 1.00 60.17 162 ALA B CA 1
ATOM 22808 C C . ALA B 2 162 ? 90.689 97.001 67.860 1.00 60.17 162 ALA B C 1
ATOM 22809 O O . ALA B 2 162 ? 90.501 98.220 67.872 1.00 60.17 162 ALA B O 1
ATOM 22816 N N . ARG B 2 163 ? 91.026 96.307 68.940 1.00 57.20 163 ARG B N 1
ATOM 22817 C CA . ARG B 2 163 ? 91.257 96.911 70.240 1.00 57.20 163 ARG B CA 1
ATOM 22818 C C . ARG B 2 163 ? 90.066 97.792 70.603 1.00 57.20 163 ARG B C 1
ATOM 22819 O O . ARG B 2 163 ? 90.181 98.941 71.020 1.00 57.20 163 ARG B O 1
ATOM 22840 N N . ASP B 2 164 ? 88.884 97.211 70.412 1.00 59.04 164 ASP B N 1
ATOM 22841 C CA . ASP B 2 164 ? 87.642 97.749 70.939 1.00 59.04 164 ASP B CA 1
ATOM 22842 C C . ASP B 2 164 ? 86.959 96.656 71.740 1.00 59.04 164 ASP B C 1
ATOM 22843 O O . ASP B 2 164 ? 85.949 96.102 71.302 1.00 59.04 164 ASP B O 1
ATOM 22852 N N . GLY B 2 165 ? 87.477 96.390 72.924 1.00 56.93 165 GLY B N 1
ATOM 22853 C CA . GLY B 2 165 ? 86.926 95.354 73.775 1.00 56.93 165 GLY B CA 1
ATOM 22854 C C . GLY B 2 165 ? 87.966 94.340 74.199 1.00 56.93 165 GLY B C 1
ATOM 22855 O O . GLY B 2 165 ? 89.112 94.354 73.763 1.00 56.93 165 GLY B O 1
ATOM 22859 N N . ILE B 2 166 ? 87.550 93.453 75.065 1.00 58.19 166 ILE B N 1
ATOM 22860 C CA . ILE B 2 166 ? 88.391 92.392 75.596 1.00 58.19 166 ILE B CA 1
ATOM 22861 C C . ILE B 2 166 ? 87.959 91.081 74.963 1.00 58.19 166 ILE B C 1
ATOM 22862 O O . ILE B 2 166 ? 86.771 90.869 74.694 1.00 58.19 166 ILE B O 1
ATOM 22878 N N . ARG B 2 167 ? 88.920 90.203 74.708 1.00 62.50 167 ARG B N 1
ATOM 22879 C CA . ARG B 2 167 ? 88.645 88.839 74.286 1.00 62.50 167 ARG B CA 1
ATOM 22880 C C . ARG B 2 167 ? 89.118 87.866 75.358 1.00 62.50 167 ARG B C 1
ATOM 22881 O O . ARG B 2 167 ? 90.181 88.037 75.955 1.00 62.50 167 ARG B O 1
ATOM 22902 N N . ASP B 2 168 ? 88.310 86.843 75.602 1.00 64.95 168 ASP B N 1
ATOM 22903 C CA . ASP B 2 168 ? 88.503 85.949 76.730 1.00 64.95 168 ASP B CA 1
ATOM 22904 C C . ASP B 2 168 ? 89.901 85.356 76.723 1.00 64.95 168 ASP B C 1
ATOM 22905 O O . ASP B 2 168 ? 90.625 85.418 75.730 1.00 64.95 168 ASP B O 1
ATOM 22913 N N . ALA B 2 169 ? 90.279 84.786 77.861 1.00 63.90 169 ALA B N 1
ATOM 22914 C CA . ALA B 2 169 ? 91.460 83.946 77.941 1.00 63.90 169 ALA B CA 1
ATOM 22915 C C . ALA B 2 169 ? 91.267 82.794 76.972 1.00 63.90 169 ALA B C 1
ATOM 22916 O O . ALA B 2 169 ? 90.220 82.142 76.980 1.00 63.90 169 ALA B O 1
ATOM 22923 N N . MET B 2 170 ? 92.268 82.544 76.138 1.00 69.69 170 MET B N 1
ATOM 22924 C CA . MET B 2 170 ? 92.135 81.603 75.036 1.00 69.69 170 MET B CA 1
ATOM 22925 C C . MET B 2 170 ? 92.972 80.378 75.338 1.00 69.69 170 MET B C 1
ATOM 22926 O O . MET B 2 170 ? 94.185 80.483 75.490 1.00 69.69 170 MET B O 1
ATOM 22940 N N . ILE B 2 171 ? 92.337 79.218 75.412 1.00 71.08 171 ILE B N 1
ATOM 22941 C CA . ILE B 2 171 ? 93.019 77.986 75.785 1.00 71.08 171 ILE B CA 1
ATOM 22942 C C . ILE B 2 171 ? 93.184 77.156 74.524 1.00 71.08 171 ILE B C 1
ATOM 22943 O O . ILE B 2 171 ? 92.237 77.024 73.739 1.00 71.08 171 ILE B O 1
ATOM 22959 N N . GLY B 2 172 ? 94.379 76.610 74.317 1.00 73.16 172 GLY B N 1
ATOM 22960 C CA . GLY B 2 172 ? 94.608 75.782 73.150 1.00 73.16 172 GLY B CA 1
ATOM 22961 C C . GLY B 2 172 ? 95.849 74.933 73.299 1.00 73.16 172 GLY B C 1
ATOM 22962 O O . GLY B 2 172 ? 96.726 75.211 74.121 1.00 73.16 172 GLY B O 1
ATOM 22966 N N . LEU B 2 173 ? 95.926 73.904 72.461 1.00 74.17 173 LEU B N 1
ATOM 22967 C CA . LEU B 2 173 ? 97.069 73.008 72.483 1.00 74.17 173 LEU B CA 1
ATOM 22968 C C . LEU B 2 173 ? 98.356 73.782 72.234 1.00 74.17 173 LEU B C 1
ATOM 22969 O O . LEU B 2 173 ? 98.361 74.831 71.592 1.00 74.17 173 LEU B O 1
ATOM 22985 N N . ARG B 2 174 ? 99.456 73.253 72.764 1.00 74.47 174 ARG B N 1
ATOM 22986 C CA . ARG B 2 174 ? 100.745 73.921 72.631 1.00 74.47 174 ARG B CA 1
ATOM 22987 C C . ARG B 2 174 ? 101.034 74.309 71.190 1.00 74.47 174 ARG B C 1
ATOM 22988 O O . ARG B 2 174 ? 101.100 75.496 70.858 1.00 74.47 174 ARG B O 1
ATOM 23009 N N . GLU B 2 175 ? 101.173 73.317 70.307 1.00 77.54 175 GLU B N 1
ATOM 23010 C CA . GLU B 2 175 ? 101.645 73.590 68.953 1.00 77.54 175 GLU B CA 1
ATOM 23011 C C . GLU B 2 175 ? 100.696 74.527 68.220 1.00 77.54 175 GLU B C 1
ATOM 23012 O O . GLU B 2 175 ? 101.134 75.429 67.498 1.00 77.54 175 GLU B O 1
ATOM 23024 N N . GLU B 2 176 ? 99.393 74.329 68.389 1.00 77.88 176 GLU B N 1
ATOM 23025 C CA . GLU B 2 176 ? 98.423 75.248 67.814 1.00 77.88 176 GLU B CA 1
ATOM 23026 C C . GLU B 2 176 ? 98.503 76.633 68.436 1.00 77.88 176 GLU B C 1
ATOM 23027 O O . GLU B 2 176 ? 97.926 77.575 67.887 1.00 77.88 176 GLU B O 1
ATOM 23039 N N . MET B 2 177 ? 99.197 76.781 69.562 1.00 74.56 177 MET B N 1
ATOM 23040 C CA . MET B 2 177 ? 99.439 78.084 70.157 1.00 74.56 177 MET B CA 1
ATOM 23041 C C . MET B 2 177 ? 100.741 78.708 69.691 1.00 74.56 177 MET B C 1
ATOM 23042 O O . MET B 2 177 ? 100.881 79.931 69.769 1.00 74.56 177 MET B O 1
ATOM 23056 N N . ILE B 2 178 ? 101.694 77.908 69.213 1.00 77.30 178 ILE B N 1
ATOM 23057 C CA . ILE B 2 178 ? 102.956 78.429 68.703 1.00 77.30 178 ILE B CA 1
ATOM 23058 C C . ILE B 2 178 ? 102.860 78.794 67.229 1.00 77.30 178 ILE B C 1
ATOM 23059 O O . ILE B 2 178 ? 103.790 79.391 66.684 1.00 77.30 178 ILE B O 1
ATOM 23075 N N . GLU B 2 179 ? 101.757 78.446 66.567 1.00 79.74 179 GLU B N 1
ATOM 23076 C CA . GLU B 2 179 ? 101.475 78.957 65.232 1.00 79.74 179 GLU B CA 1
ATOM 23077 C C . GLU B 2 179 ? 100.576 80.180 65.248 1.00 79.74 179 GLU B C 1
ATOM 23078 O O . GLU B 2 179 ? 100.663 81.005 64.339 1.00 79.74 179 GLU B O 1
ATOM 23090 N N . LYS B 2 180 ? 99.714 80.314 66.257 1.00 77.92 180 LYS B N 1
ATOM 23091 C CA . LYS B 2 180 ? 98.886 81.506 66.362 1.00 77.92 180 LYS B CA 1
ATOM 23092 C C . LYS B 2 180 ? 99.706 82.713 66.784 1.00 77.92 180 LYS B C 1
ATOM 23093 O O . LYS B 2 180 ? 99.348 83.847 66.454 1.00 77.92 180 LYS B O 1
ATOM 23112 N N . ILE B 2 181 ? 100.798 82.500 67.518 1.00 77.30 181 ILE B N 1
ATOM 23113 C CA . ILE B 2 181 ? 101.750 83.582 67.741 1.00 77.30 181 ILE B CA 1
ATOM 23114 C C . ILE B 2 181 ? 102.502 83.892 66.457 1.00 77.30 181 ILE B C 1
ATOM 23115 O O . ILE B 2 181 ? 102.679 85.059 66.094 1.00 77.30 181 ILE B O 1
ATOM 23131 N N . ARG B 2 182 ? 102.961 82.852 65.754 1.00 80.26 182 ARG B N 1
ATOM 23132 C CA . ARG B 2 182 ? 103.734 83.053 64.533 1.00 80.26 182 ARG B CA 1
ATOM 23133 C C . ARG B 2 182 ? 102.903 83.718 63.447 1.00 80.26 182 ARG B C 1
ATOM 23134 O O . ARG B 2 182 ? 103.408 84.573 62.712 1.00 80.26 182 ARG B O 1
ATOM 23155 N N . THR B 2 183 ? 101.638 83.339 63.326 1.00 80.47 183 THR B N 1
ATOM 23156 C CA . THR B 2 183 ? 100.724 83.957 62.380 1.00 80.47 183 THR B CA 1
ATOM 23157 C C . THR B 2 183 ? 100.366 85.383 62.772 1.00 80.47 183 THR B C 1
ATOM 23158 O O . THR B 2 183 ? 99.812 86.120 61.951 1.00 80.47 183 THR B O 1
ATOM 23169 N N . GLU B 2 184 ? 100.691 85.796 63.993 1.00 80.08 184 GLU B N 1
ATOM 23170 C CA . GLU B 2 184 ? 100.282 87.096 64.516 1.00 80.08 184 GLU B CA 1
ATOM 23171 C C . GLU B 2 184 ? 98.762 87.183 64.603 1.00 80.08 184 G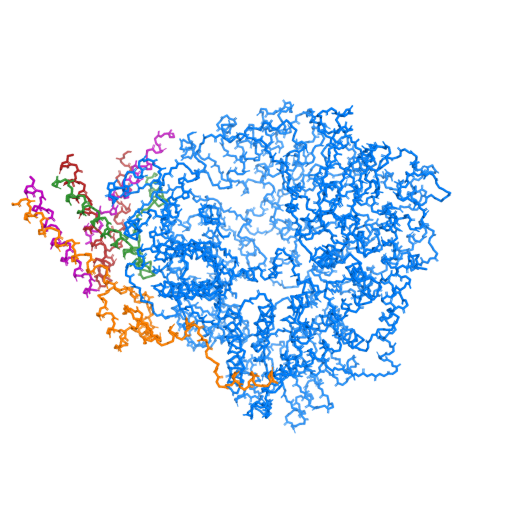LU B C 1
ATOM 23172 O O . GLU B 2 184 ? 98.170 88.263 64.587 1.00 80.08 184 GLU B O 1
ATOM 23184 N N . ALA B 2 185 ? 98.124 86.018 64.700 1.00 79.38 185 ALA B N 1
ATOM 23185 C CA . ALA B 2 185 ? 96.695 85.963 64.969 1.00 79.38 185 ALA B CA 1
ATOM 23186 C C . ALA B 2 185 ? 96.383 86.480 66.369 1.00 79.38 185 ALA B C 1
ATOM 23187 O O . ALA B 2 185 ? 95.394 87.194 66.565 1.00 79.38 185 ALA B O 1
ATOM 23194 N N . LEU B 2 186 ? 97.212 86.128 67.351 1.00 75.17 186 LEU B N 1
ATOM 23195 C CA . LEU B 2 186 ? 97.187 86.776 68.660 1.00 75.17 186 LEU B CA 1
ATOM 23196 C C . LEU B 2 186 ? 98.286 87.826 68.667 1.00 75.17 186 LEU B C 1
ATOM 23197 O O . LEU B 2 186 ? 99.473 87.499 68.633 1.00 75.17 186 LEU B O 1
ATOM 23213 N N . MET B 2 187 ? 97.888 89.095 68.711 1.00 78.67 187 MET B N 1
ATOM 23214 C CA . MET B 2 187 ? 98.855 90.182 68.728 1.00 78.67 187 MET B CA 1
ATOM 23215 C C . MET B 2 187 ? 99.757 90.060 69.947 1.00 78.67 187 MET B C 1
ATOM 23216 O O . MET B 2 187 ? 99.280 90.096 71.086 1.00 78.67 187 MET B O 1
ATOM 23230 N N . THR B 2 188 ? 101.055 89.902 69.719 1.00 76.45 188 THR B N 1
ATOM 23231 C CA . THR B 2 188 ? 102.035 89.826 70.790 1.00 76.45 188 THR B CA 1
ATOM 23232 C C . THR B 2 188 ? 103.335 90.462 70.326 1.00 76.45 188 THR B C 1
ATOM 23233 O O . THR B 2 188 ? 103.749 90.274 69.179 1.00 76.45 188 THR B O 1
ATOM 23244 N N . ASN B 2 189 ? 103.969 91.219 71.214 1.00 74.50 189 ASN B N 1
ATOM 23245 C CA . ASN B 2 189 ? 105.287 91.771 70.939 1.00 74.50 189 ASN B CA 1
ATOM 23246 C C . ASN B 2 189 ? 106.362 90.862 71.527 1.00 74.50 189 ASN B C 1
ATOM 23247 O O . ASN B 2 189 ? 106.166 90.203 72.550 1.00 74.50 189 ASN B O 1
ATOM 23258 N N . ASP B 2 190 ? 107.509 90.830 70.859 1.00 79.93 190 ASP B N 1
ATOM 23259 C CA . ASP B 2 190 ? 108.576 89.893 71.192 1.00 79.93 190 ASP B CA 1
ATOM 23260 C C . ASP B 2 190 ? 108.112 88.463 70.930 1.00 79.93 190 ASP B C 1
ATOM 23261 O O . ASP B 2 190 ? 108.238 87.563 71.759 1.00 79.93 190 ASP B O 1
ATOM 23270 N N . ARG B 2 191 ? 107.573 88.273 69.729 1.00 79.58 191 ARG B N 1
ATOM 23271 C CA . ARG B 2 191 ? 106.963 87.003 69.370 1.00 79.58 191 ARG B CA 1
ATOM 23272 C C . ARG B 2 191 ? 107.969 85.863 69.329 1.00 79.58 191 ARG B C 1
ATOM 23273 O O . ARG B 2 191 ? 107.622 84.741 69.713 1.00 79.58 191 ARG B O 1
ATOM 23294 N N . LEU B 2 192 ? 109.201 86.119 68.899 1.00 80.00 192 LEU B N 1
ATOM 23295 C CA . LEU B 2 192 ? 110.210 85.071 68.817 1.00 80.00 192 LEU B CA 1
ATOM 23296 C C . LEU B 2 192 ? 110.585 84.534 70.191 1.00 80.00 192 LEU B C 1
ATOM 23297 O O . LEU B 2 192 ? 110.738 83.321 70.362 1.00 80.00 192 LEU B O 1
ATOM 23313 N N . GLU B 2 193 ? 110.721 85.417 71.179 1.00 78.54 193 GLU B N 1
ATOM 23314 C CA . GLU B 2 193 ? 110.912 84.968 72.553 1.00 78.54 193 GLU B CA 1
ATOM 23315 C C . GLU B 2 193 ? 109.736 84.122 73.016 1.00 78.54 193 GLU B C 1
ATOM 23316 O O . GLU B 2 193 ? 109.922 83.110 73.699 1.00 78.54 193 GLU B O 1
ATOM 23328 N N . ALA B 2 194 ? 108.517 84.520 72.651 1.00 76.91 194 ALA B N 1
ATOM 23329 C CA . ALA B 2 194 ? 107.340 83.741 73.017 1.00 76.91 194 ALA B CA 1
ATOM 23330 C C . ALA B 2 194 ? 107.396 82.340 72.420 1.00 76.91 194 ALA B C 1
ATOM 23331 O O . ALA B 2 194 ? 107.240 81.344 73.138 1.00 76.91 194 ALA B O 1
ATOM 23338 N N . MET B 2 195 ? 107.638 82.232 71.108 1.00 78.65 195 MET B N 1
ATOM 23339 C CA . MET B 2 195 ? 107.718 80.905 70.504 1.00 78.65 195 MET B CA 1
ATOM 23340 C C . MET B 2 195 ? 108.827 80.088 71.149 1.00 78.65 195 MET B C 1
ATOM 23341 O O . MET B 2 195 ? 108.641 78.910 71.466 1.00 78.65 195 MET B O 1
ATOM 23355 N N . ALA B 2 196 ? 109.995 80.698 71.354 1.00 77.98 196 ALA B N 1
ATOM 23356 C CA . ALA B 2 196 ? 111.118 79.965 71.915 1.00 77.98 196 ALA B CA 1
ATOM 23357 C C . ALA B 2 196 ? 110.835 79.465 73.321 1.00 77.98 196 ALA B C 1
ATOM 23358 O O . ALA B 2 196 ? 111.230 78.345 73.654 1.00 77.98 196 ALA B O 1
ATOM 23365 N N . ARG B 2 197 ? 110.172 80.266 74.154 1.00 72.70 197 ARG B N 1
ATOM 23366 C CA . ARG B 2 197 ? 109.911 79.868 75.530 1.00 72.70 197 ARG B CA 1
ATOM 23367 C C . ARG B 2 197 ? 108.793 78.847 75.631 1.00 72.70 197 ARG B C 1
ATOM 23368 O O . ARG B 2 197 ? 108.885 77.931 76.452 1.00 72.70 197 ARG B O 1
ATOM 23389 N N . LEU B 2 198 ? 107.745 78.966 74.812 1.00 74.06 198 LEU B N 1
ATOM 23390 C CA . LEU B 2 198 ? 106.723 77.925 74.818 1.00 74.06 198 LEU B CA 1
ATOM 23391 C C . LEU B 2 198 ? 107.318 76.580 74.426 1.00 74.06 198 LEU B C 1
ATOM 23392 O O . LEU B 2 198 ? 106.970 75.550 75.015 1.00 74.06 198 LEU B O 1
ATOM 23408 N N . ARG B 2 199 ? 108.211 76.569 73.444 1.00 78.67 199 ARG B N 1
ATOM 23409 C CA . ARG B 2 199 ? 109.034 75.403 73.182 1.00 78.67 199 ARG B CA 1
ATOM 23410 C C . ARG B 2 199 ? 110.091 75.275 74.272 1.00 78.67 199 ARG B C 1
ATOM 23411 O O . ARG B 2 199 ? 110.644 76.266 74.752 1.00 78.67 199 ARG B O 1
ATOM 23432 N N . ASN B 2 200 ? 110.384 74.039 74.667 1.00 80.21 200 ASN B N 1
ATOM 23433 C CA . ASN B 2 200 ? 111.337 73.814 75.753 1.00 80.21 200 ASN B CA 1
ATOM 23434 C C . ASN B 2 200 ? 112.741 74.118 75.225 1.00 80.21 200 ASN B C 1
ATOM 23435 O O . ASN B 2 200 ? 113.615 73.256 75.113 1.00 80.21 200 ASN B O 1
ATOM 23446 N N . GLU B 2 201 ? 112.949 75.397 74.912 1.00 82.02 201 GLU B N 1
ATOM 23447 C CA . GLU B 2 201 ? 114.100 75.844 74.144 1.00 82.02 201 GLU B CA 1
ATOM 23448 C C . GLU B 2 201 ? 114.639 77.141 74.728 1.00 82.02 201 GLU B C 1
ATOM 23449 O O . GLU B 2 201 ? 113.898 77.950 75.292 1.00 82.02 201 GLU B O 1
ATOM 23461 N N . GLU B 2 202 ? 115.943 77.342 74.561 1.00 83.36 202 GLU B N 1
ATOM 23462 C CA . GLU B 2 202 ? 116.633 78.529 75.048 1.00 83.36 202 GLU B CA 1
ATOM 23463 C C . GLU B 2 202 ? 116.955 79.441 73.873 1.00 83.36 202 GLU B C 1
ATOM 23464 O O . GLU B 2 202 ? 117.616 79.020 72.919 1.00 83.36 202 GLU B O 1
ATOM 23476 N N . SER B 2 203 ? 116.500 80.685 73.952 1.00 82.58 203 SER B N 1
ATOM 23477 C CA . SER B 2 203 ? 116.632 81.635 72.857 1.00 82.58 203 SER B CA 1
ATOM 23478 C C . SER B 2 203 ? 118.002 82.311 72.929 1.00 82.58 203 SER B C 1
ATOM 23479 O O . SER B 2 203 ? 118.866 81.915 73.716 1.00 82.58 203 SER B O 1
ATOM 23487 N N . GLU B 2 204 ? 118.217 83.335 72.106 1.00 83.18 204 GLU B N 1
ATOM 23488 C CA . GLU B 2 204 ? 119.466 84.083 72.095 1.00 83.18 204 GLU B CA 1
ATOM 23489 C C . GLU B 2 204 ? 119.484 85.205 73.121 1.00 83.18 204 GLU B C 1
ATOM 23490 O O . GLU B 2 204 ? 120.455 85.336 73.871 1.00 83.18 204 GLU B O 1
ATOM 23502 N N . LYS B 2 205 ? 118.429 86.018 73.176 1.00 81.09 205 LYS B N 1
ATOM 23503 C CA . LYS B 2 205 ? 118.355 87.044 74.208 1.00 81.09 205 LYS B CA 1
ATOM 23504 C C . LYS B 2 205 ? 118.332 86.419 75.595 1.00 81.09 205 LYS B C 1
ATOM 23505 O O . LYS B 2 205 ? 118.952 86.940 76.527 1.00 81.09 205 LYS B O 1
ATOM 23524 N N . MET B 2 206 ? 117.621 85.303 75.754 1.00 78.66 206 MET B N 1
ATOM 23525 C CA . MET B 2 206 ? 117.589 84.632 77.048 1.00 78.66 206 MET B CA 1
ATOM 23526 C C . MET B 2 206 ? 118.938 84.008 77.374 1.00 78.66 206 MET B C 1
ATOM 23527 O O . MET B 2 206 ? 119.355 83.986 78.537 1.00 78.66 206 MET B O 1
ATOM 23541 N N . ALA B 2 207 ? 119.628 83.479 76.365 1.00 79.27 207 ALA B N 1
ATOM 23542 C CA . ALA B 2 207 ? 120.977 82.975 76.585 1.00 79.27 207 ALA B CA 1
ATOM 23543 C C . ALA B 2 207 ? 121.960 84.114 76.811 1.00 79.27 207 ALA B C 1
ATOM 23544 O O . ALA B 2 207 ? 122.929 83.960 77.562 1.00 79.27 207 ALA B O 1
ATOM 23551 N N . LYS B 2 208 ? 121.735 85.251 76.155 1.00 79.31 208 LYS B N 1
ATOM 23552 C CA . LYS B 2 208 ? 122.567 86.429 76.373 1.00 79.31 208 LYS B CA 1
ATOM 23553 C C . LYS B 2 208 ? 122.440 86.931 77.806 1.00 79.31 208 LYS B C 1
ATOM 23554 O O . LYS B 2 208 ? 123.438 87.277 78.447 1.00 79.31 208 LYS B O 1
ATOM 23573 N N . ASP B 2 209 ? 121.214 86.963 78.328 1.00 77.16 209 ASP B N 1
ATOM 23574 C CA . ASP B 2 209 ? 120.942 87.595 79.615 1.00 77.16 209 ASP B CA 1
ATOM 23575 C C . ASP B 2 209 ? 121.400 86.732 80.786 1.00 77.16 209 ASP B C 1
ATOM 23576 O O . ASP B 2 209 ? 121.575 87.234 81.902 1.00 77.16 209 ASP B O 1
ATOM 23585 N N . THR B 2 210 ? 121.558 85.430 80.571 1.00 71.67 210 THR B N 1
ATOM 23586 C CA . THR B 2 210 ? 121.998 84.537 81.634 1.00 71.67 210 THR B CA 1
ATOM 23587 C C . THR B 2 210 ? 123.399 83.985 81.414 1.00 71.67 210 THR B C 1
ATOM 23588 O O . THR B 2 210 ? 123.812 83.090 82.155 1.00 71.67 210 THR B O 1
ATOM 23599 N N . SER B 2 211 ? 124.139 84.484 80.433 1.00 72.26 211 SER B N 1
ATOM 23600 C CA . SER B 2 211 ? 125.411 83.869 80.089 1.00 72.26 211 SER B CA 1
ATOM 23601 C C . SER B 2 211 ? 126.432 84.077 81.199 1.00 72.26 211 SER B C 1
ATOM 23602 O O . SER B 2 211 ? 126.376 85.040 81.964 1.00 72.26 211 SER B O 1
ATOM 23610 N N . ASP B 2 212 ? 127.389 83.154 81.269 1.00 69.51 212 ASP B N 1
ATOM 23611 C CA . ASP B 2 212 ? 128.438 83.244 82.277 1.00 69.51 212 ASP B CA 1
ATOM 23612 C C . ASP B 2 212 ? 129.244 84.522 82.112 1.00 69.51 212 ASP B C 1
ATOM 23613 O O . ASP B 2 212 ? 129.620 85.166 83.097 1.00 69.51 212 ASP B O 1
ATOM 23622 N N . GLU B 2 213 ? 129.538 84.896 80.873 1.00 67.86 213 GLU B N 1
ATOM 23623 C CA . GLU B 2 213 ? 130.228 86.145 80.594 1.00 67.86 213 GLU B CA 1
ATOM 23624 C C . GLU B 2 213 ? 129.320 87.072 79.801 1.00 67.86 213 GLU B C 1
ATOM 23625 O O . GLU B 2 213 ? 128.620 86.644 78.881 1.00 67.86 213 GLU B O 1
ATOM 23637 N N . VAL B 2 214 ? 129.331 88.346 80.177 1.00 60.31 214 VAL B N 1
ATOM 23638 C CA . VAL B 2 214 ? 128.482 89.370 79.580 1.00 60.31 214 VAL B CA 1
ATOM 23639 C C . VAL B 2 214 ? 129.349 90.228 78.671 1.00 60.31 214 VAL B C 1
ATOM 23640 O O . VAL B 2 214 ? 130.442 90.652 79.063 1.00 60.31 214 VAL B O 1
ATOM 23653 N N . SER B 2 215 ? 128.867 90.470 77.458 1.00 58.92 215 SER B N 1
ATOM 23654 C CA . SER B 2 215 ? 129.670 91.122 76.434 1.00 58.92 215 SER B CA 1
ATOM 23655 C C . SER B 2 215 ? 129.404 92.620 76.395 1.00 58.92 215 SER B C 1
ATOM 23656 O O . SER B 2 215 ? 128.254 93.065 76.411 1.00 58.92 215 SER B O 1
ATOM 23664 N N . LEU B 2 216 ? 130.481 93.393 76.323 1.00 56.07 216 LEU B N 1
ATOM 23665 C CA . LEU B 2 216 ? 130.369 94.842 76.283 1.00 56.07 216 LEU B CA 1
ATOM 23666 C C . LEU B 2 216 ? 129.877 95.305 74.918 1.00 56.07 216 LEU B C 1
ATOM 23667 O O . LEU B 2 216 ? 130.373 94.854 73.883 1.00 56.07 216 LEU B O 1
ATOM 23683 N N . ASN B 2 217 ? 128.911 96.214 74.914 1.00 54.95 217 ASN B N 1
ATOM 23684 C CA . ASN B 2 217 ? 128.449 96.790 73.665 1.00 54.95 217 ASN B CA 1
ATOM 23685 C C . ASN B 2 217 ? 129.535 97.701 73.088 1.00 54.95 217 ASN B C 1
ATOM 23686 O O . ASN B 2 217 ? 130.447 98.114 73.804 1.00 54.95 217 ASN B O 1
ATOM 23697 N N . PRO B 2 218 ? 129.487 97.998 71.786 1.00 56.44 218 PRO B N 1
ATOM 23698 C CA . PRO B 2 218 ? 130.613 98.721 71.166 1.00 56.44 218 PRO B CA 1
ATOM 23699 C C . PRO B 2 218 ? 130.937 100.064 71.796 1.00 56.44 218 PRO B C 1
ATOM 23700 O O . PRO B 2 218 ? 132.118 100.407 71.919 1.00 56.44 218 PRO B O 1
ATOM 23711 N N . THR B 2 219 ? 129.935 100.841 72.191 1.00 54.93 219 THR B N 1
ATOM 23712 C CA . THR B 2 219 ? 130.187 102.110 72.866 1.00 54.93 219 THR B CA 1
ATOM 23713 C C . THR B 2 219 ? 130.604 101.949 74.325 1.00 54.93 219 THR B C 1
ATOM 23714 O O . THR B 2 219 ? 131.351 102.792 74.839 1.00 54.93 219 THR B O 1
ATOM 23725 N N . SER B 2 220 ? 130.178 100.885 74.994 1.00 54.55 220 SER B N 1
ATOM 23726 C CA . SER B 2 220 ? 130.666 100.581 76.329 1.00 54.55 220 SER B CA 1
ATOM 23727 C C . SER B 2 220 ? 132.081 100.045 76.321 1.00 54.55 220 SER B C 1
ATOM 23728 O O . SER B 2 220 ? 132.705 99.984 77.380 1.00 54.55 220 SER B O 1
ATOM 23736 N N . GLU B 2 221 ? 132.586 99.623 75.170 1.00 56.83 221 GLU B N 1
ATOM 23737 C CA . GLU B 2 221 ? 134.008 99.361 75.021 1.00 56.83 221 GLU B CA 1
ATOM 23738 C C . GLU B 2 221 ? 134.801 100.649 74.899 1.00 56.83 221 GLU B C 1
ATOM 23739 O O . GLU B 2 221 ? 135.897 100.752 75.453 1.00 56.83 221 GLU B O 1
ATOM 23751 N N . LYS B 2 222 ? 134.254 101.642 74.200 1.00 55.64 222 LYS B N 1
ATOM 23752 C CA . LYS B 2 222 ? 134.861 102.965 74.176 1.00 55.64 222 LYS B CA 1
ATOM 23753 C C . LYS B 2 222 ? 134.940 103.544 75.583 1.00 55.64 222 LYS B C 1
ATOM 23754 O O . LYS B 2 222 ? 136.014 103.939 76.055 1.00 55.64 222 LYS B O 1
ATOM 23773 N N . LEU B 2 223 ? 133.805 103.571 76.282 1.00 54.53 223 LEU B N 1
ATOM 23774 C CA . LEU B 2 223 ? 133.792 104.084 77.646 1.00 54.53 223 LEU B CA 1
ATOM 23775 C C . LEU B 2 223 ? 134.815 103.356 78.501 1.00 54.53 223 LEU B C 1
ATOM 23776 O O . LEU B 2 223 ? 135.611 103.980 79.206 1.00 54.53 223 LEU B O 1
ATOM 23792 N N . ASN B 2 224 ? 134.816 102.026 78.440 1.00 56.58 224 ASN B N 1
ATOM 23793 C CA . ASN B 2 224 ? 135.744 101.249 79.246 1.00 56.58 224 ASN B CA 1
ATOM 23794 C C . ASN B 2 224 ? 137.194 101.518 78.882 1.00 56.58 224 ASN B C 1
ATOM 23795 O O . ASN B 2 224 ? 138.063 101.426 79.753 1.00 56.58 224 ASN B O 1
ATOM 23806 N N . ASN B 2 225 ? 137.486 101.821 77.619 1.00 57.56 225 ASN B N 1
ATOM 23807 C CA . ASN B 2 225 ? 138.842 102.194 77.246 1.00 57.56 225 ASN B CA 1
ATOM 23808 C C . ASN B 2 225 ? 139.234 103.556 77.790 1.00 57.56 225 ASN B C 1
ATOM 23809 O O . ASN B 2 225 ? 140.396 103.748 78.157 1.00 57.56 225 ASN B O 1
ATOM 23820 N N . LEU B 2 226 ? 138.299 104.506 77.847 1.00 54.50 226 LEU B N 1
ATOM 23821 C CA . LEU B 2 226 ? 138.607 105.807 78.426 1.00 54.50 226 LEU B CA 1
ATOM 23822 C C . LEU B 2 226 ? 138.794 105.743 79.933 1.00 54.50 226 LEU B C 1
ATOM 23823 O O . LEU B 2 226 ? 139.569 106.530 80.480 1.00 54.50 226 LEU B O 1
ATOM 23839 N N . LEU B 2 227 ? 138.118 104.818 80.612 1.00 54.36 227 LEU B N 1
ATOM 23840 C CA . LEU B 2 227 ? 138.291 104.596 82.039 1.00 54.36 227 LEU B CA 1
ATOM 23841 C C . LEU B 2 227 ? 139.511 103.758 82.345 1.00 54.36 227 LEU B C 1
ATOM 23842 O O . LEU B 2 227 ? 139.584 103.164 83.423 1.00 54.36 227 LEU B O 1
ATOM 23858 N N . GLU B 2 228 ? 140.458 103.676 81.425 1.00 58.76 228 GLU B N 1
ATOM 23859 C CA . GLU B 2 228 ? 141.616 102.824 81.620 1.00 58.76 228 GLU B CA 1
ATOM 23860 C C . GLU B 2 228 ? 142.839 103.394 80.911 1.00 58.76 228 GLU B C 1
ATOM 23861 O O . GLU B 2 228 ? 143.100 104.595 80.965 1.00 58.76 228 GLU B O 1
ATOM 23873 N N . ASN C 2 130 ? 98.456 44.245 94.230 1.00 88.60 130 ASN C N 1
ATOM 23874 C CA . ASN C 2 130 ? 98.352 44.734 92.862 1.00 88.60 130 ASN C CA 1
ATOM 23875 C C . ASN C 2 130 ? 97.034 45.474 92.683 1.00 88.60 130 ASN C C 1
ATOM 23876 O O . ASN C 2 130 ? 96.991 46.700 92.732 1.00 88.60 130 ASN C O 1
ATOM 23886 N N . ILE C 2 131 ? 95.952 44.729 92.484 1.00 88.82 131 ILE C N 1
ATOM 23887 C CA . ILE C 2 131 ? 94.625 45.324 92.471 1.00 88.82 131 ILE C CA 1
ATOM 23888 C C . ILE C 2 131 ? 94.398 45.909 93.857 1.00 88.82 131 ILE C C 1
ATOM 23889 O O . ILE C 2 131 ? 94.625 45.231 94.864 1.00 88.82 131 ILE C O 1
ATOM 23905 N N . THR C 2 132 ? 93.896 47.143 93.905 1.00 86.98 132 THR C N 1
ATOM 23906 C CA . THR C 2 132 ? 93.848 48.009 95.086 1.00 86.98 132 THR C CA 1
ATOM 23907 C C . THR C 2 132 ? 95.157 48.766 95.245 1.00 86.98 132 THR C C 1
ATOM 23908 O O . THR C 2 132 ? 95.292 49.589 96.153 1.00 86.98 132 THR C O 1
ATOM 23919 N N . ALA C 2 133 ? 96.128 48.493 94.380 1.00 87.48 133 ALA C N 1
ATOM 23920 C CA . ALA C 2 133 ? 97.317 49.325 94.292 1.00 87.48 133 ALA C CA 1
ATOM 23921 C C . ALA C 2 133 ? 97.403 50.045 92.958 1.00 87.48 133 ALA C C 1
ATOM 23922 O O . ALA C 2 133 ? 98.054 51.091 92.870 1.00 87.48 133 ALA C O 1
ATOM 23929 N N . ARG C 2 134 ? 96.756 49.509 91.925 1.00 88.15 134 ARG C N 1
ATOM 23930 C CA . ARG C 2 134 ? 96.663 50.225 90.662 1.00 88.15 134 ARG C CA 1
ATOM 23931 C C . ARG C 2 134 ? 95.629 51.339 90.754 1.00 88.15 134 ARG C C 1
ATOM 23932 O O . ARG C 2 134 ? 95.806 52.419 90.172 1.00 88.15 134 ARG C O 1
ATOM 23953 N N . LEU C 2 135 ? 94.544 51.103 91.492 1.00 85.23 135 LEU C N 1
ATOM 23954 C CA . LEU C 2 135 ? 93.613 52.190 91.750 1.00 85.23 135 LEU C CA 1
ATOM 23955 C C . LEU C 2 135 ? 94.246 53.302 92.563 1.00 85.23 135 LEU C C 1
ATOM 23956 O O . LEU C 2 135 ? 93.781 54.437 92.479 1.00 85.23 135 LEU C O 1
ATOM 23972 N N . ASP C 2 136 ? 95.302 53.022 93.323 1.00 84.68 136 ASP C N 1
ATOM 23973 C CA . ASP C 2 136 ? 96.054 54.106 93.935 1.00 84.68 136 ASP C CA 1
ATOM 23974 C C . ASP C 2 136 ? 96.647 55.034 92.885 1.00 84.68 136 ASP C C 1
ATOM 23975 O O . ASP C 2 136 ? 96.575 56.258 93.036 1.00 84.68 136 ASP C O 1
ATOM 23984 N N . ARG C 2 137 ? 97.235 54.475 91.824 1.00 83.53 137 ARG C N 1
ATOM 23985 C CA . ARG C 2 137 ? 97.754 55.303 90.740 1.00 83.53 137 ARG C CA 1
ATOM 23986 C C . ARG C 2 137 ? 96.629 56.036 90.025 1.00 83.53 137 ARG C C 1
ATOM 23987 O O . ARG C 2 137 ? 96.756 57.222 89.701 1.00 83.53 137 ARG C O 1
ATOM 24008 N N . ILE C 2 138 ? 95.522 55.344 89.752 1.00 82.46 138 ILE C N 1
ATOM 24009 C CA . ILE C 2 138 ? 94.404 56.000 89.078 1.00 82.46 138 ILE C CA 1
ATOM 24010 C C . ILE C 2 138 ? 93.899 57.168 89.915 1.00 82.46 138 ILE C C 1
ATOM 24011 O O . ILE C 2 138 ? 93.549 58.227 89.388 1.00 82.46 138 ILE C O 1
ATOM 24027 N N . ASP C 2 139 ? 93.858 56.989 91.236 1.00 79.65 139 ASP C N 1
ATOM 24028 C CA . ASP C 2 139 ? 93.475 58.056 92.151 1.00 79.65 139 ASP C CA 1
ATOM 24029 C C . ASP C 2 139 ? 94.465 59.214 92.121 1.00 79.65 139 ASP C C 1
ATOM 24030 O O . ASP C 2 139 ? 94.057 60.377 92.006 1.00 79.65 139 ASP C O 1
ATOM 24039 N N . GLU C 2 140 ? 95.764 58.915 92.213 1.00 76.92 140 GLU C N 1
ATOM 24040 C CA . GLU C 2 140 ? 96.769 59.970 92.268 1.00 76.92 140 GLU C CA 1
ATOM 24041 C C . GLU C 2 140 ? 96.845 60.750 90.966 1.00 76.92 140 GLU C C 1
ATOM 24042 O O . GLU C 2 140 ? 97.240 61.920 90.974 1.00 76.92 140 GLU C O 1
ATOM 24054 N N . LYS C 2 141 ? 96.494 60.127 89.845 1.00 77.57 141 LYS C N 1
ATOM 24055 C CA . LYS C 2 141 ? 96.500 60.833 88.572 1.00 77.57 141 LYS C CA 1
ATOM 24056 C C . LYS C 2 141 ? 95.193 61.570 88.325 1.00 77.57 141 LYS C C 1
ATOM 24057 O O . LYS C 2 141 ? 95.197 62.690 87.807 1.00 77.57 141 LYS C O 1
ATOM 24076 N N . LEU C 2 142 ? 94.067 60.960 88.682 1.00 76.72 142 LEU C N 1
ATOM 24077 C CA . LEU C 2 142 ? 92.783 61.618 88.548 1.00 76.72 142 LEU C CA 1
ATOM 24078 C C . LEU C 2 142 ? 92.654 62.807 89.487 1.00 76.72 142 LEU C C 1
ATOM 24079 O O . LEU C 2 142 ? 91.799 63.664 89.256 1.00 76.72 142 LEU C O 1
ATOM 24095 N N . SER C 2 143 ? 93.478 62.878 90.532 1.00 73.16 143 SER C N 1
ATOM 24096 C CA . SER C 2 143 ? 93.575 64.067 91.370 1.00 73.16 143 SER C CA 1
ATOM 24097 C C . SER C 2 143 ? 94.353 65.184 90.680 1.00 73.16 143 SER C C 1
ATOM 24098 O O . SER C 2 143 ? 93.998 66.365 90.789 1.00 73.16 143 SER C O 1
ATOM 24106 N N . GLU C 2 144 ? 95.431 64.825 89.980 1.00 72.31 144 GLU C N 1
ATOM 24107 C CA . GLU C 2 144 ? 96.193 65.806 89.218 1.00 72.31 144 GLU C CA 1
ATOM 24108 C C . GLU C 2 144 ? 95.356 66.394 88.093 1.00 72.31 144 GLU C C 1
ATOM 24109 O O . GLU C 2 144 ? 95.430 67.597 87.816 1.00 72.31 144 GLU C O 1
ATOM 24121 N N . ILE C 2 145 ? 94.547 65.563 87.441 1.00 73.51 145 ILE C N 1
ATOM 24122 C CA . ILE C 2 145 ? 93.620 66.083 86.445 1.00 73.51 145 ILE C CA 1
ATOM 24123 C C . ILE C 2 145 ? 92.690 67.108 87.074 1.00 73.51 145 ILE C C 1
ATOM 24124 O O . ILE C 2 145 ? 92.367 68.130 86.457 1.00 73.51 145 ILE C O 1
ATOM 24140 N N . LEU C 2 146 ? 92.225 66.847 88.295 1.00 72.36 146 LEU C N 1
ATOM 24141 C CA . LEU C 2 146 ? 91.341 67.787 88.977 1.00 72.36 146 LEU C CA 1
ATOM 24142 C C . LEU C 2 146 ? 92.043 69.106 89.244 1.00 72.36 146 LEU C C 1
ATOM 24143 O O . LEU C 2 146 ? 91.466 70.178 89.048 1.00 72.36 146 LEU C O 1
ATOM 24159 N N . GLY C 2 147 ? 93.279 69.043 89.725 1.00 68.10 147 GLY C N 1
ATOM 24160 C CA . GLY C 2 147 ? 94.036 70.264 89.930 1.00 68.10 147 GLY C CA 1
ATOM 24161 C C . GLY C 2 147 ? 94.183 71.076 88.659 1.00 68.10 147 GLY C C 1
ATOM 24162 O O . GLY C 2 147 ? 93.956 72.294 88.658 1.00 68.10 147 GLY C O 1
ATOM 24166 N N . MET C 2 148 ? 94.545 70.414 87.558 1.00 67.75 148 MET C N 1
ATOM 24167 C CA . MET C 2 148 ? 94.638 71.076 86.258 1.00 67.75 148 MET C CA 1
ATOM 24168 C C . MET C 2 148 ? 93.333 71.788 85.937 1.00 67.75 148 MET C C 1
ATOM 24169 O O . MET C 2 148 ? 93.296 73.011 85.778 1.00 67.75 148 MET C O 1
ATOM 24183 N N . LEU C 2 149 ? 92.250 71.020 85.850 1.00 70.84 149 LEU C N 1
ATOM 24184 C CA . LEU C 2 149 ? 90.999 71.569 85.356 1.00 70.84 149 LEU C CA 1
ATOM 24185 C C . LEU C 2 149 ? 90.424 72.612 86.293 1.00 70.84 149 LEU C C 1
ATOM 24186 O O . LEU C 2 149 ? 89.647 73.467 85.860 1.00 70.84 149 LEU C O 1
ATOM 24202 N N . HIS C 2 150 ? 90.775 72.564 87.578 1.00 65.01 150 HIS C N 1
ATOM 24203 C CA . HIS C 2 150 ? 90.316 73.604 88.489 1.00 65.01 150 HIS C CA 1
ATOM 24204 C C . HIS C 2 150 ? 91.064 74.898 88.235 1.00 65.01 150 HIS C C 1
ATOM 24205 O O . HIS C 2 150 ? 90.452 75.947 88.006 1.00 65.01 150 HIS C O 1
ATOM 24219 N N . THR C 2 151 ? 92.398 74.841 88.253 1.00 62.41 151 THR C N 1
ATOM 24220 C CA . THR C 2 151 ? 93.155 76.046 87.963 1.00 62.41 151 THR C CA 1
ATOM 24221 C C . THR C 2 151 ? 92.755 76.637 86.624 1.00 62.41 151 THR C C 1
ATOM 24222 O O . THR C 2 151 ? 92.875 77.847 86.429 1.00 62.41 151 THR C O 1
ATOM 24233 N N . LEU C 2 152 ? 92.291 75.811 85.698 1.00 67.29 152 LEU C N 1
ATOM 24234 C CA . LEU C 2 152 ? 91.821 76.327 84.428 1.00 67.29 152 LEU C CA 1
ATOM 24235 C C . LEU C 2 152 ? 90.468 77.011 84.538 1.00 67.29 152 LEU C C 1
ATOM 24236 O O . LEU C 2 152 ? 90.206 77.945 83.776 1.00 67.29 152 LEU C O 1
ATOM 24252 N N . VAL C 2 153 ? 89.594 76.564 85.442 1.00 67.21 153 VAL C N 1
ATOM 24253 C CA . VAL C 2 153 ? 88.332 77.269 85.653 1.00 67.21 153 VAL C CA 1
ATOM 24254 C C . VAL C 2 153 ? 88.576 78.596 86.353 1.00 67.21 153 VAL C C 1
ATOM 24255 O O . VAL C 2 153 ? 87.992 79.618 85.993 1.00 67.21 153 VAL C O 1
ATOM 24268 N N . VAL C 2 154 ? 89.442 78.599 87.360 1.00 61.90 154 VAL C N 1
ATOM 24269 C CA . VAL C 2 154 ? 89.707 79.816 88.115 1.00 61.90 154 VAL C CA 1
ATOM 24270 C C . VAL C 2 154 ? 90.276 80.888 87.195 1.00 61.90 154 VAL C C 1
ATOM 24271 O O . VAL C 2 154 ? 89.848 82.046 87.221 1.00 61.90 154 VAL C O 1
ATOM 24284 N N . ALA C 2 155 ? 91.246 80.512 86.358 1.00 61.30 155 ALA C N 1
ATOM 24285 C CA . ALA C 2 155 ? 91.873 81.459 85.443 1.00 61.30 155 ALA C CA 1
ATOM 24286 C C . ALA C 2 155 ? 90.981 81.830 84.271 1.00 61.30 155 ALA C C 1
ATOM 24287 O O . ALA C 2 155 ? 91.124 82.927 83.730 1.00 61.30 155 ALA C O 1
ATOM 24294 N N . SER C 2 156 ? 90.065 80.959 83.870 1.00 64.71 156 SER C N 1
ATOM 24295 C CA . SER C 2 156 ? 89.198 81.214 82.734 1.00 64.71 156 SER C CA 1
ATOM 24296 C C . SER C 2 156 ? 87.962 82.018 83.114 1.00 64.71 156 SER C C 1
ATOM 24297 O O . SER C 2 156 ? 87.162 82.355 82.239 1.00 64.71 156 SER C O 1
ATOM 24305 N N . ALA C 2 157 ? 87.786 82.333 84.392 1.00 63.55 157 ALA C N 1
ATOM 24306 C CA . ALA C 2 157 ? 86.693 83.178 84.866 1.00 63.55 157 ALA C CA 1
ATOM 24307 C C . ALA C 2 157 ? 87.320 84.491 85.301 1.00 63.55 157 ALA C C 1
ATOM 24308 O O . ALA C 2 157 ? 87.621 84.671 86.482 1.00 63.55 157 ALA C O 1
ATOM 24315 N N . GLY C 2 158 ? 87.502 85.408 84.360 1.00 60.15 158 GLY C N 1
ATOM 24316 C CA . GLY C 2 158 ? 88.291 86.586 84.609 1.00 60.15 158 GLY C CA 1
ATOM 24317 C C . GLY C 2 158 ? 87.629 87.857 84.138 1.00 60.15 158 GLY C C 1
ATOM 24318 O O . GLY C 2 158 ? 86.407 87.998 84.204 1.00 60.15 158 GLY C O 1
ATOM 24322 N N . PRO C 2 159 ? 88.423 88.805 83.634 1.00 57.47 159 PRO C N 1
ATOM 24323 C CA . PRO C 2 159 ? 87.882 90.146 83.377 1.00 57.47 159 PRO C CA 1
ATOM 24324 C C . PRO C 2 159 ? 86.646 90.136 82.517 1.00 57.47 159 PRO C C 1
ATOM 24325 O O . PRO C 2 159 ? 85.781 90.999 82.680 1.00 57.47 159 PRO C O 1
ATOM 24336 N N . THR C 2 160 ? 86.531 89.184 81.602 1.00 62.15 160 THR C N 1
ATOM 24337 C CA . THR C 2 160 ? 85.405 89.139 80.686 1.00 62.15 160 THR C CA 1
ATOM 24338 C C . THR C 2 160 ? 84.227 88.340 81.224 1.00 62.15 160 THR C C 1
ATOM 24339 O O . THR C 2 160 ? 83.125 88.454 80.682 1.00 62.15 160 THR C O 1
ATOM 24350 N N . SER C 2 161 ? 84.427 87.544 82.271 1.00 64.76 161 SER C N 1
ATOM 24351 C CA . SER C 2 161 ? 83.333 86.927 83.007 1.00 64.76 161 SER C CA 1
ATOM 24352 C C . SER C 2 161 ? 82.724 87.874 84.024 1.00 64.76 161 SER C C 1
ATOM 24353 O O . SER C 2 161 ? 81.499 87.980 84.112 1.00 64.76 161 SER C O 1
ATOM 24361 N N . ALA C 2 162 ? 83.555 88.578 84.788 1.00 61.24 162 ALA C N 1
ATOM 24362 C CA . ALA C 2 162 ? 83.039 89.634 85.644 1.00 61.24 162 ALA C CA 1
ATOM 24363 C C . ALA C 2 162 ? 82.226 90.635 84.834 1.00 61.24 162 ALA C C 1
ATOM 24364 O O . ALA C 2 162 ? 81.184 91.116 85.289 1.00 61.24 162 ALA C O 1
ATOM 24371 N N . ARG C 2 163 ? 82.683 90.957 83.622 1.00 62.10 163 ARG C N 1
ATOM 24372 C CA . ARG C 2 163 ? 81.942 91.885 82.777 1.00 62.10 163 ARG C CA 1
ATOM 24373 C C . ARG C 2 163 ? 80.573 91.334 82.412 1.00 62.10 163 ARG C C 1
ATOM 24374 O O . ARG C 2 163 ? 79.583 92.072 82.412 1.00 62.10 163 ARG C O 1
ATOM 24395 N N . ASP C 2 164 ? 80.492 90.047 82.089 1.00 69.92 164 ASP C N 1
ATOM 24396 C CA . ASP C 2 164 ? 79.247 89.465 81.610 1.00 69.92 164 ASP C CA 1
ATOM 24397 C C . ASP C 2 164 ? 78.403 88.859 82.721 1.00 69.92 164 ASP C C 1
ATOM 24398 O O . ASP C 2 164 ? 77.380 88.235 82.427 1.00 69.92 164 ASP C O 1
ATOM 24407 N N . GLY C 2 165 ? 78.797 89.034 83.979 1.00 71.90 165 GLY C N 1
ATOM 24408 C CA . GLY C 2 165 ? 78.025 88.540 85.101 1.00 71.90 165 GLY C CA 1
ATOM 24409 C C . GLY C 2 165 ? 77.986 87.033 85.152 1.00 71.90 165 GLY C C 1
ATOM 24410 O O . GLY C 2 165 ? 76.944 86.432 85.420 1.00 71.90 165 GLY C O 1
ATOM 24414 N N . ILE C 2 166 ? 79.138 86.416 84.897 1.00 72.40 166 ILE C N 1
ATOM 24415 C CA . ILE C 2 166 ? 79.255 84.968 84.819 1.00 72.40 166 ILE C CA 1
ATOM 24416 C C . ILE C 2 166 ? 80.252 84.409 85.816 1.00 72.40 166 ILE C C 1
ATOM 24417 O O . ILE C 2 166 ? 80.275 83.202 86.036 1.00 72.40 166 ILE C O 1
ATOM 24433 N N . ARG C 2 167 ? 81.054 85.250 86.456 1.00 62.82 167 ARG C N 1
ATOM 24434 C CA . ARG C 2 167 ? 82.129 84.739 87.291 1.00 62.82 167 ARG C CA 1
ATOM 24435 C C . ARG C 2 167 ? 81.593 83.969 88.488 1.00 62.82 167 ARG C C 1
ATOM 24436 O O . ARG C 2 167 ? 82.190 82.976 88.907 1.00 62.82 167 ARG C O 1
ATOM 24457 N N . ASP C 2 168 ? 80.484 84.420 89.070 1.00 67.91 168 ASP C N 1
ATOM 24458 C CA . ASP C 2 168 ? 79.961 83.753 90.256 1.00 67.91 168 ASP C CA 1
ATOM 24459 C C . ASP C 2 168 ? 79.405 82.379 89.933 1.00 67.91 168 ASP C C 1
ATOM 24460 O O . ASP C 2 168 ? 79.500 81.473 90.765 1.00 67.91 168 ASP C O 1
ATOM 24469 N N . ALA C 2 169 ? 78.826 82.204 88.748 1.00 73.79 169 ALA C N 1
ATOM 24470 C CA . ALA C 2 169 ? 78.409 80.879 88.315 1.00 73.79 169 ALA C CA 1
ATOM 24471 C C . ALA C 2 169 ? 79.594 79.968 88.047 1.00 73.79 169 ALA C C 1
ATOM 24472 O O . ALA C 2 169 ? 79.421 78.749 87.980 1.00 73.79 169 ALA C O 1
ATOM 24479 N N . MET C 2 170 ? 80.797 80.524 87.897 1.00 69.34 170 MET C N 1
ATOM 24480 C CA . MET C 2 170 ? 81.952 79.691 87.592 1.00 69.34 170 MET C CA 1
ATOM 24481 C C . MET C 2 170 ? 82.764 79.383 88.837 1.00 69.34 170 MET C C 1
ATOM 24482 O O . MET C 2 170 ? 83.339 78.297 88.945 1.00 69.34 170 MET C O 1
ATOM 24496 N N . ILE C 2 171 ? 82.828 80.314 89.785 1.00 65.50 171 ILE C N 1
ATOM 24497 C CA . ILE C 2 171 ? 83.550 80.055 91.026 1.00 65.50 171 ILE C CA 1
ATOM 24498 C C . ILE C 2 171 ? 82.624 79.703 92.186 1.00 65.50 171 ILE C C 1
ATOM 24499 O O . ILE C 2 171 ? 83.111 79.291 93.247 1.00 65.50 171 ILE C O 1
ATOM 24515 N N . GLY C 2 172 ? 81.320 79.878 92.028 1.00 69.49 172 GLY C N 1
ATOM 24516 C CA . GLY C 2 172 ? 80.354 79.392 93.000 1.00 69.49 172 GLY C CA 1
ATOM 24517 C C . GLY C 2 172 ? 80.143 80.347 94.156 1.00 69.49 172 GLY C C 1
ATOM 24518 O O . GLY C 2 172 ? 81.064 80.998 94.645 1.00 69.49 172 GLY C O 1
ATOM 24522 N N . LEU C 2 173 ? 78.896 80.404 94.620 1.00 73.79 173 LEU C N 1
ATOM 24523 C CA . LEU C 2 173 ? 78.534 81.290 95.716 1.00 73.79 173 LEU C CA 1
ATOM 24524 C C . LEU C 2 173 ? 79.244 80.881 96.998 1.00 73.79 173 LEU C C 1
ATOM 24525 O O . LEU C 2 173 ? 79.542 79.707 97.222 1.00 73.79 173 LEU C O 1
ATOM 24541 N N . ARG C 2 174 ? 79.500 81.863 97.855 1.00 64.12 174 ARG C N 1
ATOM 24542 C CA . ARG C 2 174 ? 80.263 81.620 99.071 1.00 64.12 174 ARG C CA 1
ATOM 24543 C C . ARG C 2 174 ? 79.562 82.205 100.291 1.00 64.12 174 ARG C C 1
ATOM 24544 O O . ARG C 2 174 ? 78.429 82.680 100.192 1.00 64.12 174 ARG C O 1
ATOM 24565 N N . GLU C 2 175 ? 80.219 82.161 101.447 1.00 67.19 175 GLU C N 1
ATOM 24566 C CA . GLU C 2 175 ? 79.527 82.400 102.710 1.00 67.19 175 GLU C CA 1
ATOM 24567 C C . GLU C 2 175 ? 78.813 83.740 102.728 1.00 67.19 175 GLU C C 1
ATOM 24568 O O . GLU C 2 175 ? 77.587 83.787 102.820 1.00 67.19 175 GLU C O 1
ATOM 24580 N N . GLU C 2 176 ? 79.557 84.835 102.611 1.00 65.33 176 GLU C N 1
ATOM 24581 C CA . GLU C 2 176 ? 78.994 86.166 102.807 1.00 65.33 176 GLU C CA 1
ATOM 24582 C C . GLU C 2 176 ? 77.859 86.483 101.855 1.00 65.33 176 GLU C C 1
ATOM 24583 O O . GLU C 2 176 ? 77.049 87.350 102.180 1.00 65.33 176 GLU C O 1
ATOM 24595 N N . MET C 2 177 ? 77.756 85.816 100.719 1.00 69.57 177 MET C N 1
ATOM 24596 C CA . MET C 2 177 ? 76.630 86.013 99.823 1.00 69.57 177 MET C CA 1
ATOM 24597 C C . MET C 2 177 ? 75.435 85.134 100.160 1.00 69.57 177 MET C C 1
ATOM 24598 O O . MET C 2 177 ? 74.290 85.591 100.058 1.00 69.57 177 MET C O 1
ATOM 24612 N N . ILE C 2 178 ? 75.663 83.902 100.592 1.00 75.47 178 ILE C N 1
ATOM 24613 C CA . ILE C 2 178 ? 74.568 83.067 101.063 1.00 75.47 178 ILE C CA 1
ATOM 24614 C C . ILE C 2 178 ? 73.960 83.639 102.334 1.00 75.47 178 ILE C C 1
ATOM 24615 O O . ILE C 2 178 ? 72.748 83.577 102.521 1.00 75.47 178 ILE C O 1
ATOM 24631 N N . GLU C 2 179 ? 74.783 84.193 103.225 1.00 74.03 179 GLU C N 1
ATOM 24632 C CA . GLU C 2 179 ? 74.268 84.866 104.410 1.00 74.03 179 GLU C CA 1
ATOM 24633 C C . GLU C 2 179 ? 73.290 85.959 104.024 1.00 74.03 179 GLU C C 1
ATOM 24634 O O . GLU C 2 179 ? 72.204 86.075 104.601 1.00 74.03 179 GLU C O 1
ATOM 24646 N N . LYS C 2 180 ? 73.670 86.784 103.051 1.00 74.82 180 LYS C N 1
ATOM 24647 C CA . LYS C 2 180 ? 72.758 87.796 102.558 1.00 74.82 180 LYS C CA 1
ATOM 24648 C C . LYS C 2 180 ? 71.494 87.191 101.979 1.00 74.82 180 LYS C C 1
ATOM 24649 O O . LYS C 2 180 ? 70.412 87.735 102.214 1.00 74.82 180 LYS C O 1
ATOM 24668 N N . ILE C 2 181 ? 71.594 86.093 101.226 1.00 79.15 181 ILE C N 1
ATOM 24669 C CA . ILE C 2 181 ? 70.373 85.490 100.696 1.00 79.15 181 ILE C CA 1
ATOM 24670 C C . ILE C 2 181 ? 69.461 85.025 101.830 1.00 79.15 181 ILE C C 1
ATOM 24671 O O . ILE C 2 181 ? 68.239 85.181 101.748 1.00 79.15 181 ILE C O 1
ATOM 24687 N N . ARG C 2 182 ? 70.018 84.456 102.902 1.00 80.24 182 ARG C N 1
ATOM 24688 C CA . ARG C 2 182 ? 69.171 84.110 104.045 1.00 80.24 182 ARG C CA 1
ATOM 24689 C C . ARG C 2 182 ? 68.504 85.348 104.625 1.00 80.24 182 ARG C C 1
ATOM 24690 O O . ARG C 2 182 ? 67.277 85.403 104.748 1.00 80.24 182 ARG C O 1
ATOM 24711 N N . THR C 2 183 ? 69.299 86.359 104.972 1.00 81.66 183 THR C N 1
ATOM 24712 C CA . THR C 2 183 ? 68.747 87.542 105.620 1.00 81.66 183 THR C CA 1
ATOM 24713 C C . THR C 2 183 ? 67.635 88.109 104.754 1.00 81.66 183 THR C C 1
ATOM 24714 O O . THR C 2 183 ? 66.675 88.690 105.266 1.00 81.66 183 THR C O 1
ATOM 24725 N N . GLU C 2 184 ? 67.754 87.947 103.438 1.00 83.56 184 GLU C N 1
ATOM 24726 C CA . GLU C 2 184 ? 66.650 88.300 102.558 1.00 83.56 184 GLU C CA 1
ATOM 24727 C C . GLU C 2 184 ? 65.487 87.329 102.711 1.00 83.56 184 GLU C C 1
ATOM 24728 O O . GLU C 2 184 ? 64.325 87.725 102.566 1.00 83.56 184 GLU C O 1
ATOM 24740 N N . ALA C 2 185 ? 65.775 86.059 102.996 1.00 85.09 185 ALA C N 1
ATOM 24741 C CA . ALA C 2 185 ? 64.728 85.062 103.192 1.00 85.09 185 ALA C CA 1
ATOM 24742 C C . ALA C 2 185 ? 63.905 85.306 104.446 1.00 85.09 185 ALA C C 1
ATOM 24743 O O . ALA C 2 185 ? 62.843 84.693 104.593 1.00 85.09 185 ALA C O 1
ATOM 24750 N N . LEU C 2 186 ? 64.362 86.174 105.340 1.00 86.26 186 LEU C N 1
ATOM 24751 C CA . LEU C 2 186 ? 63.671 86.443 106.595 1.00 86.26 186 LEU C CA 1
ATOM 24752 C C . LEU C 2 186 ? 62.989 87.806 106.568 1.00 86.26 186 LEU C C 1
ATOM 24753 O O . LEU C 2 186 ? 62.127 88.063 105.731 1.00 86.26 186 LEU C O 1
ATOM 24769 N N . ASN D 2 130 ? 89.723 48.185 101.317 1.00 88.47 130 ASN D N 1
ATOM 24770 C CA . ASN D 2 130 ? 88.796 47.600 100.357 1.00 88.47 130 ASN D CA 1
ATOM 24771 C C . ASN D 2 130 ? 88.966 48.224 98.980 1.00 88.47 130 ASN D C 1
ATOM 24772 O O . ASN D 2 130 ? 89.548 49.295 98.844 1.00 88.47 130 ASN D O 1
ATOM 24782 N N . ILE D 2 131 ? 88.454 47.544 97.960 1.00 87.48 131 ILE D N 1
ATOM 24783 C CA . ILE D 2 131 ? 88.489 48.048 96.598 1.00 87.48 131 ILE D CA 1
ATOM 24784 C C . ILE D 2 131 ? 87.157 48.687 96.206 1.00 87.48 131 ILE D C 1
ATOM 24785 O O . ILE D 2 131 ? 86.993 49.118 95.068 1.00 87.48 131 ILE D O 1
ATOM 24801 N N . THR D 2 132 ? 86.196 48.736 97.124 1.00 86.40 132 THR D N 1
ATOM 24802 C CA . THR D 2 132 ? 84.980 49.502 96.915 1.00 86.40 132 THR D CA 1
ATOM 24803 C C . THR D 2 132 ? 85.031 50.858 97.599 1.00 86.40 132 THR D C 1
ATOM 24804 O O . THR D 2 132 ? 84.270 51.753 97.223 1.00 86.40 132 THR D O 1
ATOM 24815 N N . ALA D 2 133 ? 85.908 51.034 98.580 1.00 86.15 133 ALA D N 1
ATOM 24816 C CA . ALA D 2 133 ? 86.207 52.347 99.124 1.00 86.15 133 ALA D CA 1
ATOM 24817 C C . ALA D 2 133 ? 87.180 53.119 98.249 1.00 86.15 133 ALA D C 1
ATOM 24818 O O . ALA D 2 133 ? 87.429 54.300 98.514 1.00 86.15 133 ALA D O 1
ATOM 24825 N N . ARG D 2 134 ? 87.745 52.472 97.226 1.00 84.44 134 ARG D N 1
ATOM 24826 C CA . ARG D 2 134 ? 88.577 53.131 96.236 1.00 84.44 134 ARG D CA 1
ATOM 24827 C C . ARG D 2 134 ? 87.918 53.214 94.873 1.00 84.44 134 ARG D C 1
ATOM 24828 O O . ARG D 2 134 ? 88.314 54.060 94.069 1.00 84.44 134 ARG D O 1
ATOM 24849 N N . LEU D 2 135 ? 86.926 52.376 94.595 1.00 86.13 135 LEU D N 1
ATOM 24850 C CA . LEU D 2 135 ? 86.153 52.424 93.363 1.00 86.13 135 LEU D CA 1
ATOM 24851 C C . LEU D 2 135 ? 84.938 53.321 93.531 1.00 86.13 135 LEU D C 1
ATOM 24852 O O . LEU D 2 135 ? 84.103 53.431 92.639 1.00 86.13 135 LEU D O 1
ATOM 24868 N N . ASP D 2 136 ? 84.814 53.955 94.695 1.00 84.45 136 ASP D N 1
ATOM 24869 C CA . ASP D 2 136 ? 83.724 54.887 94.948 1.00 84.45 136 ASP D CA 1
ATOM 24870 C C . ASP D 2 136 ? 84.304 56.275 95.159 1.00 84.45 136 ASP D C 1
ATOM 24871 O O . ASP D 2 136 ? 83.638 57.284 94.914 1.00 84.45 136 ASP D O 1
ATOM 24880 N N . ARG D 2 137 ? 85.548 56.325 95.624 1.00 77.74 137 ARG D N 1
ATOM 24881 C CA . ARG D 2 137 ? 86.290 57.574 95.643 1.00 77.74 137 ARG D CA 1
ATOM 24882 C C . ARG D 2 137 ? 86.618 58.039 94.234 1.00 77.74 137 ARG D C 1
ATOM 24883 O O . ARG D 2 137 ? 86.714 59.244 93.988 1.00 77.74 137 ARG D O 1
ATOM 24904 N N . ILE D 2 138 ? 86.800 57.097 93.308 1.00 80.88 138 ILE D N 1
ATOM 24905 C CA . ILE D 2 138 ? 87.099 57.444 91.924 1.00 80.88 138 ILE D CA 1
ATOM 24906 C C . ILE D 2 138 ? 85.872 58.036 91.243 1.00 80.88 138 ILE D C 1
ATOM 24907 O O . ILE D 2 138 ? 85.953 59.071 90.576 1.00 80.88 138 ILE D O 1
ATOM 24923 N N . ASP D 2 139 ? 84.712 57.403 91.413 1.00 81.77 139 ASP D N 1
ATOM 24924 C CA . ASP D 2 139 ? 83.512 57.904 90.757 1.00 81.77 139 ASP D CA 1
ATOM 24925 C C . ASP D 2 139 ? 83.107 59.282 91.257 1.00 81.77 139 ASP D C 1
ATOM 24926 O O . ASP D 2 139 ? 82.475 60.035 90.509 1.00 81.77 139 ASP D O 1
ATOM 24935 N N . GLU D 2 140 ? 83.434 59.625 92.499 1.00 79.13 140 GLU D N 1
ATOM 24936 C CA . GLU D 2 140 ? 83.171 60.955 93.025 1.00 79.13 140 GLU D CA 1
ATOM 24937 C C . GLU D 2 140 ? 84.280 61.934 92.690 1.00 79.13 140 GLU D C 1
ATOM 24938 O O . GLU D 2 140 ? 84.019 63.134 92.576 1.00 79.13 140 GLU D O 1
ATOM 24950 N N . LYS D 2 141 ? 85.506 61.454 92.529 1.00 75.77 141 LYS D N 1
ATOM 24951 C CA . LYS D 2 141 ? 86.589 62.250 91.981 1.00 75.77 141 LYS D CA 1
ATOM 24952 C C . LYS D 2 141 ? 86.469 62.432 90.481 1.00 75.77 141 LYS D C 1
ATOM 24953 O O . LYS D 2 141 ? 86.922 63.450 89.953 1.00 75.77 141 LYS D O 1
ATOM 24972 N N . LEU D 2 142 ? 85.864 61.469 89.798 1.00 79.44 142 LEU D N 1
ATOM 24973 C CA . LEU D 2 142 ? 85.670 61.494 88.361 1.00 79.44 142 LEU D CA 1
ATOM 24974 C C . LEU D 2 142 ? 84.395 62.233 87.980 1.00 79.44 142 LEU D C 1
ATOM 24975 O O . LEU D 2 142 ? 84.193 62.540 86.807 1.00 79.44 142 LEU D O 1
ATOM 24991 N N . SER D 2 143 ? 83.538 62.541 88.952 1.00 77.82 143 SER D N 1
ATOM 24992 C CA . SER D 2 143 ? 82.404 63.422 88.733 1.00 77.82 143 SER D CA 1
ATOM 24993 C C . SER D 2 143 ? 82.721 64.876 89.033 1.00 77.82 143 SER D C 1
ATOM 24994 O O . SER D 2 143 ? 82.018 65.759 88.532 1.00 77.82 143 SER D O 1
ATOM 25002 N N . GLU D 2 144 ? 83.747 65.149 89.836 1.00 76.82 144 GLU D N 1
ATOM 25003 C CA . GLU D 2 144 ? 84.258 66.507 89.936 1.00 76.82 144 GLU D CA 1
ATOM 25004 C C . GLU D 2 144 ? 84.826 66.959 88.600 1.00 76.82 144 GLU D C 1
ATOM 25005 O O . GLU D 2 144 ? 84.521 68.056 88.124 1.00 76.82 144 GLU D O 1
ATOM 25017 N N . ILE D 2 145 ? 85.631 66.104 87.961 1.00 75.60 145 ILE D N 1
ATOM 25018 C CA . ILE D 2 145 ? 86.228 66.436 86.673 1.00 75.60 145 ILE D CA 1
ATOM 25019 C C . ILE D 2 145 ? 85.169 66.730 85.632 1.00 75.60 145 ILE D C 1
ATOM 25020 O O . ILE D 2 145 ? 85.324 67.654 84.832 1.00 75.60 145 ILE D O 1
ATOM 25036 N N . LEU D 2 146 ? 84.096 65.957 85.614 1.00 78.68 146 LEU D N 1
ATOM 25037 C CA . LEU D 2 146 ? 83.038 66.130 84.640 1.00 78.68 146 LEU D CA 1
ATOM 25038 C C . LEU D 2 146 ? 82.151 67.325 84.943 1.00 78.68 146 LEU D C 1
ATOM 25039 O O . LEU D 2 146 ? 81.314 67.682 84.114 1.00 78.68 146 LEU D O 1
ATOM 25055 N N . GLY D 2 147 ? 82.306 67.948 86.104 1.00 76.72 147 GLY D N 1
ATOM 25056 C CA . GLY D 2 147 ? 81.546 69.137 86.423 1.00 76.72 147 GLY D CA 1
ATOM 25057 C C . GLY D 2 147 ? 82.363 70.378 86.158 1.00 76.72 147 GLY D C 1
ATOM 25058 O O . GLY D 2 147 ? 81.823 71.445 85.860 1.00 76.72 147 GLY D O 1
ATOM 25062 N N . MET D 2 148 ? 83.680 70.237 86.267 1.00 74.74 148 MET D N 1
ATOM 25063 C CA . MET D 2 148 ? 84.605 71.299 85.913 1.00 74.74 148 MET D CA 1
ATOM 25064 C C . MET D 2 148 ? 84.902 71.351 84.426 1.00 74.74 148 MET D C 1
ATOM 25065 O O . MET D 2 148 ? 85.567 72.289 83.980 1.00 74.74 148 MET D O 1
ATOM 25079 N N . LEU D 2 149 ? 84.437 70.376 83.652 1.00 76.28 149 LEU D N 1
ATOM 25080 C CA . LEU D 2 149 ? 84.506 70.465 82.206 1.00 76.28 149 LEU D CA 1
ATOM 25081 C C . LEU D 2 149 ? 83.250 71.067 81.606 1.00 76.28 149 LEU D C 1
ATOM 25082 O O . LEU D 2 149 ? 83.317 71.640 80.516 1.00 76.28 149 LEU D O 1
ATOM 25098 N N . HIS D 2 150 ? 82.113 70.956 82.284 1.00 79.43 150 HIS D N 1
ATOM 25099 C CA . HIS D 2 150 ? 80.900 71.622 81.837 1.00 79.43 150 HIS D CA 1
ATOM 25100 C C . HIS D 2 150 ? 80.950 73.125 82.044 1.00 79.43 150 HIS D C 1
ATOM 25101 O O . HIS D 2 150 ? 80.493 73.871 81.174 1.00 79.43 150 HIS D O 1
ATOM 25115 N N . THR D 2 151 ? 81.511 73.587 83.160 1.00 75.64 151 THR D N 1
ATOM 25116 C CA . THR D 2 151 ? 81.683 75.019 83.374 1.00 75.64 151 THR D CA 1
ATOM 25117 C C . THR D 2 151 ? 82.515 75.637 82.258 1.00 75.64 151 THR D C 1
ATOM 25118 O O . THR D 2 151 ? 82.108 76.626 81.639 1.00 75.64 151 THR D O 1
ATOM 25129 N N . LEU D 2 152 ? 83.689 75.057 81.988 1.00 72.55 152 LEU D N 1
ATOM 25130 C CA . LEU D 2 152 ? 84.594 75.614 80.989 1.00 72.55 152 LEU D CA 1
ATOM 25131 C C . LEU D 2 152 ? 83.970 75.600 79.602 1.00 72.55 152 LEU D C 1
ATOM 25132 O O . LEU D 2 152 ? 84.067 76.580 78.857 1.00 72.55 152 LEU D O 1
ATOM 25148 N N . VAL D 2 153 ? 83.329 74.492 79.235 1.00 77.64 153 VAL D N 1
ATOM 25149 C CA . VAL D 2 153 ? 82.729 74.390 77.914 1.00 77.64 153 VAL D CA 1
ATOM 25150 C C . VAL D 2 153 ? 81.534 75.316 77.748 1.00 77.64 153 VAL D C 1
ATOM 25151 O O . VAL D 2 153 ? 81.335 75.856 76.655 1.00 77.64 153 VAL D O 1
ATOM 25164 N N . VAL D 2 154 ? 80.725 75.518 78.789 1.00 79.99 154 VAL D N 1
ATOM 25165 C CA . VAL D 2 154 ? 79.578 76.408 78.663 1.00 79.99 154 VAL D CA 1
ATOM 25166 C C . VAL D 2 154 ? 79.966 77.881 78.724 1.00 79.99 154 VAL D C 1
ATOM 25167 O O . VAL D 2 154 ? 79.300 78.711 78.091 1.00 79.99 154 VAL D O 1
ATOM 25180 N N . ALA D 2 155 ? 81.013 78.233 79.469 1.00 77.73 155 ALA D N 1
ATOM 25181 C CA . ALA D 2 155 ? 81.494 79.607 79.466 1.00 77.73 155 ALA D CA 1
ATOM 25182 C C . ALA D 2 155 ? 82.074 79.958 78.103 1.00 77.73 155 ALA D C 1
ATOM 25183 O O . ALA D 2 155 ? 81.705 80.974 77.506 1.00 77.73 155 ALA D O 1
ATOM 25190 N N . SER D 2 156 ? 82.968 79.110 77.598 1.00 79.10 156 SER D N 1
ATOM 25191 C CA . SER D 2 156 ? 83.633 79.341 76.321 1.00 79.10 156 SER D CA 1
ATOM 25192 C C . SER D 2 156 ? 82.629 79.367 75.178 1.00 79.10 156 SER D C 1
ATOM 25193 O O . SER D 2 156 ? 82.731 80.203 74.275 1.00 79.10 156 SER D O 1
ATOM 25201 N N . ALA D 2 157 ? 81.661 78.457 75.206 1.00 81.80 157 ALA D N 1
ATOM 25202 C CA . ALA D 2 157 ? 80.676 78.348 74.137 1.00 81.80 157 ALA D CA 1
ATOM 25203 C C . ALA D 2 157 ? 79.657 79.476 74.252 1.00 81.80 157 ALA D C 1
ATOM 25204 O O . ALA D 2 157 ? 79.122 79.728 75.336 1.00 81.80 157 ALA D O 1
ATOM 25211 N N . GLY D 2 158 ? 79.381 80.143 73.134 1.00 85.13 158 GLY D N 1
ATOM 25212 C CA . GLY D 2 158 ? 78.482 81.272 73.115 1.00 85.13 158 GLY D CA 1
ATOM 25213 C C . GLY D 2 158 ? 79.011 82.378 72.222 1.00 85.13 158 GLY D C 1
ATOM 25214 O O . GLY D 2 158 ? 79.464 82.121 71.102 1.00 85.13 158 GLY D O 1
ATOM 25218 N N . PRO D 2 159 ? 78.970 83.641 72.690 1.00 86.07 159 PRO D N 1
ATOM 25219 C CA . PRO D 2 159 ? 78.366 84.232 73.889 1.00 86.07 159 PRO D CA 1
ATOM 25220 C C . PRO D 2 159 ? 77.072 84.998 73.600 1.00 86.07 159 PRO D C 1
ATOM 25221 O O . PRO D 2 159 ? 76.554 84.942 72.484 1.00 86.07 159 PRO D O 1
ATOM 25232 N N . THR D 2 160 ? 76.560 85.690 74.621 1.00 87.51 160 THR D N 1
ATOM 25233 C CA . THR D 2 160 ? 75.412 86.588 74.508 1.00 87.51 160 THR D CA 1
ATOM 25234 C C . THR D 2 160 ? 74.098 85.823 74.407 1.00 87.51 160 THR D C 1
ATOM 25235 O O . THR D 2 160 ? 73.020 86.417 74.516 1.00 87.51 160 THR D O 1
ATOM 25246 N N . SER D 2 161 ? 74.173 84.508 74.226 1.00 88.03 161 SER D N 1
ATOM 25247 C CA . SER D 2 161 ? 73.014 83.637 74.336 1.00 88.03 161 SER D CA 1
ATOM 25248 C C . SER D 2 161 ? 73.330 82.374 75.120 1.00 88.03 161 SER D C 1
ATOM 25249 O O . SER D 2 161 ? 72.406 81.697 75.585 1.00 88.03 161 SER D O 1
ATOM 25257 N N . ALA D 2 162 ? 74.609 82.046 75.280 1.00 84.89 162 ALA D N 1
ATOM 25258 C CA . ALA D 2 162 ? 75.046 81.030 76.220 1.00 84.89 162 ALA D CA 1
ATOM 25259 C C . ALA D 2 162 ? 75.559 81.629 77.518 1.00 84.89 162 ALA D C 1
ATOM 25260 O O . ALA D 2 162 ? 75.831 80.881 78.460 1.00 84.89 162 ALA D O 1
ATOM 25267 N N . ARG D 2 163 ? 75.715 82.955 77.578 1.00 78.23 163 ARG D N 1
ATOM 25268 C CA . ARG D 2 163 ? 76.055 83.646 78.811 1.00 78.23 163 ARG D CA 1
ATOM 25269 C C . ARG D 2 163 ? 74.889 84.430 79.393 1.00 78.23 163 ARG D C 1
ATOM 25270 O O . ARG D 2 163 ? 74.762 84.493 80.617 1.00 78.23 163 ARG D O 1
ATOM 25291 N N . ASP D 2 164 ? 74.026 85.007 78.557 1.00 84.30 164 ASP D N 1
ATOM 25292 C CA . ASP D 2 164 ? 72.788 85.573 79.079 1.00 84.30 164 ASP D CA 1
ATOM 25293 C C . ASP D 2 164 ? 72.002 84.521 79.847 1.00 84.30 164 ASP D C 1
ATOM 25294 O O . ASP D 2 164 ? 71.304 84.842 80.815 1.00 84.30 164 ASP D O 1
ATOM 25303 N N . GLY D 2 165 ? 72.106 83.261 79.432 1.00 83.86 165 GLY D N 1
ATOM 25304 C CA . GLY D 2 165 ? 71.461 82.163 80.121 1.00 83.86 165 GLY D CA 1
ATOM 25305 C C . GLY D 2 165 ? 72.197 81.649 81.338 1.00 83.86 165 GLY D C 1
ATOM 25306 O O . GLY D 2 165 ? 71.627 80.859 82.095 1.00 83.86 165 GLY D O 1
ATOM 25310 N N . ILE D 2 166 ? 73.442 82.060 81.546 1.00 79.88 166 ILE D N 1
ATOM 25311 C CA . ILE D 2 166 ? 74.154 81.782 82.782 1.00 79.88 166 ILE D CA 1
ATOM 25312 C C . ILE D 2 166 ? 73.878 82.869 83.819 1.00 79.88 166 ILE D C 1
ATOM 25313 O O . ILE D 2 166 ? 74.279 82.743 84.970 1.00 79.88 166 ILE D O 1
ATOM 25329 N N . ARG D 2 167 ? 73.193 83.936 83.420 1.00 81.70 167 ARG D N 1
ATOM 25330 C CA . ARG D 2 167 ? 72.791 85.002 84.327 1.00 81.70 167 ARG D CA 1
ATOM 25331 C C . ARG D 2 167 ? 71.327 84.897 84.714 1.00 81.70 167 ARG D C 1
ATOM 25332 O O . ARG D 2 167 ? 70.996 85.004 85.900 1.00 81.70 167 ARG D O 1
ATOM 25353 N N . ASP D 2 168 ? 70.439 84.677 83.745 1.00 84.89 168 ASP D N 1
ATOM 25354 C CA . ASP D 2 168 ? 69.044 84.411 84.074 1.00 84.89 168 ASP D CA 1
ATOM 25355 C C . ASP D 2 168 ? 68.930 83.197 84.984 1.00 84.89 168 ASP D C 1
ATOM 25356 O O . ASP D 2 168 ? 68.154 83.197 85.948 1.00 84.89 168 ASP D O 1
ATOM 25365 N N . ALA D 2 169 ? 69.709 82.156 84.701 1.00 83.14 169 ALA D N 1
ATOM 25366 C CA . ALA D 2 169 ? 69.645 80.944 85.500 1.00 83.14 169 ALA D CA 1
ATOM 25367 C C . ALA D 2 169 ? 70.307 81.109 86.861 1.00 83.14 169 ALA D C 1
ATOM 25368 O O . ALA D 2 169 ? 70.095 80.270 87.742 1.00 83.14 169 ALA D O 1
ATOM 25375 N N . MET D 2 170 ? 71.108 82.155 87.052 1.00 82.28 170 MET D N 1
ATOM 25376 C CA . MET D 2 170 ? 71.609 82.505 88.374 1.00 82.28 170 MET D CA 1
ATOM 25377 C C . MET D 2 170 ? 70.638 83.389 89.144 1.00 82.28 170 MET D C 1
ATOM 25378 O O . MET D 2 170 ? 70.560 83.281 90.374 1.00 82.28 170 MET D O 1
ATOM 25392 N N . ILE D 2 171 ? 69.889 84.247 88.453 1.00 84.33 171 ILE D N 1
ATOM 25393 C CA . ILE D 2 171 ? 68.726 84.863 89.075 1.00 84.33 171 ILE D CA 1
ATOM 25394 C C . ILE D 2 171 ? 67.809 83.777 89.610 1.00 84.33 171 ILE D C 1
ATOM 25395 O O . ILE D 2 171 ? 67.312 83.855 90.739 1.00 84.33 171 ILE D O 1
ATOM 25411 N N . GLY D 2 172 ? 67.570 82.749 88.800 1.00 84.37 172 GLY D N 1
ATOM 25412 C CA . GLY D 2 172 ? 66.796 81.620 89.269 1.00 84.37 172 GLY D CA 1
ATOM 25413 C C . GLY D 2 172 ? 67.418 80.944 90.472 1.00 84.37 172 GLY D C 1
ATOM 25414 O O . GLY D 2 172 ? 66.717 80.599 91.424 1.00 84.37 172 GLY D O 1
ATOM 25418 N N . LEU D 2 173 ? 68.738 80.744 90.453 1.00 83.58 173 LEU D N 1
ATOM 25419 C CA . LEU D 2 173 ? 69.398 80.135 91.603 1.00 83.58 173 LEU D CA 1
ATOM 25420 C C . LEU D 2 173 ? 69.120 80.919 92.874 1.00 83.58 173 LEU D C 1
ATOM 25421 O O . LEU D 2 173 ? 68.694 80.346 93.883 1.00 83.58 173 LEU D O 1
ATOM 25437 N N . ARG D 2 174 ? 69.363 82.229 92.850 1.00 82.69 174 ARG D N 1
ATOM 25438 C CA . ARG D 2 174 ? 69.172 83.015 94.062 1.00 82.69 174 ARG D CA 1
ATOM 25439 C C . ARG D 2 174 ? 67.710 83.028 94.485 1.00 82.69 174 ARG D C 1
ATOM 25440 O O . ARG D 2 174 ? 67.404 82.847 95.668 1.00 82.69 174 ARG D O 1
ATOM 25461 N N . GLU D 2 175 ? 66.790 83.223 93.544 1.00 86.70 175 GLU D N 1
ATOM 25462 C CA . GLU D 2 175 ? 65.388 83.382 93.906 1.00 86.70 175 GLU D CA 1
ATOM 25463 C C . GLU D 2 175 ? 64.704 82.061 94.229 1.00 86.70 175 GLU D C 1
ATOM 25464 O O . GLU D 2 175 ? 63.567 82.079 94.710 1.00 86.70 175 GLU D O 1
ATOM 25476 N N . GLU D 2 176 ? 65.352 80.926 93.969 1.00 86.78 176 GLU D N 1
ATOM 25477 C CA . GLU D 2 176 ? 64.838 79.637 94.400 1.00 86.78 176 GLU D CA 1
ATOM 25478 C C . GLU D 2 176 ? 65.579 79.104 95.617 1.00 86.78 176 GLU D C 1
ATOM 25479 O O . GLU D 2 176 ? 65.068 78.201 96.287 1.00 86.78 176 GLU D O 1
ATOM 25491 N N . MET D 2 177 ? 66.764 79.629 95.917 1.00 85.54 177 MET D N 1
ATOM 25492 C CA . MET D 2 177 ? 67.432 79.344 97.178 1.00 85.54 177 MET D CA 1
ATOM 25493 C C . MET D 2 177 ? 66.725 80.001 98.349 1.00 85.54 177 MET D C 1
ATOM 25494 O O . MET D 2 177 ? 66.650 79.413 99.433 1.00 85.54 177 MET D O 1
ATOM 25508 N N . ILE D 2 178 ? 66.210 81.215 98.147 1.00 86.79 178 ILE D N 1
ATOM 25509 C CA . ILE D 2 178 ? 65.398 81.884 99.153 1.00 86.79 178 ILE D CA 1
ATOM 25510 C C . ILE D 2 178 ? 64.080 81.165 99.386 1.00 86.79 178 ILE D C 1
ATOM 25511 O O . ILE D 2 178 ? 63.554 81.205 100.507 1.00 86.79 178 ILE D O 1
ATOM 25527 N N . GLU D 2 179 ? 63.536 80.499 98.369 1.00 89.14 179 GLU D N 1
ATOM 25528 C CA . GLU D 2 179 ? 62.266 79.799 98.491 1.00 89.14 179 GLU D CA 1
ATOM 25529 C C . GLU D 2 179 ? 62.386 78.468 99.212 1.00 89.14 179 GLU D C 1
ATOM 25530 O O . GLU D 2 179 ? 61.420 78.043 99.852 1.00 89.14 179 GLU D O 1
ATOM 25542 N N . LYS D 2 180 ? 63.531 77.798 99.113 1.00 88.04 180 LYS D N 1
ATOM 25543 C CA . LYS D 2 180 ? 63.768 76.570 99.858 1.00 88.04 180 LYS D CA 1
ATOM 25544 C C . LYS D 2 180 ? 64.167 76.837 101.298 1.00 88.04 180 LYS D C 1
ATOM 25545 O O . LYS D 2 180 ? 64.149 75.911 102.116 1.00 88.04 180 LYS D O 1
ATOM 25564 N N . ILE D 2 181 ? 64.513 78.081 101.626 1.00 86.61 181 ILE D N 1
ATOM 25565 C CA . ILE D 2 181 ? 65.054 78.399 102.940 1.00 86.61 181 ILE D CA 1
ATOM 25566 C C . ILE D 2 181 ? 64.009 78.995 103.871 1.00 86.61 181 ILE D C 1
ATOM 25567 O O . ILE D 2 181 ? 63.970 78.635 105.054 1.00 86.61 181 ILE D O 1
ATOM 25583 N N . ARG D 2 182 ? 63.163 79.890 103.376 1.00 89.35 182 ARG D N 1
ATOM 25584 C CA . ARG D 2 182 ? 62.073 80.438 104.166 1.00 89.35 182 ARG D CA 1
ATOM 25585 C C . ARG D 2 182 ? 61.011 79.398 104.489 1.00 89.35 182 ARG D C 1
ATOM 25586 O O . ARG D 2 182 ? 60.057 79.710 105.207 1.00 89.35 182 ARG D O 1
ATOM 25607 N N . THR D 2 183 ? 61.155 78.176 103.977 1.00 90.31 183 THR D N 1
ATOM 25608 C CA . THR D 2 183 ? 60.226 77.097 104.278 1.00 90.31 183 THR D CA 1
ATOM 25609 C C . THR D 2 183 ? 60.967 75.940 104.935 1.00 90.31 183 THR D C 1
ATOM 25610 O O . THR D 2 183 ? 60.770 74.777 104.569 1.00 90.31 183 THR D O 1
ATOM 25621 N N . GLU D 2 184 ? 61.827 76.253 105.898 1.00 89.56 184 GLU D N 1
ATOM 25622 C CA . GLU D 2 184 ? 62.551 75.232 106.643 1.00 89.56 184 GLU D CA 1
ATOM 25623 C C . GLU D 2 184 ? 62.888 75.733 108.044 1.00 89.56 184 GLU D C 1
ATOM 25624 O O . GLU D 2 184 ? 62.540 76.855 108.413 1.00 89.56 184 GLU D O 1
ATOM 25636 N N . ILE E 2 131 ? 83.280 44.279 90.158 1.00 90.14 131 ILE E N 1
ATOM 25637 C CA . ILE E 2 131 ? 84.425 45.144 89.914 1.00 90.14 131 ILE E CA 1
ATOM 25638 C C . ILE E 2 131 ? 84.549 45.439 88.427 1.00 90.14 131 ILE E C 1
ATOM 25639 O O . ILE E 2 131 ? 84.964 46.526 88.035 1.00 90.14 131 ILE E O 1
ATOM 25654 N N . THR E 2 132 ? 84.193 44.459 87.594 1.00 91.77 132 THR E N 1
ATOM 25655 C CA . THR E 2 132 ? 84.227 44.671 86.151 1.00 91.77 132 THR E CA 1
ATOM 25656 C C . THR E 2 132 ? 83.271 45.784 85.746 1.00 91.77 132 THR E C 1
ATOM 25657 O O . THR E 2 132 ? 83.611 46.644 84.928 1.00 91.77 132 THR E O 1
ATOM 25668 N N . ALA E 2 133 ? 82.065 45.783 86.314 1.00 90.81 133 ALA E N 1
ATOM 25669 C CA . ALA E 2 133 ? 81.118 46.852 86.024 1.00 90.81 133 ALA E CA 1
ATOM 25670 C C . ALA E 2 133 ? 81.650 48.203 86.479 1.00 90.81 133 ALA E C 1
ATOM 25671 O O . ALA E 2 133 ? 81.497 49.203 85.767 1.00 90.81 133 ALA E O 1
ATOM 25678 N N . ARG E 2 134 ? 82.273 48.258 87.657 1.00 88.31 134 ARG E N 1
ATOM 25679 C CA . ARG E 2 134 ? 82.831 49.516 88.137 1.00 88.31 134 ARG E CA 1
ATOM 25680 C C . ARG E 2 134 ? 83.895 50.041 87.180 1.00 88.31 134 ARG E C 1
ATOM 25681 O O . ARG E 2 134 ? 83.907 51.229 86.838 1.00 88.31 134 ARG E O 1
ATOM 25701 N N . LEU E 2 135 ? 84.800 49.169 86.733 1.00 89.41 135 LEU E N 1
ATOM 25702 C CA . LEU E 2 135 ? 85.868 49.614 85.843 1.00 89.41 135 LEU E CA 1
ATOM 25703 C C . LEU E 2 135 ? 85.314 50.016 84.481 1.00 89.41 135 LEU E C 1
ATOM 25704 O O . LEU E 2 135 ? 85.799 50.967 83.856 1.00 89.41 135 LEU E O 1
ATOM 25719 N N . ASP E 2 136 ? 84.295 49.307 84.005 1.00 91.11 136 ASP E N 1
ATOM 25720 C CA . ASP E 2 136 ? 83.667 49.663 82.743 1.00 91.11 136 ASP E CA 1
ATOM 25721 C C . ASP E 2 136 ? 83.045 51.045 82.852 1.00 91.11 136 ASP E C 1
ATOM 25722 O O . ASP E 2 136 ? 83.153 51.857 81.929 1.00 91.11 136 ASP E O 1
ATOM 25731 N N . ARG E 2 137 ? 82.385 51.321 83.977 1.00 89.61 137 ARG E N 1
ATOM 25732 C CA . ARG E 2 137 ? 81.787 52.635 84.172 1.00 89.61 137 ARG E CA 1
ATOM 25733 C C . ARG E 2 137 ? 82.842 53.722 84.302 1.00 89.61 137 ARG E C 1
ATOM 25734 O O . ARG E 2 137 ? 82.621 54.846 83.842 1.00 89.61 137 ARG E O 1
ATOM 25751 N N . ILE E 2 138 ? 83.980 53.420 84.919 1.00 86.30 138 ILE E N 1
ATOM 25752 C CA . ILE E 2 138 ? 85.073 54.382 84.997 1.00 86.30 138 ILE E CA 1
ATOM 25753 C C . ILE E 2 138 ? 85.557 54.706 83.594 1.00 86.30 138 ILE E C 1
ATOM 25754 O O . ILE E 2 138 ? 85.734 55.878 83.248 1.00 86.30 138 ILE E O 1
ATOM 25770 N N . ASP E 2 139 ? 85.777 53.676 82.775 1.00 87.29 139 ASP E N 1
ATOM 25771 C CA . ASP E 2 139 ? 86.277 53.903 81.421 1.00 87.29 139 ASP E CA 1
ATOM 25772 C C . ASP E 2 139 ? 85.275 54.651 80.554 1.00 87.29 139 ASP E C 1
ATOM 25773 O O . ASP E 2 139 ? 85.674 55.514 79.765 1.00 87.29 139 ASP E O 1
ATOM 25782 N N . GLU E 2 140 ? 83.987 54.330 80.665 1.00 87.57 140 GLU E N 1
ATOM 25783 C CA . GLU E 2 140 ? 82.975 55.009 79.871 1.00 87.57 140 GLU E CA 1
ATOM 25784 C C . GLU E 2 140 ? 82.881 56.491 80.195 1.00 87.57 140 GLU E C 1
ATOM 25785 O O . GLU E 2 140 ? 82.536 57.284 79.313 1.00 87.57 140 GLU E O 1
ATOM 25797 N N . LYS E 2 141 ? 83.174 56.880 81.435 1.00 83.77 141 LYS E N 1
ATOM 25798 C CA . LYS E 2 141 ? 83.229 58.283 81.816 1.00 83.77 141 LYS E CA 1
ATOM 25799 C C . LYS E 2 141 ? 84.567 58.931 81.496 1.00 83.77 141 LYS E C 1
ATOM 25800 O O . LYS E 2 141 ? 84.601 60.133 81.225 1.00 83.77 141 LYS E O 1
ATOM 25819 N N . LEU E 2 142 ? 85.663 58.178 81.519 1.00 82.52 142 LEU E N 1
ATOM 25820 C CA . LEU E 2 142 ? 86.951 58.721 81.114 1.00 82.52 142 LEU E CA 1
ATOM 25821 C C . LEU E 2 142 ? 87.067 58.892 79.608 1.00 82.52 142 LEU E C 1
ATOM 25822 O O . LEU E 2 142 ? 87.952 59.623 79.151 1.00 82.52 142 LEU E O 1
ATOM 25838 N N . SER E 2 143 ? 86.214 58.228 78.832 1.00 84.26 143 SER E N 1
ATOM 25839 C CA . SER E 2 143 ? 86.168 58.447 77.392 1.00 84.26 143 SER E CA 1
ATOM 25840 C C . SER E 2 143 ? 85.135 59.510 77.047 1.00 84.26 143 SER E C 1
ATOM 25841 O O . SER E 2 143 ? 84.933 59.831 75.873 1.00 84.26 143 SER E O 1
ATOM 25849 N N . GLU E 2 144 ? 84.473 60.057 78.063 1.00 82.99 144 GLU E N 1
ATOM 25850 C CA . GLU E 2 144 ? 83.498 61.118 77.867 1.00 82.99 144 GLU E CA 1
ATOM 25851 C C . GLU E 2 144 ? 84.067 62.404 78.438 1.00 82.99 144 GLU E C 1
ATOM 25852 O O . GLU E 2 144 ? 83.639 63.504 78.079 1.00 82.99 144 GLU E O 1
ATOM 25864 N N . ILE E 2 145 ? 85.031 62.264 79.341 1.00 79.70 145 ILE E N 1
ATOM 25865 C CA . ILE E 2 145 ? 85.864 63.397 79.724 1.00 79.70 145 ILE E CA 1
ATOM 25866 C C . ILE E 2 145 ? 86.620 63.914 78.509 1.00 79.70 145 ILE E C 1
ATOM 25867 O O . ILE E 2 145 ? 86.695 65.124 78.270 1.00 79.70 145 ILE E O 1
ATOM 25883 N N . LEU E 2 146 ? 87.183 63.000 77.719 1.00 80.59 146 LEU E N 1
ATOM 25884 C CA . LEU E 2 146 ? 87.978 63.364 76.552 1.00 80.59 146 LEU E CA 1
ATOM 25885 C C . LEU E 2 146 ? 87.132 64.105 75.527 1.00 80.59 146 LEU E C 1
ATOM 25886 O O . LEU E 2 146 ? 87.584 65.092 74.944 1.00 80.59 146 LEU E O 1
ATOM 25902 N N . GLY E 2 147 ? 85.906 63.646 75.305 1.00 80.73 147 GLY E N 1
ATOM 25903 C CA . GLY E 2 147 ? 85.016 64.317 74.381 1.00 80.73 147 GLY E CA 1
ATOM 25904 C C . GLY E 2 147 ? 84.806 65.767 74.758 1.00 80.73 147 GLY E C 1
ATOM 25905 O O . GLY E 2 147 ? 84.800 66.648 73.894 1.00 80.73 147 GLY E O 1
ATOM 25909 N N . MET E 2 148 ? 84.620 66.027 76.053 1.00 80.11 148 MET E N 1
ATOM 25910 C CA . MET E 2 148 ? 84.545 67.404 76.526 1.00 80.11 148 MET E CA 1
ATOM 25911 C C . MET E 2 148 ? 85.904 68.081 76.487 1.00 80.11 148 MET E C 1
ATOM 25912 O O . MET E 2 148 ? 85.997 69.260 76.133 1.00 80.11 148 MET E O 1
ATOM 25926 N N . LEU E 2 149 ? 86.965 67.367 76.854 1.00 77.91 149 LEU E N 1
ATOM 25927 C CA . LEU E 2 149 ? 88.291 67.965 76.869 1.00 77.91 149 LEU E CA 1
ATOM 25928 C C . LEU E 2 149 ? 88.822 68.270 75.479 1.00 77.91 149 LEU E C 1
ATOM 25929 O O . LEU E 2 149 ? 89.799 69.012 75.358 1.00 77.91 149 LEU E O 1
ATOM 25945 N N . HIS E 2 150 ? 88.223 67.704 74.435 1.00 79.79 150 HIS E N 1
ATOM 25946 C CA . HIS E 2 150 ? 88.509 68.109 73.066 1.00 79.79 150 HIS E CA 1
ATOM 25947 C C . HIS E 2 150 ? 87.613 69.239 72.596 1.00 79.79 150 HIS E C 1
ATOM 25948 O O . HIS E 2 150 ? 88.069 70.109 71.852 1.00 79.79 150 HIS E O 1
ATOM 25962 N N . THR E 2 151 ? 86.351 69.248 73.018 1.00 78.99 151 THR E N 1
ATOM 25963 C CA . THR E 2 151 ? 85.470 70.364 72.716 1.00 78.99 151 THR E CA 1
ATOM 25964 C C . THR E 2 151 ? 85.930 71.642 73.398 1.00 78.99 151 THR E C 1
ATOM 25965 O O . THR E 2 151 ? 85.440 72.725 73.065 1.00 78.99 151 THR E O 1
ATOM 25976 N N . LEU E 2 152 ? 86.854 71.538 74.348 1.00 76.45 152 LEU E N 1
ATOM 25977 C CA . LEU E 2 152 ? 87.369 72.688 75.071 1.00 76.45 152 LEU E CA 1
ATOM 25978 C C . LEU E 2 152 ? 88.519 73.351 74.323 1.00 76.45 152 LEU E C 1
ATOM 25979 O O . LEU E 2 152 ? 88.552 74.578 74.201 1.00 76.45 152 LEU E O 1
ATOM 25995 N N . VAL E 2 153 ? 89.460 72.560 73.811 1.00 76.62 153 VAL E N 1
ATOM 25996 C CA . VAL E 2 153 ? 90.633 73.102 73.132 1.00 76.62 153 VAL E CA 1
ATOM 25997 C C . VAL E 2 153 ? 90.302 73.396 71.675 1.00 76.62 153 VAL E C 1
ATOM 25998 O O . VAL E 2 153 ? 91.175 73.800 70.901 1.00 76.62 153 VAL E O 1
ATOM 26011 N N . VAL E 2 154 ? 89.042 73.204 71.292 1.00 78.20 154 VAL E N 1
ATOM 26012 C CA . VAL E 2 154 ? 88.586 73.544 69.950 1.00 78.20 154 VAL E CA 1
ATOM 26013 C C . VAL E 2 154 ? 87.824 74.858 70.024 1.00 78.20 154 VAL E C 1
ATOM 26014 O O . VAL E 2 154 ? 87.965 75.722 69.154 1.00 78.20 154 VAL E O 1
ATOM 26027 N N . ALA E 2 155 ? 87.011 75.014 71.062 1.00 78.79 155 ALA E N 1
ATOM 26028 C CA . ALA E 2 155 ? 86.223 76.223 71.243 1.00 78.79 155 ALA E CA 1
ATOM 26029 C C . ALA E 2 155 ? 87.073 77.329 71.853 1.00 78.79 155 ALA E C 1
ATOM 26030 O O . ALA E 2 155 ? 86.595 78.440 72.073 1.00 78.79 155 ALA E O 1
ATOM 26037 N N . ARG E 2 174 ? 74.008 74.039 80.273 1.00 84.98 174 ARG E N 1
ATOM 26038 C CA . ARG E 2 174 ? 74.200 74.859 81.460 1.00 84.98 174 ARG E CA 1
ATOM 26039 C C . ARG E 2 174 ? 73.577 74.164 82.661 1.00 84.98 174 ARG E C 1
ATOM 26040 O O . ARG E 2 174 ? 74.014 74.348 83.794 1.00 84.98 174 ARG E O 1
ATOM 26060 N N . GLU E 2 175 ? 72.551 73.356 82.394 1.00 86.61 175 GLU E N 1
ATOM 26061 C CA . GLU E 2 175 ? 71.834 72.646 83.445 1.00 86.61 175 GLU E CA 1
ATOM 26062 C C . GLU E 2 175 ? 72.812 71.883 84.327 1.00 86.61 175 GLU E C 1
ATOM 26063 O O . GLU E 2 175 ? 72.739 71.959 85.557 1.00 86.61 175 GLU E O 1
ATOM 26075 N N . GLU E 2 176 ? 73.731 71.145 83.707 1.00 84.93 176 GLU E N 1
ATOM 26076 C CA . GLU E 2 176 ? 74.766 70.462 84.469 1.00 84.93 176 GLU E CA 1
ATOM 26077 C C . GLU E 2 176 ? 75.691 71.448 85.161 1.00 84.93 176 GLU E C 1
ATOM 26078 O O . GLU E 2 176 ? 76.109 71.205 86.297 1.00 84.93 176 GLU E O 1
ATOM 26090 N N . MET E 2 177 ? 76.032 72.553 84.497 1.00 82.10 177 MET E N 1
ATOM 26091 C CA . MET E 2 177 ? 76.795 73.594 85.171 1.00 82.10 177 MET E CA 1
ATOM 26092 C C . MET E 2 177 ? 76.010 74.149 86.350 1.00 82.10 177 MET E C 1
ATOM 26093 O O . MET E 2 177 ? 76.531 74.211 87.468 1.00 82.10 177 MET E O 1
ATOM 26107 N N . ILE E 2 178 ? 74.758 74.551 86.129 1.00 83.55 178 ILE E N 1
ATOM 26108 C CA . ILE E 2 178 ? 73.935 75.014 87.237 1.00 83.55 178 ILE E CA 1
ATOM 26109 C C . ILE E 2 178 ? 73.181 73.827 87.805 1.00 83.55 178 ILE E C 1
ATOM 26110 O O . ILE E 2 178 ? 71.952 73.747 87.712 1.00 83.55 178 ILE E O 1
ATOM 26126 N N . GLU E 2 179 ? 73.922 72.905 88.403 1.00 84.22 179 GLU E N 1
ATOM 26127 C CA . GLU E 2 179 ? 73.430 72.010 89.436 1.00 84.22 179 GLU E CA 1
ATOM 26128 C C . GLU E 2 179 ? 74.554 71.803 90.439 1.00 84.22 179 GLU E C 1
ATOM 26129 O O . GLU E 2 179 ? 74.324 71.370 91.571 1.00 84.22 179 GLU E O 1
ATOM 26141 N N . LYS E 2 180 ? 75.782 72.111 90.012 1.00 79.66 180 LYS E N 1
ATOM 26142 C CA . LYS E 2 180 ? 76.945 72.074 90.878 1.00 79.66 180 LYS E CA 1
ATOM 26143 C C . LYS E 2 180 ? 77.060 73.334 91.719 1.00 79.66 180 LYS E C 1
ATOM 26144 O O . LYS E 2 180 ? 77.533 73.260 92.856 1.00 79.66 180 LYS E O 1
ATOM 26163 N N . ILE E 2 181 ? 76.627 74.484 91.203 1.00 80.68 181 ILE E N 1
ATOM 26164 C CA . ILE E 2 181 ? 76.500 75.652 92.065 1.00 80.68 181 ILE E CA 1
ATOM 26165 C C . ILE E 2 181 ? 75.473 75.367 93.148 1.00 80.68 181 ILE E C 1
ATOM 26166 O O . ILE E 2 181 ? 75.826 75.171 94.312 1.00 80.68 181 ILE E O 1
ATOM 26182 N N . ARG E 2 182 ? 74.211 75.187 92.752 1.00 83.61 182 ARG E N 1
ATOM 26183 C CA . ARG E 2 182 ? 73.142 75.030 93.730 1.00 83.61 182 ARG E CA 1
ATOM 26184 C C . ARG E 2 182 ? 73.468 73.967 94.765 1.00 83.61 182 ARG E C 1
ATOM 26185 O O . ARG E 2 182 ? 73.173 74.145 95.950 1.00 83.61 182 ARG E O 1
ATOM 26206 N N . THR E 2 183 ? 74.071 72.858 94.349 1.00 82.03 183 THR E N 1
ATOM 26207 C CA . THR E 2 183 ? 74.390 71.813 95.311 1.00 82.03 183 THR E CA 1
ATOM 26208 C C . THR E 2 183 ? 75.423 72.274 96.329 1.00 82.03 183 THR E C 1
ATOM 26209 O O . THR E 2 183 ? 75.191 72.143 97.532 1.00 82.03 183 THR E O 1
ATOM 26220 N N . GLU E 2 184 ? 76.551 72.831 95.884 1.00 79.40 184 GLU E N 1
ATOM 26221 C CA . GLU E 2 184 ? 77.588 73.248 96.825 1.00 79.40 184 GLU E CA 1
ATOM 26222 C C . GLU E 2 184 ? 77.143 74.442 97.658 1.00 79.40 184 GLU E C 1
ATOM 26223 O O . GLU E 2 184 ? 77.456 74.533 98.851 1.00 79.40 184 GLU E O 1
ATOM 26235 N N . ALA E 2 185 ? 76.441 75.380 97.034 1.00 80.11 185 ALA E N 1
ATOM 26236 C CA . ALA E 2 185 ? 75.891 76.534 97.719 1.00 80.11 185 ALA E CA 1
ATOM 26237 C C . ALA E 2 185 ? 74.909 76.063 98.778 1.00 80.11 185 ALA E C 1
ATOM 26238 O O . ALA E 2 185 ? 74.898 76.582 99.893 1.00 80.11 185 ALA E O 1
ATOM 26245 N N . LEU E 2 186 ? 74.088 75.074 98.446 1.00 82.44 186 LEU E N 1
ATOM 26246 C CA . LEU E 2 186 ? 73.187 74.499 99.433 1.00 82.44 186 LEU E CA 1
ATOM 26247 C C . LEU E 2 186 ? 73.943 73.799 100.557 1.00 82.44 186 LEU E C 1
ATOM 26248 O O . LEU E 2 186 ? 73.525 73.869 101.714 1.00 82.44 186 LEU E O 1
ATOM 26264 N N . MET E 2 187 ? 75.044 73.116 100.246 1.00 80.68 187 MET E N 1
ATOM 26265 C CA . MET E 2 187 ? 75.836 72.492 101.299 1.00 80.68 187 MET E CA 1
ATOM 26266 C C . MET E 2 187 ? 76.447 73.512 102.251 1.00 80.68 187 MET E C 1
ATOM 26267 O O . MET E 2 187 ? 76.365 73.328 103.470 1.00 80.68 187 MET E O 1
ATOM 26281 N N . THR E 2 188 ? 77.037 74.590 101.741 1.00 76.21 188 THR E N 1
ATOM 26282 C CA . THR E 2 188 ? 77.560 75.638 102.611 1.00 76.21 188 THR E CA 1
ATOM 26283 C C . THR E 2 188 ? 76.466 76.431 103.309 1.00 76.21 188 THR E C 1
ATOM 26284 O O . THR E 2 188 ? 76.710 76.966 104.392 1.00 76.21 188 THR E O 1
ATOM 26295 N N . ASN E 2 189 ? 75.278 76.528 102.718 1.00 79.41 189 ASN E N 1
ATOM 26296 C CA . ASN E 2 189 ? 74.140 77.115 103.410 1.00 79.41 189 ASN E CA 1
ATOM 26297 C C . ASN E 2 189 ? 73.731 76.263 104.601 1.00 79.41 189 ASN E C 1
ATOM 26298 O O . ASN E 2 189 ? 73.614 76.757 105.726 1.00 79.41 189 ASN E O 1
ATOM 26308 N N . ASP E 2 190 ? 73.515 74.967 104.372 1.00 79.78 190 ASP E N 1
ATOM 26309 C CA . ASP E 2 190 ? 73.162 74.070 105.461 1.00 79.78 190 ASP E CA 1
ATOM 26310 C C . ASP E 2 190 ? 74.276 73.953 106.483 1.00 79.78 190 ASP E C 1
ATOM 26311 O O . ASP E 2 190 ? 74.009 73.569 107.626 1.00 79.78 190 ASP E O 1
ATOM 26320 N N . ARG E 2 191 ? 75.510 74.264 106.103 1.00 73.29 191 ARG E N 1
ATOM 26321 C CA . ARG E 2 191 ? 76.598 74.387 107.058 1.00 73.29 191 ARG E CA 1
ATOM 26322 C C . ARG E 2 191 ? 76.589 75.730 107.779 1.00 73.29 191 ARG E C 1
ATOM 26323 O O . ARG E 2 191 ? 77.121 75.823 108.889 1.00 73.29 191 ARG E O 1
ATOM 26344 N N . LEU E 2 192 ? 76.002 76.765 107.178 1.00 76.19 192 LEU E N 1
ATOM 26345 C CA . LEU E 2 192 ? 75.760 78.033 107.852 1.00 76.19 192 LEU E CA 1
ATOM 26346 C C . LEU E 2 192 ? 74.606 77.964 108.838 1.00 76.19 192 LEU E C 1
ATOM 26347 O O . LEU E 2 192 ? 74.606 78.712 109.818 1.00 76.19 192 LEU E O 1
ATOM 26363 N N . GLU E 2 193 ? 73.619 77.105 108.595 1.00 79.39 193 GLU E N 1
ATOM 26364 C CA . GLU E 2 193 ? 72.459 76.982 109.463 1.00 79.39 193 GLU E CA 1
ATOM 26365 C C . GLU E 2 193 ? 72.705 75.979 110.580 1.00 79.39 193 GLU E C 1
ATOM 26366 O O . GLU E 2 193 ? 71.836 75.754 111.424 1.00 79.39 193 GLU E O 1
ATOM 26378 N N . ALA E 2 194 ? 73.880 75.358 110.588 1.00 78.42 194 ALA E N 1
ATOM 26379 C CA . ALA E 2 194 ? 74.365 74.621 111.743 1.00 78.42 194 ALA E CA 1
ATOM 26380 C C . ALA E 2 194 ? 74.895 75.558 112.814 1.00 78.42 194 ALA E C 1
ATOM 26381 O O . ALA E 2 194 ? 74.759 75.281 114.007 1.00 78.42 194 ALA E O 1
ATOM 26388 N N . MET E 2 195 ? 75.503 76.673 112.403 1.00 77.71 195 MET E N 1
ATOM 26389 C CA . MET E 2 195 ? 75.914 77.705 113.345 1.00 77.71 195 MET E CA 1
ATOM 26390 C C . MET E 2 195 ? 74.735 78.531 113.836 1.00 77.71 195 MET E C 1
ATOM 26391 O O . MET E 2 195 ? 74.802 79.096 114.931 1.00 77.71 195 MET E O 1
ATOM 26405 N N . ALA E 2 196 ? 73.663 78.618 113.055 1.00 77.57 196 ALA E N 1
ATOM 26406 C CA . ALA E 2 196 ? 72.473 79.363 113.438 1.00 77.57 196 ALA E CA 1
ATOM 26407 C C . ALA E 2 196 ? 71.567 78.585 114.381 1.00 77.57 196 ALA E C 1
ATOM 26408 O O . ALA E 2 196 ? 70.666 79.178 114.979 1.00 77.57 196 ALA E O 1
ATOM 26415 N N . ARG E 2 197 ? 71.773 77.277 114.524 1.00 79.70 197 ARG E N 1
ATOM 26416 C CA . ARG E 2 197 ? 71.054 76.490 115.512 1.00 79.70 197 ARG E CA 1
ATOM 26417 C C . ARG E 2 197 ? 71.745 76.466 116.864 1.00 79.70 197 ARG E C 1
ATOM 26418 O O . ARG E 2 197 ? 71.075 76.246 117.878 1.00 79.70 197 ARG E O 1
ATOM 26439 N N . LEU E 2 198 ? 73.057 76.687 116.908 1.00 77.02 198 LEU E N 1
ATOM 26440 C CA . LEU E 2 198 ? 73.760 76.747 118.181 1.00 77.02 198 LEU E CA 1
ATOM 26441 C C . LEU E 2 198 ? 73.484 78.058 118.908 1.00 77.02 198 LEU E C 1
ATOM 26442 O O . LEU E 2 198 ? 73.540 78.110 120.141 1.00 77.02 198 LEU E O 1
ATOM 26458 N N . ARG E 2 199 ? 73.186 79.119 118.169 1.00 75.12 199 ARG E N 1
ATOM 26459 C CA . ARG E 2 199 ? 72.864 80.399 118.776 1.00 75.12 199 ARG E CA 1
ATOM 26460 C C . ARG E 2 199 ? 71.491 80.330 119.437 1.00 75.12 199 ARG E C 1
ATOM 26461 O O . ARG E 2 199 ? 70.565 79.713 118.910 1.00 75.12 199 ARG E O 1
#

Organism: Human respiratory syncytial virus A (strain A2) (NCBI:txid11259)